Protein 6TGF (pdb70)

Radius of gyration: 47.26 Å; Cα contacts (8 Å, |Δi|>4): 6541; chains: 3; bounding box: 142×72×143 Å

B-factor: mean 48.67, std 21.09, range [16.21, 797.42]

Nearest PDB structures (foldseek):
  6tgf-assembly1_E  TM=1.001E+00  e=0.000E+00  Pantoea stewartii subsp. stewartii DC283
  6tgf-assembly1_D  TM=9.986E-01  e=0.000E+00  Pantoea stewartii subsp. stewartii DC283
  8iq9-assembly1_B  TM=3.324E-01  e=8.797E-12  Klebsiella phage VLC6
  8iqe-assembly1_D  TM=3.446E-01  e=2.644E-11  Klebsiella phage VLC6
  8eb7-assembly1_Z  TM=7.762E-01  e=2.821E-04  Salmonella phage P22

Sequence (2042 aa):
VDATAIPKGDVPILTPENVYAMPPQFWQNFQGKLWIGRAGSDARQPGNQIPVFLRDANGNLAQITQPITLNKGNFDQFVKDNAALIANPSHAMALEDSNGQTVFNIPDVSQPIGEIPSVDDLRKTRPLFEGAKIKLKSWHPGLEVGGGEFVGSFQPAQDDQGVIFSGDGFHWRRRVVDDYNRLSLFDFGAIADGKTDSAPAIKAMYQWSQQSDQPICVQFPAGTFFVTGCDFGEEQRRFFRISGAMVNFGYFPATTIVSDGQSPFVFEVSARWVEISNLIFNNGNTDTKPNRQGLLRNTCPGGQFFRGACLRFNNVGGTALSLLDTLDCKIDQWYASACTGDVIQAGWSGQKKGNWDHSTAIELSNFNAQHCKGGKVLNLPRCSQSLIHNGWIEHCDNPGDISNGQWIIDALSLEDCKNPLIAWHSRLNTRQTNLQSGSWIDNSEQGDRWLSAWEMGSTRVESYGVAIDGSLKYNYLTSRWLLENNTSQPVWYELANLYSPTVGDSWEIEVFGQSQFNNGTDSEPLMNLIDGRNTGGRAVIHVQRKKDHAEASWSAEGSSPVLDVRYVAKTDTDTQVFIRLAGWTPSAAIMIKSTAKDRFVTGRCARVDAKMAKATPDSGSHAAPQRFSLHNGKAGVGANEQGDLLLASRALSADNVDTRKPEGFVSVVINGKTVALPYFAIKAALKSVDATAIPKGDVPILTPENVYAMPPQFWQNFQGKLWIGRAGSDARQPGNQIPVFLRDANGNLAQITQPITLNKGNFDQFVKDNAALIANPSHAMALEDSNGQTVFNIPDVSQPLIGEIPSVDDLRKTRPLFEGAKIKLKSWHPGLEVGGGEFVGSFQPAQDDQGVIFSGDGFHWRRVVDDYNRLSLFDFGAIADGKTDSAPAIKAMYQWSQQSDQPICVQFPAGTFFVTGCDFGEEQRRFFRISGAMVNFGYFPATTIVSDGQSPFVFEVSARWVEISNLIFNGNTDTKPNRQGLLRNTCPGGQFFRGACLRFNNVGGTALSLLDTLDCKIDQWYASACTGDVIQAGWSGQKKGNWDHSTAIELSNFNAQHCKGGKVLNLPRCSQSLIHNGWIEHCDNPGDISNGQWIIDALSLEDCKNPLIAWHSRLNTRQTNLQSGSWIDNSEQGDRWLSAWEMGSTRVESYGVAIDGSLKYNYLTSRWLLENNTSQPVWYELANLYSPTVGDSWEIEVFGQSQFNNGTDSEPLMNLIDGRNTGGRAVIHVQRKKDHAEASWSAEGSSPVLDVRYVAKTDTDTQVFIRLAGWTPSAAIMIKSTAKDRFVTGRCARVDAKMAKATPDSGSHAAPQRFSLHNGKAGVGANEQGDLLLASRALSADNVDTRKPEGFVSVVINGKTVALPYFAIKAGDVPILTPENVYAMPPQFWQNFQGKLWIGRAGSDARQPGNQIPVFLRDANGNLAQITQPITLNKGNFDQFVKDNAALIANPSHAMALEDSNGQTVFNIPDVSQPIGEIPSVDDLRKTRPLFEGAKIKLKSWHPGLEVGGGEFVGSFQPAQDDQGVIFSGDGFHWRRVVDDYNRLSLFDFGAIADGKTDSAPAIKAMYQQWSQQSDQPICVQFPAGTFFVTGCDFGEEQRRFFRISGAMVNFGYFPATTIVSDGQSPFVFEVSARWVEISNLIFNGNTDTKPNRQGLLRNTCPGGQFFRGACLRFNNVGGTALSLLDTLDCKIDQWYASACTGDVIQAGWSGQKKGNWDHSTAIELSNFNAQHCKGGKVLNLPRCSQSLIHNGWIEHCDNPGDISNGQWIIDALSLEDCKNPLIAWHSRLNTRQTNLQSGSWIDNSEQGDRWLSAWEMGSTRVESYGVAIDGSLKYNYLTSRWLLENNTSQPVWYELANLYSPTVGDSWEIEVFGQSQFNNGTDSEPLMNLIDGRNTGGRAVIHVQRKKDHAEASWSAEGSSPVLDVRYVAKTDTDTQVFIRLAGWTPSAAIMIKSTAKDRFVTGRCARVDAKMAKATPDSGSHAAPQRFSLHNGKAGVGANEQGDLLLASRALSADNVDTRKPEGFVSVVINGKTVALPYFAIK

Foldseek 3Di:
DDDVVADPQWDFLDWLLQLQQADPCCLAPFWWWKFWFAAPDWRVDPPGGFWKFKAFPVGHTHTDDGRDIHHNVVSVVRNVRRITIIDHLFTWMWMDTPVGHTPDTGRGLQDDEGEDQELVSQQVGAANGQQYKYWHCFHDGPPSFLIAIWGKHQDDDDCLQAQWRHHDRIIIGGDPPDPLPGALRSNPFDQPQPPASLSSLVSQQVVCQVVVPQSHHEHEFHEGEHEAHAPDDDEAAEDEHEYHPDPDLAAARYEYEYDQPDLESEEEAHQEYEYERYEYADCCVPVNHAYAHYAHPHADHHAEHAGHYEYHQHAHANYEAELYAAYAHERYEYYQYQEEDAAYAYPCPPPVRRHFHEHAEAENYEYYLHHHYEPHNHDRYEPYEYYQYEYENHQHVDEHALYAYEYENYEYYNHNDEHEHAQYAYEYENYHYYNPYDHHPHNPDDHPDDPVSGWYWYDYPQDIDTRDDDDDPDDFAPFKDAAQFQFWFKWWFFKKFFPDAFKKKKKKFWAAADPDDCLVVDDFLAQECGSHPTKIKIKMKTLHPFFIAIAIEMGGRYQFPWKWWDRPGSGIITIMTRGHHRGGITTIDMDIPWAGVVGDPSTIDTGGDRGGDDDDPVIGTHWYKDWDDDVQWTWMATSVGDIDTGHDDDDCVQWPVVDFPAWDFDSPRRRTDTHTHTDGHD/DFAWDDPVRADPQWDQLAWLLQLQQAAPCCLAPFWWWKFWFAAQDQRPDPPGGFWKWKQFLVGTTGTDDPRDIDHNVVSCRRNVRRITIIDHLFTWMWIDTPVRHTPDGGNTLQDDCEGEDQALVSVQVGAANGQQHKYWHQFHDGPQSFLTAIWGKHLPDDDDLQAQWRHYDRIITGGDPPDPLPGALRSSPFDQPQPDASQSSLVSQQVCCQVVVPQSRHEHEFHEGEAEAHAPDDDAEAEDEHEYHPDPDLAAFRYEYEYDQPDLESEEAAHQEYEYERYEYADVCVPPNHAYAHYAHPHADHHEYAAYQYEAHQHRHANYEEELYAAYHHESYEYEQYQEEDAAYAYDDPDLDDTHFHEHHEYEDYEYYQHHNYAPHRHERYEPYEYYAYEHENHQHVYEHALYEYEYENYEYELHNDEHEHAQHAYEYEDYHYYNPYYHDHHNPDDNSDDPVSGWYWYDYPQDIDTRDDDDDPDDFAPAKAAAQFQFWFKWFFFKKFFPDAFKKKKKKFWAAADDDDCLVPDDFQAQECHSHPTKIKIKMWGQHVWFIAIAIEMGGRYQFDWKWWDGPGSGIITIMTRGHHRGGIITIDMDIPWAGVVGDVSTIDGGGPRGGDDDDPPTGTHWYKDWDDDVQWGWMATSVGDIDTGHDDDDVVQWPPPDFPAWDFDSDNRRTDTHTHTDGHD/DKDFLDWLLQLQFDDPCCLAAFWKWKAKFAAQDFRVDPPGGDWKFKAFQVDDRHTDDGRDIDDNVCSVVRNVRRMTIIGHQFIWMWMGGVVGDTPDGHRTLQDDATEDFELVSQQVGAANGQQYKGWHCFHHGPQSFLIAIWGKHLPDDDDLQAQWRHHVSIITGGDDPDPLPGALRSSPFDQPQPPASQSSLLSQQVVCQVVVPQSRHEHEFHEGEHEARANDQDADAEDEHEYHPDPDLAAQRYEYEYPQPDLESEEEEHQEYEYERYEYADCCVPVNHAYAHYEYPHADHHEYHAGSYEYHQHAHANYEEELYAAYEHESYEYEQYAEEYAAYAYDPPDDDGTHFHEHAEYEHYEYYLHHNYAPHNHDRYEPYEYYQYEYENYQHVYEHALYEYEYENYEYENHNDEHEHAQYAYEYENYHYYDPYYHHPHNPDDNPDDPVSGWYWYDYPQDIDTRDDDDDPDDFAPFKAAAQAQFWFKWFFFKKFFPDAFKKKKKKFWAAADDDDCLVVDDFLAQECHSHDTKIKIKMWGQHPAWIAIAIEMGGHYQFDWKWWDTPHSGIITIMTRGHHRGGIITIDMDIPWAGVVGDVSTIDTGGPRGGDDPDVNIGTHWHKDWDDPVQWTWMATSVGDIDTGDDDDDPVQWPNPDFPAWDFDSDRRRTDTHTHTDGD

Structure (mmCIF, N/CA/C/O backbone):
data_6TGF
#
_entry.id   6TGF
#
_cell.length_a   100.179
_cell.length_b   97.196
_cell.length_c   128.949
_cell.angle_alpha   90.000
_cell.angle_beta   106.400
_cell.angle_gamma   90.000
#
_symmetry.space_group_name_H-M   'P 1 21 1'
#
loop_
_entity.id
_entity.type
_entity.pdbx_description
1 polymer 'Exopolysaccharide biosynthesis protein'
2 non-polymer 'TETRAETHYLENE GLYCOL'
3 non-polymer 1,2-ETHANEDIOL
4 water water
#
loop_
_atom_site.group_PDB
_atom_site.id
_atom_site.type_symbol
_atom_site.label_atom_id
_atom_site.label_alt_id
_atom_site.label_comp_id
_atom_site.label_asym_id
_atom_site.label_entity_id
_atom_site.label_seq_id
_atom_site.pdbx_PDB_ins_code
_atom_site.Cartn_x
_atom_site.Cartn_y
_atom_site.Cartn_z
_atom_site.occupancy
_atom_site.B_iso_or_equiv
_atom_site.auth_seq_id
_atom_site.auth_comp_id
_atom_site.auth_asym_id
_atom_site.auth_atom_id
_atom_site.pdbx_PDB_model_num
ATOM 1 N N . VAL A 1 38 ? -46.969 38.849 51.453 1.00 82.72 38 VAL F N 1
ATOM 2 C CA . VAL A 1 38 ? -45.537 38.466 51.690 1.00 83.49 38 VAL F CA 1
ATOM 3 C C . VAL A 1 38 ? -44.643 39.395 50.853 1.00 83.86 38 VAL F C 1
ATOM 4 O O . VAL A 1 38 ? -45.117 39.886 49.808 1.00 83.53 38 VAL F O 1
ATOM 8 N N . ASP A 1 39 ? -43.407 39.635 51.308 1.00 84.76 39 ASP F N 1
ATOM 9 C CA . ASP A 1 39 ? -42.526 40.739 50.834 1.00 85.73 39 ASP F CA 1
ATOM 10 C C . ASP A 1 39 ? -41.466 40.205 49.859 1.00 85.85 39 ASP F C 1
ATOM 11 O O . ASP A 1 39 ? -41.477 38.992 49.570 1.00 86.03 39 ASP F O 1
ATOM 16 N N . ALA A 1 40 ? -40.586 41.097 49.384 1.00 86.33 40 ALA F N 1
ATOM 17 C CA . ALA A 1 40 ? -39.580 40.867 48.317 1.00 86.40 40 ALA F CA 1
ATOM 18 C C . ALA A 1 40 ? -38.516 39.866 48.780 1.00 86.15 40 ALA F C 1
ATOM 19 O O . ALA A 1 40 ? -38.368 38.819 48.121 1.00 86.19 40 ALA F O 1
ATOM 21 N N . THR A 1 41 ? -37.804 40.186 49.866 1.00 85.96 41 THR F N 1
ATOM 22 C CA . THR A 1 41 ? -36.671 39.386 50.415 1.00 85.29 41 THR F CA 1
ATOM 23 C C . THR A 1 41 ? -37.197 38.394 51.464 1.00 83.80 41 THR F C 1
ATOM 24 O O . THR A 1 41 ? -36.420 38.026 52.368 1.00 84.01 41 THR F O 1
ATOM 28 N N . ALA A 1 42 ? -38.463 37.977 51.337 1.00 81.88 42 ALA F N 1
ATOM 29 C CA . ALA A 1 42 ? -39.072 36.826 52.047 1.00 80.37 42 ALA F CA 1
ATOM 30 C C . ALA A 1 42 ? -39.031 35.586 51.141 1.00 78.69 42 ALA F C 1
ATOM 31 O O . ALA A 1 42 ? -39.586 34.541 51.541 1.00 78.45 42 ALA F O 1
ATOM 33 N N . ILE A 1 43 ? -38.401 35.708 49.964 1.00 76.42 43 ILE F N 1
ATOM 34 C CA . ILE A 1 43 ? -38.201 34.616 48.964 1.00 74.59 43 ILE F CA 1
ATOM 35 C C . ILE A 1 43 ? -36.834 33.982 49.213 1.00 73.30 43 ILE F C 1
ATOM 36 O O . ILE A 1 43 ? -35.826 34.685 49.231 1.00 73.54 43 ILE F O 1
ATOM 41 N N . PRO A 1 44 ? -36.753 32.647 49.427 1.00 71.49 44 PRO F N 1
ATOM 42 C CA . PRO A 1 44 ? -35.465 31.957 49.544 1.00 70.64 44 PRO F CA 1
ATOM 43 C C . PRO A 1 44 ? -34.484 32.237 48.393 1.00 69.42 44 PRO F C 1
ATOM 44 O O . PRO A 1 44 ? -34.923 32.393 47.267 1.00 69.12 44 PRO F O 1
ATOM 48 N N . LYS A 1 45 ? -33.187 32.296 48.720 1.00 68.41 45 LYS F N 1
ATOM 49 C CA . LYS A 1 45 ? -32.049 32.438 47.769 1.00 67.12 45 LYS F CA 1
ATOM 50 C C . LYS A 1 45 ? -32.144 31.348 46.692 1.00 65.16 45 LYS F C 1
ATOM 51 O O . LYS A 1 45 ? -32.180 30.156 47.060 1.00 65.36 45 LYS F O 1
ATOM 57 N N . GLY A 1 46 ? -32.192 31.752 45.418 1.00 62.49 46 GLY F N 1
ATOM 58 C CA . GLY A 1 46 ? -32.102 30.852 44.251 1.00 60.23 46 GLY F CA 1
ATOM 59 C C . GLY A 1 46 ? -33.459 30.363 43.770 1.00 58.09 46 GLY F C 1
ATOM 60 O O . GLY A 1 46 ? -33.475 29.495 42.875 1.00 57.58 46 GLY F O 1
ATOM 61 N N . ASP A 1 47 ? -34.556 30.889 44.327 1.00 55.96 47 ASP F N 1
ATOM 62 C CA . ASP A 1 47 ? -35.943 30.594 43.870 1.00 54.28 47 ASP F CA 1
ATOM 63 C C . ASP A 1 47 ? -36.182 31.316 42.540 1.00 52.77 47 ASP F C 1
ATOM 64 O O . ASP A 1 47 ? -35.762 32.485 42.421 1.00 53.24 47 ASP F O 1
ATOM 69 N N . VAL A 1 48 ? -36.833 30.639 41.588 1.00 50.85 48 VAL F N 1
ATOM 70 C CA . VAL A 1 48 ? -37.066 31.134 40.197 1.00 49.37 48 VAL F CA 1
ATOM 71 C C . VAL A 1 48 ? -38.512 30.842 39.803 1.00 47.89 48 VAL F C 1
ATOM 72 O O . VAL A 1 48 ? -39.143 29.963 40.387 1.00 47.69 48 VAL F O 1
ATOM 76 N N . PRO A 1 49 ? -39.083 31.566 38.812 1.00 46.44 49 PRO F N 1
ATOM 77 C CA . PRO A 1 49 ? -40.375 31.193 38.235 1.00 45.41 49 PRO F CA 1
ATOM 78 C C . PRO A 1 49 ? -40.316 29.782 37.631 1.00 44.38 49 PRO F C 1
ATOM 79 O O . PRO A 1 49 ? -39.549 29.579 36.710 1.00 44.31 49 PRO F O 1
ATOM 83 N N . ILE A 1 50 ? -41.098 28.845 38.176 1.00 43.41 50 ILE F N 1
ATOM 84 C CA . ILE A 1 50 ? -41.126 27.417 37.735 1.00 42.92 50 ILE F CA 1
ATOM 85 C C . ILE A 1 50 ? -42.289 27.204 36.756 1.00 42.31 50 ILE F C 1
ATOM 86 O O . ILE A 1 50 ? -42.207 26.252 35.957 1.00 42.18 50 ILE F O 1
ATOM 91 N N . LEU A 1 51 ? -43.330 28.043 36.820 1.00 41.82 51 LEU F N 1
ATOM 92 C CA . LEU A 1 51 ? -44.520 27.958 35.929 1.00 41.61 51 LEU F CA 1
ATOM 93 C C . LEU A 1 51 ? -45.027 29.367 35.594 1.00 41.50 51 LEU F C 1
ATOM 94 O O . LEU A 1 51 ? -45.156 30.185 36.523 1.00 41.42 51 LEU F O 1
ATOM 99 N N . THR A 1 52 ? -45.303 29.614 34.308 1.00 41.61 52 THR F N 1
ATOM 100 C CA . THR A 1 52 ? -45.776 30.903 33.731 1.00 41.73 52 THR F CA 1
ATOM 101 C C . THR A 1 52 ? -46.965 30.619 32.813 1.00 42.11 52 THR F C 1
ATOM 102 O O . THR A 1 52 ? -47.292 29.457 32.580 1.00 42.24 52 THR F O 1
ATOM 106 N N . PRO A 1 53 ? -47.661 31.649 32.273 1.00 42.41 53 PRO F N 1
ATOM 107 C CA . PRO A 1 53 ? -48.774 31.425 31.346 1.00 42.65 53 PRO F CA 1
ATOM 108 C C . PRO A 1 53 ? -48.426 30.522 30.152 1.00 43.18 53 PRO F C 1
ATOM 109 O O . PRO A 1 53 ? -49.310 29.842 29.669 1.00 43.51 53 PRO F O 1
ATOM 113 N N . GLU A 1 54 ? -47.162 30.537 29.715 1.00 43.89 54 GLU F N 1
ATOM 114 C CA . GLU A 1 54 ? -46.639 29.705 28.597 1.00 44.47 54 GLU F CA 1
ATOM 115 C C . GLU A 1 54 ? -46.896 28.222 28.891 1.00 44.64 54 GLU F C 1
ATOM 116 O O . GLU A 1 54 ? -47.155 27.475 27.931 1.00 44.75 54 GLU F O 1
ATOM 122 N N . ASN A 1 55 ? -46.828 27.819 30.164 1.00 45.08 55 ASN F N 1
ATOM 123 C CA . ASN A 1 55 ? -47.074 26.424 30.622 1.00 45.83 55 ASN F CA 1
ATOM 124 C C . ASN A 1 55 ? -48.558 26.073 30.450 1.00 46.59 55 ASN F C 1
ATOM 125 O O . ASN A 1 55 ? -48.853 24.884 30.220 1.00 46.90 55 ASN F O 1
ATOM 130 N N . VAL A 1 56 ? -49.452 27.063 30.560 1.00 47.52 56 VAL F N 1
ATOM 131 C CA . VAL A 1 56 ? -50.923 26.901 30.352 1.00 48.39 56 VAL F CA 1
ATOM 132 C C . VAL A 1 56 ? -51.190 26.768 28.848 1.00 49.53 56 VAL F C 1
ATOM 133 O O . VAL A 1 56 ? -52.038 25.938 28.472 1.00 49.85 56 VAL F O 1
ATOM 137 N N . TYR A 1 57 ? -50.506 27.573 28.029 1.00 50.86 57 TYR F N 1
ATOM 138 C CA . TYR A 1 57 ? -50.637 27.592 26.547 1.00 52.17 57 TYR F CA 1
ATOM 139 C C . TYR A 1 57 ? -50.088 26.287 25.953 1.00 53.37 57 TYR F C 1
ATOM 140 O O . TYR A 1 57 ? -50.665 25.795 24.966 1.00 53.57 57 TYR F O 1
ATOM 149 N N . ALA A 1 58 ? -49.028 25.734 26.554 1.00 54.95 58 ALA F N 1
ATOM 150 C CA . ALA A 1 58 ? -48.209 24.628 26.000 1.00 56.53 58 ALA F CA 1
ATOM 151 C C . ALA A 1 58 ? -48.801 23.253 26.340 1.00 58.45 58 ALA F C 1
ATOM 152 O O . ALA A 1 58 ? -48.124 22.248 26.048 1.00 59.51 58 ALA F O 1
ATOM 154 N N . MET A 1 59 ? -50.003 23.200 26.926 1.00 60.17 59 MET F N 1
ATOM 155 C CA . MET A 1 59 ? -50.749 21.939 27.200 1.00 61.75 59 MET F CA 1
ATOM 156 C C . MET A 1 59 ? -52.039 21.950 26.380 1.00 62.57 59 MET F C 1
ATOM 157 O O . MET A 1 59 ? -52.544 23.018 26.042 1.00 62.88 59 MET F O 1
ATOM 162 N N . PRO A 1 60 ? -52.603 20.772 26.021 1.00 63.34 60 PRO F N 1
ATOM 163 C CA . PRO A 1 60 ? -53.705 20.707 25.058 1.00 63.98 60 PRO F CA 1
ATOM 164 C C . PRO A 1 60 ? -54.939 21.493 25.501 1.00 64.50 60 PRO F C 1
ATOM 165 O O . PRO A 1 60 ? -55.220 21.579 26.695 1.00 64.71 60 PRO F O 1
ATOM 169 N N . PRO A 1 61 ? -55.705 22.093 24.557 1.00 64.79 61 PRO F N 1
ATOM 170 C CA . PRO A 1 61 ? -56.908 22.858 24.897 1.00 64.94 61 PRO F CA 1
ATOM 171 C C . PRO A 1 61 ? -57.902 22.102 25.794 1.00 65.45 61 PRO F C 1
ATOM 172 O O . PRO A 1 61 ? -58.511 22.729 26.643 1.00 65.55 61 PRO F O 1
ATOM 176 N N . GLN A 1 62 ? -58.042 20.788 25.580 1.00 65.72 62 GLN F N 1
ATOM 177 C CA . GLN A 1 62 ? -58.911 19.879 26.378 1.00 65.82 62 GLN F CA 1
ATOM 178 C C . GLN A 1 62 ? -58.552 19.994 27.866 1.00 64.74 62 GLN F C 1
ATOM 179 O O . GLN A 1 62 ? -59.485 20.036 28.689 1.00 64.77 62 GLN F O 1
ATOM 185 N N . PHE A 1 63 ? -57.255 20.047 28.190 1.00 63.69 63 PHE F N 1
ATOM 186 C CA . PHE A 1 63 ? -56.727 20.110 29.579 1.00 63.11 63 PHE F CA 1
ATOM 187 C C . PHE A 1 63 ? -57.113 21.450 30.220 1.00 62.47 63 PHE F C 1
ATOM 188 O O . PHE A 1 63 ? -57.754 21.429 31.287 1.00 62.47 63 PHE F O 1
ATOM 196 N N . TRP A 1 64 ? -56.734 22.571 29.592 1.00 61.76 64 TRP F N 1
ATOM 197 C CA . TRP A 1 64 ? -57.063 23.952 30.046 1.00 61.29 64 TRP F CA 1
ATOM 198 C C . TRP A 1 64 ? -58.535 24.003 30.472 1.00 61.49 64 TRP F C 1
ATOM 199 O O . TRP A 1 64 ? -58.807 24.363 31.634 1.00 61.71 64 TRP F O 1
ATOM 210 N N . GLN A 1 65 ? -59.438 23.610 29.571 1.00 61.63 65 GLN F N 1
ATOM 211 C CA . GLN A 1 65 ? -60.898 23.875 29.669 1.00 62.00 65 GLN F CA 1
ATOM 212 C C . GLN A 1 65 ? -61.576 22.912 30.652 1.00 61.38 65 GLN F C 1
ATOM 213 O O . GLN A 1 65 ? -62.458 23.374 31.401 1.00 61.14 65 GLN F O 1
ATOM 219 N N . ASN A 1 66 ? -61.193 21.631 30.649 1.00 60.86 66 ASN F N 1
ATOM 220 C CA . ASN A 1 66 ? -61.964 20.538 31.303 1.00 60.83 66 ASN F CA 1
ATOM 221 C C . ASN A 1 66 ? -61.316 20.110 32.627 1.00 60.36 66 ASN F C 1
ATOM 222 O O . ASN A 1 66 ? -62.080 19.804 33.564 1.00 60.73 66 ASN F O 1
ATOM 227 N N . PHE A 1 67 ? -59.980 20.070 32.707 1.00 59.62 67 PHE F N 1
ATOM 228 C CA . PHE A 1 67 ? -59.233 19.516 33.870 1.00 59.46 67 PHE F CA 1
ATOM 229 C C . PHE A 1 67 ? -59.611 20.266 35.153 1.00 59.35 67 PHE F C 1
ATOM 230 O O . PHE A 1 67 ? -59.685 21.509 35.136 1.00 58.96 67 PHE F O 1
ATOM 238 N N . GLN A 1 68 ? -59.848 19.502 36.225 1.00 59.65 68 GLN F N 1
ATOM 239 C CA . GLN A 1 68 ? -60.001 19.980 37.626 1.00 59.42 68 GLN F CA 1
ATOM 240 C C . GLN A 1 68 ? -59.184 19.053 38.532 1.00 59.11 68 GLN F C 1
ATOM 241 O O . GLN A 1 68 ? -59.424 17.830 38.476 1.00 59.81 68 GLN F O 1
ATOM 247 N N . GLY A 1 69 ? -58.252 19.601 39.317 1.00 58.26 69 GLY F N 1
ATOM 248 C CA . GLY A 1 69 ? -57.328 18.794 40.138 1.00 58.08 69 GLY F CA 1
ATOM 249 C C . GLY A 1 69 ? -56.566 19.609 41.169 1.00 57.57 69 GLY F C 1
ATOM 250 O O . GLY A 1 69 ? -56.973 20.753 41.454 1.00 57.05 69 GLY F O 1
ATOM 251 N N . LYS A 1 70 ? -55.494 19.014 41.703 1.00 57.52 70 LYS F N 1
ATOM 252 C CA . LYS A 1 70 ? -54.681 19.519 42.842 1.00 57.20 70 LYS F CA 1
ATOM 253 C C . LYS A 1 70 ? -53.196 19.429 42.468 1.00 56.31 70 LYS F C 1
ATOM 254 O O . LYS A 1 70 ? -52.741 18.304 42.188 1.00 57.04 70 LYS F O 1
ATOM 260 N N . LEU A 1 71 ? -52.471 20.555 42.467 1.00 54.90 71 LEU F N 1
ATOM 261 C CA . LEU A 1 71 ? -51.019 20.612 42.133 1.00 54.15 71 LEU F CA 1
ATOM 262 C C . LEU A 1 71 ? -50.196 20.775 43.418 1.00 53.65 71 LEU F C 1
ATOM 263 O O . LEU A 1 71 ? -50.520 21.675 44.219 1.00 53.05 71 LEU F O 1
ATOM 268 N N . TRP A 1 72 ? -49.167 19.935 43.583 1.00 53.36 72 TRP F N 1
ATOM 269 C CA . TRP A 1 72 ? -48.206 19.945 44.719 1.00 53.15 72 TRP F CA 1
ATOM 270 C C . TRP A 1 72 ? -46.804 20.288 44.206 1.00 52.63 72 TRP F C 1
ATOM 271 O O . TRP A 1 72 ? -46.283 19.521 43.378 1.00 52.45 72 TRP F O 1
ATOM 282 N N . ILE A 1 73 ? -46.224 21.390 44.689 1.00 52.30 73 ILE F N 1
ATOM 283 C CA . ILE A 1 73 ? -44.780 21.735 44.526 1.00 52.07 73 ILE F CA 1
ATOM 284 C C . ILE A 1 73 ? -44.079 21.367 45.836 1.00 52.33 73 ILE F C 1
ATOM 285 O O . ILE A 1 73 ? -44.342 22.038 46.854 1.00 52.17 73 ILE F O 1
ATOM 290 N N . GLY A 1 74 ? -43.236 20.332 45.809 1.00 52.81 74 GLY F N 1
ATOM 291 C CA . GLY A 1 74 ? -42.671 19.704 47.017 1.00 53.40 74 GLY F CA 1
ATOM 292 C C . GLY A 1 74 ? -41.154 19.705 47.033 1.00 53.81 74 GLY F C 1
ATOM 293 O O . GLY A 1 74 ? -40.535 20.063 46.014 1.00 53.41 74 GLY F O 1
ATOM 294 N N . ARG A 1 75 ? -40.594 19.325 48.181 1.00 54.88 75 ARG F N 1
ATOM 295 C CA . ARG A 1 75 ? -39.144 19.124 48.435 1.00 55.84 75 ARG F CA 1
ATOM 296 C C . ARG A 1 75 ? -38.609 18.045 47.485 1.00 56.15 75 ARG F C 1
ATOM 297 O O . ARG A 1 75 ? -39.302 17.028 47.300 1.00 56.19 75 ARG F O 1
ATOM 305 N N . ALA A 1 76 ? -37.419 18.263 46.916 1.00 56.46 76 ALA F N 1
ATOM 306 C CA . ALA A 1 76 ? -36.766 17.361 45.937 1.00 56.83 76 ALA F CA 1
ATOM 307 C C . ALA A 1 76 ? -36.336 16.060 46.627 1.00 57.56 76 ALA F C 1
ATOM 308 O O . ALA A 1 76 ? -35.828 16.132 47.765 1.00 57.80 76 ALA F O 1
ATOM 310 N N . GLY A 1 77 ? -36.542 14.921 45.955 1.00 58.01 77 GLY F N 1
ATOM 311 C CA . GLY A 1 77 ? -36.110 13.580 46.399 1.00 58.69 77 GLY F CA 1
ATOM 312 C C . GLY A 1 77 ? -37.170 12.865 47.224 1.00 59.21 77 GLY F C 1
ATOM 313 O O . GLY A 1 77 ? -36.783 12.066 48.100 1.00 59.91 77 GLY F O 1
ATOM 314 N N . SER A 1 78 ? -38.454 13.125 46.953 1.00 59.12 78 SER F N 1
ATOM 315 C CA . SER A 1 78 ? -39.614 12.559 47.695 1.00 59.32 78 SER F CA 1
ATOM 316 C C . SER A 1 78 ? -40.932 12.935 47.003 1.00 58.73 78 SER F C 1
ATOM 317 O O . SER A 1 78 ? -40.926 13.882 46.196 1.00 58.28 78 SER F O 1
ATOM 320 N N . ASP A 1 79 ? -42.015 12.220 47.328 1.00 58.89 79 ASP F N 1
ATOM 321 C CA . ASP A 1 79 ? -43.395 12.490 46.838 1.00 58.77 79 ASP F CA 1
ATOM 322 C C . ASP A 1 79 ? -43.887 13.799 47.469 1.00 58.60 79 ASP F C 1
ATOM 323 O O . ASP A 1 79 ? -43.879 13.893 48.710 1.00 58.67 79 ASP F O 1
ATOM 328 N N . ALA A 1 80 ? -44.311 14.759 46.640 1.00 58.42 80 ALA F N 1
ATOM 329 C CA . ALA A 1 80 ? -44.675 16.141 47.040 1.00 58.45 80 ALA F CA 1
ATOM 330 C C . ALA A 1 80 ? -46.036 16.168 47.752 1.00 58.73 80 ALA F C 1
ATOM 331 O O . ALA A 1 80 ? -46.314 17.173 48.437 1.00 58.40 80 ALA F O 1
ATOM 333 N N . ARG A 1 81 ? -46.852 15.120 47.587 1.00 59.53 81 ARG F N 1
ATOM 334 C CA . ARG A 1 81 ? -48.195 14.990 48.216 1.00 60.12 81 ARG F CA 1
ATOM 335 C C . ARG A 1 81 ? -48.052 14.572 49.684 1.00 60.49 81 ARG F C 1
ATOM 336 O O . ARG A 1 81 ? -48.996 14.820 50.460 1.00 60.11 81 ARG F O 1
ATOM 344 N N . GLN A 1 82 ? -46.918 13.961 50.042 1.00 61.38 82 GLN F N 1
ATOM 345 C CA . GLN A 1 82 ? -46.680 13.340 51.373 1.00 62.25 82 GLN F CA 1
ATOM 346 C C . GLN A 1 82 ? -46.512 14.445 52.414 1.00 62.02 82 GLN F C 1
ATOM 347 O O . GLN A 1 82 ? -46.208 15.585 52.068 1.00 61.91 82 GLN F O 1
ATOM 353 N N . PRO A 1 83 ? -46.718 14.144 53.717 1.00 62.02 83 PRO F N 1
ATOM 354 C CA . PRO A 1 83 ? -46.661 15.162 54.767 1.00 61.60 83 PRO F CA 1
ATOM 355 C C . PRO A 1 83 ? -45.273 15.790 54.968 1.00 61.10 83 PRO F C 1
ATOM 356 O O . PRO A 1 83 ? -44.293 15.066 54.982 1.00 61.22 83 PRO F O 1
ATOM 360 N N . GLY A 1 84 ? -45.243 17.116 55.139 1.00 60.44 84 GLY F N 1
ATOM 361 C CA . GLY A 1 84 ? -44.028 17.921 55.373 1.00 60.11 84 GLY F CA 1
ATOM 362 C C . GLY A 1 84 ? -43.073 17.886 54.194 1.00 59.53 84 GLY F C 1
ATOM 363 O O . GLY A 1 84 ? -41.849 17.960 54.427 1.00 59.73 84 GLY F O 1
ATOM 364 N N . ASN A 1 85 ? -43.610 17.778 52.976 1.00 58.52 85 ASN F N 1
ATOM 365 C CA . ASN A 1 85 ? -42.830 17.742 51.710 1.00 57.88 85 ASN F CA 1
ATOM 366 C C . ASN A 1 85 ? -43.093 19.018 50.898 1.00 56.79 85 ASN F C 1
ATOM 367 O O . ASN A 1 85 ? -42.215 19.373 50.093 1.00 56.49 85 ASN F O 1
ATOM 372 N N . GLN A 1 86 ? -44.236 19.685 51.104 1.00 55.91 86 GLN F N 1
ATOM 373 C CA . GLN A 1 86 ? -44.577 20.975 50.442 1.00 55.03 86 GLN F CA 1
ATOM 374 C C . GLN A 1 86 ? -43.521 22.024 50.809 1.00 54.44 86 GLN F C 1
ATOM 375 O O . GLN A 1 86 ? -43.359 22.302 52.015 1.00 54.56 86 GLN F O 1
ATOM 381 N N . ILE A 1 87 ? -42.832 22.569 49.801 1.00 53.58 87 ILE F N 1
ATOM 382 C CA . ILE A 1 87 ? -41.884 23.716 49.938 1.00 52.99 87 ILE F CA 1
ATOM 383 C C . ILE A 1 87 ? -42.661 25.005 49.682 1.00 52.39 87 ILE F C 1
ATOM 384 O O . ILE A 1 87 ? -43.749 24.965 49.110 1.00 51.72 87 ILE F O 1
ATOM 389 N N . PRO A 1 88 ? -42.144 26.183 50.106 1.00 52.27 88 PRO F N 1
ATOM 390 C CA . PRO A 1 88 ? -42.817 27.455 49.840 1.00 52.06 88 PRO F CA 1
ATOM 391 C C . PRO A 1 88 ? -43.029 27.716 48.340 1.00 51.83 88 PRO F C 1
ATOM 392 O O . PRO A 1 88 ? -42.101 27.518 47.574 1.00 51.39 88 PRO F O 1
ATOM 396 N N . VAL A 1 89 ? -44.243 28.138 47.969 1.00 51.91 89 VAL F N 1
ATOM 397 C CA . VAL A 1 89 ? -44.627 28.568 46.590 1.00 52.06 89 VAL F CA 1
ATOM 398 C C . VAL A 1 89 ? -45.255 29.961 46.691 1.00 52.49 89 VAL F C 1
ATOM 399 O O . VAL A 1 89 ? -46.064 30.176 47.614 1.00 52.34 89 VAL F O 1
ATOM 403 N N . PHE A 1 90 ? -44.902 30.860 45.768 1.00 53.34 90 PHE F N 1
ATOM 404 C CA . PHE A 1 90 ? -45.336 32.281 45.755 1.00 54.30 90 PHE F CA 1
ATOM 405 C C . PHE A 1 90 ? -45.977 32.611 44.404 1.00 55.45 90 PHE F C 1
ATOM 406 O O . PHE A 1 90 ? -45.330 32.377 43.364 1.00 55.67 90 PHE F O 1
ATOM 414 N N . LEU A 1 91 ? -47.207 33.132 44.430 1.00 56.81 91 LEU F N 1
ATOM 415 C CA . LEU A 1 91 ? -47.903 33.694 43.243 1.00 58.11 91 LEU F CA 1
ATOM 416 C C . LEU A 1 91 ? -47.388 35.117 43.017 1.00 59.88 91 LEU F C 1
ATOM 417 O O . LEU A 1 91 ? -47.371 35.892 43.992 1.00 60.28 91 LEU F O 1
ATOM 422 N N . ARG A 1 92 ? -46.975 35.437 41.786 1.00 62.29 92 ARG F N 1
ATOM 423 C CA . ARG A 1 92 ? -46.482 36.785 41.398 1.00 64.27 92 ARG F CA 1
ATOM 424 C C . ARG A 1 92 ? -47.297 37.310 40.213 1.00 65.95 92 ARG F C 1
ATOM 425 O O . ARG A 1 92 ? -47.205 36.713 39.128 1.00 66.28 92 ARG F O 1
ATOM 433 N N . ASP A 1 93 ? -48.041 38.399 40.430 1.00 67.85 93 ASP F N 1
ATOM 434 C CA . ASP A 1 93 ? -48.803 39.146 39.392 1.00 69.10 93 ASP F CA 1
ATOM 435 C C . ASP A 1 93 ? -47.808 39.934 38.530 1.00 70.41 93 ASP F C 1
ATOM 436 O O . ASP A 1 93 ? -46.661 40.126 38.979 1.00 70.87 93 ASP F O 1
ATOM 441 N N . ALA A 1 94 ? -48.235 40.367 37.338 1.00 71.85 94 ALA F N 1
ATOM 442 C CA . ALA A 1 94 ? -47.467 41.239 36.416 1.00 72.87 94 ALA F CA 1
ATOM 443 C C . ALA A 1 94 ? -47.137 42.566 37.112 1.00 73.83 94 ALA F C 1
ATOM 444 O O . ALA A 1 94 ? -46.072 43.137 36.813 1.00 73.76 94 ALA F O 1
ATOM 446 N N . ASN A 1 95 ? -48.033 43.034 37.989 1.00 75.09 95 ASN F N 1
ATOM 447 C CA . ASN A 1 95 ? -47.862 44.252 38.829 1.00 76.29 95 ASN F CA 1
ATOM 448 C C . ASN A 1 95 ? -46.606 44.113 39.698 1.00 76.64 95 ASN F C 1
ATOM 449 O O . ASN A 1 95 ? -45.807 45.069 39.728 1.00 77.26 95 ASN F O 1
ATOM 454 N N . GLY A 1 96 ? -46.450 42.969 40.372 1.00 76.46 96 GLY F N 1
ATOM 455 C CA . GLY A 1 96 ? -45.324 42.688 41.286 1.00 76.27 96 GLY F CA 1
ATOM 456 C C . GLY A 1 96 ? -45.770 42.141 42.633 1.00 76.18 96 GLY F C 1
ATOM 457 O O . GLY A 1 96 ? -44.938 42.137 43.560 1.00 75.83 96 GLY F O 1
ATOM 458 N N . ASN A 1 97 ? -47.031 41.708 42.748 1.00 76.29 97 ASN F N 1
ATOM 459 C CA . ASN A 1 97 ? -47.560 40.925 43.898 1.00 76.38 97 ASN F CA 1
ATOM 460 C C . ASN A 1 97 ? -46.609 39.753 44.175 1.00 75.34 97 ASN F C 1
ATOM 461 O O . ASN A 1 97 ? -46.109 39.167 43.200 1.00 75.54 97 ASN F O 1
ATOM 466 N N . LEU A 1 98 ? -46.359 39.446 45.452 1.00 73.81 98 LEU F N 1
ATOM 467 C CA . LEU A 1 98 ? -45.501 38.317 45.906 1.00 72.24 98 LEU F CA 1
ATOM 468 C C . LEU A 1 98 ? -46.142 37.658 47.132 1.00 71.06 98 LEU F C 1
ATOM 469 O O . LEU A 1 98 ? -45.478 37.588 48.180 1.00 71.30 98 LEU F O 1
ATOM 474 N N . ALA A 1 99 ? -47.390 37.201 46.996 1.00 69.44 99 ALA F N 1
ATOM 475 C CA . ALA A 1 99 ? -48.165 36.515 48.057 1.00 68.31 99 ALA F CA 1
ATOM 476 C C . ALA A 1 99 ? -47.824 35.020 48.054 1.00 66.88 99 ALA F C 1
ATOM 477 O O . ALA A 1 99 ? -47.726 34.441 46.954 1.00 66.57 99 ALA F O 1
ATOM 479 N N . GLN A 1 100 ? -47.648 34.427 49.240 1.00 65.44 100 GLN F N 1
ATOM 480 C CA . GLN A 1 100 ? -47.453 32.962 49.415 1.00 64.17 100 GLN F CA 1
ATOM 481 C C . GLN A 1 100 ? -48.814 32.278 49.251 1.00 62.79 100 GLN F C 1
ATOM 482 O O . GLN A 1 100 ? -49.822 32.842 49.725 1.00 62.56 100 GLN F O 1
ATOM 488 N N . ILE A 1 101 ? -48.829 31.113 48.599 1.00 61.34 101 ILE F N 1
ATOM 489 C CA . ILE A 1 101 ? -50.064 30.366 48.215 1.00 60.29 101 ILE F CA 1
ATOM 490 C C . ILE A 1 101 ? -50.036 29.003 48.916 1.00 59.43 101 ILE F C 1
ATOM 491 O O . ILE A 1 101 ? -48.993 28.324 48.854 1.00 59.17 101 ILE F O 1
ATOM 496 N N . THR A 1 102 ? -51.141 28.637 49.572 1.00 58.52 102 THR F N 1
ATOM 497 C CA . THR A 1 102 ? -51.294 27.386 50.362 1.00 58.15 102 THR F CA 1
ATOM 498 C C . THR A 1 102 ? -51.543 26.214 49.407 1.00 57.17 102 THR F C 1
ATOM 499 O O . THR A 1 102 ? -52.295 26.401 48.428 1.00 57.29 102 THR F O 1
ATOM 503 N N . GLN A 1 103 ? -50.935 25.058 49.690 1.00 55.99 103 GLN F N 1
ATOM 504 C CA . GLN A 1 103 ? -50.998 23.839 48.840 1.00 55.11 103 GLN F CA 1
ATOM 505 C C . GLN A 1 103 ? -51.949 22.829 49.481 1.00 54.89 103 GLN F C 1
ATOM 506 O O . GLN A 1 103 ? -52.095 22.805 50.701 1.00 55.03 103 GLN F O 1
ATOM 512 N N . PRO A 1 104 ? -52.623 21.958 48.693 1.00 54.39 104 PRO F N 1
ATOM 513 C CA . PRO A 1 104 ? -52.456 21.906 47.239 1.00 53.87 104 PRO F CA 1
ATOM 514 C C . PRO A 1 104 ? -53.070 23.090 46.477 1.00 52.97 104 PRO F C 1
ATOM 515 O O . PRO A 1 104 ? -54.098 23.595 46.894 1.00 52.75 104 PRO F O 1
ATOM 519 N N . ILE A 1 105 ? -52.423 23.481 45.374 1.00 52.16 105 ILE F N 1
ATOM 520 C CA . ILE A 1 105 ? -52.893 24.543 44.436 1.00 51.47 105 ILE F CA 1
ATOM 521 C C . ILE A 1 105 ? -53.999 23.939 43.562 1.00 51.26 105 ILE F C 1
ATOM 522 O O . ILE A 1 105 ? -53.690 23.026 42.772 1.00 51.32 105 ILE F O 1
ATOM 527 N N . THR A 1 106 ? -55.237 24.422 43.712 1.00 50.96 106 THR F N 1
ATOM 528 C CA . THR A 1 106 ? -56.434 23.933 42.974 1.00 51.12 106 THR F CA 1
ATOM 529 C C . THR A 1 106 ? -56.375 24.445 41.530 1.00 50.94 106 THR F C 1
ATOM 530 O O . THR A 1 106 ? -56.282 25.675 41.348 1.00 50.61 106 THR F O 1
ATOM 534 N N . LEU A 1 107 ? -56.427 23.533 40.554 1.00 50.91 107 LEU F N 1
ATOM 535 C CA . LEU A 1 107 ? -56.389 23.852 39.101 1.00 50.87 107 LEU F CA 1
ATOM 536 C C . LEU A 1 107 ? -57.782 23.647 38.498 1.00 51.14 107 LEU F C 1
ATOM 537 O O . LEU A 1 107 ? -58.451 22.665 38.867 1.00 51.42 107 LEU F O 1
ATOM 542 N N . ASN A 1 108 ? -58.184 24.558 37.607 1.00 51.16 108 ASN F N 1
ATOM 543 C CA . ASN A 1 108 ? -59.468 24.532 36.855 1.00 51.25 108 ASN F CA 1
ATOM 544 C C . ASN A 1 108 ? -59.459 25.688 35.847 1.00 51.29 108 ASN F C 1
ATOM 545 O O . ASN A 1 108 ? -58.619 26.599 36.006 1.00 50.90 108 ASN F O 1
ATOM 550 N N . LYS A 1 109 ? -60.355 25.648 34.855 1.00 51.49 109 LYS F N 1
ATOM 551 C CA . LYS A 1 109 ? -60.447 26.658 33.763 1.00 51.19 109 LYS F CA 1
ATOM 552 C C . LYS A 1 109 ? -60.429 28.070 34.364 1.00 50.33 109 LYS F C 1
ATOM 553 O O . LYS A 1 109 ? -59.704 28.927 33.824 1.00 50.04 109 LYS F O 1
ATOM 559 N N . GLY A 1 110 ? -61.192 28.290 35.440 1.00 49.68 110 GLY F N 1
ATOM 560 C CA . GLY A 1 110 ? -61.308 29.587 36.134 1.00 49.08 110 GLY F CA 1
ATOM 561 C C . GLY A 1 110 ? -59.966 30.093 36.636 1.00 48.37 110 GLY F C 1
ATOM 562 O O . GLY A 1 110 ? -59.654 31.275 36.392 1.00 47.92 110 GLY F O 1
ATOM 563 N N . ASN A 1 111 ? -59.197 29.232 37.312 1.00 48.04 111 ASN F N 1
ATOM 564 C CA . ASN A 1 111 ? -57.880 29.574 37.919 1.00 47.54 111 ASN F CA 1
ATOM 565 C C . ASN A 1 111 ? -56.827 29.741 36.816 1.00 47.22 111 ASN F C 1
ATOM 566 O O . ASN A 1 111 ? -55.965 30.632 36.965 1.00 47.16 111 ASN F O 1
ATOM 571 N N . PHE A 1 112 ? -56.888 28.914 35.765 1.00 46.75 112 PHE F N 1
ATOM 572 C CA . PHE A 1 112 ? -56.025 29.012 34.557 1.00 46.31 112 PHE F CA 1
ATOM 573 C C . PHE A 1 112 ? -56.254 30.366 33.876 1.00 46.14 112 PHE F C 1
ATOM 574 O O . PHE A 1 112 ? -55.271 31.102 33.659 1.00 45.51 112 PHE F O 1
ATOM 582 N N . ASP A 1 113 ? -57.515 30.671 33.548 1.00 46.48 113 ASP F N 1
ATOM 583 C CA . ASP A 1 113 ? -57.943 31.946 32.911 1.00 46.60 113 ASP F CA 1
ATOM 584 C C . ASP A 1 113 ? -57.387 33.125 33.722 1.00 46.66 113 ASP F C 1
ATOM 585 O O . ASP A 1 113 ? -56.833 34.055 33.103 1.00 46.50 113 ASP F O 1
ATOM 590 N N . GLN A 1 114 ? -57.506 33.069 35.052 1.00 46.92 114 GLN F N 1
ATOM 591 C CA . GLN A 1 114 ? -57.062 34.146 35.980 1.00 47.20 114 GLN F CA 1
ATOM 592 C C . GLN A 1 114 ? -55.532 34.262 35.943 1.00 46.92 114 GLN F C 1
ATOM 593 O O . GLN A 1 114 ? -55.030 35.404 35.911 1.00 46.89 114 GLN F O 1
ATOM 599 N N . PHE A 1 115 ? -54.828 33.125 35.947 1.00 46.52 115 PHE F N 1
ATOM 600 C CA . PHE A 1 115 ? -53.343 33.035 35.928 1.00 46.05 115 PHE F CA 1
ATOM 601 C C . PHE A 1 115 ? -52.804 33.667 34.639 1.00 46.35 115 PHE F C 1
ATOM 602 O O . PHE A 1 115 ? -51.792 34.393 34.705 1.00 46.59 115 PHE F O 1
ATOM 610 N N . VAL A 1 116 ? -53.465 33.400 33.508 1.00 46.52 116 VAL F N 1
ATOM 611 C CA . VAL A 1 116 ? -53.088 33.919 32.158 1.00 46.71 116 VAL F CA 1
ATOM 612 C C . VAL A 1 116 ? -53.364 35.428 32.109 1.00 47.02 116 VAL F C 1
ATOM 613 O O . VAL A 1 116 ? -52.422 36.181 31.790 1.00 46.98 116 VAL F O 1
ATOM 617 N N . LYS A 1 117 ? -54.601 35.844 32.409 1.00 47.49 117 LYS F N 1
ATOM 618 C CA . LYS A 1 117 ? -55.046 37.268 32.383 1.00 47.96 117 LYS F CA 1
ATOM 619 C C . LYS A 1 117 ? -54.066 38.138 33.179 1.00 48.03 117 LYS F C 1
ATOM 620 O O . LYS A 1 117 ? -53.681 39.208 32.671 1.00 48.19 117 LYS F O 1
ATOM 626 N N . ASP A 1 118 ? -53.676 37.682 34.372 1.00 48.11 118 ASP F N 1
ATOM 627 C CA . ASP A 1 118 ? -52.831 38.445 35.330 1.00 48.17 118 ASP F CA 1
ATOM 628 C C . ASP A 1 118 ? -51.359 38.408 34.894 1.00 48.05 118 ASP F C 1
ATOM 629 O O . ASP A 1 118 ? -50.555 39.120 35.527 1.00 48.19 118 ASP F O 1
ATOM 634 N N . ASN A 1 119 ? -51.021 37.628 33.858 1.00 47.91 119 ASN F N 1
ATOM 635 C CA . ASN A 1 119 ? -49.623 37.354 33.422 1.00 47.78 119 ASN F CA 1
ATOM 636 C C . ASN A 1 119 ? -48.801 36.997 34.668 1.00 47.38 119 ASN F C 1
ATOM 637 O O . ASN A 1 119 ? -47.698 37.554 34.845 1.00 47.48 119 ASN F O 1
ATOM 642 N N . ALA A 1 120 ? -49.344 36.106 35.503 1.00 46.80 120 ALA F N 1
ATOM 643 C CA . ALA A 1 120 ? -48.791 35.727 36.823 1.00 46.42 120 ALA F CA 1
ATOM 644 C C . ALA A 1 120 ? -47.716 34.649 36.640 1.00 46.09 120 ALA F C 1
ATOM 645 O O . ALA A 1 120 ? -47.515 34.199 35.498 1.00 45.81 120 ALA F O 1
ATOM 647 N N . ALA A 1 121 ? -47.048 34.264 37.730 1.00 45.80 121 ALA F N 1
ATOM 648 C CA . ALA A 1 121 ? -45.985 33.234 37.754 1.00 45.79 121 ALA F CA 1
ATOM 649 C C . ALA A 1 121 ? -45.947 32.558 39.129 1.00 45.90 121 ALA F C 1
ATOM 650 O O . ALA A 1 121 ? -46.257 33.236 40.131 1.00 45.91 121 ALA F O 1
ATOM 652 N N . LEU A 1 122 ? -45.594 31.268 39.162 1.00 45.95 122 LEU F N 1
ATOM 653 C CA . LEU A 1 122 ? -45.356 30.488 40.406 1.00 45.94 122 LEU F CA 1
ATOM 654 C C . LEU A 1 122 ? -43.847 30.407 40.652 1.00 46.06 122 LEU F C 1
ATOM 655 O O . LEU A 1 122 ? -43.161 29.699 39.889 1.00 46.32 122 LEU F O 1
ATOM 660 N N . ILE A 1 123 ? -43.361 31.128 41.668 1.00 45.97 123 ILE F N 1
ATOM 661 C CA . ILE A 1 123 ? -41.929 31.150 42.088 1.00 45.75 123 ILE F CA 1
ATOM 662 C C . ILE A 1 123 ? -41.743 30.098 43.185 1.00 45.65 123 ILE F C 1
ATOM 663 O O . ILE A 1 123 ? -42.585 30.044 44.102 1.00 45.71 123 ILE F O 1
ATOM 668 N N . ALA A 1 124 ? -40.680 29.299 43.076 1.00 45.63 124 ALA F N 1
ATOM 669 C CA . ALA A 1 124 ? -40.300 28.237 44.035 1.00 45.87 124 ALA F CA 1
ATOM 670 C C . ALA A 1 124 ? -38.885 27.742 43.710 1.00 46.10 124 ALA F C 1
ATOM 671 O O . ALA A 1 124 ? -38.281 28.260 42.749 1.00 45.79 124 ALA F O 1
ATOM 673 N N . ASN A 1 125 ? -38.384 26.781 44.489 1.00 46.63 125 ASN F N 1
ATOM 674 C CA . ASN A 1 125 ? -37.042 26.164 44.318 1.00 47.08 125 ASN F CA 1
ATOM 675 C C . ASN A 1 125 ? -36.998 25.463 42.961 1.00 47.33 125 ASN F C 1
ATOM 676 O O . ASN A 1 125 ? -37.859 24.636 42.678 1.00 47.40 125 ASN F O 1
ATOM 681 N N . PRO A 1 126 ? -36.029 25.782 42.067 1.00 47.86 126 PRO F N 1
ATOM 682 C CA . PRO A 1 126 ? -35.869 25.045 40.810 1.00 47.98 126 PRO F CA 1
ATOM 683 C C . PRO A 1 126 ? -35.632 23.546 41.051 1.00 48.57 126 PRO F C 1
ATOM 684 O O . PRO A 1 126 ? -36.115 22.750 40.269 1.00 48.49 126 PRO F O 1
ATOM 688 N N . SER A 1 127 ? -34.888 23.215 42.111 1.00 49.58 127 SER F N 1
ATOM 689 C CA . SER A 1 127 ? -34.771 21.849 42.688 1.00 50.42 127 SER F CA 1
ATOM 690 C C . SER A 1 127 ? -36.015 21.564 43.537 1.00 50.65 127 SER F C 1
ATOM 691 O O . SER A 1 127 ? -36.034 21.980 44.712 1.00 50.85 127 SER F O 1
ATOM 694 N N . HIS A 1 128 ? -37.021 20.904 42.955 1.00 51.03 128 HIS F N 1
ATOM 695 C CA . HIS A 1 128 ? -38.317 20.592 43.619 1.00 51.63 128 HIS F CA 1
ATOM 696 C C . HIS A 1 128 ? -38.910 19.291 43.070 1.00 52.20 128 HIS F C 1
ATOM 697 O O . HIS A 1 128 ? -38.561 18.904 41.940 1.00 52.12 128 HIS F O 1
ATOM 704 N N . ALA A 1 129 ? -39.764 18.647 43.868 1.00 53.27 129 ALA F N 1
ATOM 705 C CA . ALA A 1 129 ? -40.701 17.580 43.450 1.00 54.21 129 ALA F CA 1
ATOM 706 C C . ALA A 1 129 ? -42.002 18.239 42.985 1.00 54.84 129 ALA F C 1
ATOM 707 O O . ALA A 1 129 ? -42.367 19.282 43.563 1.00 54.94 129 ALA F O 1
ATOM 709 N N . MET A 1 130 ? -42.667 17.664 41.981 1.00 55.93 130 MET F N 1
ATOM 710 C CA . MET A 1 130 ? -44.003 18.120 41.515 1.00 57.05 130 MET F CA 1
ATOM 711 C C . MET A 1 130 ? -44.925 16.907 41.364 1.00 57.67 130 MET F C 1
ATOM 712 O O . MET A 1 130 ? -44.489 15.901 40.770 1.00 57.91 130 MET F O 1
ATOM 717 N N . ALA A 1 131 ? -46.148 17.015 41.891 1.00 58.24 131 ALA F N 1
ATOM 718 C CA . ALA A 1 131 ? -47.209 15.985 41.819 1.00 59.09 131 ALA F CA 1
ATOM 719 C C . ALA A 1 131 ? -48.546 16.652 41.479 1.00 59.51 131 ALA F C 1
ATOM 720 O O . ALA A 1 131 ? -48.849 17.709 42.066 1.00 59.00 131 ALA F O 1
ATOM 722 N N . LEU A 1 132 ? -49.303 16.049 40.558 1.00 60.69 132 LEU F N 1
ATOM 723 C CA . LEU A 1 132 ? -50.649 16.505 40.123 1.00 61.40 132 LEU F CA 1
ATOM 724 C C . LEU A 1 132 ? -51.600 15.304 40.113 1.00 62.75 132 LEU F C 1
ATOM 725 O O . LEU A 1 132 ? -51.247 14.285 39.487 1.00 63.52 132 LEU F O 1
ATOM 730 N N . GLU A 1 133 ? -52.747 15.420 40.788 1.00 63.94 133 GLU F N 1
ATOM 731 C CA . GLU A 1 133 ? -53.878 14.458 40.684 1.00 65.40 133 GLU F CA 1
ATOM 732 C C . GLU A 1 133 ? -55.155 15.238 40.351 1.00 66.30 133 GLU F C 1
ATOM 733 O O . GLU A 1 133 ? -55.212 16.447 40.657 1.00 65.67 133 GLU F O 1
ATOM 739 N N . ASP A 1 134 ? -56.126 14.561 39.730 1.00 68.03 134 ASP F N 1
ATOM 740 C CA . ASP A 1 134 ? -57.387 15.162 39.216 1.00 69.01 134 ASP F CA 1
ATOM 741 C C . ASP A 1 134 ? -58.381 15.312 40.374 1.00 69.35 134 ASP F C 1
ATOM 742 O O . ASP A 1 134 ? -58.001 15.022 41.527 1.00 69.44 134 ASP F O 1
ATOM 747 N N . SER A 1 135 ? -59.609 15.744 40.069 1.00 69.86 135 SER F N 1
ATOM 748 C CA . SER A 1 135 ? -60.705 16.007 41.042 1.00 70.34 135 SER F CA 1
ATOM 749 C C . SER A 1 135 ? -61.017 14.754 41.875 1.00 71.10 135 SER F C 1
ATOM 750 O O . SER A 1 135 ? -61.518 14.916 43.005 1.00 70.86 135 SER F O 1
ATOM 753 N N . ASN A 1 136 ? -60.728 13.560 41.344 1.00 71.74 136 ASN F N 1
ATOM 754 C CA . ASN A 1 136 ? -61.031 12.248 41.979 1.00 72.47 136 ASN F CA 1
ATOM 755 C C . ASN A 1 136 ? -59.928 11.870 42.974 1.00 72.50 136 ASN F C 1
ATOM 756 O O . ASN A 1 136 ? -60.259 11.609 44.147 1.00 73.02 136 ASN F O 1
ATOM 761 N N . GLY A 1 137 ? -58.672 11.842 42.516 1.00 72.32 137 GLY F N 1
ATOM 762 C CA . GLY A 1 137 ? -57.516 11.335 43.282 1.00 72.38 137 GLY F CA 1
ATOM 763 C C . GLY A 1 137 ? -56.502 10.620 42.401 1.00 72.51 137 GLY F C 1
ATOM 764 O O . GLY A 1 137 ? -55.369 10.407 42.876 1.00 72.41 137 GLY F O 1
ATOM 765 N N . GLN A 1 138 ? -56.894 10.244 41.177 1.00 72.91 138 GLN F N 1
ATOM 766 C CA . GLN A 1 138 ? -56.003 9.640 40.148 1.00 73.26 138 GLN F CA 1
ATOM 767 C C . GLN A 1 138 ? -54.786 10.544 39.927 1.00 72.25 138 GLN F C 1
ATOM 768 O O . GLN A 1 138 ? -54.981 11.713 39.545 1.00 71.78 138 GLN F O 1
ATOM 774 N N . THR A 1 139 ? -53.583 10.004 40.146 1.00 71.78 139 THR F N 1
ATOM 775 C CA . THR A 1 139 ? -52.278 10.687 39.946 1.00 71.09 139 THR F CA 1
ATOM 776 C C . THR A 1 139 ? -52.037 10.901 38.447 1.00 70.44 139 THR F C 1
ATOM 777 O O . THR A 1 139 ? -51.839 9.896 37.736 1.00 70.79 139 THR F O 1
ATOM 781 N N . VAL A 1 140 ? -52.041 12.158 37.992 1.00 69.43 140 VAL F N 1
ATOM 782 C CA . VAL A 1 140 ? -51.716 12.540 36.585 1.00 68.99 140 VAL F CA 1
ATOM 783 C C . VAL A 1 140 ? -50.220 12.281 36.383 1.00 68.96 140 VAL F C 1
ATOM 784 O O . VAL A 1 140 ? -49.866 11.559 35.430 1.00 69.14 140 VAL F O 1
ATOM 788 N N . PHE A 1 141 ? -49.387 12.848 37.261 1.00 68.86 141 PHE F N 1
ATOM 789 C CA . PHE A 1 141 ? -47.927 12.584 37.345 1.00 69.08 141 PHE F CA 1
ATOM 790 C C . PHE A 1 141 ? -47.453 12.757 38.794 1.00 68.39 141 PHE F C 1
ATOM 791 O O . PHE A 1 141 ? -48.105 13.488 39.566 1.00 67.90 141 PHE F O 1
ATOM 799 N N . ASN A 1 142 ? -46.352 12.082 39.140 1.00 67.95 142 ASN F N 1
ATOM 800 C CA . ASN A 1 142 ? -45.720 12.084 40.487 1.00 67.65 142 ASN F CA 1
ATOM 801 C C . ASN A 1 142 ? -44.197 12.067 40.306 1.00 67.15 142 ASN F C 1
ATOM 802 O O . ASN A 1 142 ? -43.623 10.965 40.213 1.00 67.32 142 ASN F O 1
ATOM 807 N N . ILE A 1 143 ? -43.580 13.250 40.252 1.00 66.36 143 ILE F N 1
ATOM 808 C CA . ILE A 1 143 ? -42.121 13.435 39.993 1.00 66.20 143 ILE F CA 1
ATOM 809 C C . ILE A 1 143 ? -41.454 13.865 41.297 1.00 66.29 143 ILE F C 1
ATOM 810 O O . ILE A 1 143 ? -41.751 14.937 41.820 1.00 66.29 143 ILE F O 1
ATOM 815 N N . PRO A 1 144 ? -40.546 13.039 41.867 1.00 66.80 144 PRO F N 1
ATOM 816 C CA . PRO A 1 144 ? -39.876 13.377 43.123 1.00 67.03 144 PRO F CA 1
ATOM 817 C C . PRO A 1 144 ? -38.716 14.373 42.964 1.00 66.72 144 PRO F C 1
ATOM 818 O O . PRO A 1 144 ? -38.338 14.975 43.950 1.00 66.52 144 PRO F O 1
ATOM 822 N N . ASP A 1 145 ? -38.171 14.504 41.752 1.00 66.96 145 ASP F N 1
ATOM 823 C CA . ASP A 1 145 ? -37.120 15.499 41.410 1.00 67.52 145 ASP F CA 1
ATOM 824 C C . ASP A 1 145 ? -37.222 15.823 39.915 1.00 67.56 145 ASP F C 1
ATOM 825 O O . ASP A 1 145 ? -36.827 14.969 39.099 1.00 67.58 145 ASP F O 1
ATOM 830 N N . VAL A 1 146 ? -37.733 17.014 39.584 1.00 67.69 146 VAL F N 1
ATOM 831 C CA . VAL A 1 146 ? -37.981 17.477 38.184 1.00 67.97 146 VAL F CA 1
ATOM 832 C C . VAL A 1 146 ? -36.639 17.648 37.457 1.00 68.88 146 VAL F C 1
ATOM 833 O O . VAL A 1 146 ? -36.638 17.580 36.214 1.00 68.69 146 VAL F O 1
ATOM 837 N N . SER A 1 147 ? -35.546 17.857 38.199 1.00 70.38 147 SER F N 1
ATOM 838 C CA . SER A 1 147 ? -34.171 18.051 37.664 1.00 71.35 147 SER F CA 1
ATOM 839 C C . SER A 1 147 ? -33.579 16.721 37.174 1.00 72.85 147 SER F C 1
ATOM 840 O O . SER A 1 147 ? -32.624 16.775 36.375 1.00 72.79 147 SER F O 1
ATOM 843 N N . GLN A 1 148 ? -34.113 15.581 37.633 1.00 74.84 148 GLN F N 1
ATOM 844 C CA . GLN A 1 148 ? -33.609 14.218 37.304 1.00 76.66 148 GLN F CA 1
ATOM 845 C C . GLN A 1 148 ? -34.699 13.411 36.600 1.00 77.43 148 GLN F C 1
ATOM 846 O O . GLN A 1 148 ? -35.838 13.378 37.059 1.00 77.55 148 GLN F O 1
ATOM 852 N N . PRO A 1 149 ? -34.390 12.733 35.468 1.00 78.11 149 PRO F N 1
ATOM 853 C CA . PRO A 1 149 ? -35.328 11.789 34.858 1.00 78.19 149 PRO F CA 1
ATOM 854 C C . PRO A 1 149 ? -35.499 10.517 35.703 1.00 78.75 149 PRO F C 1
ATOM 855 O O . PRO A 1 149 ? -36.634 10.106 35.861 1.00 78.88 149 PRO F O 1
ATOM 859 N N . ILE A 1 167 ? -47.565 15.915 27.107 1.00 53.78 167 ILE F N 1
ATOM 860 C CA . ILE A 1 167 ? -46.853 16.401 25.883 1.00 53.38 167 ILE F CA 1
ATOM 861 C C . ILE A 1 167 ? -47.262 17.865 25.647 1.00 52.97 167 ILE F C 1
ATOM 862 O O . ILE A 1 167 ? -46.712 18.734 26.349 1.00 52.78 167 ILE F O 1
ATOM 867 N N . GLY A 1 168 ? -48.205 18.131 24.732 1.00 52.55 168 GLY F N 1
ATOM 868 C CA . GLY A 1 168 ? -48.699 19.486 24.412 1.00 52.08 168 GLY F CA 1
ATOM 869 C C . GLY A 1 168 ? -47.918 20.129 23.276 1.00 51.39 168 GLY F C 1
ATOM 870 O O . GLY A 1 168 ? -46.757 19.724 23.055 1.00 51.45 168 GLY F O 1
ATOM 871 N N . GLU A 1 169 ? -48.527 21.106 22.591 1.00 50.40 169 GLU F N 1
ATOM 872 C CA . GLU A 1 169 ? -47.999 21.730 21.345 1.00 49.57 169 GLU F CA 1
ATOM 873 C C . GLU A 1 169 ? -47.679 23.212 21.580 1.00 48.04 169 GLU F C 1
ATOM 874 O O . GLU A 1 169 ? -48.436 23.879 22.311 1.00 48.03 169 GLU F O 1
ATOM 880 N N . ILE A 1 170 ? -46.602 23.693 20.952 1.00 46.28 170 ILE F N 1
ATOM 881 C CA . ILE A 1 170 ? -46.120 25.106 21.002 1.00 44.94 170 ILE F CA 1
ATOM 882 C C . ILE A 1 170 ? -46.063 25.633 19.569 1.00 43.96 170 ILE F C 1
ATOM 883 O O . ILE A 1 170 ? -45.526 24.967 18.686 1.00 43.79 170 ILE F O 1
ATOM 888 N N . PRO A 1 171 ? -46.621 26.832 19.285 1.00 43.00 171 PRO F N 1
ATOM 889 C CA . PRO A 1 171 ? -46.786 27.292 17.905 1.00 42.64 171 PRO F CA 1
ATOM 890 C C . PRO A 1 171 ? -45.510 27.797 17.210 1.00 41.87 171 PRO F C 1
ATOM 891 O O . PRO A 1 171 ? -45.461 27.707 15.995 1.00 42.03 171 PRO F O 1
ATOM 895 N N . SER A 1 172 ? -44.528 28.310 17.963 1.00 40.86 172 SER F N 1
ATOM 896 C CA . SER A 1 172 ? -43.314 28.972 17.411 1.00 40.21 172 SER F CA 1
ATOM 897 C C . SER A 1 172 ? -42.099 28.801 18.334 1.00 39.54 172 SER F C 1
ATOM 898 O O . SER A 1 172 ? -42.270 28.362 19.489 1.00 39.31 172 SER F O 1
ATOM 901 N N . VAL A 1 173 ? -40.914 29.132 17.810 1.00 38.97 173 VAL F N 1
ATOM 902 C CA . VAL A 1 173 ? -39.613 29.163 18.543 1.00 38.45 173 VAL F CA 1
ATOM 903 C C . VAL A 1 173 ? -39.664 30.288 19.582 1.00 38.24 173 VAL F C 1
ATOM 904 O O . VAL A 1 173 ? -39.212 30.057 20.720 1.00 38.11 173 VAL F O 1
ATOM 908 N N . ASP A 1 174 ? -40.181 31.458 19.191 1.00 38.22 174 ASP F N 1
ATOM 909 C CA . ASP A 1 174 ? -40.411 32.624 20.086 1.00 38.19 174 ASP F CA 1
ATOM 910 C C . ASP A 1 174 ? -41.050 32.131 21.388 1.00 37.92 174 ASP F C 1
ATOM 911 O O . ASP A 1 174 ? -40.501 32.431 22.464 1.00 37.91 174 ASP F O 1
ATOM 916 N N . ASP A 1 175 ? -42.150 31.379 21.278 1.00 37.60 175 ASP F N 1
ATOM 917 C CA . ASP A 1 175 ? -42.945 30.859 22.423 1.00 37.48 175 ASP F CA 1
ATOM 918 C C . ASP A 1 175 ? -42.176 29.735 23.132 1.00 37.12 175 ASP F C 1
ATOM 919 O O . ASP A 1 175 ? -42.265 29.661 24.373 1.00 37.12 175 ASP F O 1
ATOM 924 N N . LEU A 1 176 ? -41.452 28.898 22.379 1.00 36.70 176 LEU F N 1
ATOM 925 C CA . LEU A 1 176 ? -40.650 27.759 22.911 1.00 36.41 176 LEU F CA 1
ATOM 926 C C . LEU A 1 176 ? -39.556 28.284 23.853 1.00 36.19 176 LEU F C 1
ATOM 927 O O . LEU A 1 176 ? -39.334 27.653 24.905 1.00 36.26 176 LEU F O 1
ATOM 932 N N . ARG A 1 177 ? -38.905 29.393 23.488 1.00 35.95 177 ARG F N 1
ATOM 933 C CA . ARG A 1 177 ? -37.803 30.025 24.267 1.00 35.92 177 ARG F CA 1
ATOM 934 C C . ARG A 1 177 ? -38.341 30.631 25.572 1.00 36.18 177 ARG F C 1
ATOM 935 O O . ARG A 1 177 ? -37.514 30.937 26.453 1.00 36.30 177 ARG F O 1
ATOM 943 N N . LYS A 1 178 ? -39.662 30.812 25.687 1.00 36.36 178 LYS F N 1
ATOM 944 C CA . LYS A 1 178 ? -40.333 31.434 26.861 1.00 36.60 178 LYS F CA 1
ATOM 945 C C . LYS A 1 178 ? -41.087 30.375 27.680 1.00 36.72 178 LYS F C 1
ATOM 946 O O . LYS A 1 178 ? -41.618 30.743 28.746 1.00 36.85 178 LYS F O 1
ATOM 952 N N . THR A 1 179 ? -41.132 29.119 27.213 1.00 36.83 179 THR F N 1
ATOM 953 C CA . THR A 1 179 ? -41.859 27.990 27.861 1.00 37.08 179 THR F CA 1
ATOM 954 C C . THR A 1 179 ? -40.866 27.112 28.634 1.00 37.38 179 THR F C 1
ATOM 955 O O . THR A 1 179 ? -40.095 26.395 27.982 1.00 37.60 179 THR F O 1
ATOM 959 N N . ARG A 1 180 ? -40.895 27.156 29.969 1.00 37.75 180 ARG F N 1
ATOM 960 C CA . ARG A 1 180 ? -40.025 26.326 30.849 1.00 38.23 180 ARG F CA 1
ATOM 961 C C . ARG A 1 180 ? -40.571 24.899 30.880 1.00 38.38 180 ARG F C 1
ATOM 962 O O . ARG A 1 180 ? -41.775 24.706 31.036 1.00 38.46 180 ARG F O 1
ATOM 970 N N . PRO A 1 181 ? -39.723 23.853 30.725 1.00 38.59 181 PRO F N 1
ATOM 971 C CA . PRO A 1 181 ? -40.177 22.470 30.879 1.00 38.83 181 PRO F CA 1
ATOM 972 C C . PRO A 1 181 ? -40.744 22.200 32.281 1.00 39.11 181 PRO F C 1
ATOM 973 O O . PRO A 1 181 ? -40.291 22.831 33.225 1.00 39.20 181 PRO F O 1
ATOM 977 N N . LEU A 1 182 ? -41.715 21.285 32.378 1.00 39.30 182 LEU F N 1
ATOM 978 C CA . LEU A 1 182 ? -42.311 20.826 33.663 1.00 39.54 182 LEU F CA 1
ATOM 979 C C . LEU A 1 182 ? -41.265 20.014 34.434 1.00 39.99 182 LEU F C 1
ATOM 980 O O . LEU A 1 182 ? -41.264 20.086 35.679 1.00 40.32 182 LEU F O 1
ATOM 985 N N . PHE A 1 183 ? -40.412 19.275 33.717 1.00 40.33 183 PHE F N 1
ATOM 986 C CA . PHE A 1 183 ? -39.362 18.394 34.293 1.00 40.82 183 PHE F CA 1
ATOM 987 C C . PHE A 1 183 ? -38.303 18.060 33.234 1.00 41.12 183 PHE F C 1
ATOM 988 O O . PHE A 1 183 ? -38.588 18.173 32.024 1.00 40.61 183 PHE F O 1
ATOM 996 N N . GLU A 1 184 ? -37.115 17.655 33.695 1.00 41.90 184 GLU F N 1
ATOM 997 C CA . GLU A 1 184 ? -35.980 17.188 32.852 1.00 42.39 184 GLU F CA 1
ATOM 998 C C . GLU A 1 184 ? -36.436 15.964 32.052 1.00 42.83 184 GLU F C 1
ATOM 999 O O . GLU A 1 184 ? -36.613 14.891 32.664 1.00 43.37 184 GLU F O 1
ATOM 1005 N N . GLY A 1 185 ? -36.630 16.132 30.741 1.00 42.99 185 GLY F N 1
ATOM 1006 C CA . GLY A 1 185 ? -37.059 15.065 29.817 1.00 43.37 185 GLY F CA 1
ATOM 1007 C C . GLY A 1 185 ? -38.461 15.295 29.277 1.00 43.46 185 GLY F C 1
ATOM 1008 O O . GLY A 1 185 ? -38.885 14.507 28.410 1.00 43.79 185 GLY F O 1
ATOM 1009 N N . ALA A 1 186 ? -39.163 16.322 29.773 1.00 43.52 186 ALA F N 1
ATOM 1010 C CA . ALA A 1 186 ? -40.511 16.729 29.309 1.00 43.63 186 ALA F CA 1
ATOM 1011 C C . ALA A 1 186 ? -40.487 16.896 27.786 1.00 43.78 186 ALA F C 1
ATOM 1012 O O . ALA A 1 186 ? -39.639 17.664 27.291 1.00 43.45 186 ALA F O 1
ATOM 1014 N N . LYS A 1 187 ? -41.372 16.187 27.079 1.00 44.50 187 LYS F N 1
ATOM 1015 C CA . LYS A 1 187 ? -41.464 16.202 25.594 1.00 44.98 187 LYS F CA 1
ATOM 1016 C C . LYS A 1 187 ? -42.514 17.230 25.163 1.00 45.04 187 LYS F C 1
ATOM 1017 O O . LYS A 1 187 ? -43.562 17.327 25.831 1.00 45.16 187 LYS F O 1
ATOM 1023 N N . ILE A 1 188 ? -42.222 17.971 24.091 1.00 45.11 188 ILE F N 1
ATOM 1024 C CA . ILE A 1 188 ? -43.123 18.992 23.480 1.00 45.19 188 ILE F CA 1
ATOM 1025 C C . ILE A 1 188 ? -43.044 18.849 21.956 1.00 45.25 188 ILE F C 1
ATOM 1026 O O . ILE A 1 188 ? -42.009 18.357 21.462 1.00 45.25 188 ILE F O 1
ATOM 1031 N N . LYS A 1 189 ? -44.104 19.252 21.250 1.00 45.37 189 LYS F N 1
ATOM 1032 C CA . LYS A 1 189 ? -44.162 19.293 19.765 1.00 45.32 189 LYS F CA 1
ATOM 1033 C C . LYS A 1 189 ? -44.177 20.757 19.316 1.00 44.46 189 LYS F C 1
ATOM 1034 O O . LYS A 1 189 ? -45.115 21.480 19.700 1.00 44.27 189 LYS F O 1
ATOM 1040 N N . LEU A 1 190 ? -43.161 21.171 18.553 1.00 43.65 190 LEU F N 1
ATOM 1041 C CA . LEU A 1 190 ? -43.098 22.504 17.899 1.00 42.82 190 LEU F CA 1
ATOM 1042 C C . LEU A 1 190 ? -43.776 22.394 16.530 1.00 42.61 190 LEU F C 1
ATOM 1043 O O . LEU A 1 190 ? -43.233 21.689 15.659 1.00 42.44 190 LEU F O 1
ATOM 1048 N N . LYS A 1 191 ? -44.930 23.048 16.366 1.00 42.56 191 LYS F N 1
ATOM 1049 C CA . LYS A 1 191 ? -45.768 22.992 15.137 1.00 42.75 191 LYS F CA 1
ATOM 1050 C C . LYS A 1 191 ? -44.967 23.522 13.940 1.00 41.98 191 LYS F C 1
ATOM 1051 O O . LYS A 1 191 ? -45.103 22.950 12.842 1.00 42.12 191 LYS F O 1
ATOM 1057 N N . SER A 1 192 ? -44.160 24.566 14.151 1.00 41.06 192 SER F N 1
ATOM 1058 C CA . SER A 1 192 ? -43.352 25.243 13.102 1.00 40.54 192 SER F CA 1
ATOM 1059 C C . SER A 1 192 ? -42.321 26.175 13.749 1.00 39.84 192 SER F C 1
ATOM 1060 O O . SER A 1 192 ? -42.558 26.613 14.893 1.00 39.87 192 SER F O 1
ATOM 1063 N N . TRP A 1 193 ? -41.226 26.463 13.039 1.00 39.07 193 TRP F N 1
ATOM 1064 C CA . TRP A 1 193 ? -40.178 27.425 13.477 1.00 38.58 193 TRP F CA 1
ATOM 1065 C C . TRP A 1 193 ? -40.819 28.807 13.637 1.00 38.73 193 TRP F C 1
ATOM 1066 O O . TRP A 1 193 ? -40.747 29.372 14.747 1.00 38.67 193 TRP F O 1
ATOM 1077 N N . HIS A 1 194 ? -41.432 29.310 12.560 1.00 39.08 194 HIS F N 1
ATOM 1078 C CA . HIS A 1 194 ? -42.158 30.608 12.508 1.00 39.29 194 HIS F CA 1
ATOM 1079 C C . HIS A 1 194 ? -43.647 30.370 12.751 1.00 39.92 194 HIS F C 1
ATOM 1080 O O . HIS A 1 194 ? -44.181 29.340 12.342 1.00 40.20 194 HIS F O 1
ATOM 1087 N N . PRO A 1 195 ? -44.355 31.305 13.430 1.00 40.44 195 PRO F N 1
ATOM 1088 C CA . PRO A 1 195 ? -45.789 31.160 13.694 1.00 40.93 195 PRO F CA 1
ATOM 1089 C C . PRO A 1 195 ? -46.630 30.756 12.470 1.00 41.72 195 PRO F C 1
ATOM 1090 O O . PRO A 1 195 ? -46.762 31.548 11.554 1.00 41.66 195 PRO F O 1
ATOM 1094 N N . GLY A 1 196 ? -47.154 29.525 12.484 1.00 42.66 196 GLY F N 1
ATOM 1095 C CA . GLY A 1 196 ? -48.117 28.997 11.497 1.00 43.53 196 GLY F CA 1
ATOM 1096 C C . GLY A 1 196 ? -47.573 28.988 10.079 1.00 44.25 196 GLY F C 1
ATOM 1097 O O . GLY A 1 196 ? -48.279 29.499 9.184 1.00 44.70 196 GLY F O 1
ATOM 1098 N N . LEU A 1 197 ? -46.377 28.420 9.876 1.00 44.48 197 LEU F N 1
ATOM 1099 C CA . LEU A 1 197 ? -45.772 28.180 8.535 1.00 44.61 197 LEU F CA 1
ATOM 1100 C C . LEU A 1 197 ? -45.684 26.675 8.243 1.00 45.01 197 LEU F C 1
ATOM 1101 O O . LEU A 1 197 ? -45.327 26.330 7.099 1.00 45.31 197 LEU F O 1
ATOM 1106 N N . GLU A 1 198 ? -45.987 25.818 9.225 1.00 45.40 198 GLU F N 1
ATOM 1107 C CA . GLU A 1 198 ? -45.997 24.335 9.084 1.00 45.97 198 GLU F CA 1
ATOM 1108 C C . GLU A 1 198 ? -44.643 23.827 8.564 1.00 45.46 198 GLU F C 1
ATOM 1109 O O . GLU A 1 198 ? -44.641 22.813 7.836 1.00 45.90 198 GLU F O 1
ATOM 1115 N N . VAL A 1 199 ? -43.535 24.482 8.926 1.00 44.57 199 VAL F N 1
ATOM 1116 C CA . VAL A 1 199 ? -42.170 24.101 8.450 1.00 43.95 199 VAL F CA 1
ATOM 1117 C C . VAL A 1 199 ? -41.141 24.396 9.551 1.00 43.34 199 VAL F C 1
ATOM 1118 O O . VAL A 1 199 ? -41.271 25.437 10.231 1.00 42.77 199 VAL F O 1
ATOM 1122 N N . GLY A 1 200 ? -40.165 23.497 9.713 1.00 43.00 200 GLY F N 1
ATOM 1123 C CA . GLY A 1 200 ? -39.101 23.581 10.733 1.00 42.65 200 GLY F CA 1
ATOM 1124 C C . GLY A 1 200 ? -39.593 23.168 12.111 1.00 42.47 200 GLY F C 1
ATOM 1125 O O . GLY A 1 200 ? -39.035 23.670 13.107 1.00 42.45 200 GLY F O 1
ATOM 1126 N N . GLY A 1 201 ? -40.592 22.281 12.173 1.00 42.54 201 GLY F N 1
ATOM 1127 C CA . GLY A 1 201 ? -41.160 21.749 13.427 1.00 42.54 201 GLY F CA 1
ATOM 1128 C C . GLY A 1 201 ? -40.513 20.431 13.815 1.00 42.67 201 GLY F C 1
ATOM 1129 O O . GLY A 1 201 ? -39.584 19.998 13.104 1.00 42.92 201 GLY F O 1
ATOM 1130 N N . GLY A 1 202 ? -40.981 19.816 14.906 1.00 42.78 202 GLY F N 1
ATOM 1131 C CA . GLY A 1 202 ? -40.508 18.498 15.374 1.00 42.95 202 GLY F CA 1
ATOM 1132 C C . GLY A 1 202 ? -40.742 18.295 16.859 1.00 43.16 202 GLY F C 1
ATOM 1133 O O . GLY A 1 202 ? -41.283 19.211 17.509 1.00 43.09 202 GLY F O 1
ATOM 1134 N N . GLU A 1 203 ? -40.355 17.122 17.368 1.00 43.64 203 GLU F N 1
ATOM 1135 C CA . GLU A 1 203 ? -40.404 16.752 18.807 1.00 43.95 203 GLU F CA 1
ATOM 1136 C C . GLU A 1 203 ? -39.194 17.388 19.501 1.00 43.42 203 GLU F C 1
ATOM 1137 O O . GLU A 1 203 ? -38.106 17.392 18.892 1.00 43.68 203 GLU F O 1
ATOM 1143 N N . PHE A 1 204 ? -39.386 17.919 20.712 1.00 42.95 204 PHE F N 1
ATOM 1144 C CA . PHE A 1 204 ? -38.340 18.596 21.523 1.00 42.61 204 PHE F CA 1
ATOM 1145 C C . PHE A 1 204 ? -38.391 18.081 22.964 1.00 42.91 204 PHE F C 1
ATOM 1146 O O . PHE A 1 204 ? -39.490 18.036 23.546 1.00 43.05 204 PHE F O 1
ATOM 1154 N N . VAL A 1 205 ? -37.226 17.718 23.511 1.00 43.11 205 VAL F N 1
ATOM 1155 C CA . VAL A 1 205 ? -37.045 17.241 24.914 1.00 43.33 205 VAL F CA 1
ATOM 1156 C C . VAL A 1 205 ? -36.501 18.409 25.745 1.00 43.10 205 VAL F C 1
ATOM 1157 O O . VAL A 1 205 ? -35.485 18.998 25.333 1.00 42.76 205 VAL F O 1
ATOM 1161 N N . GLY A 1 206 ? -37.160 18.720 26.867 1.00 43.34 206 GLY F N 1
ATOM 1162 C CA . GLY A 1 206 ? -36.809 19.838 27.765 1.00 43.60 206 GLY F CA 1
ATOM 1163 C C . GLY A 1 206 ? -35.700 19.465 28.735 1.00 44.05 206 GLY F C 1
ATOM 1164 O O . GLY A 1 206 ? -35.620 18.280 29.115 1.00 44.12 206 GLY F O 1
ATOM 1165 N N . SER A 1 207 ? -34.877 20.445 29.124 1.00 44.55 207 SER F N 1
ATOM 1166 C CA . SER A 1 207 ? -33.728 20.284 30.054 1.00 45.24 207 SER F CA 1
ATOM 1167 C C . SER A 1 207 ? -33.486 21.586 30.825 1.00 45.56 207 SER F C 1
ATOM 1168 O O . SER A 1 207 ? -33.773 22.665 30.270 1.00 45.38 207 SER F O 1
ATOM 1171 N N . PHE A 1 208 ? -32.979 21.473 32.058 1.00 46.41 208 PHE F N 1
ATOM 1172 C CA . PHE A 1 208 ? -32.590 22.604 32.941 1.00 46.94 208 PHE F CA 1
ATOM 1173 C C . PHE A 1 208 ? -31.072 22.817 32.898 1.00 47.41 208 PHE F C 1
ATOM 1174 O O . PHE A 1 208 ? -30.609 23.853 33.411 1.00 47.46 208 PHE F O 1
ATOM 1182 N N . GLN A 1 209 ? -30.330 21.874 32.306 1.00 48.08 209 GLN F N 1
ATOM 1183 C CA . GLN A 1 209 ? -28.850 21.941 32.157 1.00 48.79 209 GLN F CA 1
ATOM 1184 C C . GLN A 1 209 ? -28.511 23.088 31.207 1.00 48.72 209 GLN F C 1
ATOM 1185 O O . GLN A 1 209 ? -29.270 23.356 30.278 1.00 48.60 209 GLN F O 1
ATOM 1191 N N . PRO A 1 210 ? -27.378 23.808 31.402 1.00 48.72 210 PRO F N 1
ATOM 1192 C CA . PRO A 1 210 ? -27.040 24.952 30.556 1.00 48.10 210 PRO F CA 1
ATOM 1193 C C . PRO A 1 210 ? -26.552 24.522 29.163 1.00 47.28 210 PRO F C 1
ATOM 1194 O O . PRO A 1 210 ? -25.591 23.779 29.083 1.00 47.64 210 PRO F O 1
ATOM 1198 N N . ALA A 1 211 ? -27.240 24.988 28.117 1.00 46.29 211 ALA F N 1
ATOM 1199 C CA . ALA A 1 211 ? -26.868 24.829 26.691 1.00 45.56 211 ALA F CA 1
ATOM 1200 C C . ALA A 1 211 ? -27.227 26.120 25.948 1.00 44.82 211 ALA F C 1
ATOM 1201 O O . ALA A 1 211 ? -28.297 26.688 26.242 1.00 44.67 211 ALA F O 1
ATOM 1203 N N . GLN A 1 212 ? -26.355 26.570 25.041 1.00 44.31 212 GLN F N 1
ATOM 1204 C CA . GLN A 1 212 ? -26.511 27.851 24.300 1.00 43.89 212 GLN F CA 1
ATOM 1205 C C . GLN A 1 212 ? -27.412 27.624 23.082 1.00 42.71 212 GLN F C 1
ATOM 1206 O O . GLN A 1 212 ? -27.274 26.569 22.429 1.00 42.39 212 GLN F O 1
ATOM 1212 N N . ASP A 1 213 ? -28.295 28.588 22.800 1.00 41.55 213 ASP F N 1
ATOM 1213 C CA . ASP A 1 213 ? -29.222 28.588 21.637 1.00 40.58 213 ASP F CA 1
ATOM 1214 C C . ASP A 1 213 ? -28.392 28.619 20.348 1.00 39.85 213 ASP F C 1
ATOM 1215 O O . ASP A 1 213 ? -27.584 29.554 20.199 1.00 39.86 213 ASP F O 1
ATOM 1220 N N . ASP A 1 214 ? -28.578 27.628 19.467 1.00 39.00 214 ASP F N 1
ATOM 1221 C CA . ASP A 1 214 ? -27.916 27.549 18.134 1.00 38.38 214 ASP F CA 1
ATOM 1222 C C . ASP A 1 214 ? -28.945 27.821 17.025 1.00 37.94 214 ASP F C 1
ATOM 1223 O O . ASP A 1 214 ? -28.552 27.771 15.843 1.00 37.99 214 ASP F O 1
ATOM 1228 N N . GLN A 1 215 ? -30.204 28.091 17.399 1.00 37.60 215 GLN F N 1
ATOM 1229 C CA . GLN A 1 215 ? -31.314 28.542 16.511 1.00 37.33 215 GLN F CA 1
ATOM 1230 C C . GLN A 1 215 ? -31.861 27.386 15.661 1.00 36.79 215 GLN F C 1
ATOM 1231 O O . GLN A 1 215 ? -32.658 27.674 14.750 1.00 36.74 215 GLN F O 1
ATOM 1237 N N . GLY A 1 216 ? -31.483 26.136 15.951 1.00 36.26 216 GLY F N 1
ATOM 1238 C CA . GLY A 1 216 ? -31.837 24.972 15.115 1.00 35.93 216 GLY F CA 1
ATOM 1239 C C . GLY A 1 216 ? -32.150 23.734 15.934 1.00 35.72 216 GLY F C 1
ATOM 1240 O O . GLY A 1 216 ? -33.269 23.210 15.803 1.00 35.60 216 GLY F O 1
ATOM 1241 N N . VAL A 1 217 ? -31.183 23.269 16.729 1.00 35.52 217 VAL F N 1
ATOM 1242 C CA . VAL A 1 217 ? -31.275 22.027 17.552 1.00 35.46 217 VAL F CA 1
ATOM 1243 C C . VAL A 1 217 ? -31.565 22.417 19.007 1.00 35.38 217 VAL F C 1
ATOM 1244 O O . VAL A 1 217 ? -32.438 21.777 19.621 1.00 35.61 217 VAL F O 1
ATOM 1248 N N . ILE A 1 218 ? -30.855 23.426 19.524 1.00 35.17 218 ILE F N 1
ATOM 1249 C CA . ILE A 1 218 ? -30.970 23.934 20.924 1.00 35.08 218 ILE F CA 1
ATOM 1250 C C . ILE A 1 218 ? -31.667 25.299 20.894 1.00 35.09 218 ILE F C 1
ATOM 1251 O O . ILE A 1 218 ? -31.144 26.214 20.223 1.00 34.95 218 ILE F O 1
ATOM 1256 N N . PHE A 1 219 ? -32.799 25.420 21.596 1.00 35.14 219 PHE F N 1
ATOM 1257 C CA . PHE A 1 219 ? -33.524 26.692 21.847 1.00 35.08 219 PHE F CA 1
ATOM 1258 C C . PHE A 1 219 ? -33.548 26.941 23.357 1.00 35.44 219 PHE F C 1
ATOM 1259 O O . PHE A 1 219 ? -34.214 26.172 24.074 1.00 35.42 219 PHE F O 1
ATOM 1267 N N . SER A 1 220 ? -32.831 27.975 23.807 1.00 35.91 220 SER F N 1
ATOM 1268 C CA . SER A 1 220 ? -32.563 28.283 25.237 1.00 36.37 220 SER F CA 1
ATOM 1269 C C . SER A 1 220 ? -33.463 29.424 25.718 1.00 36.60 220 SER F C 1
ATOM 1270 O O . SER A 1 220 ? -33.668 30.386 24.951 1.00 36.55 220 SER F O 1
ATOM 1273 N N . GLY A 1 221 ? -33.967 29.305 26.948 1.00 37.04 221 GLY F N 1
ATOM 1274 C CA . GLY A 1 221 ? -34.670 30.376 27.679 1.00 37.43 221 GLY F CA 1
ATOM 1275 C C . GLY A 1 221 ? -33.907 30.764 28.931 1.00 37.91 221 GLY F C 1
ATOM 1276 O O . GLY A 1 221 ? -32.674 30.579 28.951 1.00 38.05 221 GLY F O 1
ATOM 1277 N N . ASP A 1 222 ? -34.617 31.269 29.941 1.00 38.51 222 ASP F N 1
ATOM 1278 C CA . ASP A 1 222 ? -34.043 31.697 31.244 1.00 39.00 222 ASP F CA 1
ATOM 1279 C C . ASP A 1 222 ? -33.900 30.463 32.145 1.00 39.22 222 ASP F C 1
ATOM 1280 O O . ASP A 1 222 ? -34.864 30.143 32.868 1.00 39.27 222 ASP F O 1
ATOM 1285 N N . GLY A 1 223 ? -32.745 29.791 32.080 1.00 39.51 223 GLY F N 1
ATOM 1286 C CA . GLY A 1 223 ? -32.380 28.656 32.951 1.00 39.64 223 GLY F CA 1
ATOM 1287 C C . GLY A 1 223 ? -32.937 27.329 32.459 1.00 39.63 223 GLY F C 1
ATOM 1288 O O . GLY A 1 223 ? -33.114 26.424 33.298 1.00 39.93 223 GLY F O 1
ATOM 1289 N N . PHE A 1 224 ? -33.198 27.207 31.153 1.00 39.60 224 PHE F N 1
ATOM 1290 C CA . PHE A 1 224 ? -33.679 25.962 30.495 1.00 39.64 224 PHE F CA 1
ATOM 1291 C C . PHE A 1 224 ? -33.359 26.010 28.997 1.00 39.54 224 PHE F C 1
ATOM 1292 O O . PHE A 1 224 ? -32.935 27.073 28.503 1.00 39.63 224 PHE F O 1
ATOM 1300 N N . HIS A 1 225 ? -33.571 24.888 28.302 1.00 39.59 225 HIS F N 1
ATOM 1301 C CA . HIS A 1 225 ? -33.461 24.773 26.822 1.00 39.65 225 HIS F CA 1
ATOM 1302 C C . HIS A 1 225 ? -34.276 23.572 26.326 1.00 39.83 225 HIS F C 1
ATOM 1303 O O . HIS A 1 225 ? -34.633 22.714 27.157 1.00 40.14 225 HIS F O 1
ATOM 1310 N N . TRP A 1 226 ? -34.553 23.533 25.019 1.00 39.92 226 TRP F N 1
ATOM 1311 C CA . TRP A 1 226 ? -35.256 22.426 24.315 1.00 40.18 226 TRP F CA 1
ATOM 1312 C C . TRP A 1 226 ? -34.342 21.859 23.226 1.00 40.65 226 TRP F C 1
ATOM 1313 O O . TRP A 1 226 ? -33.901 22.647 22.365 1.00 40.45 226 TRP F O 1
ATOM 1324 N N . ARG A 1 227 ? -34.078 20.548 23.270 1.00 41.27 227 ARG F N 1
ATOM 1325 C CA A ARG A 1 227 ? -33.216 19.835 22.289 0.50 41.56 227 ARG F CA 1
ATOM 1326 C CA B ARG A 1 227 ? -33.216 19.841 22.286 0.50 41.63 227 ARG F CA 1
ATOM 1327 C C . ARG A 1 227 ? -34.105 19.111 21.273 1.00 42.00 227 ARG F C 1
ATOM 1328 O O . ARG A 1 227 ? -34.854 18.204 21.693 1.00 42.19 227 ARG F O 1
ATOM 1343 N N . ARG A 1 228 ? -34.017 19.509 19.999 1.00 42.67 228 ARG F N 1
ATOM 1344 C CA . ARG A 1 228 ? -34.727 18.861 18.865 1.00 43.50 228 ARG F CA 1
ATOM 1345 C C . ARG A 1 228 ? -34.383 17.366 18.868 1.00 44.87 228 ARG F C 1
ATOM 1346 O O . ARG A 1 228 ? -33.183 17.040 18.969 1.00 44.83 228 ARG F O 1
ATOM 1354 N N . VAL A 1 229 ? -35.396 16.498 18.790 1.00 46.49 229 VAL F N 1
ATOM 1355 C CA . VAL A 1 229 ? -35.219 15.022 18.637 1.00 48.03 229 VAL F CA 1
ATOM 1356 C C . VAL A 1 229 ? -34.848 14.757 17.174 1.00 49.42 229 VAL F C 1
ATOM 1357 O O . VAL A 1 229 ? -35.739 14.873 16.310 1.00 49.56 229 VAL F O 1
ATOM 1361 N N . VAL A 1 230 ? -33.574 14.441 16.916 1.00 51.26 230 VAL F N 1
ATOM 1362 C CA . VAL A 1 230 ? -33.007 14.237 15.549 1.00 52.77 230 VAL F CA 1
ATOM 1363 C C . VAL A 1 230 ? -32.709 12.744 15.366 1.00 54.23 230 VAL F C 1
ATOM 1364 O O . VAL A 1 230 ? -31.727 12.261 15.966 1.00 54.83 230 VAL F O 1
ATOM 1368 N N . ASP A 1 231 ? -33.535 12.044 14.580 1.00 55.84 231 ASP F N 1
ATOM 1369 C CA . ASP A 1 231 ? -33.328 10.617 14.207 1.00 57.28 231 ASP F CA 1
ATOM 1370 C C . ASP A 1 231 ? -32.058 10.509 13.356 1.00 57.47 231 ASP F C 1
ATOM 1371 O O . ASP A 1 231 ? -31.144 9.758 13.754 1.00 57.76 231 ASP F O 1
ATOM 1376 N N . ASP A 1 232 ? -32.014 11.242 12.239 1.00 57.46 232 ASP F N 1
ATOM 1377 C CA . ASP A 1 232 ? -30.856 11.311 11.307 1.00 57.37 232 ASP F CA 1
ATOM 1378 C C . ASP A 1 232 ? -30.411 12.774 11.188 1.00 56.90 232 ASP F C 1
ATOM 1379 O O . ASP A 1 232 ? -31.177 13.582 10.624 1.00 57.24 232 ASP F O 1
ATOM 1384 N N . TYR A 1 233 ? -29.217 13.089 11.704 1.00 56.34 233 TYR F N 1
ATOM 1385 C CA . TYR A 1 233 ? -28.585 14.437 11.667 1.00 55.82 233 TYR F CA 1
ATOM 1386 C C . TYR A 1 233 ? -28.368 14.885 10.216 1.00 54.97 233 TYR F C 1
ATOM 1387 O O . TYR A 1 233 ? -28.324 16.107 9.973 1.00 55.01 233 TYR F O 1
ATOM 1396 N N . ASN A 1 234 ? -28.247 13.929 9.287 1.00 54.26 234 ASN F N 1
ATOM 1397 C CA . ASN A 1 234 ? -28.007 14.178 7.840 1.00 53.27 234 ASN F CA 1
ATOM 1398 C C . ASN A 1 234 ? -29.334 14.431 7.109 1.00 51.94 234 ASN F C 1
ATOM 1399 O O . ASN A 1 234 ? -29.317 14.431 5.861 1.00 52.01 234 ASN F O 1
ATOM 1404 N N . ARG A 1 235 ? -30.433 14.650 7.841 1.00 50.63 235 ARG F N 1
ATOM 1405 C CA . ARG A 1 235 ? -31.770 14.963 7.266 1.00 49.76 235 ARG F CA 1
ATOM 1406 C C . ARG A 1 235 ? -32.311 16.276 7.852 1.00 47.28 235 ARG F C 1
ATOM 1407 O O . ARG A 1 235 ? -33.497 16.574 7.615 1.00 46.60 235 ARG F O 1
ATOM 1415 N N . LEU A 1 236 ? -31.475 17.040 8.567 1.00 45.25 236 LEU F N 1
ATOM 1416 C CA . LEU A 1 236 ? -31.770 18.440 8.975 1.00 43.63 236 LEU F CA 1
ATOM 1417 C C . LEU A 1 236 ? -31.625 19.344 7.745 1.00 42.13 236 LEU F C 1
ATOM 1418 O O . LEU A 1 236 ? -30.814 19.005 6.859 1.00 41.97 236 LEU F O 1
ATOM 1423 N N . SER A 1 237 ? -32.388 20.439 7.694 1.00 40.48 237 SER F N 1
ATOM 1424 C CA . SER A 1 237 ? -32.356 21.457 6.610 1.00 39.32 237 SER F CA 1
ATOM 1425 C C . SER A 1 237 ? -32.406 22.863 7.222 1.00 38.39 237 SER F C 1
ATOM 1426 O O . SER A 1 237 ? -32.524 22.963 8.459 1.00 38.52 237 SER F O 1
ATOM 1429 N N . LEU A 1 238 ? -32.327 23.900 6.382 1.00 37.15 238 LEU F N 1
ATOM 1430 C CA . LEU A 1 238 ? -32.341 25.328 6.804 1.00 36.27 238 LEU F CA 1
ATOM 1431 C C . LEU A 1 238 ? -33.699 25.692 7.421 1.00 35.56 238 LEU F C 1
ATOM 1432 O O . LEU A 1 238 ? -33.744 26.685 8.173 1.00 35.22 238 LEU F O 1
ATOM 1437 N N . PHE A 1 239 ? -34.758 24.928 7.121 1.00 34.94 239 PHE F N 1
ATOM 1438 C CA . PHE A 1 239 ? -36.101 25.061 7.748 1.00 34.49 239 PHE F CA 1
ATOM 1439 C C . PHE A 1 239 ? -35.966 24.949 9.270 1.00 34.32 239 PHE F C 1
ATOM 1440 O O . PHE A 1 239 ? -36.584 25.760 9.992 1.00 34.33 239 PHE F O 1
ATOM 1448 N N . ASP A 1 240 ? -35.168 23.982 9.734 1.00 34.09 240 ASP F N 1
ATOM 1449 C CA . ASP A 1 240 ? -34.935 23.695 11.176 1.00 34.00 240 ASP F CA 1
ATOM 1450 C C . ASP A 1 240 ? -34.222 24.884 11.834 1.00 33.75 240 ASP F C 1
ATOM 1451 O O . ASP A 1 240 ? -34.360 25.036 13.063 1.00 33.84 240 ASP F O 1
ATOM 1456 N N . PHE A 1 241 ? -33.498 25.692 11.050 1.00 33.40 241 PHE F N 1
ATOM 1457 C CA . PHE A 1 241 ? -32.715 26.866 11.521 1.00 33.25 241 PHE F CA 1
ATOM 1458 C C . PHE A 1 241 ? -33.432 28.176 11.162 1.00 33.39 241 PHE F C 1
ATOM 1459 O O . PHE A 1 241 ? -32.805 29.247 11.294 1.00 33.39 241 PHE F O 1
ATOM 1467 N N . GLY A 1 242 ? -34.695 28.094 10.726 1.00 33.57 242 GLY F N 1
ATOM 1468 C CA . GLY A 1 242 ? -35.620 29.240 10.608 1.00 33.70 242 GLY F CA 1
ATOM 1469 C C . GLY A 1 242 ? -35.588 29.915 9.245 1.00 33.95 242 GLY F C 1
ATOM 1470 O O . GLY A 1 242 ? -35.913 31.116 9.192 1.00 34.26 242 GLY F O 1
ATOM 1471 N N . ALA A 1 243 ? -35.239 29.184 8.180 1.00 34.11 243 ALA F N 1
ATOM 1472 C CA . ALA A 1 243 ? -35.305 29.658 6.775 1.00 34.21 243 ALA F CA 1
ATOM 1473 C C . ALA A 1 243 ? -36.726 29.453 6.236 1.00 34.47 243 ALA F C 1
ATOM 1474 O O . ALA A 1 243 ? -37.449 28.594 6.784 1.00 34.41 243 ALA F O 1
ATOM 1476 N N . ILE A 1 244 ? -37.104 30.221 5.208 1.00 34.74 244 ILE F N 1
ATOM 1477 C CA . ILE A 1 244 ? -38.441 30.165 4.542 1.00 35.05 244 ILE F CA 1
ATOM 1478 C C . ILE A 1 244 ? -38.236 30.159 3.022 1.00 35.32 244 ILE F C 1
ATOM 1479 O O . ILE A 1 244 ? -37.519 31.047 2.518 1.00 35.37 244 ILE F O 1
ATOM 1484 N N . ALA A 1 245 ? -38.869 29.209 2.325 1.00 35.65 245 ALA F N 1
ATOM 1485 C CA . ALA A 1 245 ? -38.783 29.025 0.857 1.00 36.05 245 ALA F CA 1
ATOM 1486 C C . ALA A 1 245 ? -39.817 29.918 0.158 1.00 36.60 245 ALA F C 1
ATOM 1487 O O . ALA A 1 245 ? -40.616 29.384 -0.637 1.00 36.87 245 ALA F O 1
ATOM 1489 N N . ASP A 1 246 ? -39.790 31.226 0.443 1.00 37.03 246 ASP F N 1
ATOM 1490 C CA . ASP A 1 246 ? -40.713 32.247 -0.129 1.00 37.51 246 ASP F CA 1
ATOM 1491 C C . ASP A 1 246 ? -39.961 33.139 -1.129 1.00 37.84 246 ASP F C 1
ATOM 1492 O O . ASP A 1 246 ? -40.613 34.002 -1.750 1.00 38.01 246 ASP F O 1
ATOM 1497 N N . GLY A 1 247 ? -38.644 32.948 -1.267 1.00 38.04 247 GLY F N 1
ATOM 1498 C CA . GLY A 1 247 ? -37.771 33.718 -2.175 1.00 38.35 247 GLY F CA 1
ATOM 1499 C C . GLY A 1 247 ? -37.739 35.202 -1.836 1.00 38.75 247 GLY F C 1
ATOM 1500 O O . GLY A 1 247 ? -37.461 35.999 -2.752 1.00 39.05 247 GLY F O 1
ATOM 1501 N N . LYS A 1 248 ? -37.998 35.561 -0.572 1.00 38.98 248 LYS F N 1
ATOM 1502 C CA . LYS A 1 248 ? -38.049 36.968 -0.084 1.00 39.27 248 LYS F CA 1
ATOM 1503 C C . LYS A 1 248 ? -37.341 37.092 1.268 1.00 38.68 248 LYS F C 1
ATOM 1504 O O . LYS A 1 248 ? -36.400 37.903 1.364 1.00 38.85 248 LYS F O 1
ATOM 1510 N N . THR A 1 249 ? -37.808 36.351 2.279 1.00 38.02 249 THR F N 1
ATOM 1511 C CA . THR A 1 249 ? -37.280 36.391 3.670 1.00 37.52 249 THR F CA 1
ATOM 1512 C C . THR A 1 249 ? -35.814 35.943 3.662 1.00 36.98 249 THR F C 1
ATOM 1513 O O . THR A 1 249 ? -35.548 34.793 3.245 1.00 37.19 249 THR F O 1
ATOM 1517 N N . ASP A 1 250 ? -34.912 36.825 4.104 1.00 36.28 250 ASP F N 1
ATOM 1518 C CA . ASP A 1 250 ? -33.442 36.596 4.148 1.00 35.63 250 ASP F CA 1
ATOM 1519 C C . ASP A 1 250 ? -33.156 35.357 5.004 1.00 35.03 250 ASP F C 1
ATOM 1520 O O . ASP A 1 250 ? -33.443 35.396 6.217 1.00 34.96 250 ASP F O 1
ATOM 1525 N N . SER A 1 251 ? -32.614 34.303 4.384 1.00 34.53 251 SER F N 1
ATOM 1526 C CA . SER A 1 251 ? -32.275 33.009 5.032 1.00 34.16 251 SER F CA 1
ATOM 1527 C C . SER A 1 251 ? -30.788 32.974 5.414 1.00 33.80 251 SER F C 1
ATOM 1528 O O . SER A 1 251 ? -30.305 31.885 5.772 1.00 33.71 251 SER F O 1
ATOM 1531 N N . ALA A 1 252 ? -30.100 34.121 5.362 1.00 33.62 252 ALA F N 1
ATOM 1532 C CA . ALA A 1 252 ? -28.673 34.280 5.737 1.00 33.41 252 ALA F CA 1
ATOM 1533 C C . ALA A 1 252 ? -28.473 33.942 7.214 1.00 33.17 252 ALA F C 1
ATOM 1534 O O . ALA A 1 252 ? -27.529 33.230 7.554 1.00 33.14 252 ALA F O 1
ATOM 1536 N N . PRO A 1 253 ? -29.330 34.430 8.143 1.00 33.09 253 PRO F N 1
ATOM 1537 C CA . PRO A 1 253 ? -29.201 34.074 9.557 1.00 33.04 253 PRO F CA 1
ATOM 1538 C C . PRO A 1 253 ? -29.276 32.555 9.773 1.00 32.97 253 PRO F C 1
ATOM 1539 O O . PRO A 1 253 ? -28.494 32.046 10.557 1.00 33.10 253 PRO F O 1
ATOM 1543 N N . ALA A 1 254 ? -30.195 31.882 9.070 1.00 32.90 254 ALA F N 1
ATOM 1544 C CA . ALA A 1 254 ? -30.417 30.416 9.123 1.00 32.89 254 ALA F CA 1
ATOM 1545 C C . ALA A 1 254 ? -29.177 29.676 8.605 1.00 32.86 254 ALA F C 1
ATOM 1546 O O . ALA A 1 254 ? -28.801 28.658 9.217 1.00 32.88 254 ALA F O 1
ATOM 1548 N N . ILE A 1 255 ? -28.575 30.173 7.520 1.00 32.98 255 ILE F N 1
ATOM 1549 C CA . ILE A 1 255 ? -27.364 29.581 6.872 1.00 33.12 255 ILE F CA 1
ATOM 1550 C C . ILE A 1 255 ? -26.161 29.761 7.807 1.00 33.57 255 ILE F C 1
ATOM 1551 O O . ILE A 1 255 ? -25.394 28.791 7.966 1.00 33.73 255 ILE F O 1
ATOM 1556 N N . LYS A 1 256 ? -26.006 30.954 8.391 1.00 34.12 256 LYS F N 1
ATOM 1557 C CA . LYS A 1 256 ? -24.927 31.279 9.364 1.00 34.55 256 LYS F CA 1
ATOM 1558 C C . LYS A 1 256 ? -25.088 30.409 10.617 1.00 34.85 256 LYS F C 1
ATOM 1559 O O . LYS A 1 256 ? -24.065 29.904 11.118 1.00 35.00 256 LYS F O 1
ATOM 1565 N N . ALA A 1 257 ? -26.327 30.247 11.092 1.00 35.27 257 ALA F N 1
ATOM 1566 C CA . ALA A 1 257 ? -26.687 29.450 12.288 1.00 35.76 257 ALA F CA 1
ATOM 1567 C C . ALA A 1 257 ? -26.361 27.971 12.047 1.00 36.22 257 ALA F C 1
ATOM 1568 O O . ALA A 1 257 ? -25.765 27.348 12.947 1.00 36.24 257 ALA F O 1
ATOM 1570 N N . MET A 1 258 ? -26.735 27.439 10.878 1.00 36.89 258 MET F N 1
ATOM 1571 C CA . MET A 1 258 ? -26.580 25.999 10.534 1.00 37.58 258 MET F CA 1
ATOM 1572 C C . MET A 1 258 ? -25.098 25.670 10.323 1.00 38.67 258 MET F C 1
ATOM 1573 O O . MET A 1 258 ? -24.693 24.554 10.704 1.00 38.75 258 MET F O 1
ATOM 1578 N N . TYR A 1 259 ? -24.325 26.590 9.737 1.00 39.99 259 TYR F N 1
ATOM 1579 C CA . TYR A 1 259 ? -22.865 26.416 9.518 1.00 41.14 259 TYR F CA 1
ATOM 1580 C C . TYR A 1 259 ? -22.156 26.355 10.875 1.00 41.84 259 TYR F C 1
ATOM 1581 O O . TYR A 1 259 ? -21.366 25.420 11.093 1.00 42.01 259 TYR F O 1
ATOM 1590 N N . GLN A 1 260 ? -22.437 27.321 11.755 1.00 42.78 260 GLN F N 1
ATOM 1591 C CA . GLN A 1 260 ? -21.812 27.420 13.101 1.00 43.74 260 GLN F CA 1
ATOM 1592 C C . GLN A 1 260 ? -22.141 26.154 13.902 1.00 44.09 260 GLN F C 1
ATOM 1593 O O . GLN A 1 260 ? -21.234 25.646 14.594 1.00 44.53 260 GLN F O 1
ATOM 1599 N N . TRP A 1 261 ? -23.385 25.673 13.806 1.00 44.28 261 TRP F N 1
ATOM 1600 C CA . TRP A 1 261 ? -23.860 24.417 14.447 1.00 44.52 261 TRP F CA 1
ATOM 1601 C C . TRP A 1 261 ? -22.984 23.241 13.997 1.00 45.37 261 TRP F C 1
ATOM 1602 O O . TRP A 1 261 ? -22.468 22.521 14.872 1.00 45.62 261 TRP F O 1
ATOM 1613 N N . SER A 1 262 ? -22.836 23.063 12.681 1.00 46.46 262 SER F N 1
ATOM 1614 C CA . SER A 1 262 ? -22.089 21.950 12.037 1.00 47.50 262 SER F CA 1
ATOM 1615 C C . SER A 1 262 ? -20.613 21.984 12.455 1.00 48.76 262 SER F C 1
ATOM 1616 O O . SER A 1 262 ? -20.039 20.898 12.678 1.00 48.75 262 SER F O 1
ATOM 1619 N N . GLN A 1 263 ? -20.028 23.183 12.552 1.00 50.24 263 GLN F N 1
ATOM 1620 C CA . GLN A 1 263 ? -18.605 23.393 12.937 1.00 51.74 263 GLN F CA 1
ATOM 1621 C C . GLN A 1 263 ? -18.403 22.970 14.399 1.00 52.84 263 GLN F C 1
ATOM 1622 O O . GLN A 1 263 ? -17.443 22.221 14.664 1.00 53.07 263 GLN F O 1
ATOM 1628 N N . GLN A 1 264 ? -19.282 23.422 15.301 1.00 54.03 264 GLN F N 1
ATOM 1629 C CA . GLN A 1 264 ? -19.180 23.190 16.769 1.00 55.16 264 GLN F CA 1
ATOM 1630 C C . GLN A 1 264 ? -19.472 21.721 17.098 1.00 55.88 264 GLN F C 1
ATOM 1631 O O . GLN A 1 264 ? -18.686 21.126 17.860 1.00 56.95 264 GLN F O 1
ATOM 1637 N N . SER A 1 265 ? -20.556 21.160 16.553 1.00 56.20 265 SER F N 1
ATOM 1638 C CA . SER A 1 265 ? -21.021 19.774 16.827 1.00 56.99 265 SER F CA 1
ATOM 1639 C C . SER A 1 265 ? -20.287 18.766 15.930 1.00 57.89 265 SER F C 1
ATOM 1640 O O . SER A 1 265 ? -20.529 17.553 16.099 1.00 58.48 265 SER F O 1
ATOM 1643 N N . ASP A 1 266 ? -19.435 19.246 15.015 1.00 58.55 266 ASP F N 1
ATOM 1644 C CA . ASP A 1 266 ? -18.573 18.417 14.128 1.00 59.02 266 ASP F CA 1
ATOM 1645 C C . ASP A 1 266 ? -19.459 17.519 13.252 1.00 58.62 266 ASP F C 1
ATOM 1646 O O . ASP A 1 266 ? -19.098 16.340 13.059 1.00 59.09 266 ASP F O 1
ATOM 1651 N N . GLN A 1 267 ? -20.571 18.061 12.740 1.00 57.84 267 GLN F N 1
ATOM 1652 C CA . GLN A 1 267 ? -21.521 17.348 11.842 1.00 57.27 267 GLN F CA 1
ATOM 1653 C C . GLN A 1 267 ? -21.216 17.739 10.398 1.00 56.59 267 GLN F C 1
ATOM 1654 O O . GLN A 1 267 ? -21.167 18.923 10.072 1.00 56.51 267 GLN F O 1
ATOM 1660 N N . PRO A 1 268 ? -21.017 16.761 9.485 1.00 56.04 268 PRO F N 1
ATOM 1661 C CA . PRO A 1 268 ? -20.459 17.043 8.163 1.00 55.23 268 PRO F CA 1
ATOM 1662 C C . PRO A 1 268 ? -21.460 17.579 7.126 1.00 54.12 268 PRO F C 1
ATOM 1663 O O . PRO A 1 268 ? -21.003 18.161 6.153 1.00 54.08 268 PRO F O 1
ATOM 1667 N N . ILE A 1 269 ? -22.769 17.382 7.340 1.00 52.54 269 ILE F N 1
ATOM 1668 C CA . ILE A 1 269 ? -23.839 17.798 6.380 1.00 50.99 269 ILE F CA 1
ATOM 1669 C C . ILE A 1 269 ? -23.729 19.308 6.139 1.00 49.63 269 ILE F C 1
ATOM 1670 O O . ILE A 1 269 ? -24.043 19.745 5.017 1.00 49.60 269 ILE F O 1
ATOM 1675 N N . CYS A 1 270 ? -23.316 20.071 7.156 1.00 48.25 270 CYS F N 1
ATOM 1676 C CA . CYS A 1 270 ? -22.978 21.513 7.034 1.00 46.92 270 CYS F CA 1
ATOM 1677 C C . CYS A 1 270 ? -24.255 22.298 6.683 1.00 45.19 270 CYS F C 1
ATOM 1678 O O . CYS A 1 270 ? -25.262 22.102 7.394 1.00 45.28 270 CYS F O 1
ATOM 1681 N N . VAL A 1 271 ? -24.229 23.141 5.642 1.00 43.03 271 VAL F N 1
ATOM 1682 C CA . VAL A 1 271 ? -25.403 23.935 5.163 1.00 41.49 271 VAL F CA 1
ATOM 1683 C C . VAL A 1 271 ? -26.200 23.073 4.176 1.00 40.22 271 VAL F C 1
ATOM 1684 O O . VAL A 1 271 ? -25.647 22.741 3.111 1.00 40.40 271 VAL F O 1
ATOM 1688 N N . GLN A 1 272 ? -27.449 22.735 4.515 1.00 38.74 272 GLN F N 1
ATOM 1689 C CA . GLN A 1 272 ? -28.352 21.897 3.678 1.00 37.63 272 GLN F CA 1
ATOM 1690 C C . GLN A 1 272 ? -29.632 22.681 3.365 1.00 36.57 272 GLN F C 1
ATOM 1691 O O . GLN A 1 272 ? -30.428 22.909 4.295 1.00 36.60 272 GLN F O 1
ATOM 1697 N N . PHE A 1 273 ? -29.818 23.066 2.100 1.00 35.46 273 PHE F N 1
ATOM 1698 C CA . PHE A 1 273 ? -31.066 23.681 1.576 1.00 34.80 273 PHE F CA 1
ATOM 1699 C C . PHE A 1 273 ? -32.093 22.587 1.301 1.00 34.50 273 PHE F C 1
ATOM 1700 O O . PHE A 1 273 ? -31.750 21.539 0.758 1.00 34.63 273 PHE F O 1
ATOM 1708 N N . PRO A 1 274 ? -33.380 22.794 1.661 1.00 34.06 274 PRO F N 1
ATOM 1709 C CA . PRO A 1 274 ? -34.460 21.955 1.150 1.00 34.05 274 PRO F CA 1
ATOM 1710 C C . PRO A 1 274 ? -34.852 22.453 -0.249 1.00 34.00 274 PRO F C 1
ATOM 1711 O O . PRO A 1 274 ? -34.227 23.387 -0.727 1.00 34.11 274 PRO F O 1
ATOM 1715 N N . ALA A 1 275 ? -35.850 21.822 -0.871 1.00 33.84 275 ALA F N 1
ATOM 1716 C CA . ALA A 1 275 ? -36.386 22.205 -2.199 1.00 33.60 275 ALA F CA 1
ATOM 1717 C C . ALA A 1 275 ? -37.032 23.592 -2.102 1.00 33.32 275 ALA F C 1
ATOM 1718 O O . ALA A 1 275 ? -37.603 23.900 -1.036 1.00 33.39 275 ALA F O 1
ATOM 1720 N N . GLY A 1 276 ? -36.921 24.398 -3.164 1.00 33.04 276 GLY F N 1
ATOM 1721 C CA . GLY A 1 276 ? -37.589 25.709 -3.293 1.00 32.83 276 GLY F CA 1
ATOM 1722 C C . GLY A 1 276 ? -36.612 26.844 -3.559 1.00 32.40 276 GLY F C 1
ATOM 1723 O O . GLY A 1 276 ? -35.415 26.569 -3.766 1.00 32.20 276 GLY F O 1
ATOM 1724 N N . THR A 1 277 ? -37.116 28.082 -3.550 1.00 32.20 277 THR F N 1
ATOM 1725 C CA . THR A 1 277 ? -36.358 29.329 -3.840 1.00 31.90 277 THR F CA 1
ATOM 1726 C C . THR A 1 277 ? -36.045 30.054 -2.526 1.00 31.55 277 THR F C 1
ATOM 1727 O O . THR A 1 277 ? -36.971 30.212 -1.710 1.00 31.61 277 THR F O 1
ATOM 1731 N N . PHE A 1 278 ? -34.797 30.496 -2.351 1.00 31.16 278 PHE F N 1
ATOM 1732 C CA . PHE A 1 278 ? -34.294 31.143 -1.112 1.00 30.93 278 PHE F CA 1
ATOM 1733 C C . PHE A 1 278 ? -33.581 32.452 -1.453 1.00 31.04 278 PHE F C 1
ATOM 1734 O O . PHE A 1 278 ? -32.654 32.436 -2.285 1.00 30.86 278 PHE F O 1
ATOM 1742 N N . PHE A 1 279 ? -34.021 33.547 -0.826 1.00 31.38 279 PHE F N 1
ATOM 1743 C CA . PHE A 1 279 ? -33.327 34.859 -0.820 1.00 31.59 279 PHE F CA 1
ATOM 1744 C C . PHE A 1 279 ? -32.215 34.800 0.231 1.00 31.60 279 PHE F C 1
ATOM 1745 O O . PHE A 1 279 ? -32.513 34.462 1.394 1.00 31.56 279 PHE F O 1
ATOM 1753 N N . VAL A 1 280 ? -30.977 35.086 -0.181 1.00 31.88 280 VAL F N 1
ATOM 1754 C CA . VAL A 1 280 ? -29.764 35.059 0.690 1.00 32.10 280 VAL F CA 1
ATOM 1755 C C . VAL A 1 280 ? -28.967 36.342 0.436 1.00 32.81 280 VAL F C 1
ATOM 1756 O O . VAL A 1 280 ? -28.564 36.562 -0.721 1.00 32.82 280 VAL F O 1
ATOM 1760 N N . THR A 1 281 ? -28.770 37.154 1.478 1.00 33.65 281 THR F N 1
ATOM 1761 C CA . THR A 1 281 ? -27.824 38.301 1.496 1.00 34.44 281 THR F CA 1
ATOM 1762 C C . THR A 1 281 ? -26.416 37.756 1.763 1.00 35.32 281 THR F C 1
ATOM 1763 O O . THR A 1 281 ? -26.313 36.683 2.393 1.00 35.14 281 THR F O 1
ATOM 1767 N N . GLY A 1 282 ? -25.384 38.469 1.303 1.00 36.78 282 GLY F N 1
ATOM 1768 C CA . GLY A 1 282 ? -23.968 38.066 1.405 1.00 37.80 282 GLY F CA 1
ATOM 1769 C C . GLY A 1 282 ? -23.646 37.431 2.748 1.00 38.82 282 GLY F C 1
ATOM 1770 O O . GLY A 1 282 ? -23.880 38.089 3.781 1.00 38.95 282 GLY F O 1
ATOM 1771 N N . CYS A 1 283 ? -23.145 36.190 2.731 1.00 40.10 283 CYS F N 1
ATOM 1772 C CA . CYS A 1 283 ? -22.693 35.421 3.921 1.00 41.24 283 CYS F CA 1
ATOM 1773 C C . CYS A 1 283 ? -21.163 35.396 3.965 1.00 42.87 283 CYS F C 1
ATOM 1774 O O . CYS A 1 283 ? -20.562 34.690 3.133 1.00 42.90 283 CYS F O 1
ATOM 1777 N N . ASP A 1 284 ? -20.568 36.140 4.902 1.00 45.27 284 ASP F N 1
ATOM 1778 C CA . ASP A 1 284 ? -19.101 36.193 5.134 1.00 47.14 284 ASP F CA 1
ATOM 1779 C C . ASP A 1 284 ? -18.773 35.383 6.393 1.00 48.63 284 ASP F C 1
ATOM 1780 O O . ASP A 1 284 ? -19.022 35.888 7.504 1.00 48.67 284 ASP F O 1
ATOM 1785 N N . PHE A 1 285 ? -18.245 34.168 6.208 1.00 50.62 285 PHE F N 1
ATOM 1786 C CA . PHE A 1 285 ? -17.689 33.294 7.276 1.00 52.28 285 PHE F CA 1
ATOM 1787 C C . PHE A 1 285 ? -16.165 33.472 7.307 1.00 54.53 285 PHE F C 1
ATOM 1788 O O . PHE A 1 285 ? -15.446 32.519 7.681 1.00 54.93 285 PHE F O 1
ATOM 1796 N N . GLY A 1 286 ? -15.692 34.670 6.944 1.00 56.66 286 GLY F N 1
ATOM 1797 C CA . GLY A 1 286 ? -14.323 34.915 6.449 1.00 58.29 286 GLY F CA 1
ATOM 1798 C C . GLY A 1 286 ? -13.272 34.881 7.544 1.00 59.85 286 GLY F C 1
ATOM 1799 O O . GLY A 1 286 ? -13.626 34.603 8.708 1.00 59.99 286 GLY F O 1
ATOM 1800 N N . GLU A 1 287 ? -12.018 35.147 7.158 1.00 61.63 287 GLU F N 1
ATOM 1801 C CA . GLU A 1 287 ? -10.826 35.253 8.044 1.00 63.30 287 GLU F CA 1
ATOM 1802 C C . GLU A 1 287 ? -10.413 33.851 8.510 1.00 63.12 287 GLU F C 1
ATOM 1803 O O . GLU A 1 287 ? -9.386 33.346 8.015 1.00 62.95 287 GLU F O 1
ATOM 1809 N N . GLU A 1 288 ? -11.199 33.250 9.410 1.00 63.00 288 GLU F N 1
ATOM 1810 C CA . GLU A 1 288 ? -10.881 31.977 10.110 1.00 63.05 288 GLU F CA 1
ATOM 1811 C C . GLU A 1 288 ? -10.842 30.827 9.096 1.00 62.18 288 GLU F C 1
ATOM 1812 O O . GLU A 1 288 ? -11.858 30.613 8.406 1.00 61.70 288 GLU F O 1
ATOM 1818 N N . GLN A 1 289 ? -9.704 30.127 9.013 1.00 61.69 289 GLN F N 1
ATOM 1819 C CA . GLN A 1 289 ? -9.523 28.895 8.198 1.00 61.13 289 GLN F CA 1
ATOM 1820 C C . GLN A 1 289 ? -10.242 27.728 8.884 1.00 60.54 289 GLN F C 1
ATOM 1821 O O . GLN A 1 289 ? -9.808 27.339 9.987 1.00 60.84 289 GLN F O 1
ATOM 1827 N N . ARG A 1 290 ? -11.296 27.201 8.254 1.00 59.69 290 ARG F N 1
ATOM 1828 C CA . ARG A 1 290 ? -11.986 25.952 8.676 1.00 59.33 290 ARG F CA 1
ATOM 1829 C C . ARG A 1 290 ? -11.438 24.785 7.851 1.00 58.50 290 ARG F C 1
ATOM 1830 O O . ARG A 1 290 ? -10.677 25.037 6.898 1.00 57.97 290 ARG F O 1
ATOM 1838 N N . ARG A 1 291 ? -11.808 23.557 8.220 1.00 58.09 291 ARG F N 1
ATOM 1839 C CA . ARG A 1 291 ? -11.421 22.318 7.496 1.00 57.92 291 ARG F CA 1
ATOM 1840 C C . ARG A 1 291 ? -12.456 22.035 6.400 1.00 56.58 291 ARG F C 1
ATOM 1841 O O . ARG A 1 291 ? -12.036 21.686 5.281 1.00 56.37 291 ARG F O 1
ATOM 1849 N N . PHE A 1 292 ? -13.748 22.207 6.700 1.00 55.26 292 PHE F N 1
ATOM 1850 C CA . PHE A 1 292 ? -14.876 21.909 5.777 1.00 54.01 292 PHE F CA 1
ATOM 1851 C C . PHE A 1 292 ? -15.789 23.128 5.611 1.00 52.27 292 PHE F C 1
ATOM 1852 O O . PHE A 1 292 ? -16.098 23.809 6.611 1.00 52.29 292 PHE F O 1
ATOM 1860 N N . PHE A 1 293 ? -16.200 23.383 4.366 1.00 50.35 293 PHE F N 1
ATOM 1861 C CA . PHE A 1 293 ? -17.426 24.143 4.011 1.00 49.09 293 PHE F CA 1
ATOM 1862 C C . PHE A 1 293 ? -18.180 23.374 2.922 1.00 48.30 293 PHE F C 1
ATOM 1863 O O . PHE A 1 293 ? -17.763 23.424 1.750 1.00 48.56 293 PHE F O 1
ATOM 1871 N N . ARG A 1 294 ? -19.247 22.670 3.309 1.00 47.27 294 ARG F N 1
ATOM 1872 C CA . ARG A 1 294 ? -20.187 21.999 2.374 1.00 46.42 294 ARG F CA 1
ATOM 1873 C C . ARG A 1 294 ? -21.479 22.819 2.312 1.00 45.74 294 ARG F C 1
ATOM 1874 O O . ARG A 1 294 ? -21.934 23.289 3.371 1.00 45.29 294 ARG F O 1
ATOM 1882 N N . ILE A 1 295 ? -22.029 22.994 1.109 1.00 45.27 295 ILE F N 1
ATOM 1883 C CA . ILE A 1 295 ? -23.359 23.630 0.877 1.00 44.94 295 ILE F CA 1
ATOM 1884 C C . ILE A 1 295 ? -24.038 22.891 -0.282 1.00 44.94 295 ILE F C 1
ATOM 1885 O O . ILE A 1 295 ? -23.462 22.859 -1.382 1.00 44.74 295 ILE F O 1
ATOM 1890 N N . SER A 1 296 ? -25.190 22.270 -0.022 1.00 45.22 296 SER F N 1
ATOM 1891 C CA . SER A 1 296 ? -25.916 21.408 -0.990 1.00 45.72 296 SER F CA 1
ATOM 1892 C C . SER A 1 296 ? -27.399 21.787 -1.028 1.00 46.21 296 SER F C 1
ATOM 1893 O O . SER A 1 296 ? -27.974 22.042 0.046 1.00 45.97 296 SER F O 1
ATOM 1896 N N . GLY A 1 297 ? -27.982 21.816 -2.229 1.00 47.35 297 GLY F N 1
ATOM 1897 C CA . GLY A 1 297 ? -29.438 21.912 -2.434 1.00 48.52 297 GLY F CA 1
ATOM 1898 C C . GLY A 1 297 ? -30.100 20.559 -2.247 1.00 49.64 297 GLY F C 1
ATOM 1899 O O . GLY A 1 297 ? -29.394 19.606 -1.856 1.00 49.30 297 GLY F O 1
ATOM 1900 N N . ALA A 1 298 ? -31.406 20.477 -2.518 1.00 51.50 298 ALA F N 1
ATOM 1901 C CA . ALA A 1 298 ? -32.236 19.260 -2.356 1.00 53.27 298 ALA F CA 1
ATOM 1902 C C . ALA A 1 298 ? -31.541 18.069 -3.028 1.00 55.06 298 ALA F C 1
ATOM 1903 O O . ALA A 1 298 ? -31.381 18.098 -4.265 1.00 55.10 298 ALA F O 1
ATOM 1905 N N . MET A 1 299 ? -31.138 17.073 -2.230 1.00 57.13 299 MET F N 1
ATOM 1906 C CA . MET A 1 299 ? -30.386 15.871 -2.684 1.00 58.85 299 MET F CA 1
ATOM 1907 C C . MET A 1 299 ? -31.342 14.915 -3.410 1.00 59.84 299 MET F C 1
ATOM 1908 O O . MET A 1 299 ? -31.808 13.943 -2.781 1.00 59.62 299 MET F O 1
ATOM 1913 N N . VAL A 1 300 ? -31.629 15.208 -4.682 1.00 60.99 300 VAL F N 1
ATOM 1914 C CA . VAL A 1 300 ? -32.415 14.347 -5.618 1.00 61.87 300 VAL F CA 1
ATOM 1915 C C . VAL A 1 300 ? -31.593 14.192 -6.903 1.00 62.77 300 VAL F C 1
ATOM 1916 O O . VAL A 1 300 ? -30.789 15.101 -7.198 1.00 63.18 300 VAL F O 1
ATOM 1920 N N . ASN A 1 301 ? -31.794 13.095 -7.641 1.00 63.40 301 ASN F N 1
ATOM 1921 C CA . ASN A 1 301 ? -30.984 12.724 -8.835 1.00 63.45 301 ASN F CA 1
ATOM 1922 C C . ASN A 1 301 ? -31.481 13.492 -10.069 1.00 63.84 301 ASN F C 1
ATOM 1923 O O . ASN A 1 301 ? -31.786 12.839 -11.088 1.00 64.93 301 ASN F O 1
ATOM 1928 N N . PHE A 1 302 ? -31.539 14.826 -9.988 1.00 63.59 302 PHE F N 1
ATOM 1929 C CA . PHE A 1 302 ? -31.862 15.734 -11.122 1.00 63.52 302 PHE F CA 1
ATOM 1930 C C . PHE A 1 302 ? -30.550 16.212 -11.755 1.00 62.40 302 PHE F C 1
ATOM 1931 O O . PHE A 1 302 ? -29.860 17.057 -11.147 1.00 62.27 302 PHE F O 1
ATOM 1939 N N . GLY A 1 303 ? -30.214 15.675 -12.931 1.00 61.03 303 GLY F N 1
ATOM 1940 C CA . GLY A 1 303 ? -28.987 16.012 -13.679 1.00 59.46 303 GLY F CA 1
ATOM 1941 C C . GLY A 1 303 ? -29.021 17.432 -14.220 1.00 58.26 303 GLY F C 1
ATOM 1942 O O . GLY A 1 303 ? -27.986 18.127 -14.123 1.00 58.03 303 GLY F O 1
ATOM 1943 N N . TYR A 1 304 ? -30.170 17.852 -14.761 1.00 56.65 304 TYR F N 1
ATOM 1944 C CA . TYR A 1 304 ? -30.357 19.147 -15.469 1.00 55.02 304 TYR F CA 1
ATOM 1945 C C . TYR A 1 304 ? -30.640 20.267 -14.461 1.00 53.01 304 TYR F C 1
ATOM 1946 O O . TYR A 1 304 ? -29.764 21.138 -14.277 1.00 52.81 304 TYR F O 1
ATOM 1955 N N . PHE A 1 305 ? -31.823 20.241 -13.836 1.00 50.60 305 PHE F N 1
ATOM 1956 C CA . PHE A 1 305 ? -32.385 21.354 -13.026 1.00 48.88 305 PHE F CA 1
ATOM 1957 C C . PHE A 1 305 ? -32.479 20.936 -11.561 1.00 46.62 305 PHE F C 1
ATOM 1958 O O . PHE A 1 305 ? -33.346 20.146 -11.195 1.00 46.53 305 PHE F O 1
ATOM 1966 N N . PRO A 1 306 ? -31.575 21.439 -10.688 1.00 44.03 306 PRO F N 1
ATOM 1967 C CA . PRO A 1 306 ? -31.718 21.270 -9.242 1.00 42.90 306 PRO F CA 1
ATOM 1968 C C . PRO A 1 306 ? -33.049 21.819 -8.703 1.00 41.82 306 PRO F C 1
ATOM 1969 O O . PRO A 1 306 ? -33.568 22.768 -9.267 1.00 41.87 306 PRO F O 1
ATOM 1973 N N . ALA A 1 307 ? -33.552 21.220 -7.619 1.00 40.38 307 ALA F N 1
ATOM 1974 C CA . ALA A 1 307 ? -34.852 21.551 -6.988 1.00 39.55 307 ALA F CA 1
ATOM 1975 C C . ALA A 1 307 ? -34.722 22.794 -6.097 1.00 38.41 307 ALA F C 1
ATOM 1976 O O . ALA A 1 307 ? -35.766 23.278 -5.618 1.00 38.58 307 ALA F O 1
ATOM 1978 N N . THR A 1 308 ? -33.497 23.284 -5.874 1.00 36.92 308 THR F N 1
ATOM 1979 C CA . THR A 1 308 ? -33.200 24.470 -5.029 1.00 35.88 308 THR F CA 1
ATOM 1980 C C . THR A 1 308 ? -32.664 25.606 -5.906 1.00 34.99 308 THR F C 1
ATOM 1981 O O . THR A 1 308 ? -31.789 25.336 -6.751 1.00 34.90 308 THR F O 1
ATOM 1985 N N . THR A 1 309 ? -33.175 26.824 -5.702 1.00 34.14 309 THR F N 1
ATOM 1986 C CA . THR A 1 309 ? -32.705 28.074 -6.359 1.00 33.50 309 THR F CA 1
ATOM 1987 C C . THR A 1 309 ? -32.311 29.087 -5.279 1.00 32.83 309 THR F C 1
ATOM 1988 O O . THR A 1 309 ? -33.051 29.202 -4.283 1.00 32.72 309 THR F O 1
ATOM 1992 N N . ILE A 1 310 ? -31.181 29.775 -5.472 1.00 32.24 310 ILE F N 1
ATOM 1993 C CA . ILE A 1 310 ? -30.721 30.911 -4.619 1.00 31.89 310 ILE F CA 1
ATOM 1994 C C . ILE A 1 310 ? -30.890 32.208 -5.417 1.00 32.02 310 ILE F C 1
ATOM 1995 O O . ILE A 1 310 ? -30.540 32.220 -6.617 1.00 31.98 310 ILE F O 1
ATOM 2000 N N . VAL A 1 311 ? -31.426 33.245 -4.764 1.00 32.00 311 VAL F N 1
ATOM 2001 C CA . VAL A 1 311 ? -31.518 34.644 -5.283 1.00 32.08 311 VAL F CA 1
ATOM 2002 C C . VAL A 1 311 ? -30.984 35.583 -4.194 1.00 32.06 311 VAL F C 1
ATOM 2003 O O . VAL A 1 311 ? -31.074 35.220 -3.007 1.00 31.88 311 VAL F O 1
ATOM 2007 N N . SER A 1 312 ? -30.432 36.733 -4.584 1.00 32.34 312 SER F N 1
ATOM 2008 C CA . SER A 1 312 ? -29.800 37.713 -3.662 1.00 32.71 312 SER F CA 1
ATOM 2009 C C . SER A 1 312 ? -30.136 39.147 -4.099 1.00 33.28 312 SER F C 1
ATOM 2010 O O . SER A 1 312 ? -31.046 39.311 -4.938 1.00 33.56 312 SER F O 1
ATOM 2013 N N . ASP A 1 313 ? -29.448 40.141 -3.525 1.00 33.69 313 ASP F N 1
ATOM 2014 C CA . ASP A 1 313 ? -29.711 41.592 -3.737 1.00 34.11 313 ASP F CA 1
ATOM 2015 C C . ASP A 1 313 ? -28.572 42.232 -4.546 1.00 34.48 313 ASP F C 1
ATOM 2016 O O . ASP A 1 313 ? -28.670 43.442 -4.833 1.00 34.90 313 ASP F O 1
ATOM 2021 N N . GLY A 1 314 ? -27.535 41.461 -4.893 1.00 34.46 314 GLY F N 1
ATOM 2022 C CA . GLY A 1 314 ? -26.422 41.897 -5.761 1.00 34.71 314 GLY F CA 1
ATOM 2023 C C . GLY A 1 314 ? -25.492 42.888 -5.078 1.00 34.96 314 GLY F C 1
ATOM 2024 O O . GLY A 1 314 ? -24.729 43.560 -5.800 1.00 35.20 314 GLY F O 1
ATOM 2025 N N . GLN A 1 315 ? -25.520 42.962 -3.742 1.00 34.97 315 GLN F N 1
ATOM 2026 C CA . GLN A 1 315 ? -24.810 44.005 -2.952 1.00 35.31 315 GLN F CA 1
ATOM 2027 C C . GLN A 1 315 ? -23.429 43.496 -2.517 1.00 35.00 315 GLN F C 1
ATOM 2028 O O . GLN A 1 315 ? -22.485 44.310 -2.515 1.00 35.42 315 GLN F O 1
ATOM 2034 N N . SER A 1 316 ? -23.306 42.211 -2.170 1.00 34.41 316 SER F N 1
ATOM 2035 C CA . SER A 1 316 ? -22.018 41.558 -1.812 1.00 34.03 316 SER F CA 1
ATOM 2036 C C . SER A 1 316 ? -21.317 41.070 -3.080 1.00 33.76 316 SER F C 1
ATOM 2037 O O . SER A 1 316 ? -21.979 40.691 -4.044 1.00 33.60 316 SER F O 1
ATOM 2040 N N . PRO A 1 317 ? -19.963 41.095 -3.138 1.00 33.61 317 PRO F N 1
ATOM 2041 C CA . PRO A 1 317 ? -19.230 40.493 -4.253 1.00 33.32 317 PRO F CA 1
ATOM 2042 C C . PRO A 1 317 ? -19.516 38.992 -4.449 1.00 32.67 317 PRO F C 1
ATOM 2043 O O . PRO A 1 317 ? -19.430 38.540 -5.576 1.00 32.59 317 PRO F O 1
ATOM 2047 N N . PHE A 1 318 ? -19.834 38.261 -3.373 1.00 32.11 318 PHE F N 1
ATOM 2048 C CA . PHE A 1 318 ? -20.211 36.820 -3.410 1.00 31.72 318 PHE F CA 1
ATOM 2049 C C . PHE A 1 318 ? -21.280 36.518 -2.352 1.00 31.61 318 PHE F C 1
ATOM 2050 O O . PHE A 1 318 ? -21.208 37.079 -1.242 1.00 31.70 318 PHE F O 1
ATOM 2058 N N . VAL A 1 319 ? -22.227 35.636 -2.688 1.00 31.54 319 VAL F N 1
ATOM 2059 C CA . VAL A 1 319 ? -23.309 35.160 -1.772 1.00 31.70 319 VAL F CA 1
ATOM 2060 C C . VAL A 1 319 ? -22.660 34.427 -0.590 1.00 31.88 319 VAL F C 1
ATOM 2061 O O . VAL A 1 319 ? -23.178 34.565 0.536 1.00 32.08 319 VAL F O 1
ATOM 2065 N N . PHE A 1 320 ? -21.573 33.686 -0.839 1.00 32.10 320 PHE F N 1
ATOM 2066 C CA . PHE A 1 320 ? -20.809 32.915 0.178 1.00 32.22 320 PHE F CA 1
ATOM 2067 C C . PHE A 1 320 ? -19.319 33.273 0.096 1.00 32.66 320 PHE F C 1
ATOM 2068 O O . PHE A 1 320 ? -18.697 33.033 -0.957 1.00 32.60 320 PHE F O 1
ATOM 2076 N N . GLU A 1 321 ? -18.779 33.838 1.182 1.00 33.24 321 GLU F N 1
ATOM 2077 C CA . GLU A 1 321 ? -17.334 34.137 1.377 1.00 33.68 321 GLU F CA 1
ATOM 2078 C C . GLU A 1 321 ? -16.780 33.179 2.436 1.00 33.73 321 GLU F C 1
ATOM 2079 O O . GLU A 1 321 ? -17.060 33.400 3.632 1.00 33.66 321 GLU F O 1
ATOM 2085 N N . VAL A 1 322 ? -16.031 32.157 2.010 1.00 33.89 322 VAL F N 1
ATOM 2086 C CA . VAL A 1 322 ? -15.532 31.058 2.889 1.00 34.09 322 VAL F CA 1
ATOM 2087 C C . VAL A 1 322 ? -14.001 31.045 2.863 1.00 34.40 322 VAL F C 1
ATOM 2088 O O . VAL A 1 322 ? -13.413 31.543 1.886 1.00 34.44 322 VAL F O 1
ATOM 2092 N N . SER A 1 323 ? -13.398 30.494 3.917 1.00 34.93 323 SER F N 1
ATOM 2093 C CA . SER A 1 323 ? -11.963 30.123 4.003 1.00 35.30 323 SER F CA 1
ATOM 2094 C C . SER A 1 323 ? -11.872 28.699 4.560 1.00 35.49 323 SER F C 1
ATOM 2095 O O . SER A 1 323 ? -11.805 28.549 5.792 1.00 35.74 323 SER F O 1
ATOM 2098 N N . ALA A 1 324 ? -11.914 27.702 3.672 1.00 35.78 324 ALA F N 1
ATOM 2099 C CA . ALA A 1 324 ? -11.934 26.258 4.001 1.00 35.94 324 ALA F CA 1
ATOM 2100 C C . ALA A 1 324 ? -10.985 25.498 3.068 1.00 36.26 324 ALA F C 1
ATOM 2101 O O . ALA A 1 324 ? -10.904 25.862 1.877 1.00 36.13 324 ALA F O 1
ATOM 2103 N N . ARG A 1 325 ? -10.301 24.479 3.597 1.00 36.86 325 ARG F N 1
ATOM 2104 C CA . ARG A 1 325 ? -9.343 23.626 2.843 1.00 37.29 325 ARG F CA 1
ATOM 2105 C C . ARG A 1 325 ? -10.125 22.720 1.882 1.00 36.99 325 ARG F C 1
ATOM 2106 O O . ARG A 1 325 ? -9.697 22.593 0.719 1.00 36.93 325 ARG F O 1
ATOM 2114 N N . TRP A 1 326 ? -11.222 22.118 2.355 1.00 36.91 326 TRP F N 1
ATOM 2115 C CA . TRP A 1 326 ? -12.140 21.252 1.563 1.00 36.78 326 TRP F CA 1
ATOM 2116 C C . TRP A 1 326 ? -13.490 21.958 1.393 1.00 36.21 326 TRP F C 1
ATOM 2117 O O . TRP A 1 326 ? -14.093 22.322 2.419 1.00 36.11 326 TRP F O 1
ATOM 2128 N N . VAL A 1 327 ? -13.946 22.136 0.148 1.00 35.85 327 VAL F N 1
ATOM 2129 C CA . VAL A 1 327 ? -15.265 22.755 -0.185 1.00 35.61 327 VAL F CA 1
ATOM 2130 C C . VAL A 1 327 ? -16.042 21.805 -1.104 1.00 35.58 327 VAL F C 1
ATOM 2131 O O . VAL A 1 327 ? -15.434 21.255 -2.045 1.00 35.71 327 VAL F O 1
ATOM 2135 N N . GLU A 1 328 ? -17.337 21.627 -0.824 1.00 35.49 328 GLU F N 1
ATOM 2136 C CA . GLU A 1 328 ? -18.293 20.846 -1.653 1.00 35.37 328 GLU F CA 1
ATOM 2137 C C . GLU A 1 328 ? -19.571 21.672 -1.836 1.00 34.72 328 GLU F C 1
ATOM 2138 O O . GLU A 1 328 ? -20.263 21.919 -0.830 1.00 34.76 328 GLU F O 1
ATOM 2144 N N . ILE A 1 329 ? -19.865 22.086 -3.070 1.00 34.06 329 ILE F N 1
ATOM 2145 C CA . ILE A 1 329 ? -21.097 22.852 -3.432 1.00 33.63 329 ILE F CA 1
ATOM 2146 C C . ILE A 1 329 ? -21.799 22.112 -4.579 1.00 33.16 329 ILE F C 1
ATOM 2147 O O . ILE A 1 329 ? -21.129 21.821 -5.587 1.00 33.03 329 ILE F O 1
ATOM 2152 N N . SER A 1 330 ? -23.087 21.786 -4.419 1.00 32.70 330 SER F N 1
ATOM 2153 C CA . SER A 1 330 ? -23.839 20.911 -5.358 1.00 32.46 330 SER F CA 1
ATOM 2154 C C . SER A 1 330 ? -25.353 21.155 -5.290 1.00 32.13 330 SER F C 1
ATOM 2155 O O . SER A 1 330 ? -25.839 21.633 -4.250 1.00 32.03 330 SER F O 1
ATOM 2158 N N . ASN A 1 331 ? -26.053 20.820 -6.380 1.00 31.89 331 ASN F N 1
ATOM 2159 C CA . ASN A 1 331 ? -27.538 20.759 -6.475 1.00 31.85 331 ASN F CA 1
ATOM 2160 C C . ASN A 1 331 ? -28.135 22.151 -6.230 1.00 31.65 331 ASN F C 1
ATOM 2161 O O . ASN A 1 331 ? -29.147 22.240 -5.514 1.00 31.88 331 ASN F O 1
ATOM 2166 N N . LEU A 1 332 ? -27.551 23.193 -6.826 1.00 31.33 332 LEU F N 1
ATOM 2167 C CA . LEU A 1 332 ? -27.988 24.603 -6.639 1.00 31.17 332 LEU F CA 1
ATOM 2168 C C . LEU A 1 332 ? -28.161 25.288 -7.997 1.00 31.10 332 LEU F C 1
ATOM 2169 O O . LEU A 1 332 ? -27.357 25.020 -8.910 1.00 31.11 332 LEU F O 1
ATOM 2174 N N . ILE A 1 333 ? -29.190 26.129 -8.112 1.00 31.06 333 ILE F N 1
ATOM 2175 C CA . ILE A 1 333 ? -29.329 27.163 -9.179 1.00 31.11 333 ILE F CA 1
ATOM 2176 C C . ILE A 1 333 ? -29.111 28.525 -8.515 1.00 31.06 333 ILE F C 1
ATOM 2177 O O . ILE A 1 333 ? -29.802 28.798 -7.518 1.00 30.91 333 ILE F O 1
ATOM 2182 N N . PHE A 1 334 ? -28.177 29.331 -9.026 1.00 31.09 334 PHE F N 1
ATOM 2183 C CA . PHE A 1 334 ? -27.994 30.747 -8.617 1.00 31.33 334 PHE F CA 1
ATOM 2184 C C . PHE A 1 334 ? -28.467 31.662 -9.750 1.00 31.71 334 PHE F C 1
ATOM 2185 O O . PHE A 1 334 ? -27.829 31.670 -10.823 1.00 31.74 334 PHE F O 1
ATOM 2193 N N . ASN A 1 335 ? -29.569 32.381 -9.509 1.00 32.09 335 ASN F N 1
ATOM 2194 C CA A ASN A 1 335 ? -30.099 33.435 -10.416 0.50 32.47 335 ASN F CA 1
ATOM 2195 C CA B ASN A 1 335 ? -30.103 33.435 -10.413 0.50 32.51 335 ASN F CA 1
ATOM 2196 C C . ASN A 1 335 ? -29.599 34.794 -9.912 1.00 32.73 335 ASN F C 1
ATOM 2197 O O . ASN A 1 335 ? -30.171 35.301 -8.926 1.00 32.85 335 ASN F O 1
ATOM 2206 N N . GLY A 1 336 ? -28.563 35.338 -10.561 1.00 33.13 336 GLY F N 1
ATOM 2207 C CA . GLY A 1 336 ? -27.897 36.599 -10.174 1.00 33.65 336 GLY F CA 1
ATOM 2208 C C . GLY A 1 336 ? -28.742 37.832 -10.456 1.00 34.23 336 GLY F C 1
ATOM 2209 O O . GLY A 1 336 ? -28.468 38.874 -9.832 1.00 34.25 336 GLY F O 1
ATOM 2210 N N . ASN A 1 337 ? -29.711 37.728 -11.376 1.00 34.89 337 ASN F N 1
ATOM 2211 C CA . ASN A 1 337 ? -30.685 38.797 -11.740 1.00 35.68 337 ASN F CA 1
ATOM 2212 C C . ASN A 1 337 ? -29.958 40.016 -12.329 1.00 36.34 337 ASN F C 1
ATOM 2213 O O . ASN A 1 337 ? -30.503 41.129 -12.213 1.00 36.65 337 ASN F O 1
ATOM 2218 N N . THR A 1 338 ? -28.795 39.820 -12.961 1.00 36.85 338 THR F N 1
ATOM 2219 C CA . THR A 1 338 ? -27.949 40.912 -13.521 1.00 37.59 338 THR F CA 1
ATOM 2220 C C . THR A 1 338 ? -28.564 41.423 -14.833 1.00 38.66 338 THR F C 1
ATOM 2221 O O . THR A 1 338 ? -28.129 42.498 -15.308 1.00 39.00 338 THR F O 1
ATOM 2225 N N . ASP A 1 339 ? -29.520 40.679 -15.402 1.00 39.32 339 ASP F N 1
ATOM 2226 C CA . ASP A 1 339 ? -30.277 41.063 -16.625 1.00 39.96 339 ASP F CA 1
ATOM 2227 C C . ASP A 1 339 ? -31.234 42.219 -16.302 1.00 40.71 339 ASP F C 1
ATOM 2228 O O . ASP A 1 339 ? -31.377 43.112 -17.162 1.00 41.10 339 ASP F O 1
ATOM 2233 N N . THR A 1 340 ? -31.853 42.210 -15.114 1.00 41.03 340 THR F N 1
ATOM 2234 C CA . THR A 1 340 ? -32.876 43.200 -14.675 1.00 41.76 340 THR F CA 1
ATOM 2235 C C . THR A 1 340 ? -32.261 44.206 -13.693 1.00 42.03 340 THR F C 1
ATOM 2236 O O . THR A 1 340 ? -32.507 45.412 -13.876 1.00 42.76 340 THR F O 1
ATOM 2240 N N . LYS A 1 341 ? -31.516 43.730 -12.688 1.00 41.90 341 LYS F N 1
ATOM 2241 C CA . LYS A 1 341 ? -30.769 44.575 -11.714 1.00 42.08 341 LYS F CA 1
ATOM 2242 C C . LYS A 1 341 ? -29.280 44.259 -11.825 1.00 41.22 341 LYS F C 1
ATOM 2243 O O . LYS A 1 341 ? -28.759 43.455 -11.055 1.00 40.76 341 LYS F O 1
ATOM 2249 N N . PRO A 1 342 ? -28.551 44.876 -12.784 1.00 40.90 342 PRO F N 1
ATOM 2250 C CA . PRO A 1 342 ? -27.126 44.599 -12.976 1.00 40.43 342 PRO F CA 1
ATOM 2251 C C . PRO A 1 342 ? -26.305 44.723 -11.682 1.00 39.78 342 PRO F C 1
ATOM 2252 O O . PRO A 1 342 ? -26.525 45.661 -10.934 1.00 39.77 342 PRO F O 1
ATOM 2256 N N . ASN A 1 343 ? -25.391 43.772 -11.459 1.00 38.85 343 ASN F N 1
ATOM 2257 C CA . ASN A 1 343 ? -24.584 43.642 -10.215 1.00 38.24 343 ASN F CA 1
ATOM 2258 C C . ASN A 1 343 ? -23.268 42.919 -10.533 1.00 37.66 343 ASN F C 1
ATOM 2259 O O . ASN A 1 343 ? -23.069 42.538 -11.702 1.00 37.51 343 ASN F O 1
ATOM 2264 N N . ARG A 1 344 ? -22.402 42.759 -9.526 1.00 37.22 344 ARG F N 1
ATOM 2265 C CA . ARG A 1 344 ? -21.099 42.049 -9.623 1.00 36.79 344 ARG F CA 1
ATOM 2266 C C . ARG A 1 344 ? -21.050 40.932 -8.574 1.00 35.68 344 ARG F C 1
ATOM 2267 O O . ARG A 1 344 ? -19.949 40.669 -8.047 1.00 35.69 344 ARG F O 1
ATOM 2275 N N . GLN A 1 345 ? -22.190 40.293 -8.293 1.00 34.59 345 GLN F N 1
ATOM 2276 C CA . GLN A 1 345 ? -22.322 39.267 -7.223 1.00 33.72 345 GLN F CA 1
ATOM 2277 C C . GLN A 1 345 ? -22.148 37.868 -7.819 1.00 33.00 345 GLN F C 1
ATOM 2278 O O . GLN A 1 345 ? -22.933 37.505 -8.716 1.00 32.94 345 GLN F O 1
ATOM 2284 N N . GLY A 1 346 ? -21.153 37.125 -7.325 1.00 32.37 346 GLY F N 1
ATOM 2285 C CA . GLY A 1 346 ? -20.938 35.696 -7.623 1.00 31.67 346 GLY F CA 1
ATOM 2286 C C . GLY A 1 346 ? -21.649 34.818 -6.610 1.00 31.04 346 GLY F C 1
ATOM 2287 O O . GLY A 1 346 ? -22.369 35.373 -5.759 1.00 30.89 346 GLY F O 1
ATOM 2288 N N . LEU A 1 347 ? -21.447 33.498 -6.685 1.00 30.49 347 LEU F N 1
ATOM 2289 C CA . LEU A 1 347 ? -22.063 32.511 -5.757 1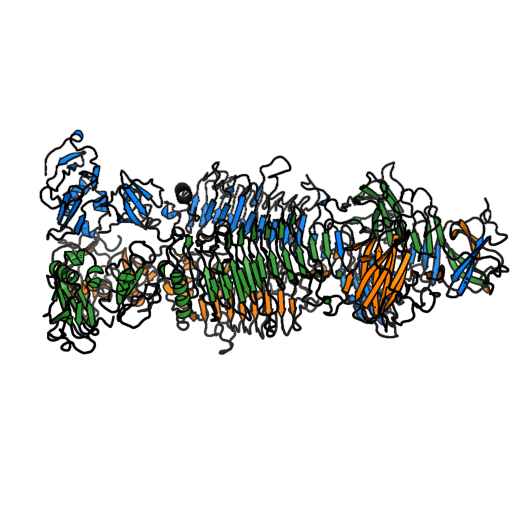.00 29.97 347 LEU F CA 1
ATOM 2290 C C . LEU A 1 347 ? -21.120 32.262 -4.576 1.00 29.76 347 LEU F C 1
ATOM 2291 O O . LEU A 1 347 ? -21.568 32.437 -3.429 1.00 29.63 347 LEU F O 1
ATOM 2296 N N . LEU A 1 348 ? -19.871 31.868 -4.846 1.00 29.81 348 LEU F N 1
ATOM 2297 C CA . LEU A 1 348 ? -18.900 31.439 -3.802 1.00 29.90 348 LEU F CA 1
ATOM 2298 C C . LEU A 1 348 ? -17.483 31.908 -4.152 1.00 30.19 348 LEU F C 1
ATOM 2299 O O . LEU A 1 348 ? -17.088 31.780 -5.325 1.00 30.16 348 LEU F O 1
ATOM 2304 N N . ARG A 1 349 ? -16.755 32.426 -3.157 1.00 30.66 349 ARG F N 1
ATOM 2305 C CA . ARG A 1 349 ? -15.287 32.663 -3.207 1.00 31.14 349 ARG F CA 1
ATOM 2306 C C . ARG A 1 349 ? -14.638 31.918 -2.036 1.00 31.37 349 ARG F C 1
ATOM 2307 O O . ARG A 1 349 ? -15.158 32.030 -0.909 1.00 31.30 349 ARG F O 1
ATOM 2315 N N . ASN A 1 350 ? -13.557 31.180 -2.301 1.00 31.84 350 ASN F N 1
ATOM 2316 C CA . ASN A 1 350 ? -12.733 30.506 -1.263 1.00 32.24 350 ASN F CA 1
ATOM 2317 C C . ASN A 1 350 ? -11.421 31.285 -1.124 1.00 32.85 350 ASN F C 1
ATOM 2318 O O . ASN A 1 350 ? -10.690 31.401 -2.127 1.00 33.04 350 ASN F O 1
ATOM 2323 N N . THR A 1 351 ? -11.156 31.800 0.080 1.00 33.44 351 THR F N 1
ATOM 2324 C CA . THR A 1 351 ? -10.047 32.735 0.413 1.00 34.08 351 THR F CA 1
ATOM 2325 C C . THR A 1 351 ? -8.855 31.953 0.983 1.00 34.49 351 THR F C 1
ATOM 2326 O O . THR A 1 351 ? -7.739 32.515 0.991 1.00 34.87 351 THR F O 1
ATOM 2330 N N . CYS A 1 352 ? -9.078 30.711 1.431 1.00 34.60 352 CYS F N 1
ATOM 2331 C CA . CYS A 1 352 ? -8.080 29.864 2.142 1.00 34.88 352 CYS F CA 1
ATOM 2332 C C . CYS A 1 352 ? -6.826 29.697 1.288 1.00 35.04 352 CYS F C 1
ATOM 2333 O O . CYS A 1 352 ? -6.889 29.130 0.199 1.00 34.85 352 CYS F O 1
ATOM 2336 N N . PRO A 1 353 ? -5.653 30.192 1.751 1.00 35.45 353 PRO F N 1
ATOM 2337 C CA . PRO A 1 353 ? -4.391 29.990 1.041 1.00 35.62 353 PRO F CA 1
ATOM 2338 C C . PRO A 1 353 ? -3.687 28.681 1.431 1.00 35.65 353 PRO F C 1
ATOM 2339 O O . PRO A 1 353 ? -4.006 28.124 2.467 1.00 35.77 353 PRO F O 1
ATOM 2343 N N . GLY A 1 354 ? -2.750 28.233 0.591 1.00 35.63 354 GLY F N 1
ATOM 2344 C CA . GLY A 1 354 ? -1.827 27.120 0.886 1.00 35.72 354 GLY F CA 1
ATOM 2345 C C . GLY A 1 354 ? -2.453 25.755 0.654 1.00 35.29 354 GLY F C 1
ATOM 2346 O O . GLY A 1 354 ? -2.054 24.809 1.360 1.00 35.65 354 GLY F O 1
ATOM 2347 N N . GLY A 1 355 ? -3.388 25.648 -0.298 1.00 34.63 355 GLY F N 1
ATOM 2348 C CA . GLY A 1 355 ? -4.000 24.371 -0.719 1.00 34.10 355 GLY F CA 1
ATOM 2349 C C . GLY A 1 355 ? -5.504 24.358 -0.510 1.00 33.47 355 GLY F C 1
ATOM 2350 O O . GLY A 1 355 ? -5.936 24.405 0.658 1.00 33.57 355 GLY F O 1
ATOM 2351 N N . GLN A 1 356 ? -6.272 24.298 -1.603 1.00 32.91 356 GLN F N 1
ATOM 2352 C CA . GLN A 1 356 ? -7.752 24.151 -1.592 1.00 32.48 356 GLN F CA 1
ATOM 2353 C C . GLN A 1 356 ? -8.142 22.898 -2.378 1.00 32.15 356 GLN F C 1
ATOM 2354 O O . GLN A 1 356 ? -7.538 22.645 -3.439 1.00 31.97 356 GLN F O 1
ATOM 2360 N N . PHE A 1 357 ? -9.112 22.148 -1.852 1.00 32.05 357 PHE F N 1
ATOM 2361 C CA . PHE A 1 357 ? -9.813 21.033 -2.536 1.00 31.86 357 PHE F CA 1
ATOM 2362 C C . PHE A 1 357 ? -11.251 21.486 -2.812 1.00 31.48 357 PHE F C 1
ATOM 2363 O O . PHE A 1 357 ? -11.925 21.914 -1.855 1.00 31.53 357 PHE F O 1
ATOM 2371 N N . PHE A 1 358 ? -11.692 21.427 -4.073 1.00 31.26 358 PHE F N 1
ATOM 2372 C CA . PHE A 1 358 ? -13.054 21.842 -4.505 1.00 31.14 358 PHE F CA 1
ATOM 2373 C C . PHE A 1 358 ? -13.788 20.662 -5.153 1.00 31.23 358 PHE F C 1
ATOM 2374 O O . PHE A 1 358 ? -13.147 19.835 -5.833 1.00 31.37 358 PHE F O 1
ATOM 2382 N N . ARG A 1 359 ? -15.105 20.603 -4.940 1.00 31.40 359 ARG F N 1
ATOM 2383 C CA . ARG A 1 359 ? -16.030 19.603 -5.537 1.00 31.55 359 ARG F CA 1
ATOM 2384 C C . ARG A 1 359 ? -17.344 20.299 -5.912 1.00 31.08 359 ARG F C 1
ATOM 2385 O O . ARG A 1 359 ? -18.134 20.602 -4.995 1.00 31.11 359 ARG F O 1
ATOM 2393 N N . GLY A 1 360 ? -17.552 20.554 -7.207 1.00 30.53 360 GLY F N 1
ATOM 2394 C CA . GLY A 1 360 ? -18.813 21.075 -7.771 1.00 30.20 360 GLY F CA 1
ATOM 2395 C C . GLY A 1 360 ? -19.550 19.999 -8.549 1.00 29.95 360 GLY F C 1
ATOM 2396 O O . GLY A 1 360 ? -18.874 19.187 -9.211 1.00 30.07 360 GLY F O 1
ATOM 2397 N N . ALA A 1 361 ? -20.884 19.976 -8.470 1.00 29.61 361 ALA F N 1
ATOM 2398 C CA . ALA A 1 361 ? -21.753 19.020 -9.199 1.00 29.42 361 ALA F CA 1
ATOM 2399 C C . ALA A 1 361 ? -23.191 19.551 -9.264 1.00 29.23 361 ALA F C 1
ATOM 2400 O O . ALA A 1 361 ? -23.702 20.000 -8.224 1.00 29.10 361 ALA F O 1
ATOM 2402 N N . CYS A 1 362 ? -23.813 19.495 -10.446 1.00 29.07 362 CYS F N 1
ATOM 2403 C CA . CYS A 1 362 ? -25.222 19.909 -10.691 1.00 29.05 362 CYS F CA 1
ATOM 2404 C C . CYS A 1 362 ? -25.415 21.368 -10.257 1.00 28.72 362 CYS F C 1
ATOM 2405 O O . CYS A 1 362 ? -26.167 21.608 -9.288 1.00 28.64 362 CYS F O 1
ATOM 2408 N N . LEU A 1 363 ? -24.748 22.296 -10.949 1.00 28.40 363 LEU F N 1
ATOM 2409 C CA . LEU A 1 363 ? -24.773 23.754 -10.660 1.00 28.24 363 LEU F CA 1
ATOM 2410 C C . LEU A 1 363 ? -25.270 24.508 -11.898 1.00 28.50 363 LEU F C 1
ATOM 2411 O O . LEU A 1 363 ? -24.744 24.243 -12.993 1.00 28.52 363 LEU F O 1
ATOM 2416 N N . ARG A 1 364 ? -26.250 25.401 -11.727 1.00 28.68 364 ARG F N 1
ATOM 2417 C CA . ARG A 1 364 ? -26.764 26.292 -12.802 1.00 29.02 364 ARG F CA 1
ATOM 2418 C C . ARG A 1 364 ? -26.522 27.749 -12.403 1.00 28.80 364 ARG F C 1
ATOM 2419 O O . ARG A 1 364 ? -27.064 28.178 -11.367 1.00 28.97 364 ARG F O 1
ATOM 2427 N N . PHE A 1 365 ? -25.735 28.471 -13.202 1.00 28.51 365 PHE F N 1
ATOM 2428 C CA . PHE A 1 365 ? -25.486 29.927 -13.069 1.00 28.37 365 PHE F CA 1
ATOM 2429 C C . PHE A 1 365 ? -26.300 30.660 -14.141 1.00 28.60 365 PHE F C 1
ATOM 2430 O O . PHE A 1 365 ? -25.921 30.610 -15.327 1.00 28.75 365 PHE F O 1
ATOM 2438 N N . ASN A 1 366 ? -27.402 31.297 -13.733 1.00 28.63 366 ASN F N 1
ATOM 2439 C CA . ASN A 1 366 ? -28.263 32.135 -14.610 1.00 28.86 366 ASN F CA 1
ATOM 2440 C C . ASN A 1 366 ? -28.043 33.609 -14.253 1.00 29.00 366 ASN F C 1
ATOM 2441 O O . ASN A 1 366 ? -28.104 33.937 -13.055 1.00 29.08 366 ASN F O 1
ATOM 2446 N N . ASN A 1 367 ? -27.774 34.451 -15.255 1.00 29.15 367 ASN F N 1
ATOM 2447 C CA . ASN A 1 367 ? -27.759 35.934 -15.130 1.00 29.35 367 ASN F CA 1
ATOM 2448 C C . ASN A 1 367 ? -26.841 36.357 -13.975 1.00 29.10 367 ASN F C 1
ATOM 2449 O O . ASN A 1 367 ? -27.245 37.243 -13.197 1.00 29.15 367 ASN F O 1
ATOM 2454 N N . VAL A 1 368 ? -25.657 35.747 -13.867 1.00 28.79 368 VAL F N 1
ATOM 2455 C CA . VAL A 1 368 ? -24.629 36.105 -12.844 1.00 28.65 368 VAL F CA 1
ATOM 2456 C C . VAL A 1 368 ? -23.773 37.246 -13.409 1.00 28.81 368 VAL F C 1
ATOM 2457 O O . VAL A 1 368 ? -23.194 37.070 -14.500 1.00 28.79 368 VAL F O 1
ATOM 2461 N N . GLY A 1 369 ? -23.716 38.372 -12.691 1.00 28.92 369 GLY F N 1
ATOM 2462 C CA . GLY A 1 369 ? -22.930 39.563 -13.062 1.00 29.13 369 GLY F CA 1
ATOM 2463 C C . GLY A 1 369 ? -21.524 39.519 -12.488 1.00 29.01 369 GLY F C 1
ATOM 2464 O O . GLY A 1 369 ? -20.617 40.109 -13.110 1.00 29.24 369 GLY F O 1
ATOM 2465 N N . GLY A 1 370 ? -21.350 38.857 -11.338 1.00 28.70 370 GLY F N 1
ATOM 2466 C CA . GLY A 1 370 ? -20.051 38.693 -10.655 1.00 28.53 370 GLY F CA 1
ATOM 2467 C C . GLY A 1 370 ? -19.303 37.468 -11.147 1.00 28.21 370 GLY F C 1
ATOM 2468 O O . GLY A 1 370 ? -19.665 36.937 -12.213 1.00 28.18 370 GLY F O 1
ATOM 2469 N N . THR A 1 371 ? -18.285 37.044 -10.394 1.00 27.97 371 THR F N 1
ATOM 2470 C CA . THR A 1 371 ? -17.511 35.796 -10.625 1.00 27.62 371 THR F CA 1
ATOM 2471 C C . THR A 1 371 ? -18.250 34.648 -9.929 1.00 27.31 371 THR F C 1
ATOM 2472 O O . THR A 1 371 ? -18.249 34.629 -8.688 1.00 27.35 371 THR F O 1
ATOM 2476 N N . ALA A 1 372 ? -18.872 33.746 -10.696 1.00 27.01 372 ALA F N 1
ATOM 2477 C CA . ALA A 1 372 ? -19.723 32.647 -10.181 1.00 26.79 372 ALA F CA 1
ATOM 2478 C C . ALA A 1 372 ? -18.951 31.842 -9.126 1.00 26.56 372 ALA F C 1
ATOM 2479 O O . ALA A 1 372 ? -19.448 31.738 -7.987 1.00 26.50 372 ALA F O 1
ATOM 2481 N N . LEU A 1 373 ? -17.779 31.311 -9.492 1.00 26.45 373 LEU F N 1
ATOM 2482 C CA . LEU A 1 373 ? -16.850 30.590 -8.577 1.00 26.31 373 LEU F CA 1
ATOM 2483 C C . LEU A 1 373 ? -15.456 31.224 -8.662 1.00 26.48 373 LEU F C 1
ATOM 2484 O O . LEU A 1 373 ? -14.940 31.374 -9.787 1.00 26.33 373 LEU F O 1
ATOM 2489 N N . SER A 1 374 ? -14.880 31.578 -7.509 1.00 26.76 374 SER F N 1
ATOM 2490 C CA . SER A 1 374 ? -13.487 32.074 -7.351 1.00 27.17 374 SER F CA 1
ATOM 2491 C C . SER A 1 374 ? -12.739 31.176 -6.359 1.00 27.39 374 SER F C 1
ATOM 2492 O O . SER A 1 374 ? -13.055 31.237 -5.156 1.00 27.51 374 SER F O 1
ATOM 2495 N N . LEU A 1 375 ? -11.790 30.373 -6.851 1.00 27.70 375 LEU F N 1
ATOM 2496 C CA . LEU A 1 375 ? -10.976 29.427 -6.040 1.00 27.97 375 LEU F CA 1
ATOM 2497 C C . LEU A 1 375 ? -9.527 29.927 -5.988 1.00 28.57 375 LEU F C 1
ATOM 2498 O O . LEU A 1 375 ? -9.144 30.721 -6.868 1.00 28.81 375 LEU F O 1
ATOM 2503 N N . LEU A 1 376 ? -8.760 29.482 -4.987 1.00 29.15 376 LEU F N 1
ATOM 2504 C CA . LEU A 1 376 ? -7.386 29.975 -4.693 1.00 29.74 376 LEU F CA 1
ATOM 2505 C C . LEU A 1 376 ? -6.489 28.804 -4.269 1.00 30.24 376 LEU F C 1
ATOM 2506 O O . LEU A 1 376 ? -6.933 27.995 -3.436 1.00 30.36 376 LEU F O 1
ATOM 2511 N N . ASP A 1 377 ? -5.267 28.737 -4.808 1.00 30.77 377 ASP F N 1
ATOM 2512 C CA . ASP A 1 377 ? -4.254 27.694 -4.485 1.00 31.17 377 ASP F CA 1
ATOM 2513 C C . ASP A 1 377 ? -4.914 26.313 -4.562 1.00 31.21 377 ASP F C 1
ATOM 2514 O O . ASP A 1 377 ? -4.795 25.538 -3.593 1.00 31.23 377 ASP F O 1
ATOM 2519 N N . THR A 1 378 ? -5.596 26.029 -5.672 1.00 31.31 378 THR F N 1
ATOM 2520 C CA . THR A 1 378 ? -6.334 24.762 -5.913 1.00 31.37 378 THR F CA 1
ATOM 2521 C C . THR A 1 378 ? -5.338 23.599 -5.991 1.00 31.67 378 THR F C 1
ATOM 2522 O O . THR A 1 378 ? -4.363 23.715 -6.757 1.00 31.86 378 THR F O 1
ATOM 2526 N N . LEU A 1 379 ? -5.577 22.533 -5.221 1.00 31.96 379 LEU F N 1
ATOM 2527 C CA . LEU A 1 379 ? -4.798 21.265 -5.271 1.00 32.46 379 LEU F CA 1
ATOM 2528 C C . LEU A 1 379 ? -5.573 20.211 -6.072 1.00 32.50 379 LEU F C 1
ATOM 2529 O O . LEU A 1 379 ? -4.917 19.377 -6.720 1.00 32.65 379 LEU F O 1
ATOM 2534 N N . ASP A 1 380 ? -6.909 20.244 -6.017 1.00 32.59 380 ASP F N 1
ATOM 2535 C CA . ASP A 1 380 ? -7.806 19.306 -6.746 1.00 32.54 380 ASP F CA 1
ATOM 2536 C C . ASP A 1 380 ? -9.210 19.916 -6.827 1.00 32.14 380 ASP F C 1
ATOM 2537 O O . ASP A 1 380 ? -9.868 20.018 -5.774 1.00 32.07 380 ASP F O 1
ATOM 2542 N N . CYS A 1 381 ? -9.644 20.295 -8.035 1.00 31.81 381 CYS F N 1
ATOM 2543 C CA . CYS A 1 381 ? -10.959 20.935 -8.318 1.00 31.56 381 CYS F CA 1
ATOM 2544 C C . CYS A 1 381 ? -11.723 20.117 -9.365 1.00 31.23 381 CYS F C 1
ATOM 2545 O O . CYS A 1 381 ? -11.271 20.064 -10.524 1.00 31.31 381 CYS F O 1
ATOM 2548 N N . LYS A 1 382 ? -12.834 19.498 -8.957 1.00 30.98 382 LYS F N 1
ATOM 2549 C CA . LYS A 1 382 ? -13.739 18.706 -9.831 1.00 30.73 382 LYS F CA 1
ATOM 2550 C C . LYS A 1 382 ? -15.089 19.425 -9.922 1.00 30.36 382 LYS F C 1
ATOM 2551 O O . LYS A 1 382 ? -15.804 19.464 -8.906 1.00 30.33 382 LYS F O 1
ATOM 2557 N N . ILE A 1 383 ? -15.405 19.991 -11.090 1.00 30.08 383 ILE F N 1
ATOM 2558 C CA . ILE A 1 383 ? -16.714 20.647 -11.384 1.00 29.88 383 ILE F CA 1
ATOM 2559 C C . ILE A 1 383 ? -17.376 19.891 -12.543 1.00 29.79 383 ILE F C 1
ATOM 2560 O O . ILE A 1 383 ? -16.925 20.057 -13.694 1.00 29.67 383 ILE F O 1
ATOM 2565 N N . ASP A 1 384 ? -18.396 19.082 -12.236 1.00 29.78 384 ASP F N 1
ATOM 2566 C CA . ASP A 1 384 ? -19.108 18.193 -13.194 1.00 29.86 384 ASP F CA 1
ATOM 2567 C C . ASP A 1 384 ? -20.573 18.638 -13.304 1.00 29.87 384 ASP F C 1
ATOM 2568 O O . ASP A 1 384 ? -21.128 19.088 -12.285 1.00 29.92 384 ASP F O 1
ATOM 2573 N N . GLN A 1 385 ? -21.170 18.516 -14.495 1.00 29.89 385 GLN F N 1
ATOM 2574 C CA . GLN A 1 385 ? -22.604 18.821 -14.766 1.00 30.14 385 GLN F CA 1
ATOM 2575 C C . GLN A 1 385 ? -22.939 20.241 -14.295 1.00 29.90 385 GLN F C 1
ATOM 2576 O O . GLN A 1 385 ? -23.756 20.375 -13.366 1.00 29.89 385 GLN F O 1
ATOM 2582 N N . TRP A 1 386 ? -22.334 21.261 -14.908 1.00 29.79 386 TRP F N 1
ATOM 2583 C CA . TRP A 1 386 ? -22.623 22.688 -14.604 1.00 29.80 386 TRP F CA 1
ATOM 2584 C C . TRP A 1 386 ? -23.002 23.434 -15.888 1.00 30.14 386 TRP F C 1
ATOM 2585 O O . TRP A 1 386 ? -22.390 23.170 -16.936 1.00 30.03 386 TRP F O 1
ATOM 2596 N N . TYR A 1 387 ? -23.988 24.327 -15.789 1.00 30.69 387 TYR F N 1
ATOM 2597 C CA . TYR A 1 387 ? -24.552 25.112 -16.916 1.00 31.30 387 TYR F CA 1
ATOM 2598 C C . TYR A 1 387 ? -24.515 26.598 -16.551 1.00 31.29 387 TYR F C 1
ATOM 2599 O O . TYR A 1 387 ? -24.873 26.939 -15.409 1.00 31.35 387 TYR F O 1
ATOM 2608 N N . ALA A 1 388 ? -24.066 27.444 -17.483 1.00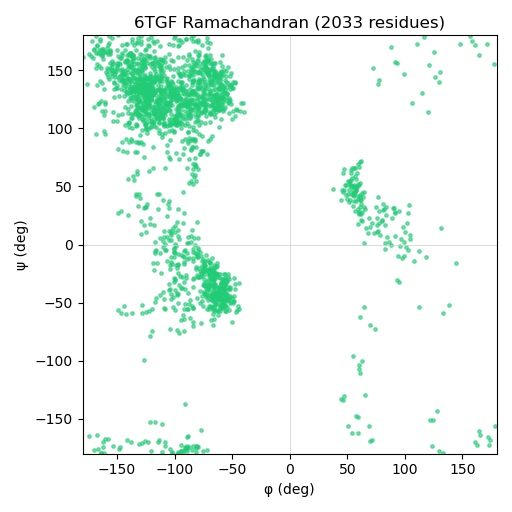 31.32 388 ALA F N 1
ATOM 2609 C CA . ALA A 1 388 ? -24.023 28.918 -17.344 1.00 31.42 388 ALA F CA 1
ATOM 2610 C C . ALA A 1 388 ? -24.821 29.551 -18.489 1.00 31.71 388 ALA F C 1
ATOM 2611 O O . ALA A 1 388 ? -24.525 29.233 -19.655 1.00 31.65 388 ALA F O 1
ATOM 2613 N N . SER A 1 389 ? -25.805 30.394 -18.158 1.00 32.03 389 SER F N 1
ATOM 2614 C CA . SER A 1 389 ? -26.705 31.084 -19.121 1.00 32.46 389 SER F CA 1
ATOM 2615 C C . SER A 1 389 ? -26.682 32.596 -18.869 1.00 32.66 389 SER F C 1
ATOM 2616 O O . SER A 1 389 ? -27.035 33.012 -17.748 1.00 32.75 389 SER F O 1
ATOM 2619 N N . ALA A 1 390 ? -26.277 33.374 -19.878 1.00 32.81 390 ALA F N 1
ATOM 2620 C CA . ALA A 1 390 ? -26.340 34.854 -19.908 1.00 33.02 390 ALA F CA 1
ATOM 2621 C C . ALA A 1 390 ? -25.617 35.448 -18.692 1.00 32.86 390 ALA F C 1
ATOM 2622 O O . ALA A 1 390 ? -26.157 36.389 -18.080 1.00 33.02 390 ALA F O 1
ATOM 2624 N N . CYS A 1 391 ? -24.436 34.919 -18.362 1.00 32.55 391 CYS F N 1
ATOM 2625 C CA . CYS A 1 391 ? -23.542 35.435 -17.290 1.00 32.44 391 CYS F CA 1
ATOM 2626 C C . CYS A 1 391 ? -22.603 36.488 -17.890 1.00 32.58 391 CYS F C 1
ATOM 2627 O O . CYS A 1 391 ? -21.969 36.189 -18.922 1.00 32.72 391 CYS F O 1
ATOM 2630 N N . THR A 1 392 ? -22.532 37.674 -17.276 1.00 32.60 392 THR F N 1
ATOM 2631 C CA . THR A 1 392 ? -21.773 38.849 -17.788 1.00 32.71 392 THR F CA 1
ATOM 2632 C C . THR A 1 392 ? -20.423 38.973 -17.071 1.00 32.49 392 THR F C 1
ATOM 2633 O O . THR A 1 392 ? -19.625 39.836 -17.483 1.00 32.82 392 THR F O 1
ATOM 2637 N N . GLY A 1 393 ? -20.183 38.157 -16.040 1.00 32.11 393 GLY F N 1
ATOM 2638 C CA . GLY A 1 393 ? -18.890 38.079 -15.331 1.00 31.91 393 GLY F CA 1
ATOM 2639 C C . GLY A 1 393 ? -18.168 36.781 -15.641 1.00 31.51 393 GLY F C 1
ATOM 2640 O O . GLY A 1 393 ? -18.640 36.035 -16.524 1.00 31.71 393 GLY F O 1
ATOM 2641 N N . ASP A 1 394 ? -17.053 36.524 -14.953 1.00 31.07 394 ASP F N 1
ATOM 2642 C CA . ASP A 1 394 ? -16.321 35.232 -15.016 1.00 30.47 394 ASP F CA 1
ATOM 2643 C C . ASP A 1 394 ? -17.219 34.145 -14.416 1.00 29.89 394 ASP F C 1
ATOM 2644 O O . ASP A 1 394 ? -17.960 34.456 -13.468 1.00 29.98 394 ASP F O 1
ATOM 2649 N N . VAL A 1 395 ? -17.174 32.928 -14.963 1.00 29.31 395 VAL F N 1
ATOM 2650 C CA . VAL A 1 395 ? -17.953 31.760 -14.452 1.00 28.84 395 VAL F CA 1
ATOM 2651 C C . VAL A 1 395 ? -17.022 30.923 -13.565 1.00 28.49 395 VAL F C 1
ATOM 2652 O O . VAL A 1 395 ? -17.173 30.997 -12.330 1.00 28.52 395 VAL F O 1
ATOM 2656 N N . ILE A 1 396 ? -16.080 30.184 -14.160 1.00 28.20 396 ILE F N 1
ATOM 2657 C CA . ILE A 1 396 ? -15.073 29.365 -13.420 1.00 27.99 396 ILE F CA 1
ATOM 2658 C C . ILE A 1 396 ? -13.753 30.144 -13.400 1.00 28.19 396 ILE F C 1
ATOM 2659 O O . ILE A 1 396 ? -13.102 30.234 -14.461 1.00 28.17 396 ILE F O 1
ATOM 2664 N N . GLN A 1 397 ? -13.394 30.692 -12.235 1.00 28.46 397 GLN F N 1
ATOM 2665 C CA . GLN A 1 397 ? -12.146 31.469 -12.011 1.00 28.78 397 GLN F CA 1
ATOM 2666 C C . GLN A 1 397 ? -11.340 30.805 -10.891 1.00 28.97 397 GLN F C 1
ATOM 2667 O O . GLN A 1 397 ? -11.936 30.468 -9.850 1.00 28.91 397 GLN F O 1
ATOM 2673 N N . ALA A 1 398 ? -10.036 30.620 -11.112 1.00 29.45 398 ALA F N 1
ATOM 2674 C CA . ALA A 1 398 ? -9.066 30.095 -10.123 1.00 29.88 398 ALA F CA 1
ATOM 2675 C C . ALA A 1 398 ? -7.774 30.916 -10.202 1.00 30.45 398 ALA F C 1
ATOM 2676 O O . ALA A 1 398 ? -7.290 31.149 -11.326 1.00 30.40 398 ALA F O 1
ATOM 2678 N N . GLY A 1 399 ? -7.254 31.341 -9.046 1.00 31.18 399 GLY F N 1
ATOM 2679 C CA . GLY A 1 399 ? -5.995 32.099 -8.922 1.00 32.06 399 GLY F CA 1
ATOM 2680 C C . GLY A 1 399 ? -5.057 31.459 -7.916 1.00 32.68 399 GLY F C 1
ATOM 2681 O O . GLY A 1 399 ? -5.356 30.340 -7.463 1.00 32.61 399 GLY F O 1
ATOM 2682 N N . TRP A 1 400 ? -3.966 32.151 -7.575 1.00 33.66 400 TRP F N 1
ATOM 2683 C CA . TRP A 1 400 ? -2.915 31.678 -6.634 1.00 34.30 400 TRP F CA 1
ATOM 2684 C C . TRP A 1 400 ? -2.521 32.818 -5.689 1.00 35.25 400 TRP F C 1
ATOM 2685 O O . TRP A 1 400 ? -2.619 33.989 -6.099 1.00 35.40 400 TRP F O 1
ATOM 2696 N N . SER A 1 401 ? -2.108 32.476 -4.466 1.00 36.30 401 SER F N 1
ATOM 2697 C CA . SER A 1 401 ? -1.723 33.432 -3.395 1.00 37.44 401 SER F CA 1
ATOM 2698 C C . SER A 1 401 ? -0.351 34.038 -3.712 1.00 38.91 401 SER F C 1
ATOM 2699 O O . SER A 1 401 ? -0.100 35.187 -3.293 1.00 39.16 401 SER F O 1
ATOM 2702 N N . GLY A 1 402 ? 0.499 33.286 -4.417 1.00 40.34 402 GLY F N 1
ATOM 2703 C CA . GLY A 1 402 ? 1.867 33.696 -4.787 1.00 41.91 402 GLY F CA 1
ATOM 2704 C C . GLY A 1 402 ? 2.849 33.445 -3.661 1.00 43.39 402 GLY F C 1
ATOM 2705 O O . GLY A 1 402 ? 4.040 33.768 -3.839 1.00 43.99 402 GLY F O 1
ATOM 2706 N N . GLN A 1 403 ? 2.366 32.893 -2.544 1.00 44.66 403 GLN F N 1
ATOM 2707 C CA . GLN A 1 403 ? 3.192 32.470 -1.386 1.00 46.32 403 GLN F CA 1
ATOM 2708 C C . GLN A 1 403 ? 4.332 31.585 -1.894 1.00 47.44 403 GLN F C 1
ATOM 2709 O O . GLN A 1 403 ? 4.035 30.546 -2.510 1.00 47.32 403 GLN F O 1
ATOM 2715 N N . LYS A 1 404 ? 5.578 31.994 -1.644 1.00 49.21 404 LYS F N 1
ATOM 2716 C CA . LYS A 1 404 ? 6.802 31.365 -2.207 1.00 50.54 404 LYS F CA 1
ATOM 2717 C C . LYS A 1 404 ? 6.845 29.886 -1.828 1.00 51.23 404 LYS F C 1
ATOM 2718 O O . LYS A 1 404 ? 7.301 29.068 -2.650 1.00 51.79 404 LYS F O 1
ATOM 2724 N N . LYS A 1 405 ? 6.412 29.585 -0.607 1.00 51.65 405 LYS F N 1
ATOM 2725 C CA . LYS A 1 405 ? 6.489 28.236 -0.002 1.00 52.08 405 LYS F CA 1
ATOM 2726 C C . LYS A 1 405 ? 5.365 27.350 -0.536 1.00 51.46 405 LYS F C 1
ATOM 2727 O O . LYS A 1 405 ? 4.255 27.866 -0.720 1.00 52.10 405 LYS F O 1
ATOM 2733 N N . GLY A 1 406 ? 5.659 26.067 -0.764 1.00 50.56 406 GLY F N 1
ATOM 2734 C CA . GLY A 1 406 ? 4.776 25.148 -1.501 1.00 49.28 406 GLY F CA 1
ATOM 2735 C C . GLY A 1 406 ? 4.652 25.620 -2.932 1.00 48.45 406 GLY F C 1
ATOM 2736 O O . GLY A 1 406 ? 3.929 24.974 -3.715 1.00 48.40 406 GLY F O 1
ATOM 2737 N N . ASN A 1 407 ? 5.353 26.716 -3.245 1.00 47.79 407 ASN F N 1
ATOM 2738 C CA . ASN A 1 407 ? 5.397 27.358 -4.579 1.00 46.96 407 ASN F CA 1
ATOM 2739 C C . ASN A 1 407 ? 3.965 27.467 -5.103 1.00 45.31 407 ASN F C 1
ATOM 2740 O O . ASN A 1 407 ? 3.659 26.852 -6.144 1.00 44.79 407 ASN F O 1
ATOM 2745 N N . TRP A 1 408 ? 3.126 28.207 -4.371 1.00 43.92 408 TRP F N 1
ATOM 2746 C CA . TRP A 1 408 ? 1.698 28.463 -4.697 1.00 42.63 408 TRP F CA 1
ATOM 2747 C C . TRP A 1 408 ? 1.622 29.593 -5.726 1.00 41.57 408 TRP F C 1
ATOM 2748 O O . TRP A 1 408 ? 1.140 30.688 -5.378 1.00 41.23 408 TRP F O 1
ATOM 2759 N N . ASP A 1 409 ? 2.103 29.316 -6.943 1.00 40.61 409 ASP F N 1
ATOM 2760 C CA . ASP A 1 409 ? 2.190 30.275 -8.077 1.00 39.92 409 ASP F CA 1
ATOM 2761 C C . ASP A 1 409 ? 1.397 29.714 -9.266 1.00 38.90 409 ASP F C 1
ATOM 2762 O O . ASP A 1 409 ? 1.676 30.126 -10.410 1.00 38.93 409 ASP F O 1
ATOM 2767 N N . HIS A 1 410 ? 0.437 28.820 -9.000 1.00 37.74 410 HIS F N 1
ATOM 2768 C CA . HIS A 1 410 ? -0.377 28.110 -10.023 1.00 36.86 410 HIS F CA 1
ATOM 2769 C C . HIS A 1 410 ? -1.509 27.324 -9.354 1.00 35.94 410 HIS F C 1
ATOM 2770 O O . HIS A 1 410 ? -1.550 27.282 -8.110 1.00 36.12 410 HIS F O 1
ATOM 2777 N N . SER A 1 411 ? -2.383 26.724 -10.168 1.00 34.94 411 SER F N 1
ATOM 2778 C CA . SER A 1 411 ? -3.476 25.805 -9.756 1.00 34.22 411 SER F CA 1
ATOM 2779 C C . SER A 1 411 ? -3.156 24.395 -10.263 1.00 33.58 411 SER F C 1
ATOM 2780 O O . SER A 1 411 ? -2.434 24.284 -11.276 1.00 33.70 411 SER F O 1
ATOM 2783 N N . THR A 1 412 ? -3.673 23.365 -9.586 1.00 32.81 412 THR F N 1
ATOM 2784 C CA . THR A 1 412 ? -3.358 21.933 -9.848 1.00 32.31 412 THR F CA 1
ATOM 2785 C C . THR A 1 412 ? -4.650 21.108 -9.906 1.00 31.63 412 THR F C 1
ATOM 2786 O O . THR A 1 412 ? -5.552 21.358 -9.080 1.00 31.80 412 THR F O 1
ATOM 2790 N N . ALA A 1 413 ? -4.715 20.165 -10.852 1.00 30.80 413 ALA F N 1
ATOM 2791 C CA . ALA A 1 413 ? -5.754 19.115 -10.979 1.00 30.12 413 ALA F CA 1
ATOM 2792 C C . ALA A 1 413 ? -7.153 19.739 -11.070 1.00 29.45 413 ALA F C 1
ATOM 2793 O O . ALA A 1 413 ? -8.005 19.411 -10.220 1.00 29.46 413 ALA F O 1
ATOM 2795 N N . ILE A 1 414 ? -7.377 20.591 -12.076 1.00 28.82 414 ILE F N 1
ATOM 2796 C CA . ILE A 1 414 ? -8.725 21.108 -12.462 1.00 28.33 414 ILE F CA 1
ATOM 2797 C C . ILE A 1 414 ? -9.353 20.109 -13.441 1.00 27.88 414 ILE F C 1
ATOM 2798 O O . ILE A 1 414 ? -8.806 19.956 -14.549 1.00 27.86 414 ILE F O 1
ATOM 2803 N N . GLU A 1 415 ? -10.455 19.461 -13.053 1.00 27.36 415 GLU F N 1
ATOM 2804 C CA . GLU A 1 415 ? -11.245 18.575 -13.950 1.00 27.00 415 GLU F CA 1
ATOM 2805 C C . GLU A 1 415 ? -12.625 19.203 -14.183 1.00 26.55 415 GLU F C 1
ATOM 2806 O O . GLU A 1 415 ? -13.440 19.214 -13.237 1.00 26.45 415 GLU F O 1
ATOM 2812 N N . LEU A 1 416 ? -12.855 19.719 -15.395 1.00 26.03 416 LEU F N 1
ATOM 2813 C CA . LEU A 1 416 ? -14.159 20.264 -15.858 1.00 25.73 416 LEU F CA 1
ATOM 2814 C C . LEU A 1 416 ? -14.778 19.267 -16.842 1.00 25.63 416 LEU F C 1
ATOM 2815 O O . LEU A 1 416 ? -14.127 18.975 -17.861 1.00 25.75 416 LEU F O 1
ATOM 2820 N N . SER A 1 417 ? -15.982 18.763 -16.553 1.00 25.52 417 SER F N 1
ATOM 2821 C CA . SER A 1 417 ? -16.661 17.722 -17.370 1.00 25.58 417 SER F CA 1
ATOM 2822 C C . SER A 1 417 ? -18.166 18.000 -17.475 1.00 25.61 417 SER F C 1
ATOM 2823 O O . SER A 1 417 ? -18.754 18.473 -16.484 1.00 25.55 417 SER F O 1
ATOM 2826 N N . ASN A 1 418 ? -18.749 17.714 -18.644 1.00 25.72 418 ASN F N 1
ATOM 2827 C CA . ASN A 1 418 ? -20.218 17.696 -18.881 1.00 25.98 418 ASN F CA 1
ATOM 2828 C C . ASN A 1 418 ? -20.804 19.071 -18.539 1.00 25.97 418 ASN F C 1
ATOM 2829 O O . ASN A 1 418 ? -21.651 19.144 -17.634 1.00 25.92 418 ASN F O 1
ATOM 2834 N N . PHE A 1 419 ? -20.370 20.123 -19.236 1.00 26.00 419 PHE F N 1
ATOM 2835 C CA . PHE A 1 419 ? -20.808 21.520 -18.977 1.00 26.12 419 PHE F CA 1
ATOM 2836 C C . PHE A 1 419 ? -21.292 22.171 -20.273 1.00 26.61 419 PHE F C 1
ATOM 2837 O O . PHE A 1 419 ? -20.873 21.748 -21.368 1.00 26.64 419 PHE F O 1
ATOM 2845 N N . ASN A 1 420 ? -22.164 23.172 -20.128 1.00 27.27 420 ASN F N 1
ATOM 2846 C CA . ASN A 1 420 ? -22.724 23.979 -21.242 1.00 27.89 420 ASN F CA 1
ATOM 2847 C C . ASN A 1 420 ? -22.804 25.444 -20.798 1.00 28.27 420 ASN F C 1
ATOM 2848 O O . ASN A 1 420 ? -23.584 25.739 -19.873 1.00 28.21 420 ASN F O 1
ATOM 2853 N N . ALA A 1 421 ? -22.007 26.312 -21.429 1.00 28.87 421 ALA F N 1
ATOM 2854 C CA . ALA A 1 421 ? -22.040 27.784 -21.265 1.00 29.44 421 ALA F CA 1
ATOM 2855 C C . ALA A 1 421 ? -22.730 28.401 -22.487 1.00 30.23 421 ALA F C 1
ATOM 2856 O O . ALA A 1 421 ? -22.249 28.168 -23.611 1.00 30.19 421 ALA F O 1
ATOM 2858 N N . GLN A 1 422 ? -23.825 29.138 -22.269 1.00 31.32 422 GLN F N 1
ATOM 2859 C CA . GLN A 1 422 ? -24.668 29.755 -23.331 1.00 32.25 422 GLN F CA 1
ATOM 2860 C C . GLN A 1 422 ? -24.707 31.275 -23.143 1.00 32.79 422 GLN F C 1
ATOM 2861 O O . GLN A 1 422 ? -24.933 31.721 -22.003 1.00 32.71 422 GLN F O 1
ATOM 2867 N N . HIS A 1 423 ? -24.488 32.025 -24.228 1.00 33.58 423 HIS F N 1
ATOM 2868 C CA . HIS A 1 423 ? -24.759 33.485 -24.357 1.00 34.22 423 HIS F CA 1
ATOM 2869 C C . HIS A 1 423 ? -24.115 34.275 -23.211 1.00 34.35 423 HIS F C 1
ATOM 2870 O O . HIS A 1 423 ? -24.735 35.254 -22.759 1.00 34.65 423 HIS F O 1
ATOM 2877 N N . CYS A 1 424 ? -22.914 33.883 -22.778 1.00 34.43 424 CYS F N 1
ATOM 2878 C CA . CYS A 1 424 ? -22.147 34.562 -21.699 1.00 34.72 424 CYS F CA 1
ATOM 2879 C C . CYS A 1 424 ? -21.289 35.671 -22.316 1.00 35.46 424 CYS F C 1
ATOM 2880 O O . CYS A 1 424 ? -20.311 35.343 -23.015 1.00 35.64 424 CYS F O 1
ATOM 2883 N N . LYS A 1 425 ? -21.659 36.930 -22.060 1.00 36.33 425 LYS F N 1
ATOM 2884 C CA . LYS A 1 425 ? -21.095 38.137 -22.723 1.00 37.09 425 LYS F CA 1
ATOM 2885 C C . LYS A 1 425 ? -20.644 39.138 -21.657 1.00 36.99 425 LYS F C 1
ATOM 2886 O O . LYS A 1 425 ? -21.505 39.600 -20.885 1.00 37.04 425 LYS F O 1
ATOM 2892 N N . GLY A 1 426 ? -19.345 39.456 -21.630 1.00 36.89 426 GLY F N 1
ATOM 2893 C CA . GLY A 1 426 ? -18.735 40.422 -20.696 1.00 36.81 426 GLY F CA 1
ATOM 2894 C C . GLY A 1 426 ? -17.466 39.871 -20.070 1.00 36.40 426 GLY F C 1
ATOM 2895 O O . GLY A 1 426 ? -16.405 40.500 -20.247 1.00 36.98 426 GLY F O 1
ATOM 2896 N N . GLY A 1 427 ? -17.573 38.736 -19.369 1.00 35.56 427 GLY F N 1
ATOM 2897 C CA . GLY A 1 427 ? -16.458 38.077 -18.660 1.00 34.91 427 GLY F CA 1
ATOM 2898 C C . GLY A 1 427 ? -16.019 36.800 -19.354 1.00 34.30 427 GLY F C 1
ATOM 2899 O O . GLY A 1 427 ? -16.479 36.554 -20.487 1.00 34.49 427 GLY F O 1
ATOM 2900 N N . LYS A 1 428 ? -15.163 36.015 -18.690 1.00 33.46 428 LYS F N 1
ATOM 2901 C CA . LYS A 1 428 ? -14.563 34.758 -19.216 1.00 32.70 428 LYS F CA 1
ATOM 2902 C C . LYS A 1 428 ? -15.299 33.552 -18.623 1.00 31.83 428 LYS F C 1
ATOM 2903 O O . LYS A 1 428 ? -15.475 33.523 -17.393 1.00 31.83 428 LYS F O 1
ATOM 2909 N N . VAL A 1 429 ? -15.689 32.583 -19.458 1.00 30.93 429 VAL F N 1
ATOM 2910 C CA . VAL A 1 429 ? -16.323 31.309 -19.001 1.00 30.12 429 VAL F CA 1
ATOM 2911 C C . VAL A 1 429 ? -15.292 30.545 -18.160 1.00 29.36 429 VAL F C 1
ATOM 2912 O O . VAL A 1 429 ? -15.649 30.098 -17.056 1.00 29.23 429 VAL F O 1
ATOM 2916 N N . LEU A 1 430 ? -14.061 30.416 -18.665 1.00 28.75 430 LEU F N 1
ATOM 2917 C CA . LEU A 1 430 ? -12.910 29.821 -17.933 1.00 28.29 430 LEU F CA 1
ATOM 2918 C C . LEU A 1 430 ? -11.847 30.903 -17.701 1.00 28.13 430 LEU F C 1
ATOM 2919 O O . LEU A 1 430 ? -11.212 31.326 -18.683 1.00 28.38 430 LEU F O 1
ATOM 2924 N N . ASN A 1 431 ? -11.675 31.340 -16.451 1.00 27.70 431 ASN F N 1
ATOM 2925 C CA . ASN A 1 431 ? -10.546 32.206 -16.015 1.00 27.56 431 ASN F CA 1
ATOM 2926 C C . ASN A 1 431 ? -9.559 31.319 -15.249 1.00 27.20 431 ASN F C 1
ATOM 2927 O O . ASN A 1 431 ? -9.505 31.419 -14.009 1.00 27.12 431 ASN F O 1
ATOM 2932 N N . LEU A 1 432 ? -8.815 30.480 -15.977 1.00 26.92 432 LEU F N 1
ATOM 2933 C CA . LEU A 1 432 ? -7.997 29.375 -15.410 1.00 26.73 432 LEU F CA 1
ATOM 2934 C C . LEU A 1 432 ? -6.596 29.382 -16.016 1.00 26.87 432 LEU F C 1
ATOM 2935 O O . LEU A 1 432 ? -6.205 28.424 -16.680 1.00 26.82 432 LEU F O 1
ATOM 2940 N N . PRO A 1 433 ? -5.792 30.450 -15.798 1.00 27.07 433 PRO F N 1
ATOM 2941 C CA . PRO A 1 433 ? -4.377 30.433 -16.165 1.00 27.16 433 PRO F CA 1
ATOM 2942 C C . PRO A 1 433 ? -3.571 29.552 -15.198 1.00 27.20 433 PRO F C 1
ATOM 2943 O O . PRO A 1 433 ? -4.010 29.376 -14.075 1.00 27.33 433 PRO F O 1
ATOM 2947 N N . ARG A 1 434 ? -2.434 29.020 -15.660 1.00 27.20 434 ARG F N 1
ATOM 2948 C CA . ARG A 1 434 ? -1.480 28.205 -14.858 1.00 27.24 434 ARG F CA 1
ATOM 2949 C C . ARG A 1 434 ? -2.215 27.052 -14.163 1.00 26.92 434 ARG F C 1
ATOM 2950 O O . ARG A 1 434 ? -2.030 26.876 -12.942 1.00 27.02 434 ARG F O 1
ATOM 2958 N N . CYS A 1 435 ? -3.013 26.291 -14.914 1.00 26.51 435 CYS F N 1
ATOM 2959 C CA . CYS A 1 435 ? -3.696 25.059 -14.437 1.00 26.19 435 CYS F CA 1
ATOM 2960 C C . CYS A 1 435 ? -2.933 23.833 -14.951 1.00 25.88 435 CYS F C 1
ATOM 2961 O O . CYS A 1 435 ? -3.119 23.466 -16.129 1.00 25.70 435 CYS F O 1
ATOM 2964 N N . SER A 1 436 ? -2.085 23.253 -14.095 1.00 25.63 436 SER F N 1
ATOM 2965 C CA . SER A 1 436 ? -1.255 22.052 -14.378 1.00 25.37 436 SER F CA 1
ATOM 2966 C C . SER A 1 436 ? -2.053 20.781 -14.063 1.00 24.91 436 SER F C 1
ATOM 2967 O O . SER A 1 436 ? -2.977 20.854 -13.225 1.00 24.80 436 SER F O 1
ATOM 2970 N N . GLN A 1 437 ? -1.700 19.668 -14.716 1.00 24.49 437 GLN F N 1
ATOM 2971 C CA . GLN A 1 437 ? -2.298 18.319 -14.518 1.00 24.13 437 GLN F CA 1
ATOM 2972 C C . GLN A 1 437 ? -3.830 18.406 -14.574 1.00 23.69 437 GLN F C 1
ATOM 2973 O O . GLN A 1 437 ? -4.490 17.687 -13.803 1.00 23.76 437 GLN F O 1
ATOM 2979 N N . SER A 1 438 ? -4.372 19.233 -15.470 1.00 23.28 438 SER F N 1
ATOM 2980 C CA . SER A 1 438 ? -5.822 19.553 -15.557 1.00 22.97 438 SER F CA 1
ATOM 2981 C C . SER A 1 438 ? -6.461 18.830 -16.750 1.00 22.66 438 SER F C 1
ATOM 2982 O O . SER A 1 438 ? -5.709 18.329 -17.611 1.00 22.68 438 SER F O 1
ATOM 2985 N N . LEU A 1 439 ? -7.797 18.755 -16.769 1.00 22.36 439 LEU F N 1
ATOM 2986 C CA . LEU A 1 439 ? -8.592 17.969 -17.754 1.00 22.19 439 LEU F CA 1
ATOM 2987 C C . LEU A 1 439 ? -9.900 18.696 -18.095 1.00 22.18 439 LEU F C 1
ATOM 2988 O O . LEU A 1 439 ? -10.516 19.281 -17.181 1.00 22.20 439 LEU F O 1
ATOM 2993 N N . ILE A 1 440 ? -10.306 18.636 -19.367 1.00 22.26 440 ILE F N 1
ATOM 2994 C CA . ILE A 1 440 ? -11.657 19.037 -19.864 1.00 22.35 440 ILE F CA 1
ATOM 2995 C C . ILE A 1 440 ? -12.262 17.834 -20.599 1.00 22.68 440 ILE F C 1
ATOM 2996 O O . ILE A 1 440 ? -11.566 17.267 -21.464 1.00 22.67 440 ILE F O 1
ATOM 3001 N N . HIS A 1 441 ? -13.499 17.457 -20.258 1.00 23.10 441 HIS F N 1
ATOM 3002 C CA . HIS A 1 441 ? -14.221 16.294 -20.843 1.00 23.56 441 HIS F CA 1
ATOM 3003 C C . HIS A 1 441 ? -15.648 16.697 -21.231 1.00 23.94 441 HIS F C 1
ATOM 3004 O O . HIS A 1 441 ? -16.446 16.984 -20.323 1.00 23.97 441 HIS F O 1
ATOM 3011 N N . ASN A 1 442 ? -15.950 16.703 -22.533 1.00 24.49 442 ASN F N 1
ATOM 3012 C CA . ASN A 1 442 ? -17.327 16.834 -23.082 1.00 25.00 442 ASN F CA 1
ATOM 3013 C C . ASN A 1 442 ? -17.937 18.160 -22.611 1.00 25.30 442 ASN F C 1
ATOM 3014 O O . ASN A 1 442 ? -18.871 18.127 -21.788 1.00 25.46 442 ASN F O 1
ATOM 3019 N N . GLY A 1 443 ? -17.415 19.281 -23.116 1.00 25.71 443 GLY F N 1
ATOM 3020 C CA . GLY A 1 443 ? -17.865 20.641 -22.765 1.00 26.04 443 GLY F CA 1
ATOM 3021 C C . GLY A 1 443 ? -18.327 21.410 -23.989 1.00 26.53 443 GLY F C 1
ATOM 3022 O O . GLY A 1 443 ? -17.701 21.249 -25.053 1.00 26.57 443 GLY F O 1
ATOM 3023 N N . TRP A 1 444 ? -19.387 22.210 -23.843 1.00 27.16 444 TRP F N 1
ATOM 3024 C CA . TRP A 1 444 ? -19.931 23.102 -24.903 1.00 27.83 444 TRP F CA 1
ATOM 3025 C C . TRP A 1 444 ? -19.889 24.554 -24.418 1.00 28.10 444 TRP F C 1
ATOM 3026 O O . TRP A 1 444 ? -20.390 24.823 -23.309 1.00 28.03 444 TRP F O 1
ATOM 3037 N N . ILE A 1 445 ? -19.290 25.444 -25.214 1.00 28.49 445 ILE F N 1
ATOM 3038 C CA . ILE A 1 445 ? -19.313 26.922 -25.005 1.00 28.86 445 ILE F CA 1
ATOM 3039 C C . ILE A 1 445 ? -19.837 27.555 -26.297 1.00 29.51 445 ILE F C 1
ATOM 3040 O O . ILE A 1 445 ? -19.075 27.602 -27.280 1.00 29.60 445 ILE F O 1
ATOM 3045 N N . GLU A 1 446 ? -21.101 27.993 -26.286 1.00 30.31 446 GLU F N 1
ATOM 3046 C CA . GLU A 1 446 ? -21.842 28.481 -27.480 1.00 31.10 446 GLU F CA 1
ATOM 3047 C C . GLU A 1 446 ? -22.269 29.936 -27.260 1.00 31.54 446 GLU F C 1
ATOM 3048 O O . GLU A 1 446 ? -22.751 30.251 -26.156 1.00 31.46 446 GLU F O 1
ATOM 3054 N N . HIS A 1 447 ? -22.090 30.782 -28.280 1.00 32.19 447 HIS F N 1
ATOM 3055 C CA . HIS A 1 447 ? -22.590 32.183 -28.335 1.00 32.69 447 HIS F CA 1
ATOM 3056 C C . HIS A 1 447 ? -22.002 33.009 -27.185 1.00 32.60 447 HIS F C 1
ATOM 3057 O O . HIS A 1 447 ? -22.642 33.999 -26.790 1.00 32.76 447 HIS F O 1
ATOM 3064 N N . CYS A 1 448 ? -20.826 32.620 -26.681 1.00 32.37 448 CYS F N 1
ATOM 3065 C CA . CYS A 1 448 ? -20.103 33.298 -25.574 1.00 32.32 448 CYS F CA 1
ATOM 3066 C C . CYS A 1 448 ? -18.963 34.133 -26.164 1.00 32.47 448 CYS F C 1
ATOM 3067 O O . CYS A 1 448 ? -18.186 33.583 -26.966 1.00 32.33 448 CYS F O 1
ATOM 3070 N N . ASP A 1 449 ? -18.879 35.412 -25.786 1.00 32.72 449 ASP F N 1
ATOM 3071 C CA . ASP A 1 449 ? -17.874 36.374 -26.312 1.00 32.94 449 ASP F CA 1
ATOM 3072 C C . ASP A 1 449 ? -16.465 35.873 -25.977 1.00 32.45 449 ASP F C 1
ATOM 3073 O O . ASP A 1 449 ? -15.614 35.875 -26.887 1.00 32.53 449 ASP F O 1
ATOM 3078 N N . ASN A 1 450 ? -16.240 35.457 -24.726 1.00 31.93 450 ASN F N 1
ATOM 3079 C CA . ASN A 1 450 ? -14.899 35.103 -24.185 1.00 31.60 450 ASN F CA 1
ATOM 3080 C C . ASN A 1 450 ? -14.959 33.731 -23.520 1.00 31.09 450 ASN F C 1
ATOM 3081 O O . ASN A 1 450 ? -15.209 33.633 -22.320 1.00 31.03 450 ASN F O 1
ATOM 3086 N N . PRO A 1 451 ? -14.744 32.634 -24.283 1.00 30.64 451 PRO F N 1
ATOM 3087 C CA . PRO A 1 451 ? -14.573 31.302 -23.701 1.00 30.14 451 PRO F CA 1
ATOM 3088 C C . PRO A 1 451 ? -13.579 31.333 -22.531 1.00 29.76 451 PRO F C 1
ATOM 3089 O O . PRO A 1 451 ? -13.803 30.641 -21.556 1.00 29.88 451 PRO F O 1
ATOM 3093 N N . GLY A 1 452 ? -12.515 32.132 -22.661 1.00 29.44 452 GLY F N 1
ATOM 3094 C CA . GLY A 1 452 ? -11.701 32.603 -21.525 1.00 29.10 452 GLY F CA 1
ATOM 3095 C C . GLY A 1 452 ? -10.216 32.351 -21.707 1.00 28.74 452 GLY F C 1
ATOM 3096 O O . GLY A 1 452 ? -9.721 32.475 -22.846 1.00 28.79 452 GLY F O 1
ATOM 3097 N N . ASP A 1 453 ? -9.537 32.013 -20.608 1.00 28.33 453 ASP F N 1
ATOM 3098 C CA . ASP A 1 453 ? -8.057 31.965 -20.493 1.00 28.14 453 ASP F CA 1
ATOM 3099 C C . ASP A 1 453 ? -7.643 30.646 -19.832 1.00 27.66 453 ASP F C 1
ATOM 3100 O O . ASP A 1 453 ? -8.021 30.430 -18.664 1.00 27.61 453 ASP F O 1
ATOM 3105 N N . ILE A 1 454 ? -6.893 29.807 -20.556 1.00 27.26 454 ILE F N 1
ATOM 3106 C CA . ILE A 1 454 ? -6.217 28.588 -20.017 1.00 26.89 454 ILE F CA 1
ATOM 3107 C C . ILE A 1 454 ? -4.721 28.661 -20.360 1.00 26.88 454 ILE F C 1
ATOM 3108 O O . ILE A 1 454 ? -4.095 27.596 -20.530 1.00 26.89 454 ILE F O 1
ATOM 3113 N N . SER A 1 455 ? -4.165 29.878 -20.415 1.00 26.89 455 SER F N 1
ATOM 3114 C CA . SER A 1 455 ? -2.736 30.165 -20.715 1.00 26.85 455 SER F CA 1
ATOM 3115 C C . SER A 1 455 ? -1.829 29.472 -19.693 1.00 26.51 455 SER F C 1
ATOM 3116 O O . SER A 1 455 ? -2.223 29.384 -18.513 1.00 26.31 455 SER F O 1
ATOM 3119 N N . ASN A 1 456 ? -0.658 29.008 -20.143 1.00 26.27 456 ASN F N 1
ATOM 3120 C CA . ASN A 1 456 ? 0.431 28.456 -19.292 1.00 26.11 456 ASN F CA 1
ATOM 3121 C C . ASN A 1 456 ? -0.072 27.233 -18.516 1.00 25.68 456 ASN F C 1
ATOM 3122 O O . ASN A 1 456 ? 0.482 26.952 -17.434 1.00 25.78 456 ASN F O 1
ATOM 3127 N N . GLY A 1 457 ? -1.061 26.521 -19.065 1.00 25.16 457 GLY F N 1
ATOM 3128 C CA . GLY A 1 457 ? -1.682 25.343 -18.432 1.00 24.68 457 GLY F CA 1
ATOM 3129 C C . GLY A 1 457 ? -1.107 24.045 -18.967 1.00 24.33 457 GLY F C 1
ATOM 3130 O O . GLY A 1 457 ? -0.200 24.097 -19.826 1.00 24.38 457 GLY F O 1
ATOM 3131 N N . GLN A 1 458 ? -1.613 22.922 -18.452 1.00 23.83 458 GLN F N 1
ATOM 3132 C CA . GLN A 1 458 ? -1.333 21.543 -18.932 1.00 23.40 458 GLN F CA 1
ATOM 3133 C C . GLN A 1 458 ? -2.667 20.790 -18.953 1.00 23.03 458 GLN F C 1
ATOM 3134 O O . GLN A 1 458 ? -3.121 20.362 -17.875 1.00 23.08 458 GLN F O 1
ATOM 3140 N N . TRP A 1 459 ? -3.281 20.669 -20.133 1.00 22.68 459 TRP F N 1
ATOM 3141 C CA . TRP A 1 459 ? -4.705 20.275 -20.300 1.00 22.38 459 TRP F CA 1
ATOM 3142 C C . TRP A 1 459 ? -4.833 19.073 -21.238 1.00 22.23 459 TRP F C 1
ATOM 3143 O O . TRP A 1 459 ? -4.355 19.167 -22.386 1.00 22.15 459 TRP F O 1
ATOM 3154 N N . ILE A 1 460 ? -5.466 18.000 -20.756 1.00 22.12 460 ILE F N 1
ATOM 3155 C CA . ILE A 1 460 ? -6.170 16.996 -21.606 1.00 22.01 460 ILE F CA 1
ATOM 3156 C C . ILE A 1 460 ? -7.541 17.594 -21.931 1.00 21.97 460 ILE F C 1
ATOM 3157 O O . ILE A 1 460 ? -8.283 17.894 -20.977 1.00 22.05 460 ILE F O 1
ATOM 3162 N N . ILE A 1 461 ? -7.856 17.781 -23.216 1.00 21.94 461 ILE F N 1
ATOM 3163 C CA . ILE A 1 461 ? -9.150 18.371 -23.672 1.00 21.92 461 ILE F CA 1
ATOM 3164 C C . ILE A 1 461 ? -9.825 17.396 -24.645 1.00 22.10 461 ILE F C 1
ATOM 3165 O O . ILE A 1 461 ? -9.486 17.422 -25.844 1.00 22.17 461 ILE F O 1
ATOM 3170 N N . ASP A 1 462 ? -10.744 16.572 -24.129 1.00 22.29 462 ASP F N 1
ATOM 3171 C CA . ASP A 1 462 ? -11.571 15.612 -24.909 1.00 22.50 462 ASP F CA 1
ATOM 3172 C C . ASP A 1 462 ? -12.949 16.229 -25.172 1.00 22.71 462 ASP F C 1
ATOM 3173 O O . ASP A 1 462 ? -13.627 16.606 -24.197 1.00 22.73 462 ASP F O 1
ATOM 3178 N N . ALA A 1 463 ? -13.335 16.332 -26.446 1.00 23.04 463 ALA F N 1
ATOM 3179 C CA . ALA A 1 463 ? -14.692 16.706 -26.910 1.00 23.43 463 ALA F CA 1
ATOM 3180 C C . ALA A 1 463 ? -15.100 18.081 -26.360 1.00 23.72 463 ALA F C 1
ATOM 3181 O O . ALA A 1 463 ? -16.242 18.210 -25.869 1.00 23.73 463 ALA F O 1
ATOM 3183 N N . LEU A 1 464 ? -14.208 19.075 -26.445 1.00 24.05 464 LEU F N 1
ATOM 3184 C CA . LEU A 1 464 ? -14.556 20.499 -26.194 1.00 24.40 464 LEU F CA 1
ATOM 3185 C C . LEU A 1 464 ? -15.155 21.073 -27.481 1.00 24.97 464 LEU F C 1
ATOM 3186 O O . LEU A 1 464 ? -14.530 20.905 -28.545 1.00 25.12 464 LEU F O 1
ATOM 3191 N N . SER A 1 465 ? -16.329 21.701 -27.378 1.00 25.62 465 SER F N 1
ATOM 3192 C CA . SER A 1 465 ? -17.058 22.347 -28.500 1.00 26.24 465 SER F CA 1
ATOM 3193 C C . SER A 1 465 ? -17.124 23.859 -28.263 1.00 26.76 465 SER F C 1
ATOM 3194 O O . SER A 1 465 ? -17.651 24.264 -27.211 1.00 26.79 465 SER F O 1
ATOM 3197 N N . LEU A 1 466 ? -16.581 24.647 -29.196 1.00 27.51 466 LEU F N 1
ATOM 3198 C CA . LEU A 1 466 ? -16.754 26.123 -29.264 1.00 28.25 466 LEU F CA 1
ATOM 3199 C C . LEU A 1 466 ? -17.577 26.449 -30.514 1.00 29.16 466 LEU F C 1
ATOM 3200 O O . LEU A 1 466 ? -17.143 26.057 -31.617 1.00 29.28 466 LEU F O 1
ATOM 3205 N N . GLU A 1 467 ? -18.723 27.119 -30.348 1.00 30.08 467 GLU F N 1
ATOM 3206 C CA . GLU A 1 467 ? -19.642 27.483 -31.461 1.00 30.96 467 GLU F CA 1
ATOM 3207 C C . GLU A 1 467 ? -20.082 28.945 -31.326 1.00 31.35 467 GLU F C 1
ATOM 3208 O O . GLU A 1 467 ? -20.587 29.314 -30.250 1.00 31.22 467 GLU F O 1
ATOM 3214 N N . ASP A 1 468 ? -19.890 29.729 -32.391 1.00 31.88 468 ASP F N 1
ATOM 3215 C CA . ASP A 1 468 ? -20.359 31.135 -32.531 1.00 32.39 4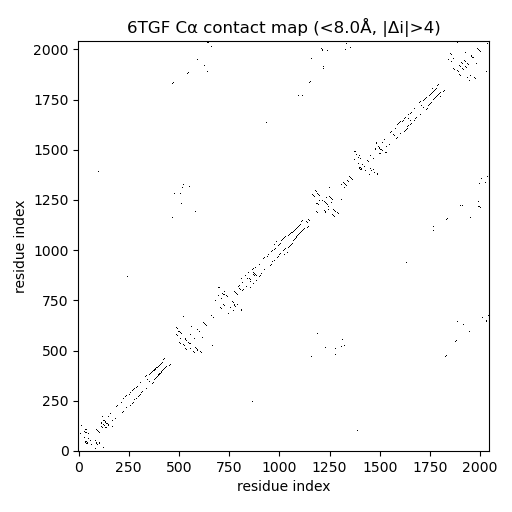68 ASP F CA 1
ATOM 3216 C C . ASP A 1 468 ? -19.822 31.971 -31.363 1.00 32.26 468 ASP F C 1
ATOM 3217 O O . ASP A 1 468 ? -20.581 32.800 -30.824 1.00 32.31 468 ASP F O 1
ATOM 3222 N N . CYS A 1 469 ? -18.556 31.757 -30.997 1.00 32.18 469 CYS F N 1
ATOM 3223 C CA . CYS A 1 469 ? -17.825 32.521 -29.953 1.00 32.31 469 CYS F CA 1
ATOM 3224 C C . CYS A 1 469 ? -17.034 33.649 -30.626 1.00 32.79 469 CYS F C 1
ATOM 3225 O O . CYS A 1 469 ? -16.250 33.355 -31.550 1.00 32.77 469 CYS F O 1
ATOM 3228 N N . LYS A 1 470 ? -17.248 34.890 -30.178 1.00 33.44 470 LYS F N 1
ATOM 3229 C CA . LYS A 1 470 ? -16.701 36.129 -30.796 1.00 34.03 470 LYS F CA 1
ATOM 3230 C C . LYS A 1 470 ? -15.170 36.086 -30.783 1.00 33.62 470 LYS F C 1
ATOM 3231 O O . LYS A 1 470 ? -14.566 36.288 -31.855 1.00 33.87 470 LYS F O 1
ATOM 3237 N N . ASN A 1 471 ? -14.579 35.844 -29.610 1.00 33.07 471 ASN F N 1
ATOM 3238 C CA . ASN A 1 471 ? -13.110 35.836 -29.380 1.00 32.79 471 ASN F CA 1
ATOM 3239 C C . ASN A 1 471 ? -12.664 34.409 -29.081 1.00 32.19 471 ASN F C 1
ATOM 3240 O O . ASN A 1 471 ? -13.437 33.622 -28.540 1.00 32.07 471 ASN F O 1
ATOM 3245 N N . PRO A 1 472 ? -11.408 34.031 -29.415 1.00 31.79 472 PRO F N 1
ATOM 3246 C CA . PRO A 1 472 ? -10.930 32.666 -29.190 1.00 31.25 472 PRO F CA 1
ATOM 3247 C C . PRO A 1 472 ? -10.697 32.347 -27.707 1.00 30.77 472 PRO F C 1
ATOM 3248 O O . PRO A 1 472 ? -10.523 33.270 -26.930 1.00 30.99 472 PRO F O 1
ATOM 3252 N N . LEU A 1 473 ? -10.702 31.058 -27.359 1.00 30.13 473 LEU F N 1
ATOM 3253 C CA . LEU A 1 473 ? -10.188 30.558 -26.056 1.00 29.65 473 LEU F CA 1
ATOM 3254 C C . LEU A 1 473 ? -8.683 30.831 -26.028 1.00 29.51 473 LEU F C 1
ATOM 3255 O O . LEU A 1 473 ? -7.975 30.294 -26.900 1.00 29.53 473 LEU F O 1
ATOM 3260 N N . ILE A 1 474 ? -8.224 31.662 -25.091 1.00 29.46 474 ILE F N 1
ATOM 3261 C CA . ILE A 1 474 ? -6.785 32.037 -24.957 1.00 29.55 474 ILE F CA 1
ATOM 3262 C C . ILE A 1 474 ? -6.061 30.881 -24.260 1.00 29.38 474 ILE F C 1
ATOM 3263 O O . ILE A 1 474 ? -6.422 30.562 -23.114 1.00 29.30 474 ILE F O 1
ATOM 3268 N N . ALA A 1 475 ? -5.098 30.266 -24.954 1.00 29.56 475 ALA F N 1
ATOM 3269 C CA . ALA A 1 475 ? -4.268 29.141 -24.464 1.00 29.61 475 ALA F CA 1
ATOM 3270 C C . ALA A 1 475 ? -2.795 29.409 -24.794 1.00 29.88 475 ALA F C 1
ATOM 3271 O O . ALA A 1 475 ? -2.096 28.460 -25.193 1.00 29.68 475 ALA F O 1
ATOM 3273 N N . TRP A 1 476 ? -2.344 30.657 -24.614 1.00 30.34 476 TRP F N 1
ATOM 3274 C CA . TRP A 1 476 ? -0.941 31.087 -24.856 1.00 30.72 476 TRP F CA 1
ATOM 3275 C C . TRP A 1 476 ? 0.001 30.282 -23.953 1.00 30.46 476 TRP F C 1
ATOM 3276 O O . TRP A 1 476 ? -0.207 30.300 -22.724 1.00 30.48 476 TRP F O 1
ATOM 3287 N N . HIS A 1 477 ? 0.978 29.591 -24.549 1.00 30.12 477 HIS F N 1
ATOM 3288 C CA . HIS A 1 477 ? 2.025 28.791 -23.854 1.00 29.83 477 HIS F CA 1
ATOM 3289 C C . HIS A 1 477 ? 1.390 27.648 -23.052 1.00 29.15 477 HIS F C 1
ATOM 3290 O O . HIS A 1 477 ? 2.059 27.141 -22.130 1.00 29.33 477 HIS F O 1
ATOM 3297 N N . SER A 1 478 ? 0.162 27.246 -23.395 1.00 28.36 478 SER F N 1
ATOM 3298 C CA . SER A 1 478 ? -0.592 26.169 -22.703 1.00 27.70 478 SER F CA 1
ATOM 3299 C C . SER A 1 478 ? -0.257 24.819 -23.343 1.00 26.98 478 SER F C 1
ATOM 3300 O O . SER A 1 478 ? -0.341 24.719 -24.583 1.00 26.97 478 SER F O 1
ATOM 3303 N N . ARG A 1 479 ? 0.107 23.834 -22.516 1.00 26.25 479 ARG F N 1
ATOM 3304 C CA . ARG A 1 479 ? 0.518 22.467 -22.935 1.00 25.65 479 ARG F CA 1
ATOM 3305 C C . ARG A 1 479 ? -0.738 21.608 -23.137 1.00 24.95 479 ARG F C 1
ATOM 3306 O O . ARG A 1 479 ? -1.113 20.875 -22.203 1.00 24.81 479 ARG F O 1
ATOM 3314 N N . LEU A 1 480 ? -1.361 21.700 -24.316 1.00 24.35 480 LEU F N 1
ATOM 3315 C CA . LEU A 1 480 ? -2.639 21.012 -24.648 1.00 23.91 480 LEU F CA 1
ATOM 3316 C C . LEU A 1 480 ? -2.365 19.599 -25.182 1.00 23.69 480 LEU F C 1
ATOM 3317 O O . LEU A 1 480 ? -1.341 19.399 -25.865 1.00 23.61 480 LEU F O 1
ATOM 3322 N N . ASN A 1 481 ? -3.262 18.663 -24.860 1.00 23.51 481 ASN F N 1
ATOM 3323 C CA . ASN A 1 481 ? -3.253 17.249 -25.325 1.00 23.40 481 ASN F CA 1
ATOM 3324 C C . ASN A 1 481 ? -4.704 16.864 -25.639 1.00 23.26 481 ASN F C 1
ATOM 3325 O O . ASN A 1 481 ? -5.385 16.349 -24.734 1.00 23.33 481 ASN F O 1
ATOM 3330 N N . THR A 1 482 ? -5.155 17.120 -26.872 1.00 23.17 482 THR F N 1
ATOM 3331 C CA . THR A 1 482 ? -6.593 17.237 -27.238 1.00 23.15 482 THR F CA 1
ATOM 3332 C C . THR A 1 482 ? -7.038 16.093 -28.156 1.00 23.23 482 THR F C 1
ATOM 3333 O O . THR A 1 482 ? -6.192 15.560 -28.903 1.00 23.28 482 THR F O 1
ATOM 3337 N N . ARG A 1 483 ? -8.333 15.758 -28.099 1.00 23.37 483 ARG F N 1
ATOM 3338 C CA . ARG A 1 483 ? -9.041 14.879 -29.070 1.00 23.59 483 ARG F CA 1
ATOM 3339 C C . ARG A 1 483 ? -10.427 15.463 -29.370 1.00 23.89 483 ARG F C 1
ATOM 3340 O O . ARG A 1 483 ? -11.120 15.867 -28.414 1.00 23.76 483 ARG F O 1
ATOM 3348 N N . GLN A 1 484 ? -10.802 15.498 -30.654 1.00 24.35 484 GLN F N 1
ATOM 3349 C CA . GLN A 1 484 ? -12.179 15.780 -31.141 1.00 24.83 484 GLN F CA 1
ATOM 3350 C C . GLN A 1 484 ? -12.629 17.169 -30.669 1.00 25.27 484 GLN F C 1
ATOM 3351 O O . GLN A 1 484 ? -13.725 17.273 -30.083 1.00 25.27 484 GLN F O 1
ATOM 3357 N N . THR A 1 485 ? -11.818 18.199 -30.924 1.00 25.88 485 THR F N 1
ATOM 3358 C CA . THR A 1 485 ? -12.180 19.625 -30.701 1.00 26.47 485 THR F CA 1
ATOM 3359 C C . THR A 1 485 ? -13.134 20.061 -31.821 1.00 27.18 485 THR F C 1
ATOM 3360 O O . THR A 1 485 ? -12.727 19.986 -32.996 1.00 27.44 485 THR F O 1
ATOM 3364 N N . ASN A 1 486 ? -14.352 20.484 -31.466 1.00 27.93 486 ASN F N 1
ATOM 3365 C CA . ASN A 1 486 ? -15.423 20.896 -32.415 1.00 28.65 486 ASN F CA 1
ATOM 3366 C C . ASN A 1 486 ? -15.511 22.427 -32.441 1.00 29.20 486 ASN F C 1
ATOM 3367 O O . ASN A 1 486 ? -15.997 23.006 -31.453 1.00 29.17 486 ASN F O 1
ATOM 3372 N N . LEU A 1 487 ? -15.068 23.045 -33.541 1.00 30.00 487 LEU F N 1
ATOM 3373 C CA . LEU A 1 487 ? -15.023 24.521 -33.730 1.00 30.64 487 LEU F CA 1
ATOM 3374 C C . LEU A 1 487 ? -15.927 24.905 -34.907 1.00 31.43 487 LEU F C 1
ATOM 3375 O O . LEU A 1 487 ? -15.611 24.507 -36.047 1.00 31.58 487 LEU F O 1
ATOM 3380 N N . GLN A 1 488 ? -17.008 25.642 -34.630 1.00 32.24 488 GLN F N 1
ATOM 3381 C CA . GLN A 1 488 ? -18.007 26.103 -35.632 1.00 33.04 488 GLN F CA 1
ATOM 3382 C C . GLN A 1 488 ? -18.149 27.628 -35.554 1.00 33.35 488 GLN F C 1
ATOM 3383 O O . GLN A 1 488 ? -17.798 28.208 -34.505 1.00 33.20 488 GLN F O 1
ATOM 3389 N N . SER A 1 489 ? -18.649 28.236 -36.634 1.00 33.79 489 SER F N 1
ATOM 3390 C CA . SER A 1 489 ? -19.103 29.650 -36.709 1.00 34.14 489 SER F CA 1
ATOM 3391 C C . SER A 1 489 ? -17.990 30.603 -36.249 1.00 34.00 489 SER F C 1
ATOM 3392 O O . SER A 1 489 ? -18.273 31.505 -35.436 1.00 33.99 489 SER F O 1
ATOM 3395 N N . GLY A 1 490 ? -16.765 30.398 -36.744 1.00 33.91 490 GLY F N 1
ATOM 3396 C CA . GLY A 1 490 ? -15.629 31.323 -36.562 1.00 33.94 490 GLY F CA 1
ATOM 3397 C C . GLY A 1 490 ? -14.909 31.140 -35.235 1.00 33.75 490 GLY F C 1
ATOM 3398 O O . GLY A 1 490 ? -13.896 31.835 -35.030 1.00 33.86 490 GLY F O 1
ATOM 3399 N N . SER A 1 491 ? -15.394 30.251 -34.360 1.00 33.56 491 SER F N 1
ATOM 3400 C CA . SER A 1 491 ? -14.757 29.920 -33.057 1.00 33.24 491 SER F CA 1
ATOM 3401 C C . SER A 1 491 ? -13.413 29.230 -33.311 1.00 33.19 491 SER F C 1
ATOM 3402 O O . SER A 1 491 ? -13.292 28.540 -34.342 1.00 33.13 491 SER F O 1
ATOM 3405 N N . TRP A 1 492 ? -12.441 29.415 -32.410 1.00 33.31 492 TRP F N 1
ATOM 3406 C CA . TRP A 1 492 ? -11.110 28.752 -32.479 1.00 33.26 492 TRP F CA 1
ATOM 3407 C C . TRP A 1 492 ? -10.378 28.846 -31.133 1.00 33.23 492 TRP F C 1
ATOM 3408 O O . TRP A 1 492 ? -10.831 29.608 -30.256 1.00 33.10 492 TRP F O 1
ATOM 3419 N N . ILE A 1 493 ? -9.300 28.067 -30.989 1.00 33.37 493 ILE F N 1
ATOM 3420 C CA . ILE A 1 493 ? -8.387 28.050 -29.807 1.00 33.38 493 ILE F CA 1
ATOM 3421 C C . ILE A 1 493 ? -7.070 28.716 -30.216 1.00 33.89 493 ILE F C 1
ATOM 3422 O O . ILE A 1 493 ? -6.426 28.210 -31.156 1.00 34.07 493 ILE F O 1
ATOM 3427 N N . ASP A 1 494 ? -6.691 29.797 -29.528 1.00 34.32 494 ASP F N 1
ATOM 3428 C CA . ASP A 1 494 ? -5.402 30.513 -29.719 1.00 34.66 494 ASP F CA 1
ATOM 3429 C C . ASP A 1 494 ? -4.348 29.867 -28.810 1.00 34.82 494 ASP F C 1
ATOM 3430 O O . ASP A 1 494 ? -4.303 30.220 -27.614 1.00 34.85 494 ASP F O 1
ATOM 3435 N N . ASN A 1 495 ? -3.539 28.956 -29.364 1.00 35.07 495 ASN F N 1
ATOM 3436 C CA . ASN A 1 495 ? -2.483 28.201 -28.634 1.00 35.26 495 ASN F CA 1
ATOM 3437 C C . ASN A 1 495 ? -1.100 28.736 -29.038 1.00 35.81 495 ASN F C 1
ATOM 3438 O O . ASN A 1 495 ? -0.113 27.991 -28.889 1.00 35.74 495 ASN F O 1
ATOM 3443 N N . SER A 1 496 ? -1.031 29.992 -29.497 1.00 36.61 496 SER F N 1
ATOM 3444 C CA . SER A 1 496 ? 0.209 30.679 -29.954 1.00 37.25 496 SER F CA 1
ATOM 3445 C C . SER A 1 496 ? 1.106 31.000 -28.749 1.00 37.84 496 SER F C 1
ATOM 3446 O O . SER A 1 496 ? 0.744 30.610 -27.624 1.00 37.58 496 SER F O 1
ATOM 3449 N N . GLU A 1 497 ? 2.234 31.683 -28.978 1.00 38.85 497 GLU F N 1
ATOM 3450 C CA . GLU A 1 497 ? 3.257 31.989 -27.940 1.00 39.65 497 GLU F CA 1
ATOM 3451 C C . GLU A 1 497 ? 3.262 33.490 -27.623 1.00 39.94 497 GLU F C 1
ATOM 3452 O O . GLU A 1 497 ? 4.354 34.036 -27.386 1.00 40.52 497 GLU F O 1
ATOM 3458 N N . GLN A 1 498 ? 2.085 34.121 -27.590 1.00 40.10 498 GLN F N 1
ATOM 3459 C CA . GLN A 1 498 ? 1.914 35.550 -27.217 1.00 40.67 498 GLN F CA 1
ATOM 3460 C C . GLN A 1 498 ? 1.940 35.670 -25.690 1.00 40.64 498 GLN F C 1
ATOM 3461 O O . GLN A 1 498 ? 1.690 34.654 -25.013 1.00 40.19 498 GLN F O 1
ATOM 3467 N N . GLY A 1 499 ? 2.225 36.869 -25.177 1.00 40.92 499 GLY F N 1
ATOM 3468 C CA . GLY A 1 499 ? 2.241 37.165 -23.733 1.00 41.04 499 GLY F CA 1
ATOM 3469 C C . GLY A 1 499 ? 3.396 36.477 -23.028 1.00 41.06 499 GLY F C 1
ATOM 3470 O O . GLY A 1 499 ? 4.388 36.140 -23.703 1.00 41.14 499 GLY F O 1
ATOM 3471 N N . ASP A 1 500 ? 3.256 36.250 -21.719 1.00 41.08 500 ASP F N 1
ATOM 3472 C CA . ASP A 1 500 ? 4.356 35.836 -20.807 1.00 41.29 500 ASP F CA 1
ATOM 3473 C C . ASP A 1 500 ? 4.302 34.322 -20.578 1.00 40.50 500 ASP F C 1
ATOM 3474 O O . ASP A 1 500 ? 3.230 33.817 -20.187 1.00 39.84 500 ASP F O 1
ATOM 3479 N N . ARG A 1 501 ? 5.427 33.639 -20.817 1.00 40.11 501 ARG F N 1
ATOM 3480 C CA . ARG A 1 501 ? 5.608 32.185 -20.564 1.00 39.40 501 ARG F CA 1
ATOM 3481 C C . ARG A 1 501 ? 5.989 31.996 -19.092 1.00 39.07 501 ARG F C 1
ATOM 3482 O O . ARG A 1 501 ? 6.978 32.617 -18.658 1.00 39.41 501 ARG F O 1
ATOM 3490 N N . TRP A 1 502 ? 5.227 31.176 -18.361 1.00 38.26 502 TRP F N 1
ATOM 3491 C CA . TRP A 1 502 ? 5.428 30.899 -16.914 1.00 37.96 502 TRP F CA 1
ATOM 3492 C C . TRP A 1 502 ? 6.535 29.853 -16.738 1.00 37.90 502 TRP F C 1
ATOM 3493 O O . TRP A 1 502 ? 7.405 30.063 -15.873 1.00 38.52 502 TRP F O 1
ATOM 3504 N N . LEU A 1 503 ? 6.495 28.774 -17.524 1.00 37.39 503 LEU F N 1
ATOM 3505 C CA . LEU A 1 503 ? 7.491 27.669 -17.486 1.00 37.25 503 LEU F CA 1
ATOM 3506 C C . LEU A 1 503 ? 8.588 27.936 -18.522 1.00 37.35 503 LEU F C 1
ATOM 3507 O O . LEU A 1 503 ? 8.460 28.913 -19.280 1.00 37.22 503 LEU F O 1
ATOM 3512 N N . SER A 1 504 ? 9.629 27.097 -18.537 1.00 37.47 504 SER F N 1
ATOM 3513 C CA . SER A 1 504 ? 10.790 27.193 -19.460 1.00 37.64 504 SER F CA 1
ATOM 3514 C C . SER A 1 504 ? 10.348 26.846 -20.887 1.00 37.39 504 SER F C 1
ATOM 3515 O O . SER A 1 504 ? 9.340 26.125 -21.040 1.00 37.13 504 SER F O 1
ATOM 3518 N N . ALA A 1 505 ? 11.089 27.337 -21.885 1.00 37.45 505 ALA F N 1
ATOM 3519 C CA . ALA A 1 505 ? 10.880 27.063 -23.328 1.00 37.19 505 ALA F CA 1
ATOM 3520 C C . ALA A 1 505 ? 10.872 25.550 -23.579 1.00 36.80 505 ALA F C 1
ATOM 3521 O O . ALA A 1 505 ? 10.164 25.107 -24.503 1.00 36.56 505 ALA F O 1
ATOM 3523 N N . TRP A 1 506 ? 11.634 24.797 -22.780 1.00 36.73 506 TRP F N 1
ATOM 3524 C CA . TRP A 1 506 ? 11.829 23.327 -22.906 1.00 36.40 506 TRP F CA 1
ATOM 3525 C C . TRP A 1 506 ? 10.526 22.565 -22.627 1.00 35.40 506 TRP F C 1
ATOM 3526 O O . TRP A 1 506 ? 10.404 21.429 -23.124 1.00 35.16 506 TRP F O 1
ATOM 3537 N N . GLU A 1 507 ? 9.600 23.156 -21.864 1.00 34.44 507 GLU F N 1
ATOM 3538 C CA . GLU A 1 507 ? 8.318 22.518 -21.455 1.00 33.47 507 GLU F CA 1
ATOM 3539 C C . GLU A 1 507 ? 7.223 22.798 -22.492 1.00 32.43 507 GLU F C 1
ATOM 3540 O O . GLU A 1 507 ? 6.171 22.133 -22.418 1.00 32.20 507 GLU F O 1
ATOM 3546 N N . MET A 1 508 ? 7.454 23.734 -23.419 1.00 31.59 508 MET F N 1
ATOM 3547 C CA . MET A 1 508 ? 6.424 24.237 -24.369 1.00 30.76 508 MET F CA 1
ATOM 3548 C C . MET A 1 508 ? 6.088 23.164 -25.409 1.00 30.00 508 MET F C 1
ATOM 3549 O O . MET A 1 508 ? 6.904 22.238 -25.601 1.00 30.20 508 MET F O 1
ATOM 3554 N N . GLY A 1 509 ? 4.922 23.306 -26.046 1.00 29.10 509 GLY F N 1
ATOM 3555 C CA . GLY A 1 509 ? 4.408 22.398 -27.088 1.00 28.36 509 GLY F CA 1
ATOM 3556 C C . GLY A 1 509 ? 3.069 21.802 -26.694 1.00 27.64 509 GLY F C 1
ATOM 3557 O O . GLY A 1 509 ? 2.797 21.702 -25.483 1.00 27.49 509 GLY F O 1
ATOM 3558 N N . SER A 1 510 ? 2.265 21.421 -27.689 1.00 26.98 510 SER F N 1
ATOM 3559 C CA . SER A 1 510 ? 0.942 20.765 -27.536 1.00 26.49 510 SER F CA 1
ATOM 3560 C C . SER A 1 510 ? 0.726 19.777 -28.688 1.00 26.01 510 SER F C 1
ATOM 3561 O O . SER A 1 510 ? 1.284 20.010 -29.775 1.00 26.00 510 SER F O 1
ATOM 3564 N N . THR A 1 511 ? -0.045 18.714 -28.448 1.00 25.61 511 THR F N 1
ATOM 3565 C CA . THR A 1 511 ? -0.380 17.658 -29.440 1.00 25.31 511 THR F CA 1
ATOM 3566 C C . THR A 1 511 ? -1.897 17.633 -29.647 1.00 25.11 511 THR F C 1
ATOM 3567 O O . THR A 1 511 ? -2.628 17.592 -28.639 1.00 25.12 511 THR F O 1
ATOM 3571 N N . ARG A 1 512 ? -2.338 17.657 -30.907 1.00 24.98 512 ARG F N 1
ATOM 3572 C CA . ARG A 1 512 ? -3.768 17.576 -31.302 1.00 24.91 512 ARG F CA 1
ATOM 3573 C C . ARG A 1 512 ? -3.985 16.270 -32.074 1.00 24.73 512 ARG F C 1
ATOM 3574 O O . ARG A 1 512 ? -3.387 16.116 -33.155 1.00 24.65 512 ARG F O 1
ATOM 3582 N N . VAL A 1 513 ? -4.791 15.364 -31.514 1.00 24.60 513 VAL F N 1
ATOM 3583 C CA . VAL A 1 513 ? -5.143 14.047 -32.123 1.00 24.56 513 VAL F CA 1
ATOM 3584 C C . VAL A 1 513 ? -6.589 14.128 -32.619 1.00 24.62 513 VAL F C 1
ATOM 3585 O O . VAL A 1 513 ? -7.503 14.046 -31.781 1.00 24.78 513 VAL F O 1
ATOM 3589 N N . GLU A 1 514 ? -6.777 14.301 -33.930 1.00 24.70 514 GLU F N 1
ATOM 3590 C CA . GLU A 1 514 ? -8.108 14.384 -34.587 1.00 24.85 514 GLU F CA 1
ATOM 3591 C C . GLU A 1 514 ? -8.294 13.177 -35.513 1.00 24.95 514 GLU F C 1
ATOM 3592 O O . GLU A 1 514 ? -7.283 12.584 -35.941 1.00 24.74 514 GLU F O 1
ATOM 3598 N N . SER A 1 515 ? -9.553 12.837 -35.800 1.00 25.18 515 SER F N 1
ATOM 3599 C CA . SER A 1 515 ? -9.968 11.785 -36.765 1.00 25.45 515 SER F CA 1
ATOM 3600 C C . SER A 1 515 ? -9.303 12.032 -38.126 1.00 25.63 515 SER F C 1
ATOM 3601 O O . SER A 1 515 ? -8.890 11.047 -38.770 1.00 25.73 515 SER F O 1
ATOM 3604 N N . TYR A 1 516 ? -9.182 13.304 -38.525 1.00 25.69 516 TYR F N 1
ATOM 3605 C CA . TYR A 1 516 ? -8.717 13.739 -39.869 1.00 25.77 516 TYR F CA 1
ATOM 3606 C C . TYR A 1 516 ? -7.195 13.943 -39.898 1.00 25.62 516 TYR F C 1
ATOM 3607 O O . TYR A 1 516 ? -6.671 14.224 -40.994 1.00 25.76 516 TYR F O 1
ATOM 3616 N N . GLY A 1 517 ? -6.504 13.810 -38.761 1.00 25.47 517 GLY F N 1
ATOM 3617 C CA . GLY A 1 517 ? -5.028 13.857 -38.718 1.00 25.48 517 GLY F CA 1
ATOM 3618 C C . GLY A 1 517 ? -4.475 14.207 -37.347 1.00 25.48 517 GLY F C 1
ATOM 3619 O O . GLY A 1 517 ? -5.270 14.525 -36.442 1.00 25.56 517 GLY F O 1
ATOM 3620 N N . VAL A 1 518 ? -3.147 14.160 -37.210 1.00 25.53 518 VAL F N 1
ATOM 3621 C CA . VAL A 1 518 ? -2.402 14.489 -35.958 1.00 25.63 518 VAL F CA 1
ATOM 3622 C C . VAL A 1 518 ? -1.477 15.681 -36.232 1.00 25.83 518 VAL F C 1
ATOM 3623 O O . VAL A 1 518 ? -0.861 15.721 -37.316 1.00 26.01 518 VAL F O 1
ATOM 3627 N N . ALA A 1 519 ? -1.399 16.614 -35.280 1.00 26.02 519 ALA F N 1
ATOM 3628 C CA . ALA A 1 519 ? -0.466 17.764 -35.275 1.00 26.22 519 ALA F CA 1
ATOM 3629 C C . ALA A 1 519 ? 0.338 17.739 -33.972 1.00 26.47 519 ALA F C 1
ATOM 3630 O O . ALA A 1 519 ? -0.267 17.928 -32.902 1.00 26.67 519 ALA F O 1
ATOM 3632 N N . ILE A 1 520 ? 1.647 17.494 -34.070 1.00 26.76 520 ILE F N 1
ATOM 3633 C CA . ILE A 1 520 ? 2.584 17.390 -32.914 1.00 27.07 520 ILE F CA 1
ATOM 3634 C C . ILE A 1 520 ? 3.504 18.616 -32.938 1.00 27.53 520 ILE F C 1
ATOM 3635 O O . ILE A 1 520 ? 4.361 18.692 -33.834 1.00 27.57 520 ILE F O 1
ATOM 3640 N N . ASP A 1 521 ? 3.320 19.545 -31.995 1.00 28.10 521 ASP F N 1
ATOM 3641 C CA . ASP A 1 521 ? 4.228 20.704 -31.777 1.00 28.61 521 ASP F CA 1
ATOM 3642 C C . ASP A 1 521 ? 5.387 20.231 -30.893 1.00 29.02 521 ASP F C 1
ATOM 3643 O O . ASP A 1 521 ? 5.652 20.871 -29.855 1.00 29.35 521 ASP F O 1
ATOM 3648 N N . GLY A 1 522 ? 6.042 19.140 -31.295 1.00 29.27 522 GLY F N 1
ATOM 3649 C CA . GLY A 1 522 ? 7.071 18.443 -30.502 1.00 29.64 522 GLY F CA 1
ATOM 3650 C C . GLY A 1 522 ? 7.714 17.319 -31.292 1.00 29.89 522 GLY F C 1
ATOM 3651 O O . GLY A 1 522 ? 7.543 17.291 -32.528 1.00 29.67 522 GLY F O 1
ATOM 3652 N N . SER A 1 523 ? 8.422 16.421 -30.602 1.00 30.33 523 SER F N 1
ATOM 3653 C CA . SER A 1 523 ? 9.180 15.294 -31.203 1.00 30.66 523 SER F CA 1
ATOM 3654 C C . SER A 1 523 ? 8.225 14.159 -31.587 1.00 30.85 523 SER F C 1
ATOM 3655 O O . SER A 1 523 ? 7.176 14.008 -30.928 1.00 30.65 523 SER F O 1
ATOM 3658 N N . LEU A 1 524 ? 8.581 13.404 -32.629 1.00 31.29 524 LEU F N 1
ATOM 3659 C CA . LEU A 1 524 ? 7.989 12.081 -32.958 1.00 31.55 524 LEU F CA 1
ATOM 3660 C C . LEU A 1 524 ? 9.115 11.043 -32.979 1.00 32.11 524 LEU F C 1
ATOM 3661 O O . LEU A 1 524 ? 10.236 11.395 -33.402 1.00 32.28 524 LEU F O 1
ATOM 3666 N N . LYS A 1 525 ? 8.830 9.825 -32.511 1.00 32.53 525 LYS F N 1
ATOM 3667 C CA . LYS A 1 525 ? 9.727 8.645 -32.629 1.00 32.96 525 LYS F CA 1
ATOM 3668 C C . LYS A 1 525 ? 8.862 7.383 -32.712 1.00 33.26 525 LYS F C 1
ATOM 3669 O O . LYS A 1 525 ? 7.805 7.347 -32.053 1.00 33.33 525 LYS F O 1
ATOM 3675 N N . TYR A 1 526 ? 9.290 6.398 -33.504 1.00 33.70 526 TYR F N 1
ATOM 3676 C CA . TYR A 1 526 ? 8.592 5.098 -33.675 1.00 34.00 526 TYR F CA 1
ATOM 3677 C C . TYR A 1 526 ? 9.620 3.989 -33.921 1.00 34.50 526 TYR F C 1
ATOM 3678 O O . TYR A 1 526 ? 10.771 4.301 -34.299 1.00 34.64 526 TYR F O 1
ATOM 3687 N N . ASN A 1 527 ? 9.208 2.735 -33.700 1.00 34.87 527 ASN F N 1
ATOM 3688 C CA . ASN A 1 527 ? 9.997 1.519 -34.030 1.00 35.29 527 ASN F CA 1
ATOM 3689 C C . ASN A 1 527 ? 10.280 1.523 -35.535 1.00 35.33 527 ASN F C 1
ATOM 3690 O O . ASN A 1 527 ? 11.466 1.454 -35.907 1.00 35.54 527 ASN F O 1
ATOM 3695 N N . TYR A 1 528 ? 9.227 1.620 -36.356 1.00 35.18 528 TYR F N 1
ATOM 3696 C CA . TYR A 1 528 ? 9.311 1.652 -37.840 1.00 35.15 528 TYR F CA 1
ATOM 3697 C C . TYR A 1 528 ? 8.102 2.378 -38.441 1.00 35.07 528 TYR F C 1
ATOM 3698 O O . TYR A 1 528 ? 7.019 2.385 -37.824 1.00 35.01 528 TYR F O 1
ATOM 3707 N N . LEU A 1 529 ? 8.308 2.968 -39.623 1.00 35.24 529 LEU F N 1
ATOM 3708 C CA . LEU A 1 529 ? 7.273 3.627 -40.463 1.00 35.28 529 LEU F CA 1
ATOM 3709 C C . LEU A 1 529 ? 6.812 2.632 -41.534 1.00 35.60 529 LEU F C 1
ATOM 3710 O O . LEU A 1 529 ? 7.661 2.201 -42.335 1.00 35.82 529 LEU F O 1
ATOM 3715 N N . THR A 1 530 ? 5.525 2.276 -41.535 1.00 35.97 530 THR F N 1
ATOM 3716 C CA . THR A 1 530 ? 4.890 1.370 -42.532 1.00 36.32 530 THR F CA 1
ATOM 3717 C C . THR A 1 530 ? 3.872 2.177 -43.347 1.00 36.40 530 THR F C 1
ATOM 3718 O O . THR A 1 530 ? 3.869 3.419 -43.226 1.00 36.16 530 THR F O 1
ATOM 3722 N N . SER A 1 531 ? 3.054 1.495 -44.153 1.00 36.85 531 SER F N 1
ATOM 3723 C CA . SER A 1 531 ? 1.943 2.094 -44.937 1.00 37.09 531 SER F CA 1
ATOM 3724 C C . SER A 1 531 ? 0.633 1.363 -44.630 1.00 37.71 531 SER F C 1
ATOM 3725 O O . SER A 1 531 ? 0.682 0.161 -44.297 1.00 37.91 531 SER F O 1
ATOM 3728 N N . ARG A 1 532 ? -0.487 2.081 -44.753 1.00 38.33 532 ARG F N 1
ATOM 3729 C CA . ARG A 1 532 ? -1.869 1.532 -44.718 1.00 39.00 532 ARG F CA 1
ATOM 3730 C C . ARG A 1 532 ? -2.112 0.699 -45.982 1.00 39.47 532 ARG F C 1
ATOM 3731 O O . ARG A 1 532 ? -3.031 -0.143 -45.966 1.00 39.78 532 ARG F O 1
ATOM 3739 N N . TRP A 1 533 ? -1.316 0.934 -47.030 1.00 39.92 533 TRP F N 1
ATOM 3740 C CA . TRP A 1 533 ? -1.470 0.318 -48.373 1.00 40.58 533 TRP F CA 1
ATOM 3741 C C . TRP A 1 533 ? -0.208 -0.474 -48.737 1.00 40.96 533 TRP F C 1
ATOM 3742 O O . TRP A 1 533 ? 0.820 0.158 -49.047 1.00 40.54 533 TRP F O 1
ATOM 3753 N N . LEU A 1 534 ? -0.294 -1.808 -48.684 1.00 41.88 534 LEU F N 1
ATOM 3754 C CA . LEU A 1 534 ? 0.763 -2.752 -49.137 1.00 42.54 534 LEU F CA 1
ATOM 3755 C C . LEU A 1 534 ? 0.304 -3.408 -50.443 1.00 43.39 534 LEU F C 1
ATOM 3756 O O . LEU A 1 534 ? -0.707 -4.134 -50.410 1.00 43.77 534 LEU F O 1
ATOM 3761 N N . LEU A 1 535 ? 1.009 -3.147 -51.547 1.00 44.29 535 LEU F N 1
ATOM 3762 C CA . LEU A 1 535 ? 0.716 -3.740 -52.878 1.00 45.59 535 LEU F CA 1
ATOM 3763 C C . LEU A 1 535 ? 1.599 -4.974 -53.082 1.00 46.98 535 LEU F C 1
ATOM 3764 O O . LEU A 1 535 ? 2.741 -4.982 -52.581 1.00 47.03 535 LEU F O 1
ATOM 3769 N N . GLU A 1 536 ? 1.070 -5.971 -53.795 1.00 48.43 536 GLU F N 1
ATOM 3770 C CA . GLU A 1 536 ? 1.708 -7.294 -54.014 1.00 49.57 536 GLU F CA 1
ATOM 3771 C C . GLU A 1 536 ? 1.562 -7.669 -55.493 1.00 50.27 536 GLU F C 1
ATOM 3772 O O . GLU A 1 536 ? 0.460 -7.476 -56.044 1.00 50.29 536 GLU F O 1
ATOM 3778 N N . ASN A 1 537 ? 2.645 -8.156 -56.106 1.00 51.21 537 ASN F N 1
ATOM 3779 C CA . ASN A 1 537 ? 2.660 -8.730 -57.478 1.00 52.20 537 ASN F CA 1
ATOM 3780 C C . ASN A 1 537 ? 3.457 -10.040 -57.444 1.00 53.16 537 ASN F C 1
ATOM 3781 O O . ASN A 1 537 ? 4.647 -10.024 -57.820 1.00 53.18 537 ASN F O 1
ATOM 3786 N N . ASN A 1 538 ? 2.821 -11.124 -56.983 1.00 54.31 538 ASN F N 1
ATOM 3787 C CA . ASN A 1 538 ? 3.378 -12.505 -57.004 1.00 55.19 538 ASN F CA 1
ATOM 3788 C C . ASN A 1 538 ? 3.126 -13.092 -58.397 1.00 55.28 538 ASN F C 1
ATOM 3789 O O . ASN A 1 538 ? 2.329 -14.042 -58.520 1.00 55.93 538 ASN F O 1
ATOM 3794 N N . THR A 1 539 ? 3.797 -12.522 -59.400 1.00 54.82 539 THR F N 1
ATOM 3795 C CA . THR A 1 539 ? 3.593 -12.770 -60.851 1.00 54.90 539 THR F CA 1
ATOM 3796 C C . THR A 1 539 ? 4.813 -12.212 -61.594 1.00 54.79 539 THR F C 1
ATOM 3797 O O . THR A 1 539 ? 5.304 -11.141 -61.185 1.00 54.62 539 THR F O 1
ATOM 3801 N N . SER A 1 540 ? 5.292 -12.918 -62.621 1.00 54.84 540 SER F N 1
ATOM 3802 C CA . SER A 1 540 ? 6.475 -12.534 -63.437 1.00 54.47 540 SER F CA 1
ATOM 3803 C C . SER A 1 540 ? 6.155 -11.289 -64.275 1.00 53.85 540 SER F C 1
ATOM 3804 O O . SER A 1 540 ? 7.092 -10.520 -64.565 1.00 53.53 540 SER F O 1
ATOM 3807 N N . GLN A 1 541 ? 4.883 -11.114 -64.650 1.00 53.56 541 GLN F N 1
ATOM 3808 C CA . GLN A 1 541 ? 4.379 -9.997 -65.497 1.00 53.11 541 GLN F CA 1
ATOM 3809 C C . GLN A 1 541 ? 4.094 -8.761 -64.646 1.00 52.22 541 GLN F C 1
ATOM 3810 O O . GLN A 1 541 ? 3.603 -8.877 -63.524 1.00 52.07 541 GLN F O 1
ATOM 3816 N N . PRO A 1 542 ? 4.389 -7.540 -65.157 1.00 51.40 542 PRO F N 1
ATOM 3817 C CA . PRO A 1 542 ? 3.975 -6.298 -64.501 1.00 50.63 542 PRO F CA 1
ATOM 3818 C C . PRO A 1 542 ? 2.451 -6.105 -64.515 1.00 50.15 542 PRO F C 1
ATOM 3819 O O . PRO A 1 542 ? 1.803 -6.653 -65.390 1.00 50.47 542 PRO F O 1
ATOM 3823 N N . VAL A 1 543 ? 1.925 -5.331 -63.559 1.00 49.19 543 VAL F N 1
ATOM 3824 C CA . VAL A 1 543 ? 0.463 -5.070 -63.382 1.00 48.91 543 VAL F CA 1
ATOM 3825 C C . VAL A 1 543 ? 0.253 -3.572 -63.132 1.00 47.98 543 VAL F C 1
ATOM 3826 O O . VAL A 1 543 ? 0.972 -3.011 -62.284 1.00 47.31 543 VAL F O 1
ATOM 3830 N N . TRP A 1 544 ? -0.708 -2.964 -63.835 1.00 47.73 544 TRP F N 1
ATOM 3831 C CA . TRP A 1 544 ? -1.105 -1.539 -63.675 1.00 47.40 544 TRP F CA 1
ATOM 3832 C C . TRP A 1 544 ? -2.085 -1.406 -62.504 1.00 47.07 544 TRP F C 1
ATOM 3833 O O . TRP A 1 544 ? -3.150 -2.054 -62.547 1.00 47.35 544 TRP F O 1
ATOM 3844 N N . TYR A 1 545 ? -1.719 -0.600 -61.502 1.00 46.39 545 TYR F N 1
ATOM 3845 C CA . TYR A 1 545 ? -2.573 -0.194 -60.355 1.00 46.03 545 TYR F CA 1
ATOM 3846 C C . TYR A 1 545 ? -2.863 1.306 -60.450 1.00 45.37 545 TYR F C 1
ATOM 3847 O O . TYR A 1 545 ? -1.977 2.053 -60.907 1.00 45.27 545 TYR F O 1
ATOM 3856 N N . GLU A 1 546 ? -4.062 1.722 -60.035 1.00 44.87 546 GLU F N 1
ATOM 3857 C CA . GLU A 1 546 ? -4.374 3.132 -59.679 1.00 44.40 546 GLU F CA 1
ATOM 3858 C C . GLU A 1 546 ? -4.084 3.303 -58.184 1.00 43.59 546 GLU F C 1
ATOM 3859 O O . GLU A 1 546 ? -4.806 2.688 -57.374 1.00 43.55 546 GLU F O 1
ATOM 3865 N N . LEU A 1 547 ? -3.052 4.079 -57.836 1.00 42.65 547 LEU F N 1
ATOM 3866 C CA . LEU A 1 547 ? -2.667 4.345 -56.424 1.00 41.91 547 LEU F CA 1
ATOM 3867 C C . LEU A 1 547 ? -3.784 5.143 -55.745 1.00 41.35 547 LEU F C 1
ATOM 3868 O O . LEU A 1 547 ? -4.412 4.600 -54.818 1.00 41.32 547 LEU F O 1
ATOM 3873 N N . ALA A 1 548 ? -4.039 6.372 -56.199 1.00 40.84 548 ALA F N 1
ATOM 3874 C CA . ALA A 1 548 ? -5.018 7.290 -55.572 1.00 40.70 548 ALA F CA 1
ATOM 3875 C C . ALA A 1 548 ? -5.331 8.478 -56.486 1.00 40.54 548 ALA F C 1
ATOM 3876 O O . ALA A 1 548 ? -4.584 8.708 -57.459 1.00 40.67 548 ALA F O 1
ATOM 3878 N N . ASN A 1 549 ? -6.414 9.191 -56.167 1.00 40.20 549 ASN F N 1
ATOM 3879 C CA . ASN A 1 549 ? -6.728 10.548 -56.684 1.00 40.09 549 ASN F CA 1
ATOM 3880 C C . ASN A 1 549 ? -6.265 11.569 -55.639 1.00 39.77 549 ASN F C 1
ATOM 3881 O O . ASN A 1 549 ? -6.827 11.561 -54.527 1.00 40.05 549 ASN F O 1
ATOM 3886 N N . LEU A 1 550 ? -5.272 12.396 -55.981 1.00 39.32 550 LEU F N 1
ATOM 3887 C CA . LEU A 1 550 ? -4.744 13.477 -55.105 1.00 38.83 550 LEU F CA 1
ATOM 3888 C C . LEU A 1 550 ? -5.580 14.741 -55.323 1.00 38.74 550 LEU F C 1
ATOM 3889 O O . LEU A 1 550 ? -5.688 15.176 -56.485 1.00 38.95 550 LEU F O 1
ATOM 3894 N N . TYR A 1 551 ? -6.151 15.300 -54.251 1.00 38.50 551 TYR F N 1
ATOM 3895 C CA . TYR A 1 551 ? -6.826 16.624 -54.254 1.00 38.60 551 TYR F CA 1
ATOM 3896 C C . TYR A 1 551 ? -5.840 17.681 -53.748 1.00 38.36 551 TYR F C 1
ATOM 3897 O O . TYR A 1 551 ? -5.415 17.588 -52.581 1.00 37.87 551 TYR F O 1
ATOM 3906 N N . SER A 1 552 ? -5.497 18.645 -54.610 1.00 38.64 552 SER F N 1
ATOM 3907 C CA . SER A 1 552 ? -4.537 19.751 -54.351 1.00 38.55 552 SER F CA 1
ATOM 3908 C C . SER A 1 552 ? -5.301 21.068 -54.223 1.00 38.87 552 SER F C 1
ATOM 3909 O O . SER A 1 552 ? -5.617 21.696 -55.231 1.00 39.15 552 SER F O 1
ATOM 3912 N N . PRO A 1 553 ? -5.639 21.524 -52.993 1.00 39.00 553 PRO F N 1
ATOM 3913 C CA . PRO A 1 553 ? -6.472 22.716 -52.815 1.00 39.40 553 PRO F CA 1
ATOM 3914 C C . PRO A 1 553 ? -5.920 24.016 -53.424 1.00 39.58 553 PRO F C 1
ATOM 3915 O O . PRO A 1 553 ? -6.720 24.831 -53.845 1.00 39.81 553 PRO F O 1
ATOM 3919 N N . THR A 1 554 ? -4.593 24.178 -53.464 1.00 39.62 554 THR F N 1
ATOM 3920 C CA . THR A 1 554 ? -3.900 25.422 -53.900 1.00 39.93 554 THR F CA 1
ATOM 3921 C C . THR A 1 554 ? -3.004 25.122 -55.108 1.00 40.04 554 THR F C 1
ATOM 3922 O O . THR A 1 554 ? -2.368 24.052 -55.117 1.00 39.88 554 THR F O 1
ATOM 3926 N N . VAL A 1 555 ? -2.962 26.047 -56.075 1.00 40.37 555 VAL F N 1
ATOM 3927 C CA . VAL A 1 555 ? -2.057 26.009 -57.264 1.00 40.46 555 VAL F CA 1
ATOM 3928 C C . VAL A 1 555 ? -0.608 25.983 -56.765 1.00 40.05 555 VAL F C 1
ATOM 3929 O O . VAL A 1 555 ? -0.246 26.872 -55.970 1.00 39.82 555 VAL F O 1
ATOM 3933 N N . GLY A 1 556 ? 0.179 25.001 -57.219 1.00 39.89 556 GLY F N 1
ATOM 3934 C CA . GLY A 1 556 ? 1.614 24.870 -56.899 1.00 39.69 556 GLY F CA 1
ATOM 3935 C C . GLY A 1 556 ? 1.881 23.828 -55.825 1.00 39.28 556 GLY F C 1
ATOM 3936 O O . GLY A 1 556 ? 3.068 23.609 -55.508 1.00 39.16 556 GLY F O 1
ATOM 3937 N N . ASP A 1 557 ? 0.826 23.210 -55.279 1.00 38.98 557 ASP F N 1
ATOM 3938 C CA . ASP A 1 557 ? 0.924 22.140 -54.249 1.00 38.43 557 ASP F CA 1
ATOM 3939 C C . ASP A 1 557 ? 1.717 20.965 -54.833 1.00 38.04 557 ASP F C 1
ATOM 3940 O O . ASP A 1 557 ? 1.480 20.618 -56.004 1.00 38.14 557 ASP F O 1
ATOM 3945 N N . SER A 1 558 ? 2.610 20.385 -54.025 1.00 37.53 558 SER F N 1
ATOM 3946 C CA . SER A 1 558 ? 3.601 19.341 -54.391 1.00 37.29 558 SER F CA 1
ATOM 3947 C C . SER A 1 558 ? 3.338 18.074 -53.571 1.00 36.93 558 SER F C 1
ATOM 3948 O O . SER A 1 558 ? 3.218 18.187 -52.336 1.00 36.85 558 SER F O 1
ATOM 3951 N N . TRP A 1 559 ? 3.252 16.923 -54.244 1.00 36.68 559 TRP F N 1
ATOM 3952 C CA . TRP A 1 559 ? 3.151 15.568 -53.637 1.00 36.36 559 TRP F CA 1
ATOM 3953 C C . TRP A 1 559 ? 4.401 14.761 -54.002 1.00 36.26 559 TRP F C 1
ATOM 3954 O O . TRP A 1 559 ? 4.886 14.912 -55.141 1.00 36.35 559 TRP F O 1
ATOM 3965 N N . GLU A 1 560 ? 4.897 13.938 -53.074 1.00 36.12 560 GLU F N 1
ATOM 3966 C CA . GLU A 1 560 ? 5.943 12.915 -53.342 1.00 36.30 560 GLU F CA 1
ATOM 3967 C C . GLU A 1 560 ? 5.456 11.563 -52.811 1.00 36.40 560 GLU F C 1
ATOM 3968 O O . GLU A 1 560 ? 5.409 11.398 -51.576 1.00 36.44 560 GLU F O 1
ATOM 3974 N N . ILE A 1 561 ? 5.100 10.646 -53.716 1.00 36.31 561 ILE F N 1
ATOM 3975 C CA . ILE A 1 561 ? 4.680 9.252 -53.387 1.00 36.31 561 ILE F CA 1
ATOM 3976 C C . ILE A 1 561 ? 5.922 8.357 -53.439 1.00 36.41 561 ILE F C 1
ATOM 3977 O O . ILE A 1 561 ? 6.438 8.118 -54.549 1.00 36.35 561 ILE F O 1
ATOM 3982 N N . GLU A 1 562 ? 6.384 7.906 -52.271 1.00 36.57 562 GLU F N 1
ATOM 3983 C CA . GLU A 1 562 ? 7.451 6.883 -52.120 1.00 36.72 562 GLU F CA 1
ATOM 3984 C C . GLU A 1 562 ? 6.796 5.500 -52.168 1.00 37.11 562 GLU F C 1
ATOM 3985 O O . GLU A 1 562 ? 6.026 5.185 -51.237 1.00 37.08 562 GLU F O 1
ATOM 3991 N N . VAL A 1 563 ? 7.059 4.730 -53.230 1.00 37.48 563 VAL F N 1
ATOM 3992 C CA . VAL A 1 563 ? 6.727 3.277 -53.319 1.00 37.93 563 VAL F CA 1
ATOM 3993 C C . VAL A 1 563 ? 7.916 2.506 -52.734 1.00 38.18 563 VAL F C 1
ATOM 3994 O O . VAL A 1 563 ? 8.827 2.147 -53.504 1.00 38.40 563 VAL F O 1
ATOM 3998 N N . PHE A 1 564 ? 7.915 2.299 -51.414 1.00 38.44 564 PHE F N 1
ATOM 3999 C CA . PHE A 1 564 ? 9.030 1.673 -50.656 1.00 38.89 564 PHE F CA 1
ATOM 4000 C C . PHE A 1 564 ? 8.919 0.146 -50.743 1.00 39.60 564 PHE F C 1
ATOM 4001 O O . PHE A 1 564 ? 7.828 -0.399 -50.490 1.00 39.61 564 PHE F O 1
ATOM 4009 N N . GLY A 1 565 ? 10.037 -0.512 -51.059 1.00 40.38 565 GLY F N 1
ATOM 4010 C CA . GLY A 1 565 ? 10.117 -1.953 -51.367 1.00 41.24 565 GLY F CA 1
ATOM 4011 C C . GLY A 1 565 ? 10.769 -2.173 -52.720 1.00 41.84 565 GLY F C 1
ATOM 4012 O O . GLY A 1 565 ? 10.878 -1.193 -53.483 1.00 41.80 565 GLY F O 1
ATOM 4013 N N . GLN A 1 566 ? 11.184 -3.408 -53.012 1.00 42.68 566 GLN F N 1
ATOM 4014 C CA . GLN A 1 566 ? 11.910 -3.769 -54.259 1.00 43.25 566 GLN F CA 1
ATOM 4015 C C . GLN A 1 566 ? 11.131 -4.843 -55.024 1.00 44.10 566 GLN F C 1
ATOM 4016 O O . GLN A 1 566 ? 10.254 -5.491 -54.416 1.00 44.35 566 GLN F O 1
ATOM 4022 N N . SER A 1 567 ? 11.448 -5.009 -56.311 1.00 44.95 567 SER F N 1
ATOM 4023 C CA . SER A 1 567 ? 11.099 -6.199 -57.130 1.00 45.92 567 SER F CA 1
ATOM 4024 C C . SER A 1 567 ? 12.191 -7.257 -56.929 1.00 46.62 567 SER F C 1
ATOM 4025 O O . SER A 1 567 ? 13.337 -6.866 -56.634 1.00 46.27 567 SER F O 1
ATOM 4028 N N . GLN A 1 568 ? 11.840 -8.539 -57.074 1.00 47.91 568 GLN F N 1
ATOM 4029 C CA . GLN A 1 568 ? 12.711 -9.717 -56.795 1.00 48.99 568 GLN F CA 1
ATOM 4030 C C . GLN A 1 568 ? 12.798 -9.947 -55.282 1.00 49.47 568 GLN F C 1
ATOM 4031 O O . GLN A 1 568 ? 12.928 -8.958 -54.533 1.00 49.47 568 GLN F O 1
ATOM 4037 N N . PHE A 1 569 ? 12.727 -11.213 -54.863 1.00 50.24 569 PHE F N 1
ATOM 4038 C CA . PHE A 1 569 ? 12.932 -11.668 -53.462 1.00 50.75 569 PHE F CA 1
ATOM 4039 C C . PHE A 1 569 ? 13.720 -12.985 -53.457 1.00 51.29 569 PHE F C 1
ATOM 4040 O O . PHE A 1 569 ? 13.603 -13.751 -52.481 1.00 51.62 569 PHE F O 1
ATOM 4048 N N . ASN A 1 570 ? 14.510 -13.229 -54.508 1.00 51.37 570 ASN F N 1
ATOM 4049 C CA . ASN A 1 570 ? 15.315 -14.468 -54.687 1.00 51.81 570 ASN F CA 1
ATOM 4050 C C . ASN A 1 570 ? 16.703 -14.248 -54.075 1.00 51.73 570 ASN F C 1
ATOM 4051 O O . ASN A 1 570 ? 17.204 -13.107 -54.138 1.00 51.41 570 ASN F O 1
ATOM 4056 N N . ASN A 1 571 ? 17.289 -15.307 -53.507 1.00 51.93 571 ASN F N 1
ATOM 4057 C CA . ASN A 1 571 ? 18.607 -15.290 -52.814 1.00 51.95 571 ASN F CA 1
ATOM 4058 C C . ASN A 1 571 ? 19.736 -15.102 -53.835 1.00 51.94 571 ASN F C 1
ATOM 4059 O O . ASN A 1 571 ? 19.468 -15.199 -55.048 1.00 51.74 571 ASN F O 1
ATOM 4064 N N . GLY A 1 572 ? 20.952 -14.849 -53.340 1.00 52.33 572 GLY F N 1
ATOM 4065 C CA . GLY A 1 572 ? 22.187 -14.738 -54.141 1.00 52.65 572 GLY F CA 1
ATOM 4066 C C . GLY A 1 572 ? 22.484 -13.313 -54.580 1.00 52.49 572 GLY F C 1
ATOM 4067 O O . GLY A 1 572 ? 23.137 -13.159 -55.628 1.00 52.42 572 GLY F O 1
ATOM 4068 N N . THR A 1 573 ? 22.048 -12.306 -53.814 1.00 52.62 573 THR F N 1
ATOM 4069 C CA . THR A 1 573 ? 22.336 -10.867 -54.076 1.00 52.63 573 THR F CA 1
ATOM 4070 C C . THR A 1 573 ? 23.783 -10.545 -53.681 1.00 53.00 573 THR F C 1
ATOM 4071 O O . THR A 1 573 ? 24.308 -9.532 -54.179 1.00 52.72 573 THR F O 1
ATOM 4075 N N . ASP A 1 574 ? 24.394 -11.367 -52.820 1.00 53.99 574 ASP F N 1
ATOM 4076 C CA . ASP A 1 574 ? 25.812 -11.231 -52.385 1.00 54.63 574 ASP F CA 1
ATOM 4077 C C . ASP A 1 574 ? 26.656 -12.356 -53.003 1.00 55.22 574 ASP F C 1
ATOM 4078 O O . ASP A 1 574 ? 27.816 -12.520 -52.576 1.00 55.62 574 ASP F O 1
ATOM 4083 N N . SER A 1 575 ? 26.104 -13.092 -53.975 1.00 55.35 575 SER F N 1
ATOM 4084 C CA . SER A 1 575 ? 26.808 -14.161 -54.733 1.00 55.79 575 SER F CA 1
ATOM 4085 C C . SER A 1 575 ? 27.782 -13.522 -55.729 1.00 55.70 575 SER F C 1
ATOM 4086 O O . SER A 1 575 ? 28.907 -14.038 -55.866 1.00 56.27 575 SER F O 1
ATOM 4089 N N . GLU A 1 576 ? 27.356 -12.438 -56.386 1.00 55.28 576 GLU F N 1
ATOM 4090 C CA . GLU A 1 576 ? 28.153 -11.676 -57.385 1.00 55.10 576 GLU F CA 1
ATOM 4091 C C . GLU A 1 576 ? 28.199 -10.206 -56.977 1.00 54.47 576 GLU F C 1
ATOM 4092 O O . GLU A 1 576 ? 27.289 -9.717 -56.310 1.00 54.04 576 GLU F O 1
ATOM 4098 N N . PRO A 1 577 ? 29.256 -9.457 -57.365 1.00 54.25 577 PRO F N 1
ATOM 4099 C CA . PRO A 1 577 ? 29.282 -8.008 -57.171 1.00 53.85 577 PRO F CA 1
ATOM 4100 C C . PRO A 1 577 ? 28.366 -7.298 -58.180 1.00 53.15 577 PRO F C 1
ATOM 4101 O O . PRO A 1 577 ? 28.297 -7.739 -59.314 1.00 52.74 577 PRO F O 1
ATOM 4105 N N . LEU A 1 578 ? 27.684 -6.235 -57.742 1.00 52.86 578 LEU F N 1
ATOM 4106 C CA . LEU A 1 578 ? 26.744 -5.439 -58.578 1.00 52.49 578 LEU F CA 1
ATOM 4107 C C . LEU A 1 578 ? 27.534 -4.721 -59.678 1.00 52.19 578 LEU F C 1
ATOM 4108 O O . LEU A 1 578 ? 28.463 -3.963 -59.340 1.00 51.68 578 LEU F O 1
ATOM 4113 N N . MET A 1 579 ? 27.173 -4.969 -60.941 1.00 52.21 579 MET F N 1
ATOM 4114 C CA . MET A 1 579 ? 27.775 -4.338 -62.147 1.00 52.20 579 MET F CA 1
ATOM 4115 C C . MET A 1 579 ? 26.703 -3.512 -62.867 1.00 52.23 579 MET F C 1
ATOM 4116 O O . MET A 1 579 ? 27.003 -2.364 -63.256 1.00 52.10 579 MET F O 1
ATOM 4121 N N . ASN A 1 580 ? 25.509 -4.090 -63.045 1.00 52.60 580 ASN F N 1
ATOM 4122 C CA . ASN A 1 580 ? 24.292 -3.399 -63.549 1.00 52.73 580 ASN F CA 1
ATOM 4123 C C . ASN A 1 580 ? 23.554 -2.784 -62.357 1.00 52.49 580 ASN F C 1
ATOM 4124 O O . ASN A 1 580 ? 22.879 -3.535 -61.632 1.00 52.48 580 ASN F O 1
ATOM 4129 N N . LEU A 1 581 ? 23.689 -1.469 -62.161 1.00 52.15 581 LEU F N 1
ATOM 4130 C CA . LEU A 1 581 ? 23.105 -0.736 -61.004 1.00 51.71 581 LEU F CA 1
ATOM 4131 C C . LEU A 1 581 ? 21.573 -0.746 -61.095 1.00 51.57 581 LEU F C 1
ATOM 4132 O O . LEU A 1 581 ? 20.928 -0.734 -60.027 1.00 51.66 581 LEU F O 1
ATOM 4137 N N . ILE A 1 582 ? 21.016 -0.781 -62.312 1.00 51.46 582 ILE F N 1
ATOM 4138 C CA . ILE A 1 582 ? 19.543 -0.772 -62.568 1.00 51.43 582 ILE F CA 1
ATOM 4139 C C . ILE A 1 582 ? 19.002 -2.203 -62.453 1.00 51.89 582 ILE F C 1
ATOM 4140 O O . ILE A 1 582 ? 18.227 -2.461 -61.511 1.00 51.86 582 ILE F O 1
ATOM 4145 N N . ASP A 1 583 ? 19.401 -3.089 -63.373 1.00 52.65 583 ASP F N 1
ATOM 4146 C CA . ASP A 1 583 ? 18.801 -4.439 -63.574 1.00 53.20 583 ASP F CA 1
ATOM 4147 C C . ASP A 1 583 ? 19.634 -5.520 -62.871 1.00 53.18 583 ASP F C 1
ATOM 4148 O O . ASP A 1 583 ? 19.462 -6.705 -63.219 1.00 53.87 583 ASP F O 1
ATOM 4153 N N . GLY A 1 584 ? 20.479 -5.144 -61.905 1.00 52.82 584 GLY F N 1
ATOM 4154 C CA . GLY A 1 584 ? 21.403 -6.068 -61.219 1.00 52.87 584 GLY F CA 1
ATOM 4155 C C . GLY A 1 584 ? 20.704 -6.926 -60.179 1.00 52.96 584 GLY F C 1
ATOM 4156 O O . GLY A 1 584 ? 19.470 -7.090 -60.269 1.00 52.81 584 GLY F O 1
ATOM 4157 N N . ARG A 1 585 ? 21.480 -7.462 -59.233 1.00 53.13 585 ARG F N 1
ATOM 4158 C CA . ARG A 1 585 ? 21.010 -8.322 -58.114 1.00 53.32 585 ARG F CA 1
ATOM 4159 C C . ARG A 1 585 ? 21.349 -7.636 -56.785 1.00 52.61 585 ARG F C 1
ATOM 4160 O O . ARG A 1 585 ? 22.184 -8.178 -56.034 1.00 52.91 585 ARG F O 1
ATOM 4168 N N . ASN A 1 586 ? 20.728 -6.487 -56.508 1.00 51.56 586 ASN F N 1
ATOM 4169 C CA . ASN A 1 586 ? 20.934 -5.727 -55.244 1.00 51.02 586 ASN F CA 1
ATOM 4170 C C . ASN A 1 586 ? 19.699 -5.891 -54.353 1.00 50.24 586 ASN F C 1
ATOM 4171 O O . ASN A 1 586 ? 18.577 -5.973 -54.893 1.00 50.16 586 ASN F O 1
ATOM 4176 N N . THR A 1 587 ? 19.925 -5.974 -53.040 1.00 49.34 587 THR F N 1
ATOM 4177 C CA . THR A 1 587 ? 18.885 -5.867 -51.986 1.00 48.48 587 THR F CA 1
ATOM 4178 C C . THR A 1 587 ? 18.669 -4.379 -51.690 1.00 47.24 587 THR F C 1
ATOM 4179 O O . THR A 1 587 ? 19.671 -3.631 -51.657 1.00 46.58 587 THR F O 1
ATOM 4183 N N . GLY A 1 588 ? 17.410 -3.980 -51.490 1.00 46.24 588 GLY F N 1
ATOM 4184 C CA . GLY A 1 588 ? 16.990 -2.574 -51.340 1.00 45.11 588 GLY F CA 1
ATOM 4185 C C . GLY A 1 588 ? 16.428 -2.031 -52.640 1.00 44.04 588 GLY F C 1
ATOM 4186 O O . GLY A 1 588 ? 16.907 -2.450 -53.710 1.00 44.23 588 GLY F O 1
ATOM 4187 N N . GLY A 1 589 ? 15.443 -1.135 -52.548 1.00 43.00 589 GLY F N 1
ATOM 4188 C CA . GLY A 1 589 ? 14.790 -0.498 -53.706 1.00 42.15 589 GLY F CA 1
ATOM 4189 C C . GLY A 1 589 ? 13.659 0.420 -53.278 1.00 41.37 589 GLY F C 1
ATOM 4190 O O . GLY A 1 589 ? 13.113 0.217 -52.175 1.00 41.55 589 GLY F O 1
ATOM 4191 N N . ARG A 1 590 ? 13.337 1.406 -54.119 1.00 40.39 590 ARG F N 1
ATOM 4192 C CA . ARG A 1 590 ? 12.149 2.289 -53.975 1.00 39.64 590 ARG F CA 1
ATOM 4193 C C . ARG A 1 590 ? 11.878 2.983 -55.314 1.00 39.23 590 ARG F C 1
ATOM 4194 O O . ARG A 1 590 ? 12.783 2.988 -56.175 1.00 39.37 590 ARG F O 1
ATOM 4202 N N . ALA A 1 591 ? 10.669 3.526 -55.474 1.00 38.60 591 ALA F N 1
ATOM 4203 C CA . ALA A 1 591 ? 10.280 4.453 -56.562 1.00 38.08 591 ALA F CA 1
ATOM 4204 C C . ALA A 1 591 ? 9.719 5.730 -55.929 1.00 37.58 591 ALA F C 1
ATOM 4205 O O . ALA A 1 591 ? 8.914 5.615 -54.983 1.00 37.56 591 ALA F O 1
ATOM 4207 N N . VAL A 1 592 ? 10.150 6.895 -56.423 1.00 36.96 592 VAL F N 1
ATOM 4208 C CA . VAL A 1 592 ? 9.770 8.238 -55.892 1.00 36.45 592 VAL F CA 1
ATOM 4209 C C . VAL A 1 592 ? 9.023 8.995 -56.995 1.00 36.30 592 VAL F C 1
ATOM 4210 O O . VAL A 1 592 ? 9.689 9.507 -57.916 1.00 36.35 592 VAL F O 1
ATOM 4214 N N . ILE A 1 593 ? 7.691 9.045 -56.900 1.00 36.05 593 ILE F N 1
ATOM 4215 C CA . ILE A 1 593 ? 6.793 9.763 -57.853 1.00 35.88 593 ILE F CA 1
ATOM 4216 C C . ILE A 1 593 ? 6.557 11.176 -57.314 1.00 35.83 593 ILE F C 1
ATOM 4217 O O . ILE A 1 593 ? 6.014 11.297 -56.198 1.00 35.59 593 ILE F O 1
ATOM 4222 N N . HIS A 1 594 ? 6.949 12.192 -58.087 1.00 35.89 594 HIS F N 1
ATOM 4223 C CA . HIS A 1 594 ? 6.688 13.629 -57.810 1.00 35.97 594 HIS F CA 1
ATOM 4224 C C . HIS A 1 594 ? 5.460 14.076 -58.609 1.00 36.38 594 HIS F C 1
ATOM 4225 O O . HIS A 1 594 ? 5.405 13.776 -59.816 1.00 36.49 594 HIS F O 1
ATOM 4232 N N . VAL A 1 595 ? 4.511 14.746 -57.949 1.00 36.80 595 VAL F N 1
ATOM 4233 C CA . VAL A 1 595 ? 3.305 15.365 -58.575 1.00 37.41 595 VAL F CA 1
ATOM 4234 C C . VAL A 1 595 ? 3.178 16.792 -58.034 1.00 37.97 595 VAL F C 1
ATOM 4235 O O . VAL A 1 595 ? 3.338 16.973 -56.813 1.00 37.96 595 VAL F O 1
ATOM 4239 N N . GLN A 1 596 ? 2.917 17.765 -58.910 1.00 38.79 596 GLN F N 1
ATOM 4240 C CA . GLN A 1 596 ? 2.647 19.175 -58.525 1.00 39.43 596 GLN F CA 1
ATOM 4241 C C . GLN A 1 596 ? 1.455 19.693 -59.332 1.00 40.24 596 GLN F C 1
ATOM 4242 O O . GLN A 1 596 ? 1.469 19.542 -60.569 1.00 40.47 596 GLN F O 1
ATOM 4248 N N . ARG A 1 597 ? 0.463 20.274 -58.653 1.00 41.10 597 ARG F N 1
ATOM 4249 C CA . ARG A 1 597 ? -0.608 21.073 -59.301 1.00 42.17 597 ARG F CA 1
ATOM 4250 C C . ARG A 1 597 ? 0.046 22.311 -59.923 1.00 43.44 597 ARG F C 1
ATOM 4251 O O . ARG A 1 597 ? 0.608 23.120 -59.161 1.00 43.56 597 ARG F O 1
ATOM 4259 N N . LYS A 1 598 ? -0.016 22.435 -61.251 1.00 44.81 598 LYS F N 1
ATOM 4260 C CA . LYS A 1 598 ? 0.551 23.577 -62.015 1.00 45.90 598 LYS F CA 1
ATOM 4261 C C . LYS A 1 598 ? -0.510 24.683 -62.084 1.00 47.28 598 LYS F C 1
ATOM 4262 O O . LYS A 1 598 ? -1.559 24.533 -61.421 1.00 46.97 598 LYS F O 1
ATOM 4268 N N . LYS A 1 599 ? -0.236 25.754 -62.837 1.00 48.94 599 LYS F N 1
ATOM 4269 C CA . LYS A 1 599 ? -1.178 26.883 -63.070 1.00 50.44 599 LYS F CA 1
ATOM 4270 C C . LYS A 1 599 ? -2.527 26.317 -63.530 1.00 51.04 599 LYS F C 1
ATOM 4271 O O . LYS A 1 599 ? -3.561 26.711 -62.954 1.00 51.18 599 LYS F O 1
ATOM 4277 N N . ASP A 1 600 ? -2.499 25.428 -64.528 1.00 51.57 600 ASP F N 1
ATOM 4278 C CA . ASP A 1 600 ? -3.663 24.634 -65.006 1.00 52.00 600 ASP F CA 1
ATOM 4279 C C . ASP A 1 600 ? -3.356 23.150 -64.791 1.00 51.23 600 ASP F C 1
ATOM 4280 O O . ASP A 1 600 ? -2.248 22.722 -65.165 1.00 51.22 600 ASP F O 1
ATOM 4285 N N . HIS A 1 601 ? -4.294 22.406 -64.198 1.00 50.56 601 HIS F N 1
ATOM 4286 C CA . HIS A 1 601 ? -4.203 20.936 -63.985 1.00 49.93 601 HIS F CA 1
ATOM 4287 C C . HIS A 1 601 ? -2.939 20.620 -63.171 1.00 49.15 601 HIS F C 1
ATOM 4288 O O . HIS A 1 601 ? -2.568 21.454 -62.323 1.00 49.26 601 HIS F O 1
ATOM 4295 N N . ALA A 1 602 ? -2.315 19.460 -63.404 1.00 48.51 602 ALA F N 1
ATOM 4296 C CA . ALA A 1 602 ? -1.093 18.997 -62.705 1.00 47.68 602 ALA F CA 1
ATOM 4297 C C . ALA A 1 602 ? -0.219 18.188 -63.668 1.00 46.95 602 ALA F C 1
ATOM 4298 O O . ALA A 1 602 ? -0.734 17.753 -64.717 1.00 46.93 602 ALA F O 1
ATOM 4300 N N . GLU A 1 603 ? 1.055 18.009 -63.311 1.00 46.17 603 GLU F N 1
ATOM 4301 C CA . GLU A 1 603 ? 2.052 17.201 -64.066 1.00 45.78 603 GLU F CA 1
ATOM 4302 C C . GLU A 1 603 ? 2.861 16.367 -63.068 1.00 44.89 603 GLU F C 1
ATOM 4303 O O . GLU A 1 603 ? 2.830 16.696 -61.863 1.00 44.58 603 GLU F O 1
ATOM 4309 N N . ALA A 1 604 ? 3.545 15.326 -63.554 1.00 44.05 604 ALA F N 1
ATOM 4310 C CA . ALA A 1 604 ? 4.254 14.323 -62.724 1.00 43.23 604 ALA F CA 1
ATOM 4311 C C . ALA A 1 604 ? 5.620 13.985 -63.330 1.00 42.58 604 ALA F C 1
ATOM 4312 O O . ALA A 1 604 ? 5.842 14.277 -64.518 1.00 42.86 604 ALA F O 1
ATOM 4314 N N . SER A 1 605 ? 6.492 13.395 -62.508 1.00 41.91 605 SER F N 1
ATOM 4315 C CA . SER A 1 605 ? 7.855 12.908 -62.851 1.00 41.56 605 SER F CA 1
ATOM 4316 C C . SER A 1 605 ? 8.315 11.950 -61.747 1.00 40.98 605 SER F C 1
ATOM 4317 O O . SER A 1 605 ? 8.044 12.253 -60.568 1.00 41.06 605 SER F O 1
ATOM 4320 N N . TRP A 1 606 ? 8.969 10.839 -62.101 1.00 40.49 606 TRP F N 1
ATOM 4321 C CA . TRP A 1 606 ? 9.314 9.763 -61.132 1.00 40.10 606 TRP F CA 1
ATOM 4322 C C . TRP A 1 606 ? 10.767 9.303 -61.299 1.00 39.65 606 TRP F C 1
ATOM 4323 O O . TRP A 1 606 ? 11.258 9.264 -62.442 1.00 39.54 606 TRP F O 1
ATOM 4334 N N . SER A 1 607 ? 11.413 8.983 -60.174 1.00 39.34 607 SER F N 1
ATOM 4335 C CA . SER A 1 607 ? 12.774 8.396 -60.074 1.00 39.33 607 SER F CA 1
ATOM 4336 C C . SER A 1 607 ? 12.676 7.050 -59.350 1.00 39.41 607 SER F C 1
ATOM 4337 O O . SER A 1 607 ? 11.544 6.650 -59.009 1.00 39.63 607 SER F O 1
ATOM 4340 N N . ALA A 1 608 ? 13.810 6.383 -59.118 1.00 39.40 608 ALA F N 1
ATOM 4341 C CA . ALA A 1 608 ? 13.877 5.080 -58.415 1.00 39.46 608 ALA F CA 1
ATOM 4342 C C . ALA A 1 608 ? 15.267 4.860 -57.810 1.00 39.48 608 ALA F C 1
ATOM 4343 O O . ALA A 1 608 ? 16.164 5.692 -58.046 1.00 39.42 608 ALA F O 1
ATOM 4345 N N . GLU A 1 609 ? 15.410 3.779 -57.039 1.00 39.69 609 GLU F N 1
ATOM 4346 C CA . GLU A 1 609 ? 16.691 3.308 -56.448 1.00 39.88 609 GLU F CA 1
ATOM 4347 C C . GLU A 1 609 ? 16.738 1.777 -56.511 1.00 39.98 609 GLU F C 1
ATOM 4348 O O . GLU A 1 609 ? 15.659 1.161 -56.623 1.00 40.24 609 GLU F O 1
ATOM 4354 N N . GLY A 1 610 ? 17.944 1.201 -56.443 1.00 40.05 610 GLY F N 1
ATOM 4355 C CA . GLY A 1 610 ? 18.189 -0.254 -56.355 1.00 40.28 610 GLY F CA 1
ATOM 4356 C C . GLY A 1 610 ? 17.368 -1.043 -57.362 1.00 40.37 610 GLY F C 1
ATOM 4357 O O . GLY A 1 610 ? 17.387 -0.678 -58.553 1.00 40.58 610 GLY F O 1
ATOM 4358 N N . SER A 1 611 ? 16.675 -2.091 -56.902 1.00 40.45 611 SER F N 1
ATOM 4359 C CA . SER A 1 611 ? 15.796 -2.968 -57.720 1.00 40.61 611 SER F CA 1
ATOM 4360 C C . SER A 1 611 ? 14.363 -2.422 -57.682 1.00 40.59 611 SER F C 1
ATOM 4361 O O . SER A 1 611 ? 13.561 -2.924 -56.873 1.00 40.89 611 SER F O 1
ATOM 4364 N N . SER A 1 612 ? 14.065 -1.440 -58.540 1.00 40.43 612 SER F N 1
ATOM 4365 C CA . SER A 1 612 ? 12.825 -0.616 -58.524 1.00 40.42 612 SER F CA 1
ATOM 4366 C C . SER A 1 612 ? 11.580 -1.499 -58.474 1.00 40.73 612 SER F C 1
ATOM 4367 O O . SER A 1 612 ? 11.493 -2.490 -59.196 1.00 40.91 612 SER F O 1
ATOM 4370 N N . PRO A 1 613 ? 10.576 -1.158 -57.630 1.00 40.94 613 PRO F N 1
ATOM 4371 C CA . PRO A 1 613 ? 9.285 -1.847 -57.642 1.00 41.26 613 PRO F CA 1
ATOM 4372 C C . PRO A 1 613 ? 8.336 -1.360 -58.750 1.00 41.45 613 PRO F C 1
ATOM 4373 O O . PRO A 1 613 ? 7.310 -1.985 -58.943 1.00 41.56 613 PRO F O 1
ATOM 4377 N N . VAL A 1 614 ? 8.693 -0.268 -59.436 1.00 41.68 614 VAL F N 1
ATOM 4378 C CA . VAL A 1 614 ? 7.848 0.415 -60.462 1.00 42.08 614 VAL F CA 1
ATOM 4379 C C . VAL A 1 614 ? 8.629 0.483 -61.780 1.00 42.51 614 VAL F C 1
ATOM 4380 O O . VAL A 1 614 ? 9.789 0.937 -61.752 1.00 42.46 614 VAL F O 1
ATOM 4384 N N . LEU A 1 615 ? 8.005 0.050 -62.882 1.00 43.30 615 LEU F N 1
ATOM 4385 C CA . LEU A 1 615 ? 8.572 0.096 -64.258 1.00 43.59 615 LEU F CA 1
ATOM 4386 C C . LEU A 1 615 ? 8.172 1.407 -64.940 1.00 43.81 615 LEU F C 1
ATOM 4387 O O . LEU A 1 615 ? 9.002 1.956 -65.688 1.00 43.84 615 LEU F O 1
ATOM 4392 N N . ASP A 1 616 ? 6.939 1.865 -64.705 1.00 44.32 616 ASP F N 1
ATOM 4393 C CA . ASP A 1 616 ? 6.321 3.028 -65.394 1.00 44.82 616 ASP F CA 1
ATOM 4394 C C . ASP A 1 616 ? 5.250 3.625 -64.476 1.00 44.94 616 ASP F C 1
ATOM 4395 O O . ASP A 1 616 ? 4.730 2.882 -63.622 1.00 45.17 616 ASP F O 1
ATOM 4400 N N . VAL A 1 617 ? 4.945 4.914 -64.645 1.00 45.06 617 VAL F N 1
ATOM 4401 C CA . VAL A 1 617 ? 3.810 5.612 -63.970 1.00 45.36 617 VAL F CA 1
ATOM 4402 C C . VAL A 1 617 ? 3.190 6.590 -64.972 1.00 45.70 617 VAL F C 1
ATOM 4403 O O . VAL A 1 617 ? 3.948 7.331 -65.625 1.00 45.71 617 VAL F O 1
ATOM 4407 N N . ARG A 1 618 ? 1.861 6.551 -65.099 1.00 46.18 618 ARG F N 1
ATOM 4408 C CA . ARG A 1 618 ? 1.049 7.518 -65.881 1.00 46.56 618 ARG F CA 1
ATOM 4409 C C . ARG A 1 618 ? 0.096 8.224 -64.912 1.00 46.33 618 ARG F C 1
ATOM 4410 O O . ARG A 1 618 ? -0.182 7.652 -63.838 1.00 45.90 618 ARG F O 1
ATOM 4418 N N . TYR A 1 619 ? -0.371 9.421 -65.277 1.00 46.38 619 TYR F N 1
ATOM 4419 C CA . TYR A 1 619 ? -1.297 10.249 -64.463 1.00 46.38 619 TYR F CA 1
ATOM 4420 C C . TYR A 1 619 ? -2.438 10.765 -65.345 1.00 46.91 619 TYR F C 1
ATOM 4421 O O . TYR A 1 619 ? -2.276 10.847 -66.578 1.00 47.21 619 TYR F O 1
ATOM 4430 N N . VAL A 1 620 ? -3.564 11.090 -64.707 1.00 47.46 620 VAL F N 1
ATOM 4431 C CA . VAL A 1 620 ? -4.778 11.690 -65.335 1.00 48.14 620 VAL F CA 1
ATOM 4432 C C . VAL A 1 620 ? -5.176 12.905 -64.491 1.00 48.34 620 VAL F C 1
ATOM 443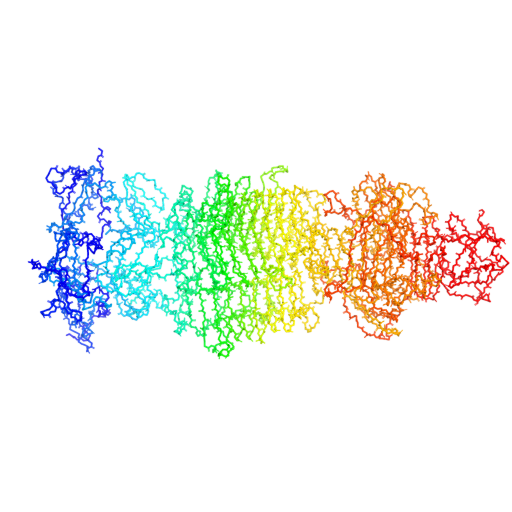3 O O . VAL A 1 620 ? -5.585 12.703 -63.333 1.00 48.48 620 VAL F O 1
ATOM 4437 N N . ALA A 1 621 ? -5.035 14.110 -65.049 1.00 48.86 621 ALA F N 1
ATOM 4438 C CA . ALA A 1 621 ? -5.338 15.399 -64.384 1.00 49.18 621 ALA F CA 1
ATOM 4439 C C . ALA A 1 621 ? -6.752 15.850 -64.764 1.00 49.76 621 ALA F C 1
ATOM 4440 O O . ALA A 1 621 ? -6.877 16.802 -65.551 1.00 49.88 621 ALA F O 1
ATOM 4442 N N . LYS A 1 622 ? -7.773 15.193 -64.203 1.00 50.37 622 LYS F N 1
ATOM 4443 C CA . LYS A 1 622 ? -9.204 15.365 -64.581 1.00 51.16 622 LYS F CA 1
ATOM 4444 C C . LYS A 1 622 ? -9.655 16.812 -64.358 1.00 50.78 622 LYS F C 1
ATOM 4445 O O . LYS A 1 622 ? -10.387 17.336 -65.221 1.00 51.02 622 LYS F O 1
ATOM 4451 N N . THR A 1 623 ? -9.252 17.419 -63.239 1.00 50.04 623 THR F N 1
ATOM 4452 C CA . THR A 1 623 ? -9.587 18.820 -62.867 1.00 49.97 623 THR F CA 1
ATOM 4453 C C . THR A 1 623 ? -8.302 19.565 -62.489 1.00 49.52 623 THR F C 1
ATOM 4454 O O . THR A 1 623 ? -7.222 18.941 -62.526 1.00 49.09 623 THR F O 1
ATOM 4458 N N . ASP A 1 624 ? -8.428 20.849 -62.144 1.00 49.46 624 ASP F N 1
ATOM 4459 C CA . ASP A 1 624 ? -7.313 21.707 -61.658 1.00 49.15 624 ASP F CA 1
ATOM 4460 C C . ASP A 1 624 ? -6.813 21.179 -60.307 1.00 48.34 624 ASP F C 1
ATOM 4461 O O . ASP A 1 624 ? -5.607 21.334 -60.032 1.00 47.99 624 ASP F O 1
ATOM 4466 N N . THR A 1 625 ? -7.701 20.574 -59.508 1.00 47.73 625 THR F N 1
ATOM 4467 C CA . THR A 1 625 ? -7.435 20.117 -58.115 1.00 46.96 625 THR F CA 1
ATOM 4468 C C . THR A 1 625 ? -7.157 18.606 -58.069 1.00 46.22 625 THR F C 1
ATOM 4469 O O . THR A 1 625 ? -6.381 18.191 -57.186 1.00 45.68 625 THR F O 1
ATOM 4473 N N . ASP A 1 626 ? -7.749 17.819 -58.976 1.00 45.83 626 ASP F N 1
ATOM 4474 C CA . ASP A 1 626 ? -7.772 16.330 -58.916 1.00 45.23 626 ASP F CA 1
ATOM 4475 C C . ASP A 1 626 ? -6.728 15.741 -59.875 1.00 44.68 626 ASP F C 1
ATOM 4476 O O . ASP A 1 626 ? -6.722 16.139 -61.056 1.00 44.68 626 ASP F O 1
ATOM 4481 N N . THR A 1 627 ? -5.895 14.815 -59.380 1.00 44.12 627 THR F N 1
ATOM 4482 C CA . THR A 1 627 ? -4.848 14.085 -60.150 1.00 43.92 627 THR F CA 1
ATOM 4483 C C . THR A 1 627 ? -4.856 12.598 -59.772 1.00 43.73 627 THR F C 1
ATOM 4484 O O . THR A 1 627 ? -4.425 12.275 -58.646 1.00 43.03 627 THR F O 1
ATOM 4488 N N . GLN A 1 628 ? -5.314 11.735 -60.686 1.00 44.04 628 GLN F N 1
ATOM 4489 C CA . GLN A 1 628 ? -5.240 10.252 -60.564 1.00 44.08 628 GLN F CA 1
ATOM 4490 C C . GLN A 1 628 ? -3.824 9.801 -60.934 1.00 43.65 628 GLN F C 1
ATOM 4491 O O . GLN A 1 628 ? -3.310 10.281 -61.958 1.00 43.64 628 GLN F O 1
ATOM 4497 N N . VAL A 1 629 ? -3.228 8.913 -60.131 1.00 43.46 629 VAL F N 1
ATOM 4498 C CA . VAL A 1 629 ? -1.830 8.413 -60.305 1.00 43.30 629 VAL F CA 1
ATOM 4499 C C . VAL A 1 629 ? -1.865 6.887 -60.456 1.00 43.28 629 VAL F C 1
ATOM 4500 O O . VAL A 1 629 ? -2.349 6.212 -59.526 1.00 42.97 629 VAL F O 1
ATOM 4504 N N . PHE A 1 630 ? -1.372 6.378 -61.590 1.00 43.56 630 PHE F N 1
ATOM 4505 C CA . PHE A 1 630 ? -1.247 4.931 -61.915 1.00 43.93 630 PHE F CA 1
ATOM 4506 C C . PHE A 1 630 ? 0.231 4.533 -61.895 1.00 43.83 630 PHE F C 1
ATOM 4507 O O . PHE A 1 630 ? 1.060 5.368 -62.283 1.00 43.64 630 PHE F O 1
ATOM 4515 N N . ILE A 1 631 ? 0.545 3.303 -61.477 1.00 44.17 631 ILE F N 1
ATOM 4516 C CA . ILE A 1 631 ? 1.930 2.739 -61.525 1.00 44.56 631 ILE F CA 1
ATOM 4517 C C . ILE A 1 631 ? 1.886 1.345 -62.165 1.00 45.29 631 ILE F C 1
ATOM 4518 O O . ILE A 1 631 ? 0.953 0.576 -61.858 1.00 45.61 631 ILE F O 1
ATOM 4523 N N . ARG A 1 632 ? 2.850 1.057 -63.046 1.00 45.86 632 ARG F N 1
ATOM 4524 C CA . ARG A 1 632 ? 3.113 -0.292 -63.613 1.00 46.45 632 ARG F CA 1
ATOM 4525 C C . ARG A 1 632 ? 3.951 -1.068 -62.593 1.00 46.19 632 ARG F C 1
ATOM 4526 O O . ARG A 1 632 ? 5.193 -0.954 -62.633 1.00 45.72 632 ARG F O 1
ATOM 4534 N N . LEU A 1 633 ? 3.285 -1.793 -61.691 1.00 46.51 633 LEU F N 1
ATOM 4535 C CA . LEU A 1 633 ? 3.932 -2.545 -60.583 1.00 46.72 633 LEU F CA 1
ATOM 4536 C C . LEU A 1 633 ? 4.760 -3.688 -61.180 1.00 46.91 633 LEU F C 1
ATOM 4537 O O . LEU A 1 633 ? 4.165 -4.589 -61.801 1.00 46.98 633 LEU F O 1
ATOM 4542 N N . ALA A 1 634 ? 6.084 -3.626 -61.002 1.00 46.98 634 ALA F N 1
ATOM 4543 C CA . ALA A 1 634 ? 7.081 -4.563 -61.572 1.00 47.27 634 ALA F CA 1
ATOM 4544 C C . ALA A 1 634 ? 6.718 -6.008 -61.215 1.00 47.68 634 ALA F C 1
ATOM 4545 O O . ALA A 1 634 ? 6.069 -6.222 -60.173 1.00 47.66 634 ALA F O 1
ATOM 4547 N N . GLY A 1 635 ? 7.131 -6.958 -62.060 1.00 48.12 635 GLY F N 1
ATOM 4548 C CA . GLY A 1 635 ? 7.004 -8.405 -61.806 1.00 48.43 635 GLY F CA 1
ATOM 4549 C C . GLY A 1 635 ? 7.773 -8.815 -60.562 1.00 48.32 635 GLY F C 1
ATOM 4550 O O . GLY A 1 635 ? 8.848 -8.234 -60.315 1.00 47.64 635 GLY F O 1
ATOM 4551 N N . TRP A 1 636 ? 7.233 -9.772 -59.802 1.00 48.89 636 TRP F N 1
ATOM 4552 C CA . TRP A 1 636 ? 7.832 -10.330 -58.558 1.00 49.13 636 TRP F CA 1
ATOM 4553 C C . TRP A 1 636 ? 8.104 -9.207 -57.548 1.00 48.33 636 TRP F C 1
ATOM 4554 O O . TRP A 1 636 ? 9.229 -9.149 -57.011 1.00 48.16 636 TRP F O 1
ATOM 4565 N N . THR A 1 637 ? 7.103 -8.355 -57.306 1.00 47.66 637 THR F N 1
ATOM 4566 C CA . THR A 1 637 ? 7.102 -7.312 -56.247 1.00 46.96 637 THR F CA 1
ATOM 4567 C C . THR A 1 637 ? 6.277 -7.840 -55.076 1.00 46.78 637 THR F C 1
ATOM 4568 O O . THR A 1 637 ? 5.053 -7.748 -55.090 1.00 47.22 637 THR F O 1
ATOM 4572 N N . PRO A 1 638 ? 6.919 -8.414 -54.033 1.00 46.26 638 PRO F N 1
ATOM 4573 C CA . PRO A 1 638 ? 6.199 -9.161 -53.002 1.00 46.10 638 PRO F CA 1
ATOM 4574 C C . PRO A 1 638 ? 5.427 -8.265 -52.021 1.00 45.32 638 PRO F C 1
ATOM 4575 O O . PRO A 1 638 ? 4.368 -8.669 -51.578 1.00 45.73 638 PRO F O 1
ATOM 4579 N N . SER A 1 639 ? 5.975 -7.088 -51.708 1.00 44.14 639 SER F N 1
ATOM 4580 C CA . SER A 1 639 ? 5.383 -6.092 -50.779 1.00 43.29 639 SER F CA 1
ATOM 4581 C C . SER A 1 639 ? 6.004 -4.717 -51.042 1.00 42.38 639 SER F C 1
ATOM 4582 O O . SER A 1 639 ? 7.225 -4.575 -50.838 1.00 42.27 639 SER F O 1
ATOM 4585 N N . ALA A 1 640 ? 5.190 -3.760 -51.502 1.00 41.52 640 ALA F N 1
ATOM 4586 C CA . ALA A 1 640 ? 5.571 -2.350 -51.750 1.00 40.45 640 ALA F CA 1
ATOM 4587 C C . ALA A 1 640 ? 4.650 -1.433 -50.938 1.00 39.70 640 ALA F C 1
ATOM 4588 O O . ALA A 1 640 ? 3.424 -1.486 -51.158 1.00 39.56 640 ALA F O 1
ATOM 4590 N N . ALA A 1 641 ? 5.229 -0.633 -50.035 1.00 38.82 641 ALA F N 1
ATOM 4591 C CA . ALA A 1 641 ? 4.517 0.269 -49.099 1.00 38.16 641 ALA F CA 1
ATOM 4592 C C . ALA A 1 641 ? 4.415 1.671 -49.710 1.00 37.53 641 ALA F C 1
ATOM 4593 O O . ALA A 1 641 ? 5.442 2.172 -50.206 1.00 37.35 641 ALA F O 1
ATOM 4595 N N . ILE A 1 642 ? 3.219 2.270 -49.667 1.00 37.06 642 ILE F N 1
ATOM 4596 C CA . ILE A 1 642 ? 2.918 3.630 -50.208 1.00 36.71 642 ILE F CA 1
ATOM 4597 C C . ILE A 1 642 ? 3.003 4.652 -49.068 1.00 36.44 642 ILE F C 1
ATOM 4598 O O . ILE A 1 642 ? 2.120 4.639 -48.188 1.00 36.50 642 ILE F O 1
ATOM 4603 N N . MET A 1 643 ? 4.016 5.518 -49.114 1.00 36.10 643 MET F N 1
ATOM 4604 C CA . MET A 1 643 ? 4.289 6.571 -48.102 1.00 35.81 643 MET F CA 1
ATOM 4605 C C . MET A 1 643 ? 4.416 7.915 -48.827 1.00 35.43 643 MET F C 1
ATOM 4606 O O . MET A 1 643 ? 5.153 7.972 -49.827 1.00 35.34 643 MET F O 1
ATOM 4611 N N . ILE A 1 644 ? 3.701 8.939 -48.352 1.00 35.16 644 ILE F N 1
ATOM 4612 C CA . ILE A 1 644 ? 3.481 10.221 -49.086 1.00 35.07 644 ILE F CA 1
ATOM 4613 C C . ILE A 1 644 ? 3.997 11.400 -48.252 1.00 35.09 644 ILE F C 1
ATOM 4614 O O . ILE A 1 644 ? 3.777 11.406 -47.024 1.00 34.88 644 ILE F O 1
ATOM 4619 N N . LYS A 1 645 ? 4.663 12.351 -48.917 1.00 35.36 645 LYS F N 1
ATOM 4620 C CA . LYS A 1 645 ? 4.941 13.722 -48.411 1.00 35.64 645 LYS F CA 1
ATOM 4621 C C . LYS A 1 645 ? 4.155 14.718 -49.270 1.00 35.84 645 LYS F C 1
ATOM 4622 O O . LYS A 1 645 ? 4.044 14.482 -50.490 1.00 35.99 645 LYS F O 1
ATOM 4628 N N . SER A 1 646 ? 3.627 15.780 -48.655 1.00 36.08 646 SER F N 1
ATOM 4629 C CA . SER A 1 646 ? 2.799 16.821 -49.321 1.00 36.43 646 SER F CA 1
ATOM 4630 C C . SER A 1 646 ? 3.101 18.197 -48.721 1.00 36.77 646 SER F C 1
ATOM 4631 O O . SER A 1 646 ? 3.398 18.266 -47.513 1.00 36.98 646 SER F O 1
ATOM 4634 N N . THR A 1 647 ? 3.022 19.247 -49.540 1.00 37.24 647 THR F N 1
ATOM 4635 C CA . THR A 1 647 ? 3.142 20.666 -49.113 1.00 37.68 647 THR F CA 1
ATOM 4636 C C . THR A 1 647 ? 1.746 21.293 -49.015 1.00 37.76 647 THR F C 1
ATOM 4637 O O . THR A 1 647 ? 1.663 22.475 -48.626 1.00 37.93 647 THR F O 1
ATOM 4641 N N . ALA A 1 648 ? 0.700 20.536 -49.363 1.00 37.71 648 ALA F N 1
ATOM 4642 C CA . ALA A 1 648 ? -0.706 21.000 -49.412 1.00 37.97 648 ALA F CA 1
ATOM 4643 C C . ALA A 1 648 ? -1.213 21.264 -47.989 1.00 37.97 648 ALA F C 1
ATOM 4644 O O . ALA A 1 648 ? -0.712 20.612 -47.048 1.00 37.77 648 ALA F O 1
ATOM 4646 N N . LYS A 1 649 ? -2.163 22.195 -47.850 1.00 38.14 649 LYS F N 1
ATOM 4647 C CA . LYS A 1 649 ? -2.823 22.548 -46.564 1.00 38.10 649 LYS F CA 1
ATOM 4648 C C . LYS A 1 649 ? -3.711 21.376 -46.125 1.00 37.64 649 LYS F C 1
ATOM 4649 O O . LYS A 1 649 ? -4.474 20.867 -46.972 1.00 37.73 649 LYS F O 1
ATOM 4655 N N . ASP A 1 650 ? -3.605 20.967 -44.855 1.00 36.97 650 ASP F N 1
ATOM 4656 C CA . ASP A 1 650 ? -4.388 19.850 -44.259 1.00 36.53 650 ASP F CA 1
ATOM 4657 C C . ASP A 1 650 ? -5.630 20.429 -43.567 1.00 36.33 650 ASP F C 1
ATOM 4658 O O . ASP A 1 650 ? -5.824 21.660 -43.636 1.00 36.52 650 ASP F O 1
ATOM 4663 N N . ARG A 1 651 ? -6.436 19.571 -42.930 1.00 35.98 651 ARG F N 1
ATOM 4664 C CA . ARG A 1 651 ? -7.788 19.909 -42.406 1.00 35.83 651 ARG F CA 1
ATOM 4665 C C . ARG A 1 651 ? -7.676 20.851 -41.197 1.00 35.53 651 ARG F C 1
ATOM 4666 O O . ARG A 1 651 ? -8.631 21.617 -40.964 1.00 35.43 651 ARG F O 1
ATOM 4674 N N . PHE A 1 652 ? -6.561 20.800 -40.460 1.00 35.31 652 PHE F N 1
ATOM 4675 C CA . PHE A 1 652 ? -6.258 21.705 -39.319 1.00 35.35 652 PHE F CA 1
ATOM 4676 C C . PHE A 1 652 ? -6.204 23.163 -39.802 1.00 35.76 652 PHE F C 1
ATOM 4677 O O . PHE A 1 652 ? -6.500 24.064 -38.992 1.00 35.67 652 PHE F O 1
ATOM 4685 N N . VAL A 1 653 ? -5.838 23.381 -41.072 1.00 36.21 653 VAL F N 1
ATOM 4686 C CA . VAL A 1 653 ? -5.577 24.724 -41.675 1.00 36.64 653 VAL F CA 1
ATOM 4687 C C . VAL A 1 653 ? -6.827 25.216 -42.418 1.00 37.15 653 VAL F C 1
ATOM 4688 O O . VAL A 1 653 ? -7.225 26.373 -42.177 1.00 37.47 653 VAL F O 1
ATOM 4692 N N . THR A 1 654 ? -7.410 24.391 -43.296 1.00 37.37 654 THR F N 1
ATOM 4693 C CA . THR A 1 654 ? -8.565 24.766 -44.162 1.00 37.79 654 THR F CA 1
ATOM 4694 C C . THR A 1 654 ? -9.612 23.645 -44.179 1.00 38.10 654 THR F C 1
ATOM 4695 O O . THR A 1 654 ? -9.260 22.498 -43.846 1.00 37.75 654 THR F O 1
ATOM 4699 N N . GLY A 1 655 ? -10.848 23.984 -44.560 1.00 38.71 655 GLY F N 1
ATOM 4700 C CA . GLY A 1 655 ? -11.970 23.039 -44.719 1.00 39.18 655 GLY F CA 1
ATOM 4701 C C . GLY A 1 655 ? -11.867 22.272 -46.025 1.00 39.63 655 GLY F C 1
ATOM 4702 O O . GLY A 1 655 ? -11.975 21.032 -45.988 1.00 39.69 655 GLY F O 1
ATOM 4703 N N . ARG A 1 656 ? -11.667 22.988 -47.136 1.00 40.36 656 ARG F N 1
ATOM 4704 C CA . ARG A 1 656 ? -11.438 22.418 -48.493 1.00 40.80 656 ARG F CA 1
ATOM 4705 C C . ARG A 1 656 ? -9.955 22.037 -48.607 1.00 40.23 656 ARG F C 1
ATOM 4706 O O . ARG A 1 656 ? -9.226 22.708 -49.364 1.00 40.50 656 ARG F O 1
ATOM 4714 N N . CYS A 1 657 ? -9.539 20.998 -47.873 1.00 39.41 657 CYS F N 1
ATOM 4715 C CA . CYS A 1 657 ? -8.119 20.641 -47.593 1.00 38.73 657 CYS F CA 1
ATOM 4716 C C . CYS A 1 657 ? -7.614 19.565 -48.562 1.00 38.33 657 CYS F C 1
ATOM 4717 O O . CYS A 1 657 ? -8.375 19.163 -49.460 1.00 38.37 657 CYS F O 1
ATOM 4720 N N . ALA A 1 658 ? -6.360 19.137 -48.381 1.00 37.85 658 ALA F N 1
ATOM 4721 C CA . ALA A 1 658 ? -5.689 18.072 -49.162 1.00 37.63 658 ALA F CA 1
ATOM 4722 C C . ALA A 1 658 ? -6.316 16.714 -48.832 1.00 37.56 658 ALA F C 1
ATOM 4723 O O . ALA A 1 658 ? -6.610 16.465 -47.647 1.00 37.29 658 ALA F O 1
ATOM 4725 N N . ARG A 1 659 ? -6.503 15.876 -49.854 1.00 37.67 659 ARG F N 1
ATOM 4726 C CA . ARG A 1 659 ? -6.986 14.477 -49.721 1.00 37.79 659 ARG F CA 1
ATOM 4727 C C . ARG A 1 659 ? -6.036 13.540 -50.472 1.00 37.70 659 ARG F C 1
ATOM 4728 O O . ARG A 1 659 ? -5.436 13.972 -51.474 1.00 37.49 659 ARG F O 1
ATOM 4736 N N . VAL A 1 660 ? -5.902 12.310 -49.978 1.00 37.82 660 VAL F N 1
ATOM 4737 C CA . VAL A 1 660 ? -5.425 11.131 -50.756 1.00 38.07 660 VAL F CA 1
ATOM 4738 C C . VAL A 1 660 ? -6.611 10.167 -50.851 1.00 38.53 660 VAL F C 1
ATOM 4739 O O . VAL A 1 660 ? -6.853 9.433 -49.873 1.00 38.46 660 VAL F O 1
ATOM 4743 N N . ASP A 1 661 ? -7.352 10.224 -51.961 1.00 39.15 661 ASP F N 1
ATOM 4744 C CA . ASP A 1 661 ? -8.482 9.305 -52.256 1.00 39.93 661 ASP F CA 1
ATOM 4745 C C . ASP A 1 661 ? -7.882 7.969 -52.701 1.00 40.69 661 ASP F C 1
ATOM 4746 O O . ASP A 1 661 ? -7.788 7.731 -53.923 1.00 41.08 661 ASP F O 1
ATOM 4751 N N . ALA A 1 662 ? -7.460 7.152 -51.732 1.00 41.37 662 ALA F N 1
ATOM 4752 C CA . ALA A 1 662 ? -6.789 5.849 -51.946 1.00 42.09 662 ALA F CA 1
ATOM 4753 C C . ALA A 1 662 ? -7.727 4.914 -52.715 1.00 42.97 662 ALA F C 1
ATOM 4754 O O . ALA A 1 662 ? -8.875 4.725 -52.266 1.00 43.07 662 ALA F O 1
ATOM 4756 N N . LYS A 1 663 ? -7.253 4.382 -53.844 1.00 43.83 663 LYS F N 1
ATOM 4757 C CA . LYS A 1 663 ? -7.951 3.352 -54.657 1.00 44.96 663 LYS F CA 1
ATOM 4758 C C . LYS A 1 663 ? -7.192 2.028 -54.512 1.00 45.44 663 LYS F C 1
ATOM 4759 O O . LYS A 1 663 ? -7.827 1.026 -54.130 1.00 45.86 663 LYS F O 1
ATOM 4765 N N . MET A 1 664 ? -5.885 2.039 -54.801 1.00 45.75 664 MET F N 1
ATOM 4766 C CA . MET A 1 664 ? -4.952 0.890 -54.631 1.00 46.23 664 MET F CA 1
ATOM 4767 C C . MET A 1 664 ? -5.534 -0.358 -55.313 1.00 47.39 664 MET F C 1
ATOM 4768 O O . MET A 1 664 ? -5.340 -1.472 -54.784 1.00 47.49 664 MET F O 1
ATOM 4773 N N . ALA A 1 665 ? -6.208 -0.170 -56.452 1.00 48.63 665 ALA F N 1
ATOM 4774 C CA . ALA A 1 665 ? -6.959 -1.213 -57.190 1.00 49.82 665 ALA F CA 1
ATOM 4775 C C . ALA A 1 665 ? -6.316 -1.437 -58.562 1.00 50.62 665 ALA F C 1
ATOM 4776 O O . ALA A 1 665 ? -5.832 -0.452 -59.154 1.00 50.26 665 ALA F O 1
ATOM 4778 N N . LYS A 1 666 ? -6.313 -2.687 -59.037 1.00 52.14 666 LYS F N 1
ATOM 4779 C CA . LYS A 1 666 ? -5.833 -3.070 -60.393 1.00 53.21 666 LYS F CA 1
ATOM 4780 C C . LYS A 1 666 ? -6.653 -2.301 -61.433 1.00 53.86 666 LYS F C 1
ATOM 4781 O O . LYS A 1 666 ? -7.883 -2.503 -61.476 1.00 54.43 666 LYS F O 1
ATOM 4787 N N . ALA A 1 667 ? -5.994 -1.446 -62.220 1.00 54.08 667 ALA F N 1
ATOM 4788 C CA . ALA A 1 667 ? -6.628 -0.525 -63.192 1.00 54.73 667 ALA F CA 1
ATOM 4789 C C . ALA A 1 667 ? -5.596 -0.077 -64.232 1.00 55.12 667 ALA F C 1
ATOM 4790 O O . ALA A 1 667 ? -4.571 0.508 -63.833 1.00 54.32 667 ALA F O 1
ATOM 4792 N N . THR A 1 668 ? -5.862 -0.348 -65.513 1.00 56.32 668 THR F N 1
ATOM 4793 C CA . THR A 1 668 ? -5.019 0.082 -66.659 1.00 57.20 668 THR F CA 1
ATOM 4794 C C . THR A 1 668 ? -5.302 1.556 -66.935 1.00 58.17 668 THR F C 1
ATOM 4795 O O . THR A 1 668 ? -6.461 1.942 -67.077 1.00 58.15 668 THR F O 1
ATOM 4799 N N . PRO A 1 669 ? -4.268 2.427 -67.002 1.00 59.44 669 PRO F N 1
ATOM 4800 C CA . PRO A 1 669 ? -4.480 3.845 -67.285 1.00 60.47 669 PRO F CA 1
ATOM 4801 C C . PRO A 1 669 ? -5.116 4.044 -68.670 1.00 62.41 669 PRO F C 1
ATOM 4802 O O . PRO A 1 669 ? -4.591 3.530 -69.644 1.00 62.25 669 PRO F O 1
ATOM 4806 N N . ASP A 1 670 ? -6.232 4.777 -68.703 1.00 64.49 670 ASP F N 1
ATOM 4807 C CA . ASP A 1 670 ? -7.101 4.992 -69.891 1.00 66.08 670 ASP F CA 1
ATOM 4808 C C . ASP A 1 670 ? -6.328 5.773 -70.962 1.00 66.27 670 ASP F C 1
ATOM 4809 O O . ASP A 1 670 ? -5.366 6.475 -70.603 1.00 66.29 670 ASP F O 1
ATOM 4814 N N . SER A 1 671 ? -6.732 5.641 -72.229 1.00 66.98 671 SER F N 1
ATOM 4815 C CA . SER A 1 671 ? -6.291 6.505 -73.357 1.00 67.23 671 SER F CA 1
ATOM 4816 C C . SER A 1 671 ? -6.496 7.971 -72.962 1.00 66.93 671 SER F C 1
ATOM 4817 O O . SER A 1 671 ? -7.572 8.282 -72.421 1.00 67.64 671 SER F O 1
ATOM 4820 N N . GLY A 1 672 ? -5.497 8.824 -73.201 1.00 65.92 672 GLY F N 1
ATOM 4821 C CA . GLY A 1 672 ? -5.497 10.239 -72.778 1.00 65.30 672 GLY F CA 1
ATOM 4822 C C . GLY A 1 672 ? -4.733 10.448 -71.480 1.00 64.22 672 GLY F C 1
ATOM 4823 O O . GLY A 1 672 ? -4.480 11.620 -71.134 1.00 63.98 672 GLY F O 1
ATOM 4824 N N . SER A 1 673 ? -4.387 9.362 -70.775 1.00 62.93 673 SER F N 1
ATOM 4825 C CA . SER A 1 673 ? -3.423 9.362 -69.643 1.00 61.71 673 SER F CA 1
ATOM 4826 C C . SER A 1 673 ? -2.050 9.792 -70.168 1.00 60.66 673 SER F C 1
ATOM 4827 O O . SER A 1 673 ? -1.729 9.447 -71.322 1.00 60.80 673 SER F O 1
ATOM 4830 N N . HIS A 1 674 ? -1.279 10.518 -69.355 1.00 59.44 674 HIS F N 1
ATOM 4831 C CA . HIS A 1 674 ? 0.040 11.093 -69.729 1.00 58.56 674 HIS F CA 1
ATOM 4832 C C . HIS A 1 674 ? 1.151 10.339 -68.995 1.00 57.09 674 HIS F C 1
ATOM 4833 O O . HIS A 1 674 ? 1.032 10.168 -67.769 1.00 56.63 674 HIS F O 1
ATOM 4840 N N . ALA A 1 675 ? 2.178 9.903 -69.729 1.00 56.13 675 ALA F N 1
ATOM 4841 C CA . ALA A 1 675 ? 3.388 9.241 -69.189 1.00 55.17 675 ALA F CA 1
ATOM 4842 C C . ALA A 1 675 ? 4.157 10.238 -68.318 1.00 54.17 675 ALA F C 1
ATOM 4843 O O . ALA A 1 675 ? 4.569 11.287 -68.849 1.00 54.41 675 ALA F O 1
ATOM 4845 N N . ALA A 1 676 ? 4.320 9.929 -67.028 1.00 52.93 676 ALA F N 1
ATOM 4846 C CA . ALA A 1 676 ? 5.205 10.662 -66.094 1.00 51.91 676 ALA F CA 1
ATOM 4847 C C . ALA A 1 676 ? 6.652 10.385 -66.495 1.00 51.13 676 ALA F C 1
ATOM 4848 O O . ALA A 1 676 ? 7.099 9.243 -66.413 1.00 50.97 676 ALA F O 1
ATOM 4850 N N . PRO A 1 677 ? 7.415 11.397 -66.973 1.00 50.45 677 PRO F N 1
ATOM 4851 C CA . PRO A 1 677 ? 8.786 11.174 -67.435 1.00 49.90 677 PRO F CA 1
ATOM 4852 C C . PRO A 1 677 ? 9.701 10.645 -66.320 1.00 49.28 677 PRO F C 1
ATOM 4853 O O . PRO A 1 677 ? 9.663 11.184 -65.225 1.00 49.44 677 PRO F O 1
ATOM 4857 N N . GLN A 1 678 ? 10.496 9.617 -66.630 1.00 48.25 678 GLN F N 1
ATOM 4858 C CA . GLN A 1 678 ? 11.432 8.970 -65.671 1.00 47.38 678 GLN F CA 1
ATOM 4859 C C . GLN A 1 678 ? 12.733 9.783 -65.640 1.00 46.43 678 GLN F C 1
ATOM 4860 O O . GLN A 1 678 ? 13.543 9.647 -66.577 1.00 46.09 678 GLN F O 1
ATOM 4866 N N . ARG A 1 679 ? 12.893 10.616 -64.605 1.00 45.50 679 ARG F N 1
ATOM 4867 C CA . ARG A 1 679 ? 14.066 11.505 -64.386 1.00 44.92 679 ARG F CA 1
ATOM 4868 C C . ARG A 1 679 ? 14.447 11.489 -62.902 1.00 44.53 679 ARG F C 1
ATOM 4869 O O . ARG A 1 679 ? 13.552 11.254 -62.066 1.00 44.61 679 ARG F O 1
ATOM 4877 N N . PHE A 1 680 ? 15.722 11.746 -62.597 1.00 43.91 680 PHE F N 1
ATOM 4878 C CA . PHE A 1 680 ? 16.215 12.117 -61.245 1.00 43.58 680 PHE F CA 1
ATOM 4879 C C . PHE A 1 680 ? 17.216 13.267 -61.396 1.00 43.60 680 PHE F C 1
ATOM 4880 O O . PHE A 1 680 ? 17.700 13.505 -62.520 1.00 43.72 680 PHE F O 1
ATOM 4888 N N . SER A 1 681 ? 17.506 13.959 -60.292 1.00 43.47 681 SER F N 1
ATOM 4889 C CA . SER A 1 681 ? 18.285 15.224 -60.262 1.00 43.45 681 SER F CA 1
ATOM 4890 C C . SER A 1 681 ? 18.808 15.480 -58.845 1.00 43.27 681 SER F C 1
ATOM 4891 O O . SER A 1 681 ? 18.032 15.991 -58.019 1.00 43.19 681 SER F O 1
ATOM 4894 N N . LEU A 1 682 ? 20.070 15.120 -58.583 1.00 43.24 682 LEU F N 1
ATOM 4895 C CA . LEU A 1 682 ? 20.762 15.323 -57.280 1.00 43.55 682 LEU F CA 1
ATOM 4896 C C . LEU A 1 682 ? 21.944 16.276 -57.490 1.00 43.91 682 LEU F C 1
ATOM 4897 O O . LEU A 1 682 ? 22.911 15.876 -58.168 1.00 44.08 682 LEU F O 1
ATOM 4902 N N . HIS A 1 683 ? 21.865 17.485 -56.924 1.00 44.17 683 HIS F N 1
ATOM 4903 C CA . HIS A 1 683 ? 22.829 18.596 -57.151 1.00 44.57 683 HIS F CA 1
ATOM 4904 C C . HIS A 1 683 ? 22.964 19.462 -55.892 1.00 45.19 683 HIS F C 1
ATOM 4905 O O . HIS A 1 683 ? 22.371 19.104 -54.857 1.00 45.25 683 HIS F O 1
ATOM 4912 N N . ASN A 1 684 ? 23.741 20.546 -55.990 1.00 46.04 684 ASN F N 1
ATOM 4913 C CA . ASN A 1 684 ? 23.928 21.569 -54.927 1.00 46.65 684 ASN F CA 1
ATOM 4914 C C . ASN A 1 684 ? 23.634 22.968 -55.494 1.00 47.20 684 ASN F C 1
ATOM 4915 O O . ASN A 1 684 ? 24.043 23.955 -54.859 1.00 47.52 684 ASN F O 1
ATOM 4920 N N . GLY A 1 685 ? 22.964 23.046 -56.650 1.00 47.51 685 GLY F N 1
ATOM 4921 C CA . GLY A 1 685 ? 22.580 24.308 -57.313 1.00 48.20 685 GLY F CA 1
ATOM 4922 C C . GLY A 1 685 ? 23.672 24.833 -58.232 1.00 49.03 685 GLY F C 1
ATOM 4923 O O . GLY A 1 685 ? 23.453 25.891 -58.855 1.00 49.17 685 GLY F O 1
ATOM 4924 N N . LYS A 1 686 ? 24.803 24.121 -58.321 1.00 49.60 686 LYS F N 1
ATOM 4925 C CA . LYS A 1 686 ? 25.972 24.477 -59.169 1.00 50.07 686 LYS F CA 1
ATOM 4926 C C . LYS A 1 686 ? 26.359 23.272 -60.036 1.00 50.01 686 LYS F C 1
ATOM 4927 O O . LYS A 1 686 ? 26.359 23.416 -61.275 1.00 50.24 686 LYS F O 1
ATOM 4933 N N . ALA A 1 687 ? 26.678 22.138 -59.402 1.00 49.85 687 ALA F N 1
ATOM 4934 C CA . ALA A 1 687 ? 27.079 20.868 -60.055 1.00 49.77 687 ALA F CA 1
ATOM 4935 C C . ALA A 1 687 ? 26.236 19.710 -59.504 1.00 49.65 687 ALA F C 1
ATOM 4936 O O . ALA A 1 687 ? 25.725 19.838 -58.374 1.00 49.78 687 ALA F O 1
ATOM 4938 N N . GLY A 1 688 ? 26.097 18.623 -60.272 1.00 49.48 688 GLY F N 1
ATOM 4939 C CA . GLY A 1 688 ? 25.379 17.408 -59.836 1.00 49.28 688 GLY F CA 1
ATOM 4940 C C . GLY A 1 688 ? 25.219 16.375 -60.939 1.00 49.05 688 GLY F C 1
ATOM 4941 O O . GLY A 1 688 ? 25.799 16.563 -62.027 1.00 49.24 688 GLY F O 1
ATOM 4942 N N . VAL A 1 689 ? 24.448 15.319 -60.653 1.00 48.80 689 VAL F N 1
ATOM 4943 C CA . VAL A 1 689 ? 24.202 14.148 -61.549 1.00 48.56 689 VAL F CA 1
ATOM 4944 C C . VAL A 1 689 ? 22.691 13.902 -61.630 1.00 48.16 689 VAL F C 1
ATOM 4945 O O . VAL A 1 689 ? 22.003 14.097 -60.609 1.00 48.11 689 VAL F O 1
ATOM 4949 N N . GLY A 1 690 ? 22.207 13.485 -62.804 1.00 47.96 690 GLY F N 1
ATOM 4950 C CA . GLY A 1 690 ? 20.791 13.156 -63.058 1.00 47.80 690 GLY F CA 1
ATOM 4951 C C . GLY A 1 690 ? 20.639 12.143 -64.180 1.00 47.62 690 GLY F C 1
ATOM 4952 O O . GLY A 1 690 ? 21.667 11.616 -64.647 1.00 47.30 690 GLY F O 1
ATOM 4953 N N . ALA A 1 691 ? 19.396 11.875 -64.589 1.00 47.63 691 ALA F N 1
ATOM 4954 C CA . ALA A 1 691 ? 19.028 11.043 -65.758 1.00 47.89 691 ALA F CA 1
ATOM 4955 C C . ALA A 1 691 ? 17.739 11.602 -66.369 1.00 48.16 691 ALA F C 1
ATOM 4956 O O . ALA A 1 691 ? 16.981 12.260 -65.630 1.00 48.07 691 ALA F O 1
ATOM 4958 N N . ASN A 1 692 ? 17.510 11.360 -67.663 1.00 48.66 692 ASN F N 1
ATOM 4959 C CA . ASN A 1 692 ? 16.333 11.882 -68.409 1.00 49.22 692 ASN F CA 1
ATOM 4960 C C . ASN A 1 692 ? 15.550 10.718 -69.028 1.00 49.36 692 ASN F C 1
ATOM 4961 O O . ASN A 1 692 ? 16.046 9.573 -68.995 1.00 48.58 692 ASN F O 1
ATOM 4966 N N . GLU A 1 693 ? 14.371 11.025 -69.578 1.00 50.02 693 GLU F N 1
ATOM 4967 C CA . GLU A 1 693 ? 13.380 10.045 -70.104 1.00 50.38 693 GLU F CA 1
ATOM 4968 C C . GLU A 1 693 ? 13.909 9.374 -71.380 1.00 50.84 693 GLU F C 1
ATOM 4969 O O . GLU A 1 693 ? 13.471 8.244 -71.666 1.00 51.23 693 GLU F O 1
ATOM 4975 N N . GLN A 1 694 ? 14.805 10.040 -72.117 1.00 51.18 694 GLN F N 1
ATOM 4976 C CA . GLN A 1 694 ? 15.447 9.496 -73.346 1.00 51.50 694 GLN F CA 1
ATOM 4977 C C . GLN A 1 694 ? 16.417 8.368 -72.969 1.00 51.25 694 GLN F C 1
ATOM 4978 O O . GLN A 1 694 ? 16.682 7.514 -73.836 1.00 51.48 694 GLN F O 1
ATOM 4984 N N . GLY A 1 695 ? 16.923 8.374 -71.731 1.00 51.05 695 GLY F N 1
ATOM 4985 C CA . GLY A 1 695 ? 17.798 7.324 -71.172 1.00 50.90 695 GLY F CA 1
ATOM 4986 C C . GLY A 1 695 ? 19.258 7.744 -71.142 1.00 50.92 695 GLY F C 1
ATOM 4987 O O . GLY A 1 695 ? 20.123 6.847 -71.181 1.00 51.00 695 GLY F O 1
ATOM 4988 N N . ASP A 1 696 ? 19.527 9.052 -71.062 1.00 51.10 696 ASP F N 1
ATOM 4989 C CA . ASP A 1 696 ? 20.897 9.631 -71.008 1.00 51.38 696 ASP F CA 1
ATOM 4990 C C . ASP A 1 696 ? 21.198 10.089 -69.577 1.00 51.19 696 ASP F C 1
ATOM 4991 O O . ASP A 1 696 ? 20.376 10.837 -69.010 1.00 50.90 696 ASP F O 1
ATOM 4996 N N . LEU A 1 697 ? 22.334 9.650 -69.025 1.00 51.20 697 LEU F N 1
ATOM 4997 C CA . LEU A 1 697 ? 22.916 10.193 -67.770 1.00 51.22 697 LEU F CA 1
ATOM 4998 C C . LEU A 1 697 ? 23.162 11.692 -67.971 1.00 51.58 697 LEU F C 1
ATOM 4999 O O . LEU A 1 697 ? 23.808 12.049 -68.975 1.00 51.79 697 LEU F O 1
ATOM 5004 N N . LEU A 1 698 ? 22.638 12.524 -67.067 1.00 51.70 698 LEU F N 1
ATOM 5005 C CA . LEU A 1 698 ? 22.859 13.995 -67.043 1.00 51.82 698 LEU F CA 1
ATOM 5006 C C . LEU A 1 698 ? 24.013 14.298 -66.082 1.00 51.96 698 LEU F C 1
ATOM 5007 O O . LEU A 1 698 ? 24.023 13.720 -64.979 1.00 51.67 698 LEU F O 1
ATOM 5012 N N . LEU A 1 699 ? 24.947 15.159 -66.496 1.00 52.45 699 LEU F N 1
ATOM 5013 C CA . LEU A 1 699 ? 26.062 15.663 -65.650 1.00 52.65 699 LEU F CA 1
ATOM 5014 C C . LEU A 1 699 ? 26.115 17.189 -65.742 1.00 52.83 699 LEU F C 1
ATOM 5015 O O . LEU A 1 699 ? 25.779 17.730 -66.813 1.00 52.92 699 LEU F O 1
ATOM 5020 N N . ALA A 1 700 ? 26.514 17.841 -64.647 1.00 53.32 700 ALA F N 1
ATOM 5021 C CA . ALA A 1 700 ? 26.666 19.310 -64.531 1.00 54.20 700 ALA F CA 1
ATOM 5022 C C . ALA A 1 700 ? 27.908 19.626 -63.692 1.00 54.82 700 ALA F C 1
ATOM 5023 O O . ALA A 1 700 ? 28.048 19.049 -62.596 1.00 54.24 700 ALA F O 1
ATOM 5025 N N . SER A 1 701 ? 28.774 20.503 -64.207 1.00 55.98 701 SER F N 1
ATOM 5026 C CA . SER A 1 701 ? 30.032 20.959 -63.562 1.00 57.03 701 SER F CA 1
ATOM 5027 C C . SER A 1 701 ? 30.585 22.165 -64.330 1.00 58.26 701 SER F C 1
ATOM 5028 O O . SER A 1 701 ? 30.130 22.392 -65.470 1.00 58.28 701 SER F O 1
ATOM 5031 N N . ARG A 1 702 ? 31.522 22.903 -63.726 1.00 59.95 702 ARG F N 1
ATOM 5032 C CA . ARG A 1 702 ? 32.201 24.075 -64.344 1.00 61.47 702 ARG F CA 1
ATOM 5033 C C . ARG A 1 702 ? 32.780 23.665 -65.702 1.00 62.54 702 ARG F C 1
ATOM 5034 O O . ARG A 1 702 ? 33.708 22.831 -65.716 1.00 62.72 702 ARG F O 1
ATOM 5042 N N . ALA A 1 703 ? 32.242 24.223 -66.792 1.00 63.77 703 ALA F N 1
ATOM 5043 C CA . ALA A 1 703 ? 32.760 24.058 -68.170 1.00 64.89 703 ALA F CA 1
ATOM 5044 C C . ALA A 1 703 ? 34.179 24.629 -68.230 1.00 66.51 703 ALA F C 1
ATOM 5045 O O . ALA A 1 703 ? 34.448 25.619 -67.520 1.00 66.49 703 ALA F O 1
ATOM 5047 N N . LEU A 1 704 ? 35.049 24.021 -69.041 1.00 68.36 704 LEU F N 1
ATOM 5048 C CA . LEU A 1 704 ? 36.502 24.329 -69.083 1.00 69.76 704 LEU F CA 1
ATOM 5049 C C . LEU A 1 704 ? 36.888 24.838 -70.475 1.00 71.11 704 LEU F C 1
ATOM 5050 O O . LEU A 1 704 ? 36.327 24.337 -71.468 1.00 70.69 704 LEU F O 1
ATOM 5055 N N . SER A 1 705 ? 37.806 25.808 -70.525 1.00 73.19 705 SER F N 1
ATOM 5056 C CA . SER A 1 705 ? 38.483 26.284 -71.758 1.00 74.64 705 SER F CA 1
ATOM 5057 C C . SER A 1 705 ? 39.614 25.311 -72.104 1.00 75.50 705 SER F C 1
ATOM 5058 O O . SER A 1 705 ? 40.462 25.062 -71.223 1.00 75.79 705 SER F O 1
ATOM 5061 N N . ALA A 1 706 ? 39.619 24.784 -73.333 1.00 76.27 706 ALA F N 1
ATOM 5062 C CA . ALA A 1 706 ? 40.630 23.832 -73.856 1.00 76.91 706 ALA F CA 1
ATOM 5063 C C . ALA A 1 706 ? 42.042 24.405 -73.667 1.00 78.13 706 ALA F C 1
ATOM 5064 O O . ALA A 1 706 ? 42.987 23.605 -73.526 1.00 77.95 706 ALA F O 1
ATOM 5066 N N . ASP A 1 707 ? 42.166 25.739 -73.651 1.00 79.83 707 ASP F N 1
ATOM 5067 C CA . ASP A 1 707 ? 43.442 26.490 -73.493 1.00 81.22 707 ASP F CA 1
ATOM 5068 C C . ASP A 1 707 ? 44.092 26.196 -72.134 1.00 82.24 707 ASP F C 1
ATOM 5069 O O . ASP A 1 707 ? 45.320 26.368 -72.038 1.00 82.64 707 ASP F O 1
ATOM 5074 N N . ASN A 1 708 ? 43.304 25.804 -71.125 1.00 83.29 708 ASN F N 1
ATOM 5075 C CA . ASN A 1 708 ? 43.779 25.518 -69.742 1.00 84.21 708 ASN F CA 1
ATOM 5076 C C . ASN A 1 708 ? 43.941 24.006 -69.534 1.00 84.41 708 ASN F C 1
ATOM 5077 O O . ASN A 1 708 ? 44.066 23.589 -68.364 1.00 84.37 708 ASN F O 1
ATOM 5082 N N . VAL A 1 709 ? 43.965 23.218 -70.614 1.00 84.90 709 VAL F N 1
ATOM 5083 C CA . VAL A 1 709 ? 44.059 21.728 -70.559 1.00 85.35 709 VAL F CA 1
ATOM 5084 C C . VAL A 1 709 ? 45.263 21.272 -71.391 1.00 85.50 709 VAL F C 1
ATOM 5085 O O . VAL A 1 709 ? 45.369 21.689 -72.562 1.00 85.54 709 VAL F O 1
ATOM 5089 N N . ASP A 1 710 ? 46.130 20.449 -70.794 1.00 85.28 710 ASP F N 1
ATOM 5090 C CA . ASP A 1 710 ? 47.191 19.681 -71.499 1.00 85.03 710 ASP F CA 1
ATOM 5091 C C . ASP A 1 710 ? 46.496 18.577 -72.307 1.00 84.57 710 ASP F C 1
ATOM 5092 O O . ASP A 1 710 ? 46.318 17.467 -71.768 1.00 84.69 710 ASP F O 1
ATOM 5097 N N . THR A 1 711 ? 46.115 18.884 -73.552 1.00 84.49 711 THR F N 1
ATOM 5098 C CA . THR A 1 711 ? 45.250 18.044 -74.427 1.00 84.46 711 THR F CA 1
ATO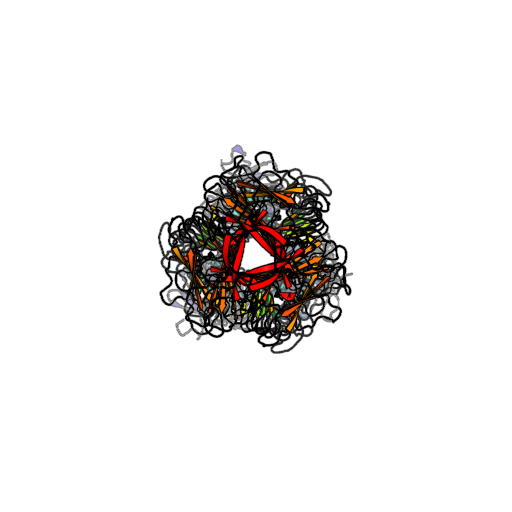M 5099 C C . THR A 1 711 ? 46.062 16.914 -75.080 1.00 84.76 711 THR F C 1
ATOM 5100 O O . THR A 1 711 ? 45.447 16.089 -75.786 1.00 84.03 711 THR F O 1
ATOM 5104 N N . ARG A 1 712 ? 47.379 16.866 -74.845 1.00 85.87 712 ARG F N 1
ATOM 5105 C CA . ARG A 1 712 ? 48.332 15.957 -75.541 1.00 86.65 712 ARG F CA 1
ATOM 5106 C C . ARG A 1 712 ? 47.905 14.493 -75.344 1.00 85.96 712 ARG F C 1
ATOM 5107 O O . ARG A 1 712 ? 47.814 13.776 -76.360 1.00 85.45 712 ARG F O 1
ATOM 5115 N N . LYS A 1 713 ? 47.645 14.067 -74.102 1.00 85.91 713 LYS F N 1
ATOM 5116 C CA . LYS A 1 713 ? 47.137 12.700 -73.786 1.00 85.57 713 LYS F CA 1
ATOM 5117 C C . LYS A 1 713 ? 46.611 12.636 -72.353 1.00 84.66 713 LYS F C 1
ATOM 5118 O O . LYS A 1 713 ? 47.046 13.407 -71.499 1.00 84.62 713 LYS F O 1
ATOM 5124 N N . PRO A 1 714 ? 45.660 11.717 -72.048 1.00 83.27 714 PRO F N 1
ATOM 5125 C CA . PRO A 1 714 ? 45.098 11.593 -70.701 1.00 82.58 714 PRO F CA 1
ATOM 5126 C C . PRO A 1 714 ? 46.174 11.476 -69.611 1.00 82.12 714 PRO F C 1
ATOM 5127 O O . PRO A 1 714 ? 47.135 10.755 -69.815 1.00 82.17 714 PRO F O 1
ATOM 5131 N N . GLU A 1 715 ? 45.982 12.185 -68.493 1.00 81.50 715 GLU F N 1
ATOM 5132 C CA . GLU A 1 715 ? 46.928 12.237 -67.345 1.00 81.28 715 GLU F CA 1
ATOM 5133 C C . GLU A 1 715 ? 46.881 10.903 -66.590 1.00 80.09 715 GLU F C 1
ATOM 5134 O O . GLU A 1 715 ? 47.960 10.386 -66.242 1.00 80.24 715 GLU F O 1
ATOM 5140 N N . GLY A 1 716 ? 45.676 10.382 -66.339 1.00 78.73 716 GLY F N 1
ATOM 5141 C CA . GLY A 1 716 ? 45.457 9.099 -65.643 1.00 78.08 716 GLY F CA 1
ATOM 5142 C C . GLY A 1 716 ? 44.096 8.501 -65.958 1.00 77.00 716 GLY F C 1
ATOM 5143 O O . GLY A 1 716 ? 43.445 8.975 -66.911 1.00 76.16 716 GLY F O 1
ATOM 5144 N N . PHE A 1 717 ? 43.691 7.484 -65.189 1.00 76.54 717 PHE F N 1
ATOM 5145 C CA . PHE A 1 717 ? 42.415 6.737 -65.350 1.00 75.76 717 PHE F CA 1
ATOM 5146 C C . PHE A 1 717 ? 41.886 6.300 -63.979 1.00 75.29 717 PHE F C 1
ATOM 5147 O O . PHE A 1 717 ? 42.673 6.255 -63.012 1.00 75.31 717 PHE F O 1
ATOM 5155 N N . VAL A 1 718 ? 40.586 5.989 -63.912 1.00 74.43 718 VAL F N 1
ATOM 5156 C CA . VAL A 1 718 ? 39.911 5.378 -62.726 1.00 73.95 718 VAL F CA 1
ATOM 5157 C C . VAL A 1 718 ? 38.948 4.290 -63.220 1.00 73.18 718 VAL F C 1
ATOM 5158 O O . VAL A 1 718 ? 38.305 4.500 -64.269 1.00 72.59 718 VAL F O 1
ATOM 5162 N N . SER A 1 719 ? 38.870 3.169 -62.495 1.00 72.94 719 SER F N 1
ATOM 5163 C CA . SER A 1 719 ? 38.006 2.001 -62.816 1.00 72.63 719 SER F CA 1
ATOM 5164 C C . SER A 1 719 ? 36.535 2.386 -62.632 1.00 71.76 719 SER F C 1
ATOM 5165 O O . SER A 1 719 ? 36.129 2.624 -61.481 1.00 71.81 719 SER F O 1
ATOM 5168 N N . VAL A 1 720 ? 35.779 2.451 -63.731 1.00 70.90 720 VAL F N 1
ATOM 5169 C CA . VAL A 1 720 ? 34.308 2.708 -63.738 1.00 70.14 720 VAL F CA 1
ATOM 5170 C C . VAL A 1 720 ? 33.631 1.559 -64.493 1.00 69.62 720 VAL F C 1
ATOM 5171 O O . VAL A 1 720 ? 34.129 1.191 -65.572 1.00 69.54 720 VAL F O 1
ATOM 5175 N N . VAL A 1 721 ? 32.545 1.016 -63.933 1.00 69.17 721 VAL F N 1
ATOM 5176 C CA . VAL A 1 721 ? 31.733 -0.077 -64.546 1.00 68.83 721 VAL F CA 1
ATOM 5177 C C . VAL A 1 721 ? 30.602 0.573 -65.351 1.00 68.19 721 VAL F C 1
ATOM 5178 O O . VAL A 1 721 ? 29.458 0.608 -64.853 1.00 68.45 721 VAL F O 1
ATOM 5182 N N . ILE A 1 722 ? 30.920 1.082 -66.545 1.00 67.67 722 ILE F N 1
ATOM 5183 C CA . ILE A 1 722 ? 29.941 1.750 -67.455 1.00 67.20 722 ILE F CA 1
ATOM 5184 C C . ILE A 1 722 ? 29.047 0.663 -68.061 1.00 66.89 722 ILE F C 1
ATOM 5185 O O . ILE A 1 722 ? 29.587 -0.243 -68.723 1.00 66.80 722 ILE F O 1
ATOM 5190 N N . ASN A 1 723 ? 27.736 0.755 -67.818 1.00 67.14 723 ASN F N 1
ATOM 5191 C CA . ASN A 1 723 ? 26.718 -0.264 -68.191 1.00 67.50 723 ASN F CA 1
ATOM 5192 C C . ASN A 1 723 ? 27.073 -1.584 -67.491 1.00 68.76 723 ASN F C 1
ATOM 5193 O O . ASN A 1 723 ? 26.904 -1.646 -66.256 1.00 69.55 723 ASN F O 1
ATOM 5198 N N . GLY A 1 724 ? 27.565 -2.583 -68.232 1.00 69.54 724 GLY F N 1
ATOM 5199 C CA . GLY A 1 724 ? 27.855 -3.934 -67.708 1.00 70.71 724 GLY F CA 1
ATOM 5200 C C . GLY A 1 724 ? 29.340 -4.185 -67.496 1.00 71.59 724 GLY F C 1
ATOM 5201 O O . GLY A 1 724 ? 29.669 -5.131 -66.751 1.00 71.99 724 GLY F O 1
ATOM 5202 N N . LYS A 1 725 ? 30.208 -3.370 -68.107 1.00 72.12 725 LYS F N 1
ATOM 5203 C CA . LYS A 1 725 ? 31.657 -3.663 -68.292 1.00 72.45 725 LYS F CA 1
ATOM 5204 C C . LYS A 1 725 ? 32.515 -2.715 -67.446 1.00 71.87 725 LYS F C 1
ATOM 5205 O O . LYS A 1 725 ? 32.231 -1.502 -67.446 1.00 70.92 725 LYS F O 1
ATOM 5211 N N . THR A 1 726 ? 33.542 -3.259 -66.780 1.00 72.00 726 THR F N 1
ATOM 5212 C CA . THR A 1 726 ? 34.622 -2.497 -66.096 1.00 72.17 726 THR F CA 1
ATOM 5213 C C . THR A 1 726 ? 35.543 -1.893 -67.162 1.00 72.48 726 THR F C 1
ATOM 5214 O O . THR A 1 726 ? 36.256 -2.668 -67.832 1.00 72.55 726 THR F O 1
ATOM 5218 N N . VAL A 1 727 ? 35.513 -0.566 -67.312 1.00 72.63 727 VAL F N 1
ATOM 5219 C CA . VAL A 1 727 ? 36.340 0.206 -68.287 1.00 72.68 727 VAL F CA 1
ATOM 5220 C C . VAL A 1 727 ? 37.208 1.195 -67.500 1.00 72.99 727 VAL F C 1
ATOM 5221 O O . VAL A 1 727 ? 37.090 1.223 -66.258 1.00 72.99 727 VAL F O 1
ATOM 5225 N N . ALA A 1 728 ? 38.049 1.965 -68.198 1.00 73.55 728 ALA F N 1
ATOM 5226 C CA . ALA A 1 728 ? 38.947 2.992 -67.619 1.00 74.08 728 ALA F CA 1
ATOM 5227 C C . ALA A 1 728 ? 38.488 4.383 -68.069 1.00 73.90 728 ALA F C 1
ATOM 5228 O O . ALA A 1 728 ? 38.614 4.686 -69.272 1.00 73.43 728 ALA F O 1
ATOM 5230 N N . LEU A 1 729 ? 37.967 5.189 -67.137 1.00 74.25 729 LEU F N 1
ATOM 5231 C CA . LEU A 1 729 ? 37.492 6.574 -67.405 1.00 74.52 729 LEU F CA 1
ATOM 5232 C C . LEU A 1 729 ? 38.700 7.505 -67.471 1.00 74.62 729 LEU F C 1
ATOM 5233 O O . LEU A 1 729 ? 39.436 7.632 -66.495 1.00 74.17 729 LEU F O 1
ATOM 5238 N N . PRO A 1 730 ? 38.938 8.187 -68.615 1.00 74.75 730 PRO F N 1
ATOM 5239 C CA . PRO A 1 730 ? 40.101 9.058 -68.769 1.00 75.05 730 PRO F CA 1
ATOM 5240 C C . PRO A 1 730 ? 39.875 10.455 -68.175 1.00 75.12 730 PRO F C 1
ATOM 5241 O O . PRO A 1 730 ? 38.738 10.882 -68.092 1.00 74.40 730 PRO F O 1
ATOM 5245 N N . TYR A 1 731 ? 40.963 11.118 -67.779 1.00 75.96 731 TYR F N 1
ATOM 5246 C CA . TYR A 1 731 ? 40.994 12.546 -67.369 1.00 76.68 731 TYR F CA 1
ATOM 5247 C C . TYR A 1 731 ? 42.325 13.154 -67.819 1.00 78.33 731 TYR F C 1
ATOM 5248 O O . TYR A 1 731 ? 43.330 12.418 -67.878 1.00 78.55 731 TYR F O 1
ATOM 5257 N N . PHE A 1 732 ? 42.324 14.452 -68.132 1.00 80.28 732 PHE F N 1
ATOM 5258 C CA . PHE A 1 732 ? 43.501 15.208 -68.635 1.00 81.92 732 PHE F CA 1
ATOM 5259 C C . PHE A 1 732 ? 44.007 16.156 -67.545 1.00 83.20 732 PHE F C 1
ATOM 5260 O O . PHE A 1 732 ? 43.224 16.517 -66.644 1.00 83.51 732 PHE F O 1
ATOM 5268 N N . ALA A 1 733 ? 45.283 16.545 -67.634 1.00 84.73 733 ALA F N 1
ATOM 5269 C CA . ALA A 1 733 ? 45.944 17.480 -66.695 1.00 85.94 733 ALA F CA 1
ATOM 5270 C C . ALA A 1 733 ? 45.425 18.898 -66.948 1.00 86.65 733 ALA F C 1
ATOM 5271 O O . ALA A 1 733 ? 45.089 19.216 -68.106 1.00 85.75 733 ALA F O 1
ATOM 5273 N N . ILE A 1 734 ? 45.361 19.705 -65.888 1.00 88.32 734 ILE F N 1
ATOM 5274 C CA . ILE A 1 734 ? 44.941 21.135 -65.928 1.00 89.66 734 ILE F CA 1
ATOM 5275 C C . ILE A 1 734 ? 46.208 21.991 -66.010 1.00 91.15 734 ILE F C 1
ATOM 5276 O O . ILE A 1 734 ? 47.042 21.889 -65.087 1.00 91.38 734 ILE F O 1
ATOM 5281 N N . LYS A 1 735 ? 46.356 22.784 -67.076 1.00 92.46 735 LYS F N 1
ATOM 5282 C CA . LYS A 1 735 ? 47.468 23.761 -67.222 1.00 93.59 735 LYS F CA 1
ATOM 5283 C C . LYS A 1 735 ? 47.422 24.716 -66.027 1.00 93.88 735 LYS F C 1
ATOM 5284 O O . LYS A 1 735 ? 46.322 25.224 -65.729 1.00 93.57 735 LYS F O 1
ATOM 5290 N N . ALA A 1 736 ? 48.561 24.936 -65.365 1.00 94.31 736 ALA F N 1
ATOM 5291 C CA . ALA A 1 736 ? 48.694 25.878 -64.229 1.00 94.59 736 ALA F CA 1
ATOM 5292 C C . ALA A 1 736 ? 48.297 27.283 -64.694 1.00 94.65 736 ALA F C 1
ATOM 5293 O O . ALA A 1 736 ? 47.449 27.938 -64.089 1.00 94.53 736 ALA F O 1
ATOM 5296 N N . ALA B 1 34 ? -88.187 13.986 17.809 1.00 74.18 34 ALA D N 1
ATOM 5297 C CA . ALA B 1 34 ? -87.459 12.696 17.592 1.00 73.92 34 ALA D CA 1
ATOM 5298 C C . ALA B 1 34 ? -88.073 11.925 16.414 1.00 73.77 34 ALA D C 1
ATOM 5299 O O . ALA B 1 34 ? -87.296 11.416 15.579 1.00 73.52 34 ALA D O 1
ATOM 5301 N N . LEU B 1 35 ? -89.410 11.846 16.353 1.00 73.77 35 LEU D N 1
ATOM 5302 C CA . LEU B 1 35 ? -90.176 11.053 15.351 1.00 73.45 35 LEU D CA 1
ATOM 5303 C C . LEU B 1 35 ? -91.131 11.972 14.574 1.00 72.31 35 LEU D C 1
ATOM 5304 O O . LEU B 1 35 ? -92.359 11.758 14.669 1.00 72.98 35 LEU D O 1
ATOM 5309 N N . LYS B 1 36 ? -90.599 12.946 13.827 1.00 70.19 36 LYS D N 1
ATOM 5310 C CA . LYS B 1 36 ? -91.397 13.854 12.954 1.00 68.67 36 LYS D CA 1
ATOM 5311 C C . LYS B 1 36 ? -91.088 13.539 11.487 1.00 65.96 36 LYS D C 1
ATOM 5312 O O . LYS B 1 36 ? -90.122 14.115 10.954 1.00 65.52 36 LYS D O 1
ATOM 5318 N N . SER B 1 37 ? -91.889 12.660 10.871 1.00 62.88 37 SER D N 1
ATOM 5319 C CA . SER B 1 37 ? -91.773 12.227 9.453 1.00 60.81 37 SER D CA 1
ATOM 5320 C C . SER B 1 37 ? -91.792 13.451 8.529 1.00 58.69 37 SER D C 1
ATOM 5321 O O . SER B 1 37 ? -92.754 14.240 8.614 1.00 58.58 37 SER D O 1
ATOM 5324 N N . VAL B 1 38 ? -90.763 13.590 7.688 1.00 56.29 38 VAL D N 1
ATOM 5325 C CA . VAL B 1 38 ? -90.568 14.723 6.733 1.00 54.90 38 VAL D CA 1
ATOM 5326 C C . VAL B 1 38 ? -90.359 14.136 5.332 1.00 53.51 38 VAL D C 1
ATOM 5327 O O . VAL B 1 38 ? -89.664 13.111 5.219 1.00 52.88 38 VAL D O 1
ATOM 5331 N N . ASP B 1 39 ? -90.951 14.759 4.309 1.00 52.51 39 ASP D N 1
ATOM 5332 C CA . ASP B 1 39 ? -90.781 14.368 2.883 1.00 51.78 39 ASP D CA 1
ATOM 5333 C C . ASP B 1 39 ? -89.430 14.891 2.384 1.00 50.80 39 ASP D C 1
ATOM 5334 O O . ASP B 1 39 ? -88.997 15.960 2.857 1.00 50.53 39 ASP D O 1
ATOM 5339 N N . ALA B 1 40 ? -88.797 14.162 1.461 1.00 49.91 40 ALA D N 1
ATOM 5340 C CA . ALA B 1 40 ? -87.504 14.521 0.829 1.00 49.22 40 ALA D CA 1
ATOM 5341 C C . ALA B 1 40 ? -87.613 15.906 0.180 1.00 49.04 40 ALA D C 1
ATOM 5342 O O . ALA B 1 40 ? -86.644 16.682 0.275 1.00 48.81 40 ALA D O 1
ATOM 5344 N N . THR B 1 41 ? -88.763 16.204 -0.429 1.00 49.14 41 THR D N 1
ATOM 5345 C CA . THR B 1 41 ? -89.051 17.465 -1.165 1.00 49.34 41 THR D CA 1
ATOM 5346 C C . THR B 1 41 ? -89.289 18.631 -0.192 1.00 49.05 41 THR D C 1
ATOM 5347 O O . THR B 1 41 ? -89.314 19.782 -0.669 1.00 49.33 41 THR D O 1
ATOM 5351 N N . ALA B 1 42 ? -89.464 18.352 1.106 1.00 48.61 42 ALA D N 1
ATOM 5352 C CA . ALA B 1 42 ? -89.726 19.352 2.171 1.00 48.43 42 ALA D CA 1
ATOM 5353 C C . ALA B 1 42 ? -88.438 19.682 2.941 1.00 48.19 42 ALA D C 1
ATOM 5354 O O . ALA B 1 42 ? -88.517 20.500 3.881 1.00 48.39 42 ALA D O 1
ATOM 5356 N N . ILE B 1 43 ? -87.302 19.079 2.569 1.00 47.73 43 ILE D N 1
ATOM 5357 C CA . ILE B 1 43 ? -85.973 19.333 3.205 1.00 47.33 43 ILE D CA 1
ATOM 5358 C C . ILE B 1 43 ? -85.373 20.590 2.579 1.00 47.49 43 ILE D C 1
ATOM 5359 O O . ILE B 1 43 ? -85.327 20.704 1.356 1.00 47.80 43 ILE D O 1
ATOM 5364 N N . PRO B 1 44 ? -84.892 21.564 3.392 1.00 47.31 44 PRO D N 1
ATOM 5365 C CA . PRO B 1 44 ? -84.342 22.814 2.865 1.00 47.33 44 PRO D CA 1
ATOM 5366 C C . PRO B 1 44 ? -83.317 22.598 1.742 1.00 47.23 44 PRO D C 1
ATOM 5367 O O . PRO B 1 44 ? -82.469 21.740 1.879 1.00 47.00 44 PRO D O 1
ATOM 5371 N N . LYS B 1 45 ? -83.437 23.377 0.665 1.00 47.71 45 LYS D N 1
ATOM 5372 C CA . LYS B 1 45 ? -82.536 23.339 -0.518 1.00 47.68 45 LYS D CA 1
ATOM 5373 C C . LYS B 1 45 ? -81.093 23.552 -0.047 1.00 46.61 45 LYS D C 1
ATOM 5374 O O . LYS B 1 45 ? -80.870 24.468 0.768 1.00 46.50 45 LYS D O 1
ATOM 5380 N N . GLY B 1 46 ? -80.162 22.720 -0.525 1.00 45.54 46 GLY D N 1
ATOM 5381 C CA . GLY B 1 46 ? -78.721 22.826 -0.228 1.00 44.75 46 GLY D CA 1
ATOM 5382 C C . GLY B 1 46 ? -78.295 21.968 0.954 1.00 43.79 46 GLY D C 1
ATOM 5383 O O . GLY B 1 46 ? -77.073 21.855 1.173 1.00 43.75 46 GLY D O 1
ATOM 5384 N N . ASP B 1 47 ? -79.246 21.391 1.697 1.00 42.90 47 ASP D N 1
ATOM 5385 C CA . ASP B 1 47 ? -78.965 20.458 2.823 1.00 42.00 47 ASP D CA 1
ATOM 5386 C C . ASP B 1 47 ? -78.389 19.158 2.248 1.00 41.26 47 ASP D C 1
ATOM 5387 O O . ASP B 1 47 ? -78.851 18.736 1.172 1.00 41.45 47 ASP D O 1
ATOM 5392 N N . VAL B 1 48 ? -77.405 18.570 2.937 1.00 40.45 48 VAL D N 1
ATOM 5393 C CA . VAL B 1 48 ? -76.639 17.368 2.484 1.00 39.79 48 VAL D CA 1
ATOM 5394 C C . VAL B 1 48 ? -76.453 16.422 3.667 1.00 39.12 48 VAL D C 1
ATOM 5395 O O . VAL B 1 48 ? -76.661 16.815 4.812 1.00 38.90 48 VAL D O 1
ATOM 5399 N N . PRO B 1 49 ? -76.060 15.148 3.428 1.00 38.71 49 PRO D N 1
ATOM 5400 C CA . PRO B 1 49 ? -75.584 14.275 4.500 1.00 38.29 49 PRO D CA 1
ATOM 5401 C C . PRO B 1 49 ? -74.272 14.816 5.090 1.00 37.97 49 PRO D C 1
ATOM 5402 O O . PRO B 1 49 ? -73.270 14.780 4.396 1.00 37.94 49 PRO D O 1
ATOM 5406 N N . ILE B 1 50 ? -74.317 15.328 6.326 1.00 37.71 50 ILE D N 1
ATOM 5407 C CA . ILE B 1 50 ? -73.146 15.929 7.036 1.00 37.60 50 ILE D CA 1
ATOM 5408 C C . ILE B 1 50 ? -72.421 14.840 7.837 1.00 37.33 50 ILE D C 1
ATOM 5409 O O . ILE B 1 50 ? -71.212 15.010 8.084 1.00 37.41 50 ILE D O 1
ATOM 5414 N N . LEU B 1 51 ? -73.133 13.781 8.240 1.00 37.16 51 LEU D N 1
ATOM 5415 C CA . LEU B 1 51 ? -72.578 12.626 8.998 1.00 36.92 51 LEU D CA 1
ATOM 5416 C C . LEU B 1 51 ? -73.226 11.327 8.502 1.00 36.75 51 LEU D C 1
ATOM 5417 O O . LEU B 1 51 ? -74.466 11.288 8.397 1.00 36.70 51 LEU D O 1
ATOM 5422 N N . THR B 1 52 ? -72.402 10.313 8.216 1.00 36.72 52 THR D N 1
ATOM 5423 C CA . THR B 1 52 ? -72.798 8.989 7.660 1.00 36.81 52 THR D CA 1
ATOM 5424 C C . THR B 1 52 ? -72.174 7.897 8.528 1.00 36.92 52 THR D C 1
ATOM 5425 O O . THR B 1 52 ? -71.424 8.208 9.451 1.00 36.90 52 THR D O 1
ATOM 5429 N N . PRO B 1 53 ? -72.463 6.594 8.287 1.00 37.10 53 PRO D N 1
ATOM 5430 C CA . PRO B 1 53 ? -71.838 5.513 9.053 1.00 37.31 53 PRO D CA 1
ATOM 5431 C C . PRO B 1 53 ? -70.302 5.577 9.017 1.00 37.55 53 PRO D C 1
ATOM 5432 O O . PRO B 1 53 ? -69.683 5.230 10.005 1.00 37.29 53 PRO D O 1
ATOM 5436 N N . GLU B 1 54 ? -69.741 6.038 7.893 1.00 38.18 54 GLU D N 1
ATOM 5437 C CA . GLU B 1 54 ? -68.279 6.214 7.667 1.00 38.77 54 GLU D CA 1
ATOM 5438 C C . GLU B 1 54 ? -67.673 7.107 8.759 1.00 39.11 54 GLU D C 1
ATOM 5439 O O . GLU B 1 54 ? -66.493 6.898 9.085 1.00 39.34 54 GLU D O 1
ATOM 5445 N N . ASN B 1 55 ? -68.441 8.066 9.288 1.00 39.72 55 ASN D N 1
ATOM 5446 C CA . ASN B 1 55 ? -68.005 9.001 10.362 1.00 40.21 55 ASN D CA 1
ATOM 5447 C C . ASN B 1 55 ? -67.884 8.249 11.695 1.00 40.99 55 ASN D C 1
ATOM 5448 O O . ASN B 1 55 ? -67.043 8.661 12.514 1.00 41.25 55 ASN D O 1
ATOM 5453 N N . VAL B 1 56 ? -68.692 7.202 11.901 1.00 41.75 56 VAL D N 1
ATOM 5454 C CA . VAL B 1 56 ? -68.665 6.334 13.118 1.00 42.42 56 VAL D CA 1
ATOM 5455 C C . VAL B 1 56 ? -67.456 5.394 13.015 1.00 43.16 56 VAL D C 1
ATOM 5456 O O . VAL B 1 56 ? -66.703 5.290 14.002 1.00 43.25 56 VAL D O 1
ATOM 5460 N N . TYR B 1 57 ? -67.292 4.736 11.862 1.00 44.02 57 TYR D N 1
ATOM 5461 C CA . TYR B 1 57 ? -66.146 3.847 11.534 1.00 44.71 57 TYR D CA 1
ATOM 5462 C C . TYR B 1 57 ? -64.833 4.639 11.606 1.00 45.46 57 TYR D C 1
ATOM 5463 O O . TYR B 1 57 ? -63.802 4.046 11.977 1.00 45.73 57 TYR D O 1
ATOM 5472 N N . ALA B 1 58 ? -64.873 5.932 11.262 1.00 46.38 58 ALA D N 1
ATOM 5473 C CA . ALA B 1 58 ? -63.693 6.826 11.175 1.00 47.31 58 ALA D CA 1
ATOM 5474 C C . ALA B 1 58 ? -63.216 7.250 12.570 1.00 48.74 58 ALA D C 1
ATOM 5475 O O . ALA B 1 58 ? -62.066 7.698 12.660 1.00 49.02 58 ALA D O 1
ATOM 5477 N N . MET B 1 59 ? -64.051 7.125 13.609 1.00 50.41 59 MET D N 1
ATOM 5478 C CA . MET B 1 59 ? -63.670 7.461 15.011 1.00 51.78 59 MET D CA 1
ATOM 5479 C C . MET B 1 59 ? -62.733 6.373 15.530 1.00 52.65 59 MET D C 1
ATOM 5480 O O . MET B 1 59 ? -62.737 5.260 15.008 1.00 52.57 59 MET D O 1
ATOM 5485 N N . PRO B 1 60 ? -61.906 6.648 16.567 1.00 53.85 60 PRO D N 1
ATOM 5486 C CA . PRO B 1 60 ? -61.137 5.593 17.230 1.00 54.61 60 PRO D CA 1
ATOM 5487 C C . PRO B 1 60 ? -62.065 4.542 17.840 1.00 55.39 60 PRO D C 1
ATOM 5488 O O . PRO B 1 60 ? -63.121 4.890 18.365 1.00 55.43 60 PRO D O 1
ATOM 5492 N N . PRO B 1 61 ? -61.716 3.233 17.793 1.00 56.22 61 PRO D N 1
ATOM 5493 C CA . PRO B 1 61 ? -62.597 2.180 18.310 1.00 56.82 61 PRO D CA 1
ATOM 5494 C C . PRO B 1 61 ? -63.026 2.369 19.776 1.00 57.39 61 PRO D C 1
ATOM 5495 O O . PRO B 1 61 ? -64.123 1.956 20.119 1.00 57.54 61 PRO D O 1
ATOM 5499 N N . GLN B 1 62 ? -62.160 2.980 20.593 1.00 57.78 62 GLN D N 1
ATOM 5500 C CA . GLN B 1 62 ? -62.387 3.238 22.042 1.00 58.13 62 GLN D CA 1
ATOM 5501 C C . GLN B 1 62 ? -63.549 4.225 22.207 1.00 57.16 62 GLN D C 1
ATOM 5502 O O . GLN B 1 62 ? -64.328 4.065 23.167 1.00 57.44 62 GLN D O 1
ATOM 5508 N N . PHE B 1 63 ? -63.651 5.201 21.299 1.00 55.65 63 PHE D N 1
ATOM 5509 C CA . PHE B 1 63 ? -64.693 6.262 21.285 1.00 54.41 63 PHE D CA 1
ATOM 5510 C C . PHE B 1 63 ? -66.066 5.624 21.038 1.00 53.27 63 PHE D C 1
ATOM 5511 O O . PHE B 1 63 ? -66.984 5.857 21.845 1.00 53.27 63 PHE D O 1
ATOM 5519 N N . TRP B 1 64 ? -66.188 4.845 19.956 1.00 52.06 64 TRP D N 1
ATOM 5520 C CA . TRP B 1 64 ? -67.400 4.061 19.586 1.00 51.14 64 TRP D CA 1
ATOM 5521 C C . TRP B 1 64 ? -67.928 3.331 20.828 1.00 51.55 64 TRP D C 1
ATOM 5522 O O . TRP B 1 64 ? -69.100 3.548 21.195 1.00 50.82 64 TRP D O 1
ATOM 5533 N N . GLN B 1 65 ? -67.067 2.525 21.456 1.00 52.65 65 GLN D N 1
ATOM 5534 C CA . GLN B 1 65 ? -67.417 1.573 22.546 1.00 53.74 65 GLN D CA 1
ATOM 5535 C C . GLN B 1 65 ? -67.806 2.316 23.832 1.00 53.48 65 GLN D C 1
ATOM 5536 O O . GLN B 1 65 ? -68.740 1.845 24.511 1.00 53.52 65 GLN D O 1
ATOM 5542 N N . ASN B 1 66 ? -67.119 3.416 24.162 1.00 53.18 66 ASN D N 1
ATOM 5543 C CA . ASN B 1 66 ? -67.128 4.013 25.526 1.00 53.16 66 ASN D CA 1
ATOM 5544 C C . ASN B 1 66 ? -67.889 5.345 25.555 1.00 52.30 66 ASN D C 1
ATOM 5545 O O . ASN B 1 66 ? -68.699 5.517 26.488 1.00 52.52 66 ASN D O 1
ATOM 5550 N N . PHE B 1 67 ? -67.640 6.249 24.601 1.00 51.40 67 PHE D N 1
ATOM 5551 C CA . PHE B 1 67 ? -68.129 7.655 24.638 1.00 50.89 67 PHE D CA 1
ATOM 5552 C C . PHE B 1 67 ? -69.650 7.690 24.827 1.00 50.56 67 PHE D C 1
ATOM 5553 O O . PHE B 1 67 ? -70.376 6.993 24.089 1.00 50.29 67 PHE D O 1
ATOM 5561 N N . GLN B 1 68 ? -70.103 8.490 25.798 1.00 50.47 68 GLN D N 1
ATOM 5562 C CA . GLN B 1 68 ? -71.520 8.896 25.994 1.00 50.31 68 GLN D CA 1
ATOM 5563 C C . GLN B 1 68 ? -71.567 10.422 26.114 1.00 50.04 68 GLN D C 1
ATOM 5564 O O . GLN B 1 68 ? -70.715 10.979 26.833 1.00 50.43 68 GLN D O 1
ATOM 5570 N N . GLY B 1 69 ? -72.513 11.072 25.431 1.00 49.37 69 GLY D N 1
ATOM 5571 C CA . GLY B 1 69 ? -72.621 12.542 25.426 1.00 48.86 69 GLY D CA 1
ATOM 5572 C C . GLY B 1 69 ? -73.748 13.055 24.550 1.00 47.92 69 GLY D C 1
ATOM 5573 O O . GLY B 1 69 ? -74.708 12.297 24.308 1.00 47.04 69 GLY D O 1
ATOM 5574 N N . LYS B 1 70 ? -73.627 14.309 24.104 1.00 47.68 70 LYS D N 1
ATOM 5575 C CA . LYS B 1 70 ? -74.689 15.071 23.394 1.00 47.43 70 LYS D CA 1
ATOM 5576 C C . LYS B 1 70 ? -74.075 15.839 22.219 1.00 46.58 70 LYS D C 1
ATOM 5577 O O . LYS B 1 70 ? -73.065 16.534 22.436 1.00 46.58 70 LYS D O 1
ATOM 5583 N N . LEU B 1 71 ? -74.681 15.724 21.031 1.00 45.68 71 LEU D N 1
ATOM 5584 C CA . LEU B 1 71 ? -74.244 16.395 19.776 1.00 44.95 71 LEU D CA 1
ATOM 5585 C C . LEU B 1 71 ? -75.231 17.518 19.430 1.00 44.47 71 LEU D C 1
ATOM 5586 O O . LEU B 1 71 ? -76.453 17.267 19.463 1.00 44.18 71 LEU D O 1
ATOM 5591 N N . TRP B 1 72 ? -74.705 18.707 19.118 1.00 44.18 72 TRP D N 1
ATOM 5592 C CA . TRP B 1 72 ? -75.468 19.905 18.671 1.00 43.96 72 TRP D CA 1
ATOM 5593 C C . TRP B 1 72 ? -75.043 20.273 17.246 1.00 43.44 72 TRP D C 1
ATOM 5594 O O . TRP B 1 72 ? -73.827 20.307 16.988 1.00 43.17 72 TRP D O 1
ATOM 5605 N N . ILE B 1 73 ? -76.014 20.538 16.368 1.00 43.25 73 ILE D N 1
ATOM 5606 C CA . ILE B 1 73 ? -75.807 21.116 15.006 1.00 43.19 73 ILE D CA 1
ATOM 5607 C C . ILE B 1 73 ? -76.519 22.473 14.978 1.00 43.58 73 ILE D C 1
ATOM 5608 O O . ILE B 1 73 ? -77.764 22.483 14.977 1.00 43.64 73 ILE D O 1
ATOM 5613 N N . GLY B 1 74 ? -75.754 23.569 14.979 1.00 44.23 74 GLY D N 1
ATOM 5614 C CA . GLY B 1 74 ? -76.279 24.945 15.086 1.00 44.74 74 GLY D CA 1
ATOM 5615 C C . GLY B 1 74 ? -75.936 25.790 13.873 1.00 45.01 74 GLY D C 1
ATOM 5616 O O . GLY B 1 74 ? -75.194 25.302 12.998 1.00 44.77 74 GLY D O 1
ATOM 5617 N N . ARG B 1 75 ? -76.459 27.020 13.829 1.00 45.62 75 ARG D N 1
ATOM 5618 C CA . ARG B 1 75 ? -76.223 27.998 12.735 1.00 46.23 75 ARG D CA 1
ATOM 5619 C C . ARG B 1 75 ? -74.733 28.349 12.685 1.00 46.17 75 ARG D C 1
ATOM 5620 O O . ARG B 1 75 ? -74.128 28.508 13.764 1.00 46.03 75 ARG D O 1
ATOM 5628 N N . ALA B 1 76 ? -74.179 28.477 11.476 1.00 46.19 76 ALA D N 1
ATOM 5629 C CA . ALA B 1 76 ? -72.778 28.888 11.228 1.00 46.67 76 ALA D CA 1
ATOM 5630 C C . ALA B 1 76 ? -72.537 30.266 11.858 1.00 47.60 76 ALA D C 1
ATOM 5631 O O . ALA B 1 76 ? -73.290 31.205 11.528 1.00 48.07 76 ALA D O 1
ATOM 5633 N N . GLY B 1 77 ? -71.546 30.360 12.754 1.00 48.07 77 GLY D N 1
ATOM 5634 C CA . GLY B 1 77 ? -71.112 31.606 13.416 1.00 48.89 77 GLY D CA 1
ATOM 5635 C C . GLY B 1 77 ? -71.578 31.707 14.861 1.00 49.41 77 GLY D C 1
ATOM 5636 O O . GLY B 1 77 ? -71.391 32.790 15.451 1.00 50.09 77 GLY D O 1
ATOM 5637 N N . SER B 1 78 ? -72.149 30.634 15.422 1.00 49.45 78 SER D N 1
ATOM 5638 C CA . SER B 1 78 ? -72.743 30.598 16.787 1.00 49.89 78 SER D CA 1
ATOM 5639 C C . SER B 1 78 ? -72.240 29.377 17.565 1.00 49.96 78 SER D C 1
ATOM 5640 O O . SER B 1 78 ? -71.755 28.427 16.927 1.00 49.46 78 SER D O 1
ATOM 5643 N N . ASP B 1 79 ? -72.357 29.412 18.896 1.00 50.64 79 ASP D N 1
ATOM 5644 C CA . ASP B 1 79 ? -72.264 28.215 19.774 1.00 50.83 79 ASP D CA 1
ATOM 5645 C C . ASP B 1 79 ? -73.577 27.438 19.624 1.00 50.88 79 ASP D C 1
ATOM 5646 O O . ASP B 1 79 ? -74.625 27.972 20.038 1.00 51.24 79 ASP D O 1
ATOM 5651 N N . ALA B 1 80 ? -73.514 26.230 19.054 1.00 50.61 80 ALA D N 1
ATOM 5652 C CA . ALA B 1 80 ? -74.679 25.402 18.659 1.00 50.60 80 ALA D CA 1
ATOM 5653 C C . ALA B 1 80 ? -75.477 24.944 19.889 1.00 50.80 80 ALA D C 1
ATOM 5654 O O . ALA B 1 80 ? -76.636 24.531 19.706 1.00 50.54 80 ALA D O 1
ATOM 5656 N N . ARG B 1 81 ? -74.883 25.007 21.085 1.00 51.61 81 ARG D N 1
ATOM 5657 C CA . ARG B 1 81 ? -75.491 24.522 22.355 1.00 52.27 81 ARG D CA 1
ATOM 5658 C C . ARG B 1 81 ? -76.487 25.552 22.902 1.00 52.53 81 ARG D C 1
ATOM 5659 O O . ARG B 1 81 ? -77.433 25.138 23.601 1.00 52.40 81 ARG D O 1
ATOM 5667 N N . GLN B 1 82 ? -76.278 26.837 22.602 1.00 53.12 82 GLN D N 1
ATOM 5668 C CA . GLN B 1 82 ? -77.002 27.974 23.234 1.00 53.75 82 GLN D CA 1
ATOM 5669 C C . GLN B 1 82 ? -78.422 28.067 22.680 1.00 53.63 82 GLN D C 1
ATOM 5670 O O . GLN B 1 82 ? -78.673 27.672 21.544 1.00 53.12 82 GLN D O 1
ATOM 5676 N N . PRO B 1 83 ? -79.390 28.584 23.476 1.00 54.08 83 PRO D N 1
ATOM 5677 C CA . PRO B 1 83 ? -80.780 28.730 23.037 1.00 53.95 83 PRO D CA 1
ATOM 5678 C C . PRO B 1 83 ? -80.956 29.556 21.752 1.00 53.82 83 PRO D C 1
ATOM 5679 O O . PRO B 1 83 ? -80.407 30.639 21.672 1.00 54.15 83 PRO D O 1
ATOM 5683 N N . GLY B 1 84 ? -81.721 29.021 20.793 1.00 53.34 84 GLY D N 1
ATOM 5684 C CA . GLY B 1 84 ? -82.082 29.689 19.526 1.00 53.10 84 GLY D CA 1
ATOM 5685 C C . GLY B 1 84 ? -80.973 29.619 18.488 1.00 52.67 84 GLY D C 1
ATOM 5686 O O . GLY B 1 84 ? -80.990 30.455 17.564 1.00 52.95 84 GLY D O 1
ATOM 5687 N N . ASN B 1 85 ? -80.047 28.661 18.622 1.00 52.11 85 ASN D N 1
ATOM 5688 C CA . ASN B 1 85 ? -78.884 28.477 17.710 1.00 51.43 85 ASN D CA 1
ATOM 5689 C C . ASN B 1 85 ? -78.975 27.136 16.967 1.00 50.27 85 ASN D C 1
ATOM 5690 O O . ASN B 1 85 ? -78.260 26.996 15.960 1.00 50.00 85 ASN D O 1
ATOM 5695 N N . GLN B 1 86 ? -79.818 26.202 17.424 1.00 49.44 86 GLN D N 1
ATOM 5696 C CA . GLN B 1 86 ? -79.992 24.858 16.804 1.00 48.76 86 GLN D CA 1
ATOM 5697 C C . GLN B 1 86 ? -80.725 25.009 15.466 1.00 48.01 86 GLN D C 1
ATOM 5698 O O . GLN B 1 86 ? -81.784 25.668 15.451 1.00 48.34 86 GLN D O 1
ATOM 5704 N N . ILE B 1 87 ? -80.180 24.421 14.393 1.00 46.86 87 ILE D N 1
ATOM 5705 C CA . ILE B 1 87 ? -80.806 24.369 13.035 1.00 46.09 87 ILE D CA 1
ATOM 5706 C C . ILE B 1 87 ? -81.428 22.987 12.843 1.00 45.20 87 ILE D C 1
ATOM 5707 O O . ILE B 1 87 ? -81.042 22.037 13.521 1.00 44.82 87 ILE D O 1
ATOM 5712 N N . PRO B 1 88 ? -82.414 22.828 11.928 1.00 44.47 88 PRO D N 1
ATOM 5713 C CA . PRO B 1 88 ? -83.058 21.531 11.719 1.00 43.80 88 PRO D CA 1
ATOM 5714 C C . PRO B 1 88 ? -82.076 20.465 11.208 1.00 43.06 88 PRO D C 1
ATOM 5715 O O . PRO B 1 88 ? -81.335 20.741 10.278 1.00 42.88 88 PRO D O 1
ATOM 5719 N N . VAL B 1 89 ? -82.085 19.294 11.854 1.00 42.45 89 VAL D N 1
ATOM 5720 C CA . VAL B 1 89 ? -81.311 18.077 11.465 1.00 41.79 89 VAL D CA 1
ATOM 5721 C C . VAL B 1 89 ? -82.315 16.951 11.205 1.00 41.36 89 VAL D C 1
ATOM 5722 O O . VAL B 1 89 ? -83.218 16.767 12.043 1.00 41.16 89 VAL D O 1
ATOM 5726 N N . PHE B 1 90 ? -82.157 16.235 10.089 1.00 41.18 90 PHE D N 1
ATOM 5727 C CA . PHE B 1 90 ? -83.049 15.128 9.656 1.00 41.06 90 PHE D CA 1
ATOM 5728 C C . PHE B 1 90 ? -82.263 13.812 9.660 1.00 40.93 90 PHE D C 1
ATOM 5729 O O . PHE B 1 90 ? -81.191 13.749 9.028 1.00 40.64 90 PHE D O 1
ATOM 5737 N N . LEU B 1 91 ? -82.781 12.806 10.371 1.00 41.23 91 LEU D N 1
ATOM 5738 C CA . LEU B 1 91 ? -82.242 11.421 10.381 1.00 41.46 91 LEU D CA 1
ATOM 5739 C C . LEU B 1 91 ? -82.866 10.649 9.216 1.00 42.06 91 LEU D C 1
ATOM 5740 O O . LEU B 1 91 ? -84.101 10.490 9.211 1.00 41.88 91 LEU D O 1
ATOM 5745 N N . ARG B 1 92 ? -82.036 10.206 8.267 1.00 43.13 92 ARG D N 1
ATOM 5746 C CA . ARG B 1 92 ? -82.428 9.293 7.160 1.00 44.34 92 ARG D CA 1
ATOM 5747 C C . ARG B 1 92 ? -82.229 7.847 7.627 1.00 45.00 92 ARG D C 1
ATOM 5748 O O . ARG B 1 92 ? -81.149 7.557 8.173 1.00 44.71 92 ARG D O 1
ATOM 5756 N N . ASP B 1 93 ? -83.227 6.982 7.417 1.00 46.08 93 ASP D N 1
ATOM 5757 C CA . ASP B 1 93 ? -83.206 5.559 7.859 1.00 46.95 93 ASP D CA 1
ATOM 5758 C C . ASP B 1 93 ? -82.830 4.661 6.672 1.00 47.83 93 ASP D C 1
ATOM 5759 O O . ASP B 1 93 ? -82.608 5.197 5.565 1.00 47.76 93 ASP D O 1
ATOM 5764 N N . ALA B 1 94 ? -82.757 3.347 6.912 1.00 48.99 94 ALA D N 1
ATOM 5765 C CA . ALA B 1 94 ? -82.360 2.301 5.937 1.00 49.89 94 ALA D CA 1
ATOM 5766 C C . ALA B 1 94 ? -83.217 2.389 4.670 1.00 50.74 94 ALA D C 1
ATOM 5767 O O . ALA B 1 94 ? -82.641 2.370 3.563 1.00 50.74 94 ALA D O 1
ATOM 5769 N N . ASN B 1 95 ? -84.539 2.495 4.831 1.00 51.54 95 ASN D N 1
ATOM 5770 C CA . ASN B 1 95 ? -85.527 2.444 3.720 1.00 52.08 95 ASN D CA 1
ATOM 5771 C C . ASN B 1 95 ? -85.582 3.802 3.008 1.00 51.63 95 ASN D C 1
ATOM 5772 O O . ASN B 1 95 ? -86.302 3.899 1.997 1.00 52.39 95 ASN D O 1
ATOM 5777 N N . GLY B 1 96 ? -84.861 4.809 3.516 1.00 50.62 96 GLY D N 1
ATOM 5778 C CA . GLY B 1 96 ? -84.662 6.112 2.852 1.00 49.84 96 GLY D CA 1
ATOM 5779 C C . GLY B 1 96 ? -85.582 7.196 3.391 1.00 49.10 96 GLY D C 1
ATOM 5780 O O . GLY B 1 96 ? -85.514 8.325 2.870 1.00 49.22 96 GLY D O 1
ATOM 5781 N N . ASN B 1 97 ? -86.405 6.882 4.397 1.00 48.22 97 ASN D N 1
ATOM 5782 C CA . ASN B 1 97 ? -87.386 7.827 4.996 1.00 47.72 97 ASN D CA 1
ATOM 5783 C C . ASN B 1 97 ? -86.644 8.865 5.843 1.00 46.62 97 ASN D C 1
ATOM 5784 O O . ASN B 1 97 ? -85.554 8.545 6.354 1.00 46.14 97 ASN D O 1
ATOM 5789 N N . LEU B 1 98 ? -87.233 10.055 5.990 1.00 45.64 98 LEU D N 1
ATOM 5790 C CA . LEU B 1 98 ? -86.655 11.204 6.734 1.00 44.83 98 LEU D CA 1
ATOM 5791 C C . LEU B 1 98 ? -87.580 11.581 7.893 1.00 44.25 98 LEU D C 1
ATOM 5792 O O . LEU B 1 98 ? -88.798 11.683 7.670 1.00 44.54 98 LEU D O 1
ATOM 5797 N N . ALA B 1 99 ? -87.008 11.771 9.082 1.00 43.62 99 ALA D N 1
ATOM 5798 C CA . ALA B 1 99 ? -87.674 12.351 10.268 1.00 43.43 99 ALA D CA 1
ATOM 5799 C C . ALA B 1 99 ? -86.750 13.413 10.870 1.00 43.17 99 ALA D C 1
ATOM 5800 O O . ALA B 1 99 ? -85.534 13.158 10.943 1.00 43.08 99 ALA D O 1
ATOM 5802 N N . GLN B 1 100 ? -87.298 14.567 11.258 1.00 43.09 100 GLN D N 1
ATOM 5803 C CA . GLN B 1 100 ? -86.532 15.634 11.952 1.00 43.01 100 GLN D CA 1
ATOM 5804 C C . GLN B 1 100 ? -86.352 15.214 13.413 1.00 42.82 100 GLN D C 1
ATOM 5805 O O . GLN B 1 100 ? -87.374 14.996 14.093 1.00 43.02 100 GLN D O 1
ATOM 5811 N N . ILE B 1 101 ? -85.099 15.102 13.862 1.00 42.59 101 ILE D N 1
ATOM 5812 C CA . ILE B 1 101 ? -84.736 14.634 15.234 1.00 42.59 101 ILE D CA 1
ATOM 5813 C C . ILE B 1 101 ? -84.615 15.857 16.149 1.00 42.56 101 ILE D C 1
ATOM 5814 O O . ILE B 1 101 ? -84.279 16.947 15.646 1.00 42.58 101 ILE D O 1
ATOM 5819 N N . THR B 1 102 ? -84.924 15.680 17.437 1.00 42.52 102 THR D N 1
ATOM 5820 C CA . THR B 1 102 ? -84.831 16.723 18.495 1.00 42.52 102 THR D CA 1
ATOM 5821 C C . THR B 1 102 ? -83.391 16.785 19.015 1.00 42.14 102 THR D C 1
ATOM 5822 O O . THR B 1 102 ? -82.825 15.714 19.310 1.00 42.38 102 THR D O 1
ATOM 5826 N N . GLN B 1 103 ? -82.832 17.993 19.124 1.00 41.58 103 GLN D N 1
ATOM 5827 C CA . GLN B 1 103 ? -81.470 18.243 19.663 1.00 41.15 103 GLN D CA 1
ATOM 5828 C C . GLN B 1 103 ? -81.579 18.559 21.154 1.00 41.06 103 GLN D C 1
ATOM 5829 O O . GLN B 1 103 ? -82.609 19.052 21.607 1.00 41.23 103 GLN D O 1
ATOM 5835 N N . PRO B 1 104 ? -80.534 18.286 21.970 1.00 40.86 104 PRO D N 1
ATOM 5836 C CA . PRO B 1 104 ? -79.284 17.698 21.487 1.00 40.70 104 PRO D CA 1
ATOM 5837 C C . PRO B 1 104 ? -79.418 16.215 21.114 1.00 40.27 104 PRO D C 1
ATOM 5838 O O . PRO B 1 104 ? -80.259 15.545 21.683 1.00 40.28 104 PRO D O 1
ATOM 5842 N N . ILE B 1 105 ? -78.587 15.753 20.176 1.00 40.01 105 ILE D N 1
ATOM 5843 C CA . ILE B 1 105 ? -78.557 14.339 19.695 1.00 39.91 105 ILE D CA 1
ATOM 5844 C C . ILE B 1 105 ? -77.719 13.518 20.681 1.00 39.90 105 ILE D C 1
ATOM 5845 O O . ILE B 1 105 ? -76.522 13.825 20.835 1.00 39.77 105 ILE D O 1
ATOM 5850 N N . THR B 1 106 ? -78.337 12.521 21.320 1.00 39.95 106 THR D N 1
ATOM 5851 C CA . THR B 1 106 ? -77.696 11.606 22.301 1.00 40.18 106 THR D CA 1
ATOM 5852 C C . THR B 1 106 ? -76.777 10.634 21.554 1.00 40.16 106 THR D C 1
ATOM 5853 O O . THR B 1 106 ? -77.267 9.961 20.628 1.00 39.96 106 THR D O 1
ATOM 5857 N N . LEU B 1 107 ? -75.500 10.571 21.946 1.00 40.57 107 LEU D N 1
ATOM 5858 C CA . LEU B 1 107 ? -74.488 9.638 21.381 1.00 40.83 107 LEU D CA 1
ATOM 5859 C C . LEU B 1 107 ? -74.088 8.612 22.447 1.00 41.31 107 LEU D C 1
ATOM 5860 O O . LEU B 1 107 ? -73.736 9.027 23.566 1.00 41.48 107 LEU D O 1
ATOM 5865 N N . ASN B 1 108 ? -74.153 7.326 22.092 1.00 41.68 108 ASN D N 1
ATOM 5866 C CA . ASN B 1 108 ? -73.734 6.169 22.929 1.00 42.19 108 ASN D CA 1
ATOM 5867 C C . ASN B 1 108 ? -73.618 4.945 22.013 1.00 42.50 108 ASN D C 1
ATOM 5868 O O . ASN B 1 108 ? -74.150 5.013 20.887 1.00 42.65 108 ASN D O 1
ATOM 5873 N N . LYS B 1 109 ? -72.956 3.876 22.469 1.00 43.01 109 LYS D N 1
ATOM 5874 C CA . LYS B 1 109 ? -72.672 2.669 21.643 1.00 43.13 109 LYS D CA 1
ATOM 5875 C C . LYS B 1 109 ? -73.962 2.199 20.958 1.00 42.66 109 LYS D C 1
ATOM 5876 O O . LYS B 1 109 ? -73.926 1.979 19.731 1.00 42.63 109 LYS D O 1
ATOM 5882 N N . GLY B 1 110 ? -75.048 2.050 21.724 1.00 42.19 110 GLY D N 1
ATOM 5883 C CA . GLY B 1 110 ? -76.368 1.617 21.225 1.00 41.84 110 GLY D CA 1
ATOM 5884 C C . GLY B 1 110 ? -76.819 2.448 20.036 1.00 41.18 110 GLY D C 1
ATOM 5885 O O . GLY B 1 110 ? -77.208 1.850 19.011 1.00 41.14 110 GLY D O 1
ATOM 5886 N N . ASN B 1 111 ? -76.758 3.777 20.165 1.00 40.65 111 ASN D N 1
ATOM 5887 C CA . ASN B 1 111 ? -77.156 4.749 19.109 1.00 40.22 111 ASN D CA 1
ATOM 5888 C C . ASN B 1 111 ? -76.188 4.647 17.924 1.00 39.85 111 ASN D C 1
ATOM 5889 O O . ASN B 1 111 ? -76.670 4.671 16.773 1.00 39.70 111 ASN D O 1
ATOM 5894 N N . PHE B 1 112 ? -74.882 4.538 18.190 1.00 39.64 112 PHE D N 1
ATOM 5895 C CA . PHE B 1 112 ? -73.824 4.375 17.156 1.00 39.47 112 PHE D CA 1
ATOM 5896 C C . PHE B 1 112 ? -74.097 3.106 16.342 1.00 39.56 112 PHE D C 1
ATOM 5897 O O . PHE B 1 112 ? -73.985 3.156 15.102 1.00 39.31 112 PHE D O 1
ATOM 5905 N N . ASP B 1 113 ? -74.446 2.011 17.025 1.00 40.02 113 ASP D N 1
ATOM 5906 C CA . ASP B 1 113 ? -74.731 0.689 16.404 1.00 40.17 113 ASP D CA 1
ATOM 5907 C C . ASP B 1 113 ? -75.962 0.819 15.499 1.00 40.14 113 ASP D C 1
ATOM 5908 O O . ASP B 1 113 ? -75.861 0.432 14.321 1.00 40.16 113 ASP D O 1
ATOM 5913 N N . GLN B 1 114 ? -77.061 1.369 16.026 1.00 40.26 114 GLN D N 1
ATOM 5914 C CA . GLN B 1 114 ? -78.349 1.559 15.302 1.00 40.40 114 GLN D CA 1
ATOM 5915 C C . GLN B 1 114 ? -78.107 2.386 14.031 1.00 39.94 114 GLN D C 1
ATOM 5916 O O . GLN B 1 114 ? -78.623 1.990 12.964 1.00 40.03 114 GLN D O 1
ATOM 5922 N N . PHE B 1 115 ? -77.352 3.484 14.153 1.00 39.42 115 PHE D N 1
ATOM 5923 C CA . PHE B 1 115 ? -77.014 4.435 13.059 1.00 38.94 115 PHE D CA 1
ATOM 5924 C C . PHE B 1 115 ? -76.309 3.682 11.924 1.00 38.97 115 PHE D C 1
ATOM 5925 O O . PHE B 1 115 ? -76.723 3.821 10.756 1.00 38.76 115 PHE D O 1
ATOM 5933 N N . VAL B 1 116 ? -75.283 2.900 12.271 1.00 39.27 116 VAL D N 1
ATOM 5934 C CA . VAL B 1 116 ? -74.478 2.072 11.323 1.00 39.50 116 VAL D CA 1
ATOM 5935 C C . VAL B 1 116 ? -75.361 0.947 10.766 1.00 39.92 116 VAL D C 1
ATOM 5936 O O . VAL B 1 116 ? -75.361 0.762 9.534 1.00 40.03 116 VAL D O 1
ATOM 5940 N N . LYS B 1 117 ? -76.084 0.240 11.643 1.00 40.40 117 LYS D N 1
ATOM 5941 C CA . LYS B 1 117 ? -76.957 -0.919 11.300 1.00 40.86 117 LYS D CA 1
ATOM 5942 C C . LYS B 1 117 ? -78.004 -0.497 10.261 1.00 40.64 117 LYS D C 1
ATOM 5943 O O . LYS B 1 117 ? -78.267 -1.290 9.333 1.00 40.64 117 LYS D O 1
ATOM 5949 N N . ASP B 1 118 ? -78.570 0.706 10.419 1.00 40.31 118 ASP D N 1
ATOM 5950 C CA . ASP B 1 118 ? -79.649 1.263 9.559 1.00 40.05 118 ASP D CA 1
ATOM 5951 C C . ASP B 1 118 ? -79.057 1.961 8.327 1.00 39.55 118 ASP D C 1
ATOM 5952 O O . ASP B 1 118 ? -79.850 2.505 7.539 1.00 39.43 118 ASP D O 1
ATOM 5957 N N . ASN B 1 119 ? -77.729 1.954 8.161 1.00 39.11 119 ASN D N 1
ATOM 5958 C CA . ASN B 1 119 ? -77.027 2.717 7.094 1.00 38.82 119 ASN D CA 1
ATOM 5959 C C . ASN B 1 119 ? -77.620 4.133 7.057 1.00 38.24 119 ASN D C 1
ATOM 5960 O O . ASN B 1 119 ? -77.948 4.620 5.956 1.00 38.19 119 ASN D O 1
ATOM 5965 N N . ALA B 1 120 ? -77.769 4.750 8.233 1.00 37.62 120 ALA D N 1
ATOM 5966 C CA . ALA B 1 120 ? -78.480 6.031 8.446 1.00 37.21 120 ALA D CA 1
ATOM 5967 C C . ALA B 1 120 ? -77.557 7.205 8.105 1.00 36.85 120 ALA D C 1
ATOM 5968 O O . ALA B 1 120 ? -76.343 6.984 7.969 1.00 36.74 120 ALA D O 1
ATOM 5970 N N . ALA B 1 121 ? -78.126 8.404 7.970 1.00 36.66 121 ALA D N 1
ATOM 5971 C CA . ALA B 1 121 ? -77.396 9.673 7.743 1.00 36.43 121 ALA D CA 1
ATOM 5972 C C . ALA B 1 121 ? -78.108 10.816 8.473 1.00 36.30 121 ALA D C 1
ATOM 5973 O O . ALA B 1 121 ? -79.349 10.765 8.591 1.00 36.25 121 ALA D O 1
ATOM 5975 N N . LEU B 1 122 ? -77.338 11.797 8.949 1.00 36.15 122 LEU D N 1
ATOM 5976 C CA . LEU B 1 122 ? -77.850 13.086 9.483 1.00 36.25 122 LEU D CA 1
ATOM 5977 C C . LEU B 1 122 ? -77.721 14.144 8.383 1.00 36.39 122 LEU D C 1
ATOM 5978 O O . LEU B 1 122 ? -76.575 14.511 8.057 1.00 36.38 122 LEU D O 1
ATOM 5983 N N . ILE B 1 123 ? -78.850 14.581 7.814 1.00 36.57 123 ILE D N 1
ATOM 5984 C CA . ILE B 1 123 ? -78.911 15.660 6.783 1.00 36.78 123 ILE D CA 1
ATOM 5985 C C . ILE B 1 123 ? -79.142 17.000 7.491 1.00 36.89 123 ILE D C 1
ATOM 5986 O O . ILE B 1 123 ? -80.017 17.062 8.380 1.00 36.78 123 ILE D O 1
ATOM 5991 N N . ALA B 1 124 ? -78.378 18.025 7.101 1.00 37.04 124 ALA D N 1
ATOM 5992 C CA . ALA B 1 124 ? -78.492 19.422 7.583 1.00 37.30 124 ALA D CA 1
ATOM 5993 C C . ALA B 1 124 ? -77.734 20.350 6.627 1.00 37.62 124 ALA D C 1
ATOM 5994 O O . ALA B 1 124 ? -77.174 19.848 5.631 1.00 37.40 124 ALA D O 1
ATOM 5996 N N . ASN B 1 125 ? -77.730 21.653 6.919 1.00 38.16 125 ASN D N 1
ATOM 5997 C CA . ASN B 1 125 ? -76.985 22.686 6.150 1.00 38.53 125 ASN D CA 1
ATOM 5998 C C . ASN B 1 125 ? -75.497 22.353 6.215 1.00 38.46 125 ASN D C 1
ATOM 5999 O O . ASN B 1 125 ? -74.959 22.194 7.308 1.00 38.35 125 ASN D O 1
ATOM 6004 N N . PRO B 1 126 ? -74.786 22.216 5.069 1.00 38.62 126 PRO D N 1
ATOM 6005 C CA . PRO B 1 126 ? -73.338 21.998 5.087 1.00 38.73 126 PRO D CA 1
ATOM 6006 C C . PRO B 1 126 ? -72.611 23.111 5.858 1.00 39.20 126 PRO D C 1
ATOM 6007 O O . PRO B 1 126 ? -71.610 22.826 6.490 1.00 39.26 126 PRO D O 1
ATOM 6011 N N . SER B 1 127 ? -73.133 24.339 5.785 1.00 39.76 127 SER D N 1
ATOM 6012 C CA . SER B 1 127 ? -72.723 25.489 6.632 1.00 40.27 127 SER D CA 1
ATOM 6013 C C . SER B 1 127 ? -73.449 25.390 7.978 1.00 40.39 127 SER D C 1
ATOM 6014 O O . SER B 1 127 ? -74.665 25.658 8.013 1.00 40.45 127 SER D O 1
ATOM 6017 N N . HIS B 1 128 ? -72.735 24.994 9.036 1.00 40.61 128 HIS D N 1
ATOM 6018 C CA . HIS B 1 128 ? -73.294 24.802 10.401 1.00 41.07 128 HIS D CA 1
ATOM 6019 C C . HIS B 1 128 ? -72.189 24.889 11.458 1.00 41.50 128 HIS D C 1
ATOM 6020 O O . HIS B 1 128 ? -71.031 24.551 11.144 1.00 41.16 128 HIS D O 1
ATOM 6027 N N . ALA B 1 129 ? -72.554 25.341 12.660 1.00 42.51 129 ALA D N 1
ATOM 6028 C CA . ALA B 1 129 ? -71.778 25.176 13.909 1.00 43.39 129 ALA D CA 1
ATOM 6029 C C . ALA B 1 129 ? -72.021 23.760 14.437 1.00 43.84 129 ALA D C 1
ATOM 6030 O O . ALA B 1 129 ? -73.131 23.236 14.220 1.00 43.55 129 ALA D O 1
ATOM 6032 N N . MET B 1 130 ? -71.023 23.168 15.097 1.00 44.79 130 MET D N 1
ATOM 6033 C CA . MET B 1 130 ? -71.123 21.813 15.699 1.00 45.44 130 MET D CA 1
ATOM 6034 C C . MET B 1 130 ? -70.457 21.823 17.079 1.00 45.72 130 MET D C 1
ATOM 6035 O O . MET B 1 130 ? -69.321 22.327 17.188 1.00 45.64 130 MET D O 1
ATOM 6040 N N . ALA B 1 131 ? -71.154 21.286 18.085 1.00 46.05 131 ALA D N 1
ATOM 6041 C CA . ALA B 1 131 ? -70.698 21.193 19.490 1.00 46.67 131 ALA D CA 1
ATOM 6042 C C . ALA B 1 131 ? -70.932 19.770 20.007 1.00 46.94 131 ALA D C 1
ATOM 6043 O O . ALA B 1 131 ? -72.038 19.236 19.797 1.00 46.70 131 ALA D O 1
ATOM 6045 N N . LEU B 1 132 ? -69.915 19.184 20.646 1.00 47.75 132 LEU D N 1
ATOM 6046 C CA . LEU B 1 132 ? -69.985 17.851 21.298 1.00 48.37 132 LEU D CA 1
ATOM 6047 C C . LEU B 1 132 ? -69.599 17.997 22.773 1.00 49.41 132 LEU D C 1
ATOM 6048 O O . LEU B 1 132 ? -68.499 18.517 23.048 1.00 49.22 132 LEU D O 1
ATOM 6053 N N . GLU B 1 133 ? -70.492 17.573 23.674 1.00 50.67 133 GLU D N 1
ATOM 6054 C CA . GLU B 1 133 ? -70.225 17.397 25.126 1.00 51.86 133 GLU D CA 1
ATOM 6055 C C . GLU B 1 133 ? -70.271 15.902 25.453 1.00 52.46 133 GLU D C 1
ATOM 6056 O O . GLU B 1 133 ? -70.994 15.170 24.748 1.00 52.07 133 GLU D O 1
ATOM 6062 N N . ASP B 1 134 ? -69.533 15.476 26.482 1.00 53.61 134 ASP D N 1
ATOM 6063 C CA . ASP B 1 134 ? -69.662 14.124 27.089 1.00 54.40 134 ASP D CA 1
ATOM 6064 C C . ASP B 1 134 ? -70.852 14.162 28.057 1.00 55.13 134 ASP D C 1
ATOM 6065 O O . ASP B 1 134 ? -71.414 15.259 28.253 1.00 55.13 134 ASP D O 1
ATOM 6070 N N . SER B 1 135 ? -71.217 13.016 28.637 1.00 56.00 135 SER D N 1
ATOM 6071 C CA . SER B 1 135 ? -72.378 12.862 29.556 1.00 56.69 135 SER D CA 1
ATOM 6072 C C . SER B 1 135 ? -72.179 13.706 30.825 1.00 57.24 135 SER D C 1
ATOM 6073 O O . SER B 1 135 ? -73.186 13.972 31.507 1.00 57.54 135 SER D O 1
ATOM 6076 N N . ASN B 1 136 ? -70.937 14.110 31.123 1.00 57.89 136 ASN D N 1
ATOM 6077 C CA . ASN B 1 136 ? -70.568 14.955 32.294 1.00 58.61 136 ASN D CA 1
ATOM 6078 C C . ASN B 1 136 ? -70.878 16.435 32.026 1.00 58.69 136 ASN D C 1
ATOM 6079 O O . ASN B 1 136 ? -71.105 17.164 33.010 1.00 59.17 136 ASN D O 1
ATOM 6084 N N . GLY B 1 137 ? -70.864 16.865 30.759 1.00 58.49 137 GLY D N 1
ATOM 6085 C CA . GLY B 1 137 ? -71.088 18.267 30.352 1.00 58.29 137 GLY D CA 1
ATOM 6086 C C . GLY B 1 137 ? -69.798 18.962 29.946 1.00 58.31 137 GLY D C 1
ATOM 6087 O O . GLY B 1 137 ? -69.848 20.176 29.677 1.00 58.42 137 GLY D O 1
ATOM 6088 N N . GLN B 1 138 ? -68.682 18.224 29.906 1.00 58.39 138 GLN D N 1
ATOM 6089 C CA . GLN B 1 138 ? -67.362 18.704 29.415 1.00 58.48 138 GLN D CA 1
ATOM 6090 C C . GLN B 1 138 ? -67.392 18.749 27.883 1.00 57.62 138 GLN D C 1
ATOM 6091 O O . GLN B 1 138 ? -67.732 17.714 27.278 1.00 57.93 138 GLN D O 1
ATOM 6097 N N . THR B 1 139 ? -67.046 19.892 27.284 1.00 56.86 139 THR D N 1
ATOM 6098 C CA . THR B 1 139 ? -67.038 20.102 25.811 1.00 55.93 139 THR D CA 1
ATOM 6099 C C . THR B 1 139 ? -65.818 19.402 25.200 1.00 55.30 139 THR D C 1
ATOM 6100 O O . THR B 1 139 ? -64.700 19.623 25.704 1.00 55.06 139 THR D O 1
ATOM 6104 N N . VAL B 1 140 ? -66.042 18.592 24.160 1.00 54.61 140 VAL D N 1
ATOM 6105 C CA . VAL B 1 140 ? -64.981 17.938 23.337 1.00 54.30 140 VAL D CA 1
ATOM 6106 C C . VAL B 1 140 ? -64.625 18.903 22.200 1.00 54.23 140 VAL D C 1
ATOM 6107 O O . VAL B 1 140 ? -63.434 19.250 22.072 1.00 54.38 140 VAL D O 1
ATOM 6111 N N . PHE B 1 141 ? -65.628 19.313 21.413 1.00 54.22 141 PHE D N 1
ATOM 6112 C CA . PHE B 1 141 ? -65.547 20.411 20.412 1.00 54.13 141 PHE D CA 1
ATOM 6113 C C . PHE B 1 141 ? -66.484 21.552 20.815 1.00 53.66 141 PHE D C 1
ATOM 6114 O O . PHE B 1 141 ? -67.459 21.312 21.553 1.00 53.08 141 PHE D O 1
ATOM 6122 N N . ASN B 1 142 ? -66.192 22.752 20.309 1.00 53.56 142 ASN D N 1
ATOM 6123 C CA . ASN B 1 142 ? -67.137 23.897 20.219 1.00 53.32 142 ASN D CA 1
ATOM 6124 C C . ASN B 1 142 ? -66.746 24.726 18.991 1.00 53.05 142 ASN D C 1
ATOM 6125 O O . ASN B 1 142 ? -66.019 25.725 19.153 1.00 53.38 142 ASN D O 1
ATOM 6130 N N . ILE B 1 143 ? -67.196 24.298 17.809 1.00 52.67 143 ILE D N 1
ATOM 6131 C CA . ILE B 1 143 ? -66.808 24.879 16.489 1.00 52.67 143 ILE D CA 1
ATOM 6132 C C . ILE B 1 143 ? -67.961 25.743 15.985 1.00 52.90 143 ILE D C 1
ATOM 6133 O O . ILE B 1 143 ? -69.045 25.230 15.712 1.00 52.19 143 ILE D O 1
ATOM 6138 N N . PRO B 1 144 ? -67.761 27.074 15.840 1.00 53.70 144 PRO D N 1
ATOM 6139 C CA . PRO B 1 144 ? -68.832 27.974 15.412 1.00 54.02 144 PRO D CA 1
ATOM 6140 C C . PRO B 1 144 ? -69.148 27.866 13.912 1.00 53.96 144 PRO D C 1
ATOM 6141 O O . PRO B 1 144 ? -70.245 28.213 13.528 1.00 54.06 144 PRO D O 1
ATOM 6145 N N . ASP B 1 145 ? -68.184 27.407 13.108 1.00 54.14 145 ASP D N 1
ATOM 6146 C CA . ASP B 1 145 ? -68.354 27.166 11.651 1.00 54.40 145 ASP D CA 1
ATOM 6147 C C . ASP B 1 145 ? -67.355 26.088 11.219 1.00 53.95 145 ASP D C 1
ATOM 6148 O O . ASP B 1 145 ? -66.140 26.357 11.276 1.00 53.81 145 ASP D O 1
ATOM 6153 N N . VAL B 1 146 ? -67.860 24.924 10.798 1.00 53.88 146 VAL D N 1
ATOM 6154 C CA . VAL B 1 146 ? -67.043 23.735 10.401 1.00 53.95 146 VAL D CA 1
ATOM 6155 C C . VAL B 1 146 ? -66.368 24.005 9.049 1.00 54.65 146 VAL D C 1
ATOM 6156 O O . VAL B 1 146 ? -65.515 23.191 8.658 1.00 54.04 146 VAL D O 1
ATOM 6160 N N . SER B 1 147 ? -66.734 25.097 8.367 1.00 56.31 147 SER D N 1
ATOM 6161 C CA . SER B 1 147 ? -66.166 25.525 7.060 1.00 57.54 147 SER D CA 1
ATOM 6162 C C . SER B 1 147 ? -64.916 26.395 7.257 1.00 58.88 147 SER D C 1
ATOM 6163 O O . SER B 1 147 ? -64.221 26.641 6.253 1.00 58.69 147 SER D O 1
ATOM 6166 N N . GLN B 1 148 ? -64.638 26.841 8.490 1.00 60.90 148 GLN D N 1
ATOM 6167 C CA . GLN B 1 148 ? -63.457 27.685 8.831 1.00 62.81 148 GLN D CA 1
ATOM 6168 C C . GLN B 1 148 ? -62.550 26.947 9.813 1.00 63.53 148 GLN D C 1
ATOM 6169 O O . GLN B 1 148 ? -63.033 26.302 10.742 1.00 63.42 148 GLN D O 1
ATOM 6175 N N . PRO B 1 149 ? -61.209 27.031 9.645 1.00 64.45 149 PRO D N 1
ATOM 6176 C CA . PRO B 1 149 ? -60.271 26.426 10.592 1.00 64.62 149 PRO D CA 1
ATOM 6177 C C . PRO B 1 149 ? -60.112 27.267 11.869 1.00 65.21 149 PRO D C 1
ATOM 6178 O O . PRO B 1 149 ? -60.254 26.690 12.931 1.00 65.58 149 PRO D O 1
ATOM 6182 N N . LEU B 1 166 ? -61.476 12.482 18.445 1.00 66.99 166 LEU D N 1
ATOM 6183 C CA . LEU B 1 166 ? -60.101 12.962 18.131 1.00 66.87 166 LEU D CA 1
ATOM 6184 C C . LEU B 1 166 ? -59.727 12.513 16.708 1.00 65.56 166 LEU D C 1
ATOM 6185 O O . LEU B 1 166 ? -60.597 12.623 15.819 1.00 65.50 166 LEU D O 1
ATOM 6190 N N . ILE B 1 167 ? -58.498 12.023 16.500 1.00 63.98 167 ILE D N 1
ATOM 6191 C CA . ILE B 1 167 ? -57.954 11.625 15.166 1.00 62.19 167 ILE D CA 1
ATOM 6192 C C . ILE B 1 167 ? -58.295 10.151 14.930 1.00 60.17 167 ILE D C 1
ATOM 6193 O O . ILE B 1 167 ? -57.871 9.309 15.744 1.00 60.39 167 ILE D O 1
ATOM 6198 N N . GLY B 1 168 ? -59.026 9.861 13.850 1.00 57.50 168 GLY D N 1
ATOM 6199 C CA . GLY B 1 168 ? -59.490 8.508 13.494 1.00 55.39 168 GLY D CA 1
ATOM 6200 C C . GLY B 1 168 ? -58.583 7.834 12.479 1.00 53.33 168 GLY D C 1
ATOM 6201 O O . GLY B 1 168 ? -57.633 8.488 12.004 1.00 53.23 168 GLY D O 1
ATOM 6202 N N . GLU B 1 169 ? -58.872 6.568 12.160 1.00 51.26 169 GLU D N 1
ATOM 6203 C CA . GLU B 1 169 ? -58.130 5.753 11.161 1.00 49.76 169 GLU D CA 1
ATOM 6204 C C . GLU B 1 169 ? -59.111 5.234 10.103 1.00 47.62 169 GLU D C 1
ATOM 6205 O O . GLU B 1 169 ? -60.256 4.907 10.468 1.00 47.31 169 GLU D O 1
ATOM 6211 N N . ILE B 1 170 ? -58.664 5.169 8.845 1.00 45.42 170 ILE D N 1
ATOM 6212 C CA . ILE B 1 170 ? -59.470 4.730 7.666 1.00 43.81 170 ILE D CA 1
ATOM 6213 C C . ILE B 1 170 ? -58.653 3.698 6.889 1.00 42.45 170 ILE D C 1
ATOM 6214 O O . ILE B 1 170 ? -57.477 3.920 6.615 1.00 42.01 170 ILE D O 1
ATOM 6219 N N . PRO B 1 171 ? -59.236 2.529 6.533 1.00 41.18 171 PRO D N 1
ATOM 6220 C CA . PRO B 1 171 ? -58.463 1.430 5.949 1.00 40.53 171 PRO D CA 1
ATOM 6221 C C . PRO B 1 171 ? -58.022 1.605 4.484 1.00 39.43 171 PRO D C 1
ATOM 6222 O O . PRO B 1 171 ? -56.961 1.103 4.158 1.00 39.27 171 PRO D O 1
ATOM 6226 N N . SER B 1 172 ? -58.816 2.287 3.647 1.00 38.37 172 SER D N 1
ATOM 6227 C CA . SER B 1 172 ? -58.583 2.428 2.182 1.00 37.63 172 SER D CA 1
ATOM 6228 C C . SER B 1 172 ? -59.044 3.803 1.683 1.00 36.92 172 SER D C 1
ATOM 6229 O O . SER B 1 172 ? -59.797 4.471 2.418 1.00 36.81 172 SER D O 1
ATOM 6232 N N . VAL B 1 173 ? -58.618 4.205 0.477 1.00 36.37 173 VAL D N 1
ATOM 6233 C CA . VAL B 1 173 ? -59.038 5.494 -0.158 1.00 36.10 173 VAL D CA 1
ATOM 6234 C C . VAL B 1 173 ? -60.512 5.371 -0.561 1.00 35.88 173 VAL D C 1
ATOM 6235 O O . VAL B 1 173 ? -61.220 6.396 -0.509 1.00 35.62 173 VAL D O 1
ATOM 6239 N N . ASP B 1 174 ? -60.942 4.166 -0.957 1.00 35.89 174 ASP D N 1
ATOM 6240 C CA . ASP B 1 174 ? -62.365 3.824 -1.230 1.00 35.99 174 ASP D CA 1
ATOM 6241 C C . ASP B 1 174 ? -63.224 4.326 -0.062 1.00 35.74 174 ASP D C 1
ATOM 6242 O O . ASP B 1 174 ? -64.238 5.006 -0.322 1.00 35.69 174 ASP D O 1
ATOM 6247 N N . ASP B 1 175 ? -62.811 4.017 1.172 1.00 35.44 175 ASP D N 1
ATOM 6248 C CA . ASP B 1 175 ? -63.510 4.416 2.423 1.00 35.22 175 ASP D CA 1
ATOM 6249 C C . ASP B 1 175 ? -63.261 5.905 2.704 1.00 34.76 175 ASP D C 1
ATOM 6250 O O . ASP B 1 175 ? -64.186 6.562 3.227 1.00 34.80 175 ASP D O 1
ATOM 6255 N N . LEU B 1 176 ? -62.070 6.417 2.369 1.00 34.26 176 LEU D N 1
ATOM 6256 C CA . LEU B 1 176 ? -61.682 7.843 2.568 1.00 33.77 176 LEU D CA 1
ATOM 6257 C C . LEU B 1 176 ? -62.569 8.752 1.707 1.00 33.51 176 LEU D C 1
ATOM 6258 O O . LEU B 1 176 ? -62.989 9.810 2.216 1.00 33.60 176 LEU D O 1
ATOM 6263 N N . ARG B 1 177 ? -62.841 8.353 0.460 1.00 33.23 177 ARG D N 1
ATOM 6264 C CA . ARG B 1 177 ? -63.662 9.127 -0.512 1.00 33.15 177 ARG D CA 1
ATOM 6265 C C . ARG B 1 177 ? -65.135 9.138 -0.081 1.00 33.48 177 ARG D C 1
ATOM 6266 O O . ARG B 1 177 ? -65.893 9.959 -0.631 1.00 33.57 177 ARG D O 1
ATOM 6274 N N . LYS B 1 178 ? -65.523 8.257 0.848 1.00 33.88 178 LYS D N 1
ATOM 6275 C CA . LYS B 1 178 ? -66.917 8.112 1.352 1.00 34.25 178 LYS D CA 1
ATOM 6276 C C . LYS B 1 178 ? -67.067 8.768 2.733 1.00 34.30 178 LYS D C 1
ATOM 6277 O O . LYS B 1 178 ? -68.220 8.911 3.184 1.00 34.55 178 LYS D O 1
ATOM 6283 N N . THR B 1 179 ? -65.959 9.149 3.377 1.00 34.29 179 THR D N 1
ATOM 6284 C CA . THR B 1 179 ? -65.935 9.742 4.741 1.00 34.46 179 THR D CA 1
ATOM 6285 C C . THR B 1 179 ? -65.883 11.270 4.638 1.00 34.62 179 THR D C 1
ATOM 6286 O O . THR B 1 179 ? -64.808 11.793 4.304 1.00 34.53 179 THR D O 1
ATOM 6290 N N . ARG B 1 180 ? -66.994 11.954 4.925 1.00 34.87 180 ARG D N 1
ATOM 6291 C CA . ARG B 1 180 ? -67.048 13.439 5.011 1.00 35.14 180 ARG D CA 1
ATOM 6292 C C . ARG B 1 180 ? -66.267 13.877 6.248 1.00 35.26 180 ARG D C 1
ATOM 6293 O O . ARG B 1 180 ? -66.469 13.324 7.327 1.00 35.29 180 ARG D O 1
ATOM 6301 N N . PRO B 1 181 ? -65.341 14.860 6.135 1.00 35.37 181 PRO D N 1
ATOM 6302 C CA . PRO B 1 181 ? -64.674 15.424 7.309 1.00 35.57 181 PRO D CA 1
ATOM 6303 C C . PRO B 1 181 ? -65.680 16.019 8.305 1.00 35.98 181 PRO D C 1
ATOM 6304 O O . PRO B 1 181 ? -66.699 16.527 7.871 1.00 35.80 181 PRO D O 1
ATOM 6308 N N . LEU B 1 182 ? -65.374 15.939 9.604 1.00 36.60 182 LEU D N 1
ATOM 6309 C CA . LEU B 1 182 ? -66.196 16.538 10.692 1.00 37.14 182 LEU D CA 1
ATOM 6310 C C . LEU B 1 182 ? -66.210 18.062 10.532 1.00 37.61 182 LEU D C 1
ATOM 6311 O O . LEU B 1 182 ? -67.289 18.663 10.708 1.00 37.80 182 LEU D O 1
ATOM 6316 N N . PHE B 1 183 ? -65.052 18.646 10.210 1.00 38.07 183 PHE D N 1
ATOM 6317 C CA . PHE B 1 183 ? -64.846 20.110 10.052 1.00 38.60 183 PHE D CA 1
ATOM 6318 C C . PHE B 1 183 ? -63.644 20.375 9.137 1.00 38.95 183 PHE D C 1
ATOM 6319 O O . PHE B 1 183 ? -62.877 19.433 8.850 1.00 39.10 183 PHE D O 1
ATOM 6327 N N . GLU B 1 184 ? -63.497 21.628 8.696 1.00 39.49 184 GLU D N 1
ATOM 6328 C CA . GLU B 1 184 ? -62.363 22.112 7.862 1.00 39.81 184 GLU D CA 1
ATOM 6329 C C . GLU B 1 184 ? -61.066 21.989 8.673 1.00 39.86 184 GLU D C 1
ATOM 6330 O O . GLU B 1 184 ? -60.961 22.652 9.728 1.00 39.96 184 GLU D O 1
ATOM 6336 N N . GLY B 1 185 ? -60.128 21.162 8.200 1.00 39.56 185 GLY D N 1
ATOM 6337 C CA . GLY B 1 185 ? -58.810 20.948 8.828 1.00 39.67 185 GLY D CA 1
ATOM 6338 C C . GLY B 1 185 ? -58.784 19.723 9.726 1.00 39.66 185 GLY D C 1
ATOM 6339 O O . GLY B 1 185 ? -57.744 19.502 10.377 1.00 39.77 185 GLY D O 1
ATOM 6340 N N . ALA B 1 186 ? -59.881 18.958 9.772 1.00 39.80 186 ALA D N 1
ATOM 6341 C CA . ALA B 1 186 ? -60.002 17.691 10.534 1.00 40.03 186 ALA D CA 1
ATOM 6342 C C . ALA B 1 186 ? -58.944 16.701 10.034 1.00 40.15 186 ALA D C 1
ATOM 6343 O O . ALA B 1 186 ? -58.864 16.497 8.807 1.00 39.80 186 ALA D O 1
ATOM 6345 N N . LYS B 1 187 ? -58.160 16.125 10.950 1.00 40.62 187 LYS D N 1
ATOM 6346 C CA . LYS B 1 187 ? -57.040 15.201 10.624 1.00 40.80 187 LYS D CA 1
ATOM 6347 C C . LYS B 1 187 ? -57.536 13.755 10.695 1.00 40.56 187 LYS D C 1
ATOM 6348 O O . LYS B 1 187 ? -58.317 13.433 11.617 1.00 40.79 187 LYS D O 1
ATOM 6354 N N . ILE B 1 188 ? -57.097 12.930 9.743 1.00 40.11 188 ILE D N 1
ATOM 6355 C CA . ILE B 1 188 ? -57.416 11.475 9.666 1.00 39.89 188 ILE D CA 1
ATOM 6356 C C . ILE B 1 188 ? -56.136 10.728 9.281 1.00 39.68 188 ILE D C 1
ATOM 6357 O O . ILE B 1 188 ? -55.222 11.366 8.725 1.00 39.49 188 ILE D O 1
ATOM 6362 N N . LYS B 1 189 ? -56.077 9.432 9.589 1.00 39.68 189 LYS D N 1
ATOM 6363 C CA . LYS B 1 189 ? -54.897 8.563 9.349 1.00 39.70 189 LYS D CA 1
ATOM 6364 C C . LYS B 1 189 ? -55.315 7.413 8.426 1.00 39.02 189 LYS D C 1
ATOM 6365 O O . LYS B 1 189 ? -56.077 6.546 8.881 1.00 38.98 189 LYS D O 1
ATOM 6371 N N . LEU B 1 190 ? -54.859 7.428 7.170 1.00 38.46 190 LEU D N 1
ATOM 6372 C CA . LEU B 1 190 ? -55.123 6.351 6.178 1.00 38.15 190 LEU D CA 1
ATOM 6373 C C . LEU B 1 190 ? -54.088 5.237 6.376 1.00 38.25 190 LEU D C 1
ATOM 6374 O O . LEU B 1 190 ? -52.889 5.508 6.173 1.00 38.31 190 LEU D O 1
ATOM 6379 N N . LYS B 1 191 ? -54.540 4.040 6.769 1.00 38.37 191 LYS D N 1
ATOM 6380 C CA . LYS B 1 191 ? -53.679 2.854 7.032 1.00 38.49 191 LYS D CA 1
ATOM 6381 C C . LYS B 1 191 ? -52.910 2.498 5.754 1.00 37.87 191 LYS D C 1
ATOM 6382 O O . LYS B 1 191 ? -51.691 2.248 5.847 1.00 38.05 191 LYS D O 1
ATOM 6388 N N . SER B 1 192 ? -53.601 2.470 4.611 1.00 37.01 192 SER D N 1
ATOM 6389 C CA . SER B 1 192 ? -53.010 2.177 3.279 1.00 36.47 192 SER D CA 1
ATOM 6390 C C . SER B 1 192 ? -53.956 2.637 2.165 1.00 35.78 192 SER D C 1
ATOM 6391 O O . SER B 1 192 ? -55.139 2.891 2.455 1.00 35.45 192 SER D O 1
ATOM 6394 N N . TRP B 1 193 ? -53.437 2.727 0.938 1.00 35.36 193 TRP D N 1
ATOM 6395 C CA . TRP B 1 193 ? -54.209 3.075 -0.285 1.00 35.14 193 TRP D CA 1
ATOM 6396 C C . TRP B 1 193 ? -55.274 1.999 -0.519 1.00 35.41 193 TRP D C 1
ATOM 6397 O O . TRP B 1 193 ? -56.472 2.339 -0.502 1.00 35.49 193 TRP D O 1
ATOM 6408 N N . HIS B 1 194 ? -54.837 0.748 -0.709 1.00 35.92 194 HIS D N 1
ATOM 6409 C CA . HIS B 1 194 ? -55.693 -0.449 -0.930 1.00 36.29 194 HIS D CA 1
ATOM 6410 C C . HIS B 1 194 ? -55.934 -1.166 0.396 1.00 36.78 194 HIS D C 1
ATOM 6411 O O . HIS B 1 194 ? -55.053 -1.189 1.252 1.00 36.93 194 HIS D O 1
ATOM 6418 N N . PRO B 1 195 ? -57.117 -1.791 0.609 1.00 37.28 195 PRO D N 1
ATOM 6419 C CA . PRO B 1 195 ? -57.404 -2.487 1.865 1.00 37.62 195 PRO D CA 1
ATOM 6420 C C . PRO B 1 195 ? -56.374 -3.577 2.205 1.00 38.26 195 PRO D C 1
ATOM 6421 O O . PRO B 1 195 ? -56.211 -4.497 1.422 1.00 38.75 195 PRO D O 1
ATOM 6425 N N . GLY B 1 196 ? -55.684 -3.421 3.340 1.00 38.64 196 GLY D N 1
ATOM 6426 C CA . GLY B 1 196 ? -54.885 -4.476 3.997 1.00 39.30 196 GLY D CA 1
ATOM 6427 C C . GLY B 1 196 ? -53.509 -4.693 3.381 1.00 39.68 196 GLY D C 1
ATOM 6428 O O . GLY B 1 196 ? -52.945 -5.777 3.622 1.00 40.25 196 GLY D O 1
ATOM 6429 N N . LEU B 1 197 ? -52.970 -3.720 2.635 1.00 39.63 197 LEU D N 1
ATOM 6430 C CA . LEU B 1 197 ? -51.625 -3.804 1.993 1.00 39.66 197 LEU D CA 1
ATOM 6431 C C . LEU B 1 197 ? -50.592 -2.980 2.776 1.00 39.75 197 LEU D C 1
ATOM 6432 O O . LEU B 1 197 ? -49.386 -3.175 2.527 1.00 39.84 197 LEU D O 1
ATOM 6437 N N . GLU B 1 198 ? -51.046 -2.093 3.670 1.00 39.86 198 GLU D N 1
ATOM 6438 C CA . GLU B 1 198 ? -50.221 -1.133 4.461 1.00 40.02 198 GLU D CA 1
ATOM 6439 C C . GLU B 1 198 ? -49.064 -0.580 3.613 1.00 39.42 198 GLU D C 1
ATOM 6440 O O . GLU B 1 198 ? -47.922 -0.549 4.114 1.00 39.52 198 GLU D O 1
ATOM 6446 N N . VAL B 1 199 ? -49.363 -0.145 2.381 1.00 38.83 199 VAL D N 1
ATOM 6447 C CA . VAL B 1 199 ? -48.516 0.776 1.560 1.00 38.26 199 VAL D CA 1
ATOM 6448 C C . VAL B 1 199 ? -49.414 1.893 1.015 1.00 37.71 199 VAL D C 1
ATOM 6449 O O . VAL B 1 199 ? -50.613 1.634 0.787 1.00 37.48 199 VAL D O 1
ATOM 6453 N N . GLY B 1 200 ? -48.844 3.085 0.813 1.00 37.49 200 GLY D N 1
ATOM 6454 C CA . GLY B 1 200 ? -49.542 4.259 0.254 1.00 37.18 200 GLY D CA 1
ATOM 6455 C C . GLY B 1 200 ? -50.457 4.924 1.269 1.00 37.03 200 GLY D C 1
ATOM 6456 O O . GLY B 1 200 ? -51.331 5.706 0.843 1.00 36.79 200 GLY D O 1
ATOM 6457 N N . GLY B 1 201 ? -50.269 4.633 2.561 1.00 37.08 201 GLY D N 1
ATOM 6458 C CA . GLY B 1 201 ? -51.002 5.271 3.671 1.00 36.99 201 GLY D CA 1
ATOM 6459 C C . GLY B 1 201 ? -50.355 6.585 4.072 1.00 36.90 201 GLY D C 1
ATOM 6460 O O . GLY B 1 201 ? -49.328 6.949 3.466 1.00 36.95 201 GLY D O 1
ATOM 6461 N N . GLY B 1 202 ? -50.931 7.279 5.056 1.00 36.91 202 GLY D N 1
ATOM 6462 C CA . GLY B 1 202 ? -50.391 8.548 5.579 1.00 37.04 202 GLY D CA 1
ATOM 6463 C C . GLY B 1 202 ? -51.428 9.350 6.344 1.00 37.10 202 GLY D C 1
ATOM 6464 O O . GLY B 1 202 ? -52.519 8.812 6.620 1.00 37.05 202 GLY D O 1
ATOM 6465 N N . GLU B 1 203 ? -51.081 10.596 6.677 1.00 37.23 203 GLU D N 1
ATOM 6466 C CA . GLU B 1 203 ? -51.931 11.553 7.431 1.00 37.43 203 GLU D CA 1
ATOM 6467 C C . GLU B 1 203 ? -52.602 12.502 6.434 1.00 36.90 203 GLU D C 1
ATOM 6468 O O . GLU B 1 203 ? -51.898 13.015 5.543 1.00 37.03 203 GLU D O 1
ATOM 6474 N N . PHE B 1 204 ? -53.909 12.722 6.589 1.00 36.40 204 PHE D N 1
ATOM 6475 C CA . PHE B 1 204 ? -54.745 13.538 5.671 1.00 36.06 204 PHE D CA 1
ATOM 6476 C C . PHE B 1 204 ? -55.515 14.592 6.472 1.00 36.10 204 PHE D C 1
ATOM 6477 O O . PHE B 1 204 ? -55.962 14.299 7.597 1.00 35.90 204 PHE D O 1
ATOM 6485 N N . VAL B 1 205 ? -55.658 15.784 5.885 1.00 36.34 205 VAL D N 1
ATOM 6486 C CA . VAL B 1 205 ? -56.361 16.961 6.476 1.00 36.65 205 VAL D CA 1
ATOM 6487 C C . VAL B 1 205 ? -57.567 17.277 5.582 1.00 36.72 205 VAL D C 1
ATOM 6488 O O . VAL B 1 205 ? -57.373 17.453 4.365 1.00 36.67 205 VAL D O 1
ATOM 6492 N N . GLY B 1 206 ? -58.769 17.297 6.165 1.00 37.16 206 GLY D N 1
ATOM 6493 C CA . GLY B 1 206 ? -60.049 17.393 5.436 1.00 37.42 206 GLY D CA 1
ATOM 6494 C C . GLY B 1 206 ? -60.388 18.823 5.050 1.00 37.84 206 GLY D C 1
ATOM 6495 O O . GLY B 1 206 ? -59.909 19.753 5.730 1.00 37.93 206 GLY D O 1
ATOM 6496 N N . SER B 1 207 ? -61.193 18.988 3.996 1.00 38.20 207 SER D N 1
ATOM 6497 C CA . SER B 1 207 ? -61.679 20.299 3.493 1.00 38.82 207 SER D CA 1
ATOM 6498 C C . SER B 1 207 ? -63.005 20.123 2.745 1.00 39.19 207 SER D C 1
ATOM 6499 O O . SER B 1 207 ? -63.217 19.042 2.159 1.00 39.18 207 SER D O 1
ATOM 6502 N N . PHE B 1 208 ? -63.857 21.152 2.781 1.00 39.97 208 PHE D N 1
ATOM 6503 C CA . PHE B 1 208 ? -65.116 21.259 1.997 1.00 40.59 208 PHE D CA 1
ATOM 6504 C C . PHE B 1 208 ? -64.887 22.157 0.775 1.00 41.42 208 PHE D C 1
ATOM 6505 O O . PHE B 1 208 ? -65.804 22.268 -0.059 1.00 41.52 208 PHE D O 1
ATOM 6513 N N . GLN B 1 209 ? -63.702 22.774 0.678 1.00 42.49 209 GLN D N 1
ATOM 6514 C CA . GLN B 1 209 ? -63.255 23.557 -0.506 1.00 43.32 209 GLN D CA 1
ATOM 6515 C C . GLN B 1 209 ? -63.130 22.607 -1.694 1.00 43.41 209 GLN D C 1
ATOM 6516 O O . GLN B 1 209 ? -62.675 21.476 -1.531 1.00 43.44 209 GLN D O 1
ATOM 6522 N N . PRO B 1 210 ? -63.516 23.022 -2.923 1.00 43.65 210 PRO D N 1
ATOM 6523 C CA . PRO B 1 210 ? -63.506 22.119 -4.073 1.00 43.38 210 PRO D CA 1
ATOM 6524 C C . PRO B 1 210 ? -62.077 21.839 -4.564 1.00 42.94 210 PRO D C 1
ATOM 6525 O O . PRO B 1 210 ? -61.313 22.778 -4.698 1.00 43.13 210 PRO D O 1
ATOM 6529 N N . ALA B 1 211 ? -61.759 20.563 -4.803 1.00 42.32 211 ALA D N 1
ATOM 6530 C CA . ALA B 1 211 ? -60.465 20.085 -5.345 1.00 41.76 211 ALA D CA 1
ATOM 6531 C C . ALA B 1 211 ? -60.682 18.764 -6.091 1.00 41.37 211 ALA D C 1
ATOM 6532 O O . ALA B 1 211 ? -61.373 17.882 -5.543 1.00 41.30 211 ALA D O 1
ATOM 6534 N N . GLN B 1 212 ? -60.113 18.645 -7.295 1.00 41.14 212 GLN D N 1
ATOM 6535 C CA . GLN B 1 212 ? -60.216 17.439 -8.162 1.00 40.82 212 GLN D CA 1
ATOM 6536 C C . GLN B 1 212 ? -59.343 16.320 -7.584 1.00 39.84 212 GLN D C 1
ATOM 6537 O O . GLN B 1 212 ? -58.198 16.608 -7.180 1.00 39.38 212 GLN D O 1
ATOM 6543 N N . ASP B 1 213 ? -59.880 15.095 -7.551 1.00 39.07 213 ASP D N 1
ATOM 6544 C CA . ASP B 1 213 ? -59.163 13.858 -7.140 1.00 38.34 213 ASP D CA 1
ATOM 6545 C C . ASP B 1 213 ? -57.999 13.626 -8.110 1.00 37.91 213 ASP D C 1
ATOM 6546 O O . ASP B 1 213 ? -58.266 13.534 -9.325 1.00 38.05 213 ASP D O 1
ATOM 6551 N N . ASP B 1 214 ? -56.766 13.551 -7.595 1.00 37.35 214 ASP D N 1
ATOM 6552 C CA . ASP B 1 214 ? -55.537 13.261 -8.387 1.00 37.01 214 ASP D CA 1
ATOM 6553 C C . ASP B 1 214 ? -55.012 11.856 -8.048 1.00 36.72 214 ASP D C 1
ATOM 6554 O O . ASP B 1 214 ? -53.916 11.512 -8.535 1.00 36.60 214 ASP D O 1
ATOM 6559 N N . GLN B 1 215 ? -55.759 11.090 -7.241 1.00 36.52 215 GLN D N 1
ATOM 6560 C CA . GLN B 1 215 ? -55.553 9.638 -6.970 1.00 36.44 215 GLN D CA 1
ATOM 6561 C C . GLN B 1 215 ? -54.279 9.390 -6.147 1.00 36.12 215 GLN D C 1
ATOM 6562 O O . GLN B 1 215 ? -53.865 8.217 -6.077 1.00 36.07 215 GLN D O 1
ATOM 6568 N N . GLY B 1 216 ? -53.701 10.423 -5.521 1.00 35.81 216 GLY D N 1
ATOM 6569 C CA . GLY B 1 216 ? -52.417 10.316 -4.797 1.00 35.43 216 GLY D CA 1
ATOM 6570 C C . GLY B 1 216 ? -52.313 11.278 -3.626 1.00 35.21 216 GLY D C 1
ATOM 6571 O O . GLY B 1 216 ? -52.047 10.813 -2.504 1.00 35.13 216 GLY D O 1
ATOM 6572 N N . VAL B 1 217 ? -52.486 12.576 -3.883 1.00 35.06 217 VAL D N 1
ATOM 6573 C CA . VAL B 1 217 ? -52.345 13.667 -2.873 1.00 35.10 217 VAL D CA 1
ATOM 6574 C C . VAL B 1 217 ? -53.740 14.168 -2.466 1.00 35.04 217 VAL D C 1
ATOM 6575 O O . VAL B 1 217 ? -53.928 14.452 -1.266 1.00 35.07 217 VAL D O 1
ATOM 6579 N N . ILE B 1 218 ? -54.673 14.266 -3.420 1.00 34.89 218 ILE D N 1
ATOM 6580 C CA . ILE B 1 218 ? -56.087 14.705 -3.203 1.00 34.79 218 ILE D CA 1
ATOM 6581 C C . ILE B 1 218 ? -57.022 13.521 -3.484 1.00 34.58 218 ILE D C 1
ATOM 6582 O O . ILE B 1 218 ? -57.016 13.027 -4.629 1.00 34.35 218 ILE D O 1
ATOM 6587 N N . PHE B 1 219 ? -57.791 13.097 -2.474 1.00 34.49 219 PHE D N 1
ATOM 6588 C CA . PHE B 1 219 ? -58.901 12.113 -2.585 1.00 34.56 219 PHE D CA 1
ATOM 6589 C C . PHE B 1 219 ? -60.209 12.815 -2.208 1.00 35.01 219 PHE D C 1
ATOM 6590 O O . PHE B 1 219 ? -60.363 13.194 -1.029 1.00 35.14 219 PHE D O 1
ATOM 6598 N N . SER B 1 220 ? -61.109 12.991 -3.180 1.00 35.50 220 SER D N 1
ATOM 6599 C CA . SER B 1 220 ? -62.342 13.812 -3.058 1.00 36.02 220 SER D CA 1
ATOM 6600 C C . SER B 1 220 ? -63.595 12.930 -3.092 1.00 36.39 220 SER D C 1
ATOM 6601 O O . SER B 1 220 ? -63.568 11.870 -3.752 1.00 36.44 220 SER D O 1
ATOM 6604 N N . GLY B 1 221 ? -64.642 13.370 -2.388 1.00 36.69 221 GLY D N 1
ATOM 6605 C CA . GLY B 1 221 ? -65.994 12.784 -2.410 1.00 37.03 221 GLY D CA 1
ATOM 6606 C C . GLY B 1 221 ? -67.016 13.814 -2.851 1.00 37.45 221 GLY D C 1
ATOM 6607 O O . GLY B 1 221 ? -66.628 14.752 -3.573 1.00 37.62 221 GLY D O 1
ATOM 6608 N N . ASP B 1 222 ? -68.270 13.658 -2.419 1.00 37.96 222 ASP D N 1
ATOM 6609 C CA . ASP B 1 222 ? -69.401 14.545 -2.799 1.00 38.35 222 ASP D CA 1
ATOM 6610 C C . ASP B 1 222 ? -69.391 15.772 -1.879 1.00 38.02 222 ASP D C 1
ATOM 6611 O O . ASP B 1 222 ? -70.004 15.708 -0.798 1.00 38.27 222 ASP D O 1
ATOM 6616 N N . GLY B 1 223 ? -68.699 16.838 -2.295 1.00 37.73 223 GLY D N 1
ATOM 6617 C CA . GLY B 1 223 ? -68.683 18.147 -1.612 1.00 37.51 223 GLY D CA 1
ATOM 6618 C C . GLY B 1 223 ? -67.596 18.241 -0.555 1.00 36.99 223 GLY D C 1
ATOM 6619 O O . GLY B 1 223 ? -67.734 19.080 0.356 1.00 37.16 223 GLY D O 1
ATOM 6620 N N . PHE B 1 224 ? -66.546 17.424 -0.672 1.00 36.42 224 PHE D N 1
ATOM 6621 C CA . PHE B 1 224 ? -65.377 17.417 0.246 1.00 36.01 224 PHE D CA 1
ATOM 6622 C C . PHE B 1 224 ? -64.200 16.691 -0.412 1.00 35.75 224 PHE D C 1
ATOM 6623 O O . PHE B 1 224 ? -64.391 16.025 -1.451 1.00 35.77 224 PHE D O 1
ATOM 6631 N N . HIS B 1 225 ? -63.019 16.815 0.199 1.00 35.43 225 HIS D N 1
ATOM 6632 C CA . HIS B 1 225 ? -61.782 16.090 -0.190 1.00 35.06 225 HIS D CA 1
ATOM 6633 C C . HIS B 1 225 ? -60.840 15.993 1.012 1.00 34.94 225 HIS D C 1
ATOM 6634 O O . HIS B 1 225 ? -61.074 16.699 2.015 1.00 34.77 225 HIS D O 1
ATOM 6641 N N . TRP B 1 226 ? -59.830 15.128 0.900 1.00 34.87 226 TRP D N 1
ATOM 6642 C CA . TRP B 1 226 ? -58.720 14.966 1.872 1.00 35.09 226 TRP D CA 1
ATOM 6643 C C . TRP B 1 226 ? -57.397 15.242 1.154 1.00 35.59 226 TRP D C 1
ATOM 6644 O O . TRP B 1 226 ? -57.176 14.646 0.084 1.00 35.35 226 TRP D O 1
ATOM 6655 N N . ARG B 1 227 ? -56.566 16.121 1.719 1.00 36.52 227 ARG D N 1
ATOM 6656 C CA . ARG B 1 227 ? -55.230 16.485 1.176 1.00 37.16 227 ARG D CA 1
ATOM 6657 C C . ARG B 1 227 ? -54.159 15.777 2.012 1.00 37.35 227 ARG D C 1
ATOM 6658 O O . ARG B 1 227 ? -54.172 15.938 3.248 1.00 37.58 227 ARG D O 1
ATOM 6666 N N . ARG B 1 228 ? -53.289 15.005 1.355 1.00 37.45 228 ARG D N 1
ATOM 6667 C CA . ARG B 1 228 ? -52.155 14.284 1.990 1.00 37.64 228 ARG D CA 1
ATOM 6668 C C . ARG B 1 228 ? -51.204 15.312 2.612 1.00 38.38 228 ARG D C 1
ATOM 6669 O O . ARG B 1 228 ? -50.908 16.323 1.942 1.00 38.48 228 ARG D O 1
ATOM 6677 N N . VAL B 1 229 ? -50.759 15.066 3.848 1.00 39.14 229 VAL D N 1
ATOM 6678 C CA . VAL B 1 229 ? -49.702 15.869 4.531 1.00 39.88 229 VAL D CA 1
ATOM 6679 C C . VAL B 1 229 ? -48.348 15.375 4.012 1.00 40.44 229 VAL D C 1
ATOM 6680 O O . VAL B 1 229 ? -47.942 14.256 4.388 1.00 40.54 229 VAL D O 1
ATOM 6684 N N . VAL B 1 230 ? -47.698 16.174 3.161 1.00 41.23 230 VAL D N 1
ATOM 6685 C CA . VAL B 1 230 ? -46.410 15.841 2.484 1.00 41.77 230 VAL D CA 1
ATOM 6686 C C . VAL B 1 230 ? -45.355 16.857 2.935 1.00 42.71 230 VAL D C 1
ATOM 6687 O O . VAL B 1 230 ? -45.422 18.019 2.486 1.00 42.92 230 VAL D O 1
ATOM 6691 N N . ASP B 1 231 ? -44.432 16.436 3.805 1.00 43.80 231 ASP D N 1
ATOM 6692 C CA . ASP B 1 231 ? -43.295 17.267 4.285 1.00 44.75 231 ASP D CA 1
ATOM 6693 C C . ASP B 1 231 ? -42.320 17.481 3.123 1.00 44.83 231 ASP D C 1
ATOM 6694 O O . ASP B 1 231 ? -41.905 18.636 2.908 1.00 45.17 231 ASP D O 1
ATOM 6699 N N . ASP B 1 232 ? -41.989 16.405 2.402 1.00 44.75 232 ASP D N 1
ATOM 6700 C CA . ASP B 1 232 ? -41.032 16.397 1.264 1.00 44.65 232 ASP D CA 1
ATOM 6701 C C . ASP B 1 232 ? -41.683 15.675 0.078 1.00 44.46 232 ASP D C 1
ATOM 6702 O O . ASP B 1 232 ? -41.823 14.436 0.146 1.00 44.79 232 ASP D O 1
ATOM 6707 N N . TYR B 1 233 ? -42.053 16.424 -0.968 1.00 44.08 233 TYR D N 1
ATOM 6708 C CA . TYR B 1 233 ? -42.715 15.913 -2.200 1.00 43.50 233 TYR D CA 1
ATOM 6709 C C . TYR B 1 233 ? -41.788 14.940 -2.941 1.00 43.15 233 TYR D C 1
ATOM 6710 O O . TYR B 1 233 ? -42.290 14.198 -3.810 1.00 43.10 233 TYR D O 1
ATOM 6719 N N . ASN B 1 234 ? -40.491 14.937 -2.611 1.00 42.95 234 ASN D N 1
ATOM 6720 C CA . ASN B 1 234 ? -39.466 14.067 -3.250 1.00 42.70 234 ASN D CA 1
ATOM 6721 C C . ASN B 1 234 ? -39.470 12.666 -2.619 1.00 42.30 234 ASN D C 1
ATOM 6722 O O . ASN B 1 234 ? -38.760 11.792 -3.158 1.00 42.20 234 ASN D O 1
ATOM 6727 N N . ARG B 1 235 ? -40.233 12.450 -1.539 1.00 42.04 235 ARG D N 1
ATOM 6728 C CA . ARG B 1 235 ? -40.334 11.142 -0.829 1.00 41.80 235 ARG D CA 1
ATOM 6729 C C . ARG B 1 235 ? -41.623 10.408 -1.228 1.00 40.32 235 ARG D C 1
ATOM 6730 O O . ARG B 1 235 ? -41.801 9.262 -0.771 1.00 40.21 235 ARG D O 1
ATOM 6738 N N . LEU B 1 236 ? -42.484 11.028 -2.045 1.00 38.75 236 LEU D N 1
ATOM 6739 C CA . LEU B 1 236 ? -43.686 10.371 -2.629 1.00 37.57 236 LEU D CA 1
ATOM 6740 C C . LEU B 1 236 ? -43.233 9.255 -3.579 1.00 36.59 236 LEU D C 1
ATOM 6741 O O . LEU B 1 236 ? -42.157 9.401 -4.197 1.00 36.64 236 LEU D O 1
ATOM 6746 N N . SER B 1 237 ? -44.022 8.182 -3.675 1.00 35.47 237 SER D N 1
ATOM 6747 C CA . SER B 1 237 ? -43.813 7.040 -4.605 1.00 34.78 237 SER D CA 1
ATOM 6748 C C . SER B 1 237 ? -45.153 6.642 -5.231 1.00 33.97 237 SER D C 1
ATOM 6749 O O . SER B 1 237 ? -46.185 7.199 -4.816 1.00 33.95 237 SER D O 1
ATOM 6752 N N . LEU B 1 238 ? -45.132 5.702 -6.180 1.00 33.15 238 LEU D N 1
ATOM 6753 C CA . LEU B 1 238 ? -46.340 5.222 -6.905 1.00 32.48 238 LEU D CA 1
ATOM 6754 C C . LEU B 1 238 ? -47.280 4.481 -5.945 1.00 32.14 238 LEU D C 1
ATOM 6755 O O . LEU B 1 238 ? -48.474 4.369 -6.284 1.00 32.17 238 LEU D O 1
ATOM 6760 N N . PHE B 1 239 ? -46.774 3.996 -4.802 1.00 31.82 239 PHE D N 1
ATOM 6761 C CA . PHE B 1 239 ? -47.588 3.402 -3.707 1.00 31.70 239 PHE D CA 1
ATOM 6762 C C . PHE B 1 239 ? -48.651 4.414 -3.258 1.00 31.67 239 PHE D C 1
ATOM 6763 O O . PHE B 1 239 ? -49.794 3.998 -2.993 1.00 31.87 239 PHE D O 1
ATOM 6771 N N . ASP B 1 240 ? -48.284 5.699 -3.197 1.00 31.52 240 ASP D N 1
ATOM 6772 C CA . ASP B 1 240 ? -49.175 6.814 -2.775 1.00 31.39 240 ASP D CA 1
ATOM 6773 C C . ASP B 1 240 ? -50.258 7.055 -3.833 1.00 31.20 240 ASP D C 1
ATOM 6774 O O . ASP B 1 240 ? -51.298 7.638 -3.470 1.00 31.14 240 ASP D O 1
ATOM 6779 N N . PHE B 1 241 ? -50.021 6.635 -5.082 1.00 31.08 241 PHE D N 1
ATOM 6780 C CA . PHE B 1 241 ? -50.959 6.783 -6.227 1.00 31.11 241 PHE D CA 1
ATOM 6781 C C . PHE B 1 241 ? -51.650 5.445 -6.535 1.00 31.25 241 PHE D C 1
ATOM 6782 O O . PHE B 1 241 ? -52.358 5.366 -7.557 1.00 31.33 241 PHE D O 1
ATOM 6790 N N . GLY B 1 242 ? -51.462 4.436 -5.674 1.00 31.46 242 GLY D N 1
ATOM 6791 C CA . GLY B 1 242 ? -52.258 3.191 -5.650 1.00 31.69 242 GLY D CA 1
ATOM 6792 C C . GLY B 1 242 ? -51.585 2.024 -6.358 1.00 31.94 242 GLY D C 1
ATOM 6793 O O . GLY B 1 242 ? -52.286 1.027 -6.627 1.00 31.97 242 GLY D O 1
ATOM 6794 N N . ALA B 1 243 ? -50.284 2.119 -6.650 1.00 32.06 243 ALA D N 1
ATOM 6795 C CA . ALA B 1 243 ? -49.492 1.028 -7.267 1.00 32.40 243 ALA D CA 1
ATOM 6796 C C . ALA B 1 243 ? -49.284 -0.088 -6.236 1.00 32.86 243 ALA D C 1
ATOM 6797 O O . ALA B 1 243 ? -49.206 0.226 -5.032 1.00 33.05 243 ALA D O 1
ATOM 6799 N N . ILE B 1 244 ? -49.219 -1.340 -6.698 1.00 33.31 244 ILE D N 1
ATOM 6800 C CA . ILE B 1 244 ? -48.967 -2.548 -5.855 1.00 33.67 244 ILE D CA 1
ATOM 6801 C C . ILE B 1 244 ? -47.751 -3.283 -6.428 1.00 33.97 244 ILE D C 1
ATOM 6802 O O . ILE B 1 244 ? -47.775 -3.616 -7.629 1.00 34.02 244 ILE D O 1
ATOM 6807 N N . ALA B 1 245 ? -46.735 -3.528 -5.594 1.00 34.26 245 ALA D N 1
ATOM 6808 C CA . ALA B 1 245 ? -45.465 -4.196 -5.964 1.00 34.63 245 ALA D CA 1
ATOM 6809 C C . ALA B 1 245 ? -45.652 -5.718 -5.933 1.00 35.27 245 ALA D C 1
ATOM 6810 O O . ALA B 1 245 ? -44.915 -6.388 -5.181 1.00 35.38 245 ALA D O 1
ATOM 6812 N N . ASP B 1 246 ? -46.598 -6.238 -6.725 1.00 35.84 246 ASP D N 1
ATOM 6813 C CA . ASP B 1 246 ? -46.926 -7.689 -6.811 1.00 36.67 246 ASP D CA 1
ATOM 6814 C C . ASP B 1 246 ? -46.621 -8.231 -8.217 1.00 37.02 246 ASP D C 1
ATOM 6815 O O . ASP B 1 246 ? -46.775 -9.450 -8.410 1.00 37.50 246 ASP D O 1
ATOM 6820 N N . GLY B 1 247 ? -46.225 -7.370 -9.162 1.00 37.09 247 GLY D N 1
ATOM 6821 C CA . GLY B 1 247 ? -45.822 -7.755 -10.530 1.00 37.53 247 GLY D CA 1
ATOM 6822 C C . GLY B 1 247 ? -46.976 -8.292 -11.366 1.00 38.14 247 GLY D C 1
ATOM 6823 O O . GLY B 1 247 ? -46.703 -8.800 -12.471 1.00 38.25 247 GLY D O 1
ATOM 6824 N N . LYS B 1 248 ? -48.217 -8.173 -10.876 1.00 38.80 248 LYS D N 1
ATOM 6825 C CA . LYS B 1 248 ? -49.451 -8.691 -11.533 1.00 39.52 248 LYS D CA 1
ATOM 6826 C C . LYS B 1 248 ? -50.410 -7.533 -11.827 1.00 39.04 248 LYS D C 1
ATOM 6827 O O . LYS B 1 248 ? -50.826 -7.395 -12.994 1.00 39.10 248 LYS D O 1
ATOM 6833 N N . THR B 1 249 ? -50.768 -6.763 -10.795 1.00 38.45 249 THR D N 1
ATOM 6834 C CA . THR B 1 249 ? -51.734 -5.635 -10.863 1.00 38.02 249 THR D CA 1
ATOM 6835 C C . THR B 1 249 ? -51.147 -4.518 -11.732 1.00 37.62 249 THR D C 1
ATOM 6836 O O . THR B 1 249 ? -50.017 -4.076 -11.443 1.00 37.35 249 THR D O 1
ATOM 6840 N N . ASP B 1 250 ? -51.894 -4.085 -12.751 1.00 37.44 250 ASP D N 1
ATOM 6841 C CA . ASP B 1 250 ? -51.496 -2.990 -13.675 1.00 37.08 250 ASP D CA 1
ATOM 6842 C C . ASP B 1 250 ? -51.337 -1.702 -12.860 1.00 36.54 250 ASP D C 1
ATOM 6843 O O . ASP B 1 250 ? -52.332 -1.263 -12.249 1.00 36.58 250 ASP D O 1
ATOM 6848 N N . SER B 1 251 ? -50.125 -1.140 -12.846 1.00 36.05 251 SER D N 1
ATOM 6849 C CA . SER B 1 251 ? -49.773 0.120 -12.139 1.00 35.60 251 SER D CA 1
ATOM 6850 C C . SER B 1 251 ? -49.701 1.285 -13.135 1.00 35.23 251 SER D C 1
ATOM 6851 O O . SER B 1 251 ? -49.168 2.344 -12.757 1.00 35.20 251 SER D O 1
ATOM 6854 N N . ALA B 1 252 ? -50.226 1.103 -14.353 1.00 35.10 252 ALA D N 1
ATOM 6855 C CA . ALA B 1 252 ? -50.318 2.152 -15.396 1.00 34.90 252 ALA D CA 1
ATOM 6856 C C . ALA B 1 252 ? -51.188 3.303 -14.894 1.00 34.68 252 ALA D C 1
ATOM 6857 O O . ALA B 1 252 ? -50.800 4.459 -15.032 1.00 34.76 252 ALA D O 1
ATOM 6859 N N . PRO B 1 253 ? -52.376 3.044 -14.293 1.00 34.63 253 PRO D N 1
ATOM 6860 C CA . PRO B 1 253 ? -53.210 4.119 -13.750 1.00 34.40 253 PRO D CA 1
ATOM 6861 C C . PRO B 1 253 ? -52.463 5.003 -12.739 1.00 34.09 253 PRO D C 1
ATOM 6862 O O . PRO B 1 253 ? -52.601 6.211 -12.812 1.00 34.19 253 PRO D O 1
ATOM 6866 N N . ALA B 1 254 ? -51.701 4.380 -11.833 1.00 33.90 254 ALA D N 1
ATOM 6867 C CA . ALA B 1 254 ? -50.886 5.052 -10.792 1.00 33.60 254 ALA D CA 1
ATOM 6868 C C . ALA B 1 254 ? -49.814 5.919 -11.462 1.00 33.48 254 ALA D C 1
ATOM 6869 O O . ALA B 1 254 ? -49.669 7.092 -11.069 1.00 33.40 254 ALA D O 1
ATOM 6871 N N . ILE B 1 255 ? -49.102 5.352 -12.442 1.00 33.46 255 ILE D N 1
ATOM 6872 C CA . ILE B 1 255 ? -48.015 6.030 -13.212 1.00 33.24 255 ILE D CA 1
ATOM 6873 C C . ILE B 1 255 ? -48.602 7.249 -13.935 1.00 33.31 255 ILE D C 1
ATOM 6874 O O . ILE B 1 255 ? -47.966 8.319 -13.887 1.00 33.35 255 ILE D O 1
ATOM 6879 N N . LYS B 1 256 ? -49.766 7.087 -14.574 1.00 33.47 256 LYS D N 1
ATOM 6880 C CA . LYS B 1 256 ? -50.495 8.173 -15.285 1.00 33.66 256 LYS D CA 1
ATOM 6881 C C . LYS B 1 256 ? -50.945 9.242 -14.280 1.00 33.73 256 LYS D C 1
ATOM 6882 O O . LYS B 1 256 ? -50.820 10.439 -14.602 1.00 33.53 256 LYS D O 1
ATOM 6888 N N . ALA B 1 257 ? -51.448 8.824 -13.113 1.00 34.03 257 ALA D N 1
ATOM 6889 C CA . ALA B 1 257 ? -51.949 9.708 -12.034 1.00 34.29 257 ALA D CA 1
ATOM 6890 C C . ALA B 1 257 ? -50.797 10.548 -11.469 1.00 34.74 257 ALA D C 1
ATOM 6891 O O . ALA B 1 257 ? -50.946 11.788 -11.399 1.00 34.68 257 ALA D O 1
ATOM 6893 N N . MET B 1 258 ? -49.695 9.894 -11.080 1.00 35.15 258 MET D N 1
ATOM 6894 C CA . MET B 1 258 ? -48.503 10.549 -10.476 1.00 35.51 258 MET D CA 1
ATOM 6895 C C . MET B 1 258 ? -47.868 11.490 -11.504 1.00 36.26 258 MET D C 1
ATOM 6896 O O . MET B 1 258 ? -47.397 12.571 -11.095 1.00 36.29 258 MET D O 1
ATOM 6901 N N . TYR B 1 259 ? -47.855 11.096 -12.781 1.00 37.20 259 TYR D N 1
ATOM 6902 C CA . TYR B 1 259 ? -47.312 11.918 -13.892 1.00 38.05 259 TYR D CA 1
ATOM 6903 C C . TYR B 1 259 ? -48.123 13.211 -14.012 1.00 38.71 259 TYR D C 1
ATOM 6904 O O . TYR B 1 259 ? -47.530 14.301 -13.930 1.00 38.87 259 TYR D O 1
ATOM 6913 N N . GLN B 1 260 ? -49.438 13.080 -14.200 1.00 39.48 260 GLN D N 1
ATOM 6914 C CA . GLN B 1 260 ? -50.360 14.224 -14.431 1.00 40.26 260 GLN D CA 1
ATOM 6915 C C . GLN B 1 260 ? -50.326 15.154 -13.212 1.00 40.30 260 GLN D C 1
ATOM 6916 O O . GLN B 1 260 ? -50.387 16.380 -13.416 1.00 40.48 260 GLN D O 1
ATOM 6922 N N . TRP B 1 261 ? -50.222 14.592 -12.001 1.00 40.39 261 TRP D N 1
ATOM 6923 C CA . TRP B 1 261 ? -50.055 15.357 -10.734 1.00 40.61 261 TRP D CA 1
ATOM 6924 C C . TRP B 1 261 ? -48.792 16.223 -10.819 1.00 41.18 261 TRP D C 1
ATOM 6925 O O . TRP B 1 261 ? -48.901 17.443 -10.596 1.00 41.72 261 TRP D O 1
ATOM 6936 N N . SER B 1 262 ? -47.646 15.605 -11.124 1.00 41.60 262 SER D N 1
ATOM 6937 C CA . SER B 1 262 ? -46.307 16.251 -11.179 1.00 42.23 262 SER D CA 1
ATOM 6938 C C . SER B 1 262 ? -46.289 17.353 -12.245 1.00 43.13 262 SER D C 1
ATOM 6939 O O . SER B 1 262 ? -45.617 18.375 -12.018 1.00 43.21 262 SER D O 1
ATOM 6942 N N . GLN B 1 263 ? -46.989 17.142 -13.365 1.00 44.39 263 GLN D N 1
ATOM 6943 C CA . GLN B 1 263 ? -47.119 18.122 -14.478 1.00 45.62 263 GLN D CA 1
ATOM 6944 C C . GLN B 1 263 ? -47.954 19.320 -14.007 1.00 46.75 263 GLN D C 1
ATOM 6945 O O . GLN B 1 263 ? -47.473 20.462 -14.145 1.00 47.04 263 GLN D O 1
ATOM 6951 N N . GLN B 1 264 ? -49.150 19.062 -13.467 1.00 47.82 264 GLN D N 1
ATOM 6952 C CA . GLN B 1 264 ? -50.104 20.101 -12.985 1.00 48.97 264 GLN D CA 1
ATOM 6953 C C . GLN B 1 264 ? -49.501 20.862 -11.796 1.00 49.52 264 GLN D C 1
ATOM 6954 O O . GLN B 1 264 ? -49.776 22.072 -11.676 1.00 50.06 264 GLN D O 1
ATOM 6960 N N . SER B 1 265 ? -48.718 20.178 -10.955 1.00 49.92 265 SER D N 1
ATOM 6961 C CA . SER B 1 265 ? -48.113 20.720 -9.708 1.00 50.53 265 SER D CA 1
ATOM 6962 C C . SER B 1 265 ? -46.701 21.265 -9.974 1.00 51.11 265 SER D C 1
ATOM 6963 O O . SER B 1 265 ? -46.149 21.920 -9.066 1.00 51.44 265 SER D O 1
ATOM 6966 N N . ASP B 1 266 ? -46.145 21.014 -11.165 1.00 51.64 266 ASP D N 1
ATOM 6967 C CA . ASP B 1 266 ? -44.762 21.404 -11.559 1.00 52.16 266 ASP D CA 1
ATOM 6968 C C . ASP B 1 266 ? -43.778 20.903 -10.493 1.00 51.91 266 ASP D C 1
ATOM 6969 O O . ASP B 1 266 ? -42.976 21.716 -9.988 1.00 52.42 266 ASP D O 1
ATOM 6974 N N . GLN B 1 267 ? -43.853 19.611 -10.159 1.00 51.44 267 GLN D N 1
ATOM 6975 C CA . GLN B 1 267 ? -42.917 18.919 -9.232 1.00 51.18 267 GLN D CA 1
ATOM 6976 C C . GLN B 1 267 ? -41.978 18.041 -10.057 1.00 50.65 267 GLN D C 1
ATOM 6977 O O . GLN B 1 267 ? -42.425 17.102 -10.710 1.00 50.44 267 GLN D O 1
ATOM 6983 N N . PRO B 1 268 ? -40.654 18.323 -10.061 1.00 50.22 268 PRO D N 1
ATOM 6984 C CA . PRO B 1 268 ? -39.717 17.619 -10.940 1.00 49.58 268 PRO D CA 1
ATOM 6985 C C . PRO B 1 268 ? -39.547 16.108 -10.691 1.00 48.52 268 PRO D C 1
ATOM 6986 O O . PRO B 1 268 ? -39.076 15.446 -11.604 1.00 48.35 268 PRO D O 1
ATOM 6990 N N . ILE B 1 269 ? -39.913 15.596 -9.506 1.00 47.38 269 ILE D N 1
ATOM 6991 C CA . ILE B 1 269 ? -39.756 14.149 -9.152 1.00 46.37 269 ILE D CA 1
ATOM 6992 C C . ILE B 1 269 ? -40.499 13.300 -10.191 1.00 45.48 269 ILE D C 1
ATOM 6993 O O . ILE B 1 269 ? -40.029 12.183 -10.487 1.00 45.30 269 ILE D O 1
ATOM 6998 N N . CYS B 1 270 ? -41.622 13.804 -10.707 1.00 44.51 270 CYS D N 1
ATOM 6999 C CA . CYS B 1 270 ? -42.384 13.183 -11.821 1.00 43.71 270 CYS D CA 1
ATOM 7000 C C . CYS B 1 270 ? -42.855 11.787 -11.377 1.00 42.59 270 CYS D C 1
ATOM 7001 O O . CYS B 1 270 ? -43.714 11.739 -10.475 1.00 42.87 270 CYS D O 1
ATOM 7004 N N . VAL B 1 271 ? -42.304 10.703 -11.939 1.00 41.02 271 VAL D N 1
ATOM 7005 C CA . VAL B 1 271 ? -42.728 9.297 -11.653 1.00 39.87 271 VAL D CA 1
ATOM 7006 C C . VAL B 1 271 ? -41.620 8.592 -10.860 1.00 38.79 271 VAL D C 1
ATOM 7007 O O . VAL B 1 271 ? -40.536 8.364 -11.430 1.00 38.52 271 VAL D O 1
ATOM 7011 N N . GLN B 1 272 ? -41.899 8.251 -9.597 1.00 37.62 272 GLN D N 1
ATOM 7012 C CA . GLN B 1 272 ? -40.958 7.558 -8.677 1.00 36.74 272 GLN D CA 1
ATOM 7013 C C . GLN B 1 272 ? -41.552 6.203 -8.278 1.00 36.02 272 GLN D C 1
ATOM 7014 O O . GLN B 1 272 ? -42.572 6.194 -7.562 1.00 35.86 272 GLN D O 1
ATOM 7020 N N . PHE B 1 273 ? -40.932 5.108 -8.732 1.00 35.21 273 PHE D N 1
ATOM 7021 C CA . PHE B 1 273 ? -41.228 3.719 -8.293 1.00 34.62 273 PHE D CA 1
ATOM 7022 C C . PHE B 1 273 ? -40.570 3.463 -6.941 1.00 34.28 273 PHE D C 1
ATOM 7023 O O . PHE B 1 273 ? -39.443 3.894 -6.710 1.00 34.30 273 PHE D O 1
ATOM 7031 N N . PRO B 1 274 ? -41.240 2.748 -6.011 1.00 34.03 274 PRO D N 1
ATOM 7032 C CA . PRO B 1 274 ? -40.550 2.148 -4.873 1.00 34.06 274 PRO D CA 1
ATOM 7033 C C . PRO B 1 274 ? -39.882 0.848 -5.345 1.00 34.01 274 PRO D C 1
ATOM 7034 O O . PRO B 1 274 ? -40.084 0.475 -6.489 1.00 33.88 274 PRO D O 1
ATOM 7038 N N . ALA B 1 275 ? -39.095 0.205 -4.479 1.00 34.09 275 ALA D N 1
ATOM 7039 C CA . ALA B 1 275 ? -38.423 -1.085 -4.767 1.00 34.15 275 ALA D CA 1
ATOM 7040 C C . ALA B 1 275 ? -39.492 -2.163 -4.992 1.00 34.16 275 ALA D C 1
ATOM 7041 O O . ALA B 1 275 ? -40.541 -2.101 -4.317 1.00 34.13 275 ALA D O 1
ATOM 7043 N N . GLY B 1 276 ? -39.244 -3.090 -5.924 1.00 34.17 276 GLY D N 1
ATOM 7044 C CA . GLY B 1 276 ? -40.121 -4.245 -6.208 1.00 34.32 276 GLY D CA 1
ATOM 7045 C C . GLY B 1 276 ? -40.372 -4.437 -7.695 1.00 34.20 276 GLY D C 1
ATOM 7046 O O . GLY B 1 276 ? -39.833 -3.650 -8.499 1.00 34.18 276 GLY D O 1
ATOM 7047 N N . THR B 1 277 ? -41.162 -5.458 -8.045 1.00 34.14 277 THR D N 1
ATOM 7048 C CA . THR B 1 277 ? -41.576 -5.792 -9.434 1.00 33.97 277 THR D CA 1
ATOM 7049 C C . THR B 1 277 ? -42.964 -5.196 -9.694 1.00 33.73 277 THR D C 1
ATOM 7050 O O . THR B 1 277 ? -43.869 -5.452 -8.875 1.00 33.91 277 THR D O 1
ATOM 7054 N N . PHE B 1 278 ? -43.119 -4.443 -10.789 1.00 33.32 278 PHE D N 1
ATOM 7055 C CA . PHE B 1 278 ? -44.367 -3.724 -11.160 1.00 33.06 278 PHE D CA 1
ATOM 7056 C C . PHE B 1 278 ? -44.803 -4.116 -12.575 1.00 33.34 278 PHE D C 1
ATOM 7057 O O . PHE B 1 278 ? -43.949 -4.150 -13.483 1.00 33.36 278 PHE D O 1
ATOM 7065 N N . PHE B 1 279 ? -46.099 -4.394 -12.744 1.00 33.67 279 PHE D N 1
ATOM 7066 C CA . PHE B 1 279 ? -46.753 -4.648 -14.054 1.00 34.13 279 PHE D CA 1
ATOM 7067 C C . PHE B 1 279 ? -47.281 -3.321 -14.612 1.00 34.12 279 PHE D C 1
ATOM 7068 O O . PHE B 1 279 ? -48.068 -2.646 -13.918 1.00 34.06 279 PHE D O 1
ATOM 7076 N N . VAL B 1 280 ? -46.855 -2.965 -15.827 1.00 34.28 280 VAL D N 1
ATOM 7077 C CA . VAL B 1 280 ? -47.179 -1.670 -16.494 1.00 34.52 280 VAL D CA 1
ATOM 7078 C C . VAL B 1 280 ? -47.609 -1.957 -17.937 1.00 35.34 280 VAL D C 1
ATOM 7079 O O . VAL B 1 280 ? -46.771 -2.456 -18.710 1.00 35.42 280 VAL D O 1
ATOM 7083 N N . THR B 1 281 ? -48.866 -1.657 -18.276 1.00 36.27 281 THR D N 1
ATOM 7084 C CA . THR B 1 281 ? -49.379 -1.628 -19.672 1.00 37.24 281 THR D CA 1
ATOM 7085 C C . THR B 1 281 ? -48.921 -0.321 -20.330 1.00 37.91 281 THR D C 1
ATOM 7086 O O . THR B 1 281 ? -48.644 0.644 -19.588 1.00 37.62 281 THR D O 1
ATOM 7090 N N . GLY B 1 282 ? -48.846 -0.303 -21.664 1.00 39.24 282 GLY D N 1
ATOM 7091 C CA . GLY B 1 282 ? -48.407 0.851 -22.474 1.00 40.13 282 GLY D CA 1
ATOM 7092 C C . GLY B 1 282 ? -49.002 2.162 -21.983 1.00 40.92 282 GLY D C 1
ATOM 7093 O O . GLY B 1 282 ? -50.235 2.316 -22.060 1.00 41.01 282 GLY D O 1
ATOM 7094 N N . CYS B 1 283 ? -48.152 3.069 -21.492 1.00 42.02 283 CYS D N 1
ATOM 7095 C CA . CYS B 1 283 ? -48.516 4.437 -21.034 1.00 43.15 283 CYS D CA 1
ATOM 7096 C C . CYS B 1 283 ? -48.200 5.443 -22.146 1.00 44.27 283 CYS D C 1
ATOM 7097 O O . CYS B 1 283 ? -47.009 5.584 -22.489 1.00 44.30 283 CYS D O 1
ATOM 7100 N N . ASP B 1 284 ? -49.229 6.108 -22.681 1.00 45.83 284 ASP D N 1
ATOM 7101 C CA . ASP B 1 284 ? -49.113 7.103 -23.781 1.00 47.08 284 ASP D CA 1
ATOM 7102 C C . ASP B 1 284 ? -49.257 8.516 -23.200 1.00 47.80 284 ASP D C 1
ATOM 7103 O O . ASP B 1 284 ? -50.394 8.914 -22.887 1.00 47.82 284 ASP D O 1
ATOM 7108 N N . PHE B 1 285 ? -48.136 9.231 -23.059 1.00 49.10 285 PHE D N 1
ATOM 7109 C CA . PHE B 1 285 ? -48.065 10.679 -22.726 1.00 50.36 285 PHE D CA 1
ATOM 7110 C C . PHE B 1 285 ? -47.694 11.460 -23.994 1.00 52.40 285 PHE D C 1
ATOM 7111 O O . PHE B 1 285 ? -46.934 12.449 -23.904 1.00 52.38 285 PHE D O 1
ATOM 7119 N N . GLY B 1 286 ? -48.230 11.031 -25.142 1.00 54.87 286 GLY D N 1
ATOM 7120 C CA . GLY B 1 286 ? -47.758 11.429 -26.483 1.00 56.84 286 GLY D CA 1
ATOM 7121 C C . GLY B 1 286 ? -48.456 12.669 -27.014 1.00 58.97 286 GLY D C 1
ATOM 7122 O O . GLY B 1 286 ? -49.365 13.185 -26.329 1.00 59.09 286 GLY D O 1
ATOM 7123 N N . GLU B 1 287 ? -48.029 13.117 -28.200 1.00 61.36 287 GLU D N 1
ATOM 7124 C CA . GLU B 1 287 ? -48.583 14.261 -28.978 1.00 63.36 287 GLU D CA 1
ATOM 7125 C C . GLU B 1 287 ? -48.258 15.583 -28.270 1.00 63.67 287 GLU D C 1
ATOM 7126 O O . GLU B 1 287 ? -47.443 16.347 -28.825 1.00 64.43 287 GLU D O 1
ATOM 7132 N N . GLU B 1 288 ? -48.865 15.847 -27.106 1.00 63.55 288 GLU D N 1
ATOM 7133 C CA . GLU B 1 288 ? -48.630 17.092 -26.322 1.00 63.57 288 GLU D CA 1
ATOM 7134 C C . GLU B 1 288 ? -47.140 17.196 -25.972 1.00 62.80 288 GLU D C 1
ATOM 7135 O O . GLU B 1 288 ? -46.621 16.280 -25.307 1.00 62.86 288 GLU D O 1
ATOM 7141 N N . GLN B 1 289 ? -46.496 18.279 -26.417 1.00 62.53 289 GLN D N 1
ATOM 7142 C CA . GLN B 1 289 ? -45.054 18.575 -26.200 1.00 61.72 289 GLN D CA 1
ATOM 7143 C C . GLN B 1 289 ? -44.885 19.193 -24.808 1.00 60.58 289 GLN D C 1
ATOM 7144 O O . GLN B 1 289 ? -45.506 20.242 -24.555 1.00 60.89 289 GLN D O 1
ATOM 7150 N N . ARG B 1 290 ? -44.081 18.565 -23.945 1.00 59.48 290 ARG D N 1
ATOM 7151 C CA . ARG B 1 290 ? -43.843 19.007 -22.544 1.00 58.76 290 ARG D CA 1
ATOM 7152 C C . ARG B 1 290 ? -42.361 19.352 -22.356 1.00 57.90 290 ARG D C 1
ATOM 7153 O O . ARG B 1 290 ? -41.574 19.122 -23.293 1.00 57.45 290 ARG D O 1
ATOM 7161 N N . ARG B 1 291 ? -42.012 19.902 -21.190 1.00 57.42 291 ARG D N 1
ATOM 7162 C CA . ARG B 1 291 ? -40.621 20.274 -20.814 1.00 57.09 291 ARG D CA 1
ATOM 7163 C C . ARG B 1 291 ? -39.903 19.037 -20.260 1.00 55.66 291 ARG D C 1
ATOM 7164 O O . ARG B 1 291 ? -38.832 18.688 -20.793 1.00 55.45 291 ARG D O 1
ATOM 7172 N N . PHE B 1 292 ? -40.490 18.399 -19.243 1.00 54.20 292 PHE D N 1
ATOM 7173 C CA . PHE B 1 292 ? -39.848 17.356 -18.400 1.00 53.23 292 PHE D CA 1
ATOM 7174 C C . PHE B 1 292 ? -40.619 16.034 -18.470 1.00 51.78 292 PHE D C 1
ATOM 7175 O O . PHE B 1 292 ? -41.868 16.043 -18.460 1.00 51.84 292 PHE D O 1
ATOM 7183 N N . PHE B 1 293 ? -39.871 14.928 -18.530 1.00 49.95 293 PHE D N 1
ATOM 7184 C CA . PHE B 1 293 ? -40.322 13.562 -18.154 1.00 48.50 293 PHE D CA 1
ATOM 7185 C C . PHE B 1 293 ? -39.186 12.859 -17.406 1.00 47.27 293 PHE D C 1
ATOM 7186 O O . PHE B 1 293 ? -38.195 12.466 -18.047 1.00 46.90 293 PHE D O 1
ATOM 7194 N N . ARG B 1 294 ? -39.325 12.723 -16.086 1.00 46.17 294 ARG D N 1
ATOM 7195 C CA . ARG B 1 294 ? -38.412 11.922 -15.231 1.00 45.38 294 ARG D CA 1
ATOM 7196 C C . ARG B 1 294 ? -39.138 10.636 -14.822 1.00 44.67 294 ARG D C 1
ATOM 7197 O O . ARG B 1 294 ? -40.352 10.694 -14.560 1.00 44.35 294 ARG D O 1
ATOM 7205 N N . ILE B 1 295 ? -38.412 9.518 -14.794 1.00 44.18 295 ILE D N 1
ATOM 7206 C CA . ILE B 1 295 ? -38.911 8.207 -14.289 1.00 44.06 295 ILE D CA 1
ATOM 7207 C C . ILE B 1 295 ? -37.721 7.458 -13.679 1.00 44.03 295 ILE D C 1
ATOM 7208 O O . ILE B 1 295 ? -36.674 7.368 -14.348 1.00 44.18 295 ILE D O 1
ATOM 7213 N N . SER B 1 296 ? -37.858 6.997 -12.433 1.00 43.94 296 SER D N 1
ATOM 7214 C CA . SER B 1 296 ? -36.751 6.411 -11.633 1.00 43.93 296 SER D CA 1
ATOM 7215 C C . SER B 1 296 ? -37.274 5.287 -10.734 1.00 44.45 296 SER D C 1
ATOM 7216 O O . SER B 1 296 ? -38.394 5.423 -10.202 1.00 44.15 296 SER D O 1
ATOM 7219 N N . GLY B 1 297 ? -36.481 4.222 -10.583 1.00 45.33 297 GLY D N 1
ATOM 7220 C CA . GLY B 1 297 ? -36.694 3.156 -9.585 1.00 46.45 297 GLY D CA 1
ATOM 7221 C C . GLY B 1 297 ? -36.070 3.522 -8.251 1.00 47.69 297 GLY D C 1
ATOM 7222 O O . GLY B 1 297 ? -35.437 4.594 -8.171 1.00 47.89 297 GLY D O 1
ATOM 7223 N N . ALA B 1 298 ? -36.235 2.658 -7.243 1.00 49.52 298 ALA D N 1
ATOM 7224 C CA . ALA B 1 298 ? -35.792 2.865 -5.842 1.00 51.08 298 ALA D CA 1
ATOM 7225 C C . ALA B 1 298 ? -34.420 3.549 -5.814 1.00 52.74 298 ALA D C 1
ATOM 7226 O O . ALA B 1 298 ? -33.438 2.921 -6.259 1.00 52.99 298 ALA D O 1
ATOM 7228 N N . MET B 1 299 ? -34.364 4.788 -5.312 1.00 54.86 299 MET D N 1
ATOM 7229 C CA . MET B 1 299 ? -33.126 5.609 -5.216 1.00 56.59 299 MET D CA 1
ATOM 7230 C C . MET B 1 299 ? -32.290 5.129 -4.024 1.00 58.06 299 MET D C 1
ATOM 7231 O O . MET B 1 299 ? -32.332 5.781 -2.960 1.00 58.37 299 MET D O 1
ATOM 7236 N N . VAL B 1 300 ? -31.576 4.013 -4.203 1.00 59.77 300 VAL D N 1
ATOM 7237 C CA . VAL B 1 300 ? -30.557 3.476 -3.251 1.00 61.54 300 VAL D CA 1
ATOM 7238 C C . VAL B 1 300 ? -29.367 2.989 -4.085 1.00 62.75 300 VAL D C 1
ATOM 7239 O O . VAL B 1 300 ? -29.608 2.343 -5.125 1.00 62.84 300 VAL D O 1
ATOM 7243 N N . ASN B 1 301 ? -28.138 3.288 -3.648 1.00 64.44 301 ASN D N 1
ATOM 7244 C CA . ASN B 1 301 ? -26.895 3.087 -4.445 1.00 65.37 301 ASN D CA 1
ATOM 7245 C C . ASN B 1 301 ? -26.578 1.588 -4.558 1.00 66.20 301 ASN D C 1
ATOM 7246 O O . ASN B 1 301 ? -25.681 1.106 -3.837 1.00 67.07 301 ASN D O 1
ATOM 7251 N N . PHE B 1 302 ? -27.290 0.884 -5.445 1.00 66.27 302 PHE D N 1
ATOM 7252 C CA . PHE B 1 302 ? -26.938 -0.474 -5.935 1.00 66.28 302 PHE D CA 1
ATOM 7253 C C . PHE B 1 302 ? -26.258 -0.311 -7.299 1.00 65.14 302 PHE D C 1
ATOM 7254 O O . PHE B 1 302 ? -26.934 0.109 -8.259 1.00 64.98 302 PHE D O 1
ATOM 7262 N N . GLY B 1 303 ? -24.954 -0.595 -7.364 1.00 63.78 303 GLY D N 1
ATOM 7263 C CA . GLY B 1 303 ? -24.124 -0.437 -8.574 1.00 62.14 303 GLY D CA 1
ATOM 7264 C C . GLY B 1 303 ? -24.623 -1.279 -9.737 1.00 60.68 303 GLY D C 1
ATOM 7265 O O . GLY B 1 303 ? -24.723 -0.734 -10.857 1.00 60.82 303 GLY D O 1
ATOM 7266 N N . TYR B 1 304 ? -24.936 -2.556 -9.487 1.00 58.74 304 TYR D N 1
ATOM 7267 C CA . TYR B 1 304 ? -25.178 -3.590 -10.529 1.00 56.81 304 TYR D CA 1
ATOM 7268 C C . TYR B 1 304 ? -26.673 -3.705 -10.838 1.00 54.76 304 TYR D C 1
ATOM 7269 O O . TYR B 1 304 ? -27.067 -3.395 -11.982 1.00 54.81 304 TYR D O 1
ATOM 7278 N N . PHE B 1 305 ? -27.470 -4.140 -9.857 1.00 52.26 305 PHE D N 1
ATOM 7279 C CA . PHE B 1 305 ? -28.890 -4.539 -10.040 1.00 50.21 305 PHE D CA 1
ATOM 7280 C C . PHE B 1 305 ? -29.807 -3.536 -9.347 1.00 47.90 305 PHE D C 1
ATOM 7281 O O . PHE B 1 305 ? -29.826 -3.454 -8.121 1.00 47.85 305 PHE D O 1
ATOM 7289 N N . PRO B 1 306 ? -30.572 -2.729 -10.120 1.00 45.36 306 PRO D N 1
ATOM 7290 C CA . PRO B 1 306 ? -31.635 -1.894 -9.559 1.00 44.30 306 PRO D CA 1
ATOM 7291 C C . PRO B 1 306 ? -32.661 -2.701 -8.750 1.00 43.34 306 PRO D C 1
ATOM 7292 O O . PRO B 1 306 ? -32.891 -3.852 -9.078 1.00 43.81 306 PRO D O 1
ATOM 7296 N N . ALA B 1 307 ? -33.259 -2.072 -7.733 1.00 41.91 307 ALA D N 1
ATOM 7297 C CA . ALA B 1 307 ? -34.231 -2.691 -6.800 1.00 41.10 307 ALA D CA 1
ATOM 7298 C C . ALA B 1 307 ? -35.660 -2.578 -7.350 1.00 40.00 307 ALA D C 1
ATOM 7299 O O . ALA B 1 307 ? -36.587 -3.034 -6.654 1.00 40.29 307 ALA D O 1
ATOM 7301 N N . THR B 1 308 ? -35.836 -1.999 -8.544 1.00 38.60 308 THR D N 1
ATOM 7302 C CA . THR B 1 308 ? -37.146 -1.865 -9.237 1.00 37.72 308 THR D CA 1
ATOM 7303 C C . THR B 1 308 ? -37.080 -2.568 -10.597 1.00 37.02 308 THR D C 1
ATOM 7304 O O . THR B 1 308 ? -36.191 -2.215 -11.400 1.00 36.49 308 THR D O 1
ATOM 7308 N N . THR B 1 309 ? -37.993 -3.515 -10.837 1.00 36.57 309 THR D N 1
ATOM 7309 C CA . THR B 1 309 ? -38.171 -4.223 -12.133 1.00 36.35 309 THR D CA 1
ATOM 7310 C C . THR B 1 309 ? -39.530 -3.843 -12.732 1.00 36.10 309 THR D C 1
ATOM 7311 O O . THR B 1 309 ? -40.547 -3.992 -12.027 1.00 36.07 309 THR D O 1
ATOM 7315 N N . ILE B 1 310 ? -39.536 -3.359 -13.977 1.00 35.92 310 ILE D N 1
ATOM 7316 C CA . ILE B 1 310 ? -40.770 -3.161 -14.794 1.00 36.11 310 ILE D CA 1
ATOM 7317 C C . ILE B 1 310 ? -40.974 -4.421 -15.638 1.00 36.48 310 ILE D C 1
ATOM 7318 O O . ILE B 1 310 ? -39.974 -4.973 -16.137 1.00 36.61 310 ILE D O 1
ATOM 7323 N N . VAL B 1 311 ? -42.228 -4.853 -15.767 1.00 36.69 311 VAL D N 1
ATOM 7324 C CA . VAL B 1 311 ? -42.645 -6.032 -16.579 1.00 37.19 311 VAL D CA 1
ATOM 7325 C C . VAL B 1 311 ? -44.016 -5.698 -17.181 1.00 37.39 311 VAL D C 1
ATOM 7326 O O . VAL B 1 311 ? -44.808 -5.032 -16.492 1.00 37.25 311 VAL D O 1
ATOM 7330 N N . SER B 1 312 ? -44.260 -6.086 -18.435 1.00 37.81 312 SER D N 1
ATOM 7331 C CA . SER B 1 312 ? -45.441 -5.650 -19.228 1.00 38.10 312 SER D CA 1
ATOM 7332 C C . SER B 1 312 ? -46.035 -6.832 -20.005 1.00 38.79 312 SER D C 1
ATOM 7333 O O . SER B 1 312 ? -45.634 -7.983 -19.734 1.00 39.02 312 SER D O 1
ATOM 7336 N N . ASP B 1 313 ? -46.969 -6.546 -20.919 1.00 39.25 313 ASP D N 1
ATOM 7337 C CA . ASP B 1 313 ? -47.796 -7.548 -21.645 1.00 39.97 313 ASP D CA 1
ATOM 7338 C C . ASP B 1 313 ? -47.342 -7.673 -23.106 1.00 40.46 313 ASP D C 1
ATOM 7339 O O . ASP B 1 313 ? -47.769 -8.642 -23.762 1.00 41.12 313 ASP D O 1
ATOM 7344 N N . GLY B 1 314 ? -46.528 -6.732 -23.600 1.00 40.55 314 GLY D N 1
ATOM 7345 C CA . GLY B 1 314 ? -45.954 -6.760 -24.961 1.00 41.02 314 GLY D CA 1
ATOM 7346 C C . GLY B 1 314 ? -46.896 -6.192 -26.013 1.00 41.43 314 GLY D C 1
ATOM 7347 O O . GLY B 1 314 ? -46.543 -6.267 -27.206 1.00 41.59 314 GLY D O 1
ATOM 7348 N N . GLN B 1 315 ? -48.033 -5.623 -25.599 1.00 41.69 315 GLN D N 1
ATOM 7349 C CA . GLN B 1 315 ? -49.145 -5.220 -26.505 1.00 42.31 315 GLN D CA 1
ATOM 7350 C C . GLN B 1 315 ? -48.871 -3.837 -27.110 1.00 42.15 315 GLN D C 1
ATOM 7351 O O . GLN B 1 315 ? -49.349 -3.595 -28.233 1.00 42.68 315 GLN D O 1
ATOM 7357 N N . SER B 1 316 ? -48.140 -2.970 -26.401 1.00 41.71 316 SER D N 1
ATOM 7358 C CA . SER B 1 316 ? -47.728 -1.621 -26.872 1.00 41.39 316 SER D CA 1
ATOM 7359 C C . SER B 1 316 ? -46.312 -1.688 -27.442 1.00 41.05 316 SER D C 1
ATOM 7360 O O . SER B 1 316 ? -45.495 -2.473 -26.967 1.00 41.14 316 SER D O 1
ATOM 7363 N N . PRO B 1 317 ? -45.975 -0.886 -28.481 1.00 40.70 317 PRO D N 1
ATOM 7364 C CA . PRO B 1 317 ? -44.609 -0.848 -29.007 1.00 40.31 317 PRO D CA 1
ATOM 7365 C C . PRO B 1 317 ? -43.576 -0.318 -27.998 1.00 39.36 317 PRO D C 1
ATOM 7366 O O . PRO B 1 317 ? -42.418 -0.669 -28.128 1.00 39.30 317 PRO D O 1
ATOM 7370 N N . PHE B 1 318 ? -44.006 0.505 -27.034 1.00 38.55 318 PHE D N 1
ATOM 7371 C CA . PHE B 1 318 ? -43.166 1.022 -25.919 1.00 37.85 318 PHE D CA 1
ATOM 7372 C C . PHE B 1 318 ? -44.005 1.102 -24.638 1.00 37.73 318 PHE D C 1
ATOM 7373 O O . PHE B 1 318 ? -45.190 1.479 -24.721 1.00 38.06 318 PHE D O 1
ATOM 7381 N N . VAL B 1 319 ? -43.403 0.766 -23.492 1.00 37.47 319 VAL D N 1
ATOM 7382 C CA . VAL B 1 319 ? -44.058 0.831 -22.149 1.00 37.47 319 VAL D CA 1
ATOM 7383 C C . VAL B 1 319 ? -44.368 2.302 -21.836 1.00 37.40 319 VAL D C 1
ATOM 7384 O O . VAL B 1 319 ? -45.413 2.559 -21.209 1.00 37.61 319 VAL D O 1
ATOM 7388 N N . PHE B 1 320 ? -43.503 3.226 -22.275 1.00 37.37 320 PHE D N 1
ATOM 7389 C CA . PHE B 1 320 ? -43.647 4.695 -22.087 1.00 37.12 320 PHE D CA 1
ATOM 7390 C C . PHE B 1 320 ? -43.506 5.413 -23.436 1.00 37.28 320 PHE D C 1
ATOM 7391 O O . PHE B 1 320 ? -42.422 5.342 -24.044 1.00 36.99 320 PHE D O 1
ATOM 7399 N N . GLU B 1 321 ? -44.579 6.076 -23.884 1.00 37.78 321 GLU D N 1
ATOM 7400 C CA . GLU B 1 321 ? -44.607 6.950 -25.090 1.00 38.25 321 GLU D CA 1
ATOM 7401 C C . GLU B 1 321 ? -44.594 8.413 -24.637 1.00 38.21 321 GLU D C 1
ATOM 7402 O O . GLU B 1 321 ? -45.684 8.979 -24.432 1.00 38.39 321 GLU D O 1
ATOM 7408 N N . VAL B 1 322 ? -43.402 8.997 -24.488 1.00 38.12 322 VAL D N 1
ATOM 7409 C CA . VAL B 1 322 ? -43.204 10.372 -23.941 1.00 38.04 322 VAL D CA 1
ATOM 7410 C C . VAL B 1 322 ? -42.907 11.334 -25.096 1.00 38.18 322 VAL D C 1
ATOM 7411 O O . VAL B 1 322 ? -42.494 10.868 -26.174 1.00 38.27 322 VAL D O 1
ATOM 7415 N N . SER B 1 323 ? -43.128 12.628 -24.858 1.00 38.34 323 SER D N 1
ATOM 7416 C CA . SER B 1 323 ? -42.792 13.752 -25.771 1.00 38.60 323 SER D CA 1
ATOM 7417 C C . SER B 1 323 ? -42.358 14.958 -24.929 1.00 38.38 323 SER D C 1
ATOM 7418 O O . SER B 1 323 ? -43.194 15.856 -24.700 1.00 38.45 323 SER D O 1
ATOM 7421 N N . ALA B 1 324 ? -41.098 14.956 -24.479 1.00 38.05 324 ALA D N 1
ATOM 7422 C CA . ALA B 1 324 ? -40.499 15.980 -23.590 1.00 37.92 324 ALA D CA 1
ATOM 7423 C C . ALA B 1 324 ? -39.120 16.397 -24.115 1.00 37.75 324 ALA D C 1
ATOM 7424 O O . ALA B 1 324 ? -38.449 15.561 -24.752 1.00 37.47 324 ALA D O 1
ATOM 7426 N N . ARG B 1 325 ? -38.718 17.646 -23.848 1.00 37.84 325 ARG D N 1
ATOM 7427 C CA . ARG B 1 325 ? -37.389 18.203 -24.224 1.00 37.78 325 ARG D CA 1
ATOM 7428 C C . ARG B 1 325 ? -36.309 17.561 -23.344 1.00 37.44 325 ARG D C 1
ATOM 7429 O O . ARG B 1 325 ? -35.248 17.201 -23.886 1.00 37.19 325 ARG D O 1
ATOM 7437 N N . TRP B 1 326 ? -36.574 17.432 -22.039 1.00 37.50 326 TRP D N 1
ATOM 7438 C CA . TRP B 1 326 ? -35.662 16.809 -21.041 1.00 37.44 326 TRP D CA 1
ATOM 7439 C C . TRP B 1 326 ? -36.270 15.498 -20.533 1.00 36.99 326 TRP D C 1
ATOM 7440 O O . TRP B 1 326 ? -37.450 15.511 -20.129 1.00 36.90 326 TRP D O 1
ATOM 7451 N N . VAL B 1 327 ? -35.485 14.415 -20.560 1.00 36.66 327 VAL D N 1
ATOM 7452 C CA . VAL B 1 327 ? -35.899 13.046 -20.128 1.00 36.25 327 VAL D CA 1
ATOM 7453 C C . VAL B 1 327 ? -34.785 12.447 -19.260 1.00 36.02 327 VAL D C 1
ATOM 7454 O O . VAL B 1 327 ? -33.610 12.525 -19.668 1.00 35.63 327 VAL D O 1
ATOM 7458 N N . GLU B 1 328 ? -35.157 11.878 -18.108 1.00 36.16 328 GLU D N 1
ATOM 7459 C CA . GLU B 1 328 ? -34.249 11.155 -17.176 1.00 36.13 328 GLU D CA 1
ATOM 7460 C C . GLU B 1 328 ? -34.873 9.792 -16.842 1.00 35.70 328 GLU D C 1
ATOM 7461 O O . GLU B 1 328 ? -35.983 9.776 -16.272 1.00 35.67 328 GLU D O 1
ATOM 7467 N N . ILE B 1 329 ? -34.198 8.700 -17.220 1.00 35.09 329 ILE D N 1
ATOM 7468 C CA . ILE B 1 329 ? -34.541 7.298 -16.829 1.00 34.63 329 ILE D CA 1
ATOM 7469 C C . ILE B 1 329 ? -33.379 6.745 -15.999 1.00 34.16 329 ILE D C 1
ATOM 7470 O O . ILE B 1 329 ? -32.232 6.832 -16.478 1.00 34.22 329 ILE D O 1
ATOM 7475 N N . SER B 1 330 ? -33.652 6.191 -14.814 1.00 33.47 330 SER D N 1
ATOM 7476 C CA . SER B 1 330 ? -32.602 5.657 -13.907 1.00 33.06 330 SER D CA 1
ATOM 7477 C C . SER B 1 330 ? -33.157 4.576 -12.973 1.00 32.61 330 SER D C 1
ATOM 7478 O O . SER B 1 330 ? -34.340 4.655 -12.600 1.00 32.49 330 SER D O 1
ATOM 7481 N N . ASN B 1 331 ? -32.309 3.600 -12.629 1.00 32.23 331 ASN D N 1
ATOM 7482 C CA . ASN B 1 331 ? -32.538 2.583 -11.568 1.00 32.02 331 ASN D CA 1
ATOM 7483 C C . ASN B 1 331 ? -33.726 1.686 -11.936 1.00 31.76 331 ASN D C 1
ATOM 7484 O O . ASN B 1 331 ? -34.550 1.416 -11.045 1.00 31.78 331 ASN D O 1
ATOM 7489 N N . LEU B 1 332 ? -33.796 1.215 -13.183 1.00 31.51 332 LEU D N 1
ATOM 7490 C CA . LEU B 1 332 ? -34.900 0.341 -13.666 1.00 31.47 332 LEU D CA 1
ATOM 7491 C C . LEU B 1 332 ? -34.332 -0.893 -14.374 1.00 31.78 332 LEU D C 1
ATOM 7492 O O . LEU B 1 332 ? -33.444 -0.732 -15.233 1.00 31.76 332 LEU D O 1
ATOM 7497 N N . ILE B 1 333 ? -34.832 -2.075 -14.004 1.00 32.14 333 ILE D N 1
ATOM 7498 C CA . ILE B 1 333 ? -34.745 -3.325 -14.815 1.00 32.48 333 ILE D CA 1
ATOM 7499 C C . ILE B 1 333 ? -36.048 -3.428 -15.613 1.00 32.81 333 ILE D C 1
ATOM 7500 O O . ILE B 1 333 ? -37.119 -3.328 -14.989 1.00 32.95 333 ILE D O 1
ATOM 7505 N N . PHE B 1 334 ? -35.965 -3.574 -16.939 1.00 33.18 334 PHE D N 1
ATOM 7506 C CA . PHE B 1 334 ? -37.124 -3.877 -17.820 1.00 33.65 334 PHE D CA 1
ATOM 7507 C C . PHE B 1 334 ? -36.948 -5.279 -18.412 1.00 34.40 334 PHE D C 1
ATOM 7508 O O . PHE B 1 334 ? -36.064 -5.462 -19.276 1.00 34.44 334 PHE D O 1
ATOM 7516 N N . ASN B 1 335 ? -37.764 -6.229 -17.945 1.00 35.19 335 ASN D N 1
ATOM 7517 C CA . ASN B 1 335 ? -37.836 -7.620 -18.465 1.00 36.04 335 ASN D CA 1
ATOM 7518 C C . ASN B 1 335 ? -38.956 -7.686 -19.511 1.00 36.54 335 ASN D C 1
ATOM 7519 O O . ASN B 1 335 ? -40.134 -7.773 -19.109 1.00 36.73 335 ASN D O 1
ATOM 7524 N N . GLY B 1 336 ? -38.591 -7.642 -20.797 1.00 36.98 336 GLY D N 1
ATOM 7525 C CA . GLY B 1 336 ? -39.524 -7.637 -21.942 1.00 37.54 336 GLY D CA 1
ATOM 7526 C C . GLY B 1 336 ? -40.246 -8.966 -22.120 1.00 38.41 336 GLY D C 1
ATOM 7527 O O . GLY B 1 336 ? -41.306 -8.967 -22.773 1.00 38.50 336 GLY D O 1
ATOM 7528 N N . ASN B 1 337 ? -39.685 -10.057 -21.583 1.00 39.21 337 ASN D N 1
ATOM 7529 C CA . ASN B 1 337 ? -40.273 -11.427 -21.589 1.00 40.29 337 ASN D CA 1
ATOM 7530 C C . ASN B 1 337 ? -40.474 -11.918 -23.032 1.00 41.14 337 ASN D C 1
ATOM 7531 O O . ASN B 1 337 ? -41.420 -12.698 -23.260 1.00 41.53 337 ASN D O 1
ATOM 7536 N N . THR B 1 338 ? -39.610 -11.507 -23.966 1.00 41.57 338 THR D N 1
ATOM 7537 C CA . THR B 1 338 ? -39.686 -11.888 -25.403 1.00 42.35 338 THR D CA 1
ATOM 7538 C C . THR B 1 338 ? -39.243 -13.347 -25.575 1.00 43.44 338 THR D C 1
ATOM 7539 O O . THR B 1 338 ? -39.607 -13.955 -26.603 1.00 43.71 338 THR D O 1
ATOM 7543 N N . ASP B 1 339 ? -38.473 -13.877 -24.618 1.00 44.08 339 ASP D N 1
ATOM 7544 C CA . ASP B 1 339 ? -37.941 -15.267 -24.636 1.00 44.98 339 ASP D CA 1
ATOM 7545 C C . ASP B 1 339 ? -39.097 -16.271 -24.523 1.00 46.05 339 ASP D C 1
ATOM 7546 O O . ASP B 1 339 ? -39.026 -17.311 -25.204 1.00 46.90 339 ASP D O 1
ATOM 7551 N N . THR B 1 340 ? -40.114 -15.973 -23.704 1.00 46.56 340 THR D N 1
ATOM 7552 C CA . THR B 1 340 ? -41.256 -16.880 -23.392 1.00 47.52 340 THR D CA 1
ATOM 7553 C C . THR B 1 340 ? -42.527 -16.424 -24.123 1.00 48.09 340 THR D C 1
ATOM 7554 O O . THR B 1 340 ? -43.331 -17.305 -24.486 1.00 48.77 340 THR D O 1
ATOM 7558 N N . LYS B 1 341 ? -42.713 -15.112 -24.310 1.00 48.17 341 LYS D N 1
ATOM 7559 C CA . LYS B 1 341 ? -43.873 -14.513 -25.026 1.00 48.64 341 LYS D CA 1
ATOM 7560 C C . LYS B 1 341 ? -43.365 -13.464 -26.014 1.00 48.06 341 LYS D C 1
ATOM 7561 O O . LYS B 1 341 ? -43.412 -12.268 -25.730 1.00 47.32 341 LYS D O 1
ATOM 7567 N N . PRO B 1 342 ? -42.863 -13.882 -27.201 1.00 48.09 342 PRO D N 1
ATOM 7568 C CA . PRO B 1 342 ? -42.292 -12.954 -28.180 1.00 47.50 342 PRO D CA 1
ATOM 7569 C C . PRO B 1 342 ? -43.164 -11.720 -28.460 1.00 46.72 342 PRO D C 1
ATOM 7570 O O . PRO B 1 342 ? -44.370 -11.861 -28.558 1.00 46.69 342 PRO D O 1
ATOM 7574 N N . ASN B 1 343 ? -42.524 -10.552 -28.589 1.00 45.77 343 ASN D N 1
ATOM 7575 C CA . ASN B 1 343 ? -43.189 -9.233 -28.773 1.00 44.99 343 ASN D CA 1
ATOM 7576 C C . ASN B 1 343 ? -42.175 -8.227 -29.333 1.00 44.43 343 ASN D C 1
ATOM 7577 O O . ASN B 1 343 ? -41.016 -8.625 -29.563 1.00 44.39 343 ASN D O 1
ATOM 7582 N N . ARG B 1 344 ? -42.604 -6.979 -29.548 1.00 43.95 344 ARG D N 1
ATOM 7583 C CA . ARG B 1 344 ? -41.751 -5.854 -30.023 1.00 43.35 344 ARG D CA 1
ATOM 7584 C C . ARG B 1 344 ? -41.957 -4.630 -29.120 1.00 42.17 344 ARG D C 1
ATOM 7585 O O . ARG B 1 344 ? -41.997 -3.501 -29.654 1.00 41.65 344 ARG D O 1
ATOM 7593 N N . GLN B 1 345 ? -42.063 -4.843 -27.805 1.00 41.20 345 GLN D N 1
ATOM 7594 C CA . GLN B 1 345 ? -42.277 -3.767 -26.802 1.00 40.26 345 GLN D CA 1
ATOM 7595 C C . GLN B 1 345 ? -40.920 -3.282 -26.284 1.00 39.42 345 GLN D C 1
ATOM 7596 O O . GLN B 1 345 ? -40.168 -4.113 -25.737 1.00 39.51 345 GLN D O 1
ATOM 7602 N N . GLY B 1 346 ? -40.626 -1.990 -26.465 1.00 38.58 346 GLY D N 1
ATOM 7603 C CA . GLY B 1 346 ? -39.469 -1.299 -25.862 1.00 37.81 346 GLY D CA 1
ATOM 7604 C C . GLY B 1 346 ? -39.827 -0.731 -24.500 1.00 37.23 346 GLY D C 1
ATOM 7605 O O . GLY B 1 346 ? -40.979 -0.937 -24.069 1.00 37.42 346 GLY D O 1
ATOM 7606 N N . LEU B 1 347 ? -38.892 -0.034 -23.845 1.00 36.42 347 LEU D N 1
ATOM 7607 C CA . LEU B 1 347 ? -39.118 0.600 -22.516 1.00 35.97 347 LEU D CA 1
ATOM 7608 C C . LEU B 1 347 ? -39.670 2.017 -22.709 1.00 35.74 347 LEU D C 1
ATOM 7609 O O . LEU B 1 347 ? -40.739 2.312 -22.139 1.00 35.71 347 LEU D O 1
ATOM 7614 N N . LEU B 1 348 ? -38.964 2.865 -23.464 1.00 35.59 348 LEU D N 1
ATOM 7615 C CA . LEU B 1 348 ? -39.348 4.286 -23.680 1.00 35.56 348 LEU D CA 1
ATOM 7616 C C . LEU B 1 348 ? -39.030 4.718 -25.115 1.00 35.88 348 LEU D C 1
ATOM 7617 O O . LEU B 1 348 ? -37.957 4.346 -25.629 1.00 35.79 348 LEU D O 1
ATOM 7622 N N . ARG B 1 349 ? -39.946 5.481 -25.720 1.00 36.36 349 ARG D N 1
ATOM 7623 C CA . ARG B 1 349 ? -39.709 6.283 -26.949 1.00 36.87 349 ARG D CA 1
ATOM 7624 C C . ARG B 1 349 ? -40.062 7.744 -26.657 1.00 36.97 349 ARG D C 1
ATOM 7625 O O . ARG B 1 349 ? -41.165 7.988 -26.131 1.00 37.15 349 ARG D O 1
ATOM 7633 N N . ASN B 1 350 ? -39.159 8.668 -26.997 1.00 37.12 350 ASN D N 1
ATOM 7634 C CA . ASN B 1 350 ? -39.388 10.135 -26.943 1.00 37.44 350 ASN D CA 1
ATOM 7635 C C . ASN B 1 350 ? -39.581 10.634 -28.380 1.00 38.07 350 ASN D C 1
ATOM 7636 O O . ASN B 1 350 ? -38.671 10.412 -29.201 1.00 38.16 350 ASN D O 1
ATOM 7641 N N . THR B 1 351 ? -40.727 11.261 -28.670 1.00 38.74 351 THR D N 1
ATOM 7642 C CA . THR B 1 351 ? -41.127 11.719 -30.030 1.00 39.59 351 THR D CA 1
ATOM 7643 C C . THR B 1 351 ? -41.173 13.252 -30.103 1.00 40.17 351 THR D C 1
ATOM 7644 O O . THR B 1 351 ? -41.592 13.769 -31.159 1.00 40.72 351 THR D O 1
ATOM 7648 N N . CYS B 1 352 ? -40.751 13.952 -29.044 1.00 40.32 352 CYS D N 1
ATOM 7649 C CA . CYS B 1 352 ? -40.666 15.437 -29.001 1.00 40.80 352 CYS D CA 1
ATOM 7650 C C . CYS B 1 352 ? -39.693 15.919 -30.073 1.00 41.07 352 CYS D C 1
ATOM 7651 O O . CYS B 1 352 ? -38.506 15.606 -30.012 1.00 40.84 352 CYS D O 1
ATOM 7654 N N . PRO B 1 353 ? -40.158 16.681 -31.090 1.00 41.84 353 PRO D N 1
ATOM 7655 C CA . PRO B 1 353 ? -39.275 17.203 -32.132 1.00 41.99 353 PRO D CA 1
ATOM 7656 C C . PRO B 1 353 ? -38.649 18.550 -31.744 1.00 41.79 353 PRO D C 1
ATOM 7657 O O . PRO B 1 353 ? -39.143 19.185 -30.827 1.00 41.90 353 PRO D O 1
ATOM 7661 N N . GLY B 1 354 ? -37.589 18.948 -32.453 1.00 41.47 354 GLY D N 1
ATOM 7662 C CA . GLY B 1 354 ? -36.894 20.234 -32.254 1.00 41.17 354 GLY D CA 1
ATOM 7663 C C . GLY B 1 354 ? -36.004 20.216 -31.024 1.00 40.30 354 GLY D C 1
ATOM 7664 O O . GLY B 1 354 ? -35.996 21.224 -30.292 1.00 40.49 354 GLY D O 1
ATOM 7665 N N . GLY B 1 355 ? -35.290 19.108 -30.797 1.00 39.26 355 GLY D N 1
ATOM 7666 C CA . GLY B 1 355 ? -34.260 18.983 -29.748 1.00 38.40 355 GLY D CA 1
ATOM 7667 C C . GLY B 1 355 ? -34.726 18.133 -28.580 1.00 37.55 355 GLY D C 1
ATOM 7668 O O . GLY B 1 355 ? -35.746 18.490 -27.961 1.00 37.72 355 GLY D O 1
ATOM 7669 N N . GLN B 1 356 ? -33.994 17.052 -28.288 1.00 36.82 356 GLN D N 1
ATOM 7670 C CA . GLN B 1 356 ? -34.213 16.167 -27.113 1.00 36.08 356 GLN D CA 1
ATOM 7671 C C . GLN B 1 356 ? -32.923 16.081 -26.292 1.00 35.45 356 GLN D C 1
ATOM 7672 O O . GLN B 1 356 ? -31.844 15.909 -26.895 1.00 35.39 356 GLN D O 1
ATOM 7678 N N . PHE B 1 357 ? -33.046 16.216 -24.969 1.00 34.86 357 PHE D N 1
ATOM 7679 C CA . PHE B 1 357 ? -31.991 15.932 -23.963 1.00 34.22 357 PHE D CA 1
ATOM 7680 C C . PHE B 1 357 ? -32.355 14.622 -23.259 1.00 33.45 357 PHE D C 1
ATOM 7681 O O . PHE B 1 357 ? -33.547 14.435 -22.941 1.00 33.46 357 PHE D O 1
ATOM 7689 N N . PHE B 1 358 ? -31.375 13.740 -23.041 1.00 32.66 358 PHE D N 1
ATOM 7690 C CA . PHE B 1 358 ? -31.578 12.411 -22.407 1.00 32.11 358 PHE D CA 1
ATOM 7691 C C . PHE B 1 358 ? -30.432 12.101 -21.439 1.00 31.79 358 PHE D C 1
ATOM 7692 O O . PHE B 1 358 ? -29.256 12.231 -21.826 1.00 31.48 358 PHE D O 1
ATOM 7700 N N . ARG B 1 359 ? -30.786 11.701 -20.213 1.00 31.69 359 ARG D N 1
ATOM 7701 C CA . ARG B 1 359 ? -29.859 11.146 -19.193 1.00 31.57 359 ARG D CA 1
ATOM 7702 C C . ARG B 1 359 ? -30.382 9.773 -18.757 1.00 30.87 359 ARG D C 1
ATOM 7703 O O . ARG B 1 359 ? -31.529 9.702 -18.280 1.00 30.48 359 ARG D O 1
ATOM 7711 N N . GLY B 1 360 ? -29.568 8.731 -18.950 1.00 30.40 360 GLY D N 1
ATOM 7712 C CA . GLY B 1 360 ? -29.827 7.349 -18.502 1.00 30.04 360 GLY D CA 1
ATOM 7713 C C . GLY B 1 360 ? -28.722 6.855 -17.584 1.00 29.75 360 GLY D C 1
ATOM 7714 O O . GLY B 1 360 ? -27.541 7.108 -17.895 1.00 29.66 360 GLY D O 1
ATOM 7715 N N . ALA B 1 361 ? -29.082 6.182 -16.488 1.00 29.56 361 ALA D N 1
ATOM 7716 C CA . ALA B 1 361 ? -28.134 5.645 -15.483 1.00 29.54 361 ALA D CA 1
ATOM 7717 C C . ALA B 1 361 ? -28.723 4.396 -14.818 1.00 29.59 361 ALA D C 1
ATOM 7718 O O . ALA B 1 361 ? -29.907 4.425 -14.448 1.00 29.47 361 ALA D O 1
ATOM 7720 N N . CYS B 1 362 ? -27.913 3.343 -14.672 1.00 29.74 362 CYS D N 1
ATOM 7721 C CA . CYS B 1 362 ? -28.269 2.080 -13.971 1.00 29.93 362 CYS D CA 1
ATOM 7722 C C . CYS B 1 362 ? -29.540 1.483 -14.588 1.00 29.98 362 CYS D C 1
ATOM 7723 O O . CYS B 1 362 ? -30.572 1.431 -13.892 1.00 30.12 362 CYS D O 1
ATOM 7726 N N . LEU B 1 363 ? -29.455 1.060 -15.854 1.00 30.06 363 LEU D N 1
ATOM 7727 C CA . LEU B 1 363 ? -30.570 0.453 -16.631 1.00 30.29 363 LEU D CA 1
ATOM 7728 C C . LEU B 1 363 ? -30.167 -0.957 -17.077 1.00 30.96 363 LEU D C 1
ATOM 7729 O O . LEU B 1 363 ? -29.090 -1.093 -17.686 1.00 30.87 363 LEU D O 1
ATOM 7734 N N . ARG B 1 364 ? -31.001 -1.960 -16.785 1.00 31.79 364 ARG D N 1
ATOM 7735 C CA . ARG B 1 364 ? -30.839 -3.355 -17.278 1.00 32.51 364 ARG D CA 1
ATOM 7736 C C . ARG B 1 364 ? -31.979 -3.671 -18.252 1.00 32.51 364 ARG D C 1
ATOM 7737 O O . ARG B 1 364 ? -33.149 -3.490 -17.867 1.00 32.60 364 ARG D O 1
ATOM 7745 N N . PHE B 1 365 ? -31.641 -4.110 -19.468 1.00 32.56 365 PHE D N 1
ATOM 7746 C CA . PHE B 1 365 ? -32.597 -4.560 -20.514 1.00 32.72 365 PHE D CA 1
ATOM 7747 C C . PHE B 1 365 ? -32.478 -6.080 -20.679 1.00 33.01 365 PHE D C 1
ATOM 7748 O O . PHE B 1 365 ? -31.519 -6.543 -21.323 1.00 33.01 365 PHE D O 1
ATOM 7756 N N . ASN B 1 366 ? -33.421 -6.826 -20.097 1.00 33.28 366 ASN D N 1
ATOM 7757 C CA . ASN B 1 366 ? -33.476 -8.312 -20.149 1.00 33.76 366 ASN D CA 1
ATOM 7758 C C . ASN B 1 366 ? -34.614 -8.739 -21.081 1.00 34.07 366 ASN D C 1
ATOM 7759 O O . ASN B 1 366 ? -35.765 -8.355 -20.810 1.00 34.01 366 ASN D O 1
ATOM 7764 N N . ASN B 1 367 ? -34.295 -9.493 -22.138 1.00 34.47 367 ASN D N 1
ATOM 7765 C CA . ASN B 1 367 ? -35.279 -10.160 -23.035 1.00 34.85 367 ASN D CA 1
ATOM 7766 C C . ASN B 1 367 ? -36.236 -9.117 -23.624 1.00 34.64 367 ASN D C 1
ATOM 7767 O O . ASN B 1 367 ? -37.456 -9.373 -23.629 1.00 34.87 367 ASN D O 1
ATOM 7772 N N . VAL B 1 368 ? -35.704 -7.987 -24.098 1.00 34.37 368 VAL D N 1
ATOM 7773 C CA . VAL B 1 368 ? -36.495 -6.899 -24.747 1.00 34.20 368 VAL D CA 1
ATOM 7774 C C . VAL B 1 368 ? -36.647 -7.244 -26.233 1.00 34.41 368 VAL D C 1
ATOM 7775 O O . VAL B 1 368 ? -35.614 -7.401 -26.915 1.00 34.25 368 VAL D O 1
ATOM 7779 N N . GLY B 1 369 ? -37.895 -7.366 -26.696 1.00 34.67 369 GLY D N 1
ATOM 7780 C CA . GLY B 1 369 ? -38.246 -7.721 -28.084 1.00 34.97 369 GLY D CA 1
ATOM 7781 C C . GLY B 1 369 ? -38.250 -6.508 -29.000 1.00 34.79 369 GLY D C 1
ATOM 7782 O O . GLY B 1 369 ? -37.856 -6.661 -30.170 1.00 35.11 369 GLY D O 1
ATOM 7783 N N . GLY B 1 370 ? -38.686 -5.349 -28.492 1.00 34.34 370 GLY D N 1
ATOM 7784 C CA . GLY B 1 370 ? -38.754 -4.079 -29.243 1.00 34.12 370 GLY D CA 1
ATOM 7785 C C . GLY B 1 370 ? -37.465 -3.283 -29.142 1.00 33.59 370 GLY D C 1
ATOM 7786 O O . GLY B 1 370 ? -36.444 -3.858 -28.723 1.00 33.66 370 GLY D O 1
ATOM 7787 N N . THR B 1 371 ? -37.508 -2.002 -29.521 1.00 33.19 371 THR D N 1
ATOM 7788 C CA . THR B 1 371 ? -36.392 -1.030 -29.364 1.00 32.63 371 THR D CA 1
ATOM 7789 C C . THR B 1 371 ? -36.385 -0.539 -27.911 1.00 32.11 371 THR D C 1
ATOM 7790 O O . THR B 1 371 ? -37.332 0.170 -27.539 1.00 32.16 371 THR D O 1
ATOM 7794 N N . ALA B 1 372 ? -35.365 -0.904 -27.127 1.00 31.64 372 ALA D N 1
ATOM 7795 C CA . ALA B 1 372 ? -35.265 -0.601 -25.678 1.00 31.18 372 ALA D CA 1
ATOM 7796 C C . ALA B 1 372 ? -35.408 0.909 -25.445 1.00 30.77 372 ALA D C 1
ATOM 7797 O O . ALA B 1 372 ? -36.272 1.301 -24.641 1.00 30.67 372 ALA D O 1
ATOM 7799 N N . LEU B 1 373 ? -34.593 1.719 -26.128 1.00 30.59 373 LEU D N 1
ATOM 7800 C CA . LEU B 1 373 ? -34.632 3.206 -26.070 1.00 30.32 373 LEU D CA 1
ATOM 7801 C C . LEU B 1 373 ? -34.655 3.767 -27.495 1.00 30.41 373 LEU D C 1
ATOM 7802 O O . LEU B 1 373 ? -33.791 3.367 -28.299 1.00 30.41 373 LEU D O 1
ATOM 7807 N N . SER B 1 374 ? -35.608 4.660 -27.781 1.00 30.52 374 SER D N 1
ATOM 7808 C CA . SER B 1 374 ? -35.786 5.347 -29.088 1.00 30.77 374 SER D CA 1
ATOM 7809 C C . SER B 1 374 ? -35.811 6.865 -28.868 1.00 30.68 374 SER D C 1
ATOM 7810 O O . SER B 1 374 ? -36.756 7.345 -28.213 1.00 30.83 374 SER D O 1
ATOM 7813 N N . LEU B 1 375 ? -34.807 7.579 -29.391 1.00 30.53 375 LEU D N 1
ATOM 7814 C CA . LEU B 1 375 ? -34.637 9.050 -29.234 1.00 30.46 375 LEU D CA 1
ATOM 7815 C C . LEU B 1 375 ? -34.708 9.727 -30.609 1.00 30.82 375 LEU D C 1
ATOM 7816 O O . LEU B 1 375 ? -34.402 9.062 -31.616 1.00 30.98 375 LEU D O 1
ATOM 7821 N N . LEU B 1 376 ? -35.094 11.006 -30.638 1.00 31.08 376 LEU D N 1
ATOM 7822 C CA . LEU B 1 376 ? -35.291 11.799 -31.882 1.00 31.48 376 LEU D CA 1
ATOM 7823 C C . LEU B 1 376 ? -34.642 13.180 -31.728 1.00 31.51 376 LEU D C 1
ATOM 7824 O O . LEU B 1 376 ? -34.840 13.811 -30.675 1.00 31.48 376 LEU D O 1
ATOM 7829 N N . ASP B 1 377 ? -33.899 13.623 -32.748 1.00 31.70 377 ASP D N 1
ATOM 7830 C CA . ASP B 1 377 ? -33.253 14.962 -32.816 1.00 31.83 377 ASP D CA 1
ATOM 7831 C C . ASP B 1 377 ? -32.510 15.232 -31.502 1.00 31.54 377 ASP D C 1
ATOM 7832 O O . ASP B 1 377 ? -32.729 16.302 -30.896 1.00 31.60 377 ASP D O 1
ATOM 7837 N N . THR B 1 378 ? -31.666 14.288 -31.082 1.00 31.18 378 THR D N 1
ATOM 7838 C CA . THR B 1 378 ? -30.898 14.340 -29.810 1.00 30.84 378 THR D CA 1
ATOM 7839 C C . THR B 1 378 ? -29.913 15.514 -29.856 1.00 30.94 378 THR D C 1
ATOM 7840 O O . THR B 1 378 ? -29.168 15.621 -30.850 1.00 31.11 378 THR D O 1
ATOM 7844 N N . LEU B 1 379 ? -29.922 16.355 -28.817 1.00 30.92 379 LEU D N 1
ATOM 7845 C CA . LEU B 1 379 ? -28.964 17.476 -28.625 1.00 31.02 379 LEU D CA 1
ATOM 7846 C C . LEU B 1 379 ? -27.873 17.065 -27.631 1.00 30.91 379 LEU D C 1
ATOM 7847 O O . LEU B 1 379 ? -26.758 17.608 -27.732 1.00 31.08 379 LEU D O 1
ATOM 7852 N N . ASP B 1 380 ? -28.194 16.160 -26.701 1.00 30.91 380 ASP D N 1
ATOM 7853 C CA . ASP B 1 380 ? -27.268 15.646 -25.656 1.00 30.81 380 ASP D CA 1
ATOM 7854 C C . ASP B 1 380 ? -27.870 14.370 -25.058 1.00 30.48 380 ASP D C 1
ATOM 7855 O O . ASP B 1 380 ? -29.021 14.430 -24.581 1.00 30.48 380 ASP D O 1
ATOM 7860 N N . CYS B 1 381 ? -27.127 13.259 -25.100 1.00 30.10 381 CYS D N 1
ATOM 7861 C CA . CYS B 1 381 ? -27.560 11.928 -24.595 1.00 29.79 381 CYS D CA 1
ATOM 7862 C C . CYS B 1 381 ? -26.432 11.294 -23.776 1.00 29.49 381 CYS D C 1
ATOM 7863 O O . CYS B 1 381 ? -25.388 10.963 -24.370 1.00 29.76 381 CYS D O 1
ATOM 7866 N N . LYS B 1 382 ? -26.641 11.150 -22.465 1.00 29.05 382 LYS D N 1
ATOM 7867 C CA . LYS B 1 382 ? -25.717 10.454 -21.531 1.00 28.78 382 LYS D CA 1
ATOM 7868 C C . LYS B 1 382 ? -26.406 9.183 -21.031 1.00 28.47 382 LYS D C 1
ATOM 7869 O O . LYS B 1 382 ? -27.423 9.303 -20.326 1.00 28.35 382 LYS D O 1
ATOM 7875 N N . ILE B 1 383 ? -25.879 8.017 -21.414 1.00 28.22 383 ILE D N 1
ATOM 7876 C CA . ILE B 1 383 ? -26.342 6.684 -20.930 1.00 28.04 383 ILE D CA 1
ATOM 7877 C C . ILE B 1 383 ? -25.144 5.984 -20.279 1.00 28.06 383 ILE D C 1
ATOM 7878 O O . ILE B 1 383 ? -24.280 5.482 -21.017 1.00 27.94 383 ILE D O 1
ATOM 7883 N N . ASP B 1 384 ? -25.094 5.997 -18.943 1.00 28.31 384 ASP D N 1
ATOM 7884 C CA . ASP B 1 384 ? -24.002 5.417 -18.117 1.00 28.66 384 ASP D CA 1
ATOM 7885 C C . ASP B 1 384 ? -24.532 4.176 -17.389 1.00 29.14 384 ASP D C 1
ATOM 7886 O O . ASP B 1 384 ? -25.739 4.147 -17.079 1.00 29.17 384 ASP D O 1
ATOM 7891 N N . GLN B 1 385 ? -23.657 3.197 -17.133 1.00 29.64 385 GLN D N 1
ATOM 7892 C CA . GLN B 1 385 ? -23.970 1.955 -16.374 1.00 30.18 385 GLN D CA 1
ATOM 7893 C C . GLN B 1 385 ? -25.282 1.349 -16.885 1.00 30.20 385 GLN D C 1
ATOM 7894 O O . GLN B 1 385 ? -26.256 1.323 -16.114 1.00 30.17 385 GLN D O 1
ATOM 7900 N N . TRP B 1 386 ? -25.308 0.892 -18.139 1.00 30.37 386 TRP D N 1
ATOM 7901 C CA . TRP B 1 386 ? -26.477 0.188 -18.732 1.00 30.55 386 TRP D CA 1
ATOM 7902 C C . TRP B 1 386 ? -26.045 -1.192 -19.234 1.00 31.32 386 TRP D C 1
ATOM 7903 O O . TRP B 1 386 ? -24.915 -1.319 -19.739 1.00 31.20 386 TRP D O 1
ATOM 7914 N N . TYR B 1 387 ? -26.926 -2.181 -19.076 1.00 32.23 387 TYR D N 1
ATOM 7915 C CA . TYR B 1 387 ? -26.674 -3.610 -19.385 1.00 33.17 387 TYR D CA 1
ATOM 7916 C C . TYR B 1 387 ? -27.847 -4.137 -20.221 1.00 33.31 387 TYR D C 1
ATOM 7917 O O . TYR B 1 387 ? -29.004 -3.830 -19.883 1.00 33.29 387 TYR D O 1
ATOM 7926 N N . ALA B 1 388 ? -27.550 -4.865 -21.302 1.00 33.60 388 ALA D N 1
ATOM 7927 C CA . ALA B 1 388 ? -28.541 -5.512 -22.195 1.00 33.89 388 ALA D CA 1
ATOM 7928 C C . ALA B 1 388 ? -28.226 -7.009 -22.297 1.00 34.38 388 ALA D C 1
ATOM 7929 O O . ALA B 1 388 ? -27.087 -7.345 -22.670 1.00 34.30 388 ALA D O 1
ATOM 7931 N N . SER B 1 389 ? -29.196 -7.866 -21.961 1.00 34.95 389 SER D N 1
ATOM 7932 C CA . SER B 1 389 ? -29.076 -9.348 -21.985 1.00 35.66 389 SER D CA 1
ATOM 7933 C C . SER B 1 389 ? -30.186 -9.953 -22.849 1.00 36.04 389 SER D C 1
ATOM 7934 O O . SER B 1 389 ? -31.370 -9.760 -22.509 1.00 36.03 389 SER D O 1
ATOM 7937 N N . ALA B 1 390 ? -29.804 -10.668 -23.912 1.00 36.41 390 ALA D N 1
ATOM 7938 C CA . ALA B 1 390 ? -30.690 -11.515 -24.744 1.00 36.78 390 ALA D CA 1
ATOM 7939 C C . ALA B 1 390 ? -31.858 -10.687 -25.294 1.00 36.61 390 ALA D C 1
ATOM 7940 O O . ALA B 1 390 ? -33.005 -11.167 -25.238 1.00 36.96 390 ALA D O 1
ATOM 7942 N N . CYS B 1 391 ? -31.570 -9.490 -25.812 1.00 36.10 391 CYS D N 1
ATOM 7943 C CA . CYS B 1 391 ? -32.553 -8.592 -26.475 1.00 35.92 391 CYS D CA 1
ATOM 7944 C C . CYS B 1 391 ? -32.499 -8.824 -27.989 1.00 36.11 391 CYS D C 1
ATOM 7945 O O . CYS B 1 391 ? -31.380 -8.867 -28.539 1.00 36.04 391 CYS D O 1
ATOM 7948 N N . THR B 1 392 ? -33.662 -8.981 -28.629 1.00 36.41 392 THR D N 1
ATOM 7949 C CA . THR B 1 392 ? -33.796 -9.359 -30.062 1.00 36.79 392 THR D CA 1
ATOM 7950 C C . THR B 1 392 ? -34.031 -8.114 -30.927 1.00 36.66 392 THR D C 1
ATOM 7951 O O . THR B 1 392 ? -33.794 -8.207 -32.147 1.00 36.99 392 THR D O 1
ATOM 7955 N N . GLY B 1 393 ? -34.480 -7.005 -30.328 1.00 36.27 393 GLY D N 1
ATOM 7956 C CA . GLY B 1 393 ? -34.658 -5.710 -31.013 1.00 35.95 393 GLY D CA 1
ATOM 7957 C C . GLY B 1 393 ? -33.434 -4.827 -30.854 1.00 35.45 393 GLY D C 1
ATOM 7958 O O . GLY B 1 393 ? -32.414 -5.320 -30.327 1.00 35.30 393 GLY D O 1
ATOM 7959 N N . ASP B 1 394 ? -33.526 -3.570 -31.300 1.00 35.08 394 ASP D N 1
ATOM 7960 C CA . ASP B 1 394 ? -32.493 -2.525 -31.071 1.00 34.49 394 ASP D CA 1
ATOM 7961 C C . ASP B 1 394 ? -32.493 -2.166 -29.582 1.00 33.98 394 ASP D C 1
ATOM 7962 O O . ASP B 1 394 ? -33.577 -2.198 -28.971 1.00 33.89 394 ASP D O 1
ATOM 7967 N N . VAL B 1 395 ? -31.323 -1.852 -29.019 1.00 33.52 395 VAL D N 1
ATOM 7968 C CA . VAL B 1 395 ? -31.171 -1.439 -27.592 1.00 33.17 395 VAL D CA 1
ATOM 7969 C C . VAL B 1 395 ? -31.146 0.097 -27.538 1.00 32.99 395 VAL D C 1
ATOM 7970 O O . VAL B 1 395 ? -32.185 0.683 -27.181 1.00 32.78 395 VAL D O 1
ATOM 7974 N N . ILE B 1 396 ? -30.024 0.725 -27.906 1.00 33.00 396 ILE D N 1
ATOM 7975 C CA . ILE B 1 396 ? -29.874 2.211 -27.951 1.00 32.97 396 ILE D CA 1
ATOM 7976 C C . ILE B 1 396 ? -30.085 2.671 -29.399 1.00 33.42 396 ILE D C 1
ATOM 7977 O O . ILE B 1 396 ? -29.182 2.449 -30.231 1.00 33.42 396 ILE D O 1
ATOM 7982 N N . GLN B 1 397 ? -31.242 3.279 -29.680 1.00 33.89 397 GLN D N 1
ATOM 7983 C CA . GLN B 1 397 ? -31.629 3.779 -31.026 1.00 34.45 397 GLN D CA 1
ATOM 7984 C C . GLN B 1 397 ? -31.870 5.289 -30.943 1.00 34.91 397 GLN D C 1
ATOM 7985 O O . GLN B 1 397 ? -32.521 5.731 -29.977 1.00 34.81 397 GLN D O 1
ATOM 7991 N N . ALA B 1 398 ? -31.353 6.042 -31.917 1.00 35.76 398 ALA D N 1
ATOM 7992 C CA . ALA B 1 398 ? -31.563 7.501 -32.068 1.00 36.57 398 ALA D CA 1
ATOM 7993 C C . ALA B 1 398 ? -31.649 7.851 -33.558 1.00 37.65 398 ALA D C 1
ATOM 7994 O O . ALA B 1 398 ? -30.741 7.447 -34.314 1.00 37.76 398 ALA D O 1
ATOM 7996 N N . GLY B 1 399 ? -32.710 8.562 -33.952 1.00 38.85 399 GLY D N 1
ATOM 7997 C CA . GLY B 1 399 ? -32.951 9.025 -35.332 1.00 40.15 399 GLY D CA 1
ATOM 7998 C C . GLY B 1 399 ? -33.187 10.524 -35.381 1.00 41.24 399 GLY D C 1
ATOM 7999 O O . GLY B 1 399 ? -32.949 11.195 -34.357 1.00 41.20 399 GLY D O 1
ATOM 8000 N N . TRP B 1 400 ? -33.644 11.031 -36.530 1.00 42.77 400 TRP D N 1
ATOM 8001 C CA . TRP B 1 400 ? -33.863 12.479 -36.795 1.00 44.00 400 TRP D CA 1
ATOM 8002 C C . TRP B 1 400 ? -35.141 12.668 -37.620 1.00 45.70 400 TRP D C 1
ATOM 8003 O O . TRP B 1 400 ? -35.609 11.679 -38.216 1.00 45.96 400 TRP D O 1
ATOM 8014 N N . SER B 1 401 ? -35.669 13.896 -37.657 1.00 47.66 401 SER D N 1
ATOM 8015 C CA . SER B 1 401 ? -36.983 14.246 -38.263 1.00 49.53 401 SER D CA 1
ATOM 8016 C C . SER B 1 401 ? -36.815 14.792 -39.687 1.00 51.71 401 SER D C 1
ATOM 8017 O O . SER B 1 401 ? -37.626 14.410 -40.552 1.00 52.08 401 SER D O 1
ATOM 8020 N N . GLY B 1 402 ? -35.819 15.654 -39.918 1.00 54.24 402 GLY D N 1
ATOM 8021 C CA . GLY B 1 402 ? -35.626 16.383 -41.188 1.00 56.90 402 GLY D CA 1
ATOM 8022 C C . GLY B 1 402 ? -35.249 15.457 -42.331 1.00 59.33 402 GLY D C 1
ATOM 8023 O O . GLY B 1 402 ? -34.238 14.741 -42.204 1.00 59.11 402 GLY D O 1
ATOM 8024 N N . GLN B 1 403 ? -36.034 15.479 -43.412 1.00 62.90 403 GLN D N 1
ATOM 8025 C CA . GLN B 1 403 ? -35.795 14.676 -44.641 1.00 65.50 403 GLN D CA 1
ATOM 8026 C C . GLN B 1 403 ? -34.623 15.283 -45.419 1.00 67.09 403 GLN D C 1
ATOM 8027 O O . GLN B 1 403 ? -33.773 14.509 -45.899 1.00 67.40 403 GLN D O 1
ATOM 8033 N N . LYS B 1 404 ? -34.577 16.615 -45.524 1.00 68.91 404 LYS D N 1
ATOM 8034 C CA . LYS B 1 404 ? -33.535 17.345 -46.293 1.00 70.26 404 LYS D CA 1
ATOM 8035 C C . LYS B 1 404 ? -32.259 17.432 -45.448 1.00 69.69 404 LYS D C 1
ATOM 8036 O O . LYS B 1 404 ? -32.344 17.254 -44.216 1.00 69.21 404 LYS D O 1
ATOM 8042 N N . LYS B 1 405 ? -31.131 17.728 -46.097 1.00 69.71 405 LYS D N 1
ATOM 8043 C CA . LYS B 1 405 ? -29.781 17.749 -45.479 1.00 68.98 405 LYS D CA 1
ATOM 8044 C C . LYS B 1 405 ? -29.545 19.106 -44.810 1.00 67.91 405 LYS D C 1
ATOM 8045 O O . LYS B 1 405 ? -28.649 19.852 -45.252 1.00 68.15 405 LYS D O 1
ATOM 8051 N N . GLY B 1 406 ? -30.325 19.403 -43.776 1.00 66.32 406 GLY D N 1
ATOM 8052 C CA . GLY B 1 406 ? -30.221 20.642 -42.990 1.00 65.03 406 GLY D CA 1
ATOM 8053 C C . GLY B 1 406 ? -31.076 20.545 -41.747 1.00 63.59 406 GLY D C 1
ATOM 8054 O O . GLY B 1 406 ? -31.885 19.600 -41.653 1.00 63.55 406 GLY D O 1
ATOM 8055 N N . ASN B 1 407 ? -30.897 21.484 -40.821 1.00 61.93 407 ASN D N 1
ATOM 8056 C CA . ASN B 1 407 ? -31.695 21.586 -39.574 1.00 60.36 407 ASN D CA 1
ATOM 8057 C C . ASN B 1 407 ? -31.516 20.290 -38.762 1.00 57.84 407 ASN D C 1
ATOM 8058 O O . ASN B 1 407 ? -30.435 20.135 -38.152 1.00 57.45 407 ASN D O 1
ATOM 8063 N N . TRP B 1 408 ? -32.512 19.395 -38.762 1.00 55.03 408 TRP D N 1
ATOM 8064 C CA . TRP B 1 408 ? -32.548 18.165 -37.925 1.00 52.58 408 TRP D CA 1
ATOM 8065 C C . TRP B 1 408 ? -32.298 16.931 -38.797 1.00 50.40 408 TRP D C 1
ATOM 8066 O O . TRP B 1 408 ? -33.273 16.243 -39.146 1.00 50.32 408 TRP D O 1
ATOM 8077 N N . ASP B 1 409 ? -31.029 16.664 -39.120 1.00 47.91 409 ASP D N 1
ATOM 8078 C CA . ASP B 1 409 ? -30.604 15.540 -39.998 1.00 46.17 409 ASP D CA 1
ATOM 8079 C C . ASP B 1 409 ? -29.487 14.726 -39.328 1.00 44.10 409 ASP D C 1
ATOM 8080 O O . ASP B 1 409 ? -28.778 14.005 -40.061 1.00 43.92 409 ASP D O 1
ATOM 8085 N N . HIS B 1 410 ? -29.334 14.817 -38.000 1.00 41.71 410 HIS D N 1
ATOM 8086 C CA . HIS B 1 410 ? -28.290 14.084 -37.233 1.00 39.83 410 HIS D CA 1
ATOM 8087 C C . HIS B 1 410 ? -28.594 14.099 -35.730 1.00 38.06 410 HIS D C 1
ATOM 8088 O O . HIS B 1 410 ? -29.582 14.742 -35.324 1.00 38.02 410 HIS D O 1
ATOM 8095 N N . SER B 1 411 ? -27.771 13.385 -34.955 1.00 36.07 411 SER D N 1
ATOM 8096 C CA . SER B 1 411 ? -27.774 13.343 -33.469 1.00 34.76 411 SER D CA 1
ATOM 8097 C C . SER B 1 411 ? -26.490 14.001 -32.951 1.00 33.51 411 SER D C 1
ATOM 8098 O O . SER B 1 411 ? -25.485 13.980 -33.686 1.00 33.63 411 SER D O 1
ATOM 8101 N N . THR B 1 412 ? -26.521 14.565 -31.740 1.00 32.19 412 THR D N 1
ATOM 8102 C CA . THR B 1 412 ? -25.409 15.367 -31.159 1.00 31.40 412 THR D CA 1
ATOM 8103 C C . THR B 1 412 ? -25.126 14.924 -29.719 1.00 30.48 412 THR D C 1
ATOM 8104 O O . THR B 1 412 ? -26.088 14.614 -28.992 1.00 30.45 412 THR D O 1
ATOM 8108 N N . ALA B 1 413 ? -23.843 14.907 -29.341 1.00 29.71 413 ALA D N 1
ATOM 8109 C CA . ALA B 1 413 ? -23.339 14.732 -27.958 1.00 29.07 413 ALA D CA 1
ATOM 8110 C C . ALA B 1 413 ? -23.947 13.477 -27.319 1.00 28.42 413 ALA D C 1
ATOM 8111 O O . ALA B 1 413 ? -24.536 13.588 -26.224 1.00 28.46 413 ALA D O 1
ATOM 8113 N N . ILE B 1 414 ? -23.802 12.327 -27.985 1.00 27.69 414 ILE D N 1
ATOM 8114 C CA . ILE B 1 414 ? -24.157 10.985 -27.435 1.00 27.15 414 ILE D CA 1
ATOM 8115 C C . ILE B 1 414 ? -22.939 10.480 -26.654 1.00 26.64 414 ILE D C 1
ATOM 8116 O O . ILE B 1 414 ? -21.860 10.369 -27.265 1.00 26.58 414 ILE D O 1
ATOM 8121 N N . GLU B 1 415 ? -23.098 10.202 -25.357 1.00 26.13 415 GLU D N 1
ATOM 8122 C CA . GLU B 1 415 ? -22.013 9.674 -24.487 1.00 25.82 415 GLU D CA 1
ATOM 8123 C C . GLU B 1 415 ? -22.486 8.374 -23.824 1.00 25.36 415 GLU D C 1
ATOM 8124 O O . GLU B 1 415 ? -23.223 8.454 -22.822 1.00 25.29 415 GLU D O 1
ATOM 8130 N N . LEU B 1 416 ? -22.080 7.229 -24.381 1.00 24.91 416 LEU D N 1
ATOM 8131 C CA . LEU B 1 416 ? -22.343 5.874 -23.825 1.00 24.69 416 LEU D CA 1
ATOM 8132 C C . LEU B 1 416 ? -21.103 5.426 -23.048 1.00 24.63 416 LEU D C 1
ATOM 8133 O O . LEU B 1 416 ? -20.012 5.421 -23.647 1.00 24.61 416 LEU D O 1
ATOM 8138 N N . SER B 1 417 ? -21.259 5.067 -21.771 1.00 24.66 417 SER D N 1
ATOM 8139 C CA . SER B 1 417 ? -20.132 4.711 -20.868 1.00 24.86 417 SER D CA 1
ATOM 8140 C C . SER B 1 417 ? -20.508 3.548 -19.940 1.00 25.13 417 SER D C 1
ATOM 8141 O O . SER B 1 417 ? -21.686 3.459 -19.542 1.00 25.03 417 SER D O 1
ATOM 8144 N N . ASN B 1 418 ? -19.525 2.696 -19.623 1.00 25.54 418 ASN D N 1
ATOM 8145 C CA . ASN B 1 418 ? -19.611 1.624 -18.594 1.00 26.02 418 ASN D CA 1
ATOM 8146 C C . ASN B 1 418 ? -20.822 0.732 -18.887 1.00 26.35 418 ASN D C 1
ATOM 8147 O O . ASN B 1 418 ? -21.684 0.599 -18.000 1.00 26.40 418 ASN D O 1
ATOM 8152 N N . PHE B 1 419 ? -20.881 0.143 -20.085 1.00 26.80 419 PHE D N 1
ATOM 8153 C CA . PHE B 1 419 ? -22.011 -0.706 -20.543 1.00 27.29 419 PHE D CA 1
ATOM 8154 C C . PHE B 1 419 ? -21.510 -2.106 -20.912 1.00 28.12 419 PHE D C 1
ATOM 8155 O O . PHE B 1 419 ? -20.302 -2.287 -21.153 1.00 28.16 419 PHE D O 1
ATOM 8163 N N . ASN B 1 420 ? -22.436 -3.069 -20.939 1.00 29.06 420 ASN D N 1
ATOM 8164 C CA . ASN B 1 420 ? -22.164 -4.494 -21.260 1.00 30.03 420 ASN D CA 1
ATOM 8165 C C . ASN B 1 420 ? -23.406 -5.097 -21.930 1.00 30.68 420 ASN D C 1
ATOM 8166 O O . ASN B 1 420 ? -24.437 -5.230 -21.245 1.00 30.66 420 ASN D O 1
ATOM 8171 N N . ALA B 1 421 ? -23.305 -5.430 -23.222 1.00 31.52 421 ALA D N 1
ATOM 8172 C CA . ALA B 1 421 ? -24.358 -6.097 -24.024 1.00 32.40 421 ALA D CA 1
ATOM 8173 C C . ALA B 1 421 ? -23.965 -7.561 -24.254 1.00 33.61 421 ALA D C 1
ATOM 8174 O O . ALA B 1 421 ? -22.878 -7.793 -24.820 1.00 33.73 421 ALA D O 1
ATOM 8176 N N . GLN B 1 422 ? -24.815 -8.502 -23.825 1.00 34.85 422 GLN D N 1
ATOM 8177 C CA . GLN B 1 422 ? -24.568 -9.969 -23.899 1.00 35.98 422 GLN D CA 1
ATOM 8178 C C . GLN B 1 422 ? -25.686 -10.652 -24.696 1.00 36.75 422 GLN D C 1
ATOM 8179 O O . GLN B 1 422 ? -26.868 -10.376 -24.411 1.00 36.62 422 GLN D O 1
ATOM 8185 N N . HIS B 1 423 ? -25.310 -11.510 -25.651 1.00 37.72 423 HIS D N 1
ATOM 8186 C CA . HIS B 1 423 ? -26.185 -12.503 -26.334 1.00 38.63 423 HIS D CA 1
ATOM 8187 C C . HIS B 1 423 ? -27.408 -11.828 -26.970 1.00 39.19 423 HIS D C 1
ATOM 8188 O O . HIS B 1 423 ? -28.489 -12.449 -26.960 1.00 39.57 423 HIS D O 1
ATOM 8195 N N . CYS B 1 424 ? -27.240 -10.623 -27.525 1.00 39.69 424 CYS D N 1
ATOM 8196 C CA . CYS B 1 424 ? -28.302 -9.863 -28.241 1.00 40.34 424 CYS D CA 1
ATOM 8197 C C . CYS B 1 424 ? -28.305 -10.268 -29.719 1.00 41.36 424 CYS D C 1
ATOM 8198 O O . CYS B 1 424 ? -27.254 -10.122 -30.370 1.00 41.50 424 CYS D O 1
ATOM 8201 N N . LYS B 1 425 ? -29.444 -10.756 -30.223 1.00 42.59 425 LYS D N 1
ATOM 8202 C CA . LYS B 1 425 ? -29.559 -11.401 -31.559 1.00 43.67 425 LYS D CA 1
ATOM 8203 C C . LYS B 1 425 ? -30.836 -10.941 -32.271 1.00 43.60 425 LYS D C 1
ATOM 8204 O O . LYS B 1 425 ? -31.931 -11.225 -31.750 1.00 43.81 425 LYS D O 1
ATOM 8210 N N . GLY B 1 426 ? -30.686 -10.298 -33.436 1.00 43.20 426 GLY D N 1
ATOM 8211 C CA . GLY B 1 426 ? -31.793 -9.935 -34.343 1.00 43.06 426 GLY D CA 1
ATOM 8212 C C . GLY B 1 426 ? -31.925 -8.434 -34.537 1.00 42.36 426 GLY D C 1
ATOM 8213 O O . GLY B 1 426 ? -32.694 -8.029 -35.429 1.00 42.97 426 GLY D O 1
ATOM 8214 N N . GLY B 1 427 ? -31.218 -7.635 -33.732 1.00 41.28 427 GLY D N 1
ATOM 8215 C CA . GLY B 1 427 ? -31.266 -6.161 -33.776 1.00 40.34 427 GLY D CA 1
ATOM 8216 C C . GLY B 1 427 ? -29.918 -5.543 -33.457 1.00 39.52 427 GLY D C 1
ATOM 8217 O O . GLY B 1 427 ? -29.007 -6.288 -33.038 1.00 39.71 427 GLY D O 1
ATOM 8218 N N . LYS B 1 428 ? -29.801 -4.225 -33.640 1.00 38.43 428 LYS D N 1
ATOM 8219 C CA . LYS B 1 428 ? -28.549 -3.450 -33.445 1.00 37.46 428 LYS D CA 1
ATOM 8220 C C . LYS B 1 428 ? -28.464 -3.002 -31.984 1.00 36.44 428 LYS D C 1
ATOM 8221 O O . LYS B 1 428 ? -29.401 -2.330 -31.524 1.00 36.55 428 LYS D O 1
ATOM 8227 N N . VAL B 1 429 ? -27.385 -3.367 -31.284 1.00 35.45 429 VAL D N 1
ATOM 8228 C CA . VAL B 1 429 ? -27.123 -2.944 -29.875 1.00 34.54 429 VAL D CA 1
ATOM 8229 C C . VAL B 1 429 ? -27.060 -1.413 -29.854 1.00 33.72 429 VAL D C 1
ATOM 8230 O O . VAL B 1 429 ? -27.713 -0.808 -28.984 1.00 33.46 429 VAL D O 1
ATOM 8234 N N . LEU B 1 430 ? -26.314 -0.822 -30.793 1.00 33.20 430 LEU D N 1
ATOM 8235 C CA . LEU B 1 430 ? -26.265 0.644 -31.045 1.00 32.56 430 LEU D CA 1
ATOM 8236 C C . LEU B 1 430 ? -26.812 0.922 -32.449 1.00 32.31 430 LEU D C 1
ATOM 8237 O O . LEU B 1 430 ? -26.140 0.551 -33.424 1.00 32.43 430 LEU D O 1
ATOM 8242 N N . ASN B 1 431 ? -27.997 1.529 -32.539 1.00 32.04 431 ASN D N 1
ATOM 8243 C CA . ASN B 1 431 ? -28.591 2.036 -33.806 1.00 32.02 431 ASN D CA 1
ATOM 8244 C C . ASN B 1 431 ? -28.461 3.563 -33.797 1.00 31.52 431 ASN D C 1
ATOM 8245 O O . ASN B 1 431 ? -29.477 4.247 -33.564 1.00 31.51 431 ASN D O 1
ATOM 8250 N N . LEU B 1 432 ? -27.246 4.067 -34.033 1.00 31.05 432 LEU D N 1
ATOM 8251 C CA . LEU B 1 432 ? -26.872 5.490 -33.812 1.00 30.82 432 LEU D CA 1
ATOM 8252 C C . LEU B 1 432 ? -26.120 6.044 -35.021 1.00 30.94 432 LEU D C 1
ATOM 8253 O O . LEU B 1 432 ? -24.974 6.471 -34.898 1.00 30.58 432 LEU D O 1
ATOM 8258 N N . PRO B 1 433 ? -26.744 6.076 -36.222 1.00 31.40 433 PRO D N 1
ATOM 8259 C CA . PRO B 1 433 ? -26.153 6.753 -37.377 1.00 31.65 433 PRO D CA 1
ATOM 8260 C C . PRO B 1 433 ? -26.110 8.279 -37.195 1.00 31.76 433 PRO D C 1
ATOM 8261 O O . PRO B 1 433 ? -26.952 8.809 -36.489 1.00 31.86 433 PRO D O 1
ATOM 8265 N N . ARG B 1 434 ? -25.128 8.934 -37.824 1.00 31.80 434 ARG D N 1
ATOM 8266 C CA . ARG B 1 434 ? -24.971 10.414 -37.859 1.00 31.86 434 ARG D CA 1
ATOM 8267 C C . ARG B 1 434 ? -24.961 10.982 -36.434 1.00 31.41 434 ARG D C 1
ATOM 8268 O O . ARG B 1 434 ? -25.717 11.938 -36.173 1.00 31.58 434 ARG D O 1
ATOM 8276 N N . CYS B 1 435 ? -24.140 10.413 -35.548 1.00 30.84 435 CYS D N 1
ATOM 8277 C CA . CYS B 1 435 ? -23.895 10.924 -34.174 1.00 30.40 435 CYS D CA 1
ATOM 8278 C C . CYS B 1 435 ? -22.605 11.752 -34.173 1.00 30.18 435 CYS D C 1
ATOM 8279 O O . CYS B 1 435 ? -21.524 11.160 -34.368 1.00 30.29 435 CYS D O 1
ATOM 8282 N N . SER B 1 436 ? -22.726 13.069 -33.979 1.00 29.91 436 SER D N 1
ATOM 8283 C CA . SER B 1 436 ? -21.605 14.046 -33.991 1.00 29.72 436 SER D CA 1
ATOM 8284 C C . SER B 1 436 ? -21.212 14.401 -32.551 1.00 29.31 436 SER D C 1
ATOM 8285 O O . SER B 1 436 ? -22.088 14.328 -31.668 1.00 29.22 436 SER D O 1
ATOM 8288 N N . GLN B 1 437 ? -19.939 14.756 -32.336 1.00 29.01 437 GLN D N 1
ATOM 8289 C CA . GLN B 1 437 ? -19.360 15.159 -31.022 1.00 28.65 437 GLN D CA 1
ATOM 8290 C C . GLN B 1 437 ? -19.708 14.115 -29.949 1.00 28.13 437 GLN D C 1
ATOM 8291 O O . GLN B 1 437 ? -20.051 14.520 -28.820 1.00 28.17 437 GLN D O 1
ATOM 8297 N N . SER B 1 438 ? -19.600 12.822 -30.278 1.00 27.46 438 SER D N 1
ATOM 8298 C CA . SER B 1 438 ? -20.073 11.687 -29.440 1.00 26.95 438 SER D CA 1
ATOM 8299 C C . SER B 1 438 ? -18.889 10.891 -28.872 1.00 26.45 438 SER D C 1
ATOM 8300 O O . SER B 1 438 ? -17.783 10.991 -29.441 1.00 26.42 438 SER D O 1
ATOM 8303 N N . LEU B 1 439 ? -19.120 10.139 -27.786 1.00 25.88 439 LEU D N 1
ATOM 8304 C CA . LEU B 1 439 ? -18.072 9.396 -27.031 1.00 25.55 439 LEU D CA 1
ATOM 8305 C C . LEU B 1 439 ? -18.578 8.011 -26.603 1.00 25.44 439 LEU D C 1
ATOM 8306 O O . LEU B 1 439 ? -19.759 7.894 -26.217 1.00 25.42 439 LEU D O 1
ATOM 8311 N N . ILE B 1 440 ? -17.690 7.012 -26.654 1.00 25.37 440 ILE D N 1
ATOM 8312 C CA . ILE B 1 440 ? -17.850 5.669 -26.017 1.00 25.37 440 ILE D CA 1
ATOM 8313 C C . ILE B 1 440 ? -16.686 5.476 -25.037 1.00 25.60 440 ILE D C 1
ATOM 8314 O O . ILE B 1 440 ? -15.526 5.632 -25.467 1.00 25.64 440 ILE D O 1
ATOM 8319 N N . HIS B 1 441 ? -16.983 5.155 -23.775 1.00 25.87 441 HIS D N 1
ATOM 8320 C CA . HIS B 1 441 ? -15.979 4.939 -22.699 1.00 26.19 441 HIS D CA 1
ATOM 8321 C C . HIS B 1 441 ? -16.249 3.611 -21.983 1.00 26.57 441 HIS D C 1
ATOM 8322 O O . HIS B 1 441 ? -17.269 3.518 -21.275 1.00 26.53 441 HIS D O 1
ATOM 8329 N N . ASN B 1 442 ? -15.355 2.633 -22.157 1.00 27.06 442 ASN D N 1
ATOM 8330 C CA . ASN B 1 442 ? -15.293 1.388 -21.347 1.00 27.59 442 ASN D CA 1
ATOM 8331 C C . ASN B 1 442 ? -16.595 0.598 -21.530 1.00 27.88 442 ASN D C 1
ATOM 8332 O O . ASN B 1 442 ? -17.402 0.561 -20.582 1.00 28.03 442 ASN D O 1
ATOM 8337 N N . GLY B 1 443 ? -16.778 -0.008 -22.707 1.00 28.20 443 GLY D N 1
ATOM 8338 C CA . GLY B 1 443 ? -17.980 -0.785 -23.067 1.00 28.54 443 GLY D CA 1
ATOM 8339 C C . GLY B 1 443 ? -17.626 -2.152 -23.625 1.00 29.02 443 GLY D C 1
ATOM 8340 O O . GLY B 1 443 ? -16.624 -2.250 -24.358 1.00 29.03 443 GLY D O 1
ATOM 8341 N N . TRP B 1 444 ? -18.423 -3.170 -23.287 1.00 29.66 444 TRP D N 1
ATOM 8342 C CA . TRP B 1 444 ? -18.276 -4.572 -23.765 1.00 30.30 444 TRP D CA 1
ATOM 8343 C C . TRP B 1 444 ? -19.539 -4.989 -24.528 1.00 30.63 444 TRP D C 1
ATOM 8344 O O . TRP B 1 444 ? -20.646 -4.803 -23.990 1.00 30.37 444 TRP D O 1
ATOM 8355 N N . ILE B 1 445 ? -19.371 -5.513 -25.744 1.00 31.31 445 ILE D N 1
ATOM 8356 C CA . ILE B 1 445 ? -20.451 -6.163 -26.545 1.00 32.01 445 ILE D CA 1
ATOM 8357 C C . ILE B 1 445 ? -19.973 -7.575 -26.900 1.00 32.92 445 ILE D C 1
ATOM 8358 O O . ILE B 1 445 ? -19.085 -7.698 -27.765 1.00 32.90 445 ILE D O 1
ATOM 8363 N N . GLU B 1 446 ? -20.532 -8.590 -26.236 1.00 34.00 446 GLU D N 1
ATOM 8364 C CA . GLU B 1 446 ? -20.086 -10.005 -26.336 1.00 35.09 446 GLU D CA 1
ATOM 8365 C C . GLU B 1 446 ? -21.240 -10.869 -26.853 1.00 35.65 446 GLU D C 1
ATOM 8366 O O . GLU B 1 446 ? -22.365 -10.719 -26.343 1.00 35.68 446 GLU D O 1
ATOM 8372 N N . HIS B 1 447 ? -20.957 -11.734 -27.832 1.00 36.37 447 HIS D N 1
ATOM 8373 C CA . HIS B 1 447 ? -21.881 -12.774 -28.364 1.00 37.03 447 HIS D CA 1
ATOM 8374 C C . HIS B 1 447 ? -23.150 -12.126 -28.939 1.00 37.01 447 HIS D C 1
ATOM 8375 O O . HIS B 1 447 ? -24.195 -12.802 -28.953 1.00 37.25 447 HIS D O 1
ATOM 8382 N N . CYS B 1 448 ? -23.054 -10.876 -29.409 1.00 36.83 448 CYS D N 1
ATOM 8383 C CA . CYS B 1 448 ? -24.165 -10.106 -30.032 1.00 36.85 448 CYS D CA 1
ATOM 8384 C C . CYS B 1 448 ? -23.994 -10.122 -31.555 1.00 37.17 448 CYS D C 1
ATOM 8385 O O . CYS B 1 448 ? -22.885 -9.807 -32.023 1.00 37.19 448 CYS D O 1
ATOM 8388 N N . ASP B 1 449 ? -25.051 -10.475 -32.292 1.00 37.71 449 ASP D N 1
ATOM 8389 C CA . ASP B 1 449 ? -25.018 -10.657 -33.769 1.00 38.06 449 ASP D CA 1
ATOM 8390 C C . ASP B 1 449 ? -24.643 -9.338 -34.452 1.00 37.34 449 ASP D C 1
ATOM 8391 O O . ASP B 1 449 ? -23.818 -9.377 -35.383 1.00 37.39 449 ASP D O 1
ATOM 8396 N N . ASN B 1 450 ? -25.226 -8.223 -34.002 1.00 36.64 450 ASN D N 1
ATOM 8397 C CA . ASN B 1 450 ? -25.084 -6.885 -34.637 1.00 36.06 450 ASN D CA 1
ATOM 8398 C C . ASN B 1 450 ? -24.718 -5.853 -33.573 1.00 35.13 450 ASN D C 1
ATOM 8399 O O . ASN B 1 450 ? -25.600 -5.226 -32.990 1.00 34.93 450 ASN D O 1
ATOM 8404 N N . PRO B 1 451 ? -23.410 -5.665 -33.275 1.00 34.35 451 PRO D N 1
ATOM 8405 C CA . PRO B 1 451 ? -22.951 -4.538 -32.460 1.00 33.71 451 PRO D CA 1
ATOM 8406 C C . PRO B 1 451 ? -23.625 -3.216 -32.857 1.00 33.12 451 PRO D C 1
ATOM 8407 O O . PRO B 1 451 ? -23.841 -2.390 -31.989 1.00 32.79 451 PRO D O 1
ATOM 8411 N N . GLY B 1 452 ? -23.924 -3.056 -34.151 1.00 32.85 452 GLY D N 1
ATOM 8412 C CA . GLY B 1 452 ? -24.887 -2.064 -34.663 1.00 32.63 452 GLY D CA 1
ATOM 8413 C C . GLY B 1 452 ? -24.267 -1.096 -35.656 1.00 32.35 452 GLY D C 1
ATOM 8414 O O . GLY B 1 452 ? -23.308 -1.487 -36.357 1.00 32.43 452 GLY D O 1
ATOM 8415 N N . ASP B 1 453 ? -24.807 0.126 -35.709 1.00 31.86 453 ASP D N 1
ATOM 8416 C CA . ASP B 1 453 ? -24.501 1.151 -36.741 1.00 31.61 453 ASP D CA 1
ATOM 8417 C C . ASP B 1 453 ? -24.116 2.467 -36.056 1.00 30.86 453 ASP D C 1
ATOM 8418 O O . ASP B 1 453 ? -24.978 3.047 -35.369 1.00 30.78 453 ASP D O 1
ATOM 8423 N N . ILE B 1 454 ? -22.867 2.907 -36.240 1.00 30.19 454 ILE D N 1
ATOM 8424 C CA . ILE B 1 454 ? -22.372 4.260 -35.844 1.00 29.64 454 ILE D CA 1
ATOM 8425 C C . ILE B 1 454 ? -21.760 4.934 -37.080 1.00 29.47 454 ILE D C 1
ATOM 8426 O O . ILE B 1 454 ? -20.814 5.728 -36.920 1.00 29.44 454 ILE D O 1
ATOM 8431 N N . SER B 1 455 ? -22.304 4.638 -38.266 1.00 29.38 455 SER D N 1
ATOM 8432 C CA . SER B 1 455 ? -21.840 5.161 -39.579 1.00 29.31 455 SER D CA 1
ATOM 8433 C C . SER B 1 455 ? -22.084 6.673 -39.656 1.00 28.98 455 SER D C 1
ATOM 8434 O O . SER B 1 455 ? -22.991 7.165 -38.953 1.00 28.89 455 SER D O 1
ATOM 8437 N N . ASN B 1 456 ? -21.288 7.375 -40.470 1.00 28.67 456 ASN D N 1
ATOM 8438 C CA . ASN B 1 456 ? -21.412 8.833 -40.749 1.00 28.52 456 ASN D CA 1
ATOM 8439 C C . ASN B 1 456 ? -21.340 9.627 -39.437 1.00 28.13 456 ASN D C 1
ATOM 8440 O O . ASN B 1 456 ? -21.914 10.734 -39.384 1.00 28.25 456 ASN D O 1
ATOM 8445 N N . GLY B 1 457 ? -20.637 9.095 -38.431 1.00 27.55 457 GLY D N 1
ATOM 8446 C CA . GLY B 1 457 ? -20.578 9.662 -37.070 1.00 27.01 457 GLY D CA 1
ATOM 8447 C C . GLY B 1 457 ? -19.269 10.381 -36.801 1.00 26.57 457 GLY D C 1
ATOM 8448 O O . GLY B 1 457 ? -18.452 10.514 -37.737 1.00 26.54 457 GLY D O 1
ATOM 8449 N N . GLN B 1 458 ? -19.098 10.844 -35.560 1.00 26.04 458 GLN D N 1
ATOM 8450 C CA . GLN B 1 458 ? -17.845 11.432 -35.014 1.00 25.57 458 GLN D CA 1
ATOM 8451 C C . GLN B 1 458 ? -17.717 10.979 -33.556 1.00 25.11 458 GLN D C 1
ATOM 8452 O O . GLN B 1 458 ? -18.431 11.540 -32.698 1.00 25.08 458 GLN D O 1
ATOM 8458 N N . TRP B 1 459 ? -16.854 9.990 -33.300 1.00 24.62 459 TRP D N 1
ATOM 8459 C CA . TRP B 1 459 ? -16.784 9.249 -32.013 1.00 24.17 459 TRP D CA 1
ATOM 8460 C C . TRP B 1 459 ? -15.357 9.264 -31.458 1.00 23.88 459 TRP D C 1
ATOM 8461 O O . TRP B 1 459 ? -14.421 8.966 -32.224 1.00 23.85 459 TRP D O 1
ATOM 8472 N N . ILE B 1 460 ? -15.214 9.609 -30.174 1.00 23.64 460 ILE D N 1
ATOM 8473 C CA . ILE B 1 460 ? -14.091 9.149 -29.305 1.00 23.41 460 ILE D CA 1
ATOM 8474 C C . ILE B 1 460 ? -14.510 7.787 -28.741 1.00 23.30 460 ILE D C 1
ATOM 8475 O O . ILE B 1 460 ? -15.610 7.708 -28.163 1.00 23.16 460 ILE D O 1
ATOM 8480 N N . ILE B 1 461 ? -13.681 6.757 -28.925 1.00 23.32 461 ILE D N 1
ATOM 8481 C CA . ILE B 1 461 ? -13.957 5.367 -28.450 1.00 23.30 461 ILE D CA 1
ATOM 8482 C C . ILE B 1 461 ? -12.748 4.873 -27.647 1.00 23.43 461 ILE D C 1
ATOM 8483 O O . ILE B 1 461 ? -11.758 4.447 -28.268 1.00 23.46 461 ILE D O 1
ATOM 8488 N N . ASP B 1 462 ? -12.835 4.948 -26.315 1.00 23.63 462 ASP D N 1
ATOM 8489 C CA . ASP B 1 462 ? -11.835 4.391 -25.364 1.00 23.88 462 ASP D CA 1
ATOM 8490 C C . ASP B 1 462 ? -12.379 3.089 -24.769 1.00 24.17 462 ASP D C 1
ATOM 8491 O O . ASP B 1 462 ? -13.524 3.102 -24.274 1.00 24.09 462 ASP D O 1
ATOM 8496 N N . ALA B 1 463 ? -11.577 2.021 -24.814 1.00 24.58 463 ALA D N 1
ATOM 8497 C CA . ALA B 1 463 ? -11.814 0.731 -24.126 1.00 25.03 463 ALA D CA 1
ATOM 8498 C C . ALA B 1 463 ? -13.154 0.126 -24.565 1.00 25.39 463 ALA D C 1
ATOM 8499 O O . ALA B 1 463 ? -13.931 -0.302 -23.687 1.00 25.40 463 ALA D O 1
ATOM 8501 N N . LEU B 1 464 ? -13.417 0.093 -25.875 1.00 25.87 464 LEU D N 1
ATOM 8502 C CA . LEU B 1 464 ? -14.527 -0.704 -26.462 1.00 26.38 464 LEU D CA 1
ATOM 8503 C C . LEU B 1 464 ? -14.011 -2.127 -26.696 1.00 27.14 464 LEU D C 1
ATOM 8504 O O . LEU B 1 464 ? -12.909 -2.271 -27.258 1.00 27.15 464 LEU D O 1
ATOM 8509 N N . SER B 1 465 ? -14.769 -3.129 -26.245 1.00 28.08 465 SER D N 1
ATOM 8510 C CA . SER B 1 465 ? -14.479 -4.572 -26.441 1.00 28.97 465 SER D CA 1
ATOM 8511 C C . SER B 1 465 ? -15.625 -5.219 -27.221 1.00 29.64 465 SER D C 1
ATOM 8512 O O . SER B 1 465 ? -16.765 -5.183 -26.727 1.00 29.67 465 SER D O 1
ATOM 8515 N N . LEU B 1 466 ? -15.327 -5.752 -28.408 1.00 30.59 466 LEU D N 1
ATOM 8516 C CA . LEU B 1 466 ? -16.229 -6.639 -29.189 1.00 31.53 466 LEU D CA 1
ATOM 8517 C C . LEU B 1 466 ? -15.628 -8.049 -29.174 1.00 32.55 466 LEU D C 1
ATOM 8518 O O . LEU B 1 466 ? -14.489 -8.202 -29.651 1.00 32.36 466 LEU D O 1
ATOM 8523 N N . GLU B 1 467 ? -16.348 -9.024 -28.611 1.00 33.90 467 GLU D N 1
ATOM 8524 C CA . GLU B 1 467 ? -15.893 -10.435 -28.479 1.00 35.15 467 GLU D CA 1
ATOM 8525 C C . GLU B 1 467 ? -16.973 -11.375 -29.024 1.00 35.72 467 GLU D C 1
ATOM 8526 O O . GLU B 1 467 ? -18.116 -11.302 -28.542 1.00 35.72 467 GLU D O 1
ATOM 8532 N N . ASP B 1 468 ? -16.612 -12.210 -30.003 1.00 36.41 468 ASP D N 1
ATOM 8533 C CA . ASP B 1 468 ? -17.463 -13.293 -30.566 1.00 37.18 468 ASP D CA 1
ATOM 8534 C C . ASP B 1 468 ? -18.759 -12.698 -31.132 1.00 37.28 468 ASP D C 1
ATOM 8535 O O . ASP B 1 468 ? -19.820 -13.331 -30.974 1.00 37.67 468 ASP D O 1
ATOM 8540 N N . CYS B 1 469 ? -18.671 -11.535 -31.782 1.00 37.18 469 CYS D N 1
ATOM 8541 C CA . CYS B 1 469 ? -19.811 -10.849 -32.448 1.00 37.25 469 CYS D CA 1
ATOM 8542 C C . CYS B 1 469 ? -19.860 -11.276 -33.918 1.00 37.80 469 CYS D C 1
ATOM 8543 O O . CYS B 1 469 ? -18.850 -11.082 -34.623 1.00 37.88 469 CYS D O 1
ATOM 8546 N N . LYS B 1 470 ? -20.992 -11.844 -34.345 1.00 38.44 470 LYS D N 1
ATOM 8547 C CA . LYS B 1 470 ? -21.180 -12.468 -35.684 1.00 39.04 470 LYS D CA 1
ATOM 8548 C C . LYS B 1 470 ? -20.782 -11.474 -36.780 1.00 38.55 470 LYS D C 1
ATOM 8549 O O . LYS B 1 470 ? -20.027 -11.871 -37.690 1.00 38.82 470 LYS D O 1
ATOM 8555 N N . ASN B 1 471 ? -21.272 -10.235 -36.687 1.00 37.77 471 ASN D N 1
ATOM 8556 C CA . ASN B 1 471 ? -21.096 -9.180 -37.720 1.00 37.27 471 ASN D CA 1
ATOM 8557 C C . ASN B 1 471 ? -20.234 -8.055 -37.157 1.00 36.50 471 ASN D C 1
ATOM 8558 O O . ASN B 1 471 ? -20.092 -7.923 -35.942 1.00 36.31 471 ASN D O 1
ATOM 8563 N N . PRO B 1 472 ? -19.615 -7.219 -38.021 1.00 35.88 472 PRO D N 1
ATOM 8564 C CA . PRO B 1 472 ? -18.867 -6.056 -37.550 1.00 35.21 472 PRO D CA 1
ATOM 8565 C C . PRO B 1 472 ? -19.785 -4.929 -37.058 1.00 34.63 472 PRO D C 1
ATOM 8566 O O . PRO B 1 472 ? -20.923 -4.865 -37.492 1.00 34.66 472 PRO D O 1
ATOM 8570 N N . LEU B 1 473 ? -19.272 -4.087 -36.158 1.00 33.93 473 LEU D N 1
ATOM 8571 C CA . LEU B 1 473 ? -19.851 -2.751 -35.862 1.00 33.43 473 LEU D CA 1
ATOM 8572 C C . LEU B 1 473 ? -19.724 -1.914 -37.140 1.00 33.25 473 LEU D C 1
ATOM 8573 O O . LEU B 1 473 ? -18.579 -1.694 -37.584 1.00 33.01 473 LEU D O 1
ATOM 8578 N N . ILE B 1 474 ? -20.852 -1.511 -37.730 1.00 33.28 474 ILE D N 1
ATOM 8579 C CA . ILE B 1 474 ? -20.888 -0.719 -38.996 1.00 33.36 474 ILE D CA 1
ATOM 8580 C C . ILE B 1 474 ? -20.537 0.735 -38.659 1.00 32.92 474 ILE D C 1
ATOM 8581 O O . ILE B 1 474 ? -21.319 1.378 -37.935 1.00 32.71 474 ILE D O 1
ATOM 8586 N N . ALA B 1 475 ? -19.395 1.218 -39.157 1.00 32.81 475 ALA D N 1
ATOM 8587 C CA . ALA B 1 475 ? -18.871 2.586 -38.929 1.00 32.61 475 ALA D CA 1
ATOM 8588 C C . ALA B 1 475 ? -18.465 3.216 -40.268 1.00 32.75 475 ALA D C 1
ATOM 8589 O O . ALA B 1 475 ? -17.394 3.852 -40.322 1.00 32.69 475 ALA D O 1
ATOM 8591 N N . TRP B 1 476 ? -19.304 3.058 -41.300 1.00 33.08 476 TRP D N 1
ATOM 8592 C CA . TRP B 1 476 ? -19.053 3.564 -42.678 1.00 33.22 476 TRP D CA 1
ATOM 8593 C C . TRP B 1 476 ? -18.974 5.095 -42.655 1.00 32.87 476 TRP D C 1
ATOM 8594 O O . TRP B 1 476 ? -19.894 5.720 -42.094 1.00 32.89 476 TRP D O 1
ATOM 8605 N N . HIS B 1 477 ? -17.905 5.664 -43.226 1.00 32.50 477 HIS D N 1
ATOM 8606 C CA . HIS B 1 477 ? -17.649 7.129 -43.324 1.00 32.16 477 HIS D CA 1
ATOM 8607 C C . HIS B 1 477 ? -17.592 7.766 -41.929 1.00 31.41 477 HIS D C 1
ATOM 8608 O O . HIS B 1 477 ? -17.723 9.002 -41.849 1.00 31.64 477 HIS D O 1
ATOM 8615 N N . SER B 1 478 ? -17.401 6.968 -40.872 1.00 30.55 478 SER D N 1
ATOM 8616 C CA . SER B 1 478 ? -17.460 7.430 -39.461 1.00 29.92 478 SER D CA 1
ATOM 8617 C C . SER B 1 478 ? -16.086 7.958 -39.033 1.00 29.24 478 SER D C 1
ATOM 8618 O O . SER B 1 478 ? -15.085 7.252 -39.253 1.00 29.28 478 SER D O 1
ATOM 8621 N N . ARG B 1 479 ? -16.054 9.156 -38.445 1.00 28.63 479 ARG D N 1
ATOM 8622 C CA . ARG B 1 479 ? -14.814 9.856 -38.013 1.00 28.18 479 ARG D CA 1
ATOM 8623 C C . ARG B 1 479 ? -14.440 9.371 -36.607 1.00 27.57 479 ARG D C 1
ATOM 8624 O O . ARG B 1 479 ? -14.903 9.986 -35.623 1.00 27.51 479 ARG D O 1
ATOM 8632 N N . LEU B 1 480 ? -13.639 8.304 -36.520 1.00 26.97 480 LEU D N 1
ATOM 8633 C CA . LEU B 1 480 ? -13.302 7.614 -35.245 1.00 26.46 480 LEU D CA 1
ATOM 8634 C C . LEU B 1 480 ? -11.986 8.164 -34.682 1.00 26.14 480 LEU D C 1
ATOM 8635 O O . LEU B 1 480 ? -11.092 8.503 -35.479 1.00 26.15 480 LEU D O 1
ATOM 8640 N N . ASN B 1 481 ? -11.898 8.243 -33.351 1.00 25.79 481 ASN D N 1
ATOM 8641 C CA . ASN B 1 481 ? -10.700 8.672 -32.580 1.00 25.56 481 ASN D CA 1
ATOM 8642 C C . ASN B 1 481 ? -10.568 7.725 -31.378 1.00 25.39 481 ASN D C 1
ATOM 8643 O O . ASN B 1 481 ? -11.183 8.008 -30.330 1.00 25.47 481 ASN D O 1
ATOM 8648 N N . THR B 1 482 ? -9.822 6.625 -31.533 1.00 25.12 482 THR D N 1
ATOM 8649 C CA . THR B 1 482 ? -9.958 5.408 -30.685 1.00 25.01 482 THR D CA 1
ATOM 8650 C C . THR B 1 482 ? -8.666 5.112 -29.916 1.00 24.89 482 THR D C 1
ATOM 8651 O O . THR B 1 482 ? -7.577 5.449 -30.420 1.00 24.85 482 THR D O 1
ATOM 8655 N N . ARG B 1 483 ? -8.806 4.491 -28.739 1.00 24.87 483 ARG D N 1
ATOM 8656 C CA . ARG B 1 483 ? -7.693 3.913 -27.938 1.00 25.01 483 ARG D CA 1
ATOM 8657 C C . ARG B 1 483 ? -8.130 2.570 -27.342 1.00 25.15 483 ARG D C 1
ATOM 8658 O O . ARG B 1 483 ? -9.281 2.477 -26.873 1.00 25.05 483 ARG D O 1
ATOM 8666 N N . GLN B 1 484 ? -7.232 1.580 -27.365 1.00 25.40 484 GLN D N 1
ATOM 8667 C CA . GLN B 1 484 ? -7.366 0.278 -26.657 1.00 25.76 484 GLN D CA 1
ATOM 8668 C C . GLN B 1 484 ? -8.675 -0.411 -27.069 1.00 25.89 484 GLN D C 1
ATOM 8669 O O . GLN B 1 484 ? -9.439 -0.825 -26.174 1.00 25.79 484 GLN D O 1
ATOM 8675 N N . THR B 1 485 ? -8.918 -0.534 -28.378 1.00 26.16 485 THR D N 1
ATOM 8676 C CA . THR B 1 485 ? -10.033 -1.334 -28.952 1.00 26.52 485 THR D CA 1
ATOM 8677 C C . THR B 1 485 ? -9.650 -2.815 -28.863 1.00 27.13 485 THR D C 1
ATOM 8678 O O . THR B 1 485 ? -8.591 -3.183 -29.408 1.00 27.25 485 THR D O 1
ATOM 8682 N N . ASN B 1 486 ? -10.477 -3.615 -28.186 1.00 27.71 486 ASN D N 1
ATOM 8683 C CA . ASN B 1 486 ? -10.238 -5.059 -27.926 1.00 28.43 486 ASN D CA 1
ATOM 8684 C C . ASN B 1 486 ? -11.202 -5.886 -28.783 1.00 29.03 486 ASN D C 1
ATOM 8685 O O . ASN B 1 486 ? -12.388 -5.969 -28.418 1.00 29.04 486 ASN D O 1
ATOM 8690 N N . LEU B 1 487 ? -10.700 -6.469 -29.876 1.00 29.80 487 LEU D N 1
ATOM 8691 C CA . LEU B 1 487 ? -11.470 -7.343 -30.801 1.00 30.52 487 LEU D CA 1
ATOM 8692 C C . LEU B 1 487 ? -10.991 -8.792 -30.638 1.00 31.37 487 LEU D C 1
ATOM 8693 O O . LEU B 1 487 ? -9.801 -9.053 -30.900 1.00 31.39 487 LEU D O 1
ATOM 8698 N N . GLN B 1 488 ? -11.886 -9.687 -30.205 1.00 32.37 488 GLN D N 1
ATOM 8699 C CA . GLN B 1 488 ? -11.620 -11.141 -30.028 1.00 33.42 488 GLN D CA 1
ATOM 8700 C C . GLN B 1 488 ? -12.636 -11.943 -30.848 1.00 33.92 488 GLN D C 1
ATOM 8701 O O . GLN B 1 488 ? -13.720 -11.401 -31.148 1.00 33.63 488 GLN D O 1
ATOM 8707 N N . SER B 1 489 ? -12.278 -13.183 -31.198 1.00 34.68 489 SER D N 1
ATOM 8708 C CA . SER B 1 489 ? -13.168 -14.217 -31.790 1.00 35.27 489 SER D CA 1
ATOM 8709 C C . SER B 1 489 ? -13.839 -13.698 -33.071 1.00 35.42 489 SER D C 1
ATOM 8710 O O . SER B 1 489 ? -15.054 -13.927 -33.237 1.00 35.77 489 SER D O 1
ATOM 8713 N N . GLY B 1 490 ? -13.077 -13.021 -33.937 1.00 35.41 490 GLY D N 1
ATOM 8714 C CA . GLY B 1 490 ? -13.516 -12.615 -35.287 1.00 35.55 490 GLY D CA 1
ATOM 8715 C C . GLY B 1 490 ? -14.425 -11.394 -35.284 1.00 35.45 490 GLY D C 1
ATOM 8716 O O . GLY B 1 490 ? -14.973 -11.078 -36.358 1.00 35.50 490 GLY D O 1
ATOM 8717 N N . SER B 1 491 ? -14.591 -10.727 -34.136 1.00 35.29 491 SER D N 1
ATOM 8718 C CA . SER B 1 491 ? -15.283 -9.416 -34.019 1.00 35.05 491 SER D CA 1
ATOM 8719 C C . SER B 1 491 ? -14.404 -8.344 -34.670 1.00 34.96 491 SER D C 1
ATOM 8720 O O . SER B 1 491 ? -13.169 -8.468 -34.572 1.00 34.97 491 SER D O 1
ATOM 8723 N N . TRP B 1 492 ? -15.004 -7.341 -35.317 1.00 35.01 492 TRP D N 1
ATOM 8724 C CA . TRP B 1 492 ? -14.253 -6.200 -35.909 1.00 34.96 492 TRP D CA 1
ATOM 8725 C C . TRP B 1 492 ? -15.161 -4.983 -36.118 1.00 34.92 492 TRP D C 1
ATOM 8726 O O . TRP B 1 492 ? -16.389 -5.108 -35.955 1.00 34.82 492 TRP D O 1
ATOM 8737 N N . ILE B 1 493 ? -14.543 -3.840 -36.432 1.00 34.94 493 ILE D N 1
ATOM 8738 C CA . ILE B 1 493 ? -15.219 -2.550 -36.756 1.00 34.95 493 ILE D CA 1
ATOM 8739 C C . ILE B 1 493 ? -14.975 -2.256 -38.238 1.00 35.30 493 ILE D C 1
ATOM 8740 O O . ILE B 1 493 ? -13.800 -2.088 -38.618 1.00 35.31 493 ILE D O 1
ATOM 8745 N N . ASP B 1 494 ? -16.045 -2.218 -39.037 1.00 35.91 494 ASP D N 1
ATOM 8746 C CA . ASP B 1 494 ? -16.003 -1.866 -40.480 1.00 36.40 494 ASP D CA 1
ATOM 8747 C C . ASP B 1 494 ? -16.044 -0.338 -40.598 1.00 36.64 494 ASP D C 1
ATOM 8748 O O . ASP B 1 494 ? -17.149 0.230 -40.514 1.00 36.73 494 ASP D O 1
ATOM 8753 N N . ASN B 1 495 ? -14.878 0.293 -40.774 1.00 37.13 495 ASN D N 1
ATOM 8754 C CA . ASN B 1 495 ? -14.722 1.767 -40.907 1.00 37.51 495 ASN D CA 1
ATOM 8755 C C . ASN B 1 495 ? -14.432 2.111 -42.374 1.00 38.30 495 ASN D C 1
ATOM 8756 O O . ASN B 1 495 ? -13.677 3.071 -42.620 1.00 38.07 495 ASN D O 1
ATOM 8761 N N . SER B 1 496 ? -15.029 1.363 -43.309 1.00 39.66 496 SER D N 1
ATOM 8762 C CA . SER B 1 496 ? -14.835 1.503 -44.778 1.00 40.83 496 SER D CA 1
ATOM 8763 C C . SER B 1 496 ? -15.715 2.641 -45.309 1.00 41.83 496 SER D C 1
ATOM 8764 O O . SER B 1 496 ? -16.335 3.340 -44.485 1.00 41.99 496 SER D O 1
ATOM 8767 N N . GLU B 1 497 ? -15.760 2.817 -46.634 1.00 43.13 497 GLU D N 1
ATOM 8768 C CA . GLU B 1 497 ? -16.509 3.906 -47.316 1.00 44.15 497 GLU D CA 1
ATOM 8769 C C . GLU B 1 497 ? -17.666 3.311 -48.129 1.00 44.74 497 GLU D C 1
ATOM 8770 O O . GLU B 1 497 ? -17.869 3.748 -49.277 1.00 45.31 497 GLU D O 1
ATOM 8776 N N . GLN B 1 498 ? -18.398 2.355 -47.547 1.00 44.94 498 GLN D N 1
ATOM 8777 C CA . GLN B 1 498 ? -19.635 1.774 -48.137 1.00 45.43 498 GLN D CA 1
ATOM 8778 C C . GLN B 1 498 ? -20.820 2.697 -47.832 1.00 45.14 498 GLN D C 1
ATOM 8779 O O . GLN B 1 498 ? -20.742 3.458 -46.847 1.00 44.52 498 GLN D O 1
ATOM 8785 N N . GLY B 1 499 ? -21.871 2.625 -48.655 1.00 45.26 499 GLY D N 1
ATOM 8786 C CA . GLY B 1 499 ? -23.138 3.359 -48.463 1.00 45.13 499 GLY D CA 1
ATOM 8787 C C . GLY B 1 499 ? -22.977 4.855 -48.674 1.00 44.70 499 GLY D C 1
ATOM 8788 O O . GLY B 1 499 ? -21.908 5.277 -49.157 1.00 44.17 499 GLY D O 1
ATOM 8789 N N . ASP B 1 500 ? -24.005 5.629 -48.312 1.00 44.64 500 ASP D N 1
ATOM 8790 C CA . ASP B 1 500 ? -24.075 7.101 -48.516 1.00 44.71 500 ASP D CA 1
ATOM 8791 C C . ASP B 1 500 ? -23.194 7.811 -47.484 1.00 43.79 500 ASP D C 1
ATOM 8792 O O . ASP B 1 500 ? -23.375 7.556 -46.276 1.00 43.36 500 ASP D O 1
ATOM 8797 N N . ARG B 1 501 ? -22.284 8.670 -47.953 1.00 43.23 501 ARG D N 1
ATOM 8798 C CA . ARG B 1 501 ? -21.467 9.581 -47.109 1.00 42.51 501 ARG D CA 1
ATOM 8799 C C . ARG B 1 501 ? -22.308 10.822 -46.792 1.00 42.08 501 ARG D C 1
ATOM 8800 O O . ARG B 1 501 ? -22.710 11.517 -47.744 1.00 42.60 501 ARG D O 1
ATOM 8808 N N . TRP B 1 502 ? -22.561 11.083 -45.507 1.00 41.20 502 TRP D N 1
ATOM 8809 C CA . TRP B 1 502 ? -23.417 12.202 -45.032 1.00 40.91 502 TRP D CA 1
ATOM 8810 C C . TRP B 1 502 ? -22.690 13.536 -45.238 1.00 40.80 502 TRP D C 1
ATOM 8811 O O . TRP B 1 502 ? -23.266 14.420 -45.902 1.00 41.30 502 TRP D O 1
ATOM 8822 N N . LEU B 1 503 ? -21.477 13.666 -44.689 1.00 40.12 503 LEU D N 1
ATOM 8823 C CA . LEU B 1 503 ? -20.643 14.899 -44.750 1.00 40.00 503 LEU D CA 1
ATOM 8824 C C . LEU B 1 503 ? -19.745 14.858 -45.993 1.00 40.04 503 LEU D C 1
ATOM 8825 O O . LEU B 1 503 ? -19.778 13.842 -46.716 1.00 40.22 503 LEU D O 1
ATOM 8830 N N . SER B 1 504 ? -18.980 15.930 -46.228 1.00 39.79 504 SER D N 1
ATOM 8831 C CA . SER B 1 504 ? -18.077 16.094 -47.399 1.00 39.79 504 SER D CA 1
ATOM 8832 C C . SER B 1 504 ? -16.877 15.150 -47.266 1.00 39.28 504 SER D C 1
ATOM 8833 O O . SER B 1 504 ? -16.570 14.731 -46.131 1.00 38.89 504 SER D O 1
ATOM 8836 N N . ALA B 1 505 ? -16.226 14.843 -48.392 1.00 39.23 505 ALA D N 1
ATOM 8837 C CA . ALA B 1 505 ? -15.017 13.990 -48.481 1.00 38.87 505 ALA D CA 1
ATOM 8838 C C . ALA B 1 505 ? -13.903 14.559 -47.592 1.00 38.43 505 ALA D C 1
ATOM 8839 O O . ALA B 1 505 ? -13.101 13.763 -47.068 1.00 38.06 505 ALA D O 1
ATOM 8841 N N . TRP B 1 506 ? -13.864 15.886 -47.430 1.00 38.39 506 TRP D N 1
ATOM 8842 C CA . TRP B 1 506 ? -12.809 16.626 -46.686 1.00 37.96 506 TRP D CA 1
ATOM 8843 C C . TRP B 1 506 ? -12.902 16.352 -45.180 1.00 36.88 506 TRP D C 1
ATOM 8844 O O . TRP B 1 506 ? -11.869 16.495 -44.500 1.00 36.59 506 TRP D O 1
ATOM 8855 N N . GLU B 1 507 ? -14.085 15.980 -44.680 1.00 36.07 507 GLU D N 1
ATOM 8856 C CA . GLU B 1 507 ? -14.327 15.718 -43.236 1.00 35.24 507 GLU D CA 1
ATOM 8857 C C . GLU B 1 507 ? -13.919 14.284 -42.874 1.00 34.18 507 GLU D C 1
ATOM 8858 O O . GLU B 1 507 ? -13.836 13.993 -41.667 1.00 33.88 507 GLU D O 1
ATOM 8864 N N . MET B 1 508 ? -13.661 13.430 -43.868 1.00 33.41 508 MET D N 1
ATOM 8865 C CA . MET B 1 508 ? -13.465 11.967 -43.678 1.00 32.70 508 MET D CA 1
ATOM 8866 C C . MET B 1 508 ? -12.094 11.681 -43.058 1.00 31.79 508 MET D C 1
ATOM 8867 O O . MET B 1 508 ? -11.195 12.536 -43.171 1.00 31.94 508 MET D O 1
ATOM 8872 N N . GLY B 1 509 ? -11.969 10.510 -42.426 1.00 30.81 509 GLY D N 1
ATOM 8873 C CA . GLY B 1 509 ? -10.735 10.007 -41.794 1.00 30.00 509 GLY D CA 1
ATOM 8874 C C . GLY B 1 509 ? -10.989 9.527 -40.375 1.00 29.27 509 GLY D C 1
ATOM 8875 O O . GLY B 1 509 ? -11.891 10.076 -39.717 1.00 29.19 509 GLY D O 1
ATOM 8876 N N . SER B 1 510 ? -10.227 8.525 -39.931 1.00 28.55 510 SER D N 1
ATOM 8877 C CA . SER B 1 510 ? -10.172 8.027 -38.533 1.00 28.02 510 SER D CA 1
ATOM 8878 C C . SER B 1 510 ? -8.711 7.957 -38.077 1.00 27.64 510 SER D C 1
ATOM 8879 O O . SER B 1 510 ? -7.832 7.749 -38.936 1.00 27.67 510 SER D O 1
ATOM 8882 N N . THR B 1 511 ? -8.473 8.133 -36.774 1.00 27.26 511 THR D N 1
ATOM 8883 C CA . THR B 1 511 ? -7.158 7.926 -36.113 1.00 27.03 511 THR D CA 1
ATOM 8884 C C . THR B 1 511 ? -7.326 6.856 -35.029 1.00 26.98 511 THR D C 1
ATOM 8885 O O . THR B 1 511 ? -8.225 7.004 -34.180 1.00 26.93 511 THR D O 1
ATOM 8889 N N . ARG B 1 512 ? -6.500 5.811 -35.085 1.00 27.03 512 ARG D N 1
ATOM 8890 C CA . ARG B 1 512 ? -6.487 4.696 -34.106 1.00 27.15 512 ARG D CA 1
ATOM 8891 C C . ARG B 1 512 ? -5.140 4.721 -33.379 1.00 26.96 512 ARG D C 1
ATOM 8892 O O . ARG B 1 512 ? -4.115 4.414 -34.019 1.00 27.00 512 ARG D O 1
ATOM 8900 N N . VAL B 1 513 ? -5.151 5.114 -32.103 1.00 26.67 513 VAL D N 1
ATOM 8901 C CA . VAL B 1 513 ? -3.956 5.123 -31.211 1.00 26.55 513 VAL D CA 1
ATOM 8902 C C . VAL B 1 513 ? -4.007 3.854 -30.357 1.00 26.54 513 VAL D C 1
ATOM 8903 O O . VAL B 1 513 ? -4.890 3.768 -29.484 1.00 26.51 513 VAL D O 1
ATOM 8907 N N . GLU B 1 514 ? -3.106 2.905 -30.625 1.00 26.55 514 GLU D N 1
ATOM 8908 C CA . GLU B 1 514 ? -2.966 1.634 -29.865 1.00 26.71 514 GLU D CA 1
ATOM 8909 C C . GLU B 1 514 ? -1.579 1.589 -29.218 1.00 26.77 514 GLU D C 1
ATOM 8910 O O . GLU B 1 514 ? -0.686 2.334 -29.663 1.00 26.69 514 GLU D O 1
ATOM 8916 N N . SER B 1 515 ? -1.426 0.742 -28.199 1.00 26.93 515 SER D N 1
ATOM 8917 C CA . SER B 1 515 ? -0.152 0.464 -27.487 1.00 27.15 515 SER D CA 1
ATOM 8918 C C . SER B 1 515 ? 0.902 -0.044 -28.480 1.00 27.17 515 SER D C 1
ATOM 8919 O O . SER B 1 515 ? 2.083 0.325 -28.328 1.00 27.20 515 SER D O 1
ATOM 8922 N N . TYR B 1 516 ? 0.477 -0.840 -29.468 1.00 27.09 516 TYR D N 1
ATOM 8923 C CA . TYR B 1 516 ? 1.352 -1.573 -30.422 1.00 27.12 516 TYR D CA 1
ATOM 8924 C C . TYR B 1 516 ? 1.607 -0.750 -31.693 1.00 26.94 516 TYR D C 1
ATOM 8925 O O . TYR B 1 516 ? 2.476 -1.158 -32.487 1.00 27.05 516 TYR D O 1
ATOM 8934 N N . GLY B 1 517 ? 0.879 0.351 -31.900 1.00 26.79 517 GLY D N 1
ATOM 8935 C CA . GLY B 1 517 ? 1.101 1.245 -33.053 1.00 26.69 517 GLY D CA 1
ATOM 8936 C C . GLY B 1 517 ? 0.029 2.311 -33.204 1.00 26.59 517 GLY D C 1
ATOM 8937 O O . GLY B 1 517 ? -0.982 2.258 -32.476 1.00 26.56 517 GLY D O 1
ATOM 8938 N N . VAL B 1 518 ? 0.251 3.244 -34.134 1.00 26.59 518 VAL D N 1
ATOM 8939 C CA . VAL B 1 518 ? -0.675 4.367 -34.472 1.00 26.60 518 VAL D CA 1
ATOM 8940 C C . VAL B 1 518 ? -1.027 4.259 -35.959 1.00 26.69 518 VAL D C 1
ATOM 8941 O O . VAL B 1 518 ? -0.111 4.011 -36.765 1.00 26.87 518 VAL D O 1
ATOM 8945 N N . ALA B 1 519 ? -2.308 4.428 -36.297 1.00 26.85 519 ALA D N 1
ATOM 8946 C CA . ALA B 1 519 ? -2.835 4.423 -37.682 1.00 26.94 519 ALA D CA 1
ATOM 8947 C C . ALA B 1 519 ? -3.633 5.709 -37.921 1.00 27.03 519 ALA D C 1
ATOM 8948 O O . ALA B 1 519 ? -4.694 5.868 -37.287 1.00 26.93 519 ALA D O 1
ATOM 8950 N N . ILE B 1 520 ? -3.125 6.586 -38.793 1.00 27.30 520 ILE D N 1
ATOM 8951 C CA . ILE B 1 520 ? -3.745 7.898 -39.144 1.00 27.54 520 ILE D CA 1
ATOM 8952 C C . ILE B 1 520 ? -4.267 7.821 -40.584 1.00 27.91 520 ILE D C 1
ATOM 8953 O O . ILE B 1 520 ? -3.438 7.794 -41.507 1.00 28.03 520 ILE D O 1
ATOM 8958 N N . ASP B 1 521 ? -5.591 7.789 -40.760 1.00 28.35 521 ASP D N 1
ATOM 8959 C CA . ASP B 1 521 ? -6.257 7.922 -42.084 1.00 28.86 521 ASP D CA 1
ATOM 8960 C C . ASP B 1 521 ? -6.416 9.419 -42.375 1.00 29.08 521 ASP D C 1
ATOM 8961 O O . ASP B 1 521 ? -7.563 9.885 -42.510 1.00 29.28 521 ASP D O 1
ATOM 8966 N N . GLY B 1 522 ? -5.295 10.140 -42.451 1.00 29.24 522 GLY D N 1
ATOM 8967 C CA . GLY B 1 522 ? -5.264 11.608 -42.586 1.00 29.53 522 GLY D CA 1
ATOM 8968 C C . GLY B 1 522 ? -3.854 12.157 -42.462 1.00 29.70 522 GLY D C 1
ATOM 8969 O O . GLY B 1 522 ? -2.897 11.359 -42.531 1.00 29.59 522 GLY D O 1
ATOM 8970 N N . SER B 1 523 ? -3.734 13.474 -42.275 1.00 30.12 523 SER D N 1
ATOM 8971 C CA . SER B 1 523 ? -2.453 14.227 -42.271 1.00 30.35 523 SER D CA 1
ATOM 8972 C C . SER B 1 523 ? -1.656 13.915 -41.001 1.00 30.43 523 SER D C 1
ATOM 8973 O O . SER B 1 523 ? -2.281 13.637 -39.960 1.00 30.32 523 SER D O 1
ATOM 8976 N N . LEU B 1 524 ? -0.325 13.957 -41.098 1.00 30.76 524 LEU D N 1
ATOM 8977 C CA . LEU B 1 524 ? 0.601 14.018 -39.936 1.00 30.95 524 LEU D CA 1
ATOM 8978 C C . LEU B 1 524 ? 1.548 15.204 -40.134 1.00 31.30 524 LEU D C 1
ATOM 8979 O O . LEU B 1 524 ? 1.954 15.451 -41.286 1.00 31.32 524 LEU D O 1
ATOM 8984 N N . LYS B 1 525 ? 1.861 15.915 -39.049 1.00 31.73 525 LYS D N 1
ATOM 8985 C CA . LYS B 1 525 ? 2.913 16.965 -39.000 1.00 32.30 525 LYS D CA 1
ATOM 8986 C C . LYS B 1 525 ? 3.550 16.946 -37.609 1.00 32.56 525 LYS D C 1
ATOM 8987 O O . LYS B 1 525 ? 2.828 16.651 -36.637 1.00 32.41 525 LYS D O 1
ATOM 8993 N N . TYR B 1 526 ? 4.849 17.239 -37.527 1.00 33.18 526 TYR D N 1
ATOM 8994 C CA . TYR B 1 526 ? 5.623 17.307 -36.261 1.00 33.75 526 TYR D CA 1
ATOM 8995 C C . TYR B 1 526 ? 6.748 18.339 -36.403 1.00 34.55 526 TYR D C 1
ATOM 8996 O O . TYR B 1 526 ? 7.088 18.699 -37.549 1.00 34.60 526 TYR D O 1
ATOM 9005 N N . ASN B 1 527 ? 7.298 18.796 -35.273 1.00 35.43 527 ASN D N 1
ATOM 9006 C CA . ASN B 1 527 ? 8.437 19.752 -35.225 1.00 36.35 527 ASN D CA 1
ATOM 9007 C C . ASN B 1 527 ? 9.678 19.083 -35.823 1.00 36.75 527 ASN D C 1
ATOM 9008 O O . ASN B 1 527 ? 10.315 19.698 -36.699 1.00 37.13 527 ASN D O 1
ATOM 9013 N N . TYR B 1 528 ? 10.006 17.873 -35.362 1.00 37.05 528 TYR D N 1
ATOM 9014 C CA . TYR B 1 528 ? 11.159 17.077 -35.858 1.00 37.41 528 TYR D CA 1
ATOM 9015 C C . TYR B 1 528 ? 10.972 15.595 -35.525 1.00 37.52 528 TYR D C 1
ATOM 9016 O O . TYR B 1 528 ? 10.358 15.274 -34.488 1.00 37.54 528 TYR D O 1
ATOM 9025 N N . LEU B 1 529 ? 11.493 14.728 -36.398 1.00 37.84 529 LEU D N 1
ATOM 9026 C CA . LEU B 1 529 ? 11.591 13.261 -36.182 1.00 38.05 529 LEU D CA 1
ATOM 9027 C C . LEU B 1 529 ? 12.893 12.967 -35.431 1.00 38.68 529 LEU D C 1
ATOM 9028 O O . LEU B 1 529 ? 13.939 13.526 -35.815 1.00 39.06 529 LEU D O 1
ATOM 9033 N N . THR B 1 530 ? 12.820 12.134 -34.392 1.00 39.09 530 THR D N 1
ATOM 9034 C CA . THR B 1 530 ? 13.989 11.615 -33.634 1.00 39.50 530 THR D CA 1
ATOM 9035 C C . THR B 1 530 ? 13.844 10.093 -33.516 1.00 39.71 530 THR D C 1
ATOM 9036 O O . THR B 1 530 ? 12.950 9.531 -34.181 1.00 39.38 530 THR D O 1
ATOM 9040 N N . SER B 1 531 ? 14.700 9.455 -32.716 1.00 40.40 531 SER D N 1
ATOM 9041 C CA . SER B 1 531 ? 14.740 7.982 -32.537 1.00 40.78 531 SER D CA 1
ATOM 9042 C C . SER B 1 531 ? 14.614 7.626 -31.055 1.00 41.62 531 SER D C 1
ATOM 9043 O O . SER B 1 531 ? 15.163 8.360 -30.209 1.00 42.04 531 SER D O 1
ATOM 9046 N N . ARG B 1 532 ? 13.915 6.523 -30.782 1.00 42.25 532 ARG D N 1
ATOM 9047 C CA . ARG B 1 532 ? 13.888 5.808 -29.480 1.00 42.99 532 ARG D CA 1
ATOM 9048 C C . ARG B 1 532 ? 15.322 5.429 -29.089 1.00 43.50 532 ARG D C 1
ATOM 9049 O O . ARG B 1 532 ? 15.588 5.286 -27.879 1.00 43.97 532 ARG D O 1
ATOM 9057 N N . TRP B 1 533 ? 16.207 5.293 -30.085 1.00 43.68 533 TRP D N 1
ATOM 9058 C CA . TRP B 1 533 ? 17.586 4.754 -29.953 1.00 44.15 533 TRP D CA 1
ATOM 9059 C C . TRP B 1 533 ? 18.607 5.741 -30.532 1.00 44.97 533 TRP D C 1
ATOM 9060 O O . TRP B 1 533 ? 18.644 5.896 -31.768 1.00 44.73 533 TRP D O 1
ATOM 9071 N N . LEU B 1 534 ? 19.400 6.376 -29.662 1.00 46.34 534 LEU D N 1
ATOM 9072 C CA . LEU B 1 534 ? 20.537 7.261 -30.034 1.00 47.38 534 LEU D CA 1
ATOM 9073 C C . LEU B 1 534 ? 21.842 6.593 -29.586 1.00 48.68 534 LEU D C 1
ATOM 9074 O O . LEU B 1 534 ? 22.046 6.468 -28.361 1.00 49.29 534 LEU D O 1
ATOM 9079 N N . LEU B 1 535 ? 22.676 6.170 -30.544 1.00 49.59 535 LEU D N 1
ATOM 9080 C CA . LEU B 1 535 ? 23.965 5.464 -30.300 1.00 50.62 535 LEU D CA 1
ATOM 9081 C C . LEU B 1 535 ? 25.110 6.481 -30.256 1.00 51.78 535 LEU D C 1
ATOM 9082 O O . LEU B 1 535 ? 25.142 7.375 -31.124 1.00 51.70 535 LEU D O 1
ATOM 9087 N N . GLU B 1 536 ? 26.018 6.326 -29.287 1.00 53.46 536 GLU D N 1
ATOM 9088 C CA . GLU B 1 536 ? 27.170 7.235 -29.045 1.00 54.87 536 GLU D CA 1
ATOM 9089 C C . GLU B 1 536 ? 28.477 6.438 -29.125 1.00 55.78 536 GLU D C 1
ATOM 9090 O O . GLU B 1 536 ? 28.510 5.294 -28.626 1.00 55.69 536 GLU D O 1
ATOM 9096 N N . ASN B 1 537 ? 29.507 7.035 -29.734 1.00 56.50 537 ASN D N 1
ATOM 9097 C CA . ASN B 1 537 ? 30.900 6.515 -29.752 1.00 57.36 537 ASN D CA 1
ATOM 9098 C C . ASN B 1 537 ? 31.867 7.699 -29.617 1.00 58.51 537 ASN D C 1
ATOM 9099 O O . ASN B 1 537 ? 32.403 8.149 -30.651 1.00 58.45 537 ASN D O 1
ATOM 9104 N N . ASN B 1 538 ? 32.053 8.194 -28.388 1.00 59.87 538 ASN D N 1
ATOM 9105 C CA . ASN B 1 538 ? 33.071 9.224 -28.043 1.00 61.17 538 ASN D CA 1
ATOM 9106 C C . ASN B 1 538 ? 34.409 8.505 -27.846 1.00 61.84 538 ASN D C 1
ATOM 9107 O O . ASN B 1 538 ? 34.844 8.344 -26.690 1.00 62.25 538 ASN D O 1
ATOM 9112 N N . THR B 1 539 ? 35.019 8.087 -28.959 1.00 62.07 539 THR D N 1
ATOM 9113 C CA . THR B 1 539 ? 36.192 7.176 -29.031 1.00 62.52 539 THR D CA 1
ATOM 9114 C C . THR B 1 539 ? 36.740 7.224 -30.462 1.00 62.23 539 THR D C 1
ATOM 9115 O O . THR B 1 539 ? 35.919 7.225 -31.400 1.00 61.76 539 THR D O 1
ATOM 9119 N N . SER B 1 540 ? 38.066 7.279 -30.620 1.00 62.65 540 SER D N 1
ATOM 9120 C CA . SER B 1 540 ? 38.762 7.367 -31.933 1.00 62.42 540 SER D CA 1
ATOM 9121 C C . SER B 1 540 ? 38.600 6.054 -32.708 1.00 62.07 540 SER D C 1
ATOM 9122 O O . SER B 1 540 ? 38.652 6.097 -33.954 1.00 61.52 540 SER D O 1
ATOM 9125 N N . GLN B 1 541 ? 38.427 4.937 -31.991 1.00 62.38 541 GLN D N 1
ATOM 9126 C CA . GLN B 1 541 ? 38.274 3.567 -32.553 1.00 62.36 541 GLN D CA 1
ATOM 9127 C C . GLN B 1 541 ? 36.820 3.306 -32.941 1.00 61.18 541 GLN D C 1
ATOM 9128 O O . GLN B 1 541 ? 35.905 3.702 -32.222 1.00 61.04 541 GLN D O 1
ATOM 9134 N N . PRO B 1 542 ? 36.565 2.621 -34.083 1.00 59.79 542 PRO D N 1
ATOM 9135 C CA . PRO B 1 542 ? 35.228 2.119 -34.403 1.00 58.72 542 PRO D CA 1
ATOM 9136 C C . PRO B 1 542 ? 34.775 1.043 -33.404 1.00 57.93 542 PRO D C 1
ATOM 9137 O O . PRO B 1 542 ? 35.619 0.318 -32.905 1.00 58.16 542 PRO D O 1
ATOM 9141 N N . VAL B 1 543 ? 33.466 0.964 -33.143 1.00 56.55 543 VAL D N 1
ATOM 9142 C CA . VAL B 1 543 ? 32.857 0.030 -32.147 1.00 56.17 543 VAL D CA 1
ATOM 9143 C C . VAL B 1 543 ? 31.696 -0.716 -32.813 1.00 55.02 543 VAL D C 1
ATOM 9144 O O . VAL B 1 543 ? 30.889 -0.065 -33.504 1.00 54.32 543 VAL D O 1
ATOM 9148 N N . TRP B 1 544 ? 31.624 -2.033 -32.597 1.00 54.48 544 TRP D N 1
ATOM 9149 C CA . TRP B 1 544 ? 30.539 -2.921 -33.094 1.00 53.56 544 TRP D CA 1
ATOM 9150 C C . TRP B 1 544 ? 29.330 -2.833 -32.155 1.00 52.95 544 TRP D C 1
ATOM 9151 O O . TRP B 1 544 ? 29.522 -2.971 -30.932 1.00 53.10 544 TRP D O 1
ATOM 9162 N N . TYR B 1 545 ? 28.140 -2.608 -32.721 1.00 52.10 545 TYR D N 1
ATOM 9163 C CA . TYR B 1 545 ? 26.826 -2.660 -32.027 1.00 51.53 545 TYR D CA 1
ATOM 9164 C C . TYR B 1 545 ? 25.926 -3.681 -32.731 1.00 50.49 545 TYR D C 1
ATOM 9165 O O . TYR B 1 545 ? 25.996 -3.775 -33.972 1.00 49.91 545 TYR D O 1
ATOM 9174 N N . GLU B 1 546 ? 25.121 -4.421 -31.962 1.00 49.73 546 GLU D N 1
ATOM 9175 C CA . GLU B 1 546 ? 23.919 -5.133 -32.471 1.00 48.94 546 GLU D CA 1
ATOM 9176 C C . GLU B 1 546 ? 22.741 -4.159 -32.379 1.00 48.19 546 GLU D C 1
ATOM 9177 O O . GLU B 1 546 ? 22.384 -3.774 -31.249 1.00 48.08 546 GLU D O 1
ATOM 9183 N N . LEU B 1 547 ? 22.187 -3.750 -33.524 1.00 47.51 547 LEU D N 1
ATOM 9184 C CA . LEU B 1 547 ? 21.034 -2.813 -33.589 1.00 46.82 547 LEU D CA 1
ATOM 9185 C C . LEU B 1 547 ? 19.792 -3.523 -33.045 1.00 46.59 547 LEU D C 1
ATOM 9186 O O . LEU B 1 547 ? 19.294 -3.106 -31.982 1.00 46.54 547 LEU D O 1
ATOM 9191 N N . ALA B 1 548 ? 19.332 -4.573 -33.730 1.00 46.07 548 ALA D N 1
ATOM 9192 C CA . ALA B 1 548 ? 18.088 -5.301 -33.392 1.00 45.80 548 ALA D CA 1
ATOM 9193 C C . ALA B 1 548 ? 18.028 -6.644 -34.124 1.00 45.66 548 ALA D C 1
ATOM 9194 O O . ALA B 1 548 ? 18.846 -6.867 -35.037 1.00 45.66 548 ALA D O 1
ATOM 9196 N N . ASN B 1 549 ? 17.090 -7.501 -33.709 1.00 45.49 549 ASN D N 1
ATOM 9197 C CA . ASN B 1 549 ? 16.600 -8.663 -34.494 1.00 45.18 549 ASN D CA 1
ATOM 9198 C C . ASN B 1 549 ? 15.312 -8.239 -35.206 1.00 44.29 549 ASN D C 1
ATOM 9199 O O . ASN B 1 549 ? 14.347 -7.876 -34.507 1.00 44.10 549 ASN D O 1
ATOM 9204 N N . LEU B 1 550 ? 15.313 -8.264 -36.541 1.00 43.63 550 LEU D N 1
ATOM 9205 C CA . LEU B 1 550 ? 14.130 -7.956 -37.388 1.00 43.12 550 LEU D CA 1
ATOM 9206 C C . LEU B 1 550 ? 13.340 -9.247 -37.627 1.00 43.13 550 LEU D C 1
ATOM 9207 O O . LEU B 1 550 ? 13.918 -10.188 -38.207 1.00 43.54 550 LEU D O 1
ATOM 9212 N N . TYR B 1 551 ? 12.075 -9.288 -37.194 1.00 42.73 551 TYR D N 1
ATOM 9213 C CA . TYR B 1 551 ? 11.121 -10.388 -37.491 1.00 42.73 551 TYR D CA 1
ATOM 9214 C C . TYR B 1 551 ? 10.283 -10.010 -38.717 1.00 42.30 551 TYR D C 1
ATOM 9215 O O . TYR B 1 551 ? 9.427 -9.109 -38.609 1.00 41.53 551 TYR D O 1
ATOM 9224 N N . SER B 1 552 ? 10.527 -10.693 -39.840 1.00 42.39 552 SER D N 1
ATOM 9225 C CA . SER B 1 552 ? 9.809 -10.522 -41.130 1.00 42.28 552 SER D CA 1
ATOM 9226 C C . SER B 1 552 ? 8.783 -11.644 -41.281 1.00 42.59 552 SER D C 1
ATOM 9227 O O . SER B 1 552 ? 9.156 -12.784 -41.547 1.00 43.03 552 SER D O 1
ATOM 9230 N N . PRO B 1 553 ? 7.469 -11.375 -41.090 1.00 42.60 553 PRO D N 1
ATOM 9231 C CA . PRO B 1 553 ? 6.457 -12.433 -41.126 1.00 42.96 553 PRO D CA 1
ATOM 9232 C C . PRO B 1 553 ? 6.196 -13.059 -42.506 1.00 43.16 553 PRO D C 1
ATOM 9233 O O . PRO B 1 553 ? 5.707 -14.172 -42.533 1.00 43.42 553 PRO D O 1
ATOM 9237 N N . THR B 1 554 ? 6.514 -12.348 -43.595 1.00 43.28 554 THR D N 1
ATOM 9238 C CA . THR B 1 554 ? 6.238 -12.769 -44.998 1.00 43.66 554 THR D CA 1
ATOM 9239 C C . THR B 1 554 ? 7.533 -12.758 -45.820 1.00 43.85 554 THR D C 1
ATOM 9240 O O . THR B 1 554 ? 8.356 -11.845 -45.611 1.00 43.87 554 THR D O 1
ATOM 9244 N N . VAL B 1 555 ? 7.688 -13.729 -46.728 1.00 44.14 555 VAL D N 1
ATOM 9245 C CA . VAL B 1 555 ? 8.787 -13.781 -47.739 1.00 44.17 555 VAL D CA 1
ATOM 9246 C C . VAL B 1 555 ? 8.685 -12.527 -48.617 1.00 43.81 555 VAL D C 1
ATOM 9247 O O . VAL B 1 555 ? 7.576 -12.250 -49.117 1.00 43.78 555 VAL D O 1
ATOM 9251 N N . GLY B 1 556 ? 9.798 -11.804 -48.782 1.00 43.45 556 GLY D N 1
ATOM 9252 C CA . GLY B 1 556 ? 9.895 -10.602 -49.634 1.00 43.01 556 GLY D CA 1
ATOM 9253 C C . GLY B 1 556 ? 9.718 -9.312 -48.848 1.00 42.54 556 GLY D C 1
ATOM 9254 O O . GLY B 1 556 ? 9.800 -8.237 -49.475 1.00 42.34 556 GLY D O 1
ATOM 9255 N N . ASP B 1 557 ? 9.481 -9.404 -47.533 1.00 42.24 557 ASP D N 1
ATOM 9256 C CA . ASP B 1 557 ? 9.338 -8.235 -46.621 1.00 41.68 557 ASP D CA 1
ATOM 9257 C C . ASP B 1 557 ? 10.648 -7.439 -46.627 1.00 41.20 557 ASP D C 1
ATOM 9258 O O . ASP B 1 557 ? 11.702 -8.049 -46.375 1.00 41.51 557 ASP D O 1
ATOM 9263 N N . SER B 1 558 ? 10.574 -6.133 -46.908 1.00 40.53 558 SER D N 1
ATOM 9264 C CA . SER B 1 558 ? 11.735 -5.208 -47.003 1.00 40.05 558 SER D CA 1
ATOM 9265 C C . SER B 1 558 ? 11.819 -4.330 -45.748 1.00 39.60 558 SER D C 1
ATOM 9266 O O . SER B 1 558 ? 10.771 -3.817 -45.313 1.00 39.46 558 SER D O 1
ATOM 9269 N N . TRP B 1 559 ? 13.029 -4.185 -45.197 1.00 39.30 559 TRP D N 1
ATOM 9270 C CA . TRP B 1 559 ? 13.391 -3.228 -44.117 1.00 38.89 559 TRP D CA 1
ATOM 9271 C C . TRP B 1 559 ? 14.449 -2.255 -44.649 1.00 38.65 559 TRP D C 1
ATOM 9272 O O . TRP B 1 559 ? 15.341 -2.708 -45.394 1.00 38.87 559 TRP D O 1
ATOM 9283 N N . GLU B 1 560 ? 14.352 -0.976 -44.274 1.00 38.30 560 GLU D N 1
ATOM 9284 C CA . GLU B 1 560 ? 15.424 0.036 -44.468 1.00 38.15 560 GLU D CA 1
ATOM 9285 C C . GLU B 1 560 ? 15.712 0.704 -43.120 1.00 38.10 560 GLU D C 1
ATOM 9286 O O . GLU B 1 560 ? 14.862 1.488 -42.660 1.00 37.96 560 GLU D O 1
ATOM 9292 N N . ILE B 1 561 ? 16.860 0.385 -42.515 1.00 38.26 561 ILE D N 1
ATOM 9293 C CA . ILE B 1 561 ? 17.362 1.014 -41.257 1.00 38.30 561 ILE D CA 1
ATOM 9294 C C . ILE B 1 561 ? 18.233 2.214 -41.638 1.00 38.41 561 ILE D C 1
ATOM 9295 O O . ILE B 1 561 ? 19.353 1.995 -42.147 1.00 38.61 561 ILE D O 1
ATOM 9300 N N . GLU B 1 562 ? 17.725 3.428 -41.407 1.00 38.28 562 GLU D N 1
ATOM 9301 C CA . GLU B 1 562 ? 18.475 4.699 -41.581 1.00 38.43 562 GLU D CA 1
ATOM 9302 C C . GLU B 1 562 ? 19.233 4.999 -40.284 1.00 38.93 562 GLU D C 1
ATOM 9303 O O . GLU B 1 562 ? 18.569 5.252 -39.261 1.00 38.91 562 GLU D O 1
ATOM 9309 N N . VAL B 1 563 ? 20.568 4.953 -40.330 1.00 39.68 563 VAL D N 1
ATOM 9310 C CA . VAL B 1 563 ? 21.462 5.450 -39.242 1.00 40.49 563 VAL D CA 1
ATOM 9311 C C . VAL B 1 563 ? 21.720 6.935 -39.511 1.00 41.16 563 VAL D C 1
ATOM 9312 O O . VAL B 1 563 ? 22.689 7.250 -40.230 1.00 41.22 563 VAL D O 1
ATOM 9316 N N . PHE B 1 564 ? 20.857 7.804 -38.977 1.00 41.92 564 PHE D N 1
ATOM 9317 C CA . PHE B 1 564 ? 20.931 9.279 -39.136 1.00 42.72 564 PHE D CA 1
ATOM 9318 C C . PHE B 1 564 ? 21.971 9.841 -38.164 1.00 43.76 564 PHE D C 1
ATOM 9319 O O . PHE B 1 564 ? 22.029 9.368 -37.016 1.00 44.05 564 PHE D O 1
ATOM 9327 N N . GLY B 1 565 ? 22.742 10.835 -38.618 1.00 44.85 565 GLY D N 1
ATOM 9328 C CA . GLY B 1 565 ? 23.894 11.411 -37.897 1.00 46.08 565 GLY D CA 1
ATOM 9329 C C . GLY B 1 565 ? 25.181 11.167 -38.663 1.00 47.02 565 GLY D C 1
ATOM 9330 O O . GLY B 1 565 ? 25.115 10.505 -39.716 1.00 47.21 565 GLY D O 1
ATOM 9331 N N . GLN B 1 566 ? 26.314 11.662 -38.156 1.00 48.48 566 GLN D N 1
ATOM 9332 C CA . GLN B 1 566 ? 27.611 11.637 -38.885 1.00 49.55 566 GLN D CA 1
ATOM 9333 C C . GLN B 1 566 ? 28.766 11.268 -37.946 1.00 50.75 566 GLN D C 1
ATOM 9334 O O . GLN B 1 566 ? 28.586 11.337 -36.713 1.00 51.20 566 GLN D O 1
ATOM 9340 N N . SER B 1 567 ? 29.908 10.903 -38.537 1.00 51.87 567 SER D N 1
ATOM 9341 C CA . SER B 1 567 ? 31.222 10.720 -37.866 1.00 53.22 567 SER D CA 1
ATOM 9342 C C . SER B 1 567 ? 31.965 12.062 -37.840 1.00 54.47 567 SER D C 1
ATOM 9343 O O . SER B 1 567 ? 31.771 12.862 -38.779 1.00 54.17 567 SER D O 1
ATOM 9346 N N . GLN B 1 568 ? 32.784 12.283 -36.806 1.00 55.94 568 GLN D N 1
ATOM 9347 C CA . GLN B 1 568 ? 33.518 13.549 -36.529 1.00 57.29 568 GLN D CA 1
ATOM 9348 C C . GLN B 1 568 ? 32.531 14.624 -36.056 1.00 58.14 568 GLN D C 1
ATOM 9349 O O . GLN B 1 568 ? 31.344 14.556 -36.433 1.00 57.67 568 GLN D O 1
ATOM 9355 N N . PHE B 1 569 ? 33.014 15.570 -35.248 1.00 59.76 569 PHE D N 1
ATOM 9356 C CA . PHE B 1 569 ? 32.293 16.809 -34.850 1.00 60.79 569 PHE D CA 1
ATOM 9357 C C . PHE B 1 569 ? 33.301 17.940 -34.601 1.00 62.12 569 PHE D C 1
ATOM 9358 O O . PHE B 1 569 ? 32.995 18.857 -33.816 1.00 62.53 569 PHE D O 1
ATOM 9366 N N . ASN B 1 570 ? 34.462 17.880 -35.262 1.00 63.13 570 ASN D N 1
ATOM 9367 C CA . ASN B 1 570 ? 35.526 18.917 -35.183 1.00 64.28 570 ASN D CA 1
ATOM 9368 C C . ASN B 1 570 ? 35.117 20.091 -36.078 1.00 64.60 570 ASN D C 1
ATOM 9369 O O . ASN B 1 570 ? 34.438 19.851 -37.098 1.00 63.79 570 ASN D O 1
ATOM 9374 N N . ASN B 1 571 ? 35.513 21.310 -35.700 1.00 65.87 571 ASN D N 1
ATOM 9375 C CA . ASN B 1 571 ? 35.206 22.565 -36.437 1.00 66.35 571 ASN D CA 1
ATOM 9376 C C . ASN B 1 571 ? 36.021 22.610 -37.736 1.00 67.05 571 ASN D C 1
ATOM 9377 O O . ASN B 1 571 ? 36.864 21.715 -37.945 1.00 66.69 571 ASN D O 1
ATOM 9382 N N . GLY B 1 572 ? 35.763 23.617 -38.575 1.00 68.33 572 GLY D N 1
ATOM 9383 C CA . GLY B 1 572 ? 36.502 23.885 -39.823 1.00 69.23 572 GLY D CA 1
ATOM 9384 C C . GLY B 1 572 ? 36.044 23.006 -40.975 1.00 69.28 572 GLY D C 1
ATOM 9385 O O . GLY B 1 572 ? 36.901 22.636 -41.800 1.00 69.09 572 GLY D O 1
ATOM 9386 N N . THR B 1 573 ? 34.746 22.687 -41.040 1.00 69.91 573 THR D N 1
ATOM 9387 C CA . THR B 1 573 ? 34.102 22.003 -42.195 1.00 70.13 573 THR D CA 1
ATOM 9388 C C . THR B 1 573 ? 33.736 23.047 -43.258 1.00 71.35 573 THR D C 1
ATOM 9389 O O . THR B 1 573 ? 33.432 22.640 -44.396 1.00 70.85 573 THR D O 1
ATOM 9393 N N . ASP B 1 574 ? 33.761 24.336 -42.895 1.00 73.64 574 ASP D N 1
ATOM 9394 C CA . ASP B 1 574 ? 33.500 25.485 -43.806 1.00 75.11 574 ASP D CA 1
ATOM 9395 C C . ASP B 1 574 ? 34.823 26.160 -44.191 1.00 75.97 574 ASP D C 1
ATOM 9396 O O . ASP B 1 574 ? 34.766 27.192 -44.886 1.00 76.44 574 ASP D O 1
ATOM 9401 N N . SER B 1 575 ? 35.963 25.607 -43.761 1.00 76.51 575 SER D N 1
ATOM 9402 C CA . SER B 1 575 ? 37.322 26.125 -44.070 1.00 77.22 575 SER D CA 1
ATOM 9403 C C . SER B 1 575 ? 37.699 25.741 -45.506 1.00 76.98 575 SER D C 1
ATOM 9404 O O . SER B 1 575 ? 37.766 26.645 -46.358 1.00 77.25 575 SER D O 1
ATOM 9407 N N . GLU B 1 576 ? 37.896 24.445 -45.767 1.00 76.46 576 GLU D N 1
ATOM 9408 C CA . GLU B 1 576 ? 38.332 23.911 -47.087 1.00 76.00 576 GLU D CA 1
ATOM 9409 C C . GLU B 1 576 ? 37.111 23.698 -47.977 1.00 74.59 576 GLU D C 1
ATOM 9410 O O . GLU B 1 576 ? 36.030 23.387 -47.480 1.00 74.23 576 GLU D O 1
ATOM 9416 N N . PRO B 1 577 ? 37.236 23.853 -49.315 1.00 73.26 577 PRO D N 1
ATOM 9417 C CA . PRO B 1 577 ? 36.250 23.298 -50.239 1.00 72.09 577 PRO D CA 1
ATOM 9418 C C . PRO B 1 577 ? 36.327 21.765 -50.192 1.00 70.39 577 PRO D C 1
ATOM 9419 O O . PRO B 1 577 ? 37.431 21.251 -50.157 1.00 70.33 577 PRO D O 1
ATOM 9423 N N . LEU B 1 578 ? 35.178 21.082 -50.171 1.00 68.56 578 LEU D N 1
ATOM 9424 C CA . LEU B 1 578 ? 35.109 19.595 -50.170 1.00 67.15 578 LEU D CA 1
ATOM 9425 C C . LEU B 1 578 ? 35.713 19.079 -51.480 1.00 66.01 578 LEU D C 1
ATOM 9426 O O . LEU B 1 578 ? 35.243 19.503 -52.552 1.00 65.24 578 LEU D O 1
ATOM 9431 N N . MET B 1 579 ? 36.729 18.215 -51.382 1.00 65.28 579 MET D N 1
ATOM 9432 C CA . MET B 1 579 ? 37.429 17.594 -52.539 1.00 64.82 579 MET D CA 1
ATOM 9433 C C . MET B 1 579 ? 37.229 16.074 -52.490 1.00 64.05 579 MET D C 1
ATOM 9434 O O . MET B 1 579 ? 36.853 15.494 -53.531 1.00 64.11 579 MET D O 1
ATOM 9439 N N . ASN B 1 580 ? 37.479 15.463 -51.326 1.00 63.33 580 ASN D N 1
ATOM 9440 C CA . ASN B 1 580 ? 37.221 14.026 -51.043 1.00 62.65 580 ASN D CA 1
ATOM 9441 C C . ASN B 1 580 ? 35.789 13.889 -50.508 1.00 61.58 580 ASN D C 1
ATOM 9442 O O . ASN B 1 580 ? 35.560 14.251 -49.339 1.00 61.65 580 ASN D O 1
ATOM 9447 N N . LEU B 1 581 ? 34.861 13.394 -51.336 1.00 60.28 581 LEU D N 1
ATOM 9448 C CA . LEU B 1 581 ? 33.404 13.345 -51.024 1.00 59.49 581 LEU D CA 1
ATOM 9449 C C . LEU B 1 581 ? 33.133 12.361 -49.876 1.00 59.06 581 LEU D C 1
ATOM 9450 O O . LEU B 1 581 ? 32.138 12.572 -49.155 1.00 58.82 581 LEU D O 1
ATOM 9455 N N . ILE B 1 582 ? 33.981 11.340 -49.701 1.00 58.70 582 ILE D N 1
ATOM 9456 C CA . ILE B 1 582 ? 33.810 10.272 -48.669 1.00 58.54 582 ILE D CA 1
ATOM 9457 C C . ILE B 1 582 ? 34.429 10.736 -47.343 1.00 58.94 582 ILE D C 1
ATOM 9458 O O . ILE B 1 582 ? 33.671 10.878 -46.363 1.00 58.78 582 ILE D O 1
ATOM 9463 N N . ASP B 1 583 ? 35.747 10.964 -47.317 1.00 59.47 583 ASP D N 1
ATOM 9464 C CA . ASP B 1 583 ? 36.548 11.156 -46.074 1.00 59.80 583 ASP D CA 1
ATOM 9465 C C . ASP B 1 583 ? 36.787 12.645 -45.785 1.00 59.79 583 ASP D C 1
ATOM 9466 O O . ASP B 1 583 ? 37.428 12.937 -44.755 1.00 59.90 583 ASP D O 1
ATOM 9471 N N . GLY B 1 584 ? 36.295 13.550 -46.639 1.00 59.56 584 GLY D N 1
ATOM 9472 C CA . GLY B 1 584 ? 36.518 15.005 -46.515 1.00 59.97 584 GLY D CA 1
ATOM 9473 C C . GLY B 1 584 ? 35.789 15.603 -45.323 1.00 60.00 584 GLY D C 1
ATOM 9474 O O . GLY B 1 584 ? 34.871 14.942 -44.795 1.00 59.90 584 GLY D O 1
ATOM 9475 N N . ARG B 1 585 ? 36.182 16.814 -44.915 1.00 60.26 585 ARG D N 1
ATOM 9476 C CA . ARG B 1 585 ? 35.533 17.588 -43.823 1.00 60.59 585 ARG D CA 1
ATOM 9477 C C . ARG B 1 585 ? 34.145 18.032 -44.296 1.00 59.56 585 ARG D C 1
ATOM 9478 O O . ARG B 1 585 ? 34.074 18.959 -45.126 1.00 59.48 585 ARG D O 1
ATOM 9486 N N . ASN B 1 586 ? 33.090 17.388 -43.788 1.00 58.55 586 ASN D N 1
ATOM 9487 C CA . ASN B 1 586 ? 31.685 17.614 -44.220 1.00 57.63 586 ASN D CA 1
ATOM 9488 C C . ASN B 1 586 ? 30.782 17.738 -42.987 1.00 56.62 586 ASN D C 1
ATOM 9489 O O . ASN B 1 586 ? 31.110 17.128 -41.948 1.00 56.42 586 ASN D O 1
ATOM 9494 N N . THR B 1 587 ? 29.701 18.515 -43.106 1.00 55.38 587 THR D N 1
ATOM 9495 C CA . THR B 1 587 ? 28.563 18.546 -42.149 1.00 54.66 587 THR D CA 1
ATOM 9496 C C . THR B 1 587 ? 27.395 17.768 -42.765 1.00 53.20 587 THR D C 1
ATOM 9497 O O . THR B 1 587 ? 27.188 17.886 -43.993 1.00 53.05 587 THR D O 1
ATOM 9501 N N . GLY B 1 588 ? 26.672 17.005 -41.940 1.00 51.82 588 GLY D N 1
ATOM 9502 C CA . GLY B 1 588 ? 25.602 16.088 -42.376 1.00 50.43 588 GLY D CA 1
ATOM 9503 C C . GLY B 1 588 ? 26.153 14.714 -42.712 1.00 49.16 588 GLY D C 1
ATOM 9504 O O . GLY B 1 588 ? 27.392 14.573 -42.784 1.00 49.23 588 GLY D O 1
ATOM 9505 N N . GLY B 1 589 ? 25.265 13.738 -42.915 1.00 47.63 589 GLY D N 1
ATOM 9506 C CA . GLY B 1 589 ? 25.624 12.352 -43.270 1.00 46.38 589 GLY D CA 1
ATOM 9507 C C . GLY B 1 589 ? 24.641 11.348 -42.697 1.00 45.17 589 GLY D C 1
ATOM 9508 O O . GLY B 1 589 ? 23.769 11.756 -41.902 1.00 45.03 589 GLY D O 1
ATOM 9509 N N . ARG B 1 590 ? 24.784 10.080 -43.093 1.00 43.85 590 ARG D N 1
ATOM 9510 C CA . ARG B 1 590 ? 23.928 8.943 -42.661 1.00 42.83 590 ARG D CA 1
ATOM 9511 C C . ARG B 1 590 ? 24.423 7.652 -43.322 1.00 42.36 590 ARG D C 1
ATOM 9512 O O . ARG B 1 590 ? 25.152 7.744 -44.329 1.00 42.30 590 ARG D O 1
ATOM 9520 N N . ALA B 1 591 ? 24.029 6.502 -42.768 1.00 41.74 591 ALA D N 1
ATOM 9521 C CA . ALA B 1 591 ? 24.168 5.160 -43.382 1.00 41.04 591 ALA D CA 1
ATOM 9522 C C . ALA B 1 591 ? 22.770 4.566 -43.580 1.00 40.31 591 ALA D C 1
ATOM 9523 O O . ALA B 1 591 ? 21.975 4.603 -42.625 1.00 40.48 591 ALA D O 1
ATOM 9525 N N . VAL B 1 592 ? 22.485 4.056 -44.780 1.00 39.70 592 VAL D N 1
ATOM 9526 C CA . VAL B 1 592 ? 21.165 3.471 -45.162 1.00 39.38 592 VAL D CA 1
ATOM 9527 C C . VAL B 1 592 ? 21.348 1.962 -45.367 1.00 39.49 592 VAL D C 1
ATOM 9528 O O . VAL B 1 592 ? 21.992 1.577 -46.360 1.00 39.34 592 VAL D O 1
ATOM 9532 N N . ILE B 1 593 ? 20.801 1.151 -44.454 1.00 39.55 593 ILE D N 1
ATOM 9533 C CA . ILE B 1 593 ? 20.925 -0.338 -44.445 1.00 39.74 593 ILE D CA 1
ATOM 9534 C C . ILE B 1 593 ? 19.623 -0.947 -44.974 1.00 39.78 593 ILE D C 1
ATOM 9535 O O . ILE B 1 593 ? 18.571 -0.718 -44.348 1.00 39.54 593 ILE D O 1
ATOM 9540 N N . HIS B 1 594 ? 19.705 -1.704 -46.073 1.00 40.10 594 HIS D N 1
ATOM 9541 C CA . HIS B 1 594 ? 18.573 -2.453 -46.680 1.00 40.47 594 HIS D CA 1
ATOM 9542 C C . HIS B 1 594 ? 18.642 -3.917 -46.236 1.00 40.86 594 HIS D C 1
ATOM 9543 O O . HIS B 1 594 ? 19.746 -4.492 -46.272 1.00 40.79 594 HIS D O 1
ATOM 9550 N N . VAL B 1 595 ? 17.504 -4.476 -45.813 1.00 41.19 595 VAL D N 1
ATOM 9551 C CA . VAL B 1 595 ? 17.336 -5.913 -45.444 1.00 41.68 595 VAL D CA 1
ATOM 9552 C C . VAL B 1 595 ? 16.003 -6.390 -46.026 1.00 41.95 595 VAL D C 1
ATOM 9553 O O . VAL B 1 595 ? 14.978 -5.748 -45.734 1.00 41.81 595 VAL D O 1
ATOM 9557 N N . GLN B 1 596 ? 16.025 -7.455 -46.832 1.00 42.51 596 GLN D N 1
ATOM 9558 C CA . GLN B 1 596 ? 14.809 -8.121 -47.371 1.00 43.01 596 GLN D CA 1
ATOM 9559 C C . GLN B 1 596 ? 14.863 -9.611 -47.023 1.00 44.05 596 GLN D C 1
ATOM 9560 O O . GLN B 1 596 ? 15.918 -10.230 -47.257 1.00 44.47 596 GLN D O 1
ATOM 9566 N N . ARG B 1 597 ? 13.769 -10.156 -46.486 1.00 45.07 597 ARG D N 1
ATOM 9567 C CA . ARG B 1 597 ? 13.580 -11.621 -46.328 1.00 46.29 597 ARG D CA 1
ATOM 9568 C C . ARG B 1 597 ? 13.438 -12.227 -47.728 1.00 47.23 597 ARG D C 1
ATOM 9569 O O . ARG B 1 597 ? 12.503 -11.828 -48.449 1.00 47.24 597 ARG D O 1
ATOM 9577 N N . LYS B 1 598 ? 14.341 -13.142 -48.093 1.00 48.32 598 LYS D N 1
ATOM 9578 C CA . LYS B 1 598 ? 14.353 -13.839 -49.406 1.00 49.23 598 LYS D CA 1
ATOM 9579 C C . LYS B 1 598 ? 13.495 -15.105 -49.297 1.00 50.51 598 LYS D C 1
ATOM 9580 O O . LYS B 1 598 ? 12.837 -15.280 -48.252 1.00 50.60 598 LYS D O 1
ATOM 9586 N N . LYS B 1 599 ? 13.496 -15.947 -50.337 1.00 51.91 599 LYS D N 1
ATOM 9587 C CA . LYS B 1 599 ? 12.796 -17.261 -50.350 1.00 53.12 599 LYS D CA 1
ATOM 9588 C C . LYS B 1 599 ? 13.285 -18.084 -49.152 1.00 53.65 599 LYS D C 1
ATOM 9589 O O . LYS B 1 599 ? 12.441 -18.713 -48.484 1.00 53.65 599 LYS D O 1
ATOM 9595 N N . ASP B 1 600 ? 14.598 -18.057 -48.897 1.00 54.17 600 ASP D N 1
ATOM 9596 C CA . ASP B 1 600 ? 15.262 -18.652 -47.706 1.00 55.09 600 ASP D CA 1
ATOM 9597 C C . ASP B 1 600 ? 16.101 -17.568 -47.023 1.00 54.90 600 ASP D C 1
ATOM 9598 O O . ASP B 1 600 ? 16.902 -16.924 -47.725 1.00 54.80 600 ASP D O 1
ATOM 9603 N N . HIS B 1 601 ? 15.922 -17.377 -45.713 1.00 55.06 601 HIS D N 1
ATOM 9604 C CA . HIS B 1 601 ? 16.669 -16.388 -44.889 1.00 54.94 601 HIS D CA 1
ATOM 9605 C C . HIS B 1 601 ? 16.434 -14.977 -45.443 1.00 54.04 601 HIS D C 1
ATOM 9606 O O . HIS B 1 601 ? 15.459 -14.790 -46.196 1.00 54.07 601 HIS D O 1
ATOM 9613 N N . ALA B 1 602 ? 17.295 -14.026 -45.068 1.00 53.35 602 ALA D N 1
ATOM 9614 C CA . ALA B 1 602 ? 17.334 -12.638 -45.584 1.00 52.43 602 ALA D CA 1
ATOM 9615 C C . ALA B 1 602 ? 18.761 -12.315 -46.035 1.00 51.76 602 ALA D C 1
ATOM 9616 O O . ALA B 1 602 ? 19.698 -12.990 -45.567 1.00 51.91 602 ALA D O 1
ATOM 9618 N N . GLU B 1 603 ? 18.904 -11.330 -46.925 1.00 51.04 603 GLU D N 1
ATOM 9619 C CA . GLU B 1 603 ? 20.207 -10.749 -47.347 1.00 50.78 603 GLU D CA 1
ATOM 9620 C C . GLU B 1 603 ? 20.135 -9.232 -47.157 1.00 49.80 603 GLU D C 1
ATOM 9621 O O . GLU B 1 603 ? 19.009 -8.708 -47.071 1.00 49.92 603 GLU D O 1
ATOM 9627 N N . ALA B 1 604 ? 21.289 -8.567 -47.071 1.00 49.29 604 ALA D N 1
ATOM 9628 C CA . ALA B 1 604 ? 21.405 -7.122 -46.766 1.00 48.58 604 ALA D CA 1
ATOM 9629 C C . ALA B 1 604 ? 22.305 -6.427 -47.794 1.00 48.01 604 ALA D C 1
ATOM 9630 O O . ALA B 1 604 ? 22.915 -7.121 -48.627 1.00 48.47 604 ALA D O 1
ATOM 9632 N N . SER B 1 605 ? 22.356 -5.095 -47.721 1.00 47.35 605 SER D N 1
ATOM 9633 C CA . SER B 1 605 ? 23.164 -4.184 -48.573 1.00 46.73 605 SER D CA 1
ATOM 9634 C C . SER B 1 605 ? 22.973 -2.757 -48.050 1.00 46.13 605 SER D C 1
ATOM 9635 O O . SER B 1 605 ? 21.823 -2.420 -47.701 1.00 46.14 605 SER D O 1
ATOM 9638 N N . TRP B 1 606 ? 24.045 -1.962 -47.971 1.00 45.39 606 TRP D N 1
ATOM 9639 C CA . TRP B 1 606 ? 24.011 -0.630 -47.308 1.00 44.79 606 TRP D CA 1
ATOM 9640 C C . TRP B 1 606 ? 24.800 0.417 -48.104 1.00 44.37 606 TRP D C 1
ATOM 9641 O O . TRP B 1 606 ? 25.872 0.082 -48.643 1.00 44.72 606 TRP D O 1
ATOM 9652 N N . SER B 1 607 ? 24.256 1.637 -48.160 1.00 43.72 607 SER D N 1
ATOM 9653 C CA . SER B 1 607 ? 24.862 2.858 -48.752 1.00 43.24 607 SER D CA 1
ATOM 9654 C C . SER B 1 607 ? 25.096 3.887 -47.640 1.00 42.91 607 SER D C 1
ATOM 9655 O O . SER B 1 607 ? 24.686 3.616 -46.496 1.00 42.89 607 SER D O 1
ATOM 9658 N N . ALA B 1 608 ? 25.723 5.023 -47.965 1.00 42.65 608 ALA D N 1
ATOM 9659 C CA . ALA B 1 608 ? 26.059 6.102 -47.005 1.00 42.39 608 ALA D CA 1
ATOM 9660 C C . ALA B 1 608 ? 25.905 7.480 -47.659 1.00 42.17 608 ALA D C 1
ATOM 9661 O O . ALA B 1 608 ? 25.758 7.551 -48.895 1.00 41.88 608 ALA D O 1
ATOM 9663 N N . GLU B 1 609 ? 25.924 8.531 -46.833 1.00 42.16 609 GLU D N 1
ATOM 9664 C CA . GLU B 1 609 ? 25.940 9.956 -47.257 1.00 42.09 609 GLU D CA 1
ATOM 9665 C C . GLU B 1 609 ? 26.930 10.728 -46.379 1.00 42.40 609 GLU D C 1
ATOM 9666 O O . GLU B 1 609 ? 27.142 10.312 -45.221 1.00 42.26 609 GLU D O 1
ATOM 9672 N N . GLY B 1 610 ? 27.504 11.808 -46.920 1.00 42.80 610 GLY D N 1
ATOM 9673 C CA . GLY B 1 610 ? 28.414 12.731 -46.211 1.00 43.27 610 GLY D CA 1
ATOM 9674 C C . GLY B 1 610 ? 29.452 11.990 -45.385 1.00 43.48 610 GLY D C 1
ATOM 9675 O O . GLY B 1 610 ? 30.059 11.040 -45.913 1.00 43.27 610 GLY D O 1
ATOM 9676 N N . SER B 1 611 ? 29.649 12.411 -44.133 1.00 44.04 611 SER D N 1
ATOM 9677 C CA . SER B 1 611 ? 30.594 11.797 -43.164 1.00 44.63 611 SER D CA 1
ATOM 9678 C C . SER B 1 611 ? 29.900 10.627 -42.455 1.00 44.72 611 SER D C 1
ATOM 9679 O O . SER B 1 611 ? 29.376 10.829 -41.345 1.00 44.70 611 SER D O 1
ATOM 9682 N N . SER B 1 612 ? 29.901 9.449 -43.088 1.00 44.95 612 SER D N 1
ATOM 9683 C CA . SER B 1 612 ? 29.140 8.238 -42.673 1.00 45.15 612 SER D CA 1
ATOM 9684 C C . SER B 1 612 ? 29.380 7.931 -41.196 1.00 45.88 612 SER D C 1
ATOM 9685 O O . SER B 1 612 ? 30.516 7.972 -40.733 1.00 46.23 612 SER D O 1
ATOM 9688 N N . PRO B 1 613 ? 28.320 7.616 -40.415 1.00 46.45 613 PRO D N 1
ATOM 9689 C CA . PRO B 1 613 ? 28.489 7.133 -39.044 1.00 47.12 613 PRO D CA 1
ATOM 9690 C C . PRO B 1 613 ? 28.846 5.639 -38.967 1.00 47.78 613 PRO D C 1
ATOM 9691 O O . PRO B 1 613 ? 29.205 5.194 -37.892 1.00 48.13 613 PRO D O 1
ATOM 9695 N N . VAL B 1 614 ? 28.748 4.916 -40.091 1.00 48.19 614 VAL D N 1
ATOM 9696 C CA . VAL B 1 614 ? 28.952 3.438 -40.183 1.00 48.78 614 VAL D CA 1
ATOM 9697 C C . VAL B 1 614 ? 30.103 3.149 -41.157 1.00 49.43 614 VAL D C 1
ATOM 9698 O O . VAL B 1 614 ? 30.145 3.784 -42.228 1.00 49.22 614 VAL D O 1
ATOM 9702 N N . LEU B 1 615 ? 30.990 2.216 -40.788 1.00 50.68 615 LEU D N 1
ATOM 9703 C CA . LEU B 1 615 ? 32.143 1.750 -41.610 1.00 51.36 615 LEU D CA 1
ATOM 9704 C C . LEU B 1 615 ? 31.827 0.387 -42.238 1.00 51.97 615 LEU D C 1
ATOM 9705 O O . LEU B 1 615 ? 32.167 0.196 -43.421 1.00 52.36 615 LEU D O 1
ATOM 9710 N N . ASP B 1 616 ? 31.224 -0.524 -41.466 1.00 52.71 616 ASP D N 1
ATOM 9711 C CA . ASP B 1 616 ? 30.921 -1.923 -41.874 1.00 53.32 616 ASP D CA 1
ATOM 9712 C C . ASP B 1 616 ? 29.516 -2.304 -41.394 1.00 53.32 616 ASP D C 1
ATOM 9713 O O . ASP B 1 616 ? 29.039 -1.705 -40.409 1.00 53.47 616 ASP D O 1
ATOM 9718 N N . VAL B 1 617 ? 28.892 -3.269 -42.076 1.00 53.24 617 VAL D N 1
ATOM 9719 C CA . VAL B 1 617 ? 27.586 -3.883 -41.695 1.00 53.14 617 VAL D CA 1
ATOM 9720 C C . VAL B 1 617 ? 27.697 -5.400 -41.883 1.00 53.43 617 VAL D C 1
ATOM 9721 O O . VAL B 1 617 ? 28.093 -5.830 -42.986 1.00 53.52 617 VAL D O 1
ATOM 9725 N N . ARG B 1 618 ? 27.370 -6.166 -40.840 1.00 53.85 618 ARG D N 1
ATOM 9726 C CA . ARG B 1 618 ? 27.238 -7.646 -40.882 1.00 54.21 618 ARG D CA 1
ATOM 9727 C C . ARG B 1 618 ? 25.861 -8.020 -40.324 1.00 53.83 618 ARG D C 1
ATOM 9728 O O . ARG B 1 618 ? 25.307 -7.222 -39.542 1.00 53.25 618 ARG D O 1
ATOM 9736 N N . TYR B 1 619 ? 25.330 -9.178 -40.726 1.00 53.78 619 TYR D N 1
ATOM 9737 C CA . TYR B 1 619 ? 24.003 -9.686 -40.292 1.00 53.86 619 TYR D CA 1
ATOM 9738 C C . TYR B 1 619 ? 24.077 -11.198 -40.047 1.00 54.61 619 TYR D C 1
ATOM 9739 O O . TYR B 1 619 ? 25.043 -11.847 -40.495 1.00 54.75 619 TYR D O 1
ATOM 9748 N N . VAL B 1 620 ? 23.072 -11.723 -39.341 1.00 55.04 620 VAL D N 1
ATOM 9749 C CA . VAL B 1 620 ? 22.911 -13.168 -39.005 1.00 55.81 620 VAL D CA 1
ATOM 9750 C C . VAL B 1 620 ? 21.458 -13.560 -39.291 1.00 56.21 620 VAL D C 1
ATOM 9751 O O . VAL B 1 620 ? 20.580 -13.194 -38.486 1.00 56.35 620 VAL D O 1
ATOM 9755 N N . ALA B 1 621 ? 21.225 -14.260 -40.404 1.00 56.87 621 ALA D N 1
ATOM 9756 C CA . ALA B 1 621 ? 19.912 -14.813 -40.809 1.00 57.21 621 ALA D CA 1
ATOM 9757 C C . ALA B 1 621 ? 19.931 -16.334 -40.616 1.00 57.94 621 ALA D C 1
ATOM 9758 O O . ALA B 1 621 ? 20.241 -17.051 -41.587 1.00 58.30 621 ALA D O 1
ATOM 9760 N N . LYS B 1 622 ? 19.627 -16.796 -39.397 1.00 58.56 622 LYS D N 1
ATOM 9761 C CA . LYS B 1 622 ? 19.703 -18.227 -38.987 1.00 59.50 622 LYS D CA 1
ATOM 9762 C C . LYS B 1 622 ? 18.310 -18.873 -39.007 1.00 59.03 622 LYS D C 1
ATOM 9763 O O . LYS B 1 622 ? 18.235 -20.098 -38.789 1.00 59.75 622 LYS D O 1
ATOM 9769 N N . THR B 1 623 ? 17.255 -18.088 -39.244 1.00 57.75 623 THR D N 1
ATOM 9770 C CA . THR B 1 623 ? 15.878 -18.579 -39.524 1.00 57.05 623 THR D CA 1
ATOM 9771 C C . THR B 1 623 ? 15.322 -17.816 -40.730 1.00 55.70 623 THR D C 1
ATOM 9772 O O . THR B 1 623 ? 15.936 -16.805 -41.123 1.00 55.30 623 THR D O 1
ATOM 9776 N N . ASP B 1 624 ? 14.204 -18.288 -41.289 1.00 54.88 624 ASP D N 1
ATOM 9777 C CA . ASP B 1 624 ? 13.511 -17.648 -42.439 1.00 53.88 624 ASP D CA 1
ATOM 9778 C C . ASP B 1 624 ? 12.964 -16.281 -42.010 1.00 52.90 624 ASP D C 1
ATOM 9779 O O . ASP B 1 624 ? 12.973 -15.360 -42.848 1.00 52.37 624 ASP D O 1
ATOM 9784 N N . THR B 1 625 ? 12.531 -16.154 -40.750 1.00 52.38 625 THR D N 1
ATOM 9785 C CA . THR B 1 625 ? 11.788 -14.983 -40.210 1.00 51.57 625 THR D CA 1
ATOM 9786 C C . THR B 1 625 ? 12.737 -13.970 -39.554 1.00 51.02 625 THR D C 1
ATOM 9787 O O . THR B 1 625 ? 12.473 -12.759 -39.690 1.00 50.50 625 THR D O 1
ATOM 9791 N N . ASP B 1 626 ? 13.785 -14.439 -38.868 1.00 51.01 626 ASP D N 1
ATOM 9792 C CA . ASP B 1 626 ? 14.616 -13.620 -37.942 1.00 50.84 626 ASP D CA 1
ATOM 9793 C C . ASP B 1 626 ? 15.932 -13.215 -38.617 1.00 50.74 626 ASP D C 1
ATOM 9794 O O . ASP B 1 626 ? 16.587 -14.092 -39.213 1.00 51.19 626 ASP D O 1
ATOM 9799 N N . THR B 1 627 ? 16.296 -11.931 -38.509 1.00 50.29 627 THR D N 1
ATOM 9800 C CA . THR B 1 627 ? 17.557 -11.333 -39.031 1.00 50.03 627 THR D CA 1
ATOM 9801 C C . THR B 1 627 ? 18.135 -10.365 -37.990 1.00 49.89 627 THR D C 1
ATOM 9802 O O . THR B 1 627 ? 17.504 -9.315 -37.759 1.00 49.83 627 THR D O 1
ATOM 9806 N N . GLN B 1 628 ? 19.283 -10.703 -37.390 1.00 49.98 628 GLN D N 1
ATOM 9807 C CA . GLN B 1 628 ? 20.066 -9.786 -36.515 1.00 49.77 628 GLN D CA 1
ATOM 9808 C C . GLN B 1 628 ? 20.965 -8.912 -37.395 1.00 49.24 628 GLN D C 1
ATOM 9809 O O . GLN B 1 628 ? 21.642 -9.473 -38.276 1.00 49.20 628 GLN D O 1
ATOM 9815 N N . VAL B 1 629 ? 20.964 -7.596 -37.159 1.00 48.69 629 VAL D N 1
ATOM 9816 C CA . VAL B 1 629 ? 21.776 -6.594 -37.913 1.00 48.34 629 VAL D CA 1
ATOM 9817 C C . VAL B 1 629 ? 22.804 -5.981 -36.956 1.00 48.40 629 VAL D C 1
ATOM 9818 O O . VAL B 1 629 ? 22.391 -5.466 -35.899 1.00 48.31 629 VAL D O 1
ATOM 9822 N N . PHE B 1 630 ? 24.088 -6.051 -37.321 1.00 48.61 630 PHE D N 1
ATOM 9823 C CA . PHE B 1 630 ? 25.229 -5.421 -36.607 1.00 48.88 630 PHE D CA 1
ATOM 9824 C C . PHE B 1 630 ? 25.792 -4.289 -37.473 1.00 48.93 630 PHE D C 1
ATOM 9825 O O . PHE B 1 630 ? 25.800 -4.431 -38.712 1.00 48.75 630 PHE D O 1
ATOM 9833 N N . ILE B 1 631 ? 26.237 -3.199 -36.840 1.00 49.54 631 ILE D N 1
ATOM 9834 C CA . ILE B 1 631 ? 26.914 -2.053 -37.518 1.00 49.90 631 ILE D CA 1
ATOM 9835 C C . ILE B 1 631 ? 28.216 -1.737 -36.771 1.00 50.81 631 ILE D C 1
ATOM 9836 O O . ILE B 1 631 ? 28.200 -1.721 -35.524 1.00 50.74 631 ILE D O 1
ATOM 9841 N N . ARG B 1 632 ? 29.303 -1.527 -37.518 1.00 51.93 632 ARG D N 1
ATOM 9842 C CA . ARG B 1 632 ? 30.599 -1.031 -36.987 1.00 53.04 632 ARG D CA 1
ATOM 9843 C C . ARG B 1 632 ? 30.522 0.497 -36.933 1.00 52.98 632 ARG D C 1
ATOM 9844 O O . ARG B 1 632 ? 30.839 1.149 -37.948 1.00 52.51 632 ARG D O 1
ATOM 9852 N N . LEU B 1 633 ? 30.076 1.032 -35.794 1.00 53.55 633 LEU D N 1
ATOM 9853 C CA . LEU B 1 633 ? 29.874 2.487 -35.573 1.00 53.85 633 LEU D CA 1
ATOM 9854 C C . LEU B 1 633 ? 31.238 3.185 -35.649 1.00 54.21 633 LEU D C 1
ATOM 9855 O O . LEU B 1 633 ? 32.164 2.743 -34.942 1.00 54.79 633 LEU D O 1
ATOM 9860 N N . ALA B 1 634 ? 31.350 4.213 -36.498 1.00 54.15 634 ALA D N 1
ATOM 9861 C CA . ALA B 1 634 ? 32.603 4.934 -36.829 1.00 54.63 634 ALA D CA 1
ATOM 9862 C C . ALA B 1 634 ? 33.220 5.545 -35.567 1.00 55.32 634 ALA D C 1
ATOM 9863 O O . ALA B 1 634 ? 32.516 5.655 -34.548 1.00 55.27 634 ALA D O 1
ATOM 9865 N N . GLY B 1 635 ? 34.498 5.924 -35.642 1.00 55.91 635 GLY D N 1
ATOM 9866 C CA . GLY B 1 635 ? 35.189 6.690 -34.588 1.00 56.64 635 GLY D CA 1
ATOM 9867 C C . GLY B 1 635 ? 34.679 8.119 -34.539 1.00 56.79 635 GLY D C 1
ATOM 9868 O O . GLY B 1 635 ? 34.483 8.709 -35.621 1.00 56.38 635 GLY D O 1
ATOM 9869 N N . TRP B 1 636 ? 34.452 8.647 -33.332 1.00 57.43 636 TRP D N 1
ATOM 9870 C CA . TRP B 1 636 ? 34.001 10.042 -33.070 1.00 57.70 636 TRP D CA 1
ATOM 9871 C C . TRP B 1 636 ? 32.659 10.319 -33.759 1.00 56.44 636 TRP D C 1
ATOM 9872 O O . TRP B 1 636 ? 32.514 11.418 -34.332 1.00 56.50 636 TRP D O 1
ATOM 9883 N N . THR B 1 637 ? 31.720 9.369 -33.712 1.00 55.18 637 THR D N 1
ATOM 9884 C CA . THR B 1 637 ? 30.292 9.598 -34.065 1.00 54.04 637 THR D CA 1
ATOM 9885 C C . THR B 1 637 ? 29.537 9.826 -32.757 1.00 53.56 637 THR D C 1
ATOM 9886 O O . THR B 1 637 ? 29.263 8.887 -32.012 1.00 53.66 637 THR D O 1
ATOM 9890 N N . PRO B 1 638 ? 29.206 11.097 -32.433 1.00 52.71 638 PRO D N 1
ATOM 9891 C CA . PRO B 1 638 ? 28.748 11.466 -31.092 1.00 52.34 638 PRO D CA 1
ATOM 9892 C C . PRO B 1 638 ? 27.289 11.093 -30.785 1.00 51.01 638 PRO D C 1
ATOM 9893 O O . PRO B 1 638 ? 26.970 10.920 -29.624 1.00 51.10 638 PRO D O 1
ATOM 9897 N N . SER B 1 639 ? 26.446 10.992 -31.817 1.00 49.49 639 SER D N 1
ATOM 9898 C CA . SER B 1 639 ? 24.995 10.688 -31.700 1.00 48.42 639 SER D CA 1
ATOM 9899 C C . SER B 1 639 ? 24.444 10.246 -33.060 1.00 47.14 639 SER D C 1
ATOM 9900 O O . SER B 1 639 ? 24.438 11.075 -33.991 1.00 46.70 639 SER D O 1
ATOM 9903 N N . ALA B 1 640 ? 24.005 8.987 -33.160 1.00 46.15 640 ALA D N 1
ATOM 9904 C CA . ALA B 1 640 ? 23.406 8.385 -34.373 1.00 45.16 640 ALA D CA 1
ATOM 9905 C C . ALA B 1 640 ? 22.005 7.859 -34.044 1.00 44.22 640 ALA D C 1
ATOM 9906 O O . ALA B 1 640 ? 21.901 6.946 -33.202 1.00 44.27 640 ALA D O 1
ATOM 9908 N N . ALA B 1 641 ? 20.976 8.420 -34.689 1.00 43.18 641 ALA D N 1
ATOM 9909 C CA . ALA B 1 641 ? 19.548 8.067 -34.503 1.00 42.29 641 ALA D CA 1
ATOM 9910 C C . ALA B 1 641 ? 19.168 6.946 -35.477 1.00 41.42 641 ALA D C 1
ATOM 9911 O O . ALA B 1 641 ? 19.394 7.116 -36.690 1.00 41.28 641 ALA D O 1
ATOM 9913 N N . ILE B 1 642 ? 18.621 5.843 -34.957 1.00 40.86 642 ILE D N 1
ATOM 9914 C CA . ILE B 1 642 ? 18.139 4.681 -35.764 1.00 40.37 642 ILE D CA 1
ATOM 9915 C C . ILE B 1 642 ? 16.670 4.936 -36.119 1.00 39.67 642 ILE D C 1
ATOM 9916 O O . ILE B 1 642 ? 15.848 5.069 -35.191 1.00 39.65 642 ILE D O 1
ATOM 9921 N N . MET B 1 643 ? 16.366 5.009 -37.417 1.00 38.96 643 MET D N 1
ATOM 9922 C CA . MET B 1 643 ? 15.002 5.254 -37.956 1.00 38.44 643 MET D CA 1
ATOM 9923 C C . MET B 1 643 ? 14.746 4.256 -39.090 1.00 37.53 643 MET D C 1
ATOM 9924 O O . MET B 1 643 ? 15.647 4.074 -39.928 1.00 37.65 643 MET D O 1
ATOM 9929 N N . ILE B 1 644 ? 13.574 3.613 -39.085 1.00 36.49 644 ILE D N 1
ATOM 9930 C CA . ILE B 1 644 ? 13.293 2.378 -39.874 1.00 35.71 644 ILE D CA 1
ATOM 9931 C C . ILE B 1 644 ? 12.027 2.574 -40.717 1.00 35.12 644 ILE D C 1
ATOM 9932 O O . ILE B 1 644 ? 11.067 3.191 -40.218 1.00 34.97 644 ILE D O 1
ATOM 9937 N N . LYS B 1 645 ? 12.057 2.073 -41.956 1.00 34.76 645 LYS D N 1
ATOM 9938 C CA . LYS B 1 645 ? 10.881 1.882 -42.847 1.00 34.58 645 LYS D CA 1
ATOM 9939 C C . LYS B 1 645 ? 10.738 0.383 -43.127 1.00 34.62 645 LYS D C 1
ATOM 9940 O O . LYS B 1 645 ? 11.774 -0.309 -43.136 1.00 34.89 645 LYS D O 1
ATOM 9946 N N . SER B 1 646 ? 9.511 -0.101 -43.342 1.00 34.57 646 SER D N 1
ATOM 9947 C CA . SER B 1 646 ? 9.201 -1.547 -43.500 1.00 34.80 646 SER D CA 1
ATOM 9948 C C . SER B 1 646 ? 7.964 -1.751 -44.381 1.00 34.96 646 SER D C 1
ATOM 9949 O O . SER B 1 646 ? 7.029 -0.932 -44.293 1.00 35.20 646 SER D O 1
ATOM 9952 N N . THR B 1 647 ? 7.975 -2.819 -45.187 1.00 35.22 647 THR D N 1
ATOM 9953 C CA . THR B 1 647 ? 6.826 -3.319 -45.991 1.00 35.31 647 THR D CA 1
ATOM 9954 C C . THR B 1 647 ? 6.085 -4.411 -45.208 1.00 35.42 647 THR D C 1
ATOM 9955 O O . THR B 1 647 ? 5.007 -4.835 -45.668 1.00 35.55 647 THR D O 1
ATOM 9959 N N . ALA B 1 648 ? 6.652 -4.853 -44.080 1.00 35.46 648 ALA D N 1
ATOM 9960 C CA . ALA B 1 648 ? 6.134 -5.954 -43.235 1.00 35.64 648 ALA D CA 1
ATOM 9961 C C . ALA B 1 648 ? 4.786 -5.556 -42.620 1.00 35.64 648 ALA D C 1
ATOM 9962 O O . ALA B 1 648 ? 4.587 -4.357 -42.330 1.00 35.24 648 ALA D O 1
ATOM 9964 N N . LYS B 1 649 ? 3.898 -6.538 -42.434 1.00 35.95 649 LYS D N 1
ATOM 9965 C CA . LYS B 1 649 ? 2.534 -6.356 -41.870 1.00 35.93 649 LYS D CA 1
ATOM 9966 C C . LYS B 1 649 ? 2.656 -6.106 -40.364 1.00 35.63 649 LYS D C 1
ATOM 9967 O O . LYS B 1 649 ? 3.337 -6.903 -39.690 1.00 35.77 649 LYS D O 1
ATOM 9973 N N . ASP B 1 650 ? 2.030 -5.033 -39.868 1.00 35.15 650 ASP D N 1
ATOM 9974 C CA . ASP B 1 650 ? 2.073 -4.615 -38.441 1.00 34.97 650 ASP D CA 1
ATOM 9975 C C . ASP B 1 650 ? 0.915 -5.290 -37.691 1.00 35.12 650 ASP D C 1
ATOM 9976 O O . ASP B 1 650 ? 0.203 -6.106 -38.314 1.00 35.33 650 ASP D O 1
ATOM 9981 N N . ARG B 1 651 ? 0.743 -4.962 -36.407 1.00 35.08 651 ARG D N 1
ATOM 9982 C CA . ARG B 1 651 ? -0.186 -5.658 -35.474 1.00 35.15 651 ARG D CA 1
ATOM 9983 C C . ARG B 1 651 ? -1.645 -5.363 -35.846 1.00 35.00 651 ARG D C 1
ATOM 9984 O O . ARG B 1 651 ? -2.509 -6.193 -35.505 1.00 35.28 651 ARG D O 1
ATOM 9992 N N . PHE B 1 652 ? -1.912 -4.238 -36.518 1.00 34.69 652 PHE D N 1
ATOM 9993 C CA . PHE B 1 652 ? -3.259 -3.855 -37.023 1.00 34.63 652 PHE D CA 1
ATOM 9994 C C . PHE B 1 652 ? -3.737 -4.864 -38.076 1.00 35.18 652 PHE D C 1
ATOM 9995 O O . PHE B 1 652 ? -4.961 -5.033 -38.224 1.00 35.14 652 PHE D O 1
ATOM 10003 N N . VAL B 1 653 ? -2.799 -5.509 -38.779 1.00 35.86 653 VAL D N 1
ATOM 10004 C CA . VAL B 1 653 ? -3.058 -6.360 -39.980 1.00 36.51 653 VAL D CA 1
ATOM 10005 C C . VAL B 1 653 ? -3.107 -7.843 -39.579 1.00 37.25 653 VAL D C 1
ATOM 10006 O O . VAL B 1 653 ? -3.981 -8.560 -40.110 1.00 37.48 653 VAL D O 1
ATOM 10010 N N . THR B 1 654 ? -2.203 -8.293 -38.700 1.00 37.68 654 THR D N 1
ATOM 10011 C CA . THR B 1 654 ? -2.043 -9.726 -38.327 1.00 38.38 654 THR D CA 1
ATOM 10012 C C . THR B 1 654 ? -1.525 -9.851 -36.889 1.00 38.77 654 THR D C 1
ATOM 10013 O O . THR B 1 654 ? -0.818 -8.933 -36.432 1.00 38.44 654 THR D O 1
ATOM 10017 N N . GLY B 1 655 ? -1.869 -10.956 -36.217 1.00 39.56 655 GLY D N 1
ATOM 10018 C CA . GLY B 1 655 ? -1.393 -11.299 -34.862 1.00 40.00 655 GLY D CA 1
ATOM 10019 C C . GLY B 1 655 ? 0.094 -11.606 -34.859 1.00 40.49 655 GLY D C 1
ATOM 10020 O O . GLY B 1 655 ? 0.797 -11.101 -33.963 1.00 40.57 655 GLY D O 1
ATOM 10021 N N . ARG B 1 656 ? 0.551 -12.407 -35.826 1.00 41.13 656 ARG D N 1
ATOM 10022 C CA . ARG B 1 656 ? 1.984 -12.744 -36.046 1.00 41.77 656 ARG D CA 1
ATOM 10023 C C . ARG B 1 656 ? 2.596 -11.667 -36.955 1.00 41.13 656 ARG D C 1
ATOM 10024 O O . ARG B 1 656 ? 2.845 -11.954 -38.145 1.00 41.12 656 ARG D O 1
ATOM 10032 N N . CYS B 1 657 ? 2.822 -10.471 -36.398 1.00 40.41 657 CYS D N 1
ATOM 10033 C CA . CYS B 1 657 ? 3.163 -9.220 -37.130 1.00 39.69 657 CYS D CA 1
ATOM 10034 C C . CYS B 1 657 ? 4.679 -8.990 -37.157 1.00 39.33 657 CYS D C 1
ATOM 10035 O O . CYS B 1 657 ? 5.425 -9.828 -36.618 1.00 39.41 657 CYS D O 1
ATOM 10038 N N . ALA B 1 658 ? 5.101 -7.887 -37.783 1.00 38.96 658 ALA D N 1
ATOM 10039 C CA . ALA B 1 658 ? 6.498 -7.397 -37.824 1.00 38.68 658 ALA D CA 1
ATOM 10040 C C . ALA B 1 658 ? 6.950 -7.009 -36.411 1.00 38.57 658 ALA D C 1
ATOM 10041 O O . ALA B 1 658 ? 6.096 -6.579 -35.608 1.00 38.61 658 ALA D O 1
ATOM 10043 N N . ARG B 1 659 ? 8.246 -7.160 -36.130 1.00 38.46 659 ARG D N 1
ATOM 10044 C CA . ARG B 1 659 ? 8.881 -6.779 -34.841 1.00 38.63 659 ARG D CA 1
ATOM 10045 C C . ARG B 1 659 ? 10.264 -6.179 -35.106 1.00 38.74 659 ARG D C 1
ATOM 10046 O O . ARG B 1 659 ? 10.957 -6.668 -36.017 1.00 39.03 659 ARG D O 1
ATOM 10054 N N . VAL B 1 660 ? 10.631 -5.153 -34.336 1.00 38.77 660 VAL D N 1
ATOM 10055 C CA . VAL B 1 660 ? 12.039 -4.702 -34.144 1.00 39.03 660 VAL D CA 1
ATOM 10056 C C . VAL B 1 660 ? 12.423 -5.038 -32.700 1.00 39.68 660 VAL D C 1
ATOM 10057 O O . VAL B 1 660 ? 12.082 -4.251 -31.796 1.00 39.66 660 VAL D O 1
ATOM 10061 N N . ASP B 1 661 ? 13.061 -6.194 -32.495 1.00 40.44 661 ASP D N 1
ATOM 10062 C CA . ASP B 1 661 ? 13.599 -6.625 -31.178 1.00 41.10 661 ASP D CA 1
ATOM 10063 C C . ASP B 1 661 ? 14.879 -5.829 -30.921 1.00 41.64 661 ASP D C 1
ATOM 10064 O O . ASP B 1 661 ? 15.975 -6.361 -31.182 1.00 41.86 661 ASP D O 1
ATOM 10069 N N . ALA B 1 662 ? 14.725 -4.586 -30.459 1.00 42.08 662 ALA D N 1
ATOM 10070 C CA . ALA B 1 662 ? 15.823 -3.617 -30.240 1.00 42.75 662 ALA D CA 1
ATOM 10071 C C . ALA B 1 662 ? 16.787 -4.167 -29.183 1.00 43.76 662 ALA D C 1
ATOM 10072 O O . ALA B 1 662 ? 16.323 -4.506 -28.076 1.00 43.86 662 ALA D O 1
ATOM 10074 N N . LYS B 1 663 ? 18.071 -4.275 -29.538 1.00 44.68 663 LYS D N 1
ATOM 10075 C CA . LYS B 1 663 ? 19.185 -4.646 -28.624 1.00 45.84 663 LYS D CA 1
ATOM 10076 C C . LYS B 1 663 ? 20.033 -3.395 -28.372 1.00 46.22 663 LYS D C 1
ATOM 10077 O O . LYS B 1 663 ? 20.218 -3.036 -27.194 1.00 46.24 663 LYS D O 1
ATOM 10083 N N . MET B 1 664 ? 20.521 -2.772 -29.451 1.00 46.78 664 MET D N 1
ATOM 10084 C CA . MET B 1 664 ? 21.190 -1.443 -29.450 1.00 47.43 664 MET D CA 1
ATOM 10085 C C . MET B 1 664 ? 22.311 -1.439 -28.400 1.00 48.82 664 MET D C 1
ATOM 10086 O O . MET B 1 664 ? 22.406 -0.466 -27.624 1.00 48.93 664 MET D O 1
ATOM 10091 N N . ALA B 1 665 ? 23.133 -2.496 -28.393 1.00 50.23 665 ALA D N 1
ATOM 10092 C CA . ALA B 1 665 ? 24.158 -2.789 -27.363 1.00 51.49 665 ALA D CA 1
ATOM 10093 C C . ALA B 1 665 ? 25.492 -3.136 -28.031 1.00 52.41 665 ALA D C 1
ATOM 10094 O O . ALA B 1 665 ? 25.466 -3.678 -29.153 1.00 52.17 665 ALA D O 1
ATOM 10096 N N . LYS B 1 666 ? 26.608 -2.840 -27.355 1.00 53.97 666 LYS D N 1
ATOM 10097 C CA . LYS B 1 666 ? 27.983 -3.189 -27.807 1.00 55.22 666 LYS D CA 1
ATOM 10098 C C . LYS B 1 666 ? 28.100 -4.712 -27.907 1.00 55.84 666 LYS D C 1
ATOM 10099 O O . LYS B 1 666 ? 27.977 -5.384 -26.866 1.00 56.18 666 LYS D O 1
ATOM 10105 N N . ALA B 1 667 ? 28.316 -5.224 -29.122 1.00 56.18 667 ALA D N 1
ATOM 10106 C CA . ALA B 1 667 ? 28.422 -6.668 -29.433 1.00 56.84 667 ALA D CA 1
ATOM 10107 C C . ALA B 1 667 ? 29.135 -6.854 -30.777 1.00 57.04 667 ALA D C 1
ATOM 10108 O O . ALA B 1 667 ? 28.648 -6.301 -31.780 1.00 56.33 667 ALA D O 1
ATOM 10110 N N . THR B 1 668 ? 30.246 -7.597 -30.786 1.00 58.25 668 THR D N 1
ATOM 10111 C CA . THR B 1 668 ? 30.993 -7.985 -32.012 1.00 58.74 668 THR D CA 1
ATOM 10112 C C . THR B 1 668 ? 30.263 -9.154 -32.667 1.00 59.12 668 THR D C 1
ATOM 10113 O O . THR B 1 668 ? 29.983 -10.148 -32.002 1.00 59.32 668 THR D O 1
ATOM 10117 N N . PRO B 1 669 ? 29.921 -9.078 -33.974 1.00 59.63 669 PRO D N 1
ATOM 10118 C CA . PRO B 1 669 ? 29.203 -10.166 -34.635 1.00 60.32 669 PRO D CA 1
ATOM 10119 C C . PRO B 1 669 ? 30.075 -11.426 -34.724 1.00 61.72 669 PRO D C 1
ATOM 10120 O O . PRO B 1 669 ? 31.270 -11.297 -34.936 1.00 61.98 669 PRO D O 1
ATOM 10124 N N . ASP B 1 670 ? 29.454 -12.596 -34.548 1.00 63.07 670 ASP D N 1
ATOM 10125 C CA . ASP B 1 670 ? 30.112 -13.929 -34.617 1.00 64.18 670 ASP D CA 1
ATOM 10126 C C . ASP B 1 670 ? 30.851 -14.031 -35.957 1.00 63.99 670 ASP D C 1
ATOM 10127 O O . ASP B 1 670 ? 30.288 -13.575 -36.968 1.00 63.51 670 ASP D O 1
ATOM 10132 N N . SER B 1 671 ? 32.060 -14.604 -35.957 1.00 64.49 671 SER D N 1
ATOM 10133 C CA . SER B 1 671 ? 32.947 -14.756 -37.144 1.00 64.35 671 SER D CA 1
ATOM 10134 C C . SER B 1 671 ? 32.176 -15.340 -38.338 1.00 63.83 671 SER D C 1
ATOM 10135 O O . SER B 1 671 ? 32.552 -15.029 -39.484 1.00 63.42 671 SER D O 1
ATOM 10138 N N . GLY B 1 672 ? 31.141 -16.150 -38.080 1.00 63.69 672 GLY D N 1
ATOM 10139 C CA . GLY B 1 672 ? 30.284 -16.773 -39.109 1.00 63.36 672 GLY D CA 1
ATOM 10140 C C . GLY B 1 672 ? 29.191 -15.847 -39.625 1.00 62.60 672 GLY D C 1
ATOM 10141 O O . GLY B 1 672 ? 28.417 -16.297 -40.494 1.00 62.74 672 GLY D O 1
ATOM 10142 N N . SER B 1 673 ? 29.111 -14.610 -39.118 1.00 61.91 673 SER D N 1
ATOM 10143 C CA . SER B 1 673 ? 28.157 -13.561 -39.573 1.00 61.02 673 SER D CA 1
ATOM 10144 C C . SER B 1 673 ? 28.455 -13.185 -41.030 1.00 60.24 673 SER D C 1
ATOM 10145 O O . SER B 1 673 ? 29.641 -13.208 -41.416 1.00 59.93 673 SER D O 1
ATOM 10148 N N . HIS B 1 674 ? 27.415 -12.844 -41.798 1.00 59.42 674 HIS D N 1
ATOM 10149 C CA . HIS B 1 674 ? 27.497 -12.487 -43.241 1.00 58.86 674 HIS D CA 1
ATOM 10150 C C . HIS B 1 674 ? 27.686 -10.972 -43.379 1.00 57.51 674 HIS D C 1
ATOM 10151 O O . HIS B 1 674 ? 26.853 -10.225 -42.833 1.00 57.28 674 HIS D O 1
ATOM 10158 N N . ALA B 1 675 ? 28.737 -10.541 -44.083 1.00 56.53 675 ALA D N 1
ATOM 10159 C CA . ALA B 1 675 ? 29.048 -9.117 -44.354 1.00 55.47 675 ALA D CA 1
ATOM 10160 C C . ALA B 1 675 ? 28.075 -8.574 -45.408 1.00 54.45 675 ALA D C 1
ATOM 10161 O O . ALA B 1 675 ? 27.907 -9.230 -46.454 1.00 54.35 675 ALA D O 1
ATOM 10163 N N . ALA B 1 676 ? 27.460 -7.420 -45.133 1.00 53.37 676 ALA D N 1
ATOM 10164 C CA . ALA B 1 676 ? 26.529 -6.715 -46.045 1.00 52.32 676 ALA D CA 1
ATOM 10165 C C . ALA B 1 676 ? 27.335 -5.974 -47.110 1.00 51.40 676 ALA D C 1
ATOM 10166 O O . ALA B 1 676 ? 28.185 -5.150 -46.776 1.00 51.00 676 ALA D O 1
ATOM 10168 N N . PRO B 1 677 ? 27.110 -6.248 -48.418 1.00 50.53 677 PRO D N 1
ATOM 10169 C CA . PRO B 1 677 ? 27.826 -5.553 -49.489 1.00 49.92 677 PRO D CA 1
ATOM 10170 C C . PRO B 1 677 ? 27.573 -4.038 -49.488 1.00 49.09 677 PRO D C 1
ATOM 10171 O O . PRO B 1 677 ? 26.431 -3.636 -49.356 1.00 48.88 677 PRO D O 1
ATOM 10175 N N . GLN B 1 678 ? 28.640 -3.248 -49.642 1.00 48.45 678 GLN D N 1
ATOM 10176 C CA . GLN B 1 678 ? 28.590 -1.763 -49.729 1.00 47.74 678 GLN D CA 1
ATOM 10177 C C . GLN B 1 678 ? 28.186 -1.371 -51.153 1.00 46.95 678 GLN D C 1
ATOM 10178 O O . GLN B 1 678 ? 29.020 -1.527 -52.063 1.00 47.08 678 GLN D O 1
ATOM 10184 N N . ARG B 1 679 ? 26.947 -0.902 -51.336 1.00 46.23 679 ARG D N 1
ATOM 10185 C CA . ARG B 1 679 ? 26.382 -0.527 -52.660 1.00 45.85 679 ARG D CA 1
ATOM 10186 C C . ARG B 1 679 ? 25.403 0.640 -52.502 1.00 45.41 679 ARG D C 1
ATOM 10187 O O . ARG B 1 679 ? 24.766 0.734 -51.436 1.00 45.51 679 ARG D O 1
ATOM 10195 N N . PHE B 1 680 ? 25.289 1.476 -53.538 1.00 44.84 680 PHE D N 1
ATOM 10196 C CA . PHE B 1 680 ? 24.134 2.382 -53.773 1.00 44.71 680 PHE D CA 1
ATOM 10197 C C . PHE B 1 680 ? 23.747 2.294 -55.254 1.00 44.77 680 PHE D C 1
ATOM 10198 O O . PHE B 1 680 ? 24.467 1.644 -56.036 1.00 44.89 680 PHE D O 1
ATOM 10206 N N . SER B 1 681 ? 22.620 2.908 -55.615 1.00 44.83 681 SER D N 1
ATOM 10207 C CA . SER B 1 681 ? 21.989 2.795 -56.954 1.00 44.84 681 SER D CA 1
ATOM 10208 C C . SER B 1 681 ? 20.884 3.847 -57.097 1.00 44.64 681 SER D C 1
ATOM 10209 O O . SER B 1 681 ? 19.756 3.580 -56.646 1.00 44.63 681 SER D O 1
ATOM 10212 N N . LEU B 1 682 ? 21.219 5.002 -57.681 1.00 44.42 682 LEU D N 1
ATOM 10213 C CA . LEU B 1 682 ? 20.273 6.105 -57.998 1.00 44.39 682 LEU D CA 1
ATOM 10214 C C . LEU B 1 682 ? 20.094 6.170 -59.520 1.00 44.44 682 LEU D C 1
ATOM 10215 O O . LEU B 1 682 ? 21.078 6.497 -60.212 1.00 44.64 682 LEU D O 1
ATOM 10220 N N . HIS B 1 683 ? 18.893 5.856 -60.017 1.00 44.36 683 HIS D N 1
ATOM 10221 C CA . HIS B 1 683 ? 18.581 5.751 -61.468 1.00 44.71 683 HIS D CA 1
ATOM 10222 C C . HIS B 1 683 ? 17.132 6.172 -61.744 1.00 44.97 683 HIS D C 1
ATOM 10223 O O . HIS B 1 683 ? 16.465 6.655 -60.809 1.00 44.93 683 HIS D O 1
ATOM 10230 N N . ASN B 1 684 ? 16.687 6.015 -62.996 1.00 45.55 684 ASN D N 1
ATOM 10231 C CA . ASN B 1 684 ? 15.292 6.272 -63.448 1.00 46.03 684 ASN D CA 1
ATOM 10232 C C . ASN B 1 684 ? 14.749 5.059 -64.222 1.00 46.39 684 ASN D C 1
ATOM 10233 O O . ASN B 1 684 ? 13.662 5.188 -64.815 1.00 46.62 684 ASN D O 1
ATOM 10238 N N . GLY B 1 685 ? 15.477 3.936 -64.226 1.00 46.59 685 GLY D N 1
ATOM 10239 C CA . GLY B 1 685 ? 15.085 2.684 -64.905 1.00 47.08 685 GLY D CA 1
ATOM 10240 C C . GLY B 1 685 ? 15.762 2.528 -66.257 1.00 47.51 685 GLY D C 1
ATOM 10241 O O . GLY B 1 685 ? 15.661 1.428 -66.835 1.00 47.54 685 GLY D O 1
ATOM 10242 N N . LYS B 1 686 ? 16.430 3.583 -66.738 1.00 47.98 686 LYS D N 1
ATOM 10243 C CA . LYS B 1 686 ? 17.123 3.638 -68.055 1.00 48.49 686 LYS D CA 1
ATOM 10244 C C . LYS B 1 686 ? 18.607 3.965 -67.842 1.00 48.18 686 LYS D C 1
ATOM 10245 O O . LYS B 1 686 ? 19.458 3.175 -68.299 1.00 48.03 686 LYS D O 1
ATOM 10251 N N . ALA B 1 687 ? 18.893 5.093 -67.182 1.00 47.97 687 ALA D N 1
ATOM 10252 C CA . ALA B 1 687 ? 20.254 5.598 -66.882 1.00 47.80 687 ALA D CA 1
ATOM 10253 C C . ALA B 1 687 ? 20.357 5.947 -65.393 1.00 47.44 687 ALA D C 1
ATOM 10254 O O . ALA B 1 687 ? 19.304 6.070 -64.739 1.00 47.52 687 ALA D O 1
ATOM 10256 N N . GLY B 1 688 ? 21.583 6.102 -64.883 1.00 47.13 688 GLY D N 1
ATOM 10257 C CA . GLY B 1 688 ? 21.838 6.522 -63.493 1.00 46.72 688 GLY D CA 1
ATOM 10258 C C . GLY B 1 688 ? 23.266 6.265 -63.048 1.00 46.46 688 GLY D C 1
ATOM 10259 O O . GLY B 1 688 ? 24.146 6.096 -63.917 1.00 46.51 688 GLY D O 1
ATOM 10260 N N . VAL B 1 689 ? 23.476 6.238 -61.729 1.00 46.11 689 VAL D N 1
ATOM 10261 C CA . VAL B 1 689 ? 24.811 6.146 -61.067 1.00 45.87 689 VAL D CA 1
ATOM 10262 C C . VAL B 1 689 ? 24.692 5.194 -59.870 1.00 45.64 689 VAL D C 1
ATOM 10263 O O . VAL B 1 689 ? 23.571 5.047 -59.343 1.00 45.63 689 VAL D O 1
ATOM 10267 N N . GLY B 1 690 ? 25.803 4.562 -59.479 1.00 45.49 690 GLY D N 1
ATOM 10268 C CA . GLY B 1 690 ? 25.886 3.661 -58.312 1.00 45.41 690 GLY D CA 1
ATOM 10269 C C . GLY B 1 690 ? 27.323 3.441 -57.871 1.00 45.53 690 GLY D C 1
ATOM 10270 O O . GLY B 1 690 ? 28.210 4.156 -58.370 1.00 45.47 690 GLY D O 1
ATOM 10271 N N . ALA B 1 691 ? 27.542 2.487 -56.963 1.00 45.89 691 ALA D N 1
ATOM 10272 C CA . ALA B 1 691 ? 28.872 2.022 -56.503 1.00 46.36 691 ALA D CA 1
ATOM 10273 C C . ALA B 1 691 ? 28.755 0.562 -56.051 1.00 47.03 691 ALA D C 1
ATOM 10274 O O . ALA B 1 691 ? 27.676 0.192 -55.552 1.00 47.19 691 ALA D O 1
ATOM 10276 N N . ASN B 1 692 ? 29.810 -0.239 -56.237 1.00 47.84 692 ASN D N 1
ATOM 10277 C CA . ASN B 1 692 ? 29.822 -1.685 -55.879 1.00 48.58 692 ASN D CA 1
ATOM 10278 C C . ASN B 1 692 ? 30.801 -1.916 -54.720 1.00 49.11 692 ASN D C 1
ATOM 10279 O O . ASN B 1 692 ? 31.547 -0.977 -54.372 1.00 49.14 692 ASN D O 1
ATOM 10284 N N . GLU B 1 693 ? 30.786 -3.128 -54.156 1.00 49.81 693 GLU D N 1
ATOM 10285 C CA . GLU B 1 693 ? 31.561 -3.517 -52.944 1.00 50.28 693 GLU D CA 1
ATOM 10286 C C . GLU B 1 693 ? 33.051 -3.662 -53.283 1.00 50.92 693 GLU D C 1
ATOM 10287 O O . GLU B 1 693 ? 33.864 -3.665 -52.340 1.00 51.29 693 GLU D O 1
ATOM 10293 N N . GLN B 1 694 ? 33.392 -3.795 -54.570 1.00 51.55 694 GLN D N 1
ATOM 10294 C CA . GLN B 1 694 ? 34.797 -3.821 -55.061 1.00 52.12 694 GLN D CA 1
ATOM 10295 C C . GLN B 1 694 ? 35.382 -2.403 -55.003 1.00 51.91 694 GLN D C 1
ATOM 10296 O O . GLN B 1 694 ? 36.621 -2.281 -55.033 1.00 52.18 694 GLN D O 1
ATOM 10302 N N . GLY B 1 695 ? 34.522 -1.382 -54.919 1.00 51.38 695 GLY D N 1
ATOM 10303 C CA . GLY B 1 695 ? 34.909 0.030 -54.734 1.00 51.05 695 GLY D CA 1
ATOM 10304 C C . GLY B 1 695 ? 35.008 0.769 -56.056 1.00 50.76 695 GLY D C 1
ATOM 10305 O O . GLY B 1 695 ? 35.805 1.724 -56.135 1.00 50.58 695 GLY D O 1
ATOM 10306 N N . ASP B 1 696 ? 34.223 0.349 -57.053 1.00 50.67 696 ASP D N 1
ATOM 10307 C CA . ASP B 1 696 ? 34.138 0.990 -58.391 1.00 50.70 696 ASP D CA 1
ATOM 10308 C C . ASP B 1 696 ? 32.830 1.780 -58.486 1.00 50.43 696 ASP D C 1
ATOM 10309 O O . ASP B 1 696 ? 31.775 1.221 -58.121 1.00 50.23 696 ASP D O 1
ATOM 10314 N N . LEU B 1 697 ? 32.915 3.028 -58.954 1.00 50.34 697 LEU D N 1
ATOM 10315 C CA . LEU B 1 697 ? 31.756 3.850 -59.392 1.00 50.15 697 LEU D CA 1
ATOM 10316 C C . LEU B 1 697 ? 31.045 3.108 -60.530 1.00 50.07 697 LEU D C 1
ATOM 10317 O O . LEU B 1 697 ? 31.746 2.632 -61.444 1.00 50.31 697 LEU D O 1
ATOM 10322 N N . LEU B 1 698 ? 29.716 2.991 -60.456 1.00 50.02 698 LEU D N 1
ATOM 10323 C CA . LEU B 1 698 ? 28.860 2.427 -61.534 1.00 50.25 698 LEU D CA 1
ATOM 10324 C C . LEU B 1 698 ? 28.161 3.582 -62.257 1.00 50.57 698 LEU D C 1
ATOM 10325 O O . LEU B 1 698 ? 27.626 4.468 -61.563 1.00 50.72 698 LEU D O 1
ATOM 10330 N N . LEU B 1 699 ? 28.184 3.573 -63.594 1.00 50.93 699 LEU D N 1
ATOM 10331 C CA . LEU B 1 699 ? 27.415 4.505 -64.461 1.00 51.19 699 LEU D CA 1
ATOM 10332 C C . LEU B 1 699 ? 26.595 3.685 -65.461 1.00 51.52 699 LEU D C 1
ATOM 10333 O O . LEU B 1 699 ? 27.076 2.616 -65.887 1.00 51.32 699 LEU D O 1
ATOM 10338 N N . ALA B 1 700 ? 25.399 4.172 -65.802 1.00 51.99 700 ALA D N 1
ATOM 10339 C CA . ALA B 1 700 ? 24.488 3.581 -66.808 1.00 52.60 700 ALA D CA 1
ATOM 10340 C C . ALA B 1 700 ? 23.916 4.703 -67.681 1.00 53.33 700 ALA D C 1
ATOM 10341 O O . ALA B 1 700 ? 23.481 5.727 -67.122 1.00 53.07 700 ALA D O 1
ATOM 10343 N N . SER B 1 701 ? 23.941 4.510 -69.002 1.00 54.41 701 SER D N 1
ATOM 10344 C CA . SER B 1 701 ? 23.469 5.475 -70.029 1.00 55.29 701 SER D CA 1
ATOM 10345 C C . SER B 1 701 ? 23.439 4.780 -71.394 1.00 56.49 701 SER D C 1
ATOM 10346 O O . SER B 1 701 ? 24.010 3.677 -71.503 1.00 56.32 701 SER D O 1
ATOM 10349 N N . ARG B 1 702 ? 22.797 5.405 -72.388 1.00 58.26 702 ARG D N 1
ATOM 10350 C CA . ARG B 1 702 ? 22.677 4.875 -73.774 1.00 59.83 702 ARG D CA 1
ATOM 10351 C C . ARG B 1 702 ? 24.077 4.660 -74.362 1.00 61.11 702 ARG D C 1
ATOM 10352 O O . ARG B 1 702 ? 24.883 5.612 -74.336 1.00 61.26 702 ARG D O 1
ATOM 10360 N N . ALA B 1 703 ? 24.344 3.451 -74.867 1.00 62.54 703 ALA D N 1
ATOM 10361 C CA . ALA B 1 703 ? 25.589 3.082 -75.581 1.00 63.54 703 ALA D CA 1
ATOM 10362 C C . ALA B 1 703 ? 25.672 3.880 -76.887 1.00 64.94 703 ALA D C 1
ATOM 10363 O O . ALA B 1 703 ? 24.612 4.121 -77.497 1.00 65.30 703 ALA D O 1
ATOM 10365 N N . LEU B 1 704 ? 26.884 4.277 -77.288 1.00 66.31 704 LEU D N 1
ATOM 10366 C CA . LEU B 1 704 ? 27.145 5.039 -78.539 1.00 67.95 704 LEU D CA 1
ATOM 10367 C C . LEU B 1 704 ? 28.060 4.225 -79.461 1.00 69.19 704 LEU D C 1
ATOM 10368 O O . LEU B 1 704 ? 29.076 3.692 -78.972 1.00 68.57 704 LEU D O 1
ATOM 10373 N N . SER B 1 705 ? 27.696 4.139 -80.744 1.00 71.29 705 SER D N 1
ATOM 10374 C CA . SER B 1 705 ? 28.518 3.552 -81.835 1.00 73.04 705 SER D CA 1
ATOM 10375 C C . SER B 1 705 ? 29.612 4.549 -82.236 1.00 74.47 705 SER D C 1
ATOM 10376 O O . SER B 1 705 ? 29.299 5.748 -82.364 1.00 74.51 705 SER D O 1
ATOM 10379 N N . ALA B 1 706 ? 30.840 4.058 -82.439 1.00 76.43 706 ALA D N 1
ATOM 10380 C CA . ALA B 1 706 ? 32.044 4.852 -82.782 1.00 78.12 706 ALA D CA 1
ATOM 10381 C C . ALA B 1 706 ? 31.824 5.633 -84.085 1.00 80.23 706 ALA D C 1
ATOM 10382 O O . ALA B 1 706 ? 32.422 6.717 -84.226 1.00 80.12 706 ALA D O 1
ATOM 10384 N N . ASP B 1 707 ? 30.995 5.101 -84.993 1.00 82.81 707 ASP D N 1
ATOM 10385 C CA . ASP B 1 707 ? 30.744 5.650 -86.354 1.00 84.62 707 ASP D CA 1
ATOM 10386 C C . ASP B 1 707 ? 30.036 7.009 -86.267 1.00 85.55 707 ASP D C 1
ATOM 10387 O O . ASP B 1 707 ? 30.237 7.824 -87.189 1.00 86.38 707 ASP D O 1
ATOM 10392 N N . ASN B 1 708 ? 29.239 7.239 -85.216 1.00 86.01 708 ASN D N 1
ATOM 10393 C CA . ASN B 1 708 ? 28.448 8.485 -85.011 1.00 86.84 708 ASN D CA 1
ATOM 10394 C C . ASN B 1 708 ? 29.196 9.443 -84.071 1.00 86.65 708 ASN D C 1
ATOM 10395 O O . ASN B 1 708 ? 28.604 10.475 -83.704 1.00 86.51 708 ASN D O 1
ATOM 10400 N N . VAL B 1 709 ? 30.447 9.125 -83.715 1.00 86.82 709 VAL D N 1
ATOM 10401 C CA . VAL B 1 709 ? 31.314 9.942 -82.813 1.00 87.06 709 VAL D CA 1
ATOM 10402 C C . VAL B 1 709 ? 32.539 10.417 -83.604 1.00 87.38 709 VAL D C 1
ATOM 10403 O O . VAL B 1 709 ? 33.175 9.576 -84.270 1.00 87.49 709 VAL D O 1
ATOM 10407 N N . ASP B 1 710 ? 32.853 11.714 -83.523 1.00 87.46 710 ASP D N 1
ATOM 10408 C CA . ASP B 1 710 ? 34.096 12.317 -84.073 1.00 87.62 710 ASP D CA 1
ATOM 10409 C C . ASP B 1 710 ? 35.255 11.966 -83.131 1.00 86.86 710 ASP D C 1
ATOM 10410 O O . ASP B 1 710 ? 35.478 12.719 -82.166 1.00 86.81 710 ASP D O 1
ATOM 10415 N N . THR B 1 711 ? 35.961 10.866 -83.415 1.00 86.60 711 THR D N 1
ATOM 10416 C CA . THR B 1 711 ? 37.033 10.280 -82.561 1.00 86.26 711 THR D CA 1
ATOM 10417 C C . THR B 1 711 ? 38.309 11.133 -82.635 1.00 86.82 711 THR D C 1
ATOM 10418 O O . THR B 1 711 ? 39.192 10.928 -81.779 1.00 86.16 711 THR D O 1
ATOM 10422 N N . ARG B 1 712 ? 38.401 12.044 -83.612 1.00 88.20 712 ARG D N 1
ATOM 10423 C CA . ARG B 1 712 ? 39.601 12.882 -83.888 1.00 89.12 712 ARG D CA 1
ATOM 10424 C C . ARG B 1 712 ? 40.079 13.554 -82.594 1.00 89.13 712 ARG D C 1
ATOM 10425 O O . ARG B 1 712 ? 41.182 13.205 -82.130 1.00 88.33 712 ARG D O 1
ATOM 10433 N N . LYS B 1 713 ? 39.278 14.471 -82.036 1.00 90.00 713 LYS D N 1
ATOM 10434 C CA . LYS B 1 713 ? 39.612 15.246 -80.808 1.00 89.94 713 LYS D CA 1
ATOM 10435 C C . LYS B 1 713 ? 38.441 15.227 -79.830 1.00 88.65 713 LYS D C 1
ATOM 10436 O O . LYS B 1 713 ? 37.284 15.165 -80.241 1.00 88.30 713 LYS D O 1
ATOM 10442 N N . PRO B 1 714 ? 38.713 15.277 -78.505 1.00 87.32 714 PRO D N 1
ATOM 10443 C CA . PRO B 1 714 ? 37.717 15.728 -77.534 1.00 86.73 714 PRO D CA 1
ATOM 10444 C C . PRO B 1 714 ? 37.198 17.126 -77.908 1.00 85.98 714 PRO D C 1
ATOM 10445 O O . PRO B 1 714 ? 38.015 18.003 -78.127 1.00 86.28 714 PRO D O 1
ATOM 10449 N N . GLU B 1 715 ? 35.873 17.290 -77.992 1.00 84.84 715 GLU D N 1
ATOM 10450 C CA . GLU B 1 715 ? 35.202 18.576 -78.333 1.00 84.34 715 GLU D CA 1
ATOM 10451 C C . GLU B 1 715 ? 35.547 19.620 -77.265 1.00 83.20 715 GLU D C 1
ATOM 10452 O O . GLU B 1 715 ? 35.891 20.758 -77.640 1.00 83.26 715 GLU D O 1
ATOM 10458 N N . GLY B 1 716 ? 35.445 19.239 -75.988 1.00 81.61 716 GLY D N 1
ATOM 10459 C CA . GLY B 1 716 ? 35.756 20.106 -74.835 1.00 80.73 716 GLY D CA 1
ATOM 10460 C C . GLY B 1 716 ? 36.017 19.303 -73.572 1.00 79.26 716 GLY D C 1
ATOM 10461 O O . GLY B 1 716 ? 36.187 18.073 -73.674 1.00 78.51 716 GLY D O 1
ATOM 10462 N N . PHE B 1 717 ? 36.049 19.985 -72.423 1.00 78.63 717 PHE D N 1
ATOM 10463 C CA . PHE B 1 717 ? 36.310 19.402 -71.080 1.00 77.85 717 PHE D CA 1
ATOM 10464 C C . PHE B 1 717 ? 35.381 20.044 -70.044 1.00 76.92 717 PHE D C 1
ATOM 10465 O O . PHE B 1 717 ? 34.808 21.118 -70.325 1.00 76.84 717 PHE D O 1
ATOM 10473 N N . VAL B 1 718 ? 35.245 19.395 -68.884 1.00 75.32 718 VAL D N 1
ATOM 10474 C CA . VAL B 1 718 ? 34.574 19.946 -67.669 1.00 74.46 718 VAL D CA 1
ATOM 10475 C C . VAL B 1 718 ? 35.450 19.629 -66.451 1.00 73.13 718 VAL D C 1
ATOM 10476 O O . VAL B 1 718 ? 36.016 18.520 -66.402 1.00 72.00 718 VAL D O 1
ATOM 10480 N N . SER B 1 719 ? 35.572 20.583 -65.523 1.00 72.49 719 SER D N 1
ATOM 10481 C CA . SER B 1 719 ? 36.338 20.446 -64.256 1.00 71.65 719 SER D CA 1
ATOM 10482 C C . SER B 1 719 ? 35.616 19.458 -63.334 1.00 71.09 719 SER D C 1
ATOM 10483 O O . SER B 1 719 ? 34.451 19.722 -62.989 1.00 71.15 719 SER D O 1
ATOM 10486 N N . VAL B 1 720 ? 36.283 18.357 -62.971 1.00 70.68 720 VAL D N 1
ATOM 10487 C CA . VAL B 1 720 ? 35.750 17.297 -62.063 1.00 70.31 720 VAL D CA 1
ATOM 10488 C C . VAL B 1 720 ? 36.844 16.945 -61.048 1.00 70.20 720 VAL D C 1
ATOM 10489 O O . VAL B 1 720 ? 38.008 16.796 -61.468 1.00 70.23 720 VAL D O 1
ATOM 10493 N N . VAL B 1 721 ? 36.476 16.821 -59.768 1.00 70.33 721 VAL D N 1
ATOM 10494 C CA . VAL B 1 721 ? 37.398 16.467 -58.646 1.00 70.33 721 VAL D CA 1
ATOM 10495 C C . VAL B 1 721 ? 37.353 14.946 -58.450 1.00 69.94 721 VAL D C 1
ATOM 10496 O O . VAL B 1 721 ? 36.525 14.472 -57.645 1.00 69.53 721 VAL D O 1
ATOM 10500 N N . ILE B 1 722 ? 38.216 14.219 -59.167 1.00 70.10 722 ILE D N 1
ATOM 10501 C CA . ILE B 1 722 ? 38.284 12.726 -59.163 1.00 70.21 722 ILE D CA 1
ATOM 10502 C C . ILE B 1 722 ? 39.339 12.284 -58.140 1.00 70.22 722 ILE D C 1
ATOM 10503 O O . ILE B 1 722 ? 40.527 12.596 -58.345 1.00 70.30 722 ILE D O 1
ATOM 10508 N N . ASN B 1 723 ? 38.906 11.585 -57.084 1.00 70.35 723 ASN D N 1
ATOM 10509 C CA . ASN B 1 723 ? 39.768 11.056 -55.991 1.00 70.80 723 ASN D CA 1
ATOM 10510 C C . ASN B 1 723 ? 40.578 12.205 -55.374 1.00 71.57 723 ASN D C 1
ATOM 10511 O O . ASN B 1 723 ? 41.782 12.008 -55.114 1.00 71.61 723 ASN D O 1
ATOM 10516 N N . GLY B 1 724 ? 39.939 13.360 -55.158 1.00 72.65 724 GLY D N 1
ATOM 10517 C CA . GLY B 1 724 ? 40.515 14.511 -54.432 1.00 74.01 724 GLY D CA 1
ATOM 10518 C C . GLY B 1 724 ? 41.147 15.544 -55.352 1.00 74.99 724 GLY D C 1
ATOM 10519 O O . GLY B 1 724 ? 41.108 16.738 -54.996 1.00 75.47 724 GLY D O 1
ATOM 10520 N N . LYS B 1 725 ? 41.719 15.116 -56.484 1.00 75.95 725 LYS D N 1
ATOM 10521 C CA . LYS B 1 725 ? 42.501 15.979 -57.411 1.00 76.86 725 LYS D CA 1
ATOM 10522 C C . LYS B 1 725 ? 41.573 16.556 -58.487 1.00 76.57 725 LYS D C 1
ATOM 10523 O O . LYS B 1 725 ? 40.831 15.770 -59.108 1.00 76.09 725 LYS D O 1
ATOM 10529 N N . THR B 1 726 ? 41.620 17.878 -58.695 1.00 76.75 726 THR D N 1
ATOM 10530 C CA . THR B 1 726 ? 40.844 18.606 -59.737 1.00 76.82 726 THR D CA 1
ATOM 10531 C C . THR B 1 726 ? 41.475 18.324 -61.105 1.00 76.98 726 THR D C 1
ATOM 10532 O O . THR B 1 726 ? 42.646 18.707 -61.299 1.00 77.61 726 THR D O 1
ATOM 10536 N N . VAL B 1 727 ? 40.729 17.674 -62.004 1.00 76.67 727 VAL D N 1
ATOM 10537 C CA . VAL B 1 727 ? 41.199 17.263 -63.362 1.00 76.69 727 VAL D CA 1
ATOM 10538 C C . VAL B 1 727 ? 40.139 17.656 -64.398 1.00 76.72 727 VAL D C 1
ATOM 10539 O O . VAL B 1 727 ? 39.056 18.124 -63.991 1.00 76.70 727 VAL D O 1
ATOM 10543 N N . ALA B 1 728 ? 40.453 17.473 -65.684 1.00 76.73 728 ALA D N 1
ATOM 10544 C CA . ALA B 1 728 ? 39.575 17.777 -66.839 1.00 76.98 728 ALA D CA 1
ATOM 10545 C C . ALA B 1 728 ? 38.978 16.474 -67.385 1.00 76.74 728 ALA D C 1
ATOM 10546 O O . ALA B 1 728 ? 39.748 15.657 -67.928 1.00 76.51 728 ALA D O 1
ATOM 10548 N N . LEU B 1 729 ? 37.661 16.289 -67.239 1.00 76.67 729 LEU D N 1
ATOM 10549 C CA . LEU B 1 729 ? 36.917 15.140 -67.822 1.00 76.51 729 LEU D CA 1
ATOM 10550 C C . LEU B 1 729 ? 36.631 15.444 -69.290 1.00 76.48 729 LEU D C 1
ATOM 10551 O O . LEU B 1 729 ? 35.884 16.371 -69.596 1.00 76.12 729 LEU D O 1
ATOM 10556 N N . PRO B 1 730 ? 37.211 14.677 -70.242 1.00 76.57 730 PRO D N 1
ATOM 10557 C CA . PRO B 1 730 ? 37.042 14.961 -71.665 1.00 76.96 730 PRO D CA 1
ATOM 10558 C C . PRO B 1 730 ? 35.687 14.471 -72.190 1.00 77.19 730 PRO D C 1
ATOM 10559 O O . PRO B 1 730 ? 35.059 13.664 -71.528 1.00 76.71 730 PRO D O 1
ATOM 10563 N N . TYR B 1 731 ? 35.279 14.964 -73.361 1.00 77.84 731 TYR D N 1
ATOM 10564 C CA . TYR B 1 731 ? 34.043 14.537 -74.063 1.00 78.47 731 TYR D CA 1
ATOM 10565 C C . TYR B 1 731 ? 34.167 14.840 -75.561 1.00 79.46 731 TYR D C 1
ATOM 10566 O O . TYR B 1 731 ? 34.750 15.878 -75.925 1.00 80.17 731 TYR D O 1
ATOM 10575 N N . PHE B 1 732 ? 33.636 13.940 -76.394 1.00 80.55 732 PHE D N 1
ATOM 10576 C CA . PHE B 1 732 ? 33.698 13.989 -77.878 1.00 81.59 732 PHE D CA 1
ATOM 10577 C C . PHE B 1 732 ? 32.335 14.426 -78.428 1.00 82.42 732 PHE D C 1
ATOM 10578 O O . PHE B 1 732 ? 31.312 14.210 -77.750 1.00 82.24 732 PHE D O 1
ATOM 10586 N N . ALA B 1 733 ? 32.333 15.034 -79.618 1.00 83.77 733 ALA D N 1
ATOM 10587 C CA . ALA B 1 733 ? 31.125 15.511 -80.334 1.00 84.93 733 ALA D CA 1
ATOM 10588 C C . ALA B 1 733 ? 30.457 14.336 -81.057 1.00 85.38 733 ALA D C 1
ATOM 10589 O O . ALA B 1 733 ? 31.152 13.336 -81.332 1.00 84.33 733 ALA D O 1
ATOM 10591 N N . ILE B 1 734 ? 29.160 14.467 -81.355 1.00 86.68 734 ILE D N 1
ATOM 10592 C CA . ILE B 1 734 ? 28.334 13.443 -82.064 1.00 88.03 734 ILE D CA 1
ATOM 10593 C C . ILE B 1 734 ? 28.021 13.965 -83.472 1.00 89.10 734 ILE D C 1
ATOM 10594 O O . ILE B 1 734 ? 27.503 15.094 -83.578 1.00 88.71 734 ILE D O 1
ATOM 10599 N N . LYS B 1 735 ? 28.325 13.166 -84.502 1.00 90.33 735 LYS D N 1
ATOM 10600 C CA . LYS B 1 735 ? 28.081 13.495 -85.934 1.00 91.77 735 LYS D CA 1
ATOM 10601 C C . LYS B 1 735 ? 26.575 13.686 -86.152 1.00 92.11 735 LYS D C 1
ATOM 10602 O O . LYS B 1 735 ? 25.795 12.890 -85.591 1.00 92.20 735 LYS D O 1
ATOM 10608 N N . ALA B 1 736 ? 26.191 14.700 -86.934 1.00 92.17 736 ALA D N 1
ATOM 10609 C CA . ALA B 1 736 ? 24.785 15.035 -87.264 1.00 92.18 736 ALA D CA 1
ATOM 10610 C C . ALA B 1 736 ? 24.198 13.944 -88.167 1.00 92.08 736 ALA D C 1
ATOM 10611 O O . ALA B 1 736 ? 23.302 13.202 -87.766 1.00 91.54 736 ALA D O 1
ATOM 10614 N N . GLY C 1 46 ? -50.172 -28.532 28.862 1.00 94.30 46 GLY E N 1
ATOM 10615 C CA . GLY C 1 46 ? -49.052 -27.697 28.333 1.00 94.17 46 GLY E CA 1
ATOM 10616 C C . GLY C 1 46 ? -49.245 -26.219 28.633 1.00 93.94 46 GLY E C 1
ATOM 10617 O O . GLY C 1 46 ? -49.128 -25.410 27.691 1.00 93.66 46 GLY E O 1
ATOM 10618 N N . ASP C 1 47 ? -49.525 -25.878 29.896 1.00 94.03 47 ASP E N 1
ATOM 10619 C CA . ASP C 1 47 ? -49.742 -24.482 30.367 1.00 93.38 47 ASP E CA 1
ATOM 10620 C C . ASP C 1 47 ? -48.388 -23.769 30.466 1.00 93.04 47 ASP E C 1
ATOM 10621 O O . ASP C 1 47 ? -47.400 -24.430 30.842 1.00 93.07 47 ASP E O 1
ATOM 10626 N N . VAL C 1 48 ? -48.360 -22.471 30.142 1.00 92.76 48 VAL E N 1
ATOM 10627 C CA . VAL C 1 48 ? -47.132 -21.618 30.118 1.00 92.10 48 VAL E CA 1
ATOM 10628 C C . VAL C 1 48 ? -47.401 -20.343 30.916 1.00 91.25 48 VAL E C 1
ATOM 10629 O O . VAL C 1 48 ? -48.555 -19.985 31.138 1.00 91.45 48 VAL E O 1
ATOM 10633 N N . PRO C 1 49 ? -46.351 -19.623 31.380 1.00 89.99 49 PRO E N 1
ATOM 10634 C CA . PRO C 1 49 ? -46.521 -18.280 31.940 1.00 88.92 49 PRO E CA 1
ATOM 10635 C C . PRO C 1 49 ? -47.003 -17.284 30.872 1.00 87.67 49 PRO E C 1
ATOM 10636 O O . PRO C 1 49 ? -46.273 -17.057 29.920 1.00 87.59 49 PRO E O 1
ATOM 10640 N N . ILE C 1 50 ? -48.207 -16.724 31.048 1.00 86.24 50 ILE E N 1
ATOM 10641 C CA . ILE C 1 50 ? -48.868 -15.812 30.063 1.00 85.32 50 ILE E CA 1
ATOM 10642 C C . ILE C 1 50 ? -48.559 -14.348 30.411 1.00 83.40 50 ILE E C 1
ATOM 10643 O O . ILE C 1 50 ? -48.567 -13.518 29.480 1.00 82.49 50 ILE E O 1
ATOM 10648 N N . LEU C 1 51 ? -48.311 -14.042 31.691 1.00 82.17 51 LEU E N 1
ATOM 10649 C CA . LEU C 1 51 ? -47.990 -12.673 32.184 1.00 81.09 51 LEU E CA 1
ATOM 10650 C C . LEU C 1 51 ? -46.824 -12.741 33.178 1.00 80.29 51 LEU E C 1
ATOM 10651 O O . LEU C 1 51 ? -46.748 -13.727 33.937 1.00 80.38 51 LEU E O 1
ATOM 10656 N N . THR C 1 52 ? -45.955 -11.724 33.157 1.00 79.79 52 THR E N 1
ATOM 10657 C CA . THR C 1 52 ? -44.699 -11.626 33.954 1.00 79.55 52 THR E CA 1
ATOM 10658 C C . THR C 1 52 ? -44.517 -10.182 34.423 1.00 79.19 52 THR E C 1
ATOM 10659 O O . THR C 1 52 ? -45.280 -9.305 34.023 1.00 78.66 52 THR E O 1
ATOM 10663 N N . PRO C 1 53 ? -43.517 -9.881 35.288 1.00 78.92 53 PRO E N 1
ATOM 10664 C CA . PRO C 1 53 ? -43.243 -8.501 35.698 1.00 78.76 53 PRO E CA 1
ATOM 10665 C C . PRO C 1 53 ? -42.985 -7.550 34.517 1.00 78.53 53 PRO E C 1
ATOM 10666 O O . PRO C 1 53 ? -43.286 -6.379 34.644 1.00 78.92 53 PRO E O 1
ATOM 10670 N N . GLU C 1 54 ? -42.450 -8.078 33.409 1.00 78.01 54 GLU E N 1
ATOM 10671 C CA . GLU C 1 54 ? -42.114 -7.317 32.173 1.00 77.51 54 GLU E CA 1
ATOM 10672 C C . GLU C 1 54 ? -43.393 -6.786 31.511 1.00 77.00 54 GLU E C 1
ATOM 10673 O O . GLU C 1 54 ? -43.304 -5.757 30.812 1.00 76.15 54 GLU E O 1
ATOM 10679 N N . ASN C 1 55 ? -44.530 -7.462 31.712 1.00 77.01 55 ASN E N 1
ATOM 10680 C CA . ASN C 1 55 ? -45.859 -7.050 31.181 1.00 77.21 55 ASN E CA 1
ATOM 10681 C C . ASN C 1 55 ? -46.347 -5.805 31.934 1.00 77.92 55 ASN E C 1
ATOM 10682 O O . ASN C 1 55 ? -46.966 -4.935 31.288 1.00 77.32 55 ASN E O 1
ATOM 10687 N N . VAL C 1 56 ? -46.076 -5.726 33.243 1.00 78.93 56 VAL E N 1
ATOM 10688 C CA . VAL C 1 56 ? -46.415 -4.559 34.113 1.00 79.80 56 VAL E CA 1
ATOM 10689 C C . VAL C 1 56 ? -45.539 -3.365 33.706 1.00 80.49 56 VAL E C 1
ATOM 10690 O O . VAL C 1 56 ? -46.032 -2.223 33.783 1.00 80.54 56 VAL E O 1
ATOM 10694 N N . TYR C 1 57 ? -44.291 -3.620 33.295 1.00 81.52 57 TYR E N 1
ATOM 10695 C CA . TYR C 1 57 ? -43.305 -2.586 32.877 1.00 82.41 57 TYR E CA 1
ATOM 10696 C C . TYR C 1 57 ? -43.694 -2.001 31.513 1.00 83.15 57 TYR E C 1
ATOM 10697 O O . TYR C 1 57 ? -43.550 -0.777 31.335 1.00 82.89 57 TYR E O 1
ATOM 10706 N N . ALA C 1 58 ? -44.165 -2.848 30.590 1.00 84.80 58 ALA E N 1
ATOM 10707 C CA . ALA C 1 58 ? -44.453 -2.507 29.175 1.00 86.43 58 ALA E CA 1
ATOM 10708 C C . ALA C 1 58 ? -45.482 -1.373 29.093 1.00 88.24 58 ALA E C 1
ATOM 10709 O O . ALA C 1 58 ? -45.190 -0.363 28.424 1.00 88.18 58 ALA E O 1
ATOM 10711 N N . MET C 1 59 ? -46.635 -1.542 29.750 1.00 90.52 59 MET E N 1
ATOM 10712 C CA . MET C 1 59 ? -47.795 -0.605 29.704 1.00 92.19 59 MET E CA 1
ATOM 10713 C C . MET C 1 59 ? -47.388 0.770 30.233 1.00 92.73 59 MET E C 1
ATOM 10714 O O . MET C 1 59 ? -46.419 0.881 30.983 1.00 92.81 59 MET E O 1
ATOM 10719 N N . PRO C 1 60 ? -48.108 1.857 29.859 1.00 93.41 60 PRO E N 1
ATOM 10720 C CA . PRO C 1 60 ? -47.767 3.208 30.313 1.00 93.80 60 PRO E CA 1
ATOM 10721 C C . PRO C 1 60 ? -47.728 3.331 31.836 1.00 94.16 60 PRO E C 1
ATOM 10722 O O . PRO C 1 60 ? -48.552 2.729 32.521 1.00 94.21 60 PRO E O 1
ATOM 10726 N N . PRO C 1 61 ? -46.772 4.100 32.415 1.00 94.69 61 PRO E N 1
ATOM 10727 C CA . PRO C 1 61 ? -46.727 4.330 33.863 1.00 94.94 61 PRO E CA 1
ATOM 10728 C C . PRO C 1 61 ? -48.037 4.856 34.475 1.00 95.20 61 PRO E C 1
ATOM 10729 O O . PRO C 1 61 ? -48.243 4.643 35.658 1.00 94.53 61 PRO E O 1
ATOM 10733 N N . GLN C 1 62 ? -48.868 5.531 33.671 1.00 95.59 62 GLN E N 1
ATOM 10734 C CA . GLN C 1 62 ? -50.242 5.975 34.044 1.00 95.96 62 GLN E CA 1
ATOM 10735 C C . GLN C 1 62 ? -51.022 4.774 34.595 1.00 95.85 62 GLN E C 1
ATOM 10736 O O . GLN C 1 62 ? -51.702 4.928 35.630 1.00 95.60 62 GLN E O 1
ATOM 10742 N N . PHE C 1 63 ? -50.907 3.627 33.915 1.00 95.54 63 PHE E N 1
ATOM 10743 C CA . PHE C 1 63 ? -51.671 2.376 34.169 1.00 95.16 63 PHE E CA 1
ATOM 10744 C C . PHE C 1 63 ? -51.288 1.799 35.537 1.00 94.37 63 PHE E C 1
ATOM 10745 O O . PHE C 1 63 ? -52.193 1.584 36.364 1.00 94.24 63 PHE E O 1
ATOM 10753 N N . TRP C 1 64 ? -49.990 1.556 35.755 1.00 93.56 64 TRP E N 1
ATOM 10754 C CA . TRP C 1 64 ? -49.421 1.033 37.029 1.00 93.60 64 TRP E CA 1
ATOM 10755 C C . TRP C 1 64 ? -50.018 1.813 38.207 1.00 94.58 64 TRP E C 1
ATOM 10756 O O . TRP C 1 64 ? -50.652 1.184 39.078 1.00 94.72 64 TRP E O 1
ATOM 10767 N N . GLN C 1 65 ? -49.843 3.137 38.198 1.00 95.76 65 GLN E N 1
ATOM 10768 C CA . GLN C 1 65 ? -50.124 4.052 39.338 1.00 96.91 65 GLN E CA 1
ATOM 10769 C C . GLN C 1 65 ? -51.631 4.098 39.633 1.00 97.46 65 GLN E C 1
ATOM 10770 O O . GLN C 1 65 ? -51.998 3.949 40.816 1.00 96.74 65 GLN E O 1
ATOM 10776 N N . ASN C 1 66 ? -52.464 4.289 38.605 1.00 98.52 66 ASN E N 1
ATOM 10777 C CA . ASN C 1 66 ? -53.899 4.660 38.748 1.00 100.04 66 ASN E CA 1
ATOM 10778 C C . ASN C 1 66 ? -54.806 3.433 38.590 1.00 101.05 66 ASN E C 1
ATOM 10779 O O . ASN C 1 66 ? -55.597 3.171 39.518 1.00 101.38 66 ASN E O 1
ATOM 10784 N N . PHE C 1 67 ? -54.694 2.724 37.460 1.00 102.04 67 PHE E N 1
ATOM 10785 C CA . PHE C 1 67 ? -55.700 1.758 36.938 1.00 103.29 67 PHE E CA 1
ATOM 10786 C C . PHE C 1 67 ? -56.214 0.827 38.045 1.00 104.11 67 PHE E C 1
ATOM 10787 O O . PHE C 1 67 ? -55.419 0.043 38.600 1.00 103.52 67 PHE E O 1
ATOM 10795 N N . GLN C 1 68 ? -57.514 0.930 38.346 1.00 105.66 68 GLN E N 1
ATOM 10796 C CA . GLN C 1 68 ? -58.322 -0.089 39.073 1.00 106.57 68 GLN E CA 1
ATOM 10797 C C . GLN C 1 68 ? -59.149 -0.847 38.029 1.00 107.11 68 GLN E C 1
ATOM 10798 O O . GLN C 1 68 ? -59.735 -0.168 37.164 1.00 107.86 68 GLN E O 1
ATOM 10804 N N . GLY C 1 69 ? -59.204 -2.183 38.092 1.00 107.10 69 GLY E N 1
ATOM 10805 C CA . GLY C 1 69 ? -59.925 -2.983 37.081 1.00 107.22 69 GLY E CA 1
ATOM 10806 C C . GLY C 1 69 ? -60.084 -4.451 37.436 1.00 107.21 69 GLY E C 1
ATOM 10807 O O . GLY C 1 69 ? -59.672 -4.857 38.542 1.00 106.59 69 GLY E O 1
ATOM 10808 N N . LYS C 1 70 ? -60.682 -5.206 36.506 1.00 107.52 70 LYS E N 1
ATOM 10809 C CA . LYS C 1 70 ? -60.954 -6.666 36.586 1.00 107.52 70 LYS E CA 1
ATOM 10810 C C . LYS C 1 70 ? -60.318 -7.352 35.372 1.00 107.11 70 LYS E C 1
ATOM 10811 O O . LYS C 1 70 ? -60.556 -6.875 34.244 1.00 106.79 70 LYS E O 1
ATOM 10817 N N . LEU C 1 71 ? -59.551 -8.426 35.593 1.00 106.95 71 LEU E N 1
ATOM 10818 C CA . LEU C 1 71 ? -58.879 -9.217 34.525 1.00 107.24 71 LEU E CA 1
ATOM 10819 C C . LEU C 1 71 ? -59.460 -10.636 34.495 1.00 108.40 71 LEU E C 1
ATOM 10820 O O . LEU C 1 71 ? -59.408 -11.317 35.538 1.00 107.71 71 LEU E O 1
ATOM 10825 N N . TRP C 1 72 ? -59.979 -11.055 33.335 1.00 110.35 72 TRP E N 1
ATOM 10826 C CA . TRP C 1 72 ? -60.543 -12.409 33.081 1.00 112.31 72 TRP E CA 1
ATOM 10827 C C . TRP C 1 72 ? -59.662 -13.158 32.075 1.00 112.77 72 TRP E C 1
ATOM 10828 O O . TRP C 1 72 ? -59.200 -12.522 31.110 1.00 112.09 72 TRP E O 1
ATOM 10839 N N . ILE C 1 73 ? -59.460 -14.461 32.300 1.00 113.97 73 ILE E N 1
ATOM 10840 C CA . ILE C 1 73 ? -58.771 -15.409 31.372 1.00 114.94 73 ILE E CA 1
ATOM 10841 C C . ILE C 1 73 ? -59.731 -16.575 31.101 1.00 116.37 73 ILE E C 1
ATOM 10842 O O . ILE C 1 73 ? -59.885 -17.432 31.995 1.00 116.05 73 ILE E O 1
ATOM 10847 N N . GLY C 1 74 ? -60.359 -16.588 29.920 1.00 118.20 74 GLY E N 1
ATOM 10848 C CA . GLY C 1 74 ? -61.343 -17.605 29.499 1.00 119.74 74 GLY E CA 1
ATOM 10849 C C . GLY C 1 74 ? -60.796 -18.491 28.395 1.00 120.60 74 GLY E C 1
ATOM 10850 O O . GLY C 1 74 ? -59.632 -18.290 28.001 1.00 120.89 74 GLY E O 1
ATOM 10851 N N . ARG C 1 75 ? -61.604 -19.440 27.911 1.00 121.63 75 ARG E N 1
ATOM 10852 C CA . ARG C 1 75 ? -61.231 -20.359 26.803 1.00 122.15 75 ARG E CA 1
ATOM 10853 C C . ARG C 1 75 ? -61.412 -19.627 25.469 1.00 122.48 75 ARG E C 1
ATOM 10854 O O . ARG C 1 75 ? -62.324 -18.781 25.379 1.00 121.75 75 ARG E O 1
ATOM 10862 N N . ALA C 1 76 ? -60.578 -19.956 24.476 1.00 123.41 76 ALA E N 1
ATOM 10863 C CA . ALA C 1 76 ? -60.492 -19.266 23.166 1.00 124.95 76 ALA E CA 1
ATOM 10864 C C . ALA C 1 76 ? -61.784 -19.479 22.366 1.00 126.78 76 ALA E C 1
ATOM 10865 O O . ALA C 1 76 ? -62.439 -20.523 22.557 1.00 126.91 76 ALA E O 1
ATOM 10867 N N . GLY C 1 77 ? -62.118 -18.518 21.498 1.00 128.63 77 GLY E N 1
ATOM 10868 C CA . GLY C 1 77 ? -63.372 -18.480 20.719 1.00 130.33 77 GLY E CA 1
ATOM 10869 C C . GLY C 1 77 ? -64.557 -18.093 21.588 1.00 131.79 77 GLY E C 1
ATOM 10870 O O . GLY C 1 77 ? -65.676 -18.566 21.302 1.00 132.82 77 GLY E O 1
ATOM 10871 N N . SER C 1 78 ? -64.323 -17.254 22.603 1.00 132.33 78 SER E N 1
ATOM 10872 C CA . SER C 1 78 ? -65.308 -16.886 23.655 1.00 132.79 78 SER E CA 1
ATOM 10873 C C . SER C 1 78 ? -64.933 -15.552 24.309 1.00 132.85 78 SER E C 1
ATOM 10874 O O . SER C 1 78 ? -63.730 -15.291 24.472 1.00 132.17 78 SER E O 1
ATOM 10877 N N . ASP C 1 79 ? -65.939 -14.750 24.672 1.00 133.86 79 ASP E N 1
ATOM 10878 C CA . ASP C 1 79 ? -65.803 -13.587 25.589 1.00 134.11 79 ASP E CA 1
ATOM 10879 C C . ASP C 1 79 ? -65.598 -14.143 27.004 1.00 134.64 79 ASP E C 1
ATOM 10880 O O . ASP C 1 79 ? -66.502 -14.846 27.494 1.00 135.26 79 ASP E O 1
ATOM 10885 N N . ALA C 1 80 ? -64.449 -13.851 27.624 1.00 134.79 80 ALA E N 1
ATOM 10886 C CA . ALA C 1 80 ? -64.000 -14.436 28.912 1.00 134.81 80 ALA E CA 1
ATOM 10887 C C . ALA C 1 80 ? -64.731 -13.793 30.099 1.00 135.52 80 ALA E C 1
ATOM 10888 O O . ALA C 1 80 ? -64.593 -14.325 31.219 1.00 134.51 80 ALA E O 1
ATOM 10890 N N . ARG C 1 81 ? -65.483 -12.708 29.871 1.00 137.19 81 ARG E N 1
ATOM 10891 C CA . ARG C 1 81 ? -66.202 -11.938 30.925 1.00 138.71 81 ARG E CA 1
ATOM 10892 C C . ARG C 1 81 ? -67.519 -12.629 31.305 1.00 140.47 81 ARG E C 1
ATOM 10893 O O . ARG C 1 81 ? -68.384 -11.947 31.893 1.00 141.17 81 ARG E O 1
ATOM 10901 N N . GLN C 1 82 ? -67.665 -13.923 31.008 1.00 141.60 82 GLN E N 1
ATOM 10902 C CA . GLN C 1 82 ? -68.988 -14.586 30.869 1.00 142.40 82 GLN E CA 1
ATOM 10903 C C . GLN C 1 82 ? -69.078 -15.815 31.773 1.00 142.57 82 GLN E C 1
ATOM 10904 O O . GLN C 1 82 ? -68.081 -16.501 31.986 1.00 142.09 82 GLN E O 1
ATOM 10910 N N . PRO C 1 83 ? -70.274 -16.125 32.333 1.00 143.04 83 PRO E N 1
ATOM 10911 C CA . PRO C 1 83 ? -70.512 -17.393 33.026 1.00 143.12 83 PRO E CA 1
ATOM 10912 C C . PRO C 1 83 ? -70.151 -18.636 32.194 1.00 143.01 83 PRO E C 1
ATOM 10913 O O . PRO C 1 83 ? -70.655 -18.769 31.092 1.00 143.26 83 PRO E O 1
ATOM 10917 N N . GLY C 1 84 ? -69.286 -19.498 32.742 1.00 142.01 84 GLY E N 1
ATOM 10918 C CA . GLY C 1 84 ? -68.924 -20.811 32.172 1.00 141.55 84 GLY E CA 1
ATOM 10919 C C . GLY C 1 84 ? -67.789 -20.732 31.162 1.00 140.73 84 GLY E C 1
ATOM 10920 O O . GLY C 1 84 ? -67.437 -21.790 30.604 1.00 140.65 84 GLY E O 1
ATOM 10921 N N . ASN C 1 85 ? -67.230 -19.537 30.932 1.00 140.25 85 ASN E N 1
ATOM 10922 C CA . ASN C 1 85 ? -66.165 -19.287 29.922 1.00 139.61 85 ASN E CA 1
ATOM 10923 C C . ASN C 1 85 ? -64.784 -19.255 30.592 1.00 137.89 85 ASN E C 1
ATOM 10924 O O . ASN C 1 85 ? -63.787 -19.414 29.862 1.00 137.83 85 ASN E O 1
ATOM 10929 N N . GLN C 1 86 ? -64.725 -19.077 31.918 1.00 136.10 86 GLN E N 1
ATOM 10930 C CA . GLN C 1 86 ? -63.462 -18.859 32.677 1.00 134.00 86 GLN E CA 1
ATOM 10931 C C . GLN C 1 86 ? -62.691 -20.181 32.788 1.00 132.62 86 GLN E C 1
ATOM 10932 O O . GLN C 1 86 ? -63.279 -21.167 33.274 1.00 133.07 86 GLN E O 1
ATOM 10938 N N . ILE C 1 87 ? -61.424 -20.184 32.355 1.00 130.67 87 ILE E N 1
ATOM 10939 C CA . ILE C 1 87 ? -60.463 -21.324 32.480 1.00 129.35 87 ILE E CA 1
ATOM 10940 C C . ILE C 1 87 ? -59.597 -21.072 33.714 1.00 127.64 87 ILE E C 1
ATOM 10941 O O . ILE C 1 87 ? -59.524 -19.940 34.189 1.00 127.88 87 ILE E O 1
ATOM 10946 N N . PRO C 1 88 ? -58.921 -22.100 34.280 1.00 125.96 88 PRO E N 1
ATOM 10947 C CA . PRO C 1 88 ? -58.169 -21.925 35.524 1.00 125.13 88 PRO E CA 1
ATOM 10948 C C . PRO C 1 88 ? -56.860 -21.142 35.328 1.00 124.24 88 PRO E C 1
ATOM 10949 O O . PRO C 1 88 ? -56.188 -21.370 34.336 1.00 123.94 88 PRO E O 1
ATOM 10953 N N . VAL C 1 89 ? -56.543 -20.249 36.275 1.00 123.47 89 VAL E N 1
ATOM 10954 C CA . VAL C 1 89 ? -55.338 -19.362 36.269 1.00 122.31 89 VAL E CA 1
ATOM 10955 C C . VAL C 1 89 ? -54.554 -19.585 37.569 1.00 121.82 89 VAL E C 1
ATOM 10956 O O . VAL C 1 89 ? -55.166 -19.502 38.651 1.00 122.30 89 VAL E O 1
ATOM 10960 N N . PHE C 1 90 ? -53.247 -19.840 37.448 1.00 121.29 90 PHE E N 1
ATOM 10961 C CA . PHE C 1 90 ? -52.328 -20.232 38.550 1.00 121.36 90 PHE E CA 1
ATOM 10962 C C . PHE C 1 90 ? -51.324 -19.098 38.791 1.00 120.49 90 PHE E C 1
ATOM 10963 O O . PHE C 1 90 ? -50.746 -18.609 37.803 1.00 119.92 90 PHE E O 1
ATOM 10971 N N . LEU C 1 91 ? -51.119 -18.704 40.054 1.00 120.53 91 LEU E N 1
ATOM 10972 C CA . LEU C 1 91 ? -50.175 -17.620 40.448 1.00 120.67 91 LEU E CA 1
ATOM 10973 C C . LEU C 1 91 ? -48.857 -18.234 40.935 1.00 121.15 91 LEU E C 1
ATOM 10974 O O . LEU C 1 91 ? -48.825 -18.759 42.065 1.00 120.94 91 LEU E O 1
ATOM 10979 N N . ARG C 1 92 ? -47.810 -18.146 40.109 1.00 122.33 92 ARG E N 1
ATOM 10980 C CA . ARG C 1 92 ? -46.411 -18.501 40.470 1.00 123.51 92 ARG E CA 1
ATOM 10981 C C . ARG C 1 92 ? -45.799 -17.330 41.249 1.00 124.01 92 ARG E C 1
ATOM 10982 O O . ARG C 1 92 ? -45.985 -16.179 40.812 1.00 123.76 92 ARG E O 1
ATOM 10990 N N . ASP C 1 93 ? -45.108 -17.619 42.358 1.00 125.36 93 ASP E N 1
ATOM 10991 C CA . ASP C 1 93 ? -44.335 -16.630 43.159 1.00 126.55 93 ASP E CA 1
ATOM 10992 C C . ASP C 1 93 ? -42.858 -17.036 43.140 1.00 127.32 93 ASP E C 1
ATOM 10993 O O . ASP C 1 93 ? -42.565 -18.176 42.727 1.00 127.29 93 ASP E O 1
ATOM 10998 N N . ALA C 1 94 ? -41.968 -16.136 43.573 1.00 128.27 94 ALA E N 1
ATOM 10999 C CA . ALA C 1 94 ? -40.530 -16.416 43.794 1.00 128.82 94 ALA E CA 1
ATOM 11000 C C . ALA C 1 94 ? -40.397 -17.342 45.007 1.00 129.65 94 ALA E C 1
ATOM 11001 O O . ALA C 1 94 ? -40.746 -16.903 46.118 1.00 130.01 94 ALA E O 1
ATOM 11003 N N . ASN C 1 95 ? -39.934 -18.577 44.786 1.00 129.93 95 ASN E N 1
ATOM 11004 C CA . ASN C 1 95 ? -39.803 -19.645 45.816 1.00 130.03 95 ASN E CA 1
ATOM 11005 C C . ASN C 1 95 ? -41.199 -20.106 46.248 1.00 130.32 95 ASN E C 1
ATOM 11006 O O . ASN C 1 95 ? -41.317 -20.678 47.349 1.00 130.61 95 ASN E O 1
ATOM 11011 N N . GLY C 1 96 ? -42.205 -19.888 45.395 1.00 130.48 96 GLY E N 1
ATOM 11012 C CA . GLY C 1 96 ? -43.631 -20.028 45.740 1.00 130.75 96 GLY E CA 1
ATOM 11013 C C . GLY C 1 96 ? -44.283 -21.201 45.036 1.00 131.34 96 GLY E C 1
ATOM 11014 O O . GLY C 1 96 ? -43.747 -21.656 44.005 1.00 130.87 96 GLY E O 1
ATOM 11015 N N . ASN C 1 97 ? -45.411 -21.660 45.582 1.00 132.42 97 ASN E N 1
ATOM 11016 C CA . ASN C 1 97 ? -46.249 -22.745 45.010 1.00 133.56 97 ASN E CA 1
ATOM 11017 C C . ASN C 1 97 ? -47.106 -22.171 43.878 1.00 133.40 97 ASN E C 1
ATOM 11018 O O . ASN C 1 97 ? -47.206 -20.933 43.770 1.00 132.75 97 ASN E O 1
ATOM 11023 N N . LEU C 1 98 ? -47.694 -23.058 43.071 1.00 133.96 98 LEU E N 1
ATOM 11024 C CA . LEU C 1 98 ? -48.514 -22.709 41.876 1.00 133.80 98 LEU E CA 1
ATOM 11025 C C . LEU C 1 98 ? -49.811 -22.011 42.307 1.00 132.59 98 LEU E C 1
ATOM 11026 O O . LEU C 1 98 ? -50.191 -21.032 41.638 1.00 132.83 98 LEU E O 1
ATOM 11031 N N . ALA C 1 99 ? -50.471 -22.504 43.362 1.00 130.53 99 ALA E N 1
ATOM 11032 C CA . ALA C 1 99 ? -51.741 -21.967 43.909 1.00 128.19 99 ALA E CA 1
ATOM 11033 C C . ALA C 1 99 ? -52.773 -21.792 42.782 1.00 126.14 99 ALA E C 1
ATOM 11034 O O . ALA C 1 99 ? -52.673 -22.507 41.765 1.00 126.64 99 ALA E O 1
ATOM 11036 N N . GLN C 1 100 ? -53.745 -20.895 42.976 1.00 123.22 100 GLN E N 1
ATOM 11037 C CA . GLN C 1 100 ? -54.804 -20.528 41.995 1.00 121.35 100 GLN E CA 1
ATOM 11038 C C . GLN C 1 100 ? -55.513 -19.269 42.504 1.00 119.24 100 GLN E C 1
ATOM 11039 O O . GLN C 1 100 ? -55.551 -19.077 43.735 1.00 119.22 100 GLN E O 1
ATOM 11045 N N . ILE C 1 101 ? -56.060 -18.456 41.597 1.00 117.43 101 ILE E N 1
ATOM 11046 C CA . ILE C 1 101 ? -56.707 -17.151 41.929 1.00 116.64 101 ILE E CA 1
ATOM 11047 C C . ILE C 1 101 ? -58.105 -17.112 41.299 1.00 115.25 101 ILE E C 1
ATOM 11048 O O . ILE C 1 101 ? -58.231 -17.444 40.104 1.00 114.72 101 ILE E O 1
ATOM 11053 N N . THR C 1 102 ? -59.113 -16.740 42.097 1.00 114.09 102 THR E N 1
ATOM 11054 C CA . THR C 1 102 ? -60.545 -16.673 41.700 1.00 113.70 102 THR E CA 1
ATOM 11055 C C . THR C 1 102 ? -60.754 -15.464 40.783 1.00 113.15 102 THR E C 1
ATOM 11056 O O . THR C 1 102 ? -60.471 -14.333 41.228 1.00 112.96 102 THR E O 1
ATOM 11060 N N . GLN C 1 103 ? -61.228 -15.700 39.556 1.00 112.87 103 GLN E N 1
ATOM 11061 C CA . GLN C 1 103 ? -61.484 -14.641 38.545 1.00 112.60 103 GLN E CA 1
ATOM 11062 C C . GLN C 1 103 ? -62.865 -14.044 38.809 1.00 112.11 103 GLN E C 1
ATOM 11063 O O . GLN C 1 103 ? -63.773 -14.756 39.233 1.00 112.49 103 GLN E O 1
ATOM 11069 N N . PRO C 1 104 ? -63.078 -12.728 38.572 1.00 111.04 104 PRO E N 1
ATOM 11070 C CA . PRO C 1 104 ? -62.070 -11.859 37.962 1.00 110.04 104 PRO E CA 1
ATOM 11071 C C . PRO C 1 104 ? -60.872 -11.546 38.872 1.00 108.25 104 PRO E C 1
ATOM 11072 O O . PRO C 1 104 ? -61.043 -11.504 40.078 1.00 107.35 104 PRO E O 1
ATOM 11076 N N . ILE C 1 105 ? -59.698 -11.349 38.264 1.00 106.89 105 ILE E N 1
ATOM 11077 C CA . ILE C 1 105 ? -58.434 -10.942 38.947 1.00 105.92 105 ILE E CA 1
ATOM 11078 C C . ILE C 1 105 ? -58.463 -9.422 39.128 1.00 104.16 105 ILE E C 1
ATOM 11079 O O . ILE C 1 105 ? -58.410 -8.704 38.109 1.00 103.53 105 ILE E O 1
ATOM 11084 N N . THR C 1 106 ? -58.561 -8.963 40.379 1.00 102.62 106 THR E N 1
ATOM 11085 C CA . THR C 1 106 ? -58.619 -7.527 40.758 1.00 101.63 106 THR E CA 1
ATOM 11086 C C . THR C 1 106 ? -57.253 -6.891 40.475 1.00 100.11 106 THR E C 1
ATOM 11087 O O . THR C 1 106 ? -56.240 -7.456 40.932 1.00 99.07 106 THR E O 1
ATOM 11091 N N . LEU C 1 107 ? -57.235 -5.778 39.734 1.00 99.16 107 LEU E N 1
ATOM 11092 C CA . LEU C 1 107 ? -56.003 -5.025 39.372 1.00 98.01 107 LEU E CA 1
ATOM 11093 C C . LEU C 1 107 ? -56.003 -3.674 40.094 1.00 97.29 107 LEU E C 1
ATOM 11094 O O . LEU C 1 107 ? -57.035 -2.978 40.049 1.00 97.23 107 LEU E O 1
ATOM 11099 N N . ASN C 1 108 ? -54.880 -3.337 40.736 1.00 96.32 108 ASN E N 1
ATOM 11100 C CA . ASN C 1 108 ? -54.661 -2.053 41.455 1.00 95.71 108 ASN E CA 1
ATOM 11101 C C . ASN C 1 108 ? -53.157 -1.860 41.685 1.00 94.71 108 ASN E C 1
ATOM 11102 O O . ASN C 1 108 ? -52.399 -2.827 41.472 1.00 94.25 108 ASN E O 1
ATOM 11107 N N . LYS C 1 109 ? -52.757 -0.656 42.104 1.00 94.46 109 LYS E N 1
ATOM 11108 C CA . LYS C 1 109 ? -51.348 -0.278 42.405 1.00 94.01 109 LYS E CA 1
ATOM 11109 C C . LYS C 1 109 ? -50.754 -1.273 43.410 1.00 92.79 109 LYS E C 1
ATOM 11110 O O . LYS C 1 109 ? -49.621 -1.739 43.177 1.00 92.32 109 LYS E O 1
ATOM 11116 N N . GLY C 1 110 ? -51.499 -1.582 44.478 1.00 91.82 110 GLY E N 1
ATOM 11117 C CA . GLY C 1 110 ? -51.091 -2.507 45.554 1.00 91.00 110 GLY E CA 1
ATOM 11118 C C . GLY C 1 110 ? -50.749 -3.891 45.025 1.00 89.85 110 GLY E C 1
ATOM 11119 O O . GLY C 1 110 ? -49.748 -4.468 45.495 1.00 89.53 110 GLY E O 1
ATOM 11120 N N . ASN C 1 111 ? -51.551 -4.407 44.087 1.00 88.79 111 ASN E N 1
ATOM 11121 C CA . ASN C 1 111 ? -51.375 -5.750 43.468 1.00 87.96 111 ASN E CA 1
ATOM 11122 C C . ASN C 1 111 ? -50.141 -5.740 42.559 1.00 87.54 111 ASN E C 1
ATOM 11123 O O . ASN C 1 111 ? -49.279 -6.624 42.734 1.00 87.56 111 ASN E O 1
ATOM 11128 N N . PHE C 1 112 ? -50.072 -4.786 41.624 1.00 87.10 112 PHE E N 1
ATOM 11129 C CA . PHE C 1 112 ? -48.965 -4.636 40.640 1.00 86.62 112 PHE E CA 1
ATOM 11130 C C . PHE C 1 112 ? -47.625 -4.549 41.380 1.00 86.87 112 PHE E C 1
ATOM 11131 O O . PHE C 1 112 ? -46.674 -5.243 40.972 1.00 86.25 112 PHE E O 1
ATOM 11139 N N . ASP C 1 113 ? -47.562 -3.727 42.435 1.00 87.88 113 ASP E N 1
ATOM 11140 C CA . ASP C 1 113 ? -46.361 -3.547 43.297 1.00 88.50 113 ASP E CA 1
ATOM 11141 C C . ASP C 1 113 ? -45.928 -4.908 43.855 1.00 89.57 113 ASP E C 1
ATOM 11142 O O . ASP C 1 113 ? -44.734 -5.240 43.726 1.00 89.57 113 ASP E O 1
ATOM 11147 N N . GLN C 1 114 ? -46.868 -5.661 44.438 1.00 91.07 114 GLN E N 1
ATOM 11148 C CA . GLN C 1 114 ? -46.631 -6.997 45.053 1.00 91.98 114 GLN E CA 1
ATOM 11149 C C . GLN C 1 114 ? -46.237 -8.005 43.965 1.00 92.84 114 GLN E C 1
ATOM 11150 O O . GLN C 1 114 ? -45.308 -8.800 44.211 1.00 92.82 114 GLN E O 1
ATOM 11156 N N . PHE C 1 115 ? -46.926 -7.977 42.817 1.00 93.96 115 PHE E N 1
ATOM 11157 C CA . PHE C 1 115 ? -46.719 -8.897 41.665 1.00 94.57 115 PHE E CA 1
ATOM 11158 C C . PHE C 1 115 ? -45.278 -8.777 41.154 1.00 95.21 115 PHE E C 1
ATOM 11159 O O . PHE C 1 115 ? -44.631 -9.821 40.937 1.00 95.39 115 PHE E O 1
ATOM 11167 N N . VAL C 1 116 ? -44.800 -7.542 40.969 1.00 95.97 116 VAL E N 1
ATOM 11168 C CA . VAL C 1 116 ? -43.407 -7.219 40.529 1.00 96.71 116 VAL E CA 1
ATOM 11169 C C . VAL C 1 116 ? -42.423 -7.650 41.626 1.00 97.74 116 VAL E C 1
ATOM 11170 O O . VAL C 1 116 ? -41.353 -8.189 41.276 1.00 97.57 116 VAL E O 1
ATOM 11174 N N . LYS C 1 117 ? -42.781 -7.420 42.895 1.00 98.96 117 LYS E N 1
ATOM 11175 C CA . LYS C 1 117 ? -41.922 -7.648 44.092 1.00 99.33 117 LYS E CA 1
ATOM 11176 C C . LYS C 1 117 ? -41.453 -9.108 44.145 1.00 99.41 117 LYS E C 1
ATOM 11177 O O . LYS C 1 117 ? -40.243 -9.330 44.348 1.00 98.26 117 LYS E O 1
ATOM 11183 N N . ASP C 1 118 ? -42.382 -10.055 43.971 1.00 100.50 118 ASP E N 1
ATOM 11184 C CA . ASP C 1 118 ? -42.155 -11.516 44.146 1.00 101.32 118 ASP E CA 1
ATOM 11185 C C . ASP C 1 118 ? -41.766 -12.165 42.810 1.00 101.33 118 ASP E C 1
ATOM 11186 O O . ASP C 1 118 ? -41.902 -13.400 42.706 1.00 101.87 118 ASP E O 1
ATOM 11191 N N . ASN C 1 119 ? -41.313 -11.373 41.829 1.00 101.09 119 ASN E N 1
ATOM 11192 C CA . ASN C 1 119 ? -40.900 -11.846 40.478 1.00 100.70 119 ASN E CA 1
ATOM 11193 C C . ASN C 1 119 ? -41.943 -12.847 39.962 1.00 100.63 119 ASN E C 1
ATOM 11194 O O . ASN C 1 119 ? -41.551 -13.837 39.309 1.00 101.17 119 ASN E O 1
ATOM 11199 N N . ALA C 1 120 ? -43.223 -12.580 40.240 1.00 99.98 120 ALA E N 1
ATOM 11200 C CA . ALA C 1 120 ? -44.357 -13.521 40.080 1.00 99.24 120 ALA E CA 1
ATOM 11201 C C . ALA C 1 120 ? -44.735 -13.654 38.601 1.00 98.24 120 ALA E C 1
ATOM 11202 O O . ALA C 1 120 ? -44.208 -12.886 37.776 1.00 97.72 120 ALA E O 1
ATOM 11204 N N . ALA C 1 121 ? -45.623 -14.602 38.293 1.00 97.37 121 ALA E N 1
ATOM 11205 C CA . ALA C 1 121 ? -46.181 -14.847 36.943 1.00 96.60 121 ALA E CA 1
ATOM 11206 C C . ALA C 1 121 ? -47.537 -15.548 37.072 1.00 96.00 121 ALA E C 1
ATOM 11207 O O . ALA C 1 121 ? -47.749 -16.252 38.080 1.00 95.88 121 ALA E O 1
ATOM 11209 N N . LEU C 1 122 ? -48.418 -15.347 36.088 1.00 95.41 122 LEU E N 1
ATOM 11210 C CA . LEU C 1 122 ? -49.734 -16.031 35.983 1.00 95.76 122 LEU E CA 1
ATOM 11211 C C . LEU C 1 122 ? -49.634 -17.114 34.902 1.00 95.66 122 LEU E C 1
ATOM 11212 O O . LEU C 1 122 ? -49.290 -16.770 33.754 1.00 95.27 122 LEU E O 1
ATOM 11217 N N . ILE C 1 123 ? -49.899 -18.371 35.275 1.00 95.60 123 ILE E N 1
ATOM 11218 C CA . ILE C 1 123 ? -49.743 -19.577 34.405 1.00 95.52 123 ILE E CA 1
ATOM 11219 C C . ILE C 1 123 ? -51.133 -20.008 33.921 1.00 95.55 123 ILE E C 1
ATOM 11220 O O . ILE C 1 123 ? -52.046 -20.110 34.764 1.00 95.93 123 ILE E O 1
ATOM 11225 N N . ALA C 1 124 ? -51.279 -20.250 32.614 1.00 95.52 124 ALA E N 1
ATOM 11226 C CA . ALA C 1 124 ? -52.540 -20.670 31.957 1.00 96.08 124 ALA E CA 1
ATOM 11227 C C . ALA C 1 124 ? -52.243 -21.215 30.554 1.00 96.36 124 ALA E C 1
ATOM 11228 O O . ALA C 1 124 ? -51.066 -21.190 30.143 1.00 95.51 124 ALA E O 1
ATOM 11230 N N . ASN C 1 125 ? -53.278 -21.694 29.857 1.00 97.60 125 ASN E N 1
ATOM 11231 C CA . ASN C 1 125 ? -53.195 -22.214 28.465 1.00 98.41 125 ASN E CA 1
ATOM 11232 C C . ASN C 1 125 ? -52.872 -21.050 27.532 1.00 98.86 125 ASN E C 1
ATOM 11233 O O . ASN C 1 125 ? -53.638 -20.092 27.469 1.00 98.81 125 ASN E O 1
ATOM 11238 N N . PRO C 1 126 ? -51.742 -21.087 26.783 1.00 99.78 126 PRO E N 1
ATOM 11239 C CA . PRO C 1 126 ? -51.370 -19.991 25.883 1.00 100.04 126 PRO E CA 1
ATOM 11240 C C . PRO C 1 126 ? -52.498 -19.578 24.922 1.00 100.80 126 PRO E C 1
ATOM 11241 O O . PRO C 1 126 ? -52.634 -18.394 24.665 1.00 100.45 126 PRO E O 1
ATOM 11245 N N . SER C 1 127 ? -53.264 -20.551 24.415 1.00 102.22 127 SER E N 1
ATOM 11246 C CA . SER C 1 127 ? -54.510 -20.330 23.634 1.00 103.26 127 SER E CA 1
ATOM 11247 C C . SER C 1 127 ? -55.668 -20.083 24.608 1.00 103.89 127 SER E C 1
ATOM 11248 O O . SER C 1 127 ? -56.219 -21.071 25.136 1.00 104.62 127 SER E O 1
ATOM 11251 N N . HIS C 1 128 ? -56.003 -18.811 24.848 1.00 103.85 128 HIS E N 1
ATOM 11252 C CA . HIS C 1 128 ? -57.040 -18.373 25.821 1.00 103.87 128 HIS E CA 1
ATOM 11253 C C . HIS C 1 128 ? -57.722 -17.091 25.334 1.00 104.44 128 HIS E C 1
ATOM 11254 O O . HIS C 1 128 ? -57.114 -16.359 24.528 1.00 103.50 128 HIS E O 1
ATOM 11261 N N . ALA C 1 129 ? -58.946 -16.853 25.811 1.00 106.26 129 ALA E N 1
ATOM 11262 C CA . ALA C 1 129 ? -59.650 -15.551 25.764 1.00 107.03 129 ALA E CA 1
ATOM 11263 C C . ALA C 1 129 ? -59.166 -14.690 26.934 1.00 106.90 129 ALA E C 1
ATOM 11264 O O . ALA C 1 129 ? -58.803 -15.266 27.979 1.00 106.07 129 ALA E O 1
ATOM 11266 N N . MET C 1 130 ? -59.159 -13.366 26.760 1.00 107.32 130 MET E N 1
ATOM 11267 C CA . MET C 1 130 ? -58.797 -12.388 27.820 1.00 107.22 130 MET E CA 1
ATOM 11268 C C . MET C 1 130 ? -59.570 -11.085 27.589 1.00 107.77 130 MET E C 1
ATOM 11269 O O . MET C 1 130 ? -59.629 -10.628 26.428 1.00 107.27 130 MET E O 1
ATOM 11274 N N . ALA C 1 131 ? -60.146 -10.527 28.658 1.00 108.87 131 ALA E N 1
ATOM 11275 C CA . ALA C 1 131 ? -60.907 -9.256 28.656 1.00 110.10 131 ALA E CA 1
ATOM 11276 C C . ALA C 1 131 ? -60.557 -8.447 29.910 1.00 110.42 131 ALA E C 1
ATOM 11277 O O . ALA C 1 131 ? -60.371 -9.064 30.980 1.00 109.34 131 ALA E O 1
ATOM 11279 N N . LEU C 1 132 ? -60.476 -7.119 29.772 1.00 111.34 132 LEU E N 1
ATOM 11280 C CA . LEU C 1 132 ? -60.066 -6.178 30.850 1.00 112.04 132 LEU E CA 1
ATOM 11281 C C . LEU C 1 132 ? -61.144 -5.104 31.035 1.00 113.50 132 LEU E C 1
ATOM 11282 O O . LEU C 1 132 ? -61.406 -4.358 30.068 1.00 113.53 132 LEU E O 1
ATOM 11287 N N . GLU C 1 133 ? -61.743 -5.043 32.231 1.00 114.81 133 GLU E N 1
ATOM 11288 C CA . GLU C 1 133 ? -62.649 -3.949 32.677 1.00 116.25 133 GLU E CA 1
ATOM 11289 C C . GLU C 1 133 ? -61.892 -3.066 33.675 1.00 117.22 133 GLU E C 1
ATOM 11290 O O . GLU C 1 133 ? -60.772 -3.455 34.065 1.00 116.65 133 GLU E O 1
ATOM 11296 N N . ASP C 1 134 ? -62.482 -1.932 34.076 1.00 119.09 134 ASP E N 1
ATOM 11297 C CA . ASP C 1 134 ? -61.798 -0.869 34.866 1.00 119.78 134 ASP E CA 1
ATOM 11298 C C . ASP C 1 134 ? -62.689 -0.386 36.021 1.00 120.67 134 ASP E C 1
ATOM 11299 O O . ASP C 1 134 ? -62.929 0.835 36.102 1.00 120.61 134 ASP E O 1
ATOM 11304 N N . SER C 1 135 ? -63.142 -1.295 36.895 1.00 121.52 135 SER E N 1
ATOM 11305 C CA . SER C 1 135 ? -63.949 -0.998 38.112 1.00 122.30 135 SER E CA 1
ATOM 11306 C C . SER C 1 135 ? -65.308 -0.404 37.716 1.00 123.33 135 SER E C 1
ATOM 11307 O O . SER C 1 135 ? -66.341 -0.942 38.162 1.00 122.72 135 SER E O 1
ATOM 11310 N N . ASN C 1 136 ? -65.292 0.671 36.919 1.00 124.28 136 ASN E N 1
ATOM 11311 C CA . ASN C 1 136 ? -66.488 1.343 36.340 1.00 125.46 136 ASN E CA 1
ATOM 11312 C C . ASN C 1 136 ? -67.312 0.329 35.534 1.00 126.70 136 ASN E C 1
ATOM 11313 O O . ASN C 1 136 ? -68.550 0.474 35.504 1.00 127.73 136 ASN E O 1
ATOM 11318 N N . GLY C 1 137 ? -66.648 -0.654 34.913 1.00 126.96 137 GLY E N 1
ATOM 11319 C CA . GLY C 1 137 ? -67.278 -1.722 34.111 1.00 127.20 137 GLY E CA 1
ATOM 11320 C C . GLY C 1 137 ? -67.165 -1.460 32.617 1.00 127.39 137 GLY E C 1
ATOM 11321 O O . GLY C 1 137 ? -67.938 -2.077 31.856 1.00 128.08 137 GLY E O 1
ATOM 11322 N N . GLN C 1 138 ? -66.239 -0.584 32.208 1.00 126.49 138 GLN E N 1
ATOM 11323 C CA . GLN C 1 138 ? -65.924 -0.288 30.782 1.00 125.79 138 GLN E CA 1
ATOM 11324 C C . GLN C 1 138 ? -65.180 -1.486 30.181 1.00 125.06 138 GLN E C 1
ATOM 11325 O O . GLN C 1 138 ? -64.927 -2.457 30.921 1.00 124.66 138 GLN E O 1
ATOM 11331 N N . THR C 1 139 ? -64.850 -1.415 28.889 1.00 124.61 139 THR E N 1
ATOM 11332 C CA . THR C 1 139 ? -64.008 -2.407 28.167 1.00 123.88 139 THR E CA 1
ATOM 11333 C C . THR C 1 139 ? -62.734 -1.712 27.675 1.00 122.91 139 THR E C 1
ATOM 11334 O O . THR C 1 139 ? -62.857 -0.741 26.902 1.00 122.81 139 THR E O 1
ATOM 11338 N N . VAL C 1 140 ? -61.566 -2.193 28.113 1.00 121.82 140 VAL E N 1
ATOM 11339 C CA . VAL C 1 140 ? -60.228 -1.729 27.636 1.00 120.97 140 VAL E CA 1
ATOM 11340 C C . VAL C 1 140 ? -59.866 -2.566 26.405 1.00 120.53 140 VAL E C 1
ATOM 11341 O O . VAL C 1 140 ? -59.516 -1.972 25.366 1.00 120.89 140 VAL E O 1
ATOM 11345 N N . PHE C 1 141 ? -59.953 -3.894 26.533 1.00 119.89 141 PHE E N 1
ATOM 11346 C CA . PHE C 1 141 ? -59.823 -4.869 25.418 1.00 119.47 141 PHE E CA 1
ATOM 11347 C C . PHE C 1 141 ? -60.709 -6.088 25.706 1.00 119.16 141 PHE E C 1
ATOM 11348 O O . PHE C 1 141 ? -60.824 -6.489 26.881 1.00 118.31 141 PHE E O 1
ATOM 11356 N N . ASN C 1 142 ? -61.339 -6.628 24.656 1.00 119.13 142 ASN E N 1
ATOM 11357 C CA . ASN C 1 142 ? -62.166 -7.865 24.687 1.00 119.31 142 ASN E CA 1
ATOM 11358 C C . ASN C 1 142 ? -61.739 -8.751 23.511 1.00 118.85 142 ASN E C 1
ATOM 11359 O O . ASN C 1 142 ? -62.132 -8.442 22.368 1.00 119.33 142 ASN E O 1
ATOM 11364 N N . ILE C 1 143 ? -60.957 -9.800 23.787 1.00 117.89 143 ILE E N 1
ATOM 11365 C CA . ILE C 1 143 ? -60.325 -10.677 22.757 1.00 117.70 143 ILE E CA 1
ATOM 11366 C C . ILE C 1 143 ? -60.845 -12.103 22.935 1.00 118.07 143 ILE E C 1
ATOM 11367 O O . ILE C 1 143 ? -60.604 -12.723 23.969 1.00 117.45 143 ILE E O 1
ATOM 11372 N N . PRO C 1 144 ? -61.583 -12.658 21.942 1.00 118.80 144 PRO E N 1
ATOM 11373 C CA . PRO C 1 144 ? -62.044 -14.045 22.001 1.00 119.41 144 PRO E CA 1
ATOM 11374 C C . PRO C 1 144 ? -60.885 -15.053 21.981 1.00 119.63 144 PRO E C 1
ATOM 11375 O O . PRO C 1 144 ? -60.939 -16.003 22.732 1.00 119.40 144 PRO E O 1
ATOM 11379 N N . ASP C 1 145 ? -59.890 -14.829 21.115 1.00 120.17 145 ASP E N 1
ATOM 11380 C CA . ASP C 1 145 ? -58.650 -15.649 21.030 1.00 120.02 145 ASP E CA 1
ATOM 11381 C C . ASP C 1 145 ? -57.451 -14.715 20.827 1.00 119.01 145 ASP E C 1
ATOM 11382 O O . ASP C 1 145 ? -57.485 -13.893 19.888 1.00 118.71 145 ASP E O 1
ATOM 11387 N N . VAL C 1 146 ? -56.436 -14.838 21.689 1.00 117.76 146 VAL E N 1
ATOM 11388 C CA . VAL C 1 146 ? -55.176 -14.035 21.641 1.00 116.61 146 VAL E CA 1
ATOM 11389 C C . VAL C 1 146 ? -54.238 -14.628 20.579 1.00 116.48 146 VAL E C 1
ATOM 11390 O O . VAL C 1 146 ? -53.105 -14.127 20.457 1.00 115.93 146 VAL E O 1
ATOM 11394 N N . SER C 1 147 ? -54.700 -15.634 19.825 1.00 116.96 147 SER E N 1
ATOM 11395 C CA . SER C 1 147 ? -53.893 -16.435 18.867 1.00 117.12 147 SER E CA 1
ATOM 11396 C C . SER C 1 147 ? -53.785 -15.730 17.508 1.00 117.23 147 SER E C 1
ATOM 11397 O O . SER C 1 147 ? -52.765 -15.948 16.824 1.00 117.26 147 SER E O 1
ATOM 11400 N N . GLN C 1 148 ? -54.790 -14.934 17.122 1.00 117.53 148 GLN E N 1
ATOM 11401 C CA . GLN C 1 148 ? -54.799 -14.174 15.839 1.00 117.62 148 GLN E CA 1
ATOM 11402 C C . GLN C 1 148 ? -55.681 -12.933 15.970 1.00 117.75 148 GLN E C 1
ATOM 11403 O O . GLN C 1 148 ? -56.574 -12.889 16.814 1.00 117.99 148 GLN E O 1
ATOM 11409 N N . PRO C 1 149 ? -55.445 -11.884 15.144 1.00 117.73 149 PRO E N 1
ATOM 11410 C CA . PRO C 1 149 ? -56.166 -10.614 15.268 1.00 117.72 149 PRO E CA 1
ATOM 11411 C C . PRO C 1 149 ? -57.666 -10.735 14.958 1.00 117.96 149 PRO E C 1
ATOM 11412 O O . PRO C 1 149 ? -58.400 -9.903 15.461 1.00 117.03 149 PRO E O 1
ATOM 11416 N N . ILE C 1 167 ? -50.329 2.032 25.016 1.00 89.43 167 ILE E N 1
ATOM 11417 C CA . ILE C 1 167 ? -49.900 1.060 23.963 1.00 88.74 167 ILE E CA 1
ATOM 11418 C C . ILE C 1 167 ? -48.680 0.283 24.479 1.00 87.47 167 ILE E C 1
ATOM 11419 O O . ILE C 1 167 ? -48.724 -0.963 24.444 1.00 87.36 167 ILE E O 1
ATOM 11424 N N . GLY C 1 168 ? -47.643 0.991 24.941 1.00 85.98 168 GLY E N 1
ATOM 11425 C CA . GLY C 1 168 ? -46.504 0.414 25.682 1.00 84.58 168 GLY E CA 1
ATOM 11426 C C . GLY C 1 168 ? -45.160 0.829 25.106 1.00 83.15 168 GLY E C 1
ATOM 11427 O O . GLY C 1 168 ? -45.034 0.868 23.867 1.00 82.76 168 GLY E O 1
ATOM 11428 N N . GLU C 1 169 ? -44.193 1.117 25.985 1.00 81.91 169 GLU E N 1
ATOM 11429 C CA . GLU C 1 169 ? -42.790 1.476 25.638 1.00 80.65 169 GLU E CA 1
ATOM 11430 C C . GLU C 1 169 ? -41.837 0.573 26.431 1.00 78.85 169 GLU E C 1
ATOM 11431 O O . GLU C 1 169 ? -42.058 0.411 27.648 1.00 78.25 169 GLU E O 1
ATOM 11437 N N . ILE C 1 170 ? -40.824 0.011 25.761 1.00 77.24 170 ILE E N 1
ATOM 11438 C CA . ILE C 1 170 ? -39.844 -0.959 26.340 1.00 75.88 170 ILE E CA 1
ATOM 11439 C C . ILE C 1 170 ? -38.432 -0.420 26.111 1.00 74.50 170 ILE E C 1
ATOM 11440 O O . ILE C 1 170 ? -38.084 -0.048 24.992 1.00 74.17 170 ILE E O 1
ATOM 11445 N N . PRO C 1 171 ? -37.578 -0.356 27.161 1.00 72.99 171 PRO E N 1
ATOM 11446 C CA . PRO C 1 171 ? -36.277 0.311 27.063 1.00 72.15 171 PRO E CA 1
ATOM 11447 C C . PRO C 1 171 ? -35.195 -0.422 26.252 1.00 71.02 171 PRO E C 1
ATOM 11448 O O . PRO C 1 171 ? -34.379 0.258 25.656 1.00 70.73 171 PRO E O 1
ATOM 11452 N N . SER C 1 172 ? -35.198 -1.761 26.251 1.00 69.93 172 SER E N 1
ATOM 11453 C CA . SER C 1 172 ? -34.085 -2.602 25.731 1.00 68.84 172 SER E CA 1
ATOM 11454 C C . SER C 1 172 ? -34.606 -3.838 24.986 1.00 67.80 172 SER E C 1
ATOM 11455 O O . SER C 1 172 ? -35.763 -4.239 25.217 1.00 67.87 172 SER E O 1
ATOM 11458 N N . VAL C 1 173 ? -33.756 -4.406 24.123 1.00 66.58 173 VAL E N 1
ATOM 11459 C CA . VAL C 1 173 ? -33.967 -5.708 23.420 1.00 65.77 173 VAL E CA 1
ATOM 11460 C C . VAL C 1 173 ? -33.956 -6.833 24.463 1.00 65.82 173 VAL E C 1
ATOM 11461 O O . VAL C 1 173 ? -34.717 -7.806 24.283 1.00 65.76 173 VAL E O 1
ATOM 11465 N N . ASP C 1 174 ? -33.115 -6.707 25.497 1.00 65.86 174 ASP E N 1
ATOM 11466 C CA . ASP C 1 174 ? -33.041 -7.648 26.649 1.00 66.20 174 ASP E CA 1
ATOM 11467 C C . ASP C 1 174 ? -34.430 -7.774 27.285 1.00 66.05 174 ASP E C 1
ATOM 11468 O O . ASP C 1 174 ? -34.866 -8.916 27.529 1.00 65.96 174 ASP E O 1
ATOM 11473 N N . ASP C 1 175 ? -35.087 -6.637 27.536 1.00 65.72 175 ASP E N 1
ATOM 11474 C CA . ASP C 1 175 ? -36.443 -6.554 28.144 1.00 65.68 175 ASP E CA 1
ATOM 11475 C C . ASP C 1 175 ? -37.497 -6.991 27.119 1.00 65.93 175 ASP E C 1
ATOM 11476 O O . ASP C 1 175 ? -38.488 -7.624 27.538 1.00 66.47 175 ASP E O 1
ATOM 11481 N N . LEU C 1 176 ? -37.295 -6.670 25.835 1.00 65.70 176 LEU E N 1
ATOM 11482 C CA . LEU C 1 176 ? -38.223 -7.033 24.727 1.00 65.72 176 LEU E CA 1
ATOM 11483 C C . LEU C 1 176 ? -38.284 -8.559 24.583 1.00 65.90 176 LEU E C 1
ATOM 11484 O O . LEU C 1 176 ? -39.399 -9.088 24.404 1.00 66.03 176 LEU E O 1
ATOM 11489 N N . ARG C 1 177 ? -37.130 -9.231 24.657 1.00 65.98 177 ARG E N 1
ATOM 11490 C CA . ARG C 1 177 ? -37.002 -10.711 24.546 1.00 66.31 177 ARG E CA 1
ATOM 11491 C C . ARG C 1 177 ? -37.573 -11.395 25.797 1.00 66.98 177 ARG E C 1
ATOM 11492 O O . ARG C 1 177 ? -37.742 -12.630 25.751 1.00 67.31 177 ARG E O 1
ATOM 11500 N N . LYS C 1 178 ? -37.836 -10.637 26.869 1.00 67.39 178 LYS E N 1
ATOM 11501 C CA . LYS C 1 178 ? -38.381 -11.153 28.157 1.00 68.20 178 LYS E CA 1
ATOM 11502 C C . LYS C 1 178 ? -39.873 -10.813 28.294 1.00 68.54 178 LYS E C 1
ATOM 11503 O O . LYS C 1 178 ? -40.549 -11.494 29.090 1.00 68.61 178 LYS E O 1
ATOM 11509 N N . THR C 1 179 ? -40.366 -9.808 27.561 1.00 68.67 179 THR E N 1
ATOM 11510 C CA . THR C 1 179 ? -41.796 -9.393 27.545 1.00 69.04 179 THR E CA 1
ATOM 11511 C C . THR C 1 179 ? -42.582 -10.324 26.616 1.00 69.98 179 THR E C 1
ATOM 11512 O O . THR C 1 179 ? -42.242 -10.367 25.426 1.00 70.01 179 THR E O 1
ATOM 11516 N N . ARG C 1 180 ? -43.586 -11.033 27.143 1.00 71.03 180 ARG E N 1
ATOM 11517 C CA . ARG C 1 180 ? -44.551 -11.840 26.347 1.00 71.66 180 ARG E CA 1
ATOM 11518 C C . ARG C 1 180 ? -45.666 -10.914 25.864 1.00 72.02 180 ARG E C 1
ATOM 11519 O O . ARG C 1 180 ? -46.199 -10.137 26.653 1.00 72.03 180 ARG E O 1
ATOM 11527 N N . PRO C 1 181 ? -46.045 -10.941 24.563 1.00 72.32 181 PRO E N 1
ATOM 11528 C CA . PRO C 1 181 ? -47.153 -10.120 24.075 1.00 72.84 181 PRO E CA 1
ATOM 11529 C C . PRO C 1 181 ? -48.473 -10.495 24.766 1.00 73.76 181 PRO E C 1
ATOM 11530 O O . PRO C 1 181 ? -48.654 -11.660 25.074 1.00 74.10 181 PRO E O 1
ATOM 11534 N N . LEU C 1 182 ? -49.345 -9.510 24.999 1.00 74.43 182 LEU E N 1
ATOM 11535 C CA . LEU C 1 182 ? -50.710 -9.725 25.554 1.00 75.10 182 LEU E CA 1
ATOM 11536 C C . LEU C 1 182 ? -51.527 -10.564 24.565 1.00 75.93 182 LEU E C 1
ATOM 11537 O O . LEU C 1 182 ? -52.269 -11.456 25.023 1.00 76.06 182 LEU E O 1
ATOM 11542 N N . PHE C 1 183 ? -51.387 -10.284 23.265 1.00 76.31 183 PHE E N 1
ATOM 11543 C CA . PHE C 1 183 ? -52.131 -10.950 22.165 1.00 76.95 183 PHE E CA 1
ATOM 11544 C C . PHE C 1 183 ? -51.353 -10.831 20.848 1.00 76.91 183 PHE E C 1
ATOM 11545 O O . PHE C 1 183 ? -50.425 -10.000 20.762 1.00 76.46 183 PHE E O 1
ATOM 11553 N N . GLU C 1 184 ? -51.731 -11.648 19.858 1.00 77.32 184 GLU E N 1
ATOM 11554 C CA . GLU C 1 184 ? -51.184 -11.619 18.474 1.00 77.42 184 GLU E CA 1
ATOM 11555 C C . GLU C 1 184 ? -51.549 -10.274 17.835 1.00 77.34 184 GLU E C 1
ATOM 11556 O O . GLU C 1 184 ? -52.754 -10.030 17.623 1.00 77.75 184 GLU E O 1
ATOM 11562 N N . GLY C 1 185 ? -50.545 -9.437 17.554 1.00 76.71 185 GLY E N 1
ATOM 11563 C CA . GLY C 1 185 ? -50.718 -8.112 16.929 1.00 76.78 185 GLY E CA 1
ATOM 11564 C C . GLY C 1 185 ? -50.671 -6.975 17.939 1.00 76.44 185 GLY E C 1
ATOM 11565 O O . GLY C 1 185 ? -51.009 -5.839 17.551 1.00 76.13 185 GLY E O 1
ATOM 11566 N N . ALA C 1 186 ? -50.275 -7.258 19.186 1.00 76.24 186 ALA E N 1
ATOM 11567 C CA . ALA C 1 186 ? -50.045 -6.249 20.248 1.00 76.37 186 ALA E CA 1
ATOM 11568 C C . ALA C 1 186 ? -48.834 -5.391 19.863 1.00 76.20 186 ALA E C 1
ATOM 11569 O O . ALA C 1 186 ? -47.778 -5.976 19.552 1.00 75.66 186 ALA E O 1
ATOM 11571 N N . LYS C 1 187 ? -48.991 -4.062 19.866 1.00 76.47 187 LYS E N 1
ATOM 11572 C CA . LYS C 1 187 ? -47.945 -3.086 19.454 1.00 76.13 187 LYS E CA 1
ATOM 11573 C C . LYS C 1 187 ? -47.206 -2.566 20.692 1.00 75.18 187 LYS E C 1
ATOM 11574 O O . LYS C 1 187 ? -47.869 -2.344 21.725 1.00 75.56 187 LYS E O 1
ATOM 11580 N N . ILE C 1 188 ? -45.885 -2.387 20.581 1.00 73.98 188 ILE E N 1
ATOM 11581 C CA . ILE C 1 188 ? -45.021 -1.732 21.611 1.00 73.01 188 ILE E CA 1
ATOM 11582 C C . ILE C 1 188 ? -43.976 -0.866 20.898 1.00 71.60 188 ILE E C 1
ATOM 11583 O O . ILE C 1 188 ? -43.691 -1.135 19.714 1.00 70.83 188 ILE E O 1
ATOM 11588 N N . LYS C 1 189 ? -43.435 0.130 21.606 1.00 70.82 189 LYS E N 1
ATOM 11589 C CA . LYS C 1 189 ? -42.271 0.949 21.175 1.00 70.09 189 LYS E CA 1
ATOM 11590 C C . LYS C 1 189 ? -41.003 0.390 21.825 1.00 68.71 189 LYS E C 1
ATOM 11591 O O . LYS C 1 189 ? -41.021 0.178 23.054 1.00 68.66 189 LYS E O 1
ATOM 11597 N N . LEU C 1 190 ? -39.949 0.160 21.037 1.00 67.27 190 LEU E N 1
ATOM 11598 C CA . LEU C 1 190 ? -38.580 -0.075 21.563 1.00 66.30 190 LEU E CA 1
ATOM 11599 C C . LEU C 1 190 ? -37.850 1.272 21.587 1.00 65.82 190 LEU E C 1
ATOM 11600 O O . LEU C 1 190 ? -37.596 1.826 20.501 1.00 65.81 190 LEU E O 1
ATOM 11605 N N . LYS C 1 191 ? -37.579 1.788 22.790 1.00 65.29 191 LYS E N 1
ATOM 11606 C CA . LYS C 1 191 ? -36.884 3.080 23.039 1.00 64.59 191 LYS E CA 1
ATOM 11607 C C . LYS C 1 191 ? -35.537 3.077 22.306 1.00 62.90 191 LYS E C 1
ATOM 11608 O O . LYS C 1 191 ? -35.224 4.076 21.628 1.00 62.38 191 LYS E O 1
ATOM 11614 N N . SER C 1 192 ? -34.787 1.981 22.445 1.00 61.27 192 SER E N 1
ATOM 11615 C CA . SER C 1 192 ? -33.418 1.785 21.900 1.00 59.86 192 SER E CA 1
ATOM 11616 C C . SER C 1 192 ? -33.066 0.294 21.934 1.00 58.41 192 SER E C 1
ATOM 11617 O O . SER C 1 192 ? -33.603 -0.416 22.806 1.00 58.56 192 SER E O 1
ATOM 11620 N N . TRP C 1 193 ? -32.205 -0.158 21.018 1.00 56.98 193 TRP E N 1
ATOM 11621 C CA . TRP C 1 193 ? -31.661 -1.543 21.002 1.00 56.18 193 TRP E CA 1
ATOM 11622 C C . TRP C 1 193 ? -31.003 -1.817 22.357 1.00 56.16 193 TRP E C 1
ATOM 11623 O O . TRP C 1 193 ? -31.415 -2.781 23.033 1.00 56.23 193 TRP E O 1
ATOM 11634 N N . HIS C 1 194 ? -30.035 -0.974 22.730 1.00 56.43 194 HIS E N 1
ATOM 11635 C CA . HIS C 1 194 ? -29.277 -1.029 24.009 1.00 56.74 194 HIS E CA 1
ATOM 11636 C C . HIS C 1 194 ? -29.895 -0.064 25.018 1.00 57.48 194 HIS E C 1
ATOM 11637 O O . HIS C 1 194 ? -30.432 0.975 24.633 1.00 57.36 194 HIS E O 1
ATOM 11644 N N . PRO C 1 195 ? -29.837 -0.372 26.336 1.00 58.32 195 PRO E N 1
ATOM 11645 C CA . PRO C 1 195 ? -30.442 0.480 27.362 1.00 58.86 195 PRO E CA 1
ATOM 11646 C C . PRO C 1 195 ? -29.914 1.924 27.355 1.00 59.40 195 PRO E C 1
ATOM 11647 O O . PRO C 1 195 ? -28.711 2.106 27.423 1.00 59.18 195 PRO E O 1
ATOM 11651 N N . GLY C 1 196 ? -30.827 2.897 27.257 1.00 60.13 196 GLY E N 1
ATOM 11652 C CA . GLY C 1 196 ? -30.555 4.339 27.430 1.00 60.79 196 GLY E CA 1
ATOM 11653 C C . GLY C 1 196 ? -29.569 4.884 26.410 1.00 61.23 196 GLY E C 1
ATOM 11654 O O . GLY C 1 196 ? -28.748 5.737 26.801 1.00 61.76 196 GLY E O 1
ATOM 11655 N N . LEU C 1 197 ? -29.641 4.424 25.154 1.00 61.72 197 LEU E N 1
ATOM 11656 C CA . LEU C 1 197 ? -28.708 4.827 24.062 1.00 61.84 197 LEU E CA 1
ATOM 11657 C C . LEU C 1 197 ? -29.449 5.548 22.926 1.00 62.31 197 LEU E C 1
ATOM 11658 O O . LEU C 1 197 ? -28.758 6.008 21.995 1.00 62.50 197 LEU E O 1
ATOM 11663 N N . GLU C 1 198 ? -30.784 5.633 22.982 1.00 62.87 198 GLU E N 1
ATOM 11664 C CA . GLU C 1 198 ? -31.610 6.536 22.132 1.00 63.67 198 GLU E CA 1
ATOM 11665 C C . GLU C 1 198 ? -31.528 6.121 20.655 1.00 62.91 198 GLU E C 1
ATOM 11666 O O . GLU C 1 198 ? -31.959 6.920 19.799 1.00 62.31 198 GLU E O 1
ATOM 11672 N N . VAL C 1 199 ? -31.029 4.915 20.360 1.00 62.51 199 VAL E N 1
ATOM 11673 C CA . VAL C 1 199 ? -30.693 4.475 18.972 1.00 62.21 199 VAL E CA 1
ATOM 11674 C C . VAL C 1 199 ? -31.035 2.990 18.794 1.00 62.24 199 VAL E C 1
ATOM 11675 O O . VAL C 1 199 ? -30.940 2.232 19.781 1.00 62.08 199 VAL E O 1
ATOM 11679 N N . GLY C 1 200 ? -31.404 2.602 17.568 1.00 62.08 200 GLY E N 1
ATOM 11680 C CA . GLY C 1 200 ? -31.724 1.214 17.182 1.00 62.09 200 GLY E CA 1
ATOM 11681 C C . GLY C 1 200 ? -33.112 0.792 17.636 1.00 62.30 200 GLY E C 1
ATOM 11682 O O . GLY C 1 200 ? -33.369 -0.428 17.678 1.00 62.19 200 GLY E O 1
ATOM 11683 N N . GLY C 1 201 ? -33.977 1.759 17.956 1.00 62.71 201 GLY E N 1
ATOM 11684 C CA . GLY C 1 201 ? -35.356 1.526 18.427 1.00 62.93 201 GLY E CA 1
ATOM 11685 C C . GLY C 1 201 ? -36.352 1.542 17.279 1.00 63.10 201 GLY E C 1
ATOM 11686 O O . GLY C 1 201 ? -35.916 1.699 16.121 1.00 63.10 201 GLY E O 1
ATOM 11687 N N . GLY C 1 202 ? -37.642 1.387 17.591 1.00 63.44 202 GLY E N 1
ATOM 11688 C CA . GLY C 1 202 ? -38.742 1.393 16.606 1.00 63.52 202 GLY E CA 1
ATOM 11689 C C . GLY C 1 202 ? -40.012 0.777 17.168 1.00 63.92 202 GLY E C 1
ATOM 11690 O O . GLY C 1 202 ? -40.045 0.490 18.381 1.00 63.71 202 GLY E O 1
ATOM 11691 N N . GLU C 1 203 ? -41.019 0.585 16.310 1.00 64.69 203 GLU E N 1
ATOM 11692 C CA . GLU C 1 203 ? -42.337 -0.015 16.653 1.00 65.50 203 GLU E CA 1
ATOM 11693 C C . GLU C 1 203 ? -42.297 -1.514 16.334 1.00 65.26 203 GLU E C 1
ATOM 11694 O O . GLU C 1 203 ? -41.788 -1.872 15.254 1.00 65.01 203 GLU E O 1
ATOM 11700 N N . PHE C 1 204 ? -42.813 -2.351 17.242 1.00 65.37 204 PHE E N 1
ATOM 11701 C CA . PHE C 1 204 ? -42.780 -3.835 17.148 1.00 65.66 204 PHE E CA 1
ATOM 11702 C C . PHE C 1 204 ? -44.184 -4.412 17.355 1.00 66.32 204 PHE E C 1
ATOM 11703 O O . PHE C 1 204 ? -44.875 -3.999 18.306 1.00 66.59 204 PHE E O 1
ATOM 11711 N N . VAL C 1 205 ? -44.572 -5.351 16.486 1.00 67.04 205 VAL E N 1
ATOM 11712 C CA . VAL C 1 205 ? -45.874 -6.081 16.519 1.00 68.03 205 VAL E CA 1
ATOM 11713 C C . VAL C 1 205 ? -45.613 -7.500 17.042 1.00 68.26 205 VAL E C 1
ATOM 11714 O O . VAL C 1 205 ? -44.837 -8.232 16.399 1.00 68.20 205 VAL E O 1
ATOM 11718 N N . GLY C 1 206 ? -46.239 -7.863 18.167 1.00 68.95 206 GLY E N 1
ATOM 11719 C CA . GLY C 1 206 ? -46.033 -9.147 18.866 1.00 69.60 206 GLY E CA 1
ATOM 11720 C C . GLY C 1 206 ? -46.685 -10.311 18.139 1.00 70.29 206 GLY E C 1
ATOM 11721 O O . GLY C 1 206 ? -47.683 -10.083 17.425 1.00 70.37 206 GLY E O 1
ATOM 11722 N N . SER C 1 207 ? -46.144 -11.519 18.322 1.00 70.89 207 SER E N 1
ATOM 11723 C CA . SER C 1 207 ? -46.626 -12.776 17.690 1.00 71.81 207 SER E CA 1
ATOM 11724 C C . SER C 1 207 ? -46.246 -13.988 18.549 1.00 72.01 207 SER E C 1
ATOM 11725 O O . SER C 1 207 ? -45.163 -13.964 19.165 1.00 71.24 207 SER E O 1
ATOM 11728 N N . PHE C 1 208 ? -47.116 -15.003 18.574 1.00 73.16 208 PHE E N 1
ATOM 11729 C CA . PHE C 1 208 ? -46.908 -16.307 19.259 1.00 73.79 208 PHE E CA 1
ATOM 11730 C C . PHE C 1 208 ? -46.406 -17.350 18.254 1.00 74.01 208 PHE E C 1
ATOM 11731 O O . PHE C 1 208 ? -45.874 -18.387 18.695 1.00 73.91 208 PHE E O 1
ATOM 11739 N N . GLN C 1 209 ? -46.566 -17.079 16.952 1.00 74.36 209 GLN E N 1
ATOM 11740 C CA . GLN C 1 209 ? -46.060 -17.933 15.843 1.00 74.89 209 GLN E CA 1
ATOM 11741 C C . GLN C 1 209 ? -44.558 -18.128 16.031 1.00 74.63 209 GLN E C 1
ATOM 11742 O O . GLN C 1 209 ? -43.877 -17.220 16.501 1.00 74.84 209 GLN E O 1
ATOM 11748 N N . PRO C 1 210 ? -43.985 -19.303 15.680 1.00 74.58 210 PRO E N 1
ATOM 11749 C CA . PRO C 1 210 ? -42.560 -19.547 15.893 1.00 73.77 210 PRO E CA 1
ATOM 11750 C C . PRO C 1 210 ? -41.699 -18.891 14.802 1.00 72.33 210 PRO E C 1
ATOM 11751 O O . PRO C 1 210 ? -41.759 -19.332 13.668 1.00 73.06 210 PRO E O 1
ATOM 11755 N N . ALA C 1 211 ? -40.944 -17.851 15.173 1.00 70.29 211 ALA E N 1
ATOM 11756 C CA . ALA C 1 211 ? -39.951 -17.154 14.321 1.00 68.70 211 ALA E CA 1
ATOM 11757 C C . ALA C 1 211 ? -38.614 -17.082 15.067 1.00 67.37 211 ALA E C 1
ATOM 11758 O O . ALA C 1 211 ? -38.635 -16.869 16.295 1.00 67.02 211 ALA E O 1
ATOM 11760 N N . GLN C 1 212 ? -37.502 -17.256 14.347 1.00 66.24 212 GLN E N 1
ATOM 11761 C CA . GLN C 1 212 ? -36.128 -17.264 14.918 1.00 65.23 212 GLN E CA 1
ATOM 11762 C C . GLN C 1 212 ? -35.631 -15.820 15.060 1.00 63.23 212 GLN E C 1
ATOM 11763 O O . GLN C 1 212 ? -35.927 -14.998 14.168 1.00 62.39 212 GLN E O 1
ATOM 11769 N N . ASP C 1 213 ? -34.905 -15.538 16.148 1.00 61.51 213 ASP E N 1
ATOM 11770 C CA . ASP C 1 213 ? -34.293 -14.218 16.455 1.00 60.07 213 ASP E CA 1
ATOM 11771 C C . ASP C 1 213 ? -33.193 -13.935 15.426 1.00 59.31 213 ASP E C 1
ATOM 11772 O O . ASP C 1 213 ? -32.238 -14.733 15.362 1.00 59.67 213 ASP E O 1
ATOM 11777 N N . ASP C 1 214 ? -33.326 -12.850 14.653 1.00 58.48 214 ASP E N 1
ATOM 11778 C CA . ASP C 1 214 ? -32.327 -12.416 13.636 1.00 57.70 214 ASP E CA 1
ATOM 11779 C C . ASP C 1 214 ? -31.567 -11.180 14.140 1.00 57.09 214 ASP E C 1
ATOM 11780 O O . ASP C 1 214 ? -30.800 -10.605 13.343 1.00 56.90 214 ASP E O 1
ATOM 11785 N N . GLN C 1 215 ? -31.791 -10.781 15.400 1.00 56.87 215 GLN E N 1
ATOM 11786 C CA . GLN C 1 215 ? -30.978 -9.785 16.155 1.00 56.75 215 GLN E CA 1
ATOM 11787 C C . GLN C 1 215 ? -31.222 -8.359 15.641 1.00 56.43 215 GLN E C 1
ATOM 11788 O O . GLN C 1 215 ? -30.476 -7.460 16.070 1.00 56.06 215 GLN E O 1
ATOM 11794 N N . GLY C 1 216 ? -32.220 -8.151 14.774 1.00 56.45 216 GLY E N 1
ATOM 11795 C CA . GLY C 1 216 ? -32.468 -6.855 14.112 1.00 56.05 216 GLY E CA 1
ATOM 11796 C C . GLY C 1 216 ? -33.944 -6.594 13.875 1.00 56.09 216 GLY E C 1
ATOM 11797 O O . GLY C 1 216 ? -34.448 -5.576 14.376 1.00 55.93 216 GLY E O 1
ATOM 11798 N N . VAL C 1 217 ? -34.607 -7.478 13.125 1.00 56.55 217 VAL E N 1
ATOM 11799 C CA . VAL C 1 217 ? -36.027 -7.326 12.688 1.00 56.92 217 VAL E CA 1
ATOM 11800 C C . VAL C 1 217 ? -36.936 -8.167 13.595 1.00 57.26 217 VAL E C 1
ATOM 11801 O O . VAL C 1 217 ? -38.034 -7.681 13.920 1.00 57.67 217 VAL E O 1
ATOM 11805 N N . ILE C 1 218 ? -36.497 -9.369 13.987 1.00 57.25 218 ILE E N 1
ATOM 11806 C CA . ILE C 1 218 ? -37.285 -10.339 14.808 1.00 57.47 218 ILE E CA 1
ATOM 11807 C C . ILE C 1 218 ? -36.485 -10.683 16.071 1.00 57.52 218 ILE E C 1
ATOM 11808 O O . ILE C 1 218 ? -35.347 -11.166 15.933 1.00 57.21 218 ILE E O 1
ATOM 11813 N N . PHE C 1 219 ? -37.072 -10.427 17.246 1.00 57.91 219 PHE E N 1
ATOM 11814 C CA . PHE C 1 219 ? -36.497 -10.709 18.588 1.00 58.39 219 PHE E CA 1
ATOM 11815 C C . PHE C 1 219 ? -37.377 -11.741 19.301 1.00 59.31 219 PHE E C 1
ATOM 11816 O O . PHE C 1 219 ? -38.544 -11.423 19.601 1.00 59.22 219 PHE E O 1
ATOM 11824 N N . SER C 1 220 ? -36.825 -12.930 19.569 1.00 60.51 220 SER E N 1
ATOM 11825 C CA . SER C 1 220 ? -37.565 -14.137 20.026 1.00 61.51 220 SER E CA 1
ATOM 11826 C C . SER C 1 220 ? -37.359 -14.373 21.526 1.00 62.38 220 SER E C 1
ATOM 11827 O O . SER C 1 220 ? -36.217 -14.225 22.003 1.00 62.40 220 SER E O 1
ATOM 11830 N N . GLY C 1 221 ? -38.441 -14.730 22.224 1.00 63.62 221 GLY E N 1
ATOM 11831 C CA . GLY C 1 221 ? -38.423 -15.324 23.573 1.00 64.65 221 GLY E CA 1
ATOM 11832 C C . GLY C 1 221 ? -38.870 -16.775 23.520 1.00 65.83 221 GLY E C 1
ATOM 11833 O O . GLY C 1 221 ? -38.729 -17.391 22.443 1.00 65.65 221 GLY E O 1
ATOM 11834 N N . ASP C 1 222 ? -39.400 -17.299 24.629 1.00 67.23 222 ASP E N 1
ATOM 11835 C CA . ASP C 1 222 ? -39.915 -18.691 24.736 1.00 68.58 222 ASP E CA 1
ATOM 11836 C C . ASP C 1 222 ? -41.408 -18.700 24.384 1.00 68.43 222 ASP E C 1
ATOM 11837 O O . ASP C 1 222 ? -42.220 -18.286 25.237 1.00 68.23 222 ASP E O 1
ATOM 11842 N N . GLY C 1 223 ? -41.742 -19.150 23.170 1.00 68.29 223 GLY E N 1
ATOM 11843 C CA . GLY C 1 223 ? -43.126 -19.309 22.682 1.00 68.52 223 GLY E CA 1
ATOM 11844 C C . GLY C 1 223 ? -43.710 -18.007 22.158 1.00 68.24 223 GLY E C 1
ATOM 11845 O O . GLY C 1 223 ? -44.946 -17.940 22.006 1.00 68.73 223 GLY E O 1
ATOM 11846 N N . PHE C 1 224 ? -42.862 -17.010 21.882 1.00 67.60 224 PHE E N 1
ATOM 11847 C CA . PHE C 1 224 ? -43.263 -15.682 21.347 1.00 67.18 224 PHE E CA 1
ATOM 11848 C C . PHE C 1 224 ? -42.068 -15.010 20.661 1.00 66.53 224 PHE E C 1
ATOM 11849 O O . PHE C 1 224 ? -40.921 -15.463 20.855 1.00 66.47 224 PHE E O 1
ATOM 11857 N N . HIS C 1 225 ? -42.343 -13.955 19.888 1.00 65.77 225 HIS E N 1
ATOM 11858 C CA . HIS C 1 225 ? -41.326 -13.070 19.258 1.00 64.89 225 HIS E CA 1
ATOM 11859 C C . HIS C 1 225 ? -41.937 -11.693 18.967 1.00 64.10 225 HIS E C 1
ATOM 11860 O O . HIS C 1 225 ? -43.177 -11.565 19.032 1.00 63.72 225 HIS E O 1
ATOM 11867 N N . TRP C 1 226 ? -41.082 -10.713 18.660 1.00 63.26 226 TRP E N 1
ATOM 11868 C CA . TRP C 1 226 ? -41.458 -9.319 18.300 1.00 62.78 226 TRP E CA 1
ATOM 11869 C C . TRP C 1 226 ? -40.842 -8.965 16.944 1.00 63.25 226 TRP E C 1
ATOM 11870 O O . TRP C 1 226 ? -39.602 -8.991 16.842 1.00 62.95 226 TRP E O 1
ATOM 11881 N N . ARG C 1 227 ? -41.680 -8.639 15.957 1.00 64.49 227 ARG E N 1
ATOM 11882 C CA . ARG C 1 227 ? -41.259 -8.287 14.575 1.00 65.36 227 ARG E CA 1
ATOM 11883 C C . ARG C 1 227 ? -41.285 -6.761 14.415 1.00 65.31 227 ARG E C 1
ATOM 11884 O O . ARG C 1 227 ? -42.318 -6.148 14.751 1.00 65.40 227 ARG E O 1
ATOM 11892 N N . ARG C 1 228 ? -40.185 -6.183 13.919 1.00 65.19 228 ARG E N 1
ATOM 11893 C CA . ARG C 1 228 ? -40.018 -4.725 13.668 1.00 64.84 228 ARG E CA 1
ATOM 11894 C C . ARG C 1 228 ? -40.903 -4.310 12.487 1.00 65.02 228 ARG E C 1
ATOM 11895 O O . ARG C 1 228 ? -40.886 -5.019 11.461 1.00 64.61 228 ARG E O 1
ATOM 11903 N N . VAL C 1 229 ? -41.635 -3.200 12.631 1.00 65.77 229 VAL E N 1
ATOM 11904 C CA . VAL C 1 229 ? -42.402 -2.550 11.525 1.00 66.72 229 VAL E CA 1
ATOM 11905 C C . VAL C 1 229 ? -41.403 -1.731 10.701 1.00 66.96 229 VAL E C 1
ATOM 11906 O O . VAL C 1 229 ? -40.835 -0.770 11.258 1.00 66.78 229 VAL E O 1
ATOM 11910 N N . VAL C 1 230 ? -41.199 -2.104 9.434 1.00 67.62 230 VAL E N 1
ATOM 11911 C CA . VAL C 1 230 ? -40.206 -1.473 8.511 1.00 67.99 230 VAL E CA 1
ATOM 11912 C C . VAL C 1 230 ? -40.955 -0.922 7.292 1.00 68.66 230 VAL E C 1
ATOM 11913 O O . VAL C 1 230 ? -41.369 -1.725 6.432 1.00 68.66 230 VAL E O 1
ATOM 11917 N N . ASP C 1 231 ? -41.128 0.403 7.240 1.00 69.35 231 ASP E N 1
ATOM 11918 C CA . ASP C 1 231 ? -41.800 1.130 6.129 1.00 70.31 231 ASP E CA 1
ATOM 11919 C C . ASP C 1 231 ? -40.971 0.961 4.850 1.00 69.78 231 ASP E C 1
ATOM 11920 O O . ASP C 1 231 ? -41.572 0.721 3.783 1.00 70.34 231 ASP E O 1
ATOM 11925 N N . ASP C 1 232 ? -39.646 1.081 4.971 1.00 68.41 232 ASP E N 1
ATOM 11926 C CA . ASP C 1 232 ? -38.670 0.969 3.854 1.00 67.21 232 ASP E CA 1
ATOM 11927 C C . ASP C 1 232 ? -37.444 0.201 4.366 1.00 65.88 232 ASP E C 1
ATOM 11928 O O . ASP C 1 232 ? -36.775 0.705 5.291 1.00 65.75 232 ASP E O 1
ATOM 11933 N N . TYR C 1 233 ? -37.174 -0.972 3.782 1.00 64.58 233 TYR E N 1
ATOM 11934 C CA . TYR C 1 233 ? -36.100 -1.918 4.191 1.00 63.71 233 TYR E CA 1
ATOM 11935 C C . TYR C 1 233 ? -34.711 -1.310 3.956 1.00 62.44 233 TYR E C 1
ATOM 11936 O O . TYR C 1 233 ? -33.743 -1.800 4.573 1.00 62.27 233 TYR E O 1
ATOM 11945 N N . ASN C 1 234 ? -34.612 -0.288 3.098 1.00 61.37 234 ASN E N 1
ATOM 11946 C CA . ASN C 1 234 ? -33.331 0.360 2.707 1.00 60.01 234 ASN E CA 1
ATOM 11947 C C . ASN C 1 234 ? -32.985 1.500 3.677 1.00 58.58 234 ASN E C 1
ATOM 11948 O O . ASN C 1 234 ? -31.993 2.209 3.410 1.00 58.48 234 ASN E O 1
ATOM 11953 N N . ARG C 1 235 ? -33.758 1.670 4.757 1.00 57.31 235 ARG E N 1
ATOM 11954 C CA . ARG C 1 235 ? -33.501 2.667 5.834 1.00 56.27 235 ARG E CA 1
ATOM 11955 C C . ARG C 1 235 ? -33.085 1.945 7.122 1.00 54.02 235 ARG E C 1
ATOM 11956 O O . ARG C 1 235 ? -32.890 2.636 8.141 1.00 53.76 235 ARG E O 1
ATOM 11964 N N . LEU C 1 236 ? -32.958 0.614 7.081 1.00 51.83 236 LEU E N 1
ATOM 11965 C CA . LEU C 1 236 ? -32.367 -0.196 8.180 1.00 50.09 236 LEU E CA 1
ATOM 11966 C C . LEU C 1 236 ? -30.862 0.080 8.230 1.00 48.43 236 LEU E C 1
ATOM 11967 O O . LEU C 1 236 ? -30.256 0.236 7.152 1.00 48.34 236 LEU E O 1
ATOM 11972 N N . SER C 1 237 ? -30.294 0.149 9.437 1.00 46.94 237 SER E N 1
ATOM 11973 C CA . SER C 1 237 ? -28.839 0.315 9.690 1.00 45.76 237 SER E CA 1
ATOM 11974 C C . SER C 1 237 ? -28.384 -0.707 10.738 1.00 44.86 237 SER E C 1
ATOM 11975 O O . SER C 1 237 ? -29.240 -1.462 11.242 1.00 44.92 237 SER E O 1
ATOM 11978 N N . LEU C 1 238 ? -27.086 -0.720 11.049 1.00 43.67 238 LEU E N 1
ATOM 11979 C CA . LEU C 1 238 ? -26.479 -1.624 12.062 1.00 42.96 238 LEU E CA 1
ATOM 11980 C C . LEU C 1 238 ? -26.955 -1.236 13.467 1.00 42.46 238 LEU E C 1
ATOM 11981 O O . LEU C 1 238 ? -26.880 -2.098 14.359 1.00 42.36 238 LEU E O 1
ATOM 11986 N N . PHE C 1 239 ? -27.423 0.003 13.661 1.00 42.29 239 PHE E N 1
ATOM 11987 C CA . PHE C 1 239 ? -28.090 0.455 14.912 1.00 42.36 239 PHE E CA 1
ATOM 11988 C C . PHE C 1 239 ? -29.247 -0.499 15.231 1.00 42.38 239 PHE E C 1
ATOM 11989 O O . PHE C 1 239 ? -29.352 -0.948 16.389 1.00 42.44 239 PHE E O 1
ATOM 11997 N N . ASP C 1 240 ? -30.059 -0.814 14.216 1.00 42.38 240 ASP E N 1
ATOM 11998 C CA . ASP C 1 240 ? -31.262 -1.685 14.318 1.00 42.58 240 ASP E CA 1
ATOM 11999 C C . ASP C 1 240 ? -30.843 -3.124 14.650 1.00 42.66 240 ASP E C 1
ATOM 12000 O O . ASP C 1 240 ? -31.691 -3.862 15.187 1.00 42.73 240 ASP E O 1
ATOM 12005 N N . PHE C 1 241 ? -29.596 -3.502 14.337 1.00 42.60 241 PHE E N 1
ATOM 12006 C CA . PHE C 1 241 ? -29.004 -4.840 14.613 1.00 42.72 241 PHE E CA 1
ATOM 12007 C C . PHE C 1 241 ? -28.054 -4.768 15.820 1.00 42.83 241 PHE E C 1
ATOM 12008 O O . PHE C 1 241 ? -27.315 -5.744 16.058 1.00 42.63 241 PHE E O 1
ATOM 12016 N N . GLY C 1 242 ? -28.075 -3.651 16.558 1.00 43.18 242 GLY E N 1
ATOM 12017 C CA . GLY C 1 242 ? -27.463 -3.518 17.896 1.00 43.69 242 GLY E CA 1
ATOM 12018 C C . GLY C 1 242 ? -26.014 -3.062 17.859 1.00 44.04 242 GLY E C 1
ATOM 12019 O O . GLY C 1 242 ? -25.260 -3.450 18.771 1.00 44.33 242 GLY E O 1
ATOM 12020 N N . ALA C 1 243 ? -25.634 -2.254 16.865 1.00 44.36 243 ALA E N 1
ATOM 12021 C CA . ALA C 1 243 ? -24.301 -1.612 16.776 1.00 44.64 243 ALA E CA 1
ATOM 12022 C C . ALA C 1 243 ? -24.316 -0.320 17.599 1.00 45.08 243 ALA E C 1
ATOM 12023 O O . ALA C 1 243 ? -25.395 0.295 17.717 1.00 45.18 243 ALA E O 1
ATOM 12025 N N . ILE C 1 244 ? -23.161 0.057 18.154 1.00 45.50 244 ILE E N 1
ATOM 12026 C CA . ILE C 1 244 ? -22.970 1.305 18.951 1.00 45.92 244 ILE E CA 1
ATOM 12027 C C . ILE C 1 244 ? -21.872 2.134 18.276 1.00 46.06 244 ILE E C 1
ATOM 12028 O O . ILE C 1 244 ? -20.749 1.612 18.122 1.00 45.96 244 ILE E O 1
ATOM 12033 N N . ALA C 1 245 ? -22.195 3.372 17.885 1.00 46.36 245 ALA E N 1
ATOM 12034 C CA . ALA C 1 245 ? -21.276 4.325 17.218 1.00 46.71 245 ALA E CA 1
ATOM 12035 C C . ALA C 1 245 ? -20.418 5.036 18.274 1.00 47.30 245 ALA E C 1
ATOM 12036 O O . ALA C 1 245 ? -20.483 6.280 18.356 1.00 47.48 245 ALA E O 1
ATOM 12038 N N . ASP C 1 246 ? -19.647 4.265 19.051 1.00 47.83 246 ASP E N 1
ATOM 12039 C CA . ASP C 1 246 ? -18.771 4.763 20.148 1.00 48.38 246 ASP E CA 1
ATOM 12040 C C . ASP C 1 246 ? -17.298 4.464 19.834 1.00 48.46 246 ASP E C 1
ATOM 12041 O O . ASP C 1 246 ? -16.434 4.937 20.599 1.00 48.92 246 ASP E O 1
ATOM 12046 N N . GLY C 1 247 ? -17.026 3.701 18.767 1.00 48.25 247 GLY E N 1
ATOM 12047 C CA . GLY C 1 247 ? -15.669 3.375 18.288 1.00 48.25 247 GLY E CA 1
ATOM 12048 C C . GLY C 1 247 ? -14.888 2.527 19.277 1.00 48.46 247 GLY E C 1
ATOM 12049 O O . GLY C 1 247 ? -13.650 2.653 19.295 1.00 48.40 247 GLY E O 1
ATOM 12050 N N . LYS C 1 248 ? -15.574 1.691 20.065 1.00 48.90 248 LYS E N 1
ATOM 12051 C CA . LYS C 1 248 ? -14.935 0.777 21.052 1.00 49.53 248 LYS E CA 1
ATOM 12052 C C . LYS C 1 248 ? -15.699 -0.553 21.126 1.00 48.80 248 LYS E C 1
ATOM 12053 O O . LYS C 1 248 ? -15.042 -1.604 20.999 1.00 48.75 248 LYS E O 1
ATOM 12059 N N . THR C 1 249 ? -17.019 -0.513 21.346 1.00 47.91 249 THR E N 1
ATOM 12060 C CA . THR C 1 249 ? -17.896 -1.714 21.431 1.00 47.38 249 THR E CA 1
ATOM 12061 C C . THR C 1 249 ? -17.908 -2.435 20.079 1.00 46.73 249 THR E C 1
ATOM 12062 O O . THR C 1 249 ? -18.205 -1.778 19.064 1.00 46.62 249 THR E O 1
ATOM 12066 N N . ASP C 1 250 ? -17.614 -3.739 20.081 1.00 46.27 250 ASP E N 1
ATOM 12067 C CA . ASP C 1 250 ? -17.537 -4.584 18.860 1.00 45.82 250 ASP E CA 1
ATOM 12068 C C . ASP C 1 250 ? -18.914 -4.625 18.188 1.00 45.36 250 ASP E C 1
ATOM 12069 O O . ASP C 1 250 ? -19.868 -5.123 18.819 1.00 45.42 250 ASP E O 1
ATOM 12074 N N . SER C 1 251 ? -19.000 -4.116 16.955 1.00 44.93 251 SER E N 1
ATOM 12075 C CA . SER C 1 251 ? -20.224 -4.100 16.113 1.00 44.65 251 SER E CA 1
ATOM 12076 C C . SER C 1 251 ? -20.183 -5.251 15.096 1.00 44.50 251 SER E C 1
ATOM 12077 O O . SER C 1 251 ? -21.044 -5.269 14.197 1.00 44.57 251 SER E O 1
ATOM 12080 N N . ALA C 1 252 ? -19.233 -6.183 15.246 1.00 44.45 252 ALA E N 1
ATOM 12081 C CA . ALA C 1 252 ? -19.065 -7.381 14.387 1.00 44.40 252 ALA E CA 1
ATOM 12082 C C . ALA C 1 252 ? -20.277 -8.304 14.505 1.00 44.41 252 ALA E C 1
ATOM 12083 O O . ALA C 1 252 ? -20.720 -8.853 13.498 1.00 44.45 252 ALA E O 1
ATOM 12085 N N . PRO C 1 253 ? -20.845 -8.530 15.716 1.00 44.50 253 PRO E N 1
ATOM 12086 C CA . PRO C 1 253 ? -22.061 -9.334 15.851 1.00 44.47 253 PRO E CA 1
ATOM 12087 C C . PRO C 1 253 ? -23.237 -8.754 15.049 1.00 44.12 253 PRO E C 1
ATOM 12088 O O . PRO C 1 253 ? -23.972 -9.525 14.460 1.00 44.15 253 PRO E O 1
ATOM 12092 N N . ALA C 1 254 ? -23.373 -7.422 15.048 1.00 43.72 254 ALA E N 1
ATOM 12093 C CA . ALA C 1 254 ? -24.443 -6.667 14.352 1.00 43.54 254 ALA E CA 1
ATOM 12094 C C . ALA C 1 254 ? -24.271 -6.793 12.834 1.00 43.36 254 ALA E C 1
ATOM 12095 O O . ALA C 1 254 ? -25.287 -7.008 12.145 1.00 43.28 254 ALA E O 1
ATOM 12097 N N . ILE C 1 255 ? -23.036 -6.656 12.337 1.00 43.34 255 ILE E N 1
ATOM 12098 C CA . ILE C 1 255 ? -22.691 -6.768 10.887 1.00 43.30 255 ILE E CA 1
ATOM 12099 C C . ILE C 1 255 ? -23.041 -8.183 10.410 1.00 43.70 255 ILE E C 1
ATOM 12100 O O . ILE C 1 255 ? -23.752 -8.301 9.391 1.00 43.76 255 ILE E O 1
ATOM 12105 N N . LYS C 1 256 ? -22.562 -9.209 11.124 1.00 44.01 256 LYS E N 1
ATOM 12106 C CA . LYS C 1 256 ? -22.842 -10.643 10.834 1.00 44.46 256 LYS E CA 1
ATOM 12107 C C . LYS C 1 256 ? -24.359 -10.873 10.818 1.00 44.49 256 LYS E C 1
ATOM 12108 O O . LYS C 1 256 ? -24.840 -11.560 9.897 1.00 44.39 256 LYS E O 1
ATOM 12114 N N . ALA C 1 257 ? -25.076 -10.309 11.795 1.00 44.50 257 ALA E N 1
ATOM 12115 C CA . ALA C 1 257 ? -26.543 -10.434 11.963 1.00 44.66 257 ALA E CA 1
ATOM 12116 C C . ALA C 1 257 ? -27.273 -9.781 10.781 1.00 44.78 257 ALA E C 1
ATOM 12117 O O . ALA C 1 257 ? -28.234 -10.393 10.278 1.00 44.83 257 ALA E O 1
ATOM 12119 N N . MET C 1 258 ? -26.843 -8.585 10.364 1.00 45.20 258 MET E N 1
ATOM 12120 C CA . MET C 1 258 ? -27.489 -7.807 9.271 1.00 45.46 258 MET E CA 1
ATOM 12121 C C . MET C 1 258 ? -27.206 -8.478 7.922 1.00 46.54 258 MET E C 1
ATOM 12122 O O . MET C 1 258 ? -28.097 -8.432 7.050 1.00 46.67 258 MET E O 1
ATOM 12127 N N . TYR C 1 259 ? -26.020 -9.071 7.753 1.00 47.80 259 TYR E N 1
ATOM 12128 C CA . TYR C 1 259 ? -25.642 -9.845 6.542 1.00 48.98 259 TYR E CA 1
ATOM 12129 C C . TYR C 1 259 ? -26.554 -11.070 6.420 1.00 49.83 259 TYR E C 1
ATOM 12130 O O . TYR C 1 259 ? -27.207 -11.229 5.372 1.00 50.05 259 TYR E O 1
ATOM 12139 N N . GLN C 1 260 ? -26.586 -11.898 7.470 1.00 50.64 260 GLN E N 1
ATOM 12140 C CA A GLN C 1 260 ? -27.406 -13.141 7.521 0.50 51.39 260 GLN E CA 1
ATOM 12141 C CA B GLN C 1 260 ? -27.411 -13.136 7.543 0.50 51.39 260 GLN E CA 1
ATOM 12142 C C . GLN C 1 260 ? -28.862 -12.803 7.175 1.00 51.66 260 GLN E C 1
ATOM 12143 O O . GLN C 1 260 ? -29.449 -13.544 6.359 1.00 51.63 260 GLN E O 1
ATOM 12154 N N . TRP C 1 261 ? -29.399 -11.730 7.766 1.00 52.11 261 TRP E N 1
ATOM 12155 C CA . TRP C 1 261 ? -30.779 -11.234 7.518 1.00 52.82 261 TRP E CA 1
ATOM 12156 C C . TRP C 1 261 ? -30.968 -10.959 6.022 1.00 53.50 261 TRP E C 1
ATOM 12157 O O . TRP C 1 261 ? -31.890 -11.552 5.426 1.00 53.77 261 TRP E O 1
ATOM 12168 N N . SER C 1 262 ? -30.120 -10.094 5.453 1.00 54.05 262 SER E N 1
ATOM 12169 C CA . SER C 1 262 ? -30.192 -9.604 4.049 1.00 54.67 262 SER E CA 1
ATOM 12170 C C . SER C 1 262 ? -30.088 -10.776 3.064 1.00 55.70 262 SER E C 1
ATOM 12171 O O . SER C 1 262 ? -30.751 -10.715 2.011 1.00 56.05 262 SER E O 1
ATOM 12174 N N . GLN C 1 263 ? -29.279 -11.790 3.391 1.00 56.84 263 GLN E N 1
ATOM 12175 C CA . GLN C 1 263 ? -29.105 -13.028 2.581 1.00 58.12 263 GLN E CA 1
ATOM 12176 C C . GLN C 1 263 ? -30.406 -13.840 2.603 1.00 59.48 263 GLN E C 1
ATOM 12177 O O . GLN C 1 263 ? -30.911 -14.173 1.513 1.00 59.46 263 GLN E O 1
ATOM 12183 N N . GLN C 1 264 ? -30.918 -14.137 3.802 1.00 61.06 264 GLN E N 1
ATOM 12184 C CA . GLN C 1 264 ? -32.124 -14.981 4.032 1.00 62.41 264 GLN E CA 1
ATOM 12185 C C . GLN C 1 264 ? -33.369 -14.296 3.457 1.00 62.71 264 GLN E C 1
ATOM 12186 O O . GLN C 1 264 ? -34.154 -14.986 2.781 1.00 63.36 264 GLN E O 1
ATOM 12192 N N . SER C 1 265 ? -33.538 -12.996 3.716 1.00 63.00 265 SER E N 1
ATOM 12193 C CA . SER C 1 265 ? -34.708 -12.185 3.283 1.00 63.61 265 SER E CA 1
ATOM 12194 C C . SER C 1 265 ? -34.523 -11.683 1.843 1.00 63.72 265 SER E C 1
ATOM 12195 O O . SER C 1 265 ? -35.482 -11.095 1.306 1.00 63.82 265 SER E O 1
ATOM 12198 N N . ASP C 1 266 ? -33.342 -11.907 1.251 1.00 63.84 266 ASP E N 1
ATOM 12199 C CA . ASP C 1 266 ? -32.970 -11.479 -0.127 1.00 64.19 266 ASP E CA 1
ATOM 12200 C C . ASP C 1 266 ? -33.273 -9.983 -0.285 1.00 63.60 266 ASP E C 1
ATOM 12201 O O . ASP C 1 266 ? -34.016 -9.617 -1.223 1.00 63.33 266 ASP E O 1
ATOM 12206 N N . GLN C 1 267 ? -32.730 -9.159 0.619 1.00 62.92 267 GLN E N 1
ATOM 12207 C CA . GLN C 1 267 ? -32.796 -7.674 0.561 1.00 62.28 267 GLN E CA 1
ATOM 12208 C C . GLN C 1 267 ? -31.436 -7.148 0.109 1.00 61.23 267 GLN E C 1
ATOM 12209 O O . GLN C 1 267 ? -30.414 -7.491 0.701 1.00 60.80 267 GLN E O 1
ATOM 12215 N N . PRO C 1 268 ? -31.373 -6.298 -0.943 1.00 60.24 268 PRO E N 1
ATOM 12216 C CA . PRO C 1 268 ? -30.102 -5.965 -1.583 1.00 59.20 268 PRO E CA 1
ATOM 12217 C C . PRO C 1 268 ? -29.204 -4.999 -0.791 1.00 57.72 268 PRO E C 1
ATOM 12218 O O . PRO C 1 268 ? -28.030 -4.936 -1.114 1.00 57.88 268 PRO E O 1
ATOM 12222 N N . ILE C 1 269 ? -29.743 -4.281 0.205 1.00 56.09 269 ILE E N 1
ATOM 12223 C CA . ILE C 1 269 ? -28.974 -3.269 0.997 1.00 54.80 269 ILE E CA 1
ATOM 12224 C C . ILE C 1 269 ? -27.832 -3.969 1.744 1.00 53.21 269 ILE E C 1
ATOM 12225 O O . ILE C 1 269 ? -26.818 -3.299 2.029 1.00 52.92 269 ILE E O 1
ATOM 12230 N N . CYS C 1 270 ? -28.004 -5.253 2.071 1.00 51.74 270 CYS E N 1
ATOM 12231 C CA . CYS C 1 270 ? -26.954 -6.131 2.652 1.00 50.42 270 CYS E CA 1
ATOM 12232 C C . CYS C 1 270 ? -26.530 -5.571 4.019 1.00 48.80 270 CYS E C 1
ATOM 12233 O O . CYS C 1 270 ? -27.286 -5.790 4.985 1.00 49.04 270 CYS E O 1
ATOM 12236 N N . VAL C 1 271 ? -25.401 -4.855 4.104 1.00 46.65 271 VAL E N 1
ATOM 12237 C CA . VAL C 1 271 ? -24.876 -4.260 5.370 1.00 45.34 271 VAL E CA 1
ATOM 12238 C C . VAL C 1 271 ? -24.721 -2.746 5.172 1.00 43.96 271 VAL E C 1
ATOM 12239 O O . VAL C 1 271 ? -24.016 -2.342 4.228 1.00 43.72 271 VAL E O 1
ATOM 12243 N N . GLN C 1 272 ? -25.351 -1.953 6.045 1.00 42.51 272 GLN E N 1
ATOM 12244 C CA . GLN C 1 272 ? -25.430 -0.470 5.951 1.00 41.59 272 GLN E CA 1
ATOM 12245 C C . GLN C 1 272 ? -25.059 0.143 7.307 1.00 40.91 272 GLN E C 1
ATOM 12246 O O . GLN C 1 272 ? -25.849 -0.013 8.259 1.00 41.12 272 GLN E O 1
ATOM 12252 N N . PHE C 1 273 ? -23.906 0.815 7.387 1.00 39.95 273 PHE E N 1
ATOM 12253 C CA . PHE C 1 273 ? -23.452 1.564 8.588 1.00 39.41 273 PHE E CA 1
ATOM 12254 C C . PHE C 1 273 ? -24.191 2.896 8.670 1.00 39.26 273 PHE E C 1
ATOM 12255 O O . PHE C 1 273 ? -24.429 3.539 7.650 1.00 39.23 273 PHE E O 1
ATOM 12263 N N . PRO C 1 274 ? -24.572 3.354 9.883 1.00 39.21 274 PRO E N 1
ATOM 12264 C CA . PRO C 1 274 ? -24.933 4.752 10.093 1.00 39.34 274 PRO E CA 1
ATOM 12265 C C . PRO C 1 274 ? -23.655 5.594 10.232 1.00 39.28 274 PRO E C 1
ATOM 12266 O O . PRO C 1 274 ? -22.580 5.022 10.223 1.00 39.27 274 PRO E O 1
ATOM 12270 N N . ALA C 1 275 ? -23.793 6.918 10.343 1.00 39.39 275 ALA E N 1
ATOM 12271 C CA . ALA C 1 275 ? -22.665 7.863 10.521 1.00 39.44 275 ALA E CA 1
ATOM 12272 C C . ALA C 1 275 ? -22.031 7.641 11.900 1.00 39.61 275 ALA E C 1
ATOM 12273 O O . ALA C 1 275 ? -22.787 7.384 12.861 1.00 40.18 275 ALA E O 1
ATOM 12275 N N . GLY C 1 276 ? -20.698 7.719 11.985 1.00 39.49 276 GLY E N 1
ATOM 12276 C CA . GLY C 1 276 ? -19.929 7.581 13.239 1.00 39.50 276 GLY E CA 1
ATOM 12277 C C . GLY C 1 276 ? -18.794 6.579 13.111 1.00 39.23 276 GLY E C 1
ATOM 12278 O O . GLY C 1 276 ? -18.605 6.037 12.005 1.00 39.00 276 GLY E O 1
ATOM 12279 N N . THR C 1 277 ? -18.065 6.347 14.209 1.00 39.12 277 THR E N 1
ATOM 12280 C CA . THR C 1 277 ? -16.914 5.409 14.302 1.00 38.86 277 THR E CA 1
ATOM 12281 C C . THR C 1 277 ? -17.395 4.092 14.920 1.00 38.86 277 THR E C 1
ATOM 12282 O O . THR C 1 277 ? -18.138 4.151 15.917 1.00 38.96 277 THR E O 1
ATOM 12286 N N . PHE C 1 278 ? -16.977 2.957 14.347 1.00 38.90 278 PHE E N 1
ATOM 12287 C CA . PHE C 1 278 ? -17.399 1.588 14.747 1.00 38.89 278 PHE E CA 1
ATOM 12288 C C . PHE C 1 278 ? -16.176 0.674 14.871 1.00 39.49 278 PHE E C 1
ATOM 12289 O O . PHE C 1 278 ? -15.456 0.496 13.870 1.00 39.45 278 PHE E O 1
ATOM 12297 N N . PHE C 1 279 ? -15.957 0.109 16.062 1.00 40.29 279 PHE E N 1
ATOM 12298 C CA . PHE C 1 279 ? -14.963 -0.968 16.306 1.00 40.82 279 PHE E CA 1
ATOM 12299 C C . PHE C 1 279 ? -15.525 -2.276 15.744 1.00 41.03 279 PHE E C 1
ATOM 12300 O O . PHE C 1 279 ? -16.636 -2.670 16.148 1.00 40.99 279 PHE E O 1
ATOM 12308 N N . VAL C 1 280 ? -14.781 -2.913 14.835 1.00 41.41 280 VAL E N 1
ATOM 12309 C CA . VAL C 1 280 ? -15.183 -4.167 14.131 1.00 41.57 280 VAL E CA 1
ATOM 12310 C C . VAL C 1 280 ? -14.031 -5.171 14.222 1.00 42.12 280 VAL E C 1
ATOM 12311 O O . VAL C 1 280 ? -12.968 -4.903 13.625 1.00 41.86 280 VAL E O 1
ATOM 12315 N N . THR C 1 281 ? -14.240 -6.277 14.944 1.00 42.72 281 THR E N 1
ATOM 12316 C CA . THR C 1 281 ? -13.380 -7.490 14.899 1.00 43.47 281 THR E CA 1
ATOM 12317 C C . THR C 1 281 ? -13.637 -8.201 13.565 1.00 43.81 281 THR E C 1
ATOM 12318 O O . THR C 1 281 ? -14.771 -8.096 13.055 1.00 43.68 281 THR E O 1
ATOM 12322 N N . GLY C 1 282 ? -12.623 -8.883 13.025 1.00 44.39 282 GLY E N 1
ATOM 12323 C CA . GLY C 1 282 ? -12.692 -9.591 11.732 1.00 44.86 282 GLY E CA 1
ATOM 12324 C C . GLY C 1 282 ? -13.999 -10.350 11.566 1.00 45.30 282 GLY E C 1
ATOM 12325 O O . GLY C 1 282 ? -14.296 -11.201 12.426 1.00 45.76 282 GLY E O 1
ATOM 12326 N N . CYS C 1 283 ? -14.758 -10.036 10.511 1.00 45.74 283 CYS E N 1
ATOM 12327 C CA . CYS C 1 283 ? -16.003 -10.739 10.099 1.00 46.43 283 CYS E CA 1
ATOM 12328 C C . CYS C 1 283 ? -15.683 -11.709 8.955 1.00 47.52 283 CYS E C 1
ATOM 12329 O O . CYS C 1 283 ? -15.493 -11.237 7.815 1.00 47.09 283 CYS E O 1
ATOM 12332 N N . ASP C 1 284 ? -15.610 -13.009 9.259 1.00 49.20 284 ASP E N 1
ATOM 12333 C CA . ASP C 1 284 ? -15.363 -14.095 8.273 1.00 50.61 284 ASP E CA 1
ATOM 12334 C C . ASP C 1 284 ? -16.715 -14.677 7.847 1.00 51.74 284 ASP E C 1
ATOM 12335 O O . ASP C 1 284 ? -17.304 -15.443 8.636 1.00 52.13 284 ASP E O 1
ATOM 12340 N N . PHE C 1 285 ? -17.178 -14.329 6.642 1.00 52.80 285 PHE E N 1
ATOM 12341 C CA . PHE C 1 285 ? -18.510 -14.701 6.096 1.00 54.12 285 PHE E CA 1
ATOM 12342 C C . PHE C 1 285 ? -18.414 -16.062 5.400 1.00 56.02 285 PHE E C 1
ATOM 12343 O O . PHE C 1 285 ? -18.824 -16.179 4.226 1.00 56.47 285 PHE E O 1
ATOM 12351 N N . GLY C 1 286 ? -17.897 -17.060 6.123 1.00 58.19 286 GLY E N 1
ATOM 12352 C CA . GLY C 1 286 ? -17.644 -18.424 5.623 1.00 59.90 286 GLY E CA 1
ATOM 12353 C C . GLY C 1 286 ? -16.795 -18.416 4.366 1.00 61.08 286 GLY E C 1
ATOM 12354 O O . GLY C 1 286 ? -16.134 -17.393 4.098 1.00 60.96 286 GLY E O 1
ATOM 12355 N N . GLU C 1 287 ? -16.804 -19.530 3.632 1.00 63.05 287 GLU E N 1
ATOM 12356 C CA . GLU C 1 287 ? -16.102 -19.698 2.331 1.00 64.21 287 GLU E CA 1
ATOM 12357 C C . GLU C 1 287 ? -17.108 -19.998 1.213 1.00 64.49 287 GLU E C 1
ATOM 12358 O O . GLU C 1 287 ? -16.718 -19.862 0.035 1.00 64.33 287 GLU E O 1
ATOM 12364 N N . GLU C 1 288 ? -18.341 -20.391 1.557 1.00 64.78 288 GLU E N 1
ATOM 12365 C CA . GLU C 1 288 ? -19.403 -20.744 0.575 1.00 65.09 288 GLU E CA 1
ATOM 12366 C C . GLU C 1 288 ? -19.712 -19.516 -0.294 1.00 63.84 288 GLU E C 1
ATOM 12367 O O . GLU C 1 288 ? -19.856 -18.412 0.265 1.00 63.24 288 GLU E O 1
ATOM 12373 N N . GLN C 1 289 ? -19.791 -19.719 -1.614 1.00 63.40 289 GLN E N 1
ATOM 12374 C CA . GLN C 1 289 ? -19.947 -18.652 -2.641 1.00 62.55 289 GLN E CA 1
ATOM 12375 C C . GLN C 1 289 ? -21.360 -18.067 -2.579 1.00 61.99 289 GLN E C 1
ATOM 12376 O O . GLN C 1 289 ? -22.323 -18.831 -2.770 1.00 62.74 289 GLN E O 1
ATOM 12382 N N . ARG C 1 290 ? -21.463 -16.757 -2.340 1.00 61.29 290 ARG E N 1
ATOM 12383 C CA . ARG C 1 290 ? -22.736 -15.987 -2.336 1.00 61.00 290 ARG E CA 1
ATOM 12384 C C . ARG C 1 290 ? -22.849 -15.241 -3.668 1.00 60.12 290 ARG E C 1
ATOM 12385 O O . ARG C 1 290 ? -21.865 -15.254 -4.434 1.00 59.99 290 ARG E O 1
ATOM 12393 N N . ARG C 1 291 ? -24.004 -14.629 -3.940 1.00 59.38 291 ARG E N 1
ATOM 12394 C CA . ARG C 1 291 ? -24.235 -13.828 -5.171 1.00 58.79 291 ARG E CA 1
ATOM 12395 C C . ARG C 1 291 ? -23.729 -12.400 -4.936 1.00 57.15 291 ARG E C 1
ATOM 12396 O O . ARG C 1 291 ? -22.915 -11.926 -5.751 1.00 56.70 291 ARG E O 1
ATOM 12404 N N . PHE C 1 292 ? -24.177 -11.757 -3.851 1.00 55.77 292 PHE E N 1
ATOM 12405 C CA . PHE C 1 292 ? -23.886 -10.337 -3.520 1.00 54.48 292 PHE E CA 1
ATOM 12406 C C . PHE C 1 292 ? -23.193 -10.218 -2.159 1.00 52.68 292 PHE E C 1
ATOM 12407 O O . PHE C 1 292 ? -23.468 -11.028 -1.250 1.00 52.51 292 PHE E O 1
ATOM 12415 N N . PHE C 1 293 ? -22.315 -9.218 -2.039 1.00 50.70 293 PHE E N 1
ATOM 12416 C CA . PHE C 1 293 ? -21.879 -8.610 -0.756 1.00 49.55 293 PHE E CA 1
ATOM 12417 C C . PHE C 1 293 ? -21.777 -7.094 -0.941 1.00 48.59 293 PHE E C 1
ATOM 12418 O O . PHE C 1 293 ? -20.816 -6.632 -1.581 1.00 48.44 293 PHE E O 1
ATOM 12426 N N . ARG C 1 294 ? -22.747 -6.351 -0.404 1.00 48.00 294 ARG E N 1
ATOM 12427 C CA . ARG C 1 294 ? -22.738 -4.865 -0.369 1.00 47.59 294 ARG E CA 1
ATOM 12428 C C . ARG C 1 294 ? -22.437 -4.408 1.062 1.00 46.88 294 ARG E C 1
ATOM 12429 O O . ARG C 1 294 ? -23.116 -4.880 1.992 1.00 46.80 294 ARG E O 1
ATOM 12437 N N . ILE C 1 295 ? -21.441 -3.534 1.222 1.00 46.21 295 ILE E N 1
ATOM 12438 C CA . ILE C 1 295 ? -21.129 -2.827 2.498 1.00 45.93 295 ILE E CA 1
ATOM 12439 C C . ILE C 1 295 ? -21.054 -1.330 2.181 1.00 45.66 295 ILE E C 1
ATOM 12440 O O . ILE C 1 295 ? -20.404 -0.972 1.183 1.00 45.39 295 ILE E O 1
ATOM 12445 N N . SER C 1 296 ? -21.737 -0.493 2.965 1.00 45.85 296 SER E N 1
ATOM 12446 C CA . SER C 1 296 ? -21.863 0.965 2.709 1.00 46.10 296 SER E CA 1
ATOM 12447 C C . SER C 1 296 ? -21.880 1.743 4.026 1.00 46.72 296 SER E C 1
ATOM 12448 O O . SER C 1 296 ? -22.551 1.291 4.974 1.00 46.53 296 SER E O 1
ATOM 12451 N N . GLY C 1 297 ? -21.158 2.866 4.069 1.00 47.82 297 GLY E N 1
ATOM 12452 C CA . GLY C 1 297 ? -21.232 3.861 5.154 1.00 49.01 297 GLY E CA 1
ATOM 12453 C C . GLY C 1 297 ? -22.368 4.838 4.916 1.00 50.35 297 GLY E C 1
ATOM 12454 O O . GLY C 1 297 ? -23.098 4.662 3.919 1.00 49.85 297 GLY E O 1
ATOM 12455 N N . ALA C 1 298 ? -22.511 5.832 5.798 1.00 52.51 298 ALA E N 1
ATOM 12456 C CA . ALA C 1 298 ? -23.579 6.859 5.761 1.00 54.53 298 ALA E CA 1
ATOM 12457 C C . ALA C 1 298 ? -23.712 7.413 4.337 1.00 56.59 298 ALA E C 1
ATOM 12458 O O . ALA C 1 298 ? -22.739 8.024 3.844 1.00 57.21 298 ALA E O 1
ATOM 12460 N N . MET C 1 299 ? -24.871 7.194 3.707 1.00 59.01 299 MET E N 1
ATOM 12461 C CA . MET C 1 299 ? -25.177 7.614 2.313 1.00 60.99 299 MET E CA 1
ATOM 12462 C C . MET C 1 299 ? -25.492 9.116 2.293 1.00 62.63 299 MET E C 1
ATOM 12463 O O . MET C 1 299 ? -26.688 9.477 2.244 1.00 62.40 299 MET E O 1
ATOM 12468 N N . VAL C 1 300 ? -24.447 9.949 2.349 1.00 64.38 300 VAL E N 1
ATOM 12469 C CA . VAL C 1 300 ? -24.513 11.436 2.207 1.00 65.84 300 VAL E CA 1
ATOM 12470 C C . VAL C 1 300 ? -23.420 11.857 1.218 1.00 67.23 300 VAL E C 1
ATOM 12471 O O . VAL C 1 300 ? -22.256 11.458 1.431 1.00 68.17 300 VAL E O 1
ATOM 12475 N N . ASN C 1 301 ? -23.784 12.627 0.186 1.00 68.16 301 ASN E N 1
ATOM 12476 C CA . ASN C 1 301 ? -22.873 13.043 -0.915 1.00 68.67 301 ASN E CA 1
ATOM 12477 C C . ASN C 1 301 ? -21.719 13.869 -0.333 1.00 69.06 301 ASN E C 1
ATOM 12478 O O . ASN C 1 301 ? -21.931 15.064 -0.043 1.00 70.36 301 ASN E O 1
ATOM 12483 N N . PHE C 1 302 ? -20.550 13.245 -0.156 1.00 68.86 302 PHE E N 1
ATOM 12484 C CA . PHE C 1 302 ? -19.297 13.910 0.290 1.00 68.88 302 PHE E CA 1
ATOM 12485 C C . PHE C 1 302 ? -18.223 13.733 -0.789 1.00 68.13 302 PHE E C 1
ATOM 12486 O O . PHE C 1 302 ? -17.942 14.707 -1.512 1.00 68.56 302 PHE E O 1
ATOM 12494 N N . GLY C 1 303 ? -17.654 12.529 -0.903 1.00 66.71 303 GLY E N 1
ATOM 12495 C CA . GLY C 1 303 ? -16.577 12.222 -1.862 1.00 65.61 303 GLY E CA 1
ATOM 12496 C C . GLY C 1 303 ? -15.201 12.387 -1.242 1.00 64.71 303 GLY E C 1
ATOM 12497 O O . GLY C 1 303 ? -14.277 11.668 -1.673 1.00 64.73 303 GLY E O 1
ATOM 12498 N N . TYR C 1 304 ? -15.064 13.301 -0.273 1.00 63.14 304 TYR E N 1
ATOM 12499 C CA . TYR C 1 304 ? -13.799 13.569 0.462 1.00 61.61 304 TYR E CA 1
ATOM 12500 C C . TYR C 1 304 ? -13.750 12.695 1.720 1.00 59.61 304 TYR E C 1
ATOM 12501 O O . TYR C 1 304 ? -12.995 11.700 1.715 1.00 59.25 304 TYR E O 1
ATOM 12510 N N . PHE C 1 305 ? -14.531 13.043 2.749 1.00 57.03 305 PHE E N 1
ATOM 12511 C CA . PHE C 1 305 ? -14.541 12.351 4.064 1.00 55.17 305 PHE E CA 1
ATOM 12512 C C . PHE C 1 305 ? -15.903 11.707 4.294 1.00 53.23 305 PHE E C 1
ATOM 12513 O O . PHE C 1 305 ? -16.870 12.387 4.633 1.00 53.47 305 PHE E O 1
ATOM 12521 N N . PRO C 1 306 ? -16.016 10.374 4.087 1.00 50.71 306 PRO E N 1
ATOM 12522 C CA . PRO C 1 306 ? -17.191 9.618 4.518 1.00 49.57 306 PRO E CA 1
ATOM 12523 C C . PRO C 1 306 ? -17.543 9.883 5.989 1.00 48.53 306 PRO E C 1
ATOM 12524 O O . PRO C 1 306 ? -16.638 10.092 6.779 1.00 48.72 306 PRO E O 1
ATOM 12528 N N . ALA C 1 307 ? -18.836 9.847 6.321 1.00 47.22 307 ALA E N 1
ATOM 12529 C CA . ALA C 1 307 ? -19.362 10.100 7.683 1.00 46.39 307 ALA E CA 1
ATOM 12530 C C . ALA C 1 307 ? -19.287 8.824 8.535 1.00 45.12 307 ALA E C 1
ATOM 12531 O O . ALA C 1 307 ? -19.791 8.860 9.674 1.00 45.34 307 ALA E O 1
ATOM 12533 N N . THR C 1 308 ? -18.678 7.750 8.016 1.00 43.55 308 THR E N 1
ATOM 12534 C CA . THR C 1 308 ? -18.476 6.458 8.727 1.00 42.50 308 THR E CA 1
ATOM 12535 C C . THR C 1 308 ? -16.990 6.078 8.710 1.00 41.74 308 THR E C 1
ATOM 12536 O O . THR C 1 308 ? -16.420 5.979 7.602 1.00 41.28 308 THR E O 1
ATOM 12540 N N . THR C 1 309 ? -16.403 5.867 9.894 1.00 41.03 309 THR E N 1
ATOM 12541 C CA . THR C 1 309 ? -15.032 5.322 10.095 1.00 40.41 309 THR E CA 1
ATOM 12542 C C . THR C 1 309 ? -15.140 3.920 10.705 1.00 40.00 309 THR E C 1
ATOM 12543 O O . THR C 1 309 ? -16.019 3.719 11.565 1.00 39.81 309 THR E O 1
ATOM 12547 N N . ILE C 1 310 ? -14.286 2.991 10.262 1.00 39.74 310 ILE E N 1
ATOM 12548 C CA . ILE C 1 310 ? -14.098 1.646 10.883 1.00 39.88 310 ILE E CA 1
ATOM 12549 C C . ILE C 1 310 ? -12.724 1.620 11.559 1.00 40.17 310 ILE E C 1
ATOM 12550 O O . ILE C 1 310 ? -11.740 2.047 10.924 1.00 40.13 310 ILE E O 1
ATOM 12555 N N . VAL C 1 311 ? -12.678 1.136 12.802 1.00 40.68 311 VAL E N 1
ATOM 12556 C CA . VAL C 1 311 ? -11.428 0.781 13.538 1.00 41.29 311 VAL E CA 1
ATOM 12557 C C . VAL C 1 311 ? -11.531 -0.696 13.934 1.00 41.69 311 VAL E C 1
ATOM 12558 O O . VAL C 1 311 ? -12.652 -1.243 13.895 1.00 41.50 311 VAL E O 1
ATOM 12562 N N . SER C 1 312 ? -10.400 -1.319 14.269 1.00 42.42 312 SER E N 1
ATOM 12563 C CA . SER C 1 312 ? -10.296 -2.770 14.575 1.00 42.98 312 SER E CA 1
ATOM 12564 C C . SER C 1 312 ? -9.058 -3.034 15.442 1.00 43.74 312 SER E C 1
ATOM 12565 O O . SER C 1 312 ? -8.339 -2.065 15.758 1.00 43.96 312 SER E O 1
ATOM 12568 N N . ASP C 1 313 ? -8.833 -4.298 15.815 1.00 44.56 313 ASP E N 1
ATOM 12569 C CA . ASP C 1 313 ? -7.759 -4.722 16.755 1.00 45.53 313 ASP E CA 1
ATOM 12570 C C . ASP C 1 313 ? -6.525 -5.201 15.975 1.00 46.22 313 ASP E C 1
ATOM 12571 O O . ASP C 1 313 ? -5.493 -5.457 16.627 1.00 47.19 313 ASP E O 1
ATOM 12576 N N . GLY C 1 314 ? -6.626 -5.326 14.647 1.00 46.30 314 GLY E N 1
ATOM 12577 C CA . GLY C 1 314 ? -5.498 -5.668 13.758 1.00 46.87 314 GLY E CA 1
ATOM 12578 C C . GLY C 1 314 ? -5.127 -7.142 13.820 1.00 47.64 314 GLY E C 1
ATOM 12579 O O . GLY C 1 314 ? -3.978 -7.469 13.460 1.00 47.98 314 GLY E O 1
ATOM 12580 N N . GLN C 1 315 ? -6.060 -8.007 14.233 1.00 48.11 315 GLN E N 1
ATOM 12581 C CA . GLN C 1 315 ? -5.788 -9.435 14.553 1.00 48.90 315 GLN E CA 1
ATOM 12582 C C . GLN C 1 315 ? -6.150 -10.332 13.363 1.00 48.36 315 GLN E C 1
ATOM 12583 O O . GLN C 1 315 ? -5.365 -11.257 13.069 1.00 48.73 315 GLN E O 1
ATOM 12589 N N . SER C 1 316 ? -7.291 -10.081 12.716 1.00 47.38 316 SER E N 1
ATOM 12590 C CA . SER C 1 316 ? -7.708 -10.769 11.466 1.00 46.86 316 SER E CA 1
ATOM 12591 C C . SER C 1 316 ? -6.854 -10.257 10.310 1.00 46.10 316 SER E C 1
ATOM 12592 O O . SER C 1 316 ? -6.366 -9.130 10.357 1.00 46.05 316 SER E O 1
ATOM 12595 N N . PRO C 1 317 ? -6.621 -11.065 9.250 1.00 45.53 317 PRO E N 1
ATOM 12596 C CA . PRO C 1 317 ? -5.899 -10.588 8.070 1.00 45.00 317 PRO E CA 1
ATOM 12597 C C . PRO C 1 317 ? -6.692 -9.510 7.314 1.00 44.00 317 PRO E C 1
ATOM 12598 O O . PRO C 1 317 ? -6.074 -8.631 6.743 1.00 44.16 317 PRO E O 1
ATOM 12602 N N . PHE C 1 318 ? -8.026 -9.611 7.328 1.00 42.90 318 PHE E N 1
ATOM 12603 C CA . PHE C 1 318 ? -8.972 -8.610 6.767 1.00 41.84 318 PHE E CA 1
ATOM 12604 C C . PHE C 1 318 ? -10.148 -8.419 7.730 1.00 41.15 318 PHE E C 1
ATOM 12605 O O . PHE C 1 318 ? -10.534 -9.386 8.411 1.00 41.56 318 PHE E O 1
ATOM 12613 N N . VAL C 1 319 ? -10.700 -7.203 7.773 1.00 40.25 319 VAL E N 1
ATOM 12614 C CA . VAL C 1 319 ? -11.911 -6.858 8.575 1.00 39.73 319 VAL E CA 1
ATOM 12615 C C . VAL C 1 319 ? -13.109 -7.620 7.988 1.00 39.35 319 VAL E C 1
ATOM 12616 O O . VAL C 1 319 ? -13.954 -8.076 8.778 1.00 39.35 319 VAL E O 1
ATOM 12620 N N . PHE C 1 320 ? -13.160 -7.771 6.658 1.00 39.13 320 PHE E N 1
ATOM 12621 C CA . PHE C 1 320 ? -14.246 -8.466 5.916 1.00 38.90 320 PHE E CA 1
ATOM 12622 C C . PHE C 1 320 ? -13.654 -9.535 4.988 1.00 39.00 320 PHE E C 1
ATOM 12623 O O . PHE C 1 320 ? -13.070 -9.178 3.950 1.00 39.04 320 PHE E O 1
ATOM 12631 N N . GLU C 1 321 ? -13.805 -10.811 5.361 1.00 39.21 321 GLU E N 1
ATOM 12632 C CA . GLU C 1 321 ? -13.495 -11.991 4.507 1.00 39.25 321 GLU E CA 1
ATOM 12633 C C . GLU C 1 321 ? -14.782 -12.419 3.795 1.00 38.82 321 GLU E C 1
ATOM 12634 O O . GLU C 1 321 ? -15.642 -13.030 4.458 1.00 39.07 321 GLU E O 1
ATOM 12640 N N . VAL C 1 322 ? -14.906 -12.104 2.503 1.00 38.25 322 VAL E N 1
ATOM 12641 C CA . VAL C 1 322 ? -16.150 -12.321 1.706 1.00 38.02 322 VAL E CA 1
ATOM 12642 C C . VAL C 1 322 ? -15.864 -13.324 0.585 1.00 37.98 322 VAL E C 1
ATOM 12643 O O . VAL C 1 322 ? -14.682 -13.546 0.264 1.00 37.97 322 VAL E O 1
ATOM 12647 N N . SER C 1 323 ? -16.928 -13.909 0.033 1.00 38.05 323 SER E N 1
ATOM 12648 C CA . SER C 1 323 ? -16.911 -14.788 -1.164 1.00 38.34 323 SER E CA 1
ATOM 12649 C C . SER C 1 323 ? -18.204 -14.563 -1.955 1.00 38.25 323 SER E C 1
ATOM 12650 O O . SER C 1 323 ? -19.196 -15.268 -1.685 1.00 38.39 323 SER E O 1
ATOM 12653 N N . ALA C 1 324 ? -18.187 -13.591 -2.873 1.00 37.96 324 ALA E N 1
ATOM 12654 C CA . ALA C 1 324 ? -19.350 -13.159 -3.682 1.00 37.91 324 ALA E CA 1
ATOM 12655 C C . ALA C 1 324 ? -18.905 -12.829 -5.111 1.00 37.77 324 ALA E C 1
ATOM 12656 O O . ALA C 1 324 ? -17.748 -12.407 -5.292 1.00 37.65 324 ALA E O 1
ATOM 12658 N N . ARG C 1 325 ? -19.806 -13.012 -6.081 1.00 37.97 325 ARG E N 1
ATOM 12659 C CA . ARG C 1 325 ? -19.581 -12.696 -7.517 1.00 38.10 325 ARG E CA 1
ATOM 12660 C C . ARG C 1 325 ? -19.586 -11.174 -7.708 1.00 38.02 325 ARG E C 1
ATOM 12661 O O . ARG C 1 325 ? -18.727 -10.670 -8.455 1.00 37.92 325 ARG E O 1
ATOM 12669 N N . TRP C 1 326 ? -20.526 -10.482 -7.058 1.00 38.21 326 TRP E N 1
ATOM 12670 C CA . TRP C 1 326 ? -20.706 -9.006 -7.116 1.00 38.20 326 TRP E CA 1
ATOM 12671 C C . TRP C 1 326 ? -20.440 -8.407 -5.730 1.00 37.81 326 TRP E C 1
ATOM 12672 O O . TRP C 1 326 ? -21.125 -8.820 -4.774 1.00 37.93 326 TRP E O 1
ATOM 12683 N N . VAL C 1 327 ? -19.483 -7.478 -5.628 1.00 37.39 327 VAL E N 1
ATOM 12684 C CA . VAL C 1 327 ? -19.089 -6.808 -4.350 1.00 37.08 327 VAL E CA 1
ATOM 12685 C C . VAL C 1 327 ? -19.176 -5.289 -4.531 1.00 36.76 327 VAL E C 1
ATOM 12686 O O . VAL C 1 327 ? -18.732 -4.789 -5.584 1.00 36.68 327 VAL E O 1
ATOM 12690 N N . GLU C 1 328 ? -19.726 -4.596 -3.527 1.00 36.76 328 GLU E N 1
ATOM 12691 C CA . GLU C 1 328 ? -19.822 -3.113 -3.455 1.00 36.57 328 GLU E CA 1
ATOM 12692 C C . GLU C 1 328 ? -19.345 -2.645 -2.076 1.00 35.82 328 GLU E C 1
ATOM 12693 O O . GLU C 1 328 ? -19.963 -3.047 -1.074 1.00 35.96 328 GLU E O 1
ATOM 12699 N N . ILE C 1 329 ? -18.269 -1.855 -2.037 1.00 34.97 329 ILE E N 1
ATOM 12700 C CA . ILE C 1 329 ? -17.846 -1.048 -0.854 1.00 34.39 329 ILE E CA 1
ATOM 12701 C C . ILE C 1 329 ? -17.970 0.428 -1.241 1.00 33.80 329 ILE E C 1
ATOM 12702 O O . ILE C 1 329 ? -17.564 0.772 -2.368 1.00 33.64 329 ILE E O 1
ATOM 12707 N N . SER C 1 330 ? -18.501 1.269 -0.351 1.00 33.20 330 SER E N 1
ATOM 12708 C CA . SER C 1 330 ? -18.599 2.735 -0.573 1.00 32.85 330 SER E CA 1
ATOM 12709 C C . SER C 1 330 ? -18.752 3.491 0.751 1.00 32.58 330 SER E C 1
ATOM 12710 O O . SER C 1 330 ? -19.268 2.904 1.722 1.00 32.47 330 SER E O 1
ATOM 12713 N N . ASN C 1 331 ? -18.285 4.744 0.765 1.00 32.24 331 ASN E N 1
ATOM 12714 C CA . ASN C 1 331 ? -18.496 5.738 1.851 1.00 32.17 331 ASN E CA 1
ATOM 12715 C C . ASN C 1 331 ? -17.949 5.194 3.175 1.00 31.95 331 ASN E C 1
ATOM 12716 O O . ASN C 1 331 ? -18.677 5.273 4.181 1.00 32.26 331 ASN E O 1
ATOM 12721 N N . LEU C 1 332 ? -16.712 4.688 3.182 1.00 31.54 332 LEU E N 1
ATOM 12722 C CA . LEU C 1 332 ? -16.042 4.170 4.407 1.00 31.49 332 LEU E CA 1
ATOM 12723 C C . LEU C 1 332 ? -14.637 4.764 4.532 1.00 31.62 332 LEU E C 1
ATOM 12724 O O . LEU C 1 332 ? -13.942 4.868 3.507 1.00 31.63 332 LEU E O 1
ATOM 12729 N N . ILE C 1 333 ? -14.256 5.147 5.754 1.00 31.88 333 ILE E N 1
ATOM 12730 C CA . ILE C 1 333 ? -12.840 5.348 6.181 1.00 32.21 333 ILE E CA 1
ATOM 12731 C C . ILE C 1 333 ? -12.456 4.132 7.028 1.00 32.63 333 ILE E C 1
ATOM 12732 O O . ILE C 1 333 ? -13.175 3.858 8.005 1.00 32.80 333 ILE E O 1
ATOM 12737 N N . PHE C 1 334 ? -11.392 3.417 6.655 1.00 33.04 334 PHE E N 1
ATOM 12738 C CA . PHE C 1 334 ? -10.771 2.355 7.488 1.00 33.46 334 PHE E CA 1
ATOM 12739 C C . PHE C 1 334 ? -9.433 2.870 8.025 1.00 34.20 334 PHE E C 1
ATOM 12740 O O . PHE C 1 334 ? -8.518 3.128 7.219 1.00 34.05 334 PHE E O 1
ATOM 12748 N N . ASN C 1 335 ? -9.342 3.016 9.349 1.00 35.27 335 ASN E N 1
ATOM 12749 C CA . ASN C 1 335 ? -8.109 3.413 10.078 1.00 36.31 335 ASN E CA 1
ATOM 12750 C C . ASN C 1 335 ? -7.505 2.158 10.722 1.00 37.06 335 ASN E C 1
ATOM 12751 O O . ASN C 1 335 ? -8.035 1.713 11.756 1.00 37.43 335 ASN E O 1
ATOM 12756 N N . GLY C 1 336 ? -6.437 1.617 10.125 1.00 37.83 336 GLY E N 1
ATOM 12757 C CA . GLY C 1 336 ? -5.808 0.339 10.515 1.00 38.70 336 GLY E CA 1
ATOM 12758 C C . GLY C 1 336 ? -4.982 0.444 11.789 1.00 39.78 336 GLY E C 1
ATOM 12759 O O . GLY C 1 336 ? -4.759 -0.606 12.424 1.00 40.14 336 GLY E O 1
ATOM 12760 N N . ASN C 1 337 ? -4.518 1.651 12.137 1.00 40.65 337 ASN E N 1
ATOM 12761 C CA . ASN C 1 337 ? -3.777 1.959 13.391 1.00 41.72 337 ASN E CA 1
ATOM 12762 C C . ASN C 1 337 ? -2.440 1.201 13.433 1.00 42.88 337 ASN E C 1
ATOM 12763 O O . ASN C 1 337 ? -2.084 0.712 14.523 1.00 43.69 337 ASN E O 1
ATOM 12768 N N . THR C 1 338 ? -1.716 1.113 12.311 1.00 43.62 338 THR E N 1
ATOM 12769 C CA . THR C 1 338 ? -0.358 0.500 12.241 1.00 44.63 338 THR E CA 1
ATOM 12770 C C . THR C 1 338 ? 0.705 1.494 12.715 1.00 45.74 338 THR E C 1
ATOM 12771 O O . THR C 1 338 ? 1.777 1.037 13.160 1.00 46.23 338 THR E O 1
ATOM 12775 N N . ASP C 1 339 ? 0.429 2.795 12.589 1.00 46.53 339 ASP E N 1
ATOM 12776 C CA . ASP C 1 339 ? 1.346 3.890 13.005 1.00 47.58 339 ASP E CA 1
ATOM 12777 C C . ASP C 1 339 ? 1.641 3.765 14.506 1.00 48.51 339 ASP E C 1
ATOM 12778 O O . ASP C 1 339 ? 2.770 4.106 14.906 1.00 49.46 339 ASP E O 1
ATOM 12783 N N . THR C 1 340 ? 0.670 3.285 15.293 1.00 48.86 340 THR E N 1
ATOM 12784 C CA . THR C 1 340 ? 0.753 3.142 16.774 1.00 49.57 340 THR E CA 1
ATOM 12785 C C . THR C 1 340 ? 0.820 1.660 17.171 1.00 49.87 340 THR E C 1
ATOM 12786 O O . THR C 1 340 ? 1.595 1.341 18.094 1.00 50.62 340 THR E O 1
ATOM 12790 N N . LYS C 1 341 ? 0.034 0.798 16.514 1.00 49.62 341 LYS E N 1
ATOM 12791 C CA . LYS C 1 341 ? -0.087 -0.655 16.818 1.00 49.82 341 LYS E CA 1
ATOM 12792 C C . LYS C 1 341 ? 0.163 -1.452 15.539 1.00 48.89 341 LYS E C 1
ATOM 12793 O O . LYS C 1 341 ? -0.779 -1.965 14.937 1.00 48.15 341 LYS E O 1
ATOM 12799 N N . PRO C 1 342 ? 1.430 -1.574 15.077 1.00 48.46 342 PRO E N 1
ATOM 12800 C CA . PRO C 1 342 ? 1.737 -2.266 13.822 1.00 48.03 342 PRO E CA 1
ATOM 12801 C C . PRO C 1 342 ? 1.041 -3.630 13.691 1.00 47.56 342 PRO E C 1
ATOM 12802 O O . PRO C 1 342 ? 1.000 -4.366 14.660 1.00 47.93 342 PRO E O 1
ATOM 12806 N N . ASN C 1 343 ? 0.533 -3.930 12.492 1.00 46.82 343 ASN E N 1
ATOM 12807 C CA . ASN C 1 343 ? -0.364 -5.083 12.208 1.00 46.44 343 ASN E CA 1
ATOM 12808 C C . ASN C 1 343 ? -0.413 -5.327 10.694 1.00 45.81 343 ASN E C 1
ATOM 12809 O O . ASN C 1 343 ? 0.266 -4.585 9.953 1.00 45.71 343 ASN E O 1
ATOM 12814 N N . ARG C 1 344 ? -1.185 -6.331 10.262 1.00 45.29 344 ARG E N 1
ATOM 12815 C CA . ARG C 1 344 ? -1.321 -6.750 8.840 1.00 44.58 344 ARG E CA 1
ATOM 12816 C C . ARG C 1 344 ? -2.803 -6.902 8.474 1.00 43.02 344 ARG E C 1
ATOM 12817 O O . ARG C 1 344 ? -3.111 -7.769 7.634 1.00 42.93 344 ARG E O 1
ATOM 12825 N N . GLN C 1 345 ? -3.682 -6.082 9.062 1.00 41.63 345 GLN E N 1
ATOM 12826 C CA . GLN C 1 345 ? -5.152 -6.149 8.845 1.00 40.47 345 GLN E CA 1
ATOM 12827 C C . GLN C 1 345 ? -5.538 -5.256 7.661 1.00 39.47 345 GLN E C 1
ATOM 12828 O O . GLN C 1 345 ? -5.250 -4.044 7.713 1.00 39.31 345 GLN E O 1
ATOM 12834 N N . GLY C 1 346 ? -6.160 -5.849 6.637 1.00 38.50 346 GLY E N 1
ATOM 12835 C CA . GLY C 1 346 ? -6.765 -5.139 5.494 1.00 37.49 346 GLY E CA 1
ATOM 12836 C C . GLY C 1 346 ? -8.214 -4.790 5.778 1.00 36.65 346 GLY E C 1
ATOM 12837 O O . GLY C 1 346 ? -8.663 -5.051 6.909 1.00 36.67 346 GLY E O 1
ATOM 12838 N N . LEU C 1 347 ? -8.927 -4.225 4.797 1.00 35.70 347 LEU E N 1
ATOM 12839 C CA . LEU C 1 347 ? -10.373 -3.898 4.923 1.00 35.07 347 LEU E CA 1
ATOM 12840 C C . LEU C 1 347 ? -11.208 -5.080 4.415 1.00 34.91 347 LEU E C 1
ATOM 12841 O O . LEU C 1 347 ? -11.945 -5.667 5.232 1.00 34.82 347 LEU E O 1
ATOM 12846 N N . LEU C 1 348 ? -11.106 -5.410 3.123 1.00 34.65 348 LEU E N 1
ATOM 12847 C CA . LEU C 1 348 ? -11.902 -6.498 2.492 1.00 34.68 348 LEU E CA 1
ATOM 12848 C C . LEU C 1 348 ? -11.023 -7.344 1.566 1.00 34.95 348 LEU E C 1
ATOM 12849 O O . LEU C 1 348 ? -10.260 -6.764 0.771 1.00 34.90 348 LEU E O 1
ATOM 12854 N N . ARG C 1 349 ? -11.148 -8.670 1.678 1.00 35.31 349 ARG E N 1
ATOM 12855 C CA . ARG C 1 349 ? -10.677 -9.652 0.669 1.00 35.80 349 ARG E CA 1
ATOM 12856 C C . ARG C 1 349 ? -11.885 -10.419 0.128 1.00 35.76 349 ARG E C 1
ATOM 12857 O O . ARG C 1 349 ? -12.699 -10.887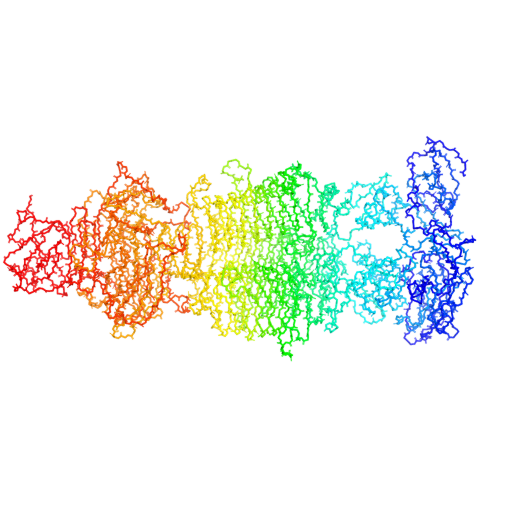 0.945 1.00 35.59 349 ARG E O 1
ATOM 12865 N N . ASN C 1 350 ? -11.975 -10.540 -1.199 1.00 35.96 350 ASN E N 1
ATOM 12866 C CA . ASN C 1 350 ? -12.969 -11.381 -1.915 1.00 36.43 350 ASN E CA 1
ATOM 12867 C C . ASN C 1 350 ? -12.213 -12.524 -2.599 1.00 37.14 350 ASN E C 1
ATOM 12868 O O . ASN C 1 350 ? -11.359 -12.228 -3.457 1.00 36.99 350 ASN E O 1
ATOM 12873 N N . THR C 1 351 ? -12.510 -13.773 -2.223 1.00 38.15 351 THR E N 1
ATOM 12874 C CA . THR C 1 351 ? -11.817 -14.995 -2.715 1.00 39.12 351 THR E CA 1
ATOM 12875 C C . THR C 1 351 ? -12.793 -15.905 -3.471 1.00 39.79 351 THR E C 1
ATOM 12876 O O . THR C 1 351 ? -12.437 -17.081 -3.690 1.00 40.51 351 THR E O 1
ATOM 12880 N N . CYS C 1 352 ? -13.956 -15.385 -3.879 1.00 39.99 352 CYS E N 1
ATOM 12881 C CA . CYS C 1 352 ? -14.941 -16.104 -4.732 1.00 40.56 352 CYS E CA 1
ATOM 12882 C C . CYS C 1 352 ? -14.301 -16.404 -6.087 1.00 40.69 352 CYS E C 1
ATOM 12883 O O . CYS C 1 352 ? -13.929 -15.482 -6.810 1.00 40.44 352 CYS E O 1
ATOM 12886 N N . PRO C 1 353 ? -14.135 -17.693 -6.464 1.00 41.14 353 PRO E N 1
ATOM 12887 C CA . PRO C 1 353 ? -13.457 -18.056 -7.708 1.00 41.23 353 PRO E CA 1
ATOM 12888 C C . PRO C 1 353 ? -14.399 -18.150 -8.918 1.00 41.10 353 PRO E C 1
ATOM 12889 O O . PRO C 1 353 ? -15.592 -18.326 -8.725 1.00 41.10 353 PRO E O 1
ATOM 12893 N N . GLY C 1 354 ? -13.835 -18.036 -10.125 1.00 40.74 354 GLY E N 1
ATOM 12894 C CA . GLY C 1 354 ? -14.557 -18.178 -11.405 1.00 40.51 354 GLY E CA 1
ATOM 12895 C C . GLY C 1 354 ? -15.248 -16.892 -11.827 1.00 39.65 354 GLY E C 1
ATOM 12896 O O . GLY C 1 354 ? -16.309 -16.984 -12.473 1.00 39.71 354 GLY E O 1
ATOM 12897 N N . GLY C 1 355 ? -14.667 -15.736 -11.488 1.00 38.75 355 GLY E N 1
ATOM 12898 C CA . GLY C 1 355 ? -15.171 -14.405 -11.880 1.00 38.00 355 GLY E CA 1
ATOM 12899 C C . GLY C 1 355 ? -15.624 -13.587 -10.682 1.00 37.24 355 GLY E C 1
ATOM 12900 O O . GLY C 1 355 ? -16.413 -14.114 -9.874 1.00 37.30 355 GLY E O 1
ATOM 12901 N N . GLN C 1 356 ? -15.158 -12.337 -10.586 1.00 36.40 356 GLN E N 1
ATOM 12902 C CA . GLN C 1 356 ? -15.572 -11.352 -9.550 1.00 35.65 356 GLN E CA 1
ATOM 12903 C C . GLN C 1 356 ? -15.905 -10.012 -10.213 1.00 34.80 356 GLN E C 1
ATOM 12904 O O . GLN C 1 356 ? -15.268 -9.672 -11.227 1.00 34.64 356 GLN E O 1
ATOM 12910 N N . PHE C 1 357 ? -16.877 -9.295 -9.645 1.00 34.24 357 PHE E N 1
ATOM 12911 C CA . PHE C 1 357 ? -17.232 -7.891 -9.974 1.00 33.74 357 PHE E CA 1
ATOM 12912 C C . PHE C 1 357 ? -17.042 -7.042 -8.714 1.00 33.16 357 PHE E C 1
ATOM 12913 O O . PHE C 1 357 ? -17.554 -7.443 -7.649 1.00 33.23 357 PHE E O 1
ATOM 12921 N N . PHE C 1 358 ? -16.325 -5.919 -8.829 1.00 32.47 358 PHE E N 1
ATOM 12922 C CA . PHE C 1 358 ? -16.040 -4.987 -7.707 1.00 32.00 358 PHE E CA 1
ATOM 12923 C C . PHE C 1 358 ? -16.474 -3.561 -8.071 1.00 32.01 358 PHE E C 1
ATOM 12924 O O . PHE C 1 358 ? -16.338 -3.155 -9.245 1.00 31.86 358 PHE E O 1
ATOM 12932 N N . ARG C 1 359 ? -16.993 -2.837 -7.072 1.00 32.08 359 ARG E N 1
ATOM 12933 C CA . ARG C 1 359 ? -17.381 -1.403 -7.148 1.00 32.11 359 ARG E CA 1
ATOM 12934 C C . ARG C 1 359 ? -16.936 -0.700 -5.861 1.00 31.54 359 ARG E C 1
ATOM 12935 O O . ARG C 1 359 ? -17.543 -0.973 -4.807 1.00 31.66 359 ARG E O 1
ATOM 12943 N N . GLY C 1 360 ? -15.910 0.151 -5.950 1.00 30.85 360 GLY E N 1
ATOM 12944 C CA . GLY C 1 360 ? -15.414 0.997 -4.845 1.00 30.54 360 GLY E CA 1
ATOM 12945 C C . GLY C 1 360 ? -15.657 2.468 -5.136 1.00 30.28 360 GLY E C 1
ATOM 12946 O O . GLY C 1 360 ? -15.372 2.896 -6.272 1.00 30.36 360 GLY E O 1
ATOM 12947 N N . ALA C 1 361 ? -16.178 3.221 -4.162 1.00 29.95 361 ALA E N 1
ATOM 12948 C CA . ALA C 1 361 ? -16.503 4.660 -4.311 1.00 29.86 361 ALA E CA 1
ATOM 12949 C C . ALA C 1 361 ? -16.420 5.365 -2.954 1.00 29.93 361 ALA E C 1
ATOM 12950 O O . ALA C 1 361 ? -17.066 4.888 -2.004 1.00 30.03 361 ALA E O 1
ATOM 12952 N N . CYS C 1 362 ? -15.654 6.459 -2.881 1.00 29.85 362 CYS E N 1
ATOM 12953 C CA . CYS C 1 362 ? -15.481 7.308 -1.671 1.00 29.98 362 CYS E CA 1
ATOM 12954 C C . CYS C 1 362 ? -14.904 6.461 -0.531 1.00 29.86 362 CYS E C 1
ATOM 12955 O O . CYS C 1 362 ? -15.619 6.236 0.465 1.00 30.06 362 CYS E O 1
ATOM 12958 N N . LEU C 1 363 ? -13.658 6.006 -0.688 1.00 29.65 363 LEU E N 1
ATOM 12959 C CA . LEU C 1 363 ? -12.939 5.149 0.292 1.00 29.58 363 LEU E CA 1
ATOM 12960 C C . LEU C 1 363 ? -11.662 5.862 0.749 1.00 29.72 363 LEU E C 1
ATOM 12961 O O . LEU C 1 363 ? -10.941 6.387 -0.116 1.00 29.79 363 LEU E O 1
ATOM 12966 N N . ARG C 1 364 ? -11.407 5.888 2.060 1.00 29.88 364 ARG E N 1
ATOM 12967 C CA . ARG C 1 364 ? -10.139 6.388 2.656 1.00 30.20 364 ARG E CA 1
ATOM 12968 C C . ARG C 1 364 ? -9.463 5.241 3.413 1.00 30.25 364 ARG E C 1
ATOM 12969 O O . ARG C 1 364 ? -10.140 4.593 4.232 1.00 30.38 364 ARG E O 1
ATOM 12977 N N . PHE C 1 365 ? -8.179 5.004 3.134 1.00 30.32 365 PHE E N 1
ATOM 12978 C CA . PHE C 1 365 ? -7.316 4.022 3.840 1.00 30.39 365 PHE E CA 1
ATOM 12979 C C . PHE C 1 365 ? -6.221 4.786 4.591 1.00 30.66 365 PHE E C 1
ATOM 12980 O O . PHE C 1 365 ? -5.285 5.288 3.941 1.00 30.58 365 PHE E O 1
ATOM 12988 N N . ASN C 1 366 ? -6.360 4.887 5.916 1.00 31.03 366 ASN E N 1
ATOM 12989 C CA . ASN C 1 366 ? -5.384 5.546 6.825 1.00 31.48 366 ASN E CA 1
ATOM 12990 C C . ASN C 1 366 ? -4.713 4.478 7.694 1.00 31.97 366 ASN E C 1
ATOM 12991 O O . ASN C 1 366 ? -5.438 3.761 8.403 1.00 31.94 366 ASN E O 1
ATOM 12996 N N . ASN C 1 367 ? -3.382 4.379 7.632 1.00 32.63 367 ASN E N 1
ATOM 12997 C CA . ASN C 1 367 ? -2.555 3.559 8.558 1.00 33.24 367 ASN E CA 1
ATOM 12998 C C . ASN C 1 367 ? -2.958 2.083 8.450 1.00 33.42 367 ASN E C 1
ATOM 12999 O O . ASN C 1 367 ? -3.047 1.417 9.500 1.00 33.73 367 ASN E O 1
ATOM 13004 N N . VAL C 1 368 ? -3.181 1.593 7.226 1.00 33.38 368 VAL E N 1
ATOM 13005 C CA . VAL C 1 368 ? -3.502 0.16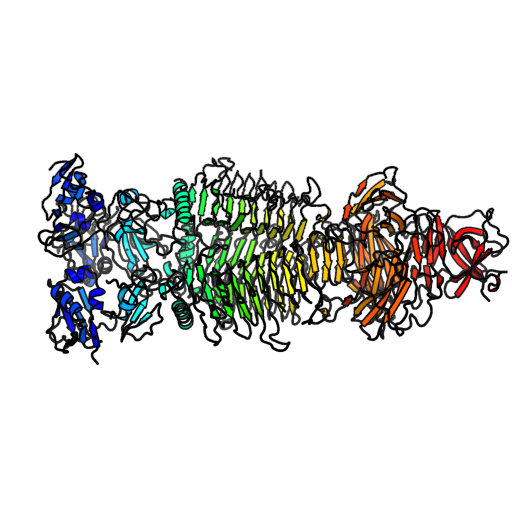4 6.937 1.00 33.50 368 VAL E CA 1
ATOM 13006 C C . VAL C 1 368 ? -2.179 -0.588 6.749 1.00 33.94 368 VAL E C 1
ATOM 13007 O O . VAL C 1 368 ? -1.382 -0.173 5.881 1.00 34.11 368 VAL E O 1
ATOM 13011 N N . GLY C 1 369 ? -1.954 -1.640 7.543 1.00 34.22 369 GLY E N 1
ATOM 13012 C CA . GLY C 1 369 ? -0.722 -2.453 7.526 1.00 34.65 369 GLY E CA 1
ATOM 13013 C C . GLY C 1 369 ? -0.834 -3.645 6.600 1.00 34.53 369 GLY E C 1
ATOM 13014 O O . GLY C 1 369 ? 0.201 -4.059 6.042 1.00 34.88 369 GLY E O 1
ATOM 13015 N N . GLY C 1 370 ? -2.040 -4.200 6.476 1.00 34.14 370 GLY E N 1
ATOM 13016 C CA . GLY C 1 370 ? -2.346 -5.294 5.539 1.00 33.91 370 GLY E CA 1
ATOM 13017 C C . GLY C 1 370 ? -2.657 -4.762 4.153 1.00 33.31 370 GLY E C 1
ATOM 13018 O O . GLY C 1 370 ? -2.490 -3.548 3.925 1.00 33.22 370 GLY E O 1
ATOM 13019 N N . THR C 1 371 ? -3.082 -5.654 3.258 1.00 32.94 371 THR E N 1
ATOM 13020 C CA . THR C 1 371 ? -3.623 -5.331 1.914 1.00 32.33 371 THR E CA 1
ATOM 13021 C C . THR C 1 371 ? -5.025 -4.740 2.097 1.00 31.78 371 THR E C 1
ATOM 13022 O O . THR C 1 371 ? -5.892 -5.468 2.601 1.00 31.69 371 THR E O 1
ATOM 13026 N N . ALA C 1 372 ? -5.230 -3.470 1.726 1.00 31.27 372 ALA E N 1
ATOM 13027 C CA . ALA C 1 372 ? -6.509 -2.740 1.909 1.00 30.87 372 ALA E CA 1
ATOM 13028 C C . ALA C 1 372 ? -7.633 -3.471 1.162 1.00 30.56 372 ALA E C 1
ATOM 13029 O O . ALA C 1 372 ? -8.673 -3.749 1.790 1.00 30.58 372 ALA E O 1
ATOM 13031 N N . LEU C 1 373 ? -7.420 -3.776 -0.123 1.00 30.30 373 LEU E N 1
ATOM 13032 C CA . LEU C 1 373 ? -8.381 -4.514 -0.989 1.00 30.14 373 LEU E CA 1
ATOM 13033 C C . LEU C 1 373 ? -7.648 -5.645 -1.718 1.00 30.34 373 LEU E C 1
ATOM 13034 O O . LEU C 1 373 ? -6.660 -5.349 -2.420 1.00 30.24 373 LEU E O 1
ATOM 13039 N N . SER C 1 374 ? -8.126 -6.883 -1.550 1.00 30.61 374 SER E N 1
ATOM 13040 C CA . SER C 1 374 ? -7.633 -8.106 -2.235 1.00 30.89 374 SER E CA 1
ATOM 13041 C C . SER C 1 374 ? -8.763 -8.703 -3.080 1.00 30.75 374 SER E C 1
ATOM 13042 O O . SER C 1 374 ? -9.783 -9.108 -2.494 1.00 30.80 374 SER E O 1
ATOM 13045 N N . LEU C 1 375 ? -8.583 -8.747 -4.404 1.00 30.73 375 LEU E N 1
ATOM 13046 C CA . LEU C 1 375 ? -9.577 -9.279 -5.376 1.00 30.87 375 LEU E CA 1
ATOM 13047 C C . LEU C 1 375 ? -8.960 -10.461 -6.134 1.00 31.36 375 LEU E C 1
ATOM 13048 O O . LEU C 1 375 ? -7.717 -10.529 -6.213 1.00 31.46 375 LEU E O 1
ATOM 13053 N N . LEU C 1 376 ? -9.805 -11.355 -6.659 1.00 31.75 376 LEU E N 1
ATOM 13054 C CA . LEU C 1 376 ? -9.396 -12.617 -7.336 1.00 32.31 376 LEU E CA 1
ATOM 13055 C C . LEU C 1 376 ? -10.261 -12.849 -8.581 1.00 32.35 376 LEU E C 1
ATOM 13056 O O . LEU C 1 376 ? -11.493 -12.734 -8.468 1.00 32.34 376 LEU E O 1
ATOM 13061 N N . ASP C 1 377 ? -9.632 -13.185 -9.713 1.00 32.58 377 ASP E N 1
ATOM 13062 C CA . ASP C 1 377 ? -10.306 -13.510 -11.001 1.00 32.83 377 ASP E CA 1
ATOM 13063 C C . ASP C 1 377 ? -11.303 -12.396 -11.342 1.00 32.68 377 ASP E C 1
ATOM 13064 O O . ASP C 1 377 ? -12.493 -12.701 -11.557 1.00 32.94 377 ASP E O 1
ATOM 13069 N N . THR C 1 378 ? -10.826 -11.150 -11.381 1.00 32.36 378 THR E N 1
ATOM 13070 C CA . THR C 1 378 ? -11.647 -9.932 -11.607 1.00 32.05 378 THR E CA 1
ATOM 13071 C C . THR C 1 378 ? -12.113 -9.899 -13.068 1.00 32.25 378 THR E C 1
ATOM 13072 O O . THR C 1 378 ? -11.248 -9.980 -13.963 1.00 32.37 378 THR E O 1
ATOM 13076 N N . LEU C 1 379 ? -13.428 -9.797 -13.291 1.00 32.43 379 LEU E N 1
ATOM 13077 C CA . LEU C 1 379 ? -14.046 -9.612 -14.634 1.00 32.60 379 LEU E CA 1
ATOM 13078 C C . LEU C 1 379 ? -14.293 -8.120 -14.887 1.00 32.29 379 LEU E C 1
ATOM 13079 O O . LEU C 1 379 ? -14.321 -7.720 -16.068 1.00 32.36 379 LEU E O 1
ATOM 13084 N N . ASP C 1 380 ? -14.477 -7.338 -13.819 1.00 32.00 380 ASP E N 1
ATOM 13085 C CA . ASP C 1 380 ? -14.777 -5.883 -13.881 1.00 31.75 380 ASP E CA 1
ATOM 13086 C C . ASP C 1 380 ? -14.576 -5.283 -12.485 1.00 31.35 380 ASP E C 1
ATOM 13087 O O . ASP C 1 380 ? -15.243 -5.750 -11.543 1.00 31.46 380 ASP E O 1
ATOM 13092 N N . CYS C 1 381 ? -13.680 -4.300 -12.363 1.00 30.87 381 CYS E N 1
ATOM 13093 C CA . CYS C 1 381 ? -13.359 -3.589 -11.096 1.00 30.52 381 CYS E CA 1
ATOM 13094 C C . CYS C 1 381 ? -13.311 -2.079 -11.351 1.00 30.15 381 CYS E C 1
ATOM 13095 O O . CYS C 1 381 ? -12.432 -1.638 -12.115 1.00 30.19 381 CYS E O 1
ATOM 13098 N N . LYS C 1 382 ? -14.234 -1.329 -10.743 1.00 29.81 382 LYS E N 1
ATOM 13099 C CA . LYS C 1 382 ? -14.269 0.157 -10.770 1.00 29.58 382 LYS E CA 1
ATOM 13100 C C . LYS C 1 382 ? -14.055 0.679 -9.347 1.00 29.36 382 LYS E C 1
ATOM 13101 O O . LYS C 1 382 ? -14.900 0.384 -8.480 1.00 29.41 382 LYS E O 1
ATOM 13107 N N . ILE C 1 383 ? -12.959 1.410 -9.125 1.00 29.04 383 ILE E N 1
ATOM 13108 C CA . ILE C 1 383 ? -12.621 2.059 -7.824 1.00 28.89 383 ILE E CA 1
ATOM 13109 C C . ILE C 1 383 ? -12.394 3.552 -8.093 1.00 28.89 383 ILE E C 1
ATOM 13110 O O . ILE C 1 383 ? -11.308 3.905 -8.599 1.00 28.93 383 ILE E O 1
ATOM 13115 N N . ASP C 1 384 ? -13.400 4.382 -7.792 1.00 28.89 384 ASP E N 1
ATOM 13116 C CA . ASP C 1 384 ? -13.401 5.854 -8.018 1.00 28.89 384 ASP E CA 1
ATOM 13117 C C . ASP C 1 384 ? -13.395 6.568 -6.661 1.00 29.09 384 ASP E C 1
ATOM 13118 O O . ASP C 1 384 ? -14.004 6.033 -5.717 1.00 29.15 384 ASP E O 1
ATOM 13123 N N . GLN C 1 385 ? -12.731 7.726 -6.574 1.00 29.32 385 GLN E N 1
ATOM 13124 C CA . GLN C 1 385 ? -12.660 8.582 -5.357 1.00 29.61 385 GLN E CA 1
ATOM 13125 C C . GLN C 1 385 ? -12.168 7.749 -4.167 1.00 29.45 385 GLN E C 1
ATOM 13126 O O . GLN C 1 385 ? -12.949 7.553 -3.220 1.00 29.55 385 GLN E O 1
ATOM 13132 N N . TRP C 1 386 ? -10.921 7.273 -4.215 1.00 29.34 386 TRP E N 1
ATOM 13133 C CA . TRP C 1 386 ? -10.290 6.507 -3.105 1.00 29.38 386 TRP E CA 1
ATOM 13134 C C . TRP C 1 386 ? -8.947 7.138 -2.728 1.00 29.85 386 TRP E C 1
ATOM 13135 O O . TRP C 1 386 ? -8.202 7.541 -3.636 1.00 29.89 386 TRP E O 1
ATOM 13146 N N . TYR C 1 387 ? -8.664 7.216 -1.425 1.00 30.45 387 TYR E N 1
ATOM 13147 C CA . TYR C 1 387 ? -7.488 7.913 -0.845 1.00 31.06 387 TYR E CA 1
ATOM 13148 C C . TYR C 1 387 ? -6.781 6.968 0.133 1.00 31.22 387 TYR E C 1
ATOM 13149 O O . TYR C 1 387 ? -7.468 6.258 0.887 1.00 31.22 387 TYR E O 1
ATOM 13158 N N . ALA C 1 388 ? -5.447 6.948 0.090 1.00 31.43 388 ALA E N 1
ATOM 13159 C CA . ALA C 1 388 ? -4.574 6.126 0.959 1.00 31.70 388 ALA E CA 1
ATOM 13160 C C . ALA C 1 388 ? -3.475 7.016 1.547 1.00 32.22 388 ALA E C 1
ATOM 13161 O O . ALA C 1 388 ? -2.761 7.666 0.758 1.00 32.05 388 ALA E O 1
ATOM 13163 N N . SER C 1 389 ? -3.360 7.051 2.879 1.00 32.82 389 SER E N 1
ATOM 13164 C CA . SER C 1 389 ? -2.341 7.837 3.624 1.00 33.42 389 SER E CA 1
ATOM 13165 C C . SER C 1 389 ? -1.680 6.960 4.692 1.00 33.97 389 SER E C 1
ATOM 13166 O O . SER C 1 389 ? -2.413 6.372 5.509 1.00 33.92 389 SER E O 1
ATOM 13169 N N . ALA C 1 390 ? -0.345 6.876 4.668 1.00 34.61 390 ALA E N 1
ATOM 13170 C CA . ALA C 1 390 ? 0.506 6.220 5.690 1.00 35.28 390 ALA E CA 1
ATOM 13171 C C . ALA C 1 390 ? 0.193 4.718 5.778 1.00 35.52 390 ALA E C 1
ATOM 13172 O O . ALA C 1 390 ? 0.289 4.160 6.887 1.00 35.93 390 ALA E O 1
ATOM 13174 N N . CYS C 1 391 ? -0.136 4.084 4.647 1.00 35.51 391 CYS E N 1
ATOM 13175 C CA . CYS C 1 391 ? -0.417 2.625 4.539 1.00 35.63 391 CYS E CA 1
ATOM 13176 C C . CYS C 1 391 ? 0.888 1.875 4.242 1.00 36.00 391 CYS E C 1
ATOM 13177 O O . CYS C 1 391 ? 1.520 2.179 3.212 1.00 35.95 391 CYS E O 1
ATOM 13180 N N . THR C 1 392 ? 1.263 0.927 5.108 1.00 36.44 392 THR E N 1
ATOM 13181 C CA . THR C 1 392 ? 2.548 0.177 5.043 1.00 36.73 392 THR E CA 1
ATOM 13182 C C . THR C 1 392 ? 2.379 -1.121 4.242 1.00 36.57 392 THR E C 1
ATOM 13183 O O . THR C 1 392 ? 3.413 -1.706 3.865 1.00 36.94 392 THR E O 1
ATOM 13187 N N . GLY C 1 393 ? 1.137 -1.553 3.999 1.00 36.10 393 GLY E N 1
ATOM 13188 C CA . GLY C 1 393 ? 0.819 -2.733 3.170 1.00 35.96 393 GLY E CA 1
ATOM 13189 C C . GLY C 1 393 ? 0.393 -2.333 1.768 1.00 35.54 393 GLY E C 1
ATOM 13190 O O . GLY C 1 393 ? 0.329 -1.119 1.492 1.00 35.63 393 GLY E O 1
ATOM 13191 N N . ASP C 1 394 ? 0.118 -3.321 0.910 1.00 35.23 394 ASP E N 1
ATOM 13192 C CA . ASP C 1 394 ? -0.467 -3.118 -0.443 1.00 34.55 394 ASP E CA 1
ATOM 13193 C C . ASP C 1 394 ? -1.829 -2.435 -0.277 1.00 33.82 394 ASP E C 1
ATOM 13194 O O . ASP C 1 394 ? -2.479 -2.668 0.761 1.00 33.97 394 ASP E O 1
ATOM 13199 N N . VAL C 1 395 ? -2.237 -1.606 -1.242 1.00 33.07 395 VAL E N 1
ATOM 13200 C CA . VAL C 1 395 ? -3.530 -0.858 -1.198 1.00 32.47 395 VAL E CA 1
ATOM 13201 C C . VAL C 1 395 ? -4.526 -1.548 -2.140 1.00 32.11 395 VAL E C 1
ATOM 13202 O O . VAL C 1 395 ? -5.447 -2.207 -1.626 1.00 32.21 395 VAL E O 1
ATOM 13206 N N . ILE C 1 396 ? -4.348 -1.423 -3.459 1.00 31.81 396 ILE E N 1
ATOM 13207 C CA . ILE C 1 396 ? -5.221 -2.079 -4.480 1.00 31.75 396 ILE E CA 1
ATOM 13208 C C . ILE C 1 396 ? -4.493 -3.320 -5.011 1.00 32.29 396 ILE E C 1
ATOM 13209 O O . ILE C 1 396 ? -3.551 -3.156 -5.814 1.00 32.38 396 ILE E O 1
ATOM 13214 N N . GLN C 1 397 ? -4.917 -4.510 -4.572 1.00 32.84 397 GLN E N 1
ATOM 13215 C CA . GLN C 1 397 ? -4.311 -5.819 -4.939 1.00 33.50 397 GLN E CA 1
ATOM 13216 C C . GLN C 1 397 ? -5.355 -6.671 -5.670 1.00 33.87 397 GLN E C 1
ATOM 13217 O O . GLN C 1 397 ? -6.483 -6.793 -5.155 1.00 33.62 397 GLN E O 1
ATOM 13223 N N . ALA C 1 398 ? -4.983 -7.239 -6.822 1.00 34.55 398 ALA E N 1
ATOM 13224 C CA . ALA C 1 398 ? -5.834 -8.129 -7.647 1.00 35.23 398 ALA E CA 1
ATOM 13225 C C . ALA C 1 398 ? -4.985 -9.271 -8.217 1.00 36.24 398 ALA E C 1
ATOM 13226 O O . ALA C 1 398 ? -3.982 -8.979 -8.897 1.00 36.28 398 ALA E O 1
ATOM 13228 N N . GLY C 1 399 ? -5.379 -10.518 -7.938 1.00 37.43 399 GLY E N 1
ATOM 13229 C CA . GLY C 1 399 ? -4.687 -11.743 -8.385 1.00 38.65 399 GLY E CA 1
ATOM 13230 C C . GLY C 1 399 ? -5.610 -12.648 -9.181 1.00 39.62 399 GLY E C 1
ATOM 13231 O O . GLY C 1 399 ? -6.725 -12.204 -9.517 1.00 39.37 399 GLY E O 1
ATOM 13232 N N . TRP C 1 400 ? -5.163 -13.876 -9.468 1.00 41.14 400 TRP E N 1
ATOM 13233 C CA . TRP C 1 400 ? -5.898 -14.877 -10.288 1.00 42.34 400 TRP E CA 1
ATOM 13234 C C . TRP C 1 400 ? -5.720 -16.284 -9.696 1.00 44.01 400 TRP E C 1
ATOM 13235 O O . TRP C 1 400 ? -4.735 -16.500 -8.962 1.00 43.98 400 TRP E O 1
ATOM 13246 N N . SER C 1 401 ? -6.648 -17.195 -10.013 1.00 45.98 401 SER E N 1
ATOM 13247 C CA . SER C 1 401 ? -6.735 -18.580 -9.472 1.00 47.90 401 SER E CA 1
ATOM 13248 C C . SER C 1 401 ? -5.879 -19.540 -10.306 1.00 49.68 401 SER E C 1
ATOM 13249 O O . SER C 1 401 ? -5.140 -20.344 -9.705 1.00 50.35 401 SER E O 1
ATOM 13252 N N . GLY C 1 402 ? -6.007 -19.471 -11.635 1.00 51.22 402 GLY E N 1
ATOM 13253 C CA . GLY C 1 402 ? -5.332 -20.365 -12.595 1.00 53.00 402 GLY E CA 1
ATOM 13254 C C . GLY C 1 402 ? -3.843 -20.467 -12.324 1.00 54.65 402 GLY E C 1
ATOM 13255 O O . GLY C 1 402 ? -3.118 -19.493 -12.601 1.00 54.17 402 GLY E O 1
ATOM 13256 N N . GLN C 1 403 ? -3.407 -21.622 -11.817 1.00 57.43 403 GLN E N 1
ATOM 13257 C CA . GLN C 1 403 ? -1.999 -21.909 -11.435 1.00 59.20 403 GLN E CA 1
ATOM 13258 C C . GLN C 1 403 ? -1.152 -22.028 -12.706 1.00 60.11 403 GLN E C 1
ATOM 13259 O O . GLN C 1 403 ? 0.079 -21.854 -12.614 1.00 60.56 403 GLN E O 1
ATOM 13265 N N . LYS C 1 404 ? -1.797 -22.317 -13.841 1.00 60.85 404 LYS E N 1
ATOM 13266 C CA . LYS C 1 404 ? -1.185 -22.291 -15.192 1.00 61.45 404 LYS E CA 1
ATOM 13267 C C . LYS C 1 404 ? -2.007 -21.371 -16.094 1.00 60.98 404 LYS E C 1
ATOM 13268 O O . LYS C 1 404 ? -3.167 -21.067 -15.742 1.00 61.15 404 LYS E O 1
ATOM 13274 N N . LYS C 1 405 ? -1.424 -20.958 -17.219 1.00 60.52 405 LYS E N 1
ATOM 13275 C CA . LYS C 1 405 ? -2.070 -20.050 -18.198 1.00 59.89 405 LYS E CA 1
ATOM 13276 C C . LYS C 1 405 ? -3.147 -20.803 -18.975 1.00 60.19 405 LYS E C 1
ATOM 13277 O O . LYS C 1 405 ? -3.069 -22.046 -19.055 1.00 61.04 405 LYS E O 1
ATOM 13283 N N . GLY C 1 406 ? -4.110 -20.058 -19.520 1.00 59.50 406 GLY E N 1
ATOM 13284 C CA . GLY C 1 406 ? -5.171 -20.579 -20.398 1.00 59.28 406 GLY E CA 1
ATOM 13285 C C . GLY C 1 406 ? -6.518 -19.967 -20.076 1.00 58.35 406 GLY E C 1
ATOM 13286 O O . GLY C 1 406 ? -7.168 -19.454 -21.008 1.00 58.49 406 GLY E O 1
ATOM 13287 N N . ASN C 1 407 ? -6.921 -20.011 -18.803 1.00 57.13 407 ASN E N 1
ATOM 13288 C CA . ASN C 1 407 ? -8.321 -19.747 -18.379 1.00 56.15 407 ASN E CA 1
ATOM 13289 C C . ASN C 1 407 ? -8.357 -18.569 -17.395 1.00 54.33 407 ASN E C 1
ATOM 13290 O O . ASN C 1 407 ? -8.709 -17.455 -17.839 1.00 54.49 407 ASN E O 1
ATOM 13295 N N . TRP C 1 408 ? -8.011 -18.797 -16.123 1.00 52.20 408 TRP E N 1
ATOM 13296 C CA . TRP C 1 408 ? -8.079 -17.786 -15.032 1.00 50.29 408 TRP E CA 1
ATOM 13297 C C . TRP C 1 408 ? -6.662 -17.360 -14.637 1.00 48.85 408 TRP E C 1
ATOM 13298 O O . TRP C 1 408 ? -6.263 -17.619 -13.486 1.00 48.66 408 TRP E O 1
ATOM 13309 N N . ASP C 1 409 ? -5.953 -16.701 -15.559 1.00 47.24 409 ASP E N 1
ATOM 13310 C CA . ASP C 1 409 ? -4.505 -16.376 -15.445 1.00 46.12 409 ASP E CA 1
ATOM 13311 C C . ASP C 1 409 ? -4.284 -14.859 -15.524 1.00 44.14 409 ASP E C 1
ATOM 13312 O O . ASP C 1 409 ? -3.131 -14.460 -15.769 1.00 43.75 409 ASP E O 1
ATOM 13317 N N . HIS C 1 410 ? -5.327 -14.044 -15.319 1.00 42.33 410 HIS E N 1
ATOM 13318 C CA . HIS C 1 410 ? -5.252 -12.560 -15.427 1.00 40.93 410 HIS E CA 1
ATOM 13319 C C . HIS C 1 410 ? -6.500 -11.882 -14.843 1.00 39.52 410 HIS E C 1
ATOM 13320 O O . HIS C 1 410 ? -7.470 -12.591 -14.507 1.00 39.91 410 HIS E O 1
ATOM 13327 N N . SER C 1 411 ? -6.449 -10.550 -14.735 1.00 37.69 411 SER E N 1
ATOM 13328 C CA . SER C 1 411 ? -7.574 -9.652 -14.359 1.00 36.27 411 SER E CA 1
ATOM 13329 C C . SER C 1 411 ? -8.037 -8.874 -15.597 1.00 35.06 411 SER E C 1
ATOM 13330 O O . SER C 1 411 ? -7.208 -8.654 -16.504 1.00 34.98 411 SER E O 1
ATOM 13333 N N . THR C 1 412 ? -9.309 -8.466 -15.621 1.00 33.76 412 THR E N 1
ATOM 13334 C CA . THR C 1 412 ? -9.967 -7.793 -16.774 1.00 32.87 412 THR E CA 1
ATOM 13335 C C . THR C 1 412 ? -10.766 -6.580 -16.282 1.00 31.85 412 THR E C 1
ATOM 13336 O O . THR C 1 412 ? -11.432 -6.697 -15.234 1.00 31.83 412 THR E O 1
ATOM 13340 N N . ALA C 1 413 ? -10.689 -5.468 -17.021 1.00 30.78 413 ALA E N 1
ATOM 13341 C CA . ALA C 1 413 ? -11.536 -4.259 -16.876 1.00 29.89 413 ALA E CA 1
ATOM 13342 C C . ALA C 1 413 ? -11.355 -3.627 -15.488 1.00 29.05 413 ALA E C 1
ATOM 13343 O O . ALA C 1 413 ? -12.370 -3.378 -14.809 1.00 28.89 413 ALA E O 1
ATOM 13345 N N . ILE C 1 414 ? -10.106 -3.358 -15.096 1.00 28.38 414 ILE E N 1
ATOM 13346 C CA . ILE C 1 414 ? -9.762 -2.564 -13.878 1.00 27.81 414 ILE E CA 1
ATOM 13347 C C . ILE C 1 414 ? -9.790 -1.081 -14.268 1.00 27.26 414 ILE E C 1
ATOM 13348 O O . ILE C 1 414 ? -8.979 -0.687 -15.126 1.00 27.06 414 ILE E O 1
ATOM 13353 N N . GLU C 1 415 ? -10.691 -0.296 -13.668 1.00 26.83 415 GLU E N 1
ATOM 13354 C CA . GLU C 1 415 ? -10.794 1.172 -13.887 1.00 26.49 415 GLU E CA 1
ATOM 13355 C C . GLU C 1 415 ? -10.569 1.895 -12.554 1.00 26.03 415 GLU E C 1
ATOM 13356 O O . GLU C 1 415 ? -11.483 1.864 -11.703 1.00 25.97 415 GLU E O 1
ATOM 13362 N N . LEU C 1 416 ? -9.391 2.505 -12.385 1.00 25.50 416 LEU E N 1
ATOM 13363 C CA . LEU C 1 416 ? -9.040 3.355 -11.215 1.00 25.24 416 LEU E CA 1
ATOM 13364 C C . LEU C 1 416 ? -9.117 4.822 -11.646 1.00 25.19 416 LEU E C 1
ATOM 13365 O O . LEU C 1 416 ? -8.483 5.169 -12.661 1.00 25.22 416 LEU E O 1
ATOM 13370 N N . SER C 1 417 ? -9.862 5.649 -10.907 1.00 25.06 417 SER E N 1
ATOM 13371 C CA . SER C 1 417 ? -10.092 7.077 -11.245 1.00 25.04 417 SER E CA 1
ATOM 13372 C C . SER C 1 417 ? -10.162 7.931 -9.978 1.00 25.06 417 SER E C 1
ATOM 13373 O O . SER C 1 417 ? -10.651 7.431 -8.949 1.00 25.06 417 SER E O 1
ATOM 13376 N N . ASN C 1 418 ? -9.674 9.173 -10.067 1.00 25.15 418 ASN E N 1
ATOM 13377 C CA . ASN C 1 418 ? -9.846 10.225 -9.032 1.00 25.34 418 ASN E CA 1
ATOM 13378 C C . ASN C 1 418 ? -9.374 9.673 -7.685 1.00 25.38 418 ASN E C 1
ATOM 13379 O O . ASN C 1 418 ? -10.201 9.572 -6.768 1.00 25.47 418 ASN E O 1
ATOM 13384 N N . PHE C 1 419 ? -8.095 9.307 -7.583 1.00 25.48 419 PHE E N 1
ATOM 13385 C CA . PHE C 1 419 ? -7.496 8.736 -6.350 1.00 25.74 419 PHE E CA 1
ATOM 13386 C C . PHE C 1 419 ? -6.232 9.511 -5.968 1.00 26.37 419 PHE E C 1
ATOM 13387 O O . PHE C 1 419 ? -5.691 10.257 -6.809 1.00 26.38 419 PHE E O 1
ATOM 13395 N N . ASN C 1 420 ? -5.799 9.332 -4.717 1.00 27.09 420 ASN E N 1
ATOM 13396 C CA . ASN C 1 420 ? -4.584 9.965 -4.145 1.00 27.87 420 ASN E CA 1
ATOM 13397 C C . ASN C 1 420 ? -3.994 9.036 -3.079 1.00 28.54 420 ASN E C 1
ATOM 13398 O O . ASN C 1 420 ? -4.590 8.931 -1.990 1.00 28.57 420 ASN E O 1
ATOM 13403 N N . ALA C 1 421 ? -2.872 8.383 -3.396 1.00 29.44 421 ALA E N 1
ATOM 13404 C CA . ALA C 1 421 ? -2.036 7.612 -2.448 1.00 30.38 421 ALA E CA 1
ATOM 13405 C C . ALA C 1 421 ? -0.868 8.495 -1.996 1.00 31.44 421 ALA E C 1
ATOM 13406 O O . ALA C 1 421 ? -0.166 9.041 -2.867 1.00 31.52 421 ALA E O 1
ATOM 13408 N N . GLN C 1 422 ? -0.679 8.627 -0.680 1.00 32.67 422 GLN E N 1
ATOM 13409 C CA . GLN C 1 422 ? 0.246 9.602 -0.045 1.00 33.54 422 GLN E CA 1
ATOM 13410 C C . GLN C 1 422 ? 0.985 8.908 1.107 1.00 34.17 422 GLN E C 1
ATOM 13411 O O . GLN C 1 422 ? 0.307 8.315 1.961 1.00 34.20 422 GLN E O 1
ATOM 13417 N N . HIS C 1 423 ? 2.319 8.965 1.121 1.00 34.90 423 HIS E N 1
ATOM 13418 C CA . HIS C 1 423 ? 3.179 8.532 2.257 1.00 35.70 423 HIS E CA 1
ATOM 13419 C C . HIS C 1 423 ? 2.991 7.037 2.548 1.00 35.99 423 HIS E C 1
ATOM 13420 O O . HIS C 1 423 ? 3.006 6.664 3.735 1.00 36.26 423 HIS E O 1
ATOM 13427 N N . CYS C 1 424 ? 2.845 6.211 1.507 1.00 36.24 424 CYS E N 1
ATOM 13428 C CA . CYS C 1 424 ? 2.677 4.735 1.614 1.00 36.61 424 CYS E CA 1
ATOM 13429 C C . CYS C 1 424 ? 4.036 4.049 1.432 1.00 37.43 424 CYS E C 1
ATOM 13430 O O . CYS C 1 424 ? 4.571 4.084 0.304 1.00 37.22 424 CYS E O 1
ATOM 13433 N N . LYS C 1 425 ? 4.553 3.440 2.506 1.00 38.50 425 LYS E N 1
ATOM 13434 C CA . LYS C 1 425 ? 5.943 2.918 2.607 1.00 39.40 425 LYS E CA 1
ATOM 13435 C C . LYS C 1 425 ? 5.920 1.430 2.972 1.00 39.34 425 LYS E C 1
ATOM 13436 O O . LYS C 1 425 ? 5.305 1.085 3.996 1.00 39.40 425 LYS E O 1
ATOM 13442 N N . GLY C 1 426 ? 6.588 0.596 2.169 1.00 39.20 426 GLY E N 1
ATOM 13443 C CA . GLY C 1 426 ? 6.736 -0.854 2.403 1.00 39.23 426 GLY E CA 1
ATOM 13444 C C . GLY C 1 426 ? 5.995 -1.667 1.358 1.00 38.57 426 GLY E C 1
ATOM 13445 O O . GLY C 1 426 ? 6.630 -2.532 0.724 1.00 38.97 426 GLY E O 1
ATOM 13446 N N . GLY C 1 427 ? 4.700 -1.390 1.179 1.00 37.61 427 GLY E N 1
ATOM 13447 C CA . GLY C 1 427 ? 3.811 -2.128 0.260 1.00 36.79 427 GLY E CA 1
ATOM 13448 C C . GLY C 1 427 ? 3.678 -1.441 -1.088 1.00 35.84 427 GLY E C 1
ATOM 13449 O O . GLY C 1 427 ? 4.166 -0.301 -1.228 1.00 35.74 427 GLY E O 1
ATOM 13450 N N . LYS C 1 428 ? 3.035 -2.123 -2.041 1.00 34.97 428 LYS E N 1
ATOM 13451 C CA . LYS C 1 428 ? 2.729 -1.626 -3.409 1.00 34.04 428 LYS E CA 1
ATOM 13452 C C . LYS C 1 428 ? 1.352 -0.953 -3.402 1.00 33.01 428 LYS E C 1
ATOM 13453 O O . LYS C 1 428 ? 0.373 -1.635 -3.053 1.00 32.79 428 LYS E O 1
ATOM 13459 N N . VAL C 1 429 ? 1.279 0.323 -3.789 1.00 32.21 429 VAL E N 1
ATOM 13460 C CA . VAL C 1 429 ? 0.001 1.094 -3.883 1.00 31.41 429 VAL E CA 1
ATOM 13461 C C . VAL C 1 429 ? -0.912 0.382 -4.891 1.00 30.74 429 VAL E C 1
ATOM 13462 O O . VAL C 1 429 ? -2.110 0.229 -4.593 1.00 30.46 429 VAL E O 1
ATOM 13466 N N . LEU C 1 430 ? -0.357 -0.049 -6.029 1.00 30.35 430 LEU E N 1
ATOM 13467 C CA . LEU C 1 430 ? -1.071 -0.826 -7.077 1.00 29.99 430 LEU E CA 1
ATOM 13468 C C . LEU C 1 430 ? -0.366 -2.173 -7.281 1.00 30.14 430 LEU E C 1
ATOM 13469 O O . LEU C 1 430 ? 0.675 -2.198 -7.964 1.00 30.38 430 LEU E O 1
ATOM 13474 N N . ASN C 1 431 ? -0.912 -3.247 -6.704 1.00 30.03 431 ASN E N 1
ATOM 13475 C CA . ASN C 1 431 ? -0.468 -4.645 -6.950 1.00 30.10 431 ASN E CA 1
ATOM 13476 C C . ASN C 1 431 ? -1.420 -5.263 -7.982 1.00 29.85 431 ASN E C 1
ATOM 13477 O O . ASN C 1 431 ? -2.324 -6.022 -7.579 1.00 29.88 431 ASN E O 1
ATOM 13482 N N . LEU C 1 432 ? -1.218 -4.932 -9.262 1.00 29.59 432 LEU E N 1
ATOM 13483 C CA . LEU C 1 432 ? -2.170 -5.216 -10.371 1.00 29.38 432 LEU E CA 1
ATOM 13484 C C . LEU C 1 432 ? -1.427 -5.754 -11.594 1.00 29.48 432 LEU E C 1
ATOM 13485 O O . LEU C 1 432 ? -1.500 -5.165 -12.671 1.00 29.27 432 LEU E O 1
ATOM 13490 N N . PRO C 1 433 ? -0.701 -6.891 -11.478 1.00 29.79 433 PRO E N 1
ATOM 13491 C CA . PRO C 1 433 ? -0.107 -7.540 -12.648 1.00 29.94 433 PRO E CA 1
ATOM 13492 C C . PRO C 1 433 ? -1.177 -8.184 -13.544 1.00 29.92 433 PRO E C 1
ATOM 13493 O O . PRO C 1 433 ? -2.211 -8.571 -13.034 1.00 29.89 433 PRO E O 1
ATOM 13497 N N . ARG C 1 434 ? -0.907 -8.260 -14.851 1.00 30.01 434 ARG E N 1
ATOM 13498 C CA . ARG C 1 434 ? -1.775 -8.911 -15.869 1.00 30.19 434 ARG E CA 1
ATOM 13499 C C . ARG C 1 434 ? -3.203 -8.356 -15.789 1.00 29.86 434 ARG E C 1
ATOM 13500 O O . ARG C 1 434 ? -4.143 -9.160 -15.630 1.00 30.07 434 ARG E O 1
ATOM 13508 N N . CYS C 1 435 ? -3.361 -7.036 -15.902 1.00 29.43 435 CYS E N 1
ATOM 13509 C CA . CYS C 1 435 ? -4.679 -6.350 -15.982 1.00 29.03 435 CYS E CA 1
ATOM 13510 C C . CYS C 1 435 ? -4.929 -5.911 -17.429 1.00 28.55 435 CYS E C 1
ATOM 13511 O O . CYS C 1 435 ? -4.284 -4.944 -17.876 1.00 28.50 435 CYS E O 1
ATOM 13514 N N . SER C 1 436 ? -5.816 -6.624 -18.131 1.00 28.19 436 SER E N 1
ATOM 13515 C CA . SER C 1 436 ? -6.193 -6.382 -19.549 1.00 27.75 436 SER E CA 1
ATOM 13516 C C . SER C 1 436 ? -7.389 -5.424 -19.610 1.00 27.06 436 SER E C 1
ATOM 13517 O O . SER C 1 436 ? -8.154 -5.369 -18.625 1.00 26.94 436 SER E O 1
ATOM 13520 N N . GLN C 1 437 ? -7.536 -4.701 -20.726 1.00 26.48 437 GLN E N 1
ATOM 13521 C CA . GLN C 1 437 ? -8.655 -3.755 -20.992 1.00 26.01 437 GLN E CA 1
ATOM 13522 C C . GLN C 1 437 ? -8.880 -2.859 -19.765 1.00 25.41 437 GLN E C 1
ATOM 13523 O O . GLN C 1 437 ? -10.048 -2.665 -19.379 1.00 25.49 437 GLN E O 1
ATOM 13529 N N . SER C 1 438 ? -7.800 -2.328 -19.182 1.00 24.71 438 SER E N 1
ATOM 13530 C CA . SER C 1 438 ? -7.809 -1.555 -17.912 1.00 24.11 438 SER E CA 1
ATOM 13531 C C . SER C 1 438 ? -7.543 -0.070 -18.188 1.00 23.49 438 SER E C 1
ATOM 13532 O O . SER C 1 438 ? -7.037 0.246 -19.286 1.00 23.47 438 SER E O 1
ATOM 13535 N N . LEU C 1 439 ? -7.889 0.798 -17.228 1.00 22.85 439 LEU E N 1
ATOM 13536 C CA . LEU C 1 439 ? -7.825 2.280 -17.356 1.00 22.37 439 LEU E CA 1
ATOM 13537 C C . LEU C 1 439 ? -7.412 2.921 -16.024 1.00 22.14 439 LEU E C 1
ATOM 13538 O O . LEU C 1 439 ? -7.898 2.468 -14.968 1.00 22.13 439 LEU E O 1
ATOM 13543 N N . ILE C 1 440 ? -6.561 3.950 -16.091 1.00 21.95 440 ILE E N 1
ATOM 13544 C CA . ILE C 1 440 ? -6.273 4.906 -14.978 1.00 21.85 440 ILE E CA 1
ATOM 13545 C C . ILE C 1 440 ? -6.630 6.314 -15.472 1.00 21.90 440 ILE E C 1
ATOM 13546 O O . ILE C 1 440 ? -6.188 6.678 -16.578 1.00 21.92 440 ILE E O 1
ATOM 13551 N N . HIS C 1 441 ? -7.396 7.067 -14.678 1.00 22.04 441 HIS E N 1
ATOM 13552 C CA . HIS C 1 441 ? -7.876 8.435 -15.011 1.00 22.19 441 HIS E CA 1
ATOM 13553 C C . HIS C 1 441 ? -7.725 9.357 -13.795 1.00 22.48 441 HIS E C 1
ATOM 13554 O O . HIS C 1 441 ? -8.457 9.153 -12.813 1.00 22.47 441 HIS E O 1
ATOM 13561 N N . ASN C 1 442 ? -6.823 10.341 -13.875 1.00 22.89 442 ASN E N 1
ATOM 13562 C CA . ASN C 1 442 ? -6.659 11.422 -12.863 1.00 23.31 442 ASN E CA 1
ATOM 13563 C C . ASN C 1 442 ? -6.295 10.783 -11.517 1.00 23.59 442 ASN E C 1
ATOM 13564 O O . ASN C 1 442 ? -7.145 10.780 -10.606 1.00 23.63 442 ASN E O 1
ATOM 13569 N N . GLY C 1 443 ? -5.072 10.253 -11.418 1.00 24.07 443 GLY E N 1
ATOM 13570 C CA . GLY C 1 443 ? -4.521 9.609 -10.209 1.00 24.50 443 GLY E CA 1
ATOM 13571 C C . GLY C 1 443 ? -3.236 10.281 -9.754 1.00 25.07 443 GLY E C 1
ATOM 13572 O O . GLY C 1 443 ? -2.456 10.716 -10.625 1.00 25.20 443 GLY E O 1
ATOM 13573 N N . TRP C 1 444 ? -3.027 10.366 -8.437 1.00 25.70 444 TRP E N 1
ATOM 13574 C CA . TRP C 1 444 ? -1.839 10.990 -7.795 1.00 26.34 444 TRP E CA 1
ATOM 13575 C C . TRP C 1 444 ? -1.237 10.016 -6.779 1.00 26.91 444 TRP E C 1
ATOM 13576 O O . TRP C 1 444 ? -1.945 9.657 -5.825 1.00 27.08 444 TRP E O 1
ATOM 13587 N N . ILE C 1 445 ? 0.017 9.606 -6.987 1.00 27.59 445 ILE E N 1
ATOM 13588 C CA . ILE C 1 445 ? 0.828 8.838 -5.997 1.00 28.24 445 ILE E CA 1
ATOM 13589 C C . ILE C 1 445 ? 2.036 9.703 -5.621 1.00 29.17 445 ILE E C 1
ATOM 13590 O O . ILE C 1 445 ? 2.882 9.951 -6.502 1.00 29.31 445 ILE E O 1
ATOM 13595 N N . GLU C 1 446 ? 2.095 10.152 -4.364 1.00 30.10 446 GLU E N 1
ATOM 13596 C CA . GLU C 1 446 ? 3.121 11.098 -3.851 1.00 31.04 446 GLU E CA 1
ATOM 13597 C C . GLU C 1 446 ? 3.769 10.524 -2.588 1.00 31.68 446 GLU E C 1
ATOM 13598 O O . GLU C 1 446 ? 3.031 10.002 -1.733 1.00 31.93 446 GLU E O 1
ATOM 13604 N N . HIS C 1 447 ? 5.096 10.633 -2.478 1.00 32.29 447 HIS E N 1
ATOM 13605 C CA . HIS C 1 447 ? 5.887 10.253 -1.277 1.00 32.89 447 HIS E CA 1
ATOM 13606 C C . HIS C 1 447 ? 5.647 8.776 -0.934 1.00 33.05 447 HIS E C 1
ATOM 13607 O O . HIS C 1 447 ? 5.585 8.456 0.264 1.00 33.30 447 HIS E O 1
ATOM 13614 N N . CYS C 1 448 ? 5.522 7.915 -1.949 1.00 33.15 448 CYS E N 1
ATOM 13615 C CA . CYS C 1 448 ? 5.290 6.453 -1.801 1.00 33.50 448 CYS E CA 1
ATOM 13616 C C . CYS C 1 448 ? 6.541 5.686 -2.249 1.00 33.97 448 CYS E C 1
ATOM 13617 O O . CYS C 1 448 ? 7.080 6.014 -3.322 1.00 33.98 448 CYS E O 1
ATOM 13620 N N . ASP C 1 449 ? 6.982 4.709 -1.450 1.00 34.52 449 ASP E N 1
ATOM 13621 C CA . ASP C 1 449 ? 8.144 3.830 -1.760 1.00 34.83 449 ASP E CA 1
ATOM 13622 C C . ASP C 1 449 ? 7.893 3.106 -3.087 1.00 34.21 449 ASP E C 1
ATOM 13623 O O . ASP C 1 449 ? 8.774 3.173 -3.967 1.00 34.32 449 ASP E O 1
ATOM 13628 N N . ASN C 1 450 ? 6.733 2.454 -3.218 1.00 33.53 450 ASN E N 1
ATOM 13629 C CA . ASN C 1 450 ? 6.391 1.559 -4.357 1.00 33.03 450 ASN E CA 1
ATOM 13630 C C . ASN C 1 450 ? 5.028 1.946 -4.925 1.00 32.13 450 ASN E C 1
ATOM 13631 O O . ASN C 1 450 ? 3.997 1.504 -4.421 1.00 32.02 450 ASN E O 1
ATOM 13636 N N . PRO C 1 451 ? 4.977 2.805 -5.971 1.00 31.37 451 PRO E N 1
ATOM 13637 C CA . PRO C 1 451 ? 3.752 3.015 -6.746 1.00 30.70 451 PRO E CA 1
ATOM 13638 C C . PRO C 1 451 ? 3.090 1.687 -7.142 1.00 30.25 451 PRO E C 1
ATOM 13639 O O . PRO C 1 451 ? 1.877 1.634 -7.204 1.00 30.08 451 PRO E O 1
ATOM 13643 N N . GLY C 1 452 ? 3.905 0.661 -7.404 1.00 30.11 452 GLY E N 1
ATOM 13644 C CA . GLY C 1 452 ? 3.472 -0.748 -7.440 1.00 29.86 452 GLY E CA 1
ATOM 13645 C C . GLY C 1 452 ? 3.800 -1.431 -8.754 1.00 29.57 452 GLY E C 1
ATOM 13646 O O . GLY C 1 452 ? 4.800 -1.044 -9.398 1.00 29.58 452 GLY E O 1
ATOM 13647 N N . ASP C 1 453 ? 2.977 -2.417 -9.126 1.00 29.15 453 ASP E N 1
ATOM 13648 C CA . ASP C 1 453 ? 3.210 -3.363 -10.249 1.00 29.00 453 ASP E CA 1
ATOM 13649 C C . ASP C 1 453 ? 1.982 -3.361 -11.166 1.00 28.50 453 ASP E C 1
ATOM 13650 O O . ASP C 1 453 ? 0.893 -3.745 -10.691 1.00 28.52 453 ASP E O 1
ATOM 13655 N N . ILE C 1 454 ? 2.158 -2.942 -12.424 1.00 27.99 454 ILE E N 1
ATOM 13656 C CA . ILE C 1 454 ? 1.136 -3.060 -13.508 1.00 27.55 454 ILE E CA 1
ATOM 13657 C C . ILE C 1 454 ? 1.776 -3.768 -14.710 1.00 27.49 454 ILE E C 1
ATOM 13658 O O . ILE C 1 454 ? 1.364 -3.492 -15.856 1.00 27.36 454 ILE E O 1
ATOM 13663 N N . SER C 1 455 ? 2.728 -4.670 -14.445 1.00 27.55 455 SER E N 1
ATOM 13664 C CA . SER C 1 455 ? 3.488 -5.444 -15.463 1.00 27.54 455 SER E CA 1
ATOM 13665 C C . SER C 1 455 ? 2.545 -6.402 -16.201 1.00 27.26 455 SER E C 1
ATOM 13666 O O . SER C 1 455 ? 1.559 -6.855 -15.584 1.00 27.29 455 SER E O 1
ATOM 13669 N N . ASN C 1 456 ? 2.839 -6.681 -17.477 1.00 26.95 456 ASN E N 1
ATOM 13670 C CA . ASN C 1 456 ? 2.092 -7.631 -18.347 1.00 26.73 456 ASN E CA 1
ATOM 13671 C C . ASN C 1 456 ? 0.630 -7.179 -18.473 1.00 26.08 456 ASN E C 1
ATOM 13672 O O . ASN C 1 456 ? -0.245 -8.050 -18.657 1.00 26.18 456 ASN E O 1
ATOM 13677 N N . GLY C 1 457 ? 0.383 -5.866 -18.403 1.00 25.23 457 GLY E N 1
ATOM 13678 C CA . GLY C 1 457 ? -0.969 -5.272 -18.408 1.00 24.48 457 GLY E CA 1
ATOM 13679 C C . GLY C 1 457 ? -1.335 -4.680 -19.758 1.00 23.79 457 GLY E C 1
ATOM 13680 O O . GLY C 1 457 ? -0.514 -4.772 -20.692 1.00 23.85 457 GLY E O 1
ATOM 13681 N N . GLN C 1 458 ? -2.540 -4.112 -19.848 1.00 23.02 458 GLN E N 1
ATOM 13682 C CA . GLN C 1 458 ? -3.039 -3.314 -21.001 1.00 22.51 458 GLN E CA 1
ATOM 13683 C C . GLN C 1 458 ? -3.827 -2.128 -20.433 1.00 21.96 458 GLN E C 1
ATOM 13684 O O . GLN C 1 458 ? -4.985 -2.333 -20.012 1.00 21.96 458 GLN E O 1
ATOM 13690 N N . TRP C 1 459 ? -3.206 -0.945 -20.406 1.00 21.39 459 TRP E N 1
ATOM 13691 C CA . TRP C 1 459 ? -3.655 0.224 -19.604 1.00 20.95 459 TRP E CA 1
ATOM 13692 C C . TRP C 1 459 ? -3.766 1.477 -20.476 1.00 20.59 459 TRP E C 1
ATOM 13693 O O . TRP C 1 459 ? -2.742 1.873 -21.067 1.00 20.65 459 TRP E O 1
ATOM 13704 N N . ILE C 1 460 ? -4.958 2.078 -20.531 1.00 20.23 460 ILE E N 1
ATOM 13705 C CA . ILE C 1 460 ? -5.136 3.528 -20.835 1.00 19.95 460 ILE E CA 1
ATOM 13706 C C . ILE C 1 460 ? -4.798 4.282 -19.546 1.00 19.80 460 ILE E C 1
ATOM 13707 O O . ILE C 1 460 ? -5.446 3.998 -18.524 1.00 19.84 460 ILE E O 1
ATOM 13712 N N . ILE C 1 461 ? -3.813 5.184 -19.583 1.00 19.64 461 ILE E N 1
ATOM 13713 C CA . ILE C 1 461 ? -3.390 5.988 -18.396 1.00 19.54 461 ILE E CA 1
ATOM 13714 C C . ILE C 1 461 ? -3.456 7.477 -18.757 1.00 19.57 461 ILE E C 1
ATOM 13715 O O . ILE C 1 461 ? -2.522 7.972 -19.414 1.00 19.64 461 ILE E O 1
ATOM 13720 N N . ASP C 1 462 ? -4.534 8.150 -18.342 1.00 19.59 462 ASP E N 1
ATOM 13721 C CA . ASP C 1 462 ? -4.733 9.616 -18.492 1.00 19.66 462 ASP E CA 1
ATOM 13722 C C . ASP C 1 462 ? -4.438 10.303 -17.157 1.00 19.94 462 ASP E C 1
ATOM 13723 O O . ASP C 1 462 ? -5.061 9.918 -16.149 1.00 19.97 462 ASP E O 1
ATOM 13728 N N . ALA C 1 463 ? -3.532 11.285 -17.164 1.00 20.32 463 ALA E N 1
ATOM 13729 C CA . ALA C 1 463 ? -3.284 12.224 -16.047 1.00 20.74 463 ALA E CA 1
ATOM 13730 C C . ALA C 1 463 ? -2.916 11.457 -14.771 1.00 21.11 463 ALA E C 1
ATOM 13731 O O . ALA C 1 463 ? -3.529 11.725 -13.718 1.00 21.19 463 ALA E O 1
ATOM 13733 N N . LEU C 1 464 ? -1.953 10.534 -14.861 1.00 21.58 464 LEU E N 1
ATOM 13734 C CA . LEU C 1 464 ? -1.312 9.898 -13.679 1.00 22.05 464 LEU E CA 1
ATOM 13735 C C . LEU C 1 464 ? -0.140 10.780 -13.239 1.00 22.84 464 LEU E C 1
ATOM 13736 O O . LEU C 1 464 ? 0.688 11.131 -14.101 1.00 22.87 464 LEU E O 1
ATOM 13741 N N . SER C 1 465 ? -0.088 11.129 -11.952 1.00 23.82 465 SER E N 1
ATOM 13742 C CA . SER C 1 465 ? 1.017 11.897 -11.323 1.00 24.81 465 SER E CA 1
ATOM 13743 C C . SER C 1 465 ? 1.789 10.988 -10.362 1.00 25.74 465 SER E C 1
ATOM 13744 O O . SER C 1 465 ? 1.143 10.346 -9.511 1.00 25.73 465 SER E O 1
ATOM 13747 N N . LEU C 1 466 ? 3.116 10.928 -10.517 1.00 26.98 466 LEU E N 1
ATOM 13748 C CA . LEU C 1 466 ? 4.067 10.327 -9.544 1.00 28.09 466 LEU E CA 1
ATOM 13749 C C . LEU C 1 466 ? 5.054 11.415 -9.101 1.00 29.37 466 LEU E C 1
ATOM 13750 O O . LEU C 1 466 ? 5.830 11.890 -9.958 1.00 29.56 466 LEU E O 1
ATOM 13755 N N . GLU C 1 467 ? 5.006 11.810 -7.824 1.00 30.75 467 GLU E N 1
ATOM 13756 C CA . GLU C 1 467 ? 5.905 12.836 -7.229 1.00 32.09 467 GLU E CA 1
ATOM 13757 C C . GLU C 1 467 ? 6.652 12.232 -6.036 1.00 32.87 467 GLU E C 1
ATOM 13758 O O . GLU C 1 467 ? 5.982 11.699 -5.132 1.00 32.84 467 GLU E O 1
ATOM 13764 N N . ASP C 1 468 ? 7.986 12.319 -6.047 1.00 33.71 468 ASP E N 1
ATOM 13765 C CA . ASP C 1 468 ? 8.875 11.922 -4.923 1.00 34.50 468 ASP E CA 1
ATOM 13766 C C . ASP C 1 468 ? 8.572 10.473 -4.525 1.00 34.81 468 ASP E C 1
ATOM 13767 O O . ASP C 1 468 ? 8.356 10.216 -3.325 1.00 35.09 468 ASP E O 1
ATOM 13772 N N . CYS C 1 469 ? 8.549 9.566 -5.503 1.00 34.95 469 CYS E N 1
ATOM 13773 C CA . CYS C 1 469 ? 8.421 8.101 -5.292 1.00 35.20 469 CYS E CA 1
ATOM 13774 C C . CYS C 1 469 ? 9.812 7.466 -5.378 1.00 35.89 469 CYS E C 1
ATOM 13775 O O . CYS C 1 469 ? 10.498 7.691 -6.394 1.00 35.80 469 CYS E O 1
ATOM 13778 N N . LYS C 1 470 ? 10.208 6.721 -4.341 1.00 36.79 470 LYS E N 1
ATOM 13779 C CA . LYS C 1 470 ? 11.566 6.131 -4.197 1.00 37.60 470 LYS E CA 1
ATOM 13780 C C . LYS C 1 470 ? 11.872 5.239 -5.404 1.00 37.19 470 LYS E C 1
ATOM 13781 O O . LYS C 1 470 ? 12.927 5.446 -6.034 1.00 37.62 470 LYS E O 1
ATOM 13787 N N . ASN C 1 471 ? 10.976 4.294 -5.707 1.00 36.51 471 ASN E N 1
ATOM 13788 C CA . ASN C 1 471 ? 11.156 3.260 -6.761 1.00 36.12 471 ASN E CA 1
ATOM 13789 C C . ASN C 1 471 ? 10.157 3.510 -7.885 1.00 35.24 471 ASN E C 1
ATOM 13790 O O . ASN C 1 471 ? 9.105 4.105 -7.658 1.00 34.77 471 ASN E O 1
ATOM 13795 N N . PRO C 1 472 ? 10.451 3.066 -9.130 1.00 34.82 472 PRO E N 1
ATOM 13796 C CA . PRO C 1 472 ? 9.532 3.265 -10.250 1.00 34.20 472 PRO E CA 1
ATOM 13797 C C . PRO C 1 472 ? 8.245 2.437 -10.130 1.00 33.70 472 PRO E C 1
ATOM 13798 O O . PRO C 1 472 ? 8.244 1.432 -9.435 1.00 33.57 472 PRO E O 1
ATOM 13802 N N . LEU C 1 473 ? 7.183 2.893 -10.800 1.00 33.11 473 LEU E N 1
ATOM 13803 C CA . LEU C 1 473 ? 5.991 2.063 -11.106 1.00 32.64 473 LEU E CA 1
ATOM 13804 C C . LEU C 1 473 ? 6.447 0.965 -12.071 1.00 32.44 473 LEU E C 1
ATOM 13805 O O . LEU C 1 473 ? 6.838 1.303 -13.205 1.00 32.22 473 LEU E O 1
ATOM 13810 N N . ILE C 1 474 ? 6.452 -0.288 -11.610 1.00 32.35 474 ILE E N 1
ATOM 13811 C CA . ILE C 1 474 ? 6.896 -1.468 -12.408 1.00 32.27 474 ILE E CA 1
ATOM 13812 C C . ILE C 1 474 ? 5.810 -1.762 -13.449 1.00 31.70 474 ILE E C 1
ATOM 13813 O O . ILE C 1 474 ? 4.675 -2.085 -13.044 1.00 31.42 474 ILE E O 1
ATOM 13818 N N . ALA C 1 475 ? 6.150 -1.624 -14.734 1.00 31.38 475 ALA E N 1
ATOM 13819 C CA . ALA C 1 475 ? 5.243 -1.825 -15.889 1.00 31.01 475 ALA E CA 1
ATOM 13820 C C . ALA C 1 475 ? 5.943 -2.684 -16.950 1.00 30.92 475 ALA E C 1
ATOM 13821 O O . ALA C 1 475 ? 5.829 -2.359 -18.148 1.00 30.60 475 ALA E O 1
ATOM 13823 N N . TRP C 1 476 ? 6.627 -3.750 -16.517 1.00 31.16 476 TRP E N 1
ATOM 13824 C CA . TRP C 1 476 ? 7.389 -4.684 -17.391 1.00 31.23 476 TRP E CA 1
ATOM 13825 C C . TRP C 1 476 ? 6.429 -5.396 -18.352 1.00 30.59 476 TRP E C 1
ATOM 13826 O O . TRP C 1 476 ? 5.462 -6.011 -17.867 1.00 30.26 476 TRP E O 1
ATOM 13837 N N . HIS C 1 477 ? 6.693 -5.304 -19.660 1.00 30.06 477 HIS E N 1
ATOM 13838 C CA . HIS C 1 477 ? 5.931 -5.980 -20.747 1.00 29.63 477 HIS E CA 1
ATOM 13839 C C . HIS C 1 477 ? 4.481 -5.479 -20.783 1.00 28.76 477 HIS E C 1
ATOM 13840 O O . HIS C 1 477 ? 3.632 -6.193 -21.353 1.00 28.82 477 HIS E O 1
ATOM 13847 N N . SER C 1 478 ? 4.205 -4.301 -20.212 1.00 27.84 478 SER E N 1
ATOM 13848 C CA . SER C 1 478 ? 2.838 -3.731 -20.084 1.00 27.08 478 SER E CA 1
ATOM 13849 C C . SER C 1 478 ? 2.518 -2.871 -21.311 1.00 26.39 478 SER E C 1
ATOM 13850 O O . SER C 1 478 ? 3.362 -2.032 -21.690 1.00 26.33 478 SER E O 1
ATOM 13853 N N . ARG C 1 479 ? 1.336 -3.081 -21.895 1.00 25.81 479 ARG E N 1
ATOM 13854 C CA . ARG C 1 479 ? 0.858 -2.407 -23.131 1.00 25.32 479 ARG E CA 1
ATOM 13855 C C . ARG C 1 479 ? 0.213 -1.066 -22.751 1.00 24.66 479 ARG E C 1
ATOM 13856 O O . ARG C 1 479 ? -1.029 -1.014 -22.644 1.00 24.49 479 ARG E O 1
ATOM 13864 N N . LEU C 1 480 ? 1.030 -0.023 -22.557 1.00 24.10 480 LEU E N 1
ATOM 13865 C CA . LEU C 1 480 ? 0.590 1.306 -22.045 1.00 23.60 480 LEU E CA 1
ATOM 13866 C C . LEU C 1 480 ? 0.129 2.198 -23.205 1.00 23.31 480 LEU E C 1
ATOM 13867 O O . LEU C 1 480 ? 0.759 2.161 -24.279 1.00 23.35 480 LEU E O 1
ATOM 13872 N N . ASN C 1 481 ? -0.926 2.982 -22.967 1.00 22.97 481 ASN E N 1
ATOM 13873 C CA . ASN C 1 481 ? -1.512 3.971 -23.912 1.00 22.77 481 ASN E CA 1
ATOM 13874 C C . ASN C 1 481 ? -1.818 5.240 -23.104 1.00 22.61 481 ASN E C 1
ATOM 13875 O O . ASN C 1 481 ? -2.940 5.340 -22.566 1.00 22.61 481 ASN E O 1
ATOM 13880 N N . THR C 1 482 ? -0.845 6.154 -22.995 1.00 22.49 482 THR E N 1
ATOM 13881 C CA . THR C 1 482 ? -0.790 7.196 -21.932 1.00 22.43 482 THR E CA 1
ATOM 13882 C C . THR C 1 482 ? -0.946 8.609 -22.508 1.00 22.40 482 THR E C 1
ATOM 13883 O O . THR C 1 482 ? -0.630 8.813 -23.699 1.00 22.48 482 THR E O 1
ATOM 13887 N N . ARG C 1 483 ? -1.398 9.540 -21.659 1.00 22.36 483 ARG E N 1
ATOM 13888 C CA . ARG C 1 483 ? -1.460 11.002 -21.928 1.00 22.34 483 ARG E CA 1
ATOM 13889 C C . ARG C 1 483 ? -1.205 11.778 -20.631 1.00 22.60 483 ARG E C 1
ATOM 13890 O O . ARG C 1 483 ? -1.826 11.430 -19.606 1.00 22.50 483 ARG E O 1
ATOM 13898 N N . GLN C 1 484 ? -0.346 12.801 -20.694 1.00 23.01 484 GLN E N 1
ATOM 13899 C CA . GLN C 1 484 ? -0.121 13.795 -19.610 1.00 23.42 484 GLN E CA 1
ATOM 13900 C C . GLN C 1 484 ? 0.298 13.063 -18.327 1.00 23.87 484 GLN E C 1
ATOM 13901 O O . GLN C 1 484 ? -0.378 13.229 -17.290 1.00 23.85 484 GLN E O 1
ATOM 13907 N N . THR C 1 485 ? 1.375 12.274 -18.400 1.00 24.49 485 THR E N 1
ATOM 13908 C CA . THR C 1 485 ? 2.028 11.634 -17.227 1.00 25.09 485 THR E CA 1
ATOM 13909 C C . THR C 1 485 ? 2.937 12.669 -16.557 1.00 25.90 485 THR E C 1
ATOM 13910 O O . THR C 1 485 ? 3.866 13.159 -17.229 1.00 26.05 485 THR E O 1
ATOM 13914 N N . ASN C 1 486 ? 2.665 12.984 -15.288 1.00 26.76 486 ASN E N 1
ATOM 13915 C CA . ASN C 1 486 ? 3.412 13.982 -14.479 1.00 27.65 486 ASN E CA 1
ATOM 13916 C C . ASN C 1 486 ? 4.417 13.240 -13.590 1.00 28.58 486 ASN E C 1
ATOM 13917 O O . ASN C 1 486 ? 3.983 12.611 -12.607 1.00 28.72 486 ASN E O 1
ATOM 13922 N N . LEU C 1 487 ? 5.705 13.305 -13.939 1.00 29.73 487 LEU E N 1
ATOM 13923 C CA . LEU C 1 487 ? 6.825 12.674 -13.189 1.00 30.69 487 LEU E CA 1
ATOM 13924 C C . LEU C 1 487 ? 7.682 13.776 -12.558 1.00 31.64 487 LEU E C 1
ATOM 13925 O O . LEU C 1 487 ? 8.304 14.543 -13.319 1.00 31.84 487 LEU E O 1
ATOM 13930 N N . GLN C 1 488 ? 7.698 13.852 -11.221 1.00 32.60 488 GLN E N 1
ATOM 13931 C CA . GLN C 1 488 ? 8.441 14.875 -10.434 1.00 33.50 488 GLN E CA 1
ATOM 13932 C C . GLN C 1 488 ? 9.314 14.187 -9.380 1.00 34.14 488 GLN E C 1
ATOM 13933 O O . GLN C 1 488 ? 8.937 13.091 -8.920 1.00 34.20 488 GLN E O 1
ATOM 13939 N N . SER C 1 489 ? 10.431 14.826 -9.018 1.00 34.88 489 SER E N 1
ATOM 13940 C CA . SER C 1 489 ? 11.318 14.464 -7.881 1.00 35.54 489 SER E CA 1
ATOM 13941 C C . SER C 1 489 ? 11.832 13.026 -8.036 1.00 35.77 489 SER E C 1
ATOM 13942 O O . SER C 1 489 ? 11.748 12.253 -7.061 1.00 36.02 489 SER E O 1
ATOM 13945 N N . GLY C 1 490 ? 12.335 12.681 -9.225 1.00 35.99 490 GLY E N 1
ATOM 13946 C CA . GLY C 1 490 ? 13.029 11.407 -9.499 1.00 36.31 490 GLY E CA 1
ATOM 13947 C C . GLY C 1 490 ? 12.087 10.219 -9.633 1.00 36.13 490 GLY E C 1
ATOM 13948 O O . GLY C 1 490 ? 12.596 9.081 -9.650 1.00 36.50 490 GLY E O 1
ATOM 13949 N N . SER C 1 491 ? 10.772 10.454 -9.729 1.00 35.83 491 SER E N 1
ATOM 13950 C CA . SER C 1 491 ? 9.744 9.412 -9.997 1.00 35.48 491 SER E CA 1
ATOM 13951 C C . SER C 1 491 ? 9.781 9.047 -11.484 1.00 35.50 491 SER E C 1
ATOM 13952 O O . SER C 1 491 ? 10.081 9.943 -12.299 1.00 35.60 491 SER E O 1
ATOM 13955 N N . TRP C 1 492 ? 9.496 7.785 -11.824 1.00 35.56 492 TRP E N 1
ATOM 13956 C CA . TRP C 1 492 ? 9.444 7.301 -13.231 1.00 35.51 492 TRP E CA 1
ATOM 13957 C C . TRP C 1 492 ? 8.647 5.995 -13.334 1.00 35.28 492 TRP E C 1
ATOM 13958 O O . TRP C 1 492 ? 8.371 5.375 -12.285 1.00 35.17 492 TRP E O 1
ATOM 13969 N N . ILE C 1 493 ? 8.274 5.623 -14.563 1.00 34.96 493 ILE E N 1
ATOM 13970 C CA . ILE C 1 493 ? 7.588 4.342 -14.911 1.00 34.82 493 ILE E CA 1
ATOM 13971 C C . ILE C 1 493 ? 8.599 3.447 -15.637 1.00 35.13 493 ILE E C 1
ATOM 13972 O O . ILE C 1 493 ? 9.148 3.891 -16.664 1.00 35.20 493 ILE E O 1
ATOM 13977 N N . ASP C 1 494 ? 8.838 2.244 -15.109 1.00 35.55 494 ASP E N 1
ATOM 13978 C CA . ASP C 1 494 ? 9.717 1.213 -15.723 1.00 35.85 494 ASP E CA 1
ATOM 13979 C C . ASP C 1 494 ? 8.860 0.360 -16.667 1.00 35.95 494 ASP E C 1
ATOM 13980 O O . ASP C 1 494 ? 8.184 -0.568 -16.178 1.00 35.90 494 ASP E O 1
ATOM 13985 N N . ASN C 1 495 ? 8.885 0.682 -17.965 1.00 36.10 495 ASN E N 1
ATOM 13986 C CA . ASN C 1 495 ? 8.117 -0.014 -19.033 1.00 36.26 495 ASN E CA 1
ATOM 13987 C C . ASN C 1 495 ? 9.077 -0.890 -19.850 1.00 37.03 495 ASN E C 1
ATOM 13988 O O . ASN C 1 495 ? 8.823 -1.083 -21.055 1.00 36.68 495 ASN E O 1
ATOM 13993 N N . SER C 1 496 ? 10.127 -1.417 -19.208 1.00 38.31 496 SER E N 1
ATOM 13994 C CA . SER C 1 496 ? 11.201 -2.237 -19.833 1.00 39.43 496 SER E CA 1
ATOM 13995 C C . SER C 1 496 ? 10.724 -3.688 -20.000 1.00 40.38 496 SER E C 1
ATOM 13996 O O . SER C 1 496 ? 9.534 -3.953 -19.739 1.00 40.16 496 SER E O 1
ATOM 13999 N N . GLU C 1 497 ? 11.617 -4.588 -20.427 1.00 41.93 497 GLU E N 1
ATOM 14000 C CA . GLU C 1 497 ? 11.304 -6.013 -20.722 1.00 43.17 497 GLU E CA 1
ATOM 14001 C C . GLU C 1 497 ? 12.053 -6.929 -19.747 1.00 44.17 497 GLU E C 1
ATOM 14002 O O . GLU C 1 497 ? 12.595 -7.957 -20.199 1.00 45.00 497 GLU E O 1
ATOM 14008 N N . GLN C 1 498 ? 12.072 -6.574 -18.458 1.00 44.70 498 GLN E N 1
ATOM 14009 C CA . GLN C 1 498 ? 12.624 -7.420 -17.366 1.00 45.46 498 GLN E CA 1
ATOM 14010 C C . GLN C 1 498 ? 11.544 -8.414 -16.924 1.00 45.62 498 GLN E C 1
ATOM 14011 O O . GLN C 1 498 ? 10.348 -8.106 -17.102 1.00 45.14 498 GLN E O 1
ATOM 14017 N N . GLY C 1 499 ? 11.958 -9.562 -16.380 1.00 46.10 499 GLY E N 1
ATOM 14018 C CA . GLY C 1 499 ? 11.058 -10.598 -15.838 1.00 46.40 499 GLY E CA 1
ATOM 14019 C C . GLY C 1 499 ? 10.303 -11.334 -16.933 1.00 46.58 499 GLY E C 1
ATOM 14020 O O . GLY C 1 499 ? 10.653 -11.167 -18.119 1.00 46.50 499 GLY E O 1
ATOM 14021 N N . ASP C 1 500 ? 9.292 -12.113 -16.540 1.00 46.97 500 ASP E N 1
ATOM 14022 C CA . ASP C 1 500 ? 8.514 -13.018 -17.426 1.00 47.52 500 ASP E CA 1
ATOM 14023 C C . ASP C 1 500 ? 7.542 -12.196 -18.280 1.00 46.77 500 ASP E C 1
ATOM 14024 O O . ASP C 1 500 ? 6.839 -11.338 -17.709 1.00 46.63 500 ASP E O 1
ATOM 14029 N N . ARG C 1 501 ? 7.513 -12.448 -19.595 1.00 46.45 501 ARG E N 1
ATOM 14030 C CA . ARG C 1 501 ? 6.468 -11.937 -20.525 1.00 45.72 501 ARG E CA 1
ATOM 14031 C C . ARG C 1 501 ? 5.281 -12.906 -20.484 1.00 45.30 501 ARG E C 1
ATOM 14032 O O . ARG C 1 501 ? 5.498 -14.111 -20.721 1.00 45.86 501 ARG E O 1
ATOM 14040 N N . TRP C 1 502 ? 4.081 -12.401 -20.184 1.00 44.25 502 TRP E N 1
ATOM 14041 C CA . TRP C 1 502 ? 2.836 -13.208 -20.081 1.00 43.83 502 TRP E CA 1
ATOM 14042 C C . TRP C 1 502 ? 2.339 -13.567 -21.485 1.00 43.57 502 TRP E C 1
ATOM 14043 O O . TRP C 1 502 ? 2.113 -14.764 -21.741 1.00 44.22 502 TRP E O 1
ATOM 14054 N N . LEU C 1 503 ? 2.178 -12.563 -22.352 1.00 42.86 503 LEU E N 1
ATOM 14055 C CA . LEU C 1 503 ? 1.658 -12.713 -23.739 1.00 42.53 503 LEU E CA 1
ATOM 14056 C C . LEU C 1 503 ? 2.831 -12.919 -24.701 1.00 42.39 503 LEU E C 1
ATOM 14057 O O . LEU C 1 503 ? 3.974 -12.996 -24.220 1.00 42.75 503 LEU E O 1
ATOM 14062 N N . SER C 1 504 ? 2.550 -13.026 -26.004 1.00 41.91 504 SER E N 1
ATOM 14063 C CA . SER C 1 504 ? 3.562 -13.210 -27.077 1.00 41.78 504 SER E CA 1
ATOM 14064 C C . SER C 1 504 ? 4.333 -11.901 -27.284 1.00 41.14 504 SER E C 1
ATOM 14065 O O . SER C 1 504 ? 3.846 -10.845 -26.831 1.00 40.98 504 SER E O 1
ATOM 14068 N N . ALA C 1 505 ? 5.490 -11.978 -27.946 1.00 40.76 505 ALA E N 1
ATOM 14069 C CA . ALA C 1 505 ? 6.369 -10.828 -28.267 1.00 40.14 505 ALA E CA 1
ATOM 14070 C C . ALA C 1 505 ? 5.652 -9.865 -29.223 1.00 39.38 505 ALA E C 1
ATOM 14071 O O . ALA C 1 505 ? 6.009 -8.672 -29.231 1.00 39.00 505 ALA E O 1
ATOM 14073 N N . TRP C 1 506 ? 4.678 -10.369 -29.992 1.00 39.07 506 TRP E N 1
ATOM 14074 C CA . TRP C 1 506 ? 3.917 -9.611 -31.022 1.00 38.56 506 TRP E CA 1
ATOM 14075 C C . TRP C 1 506 ? 2.896 -8.668 -30.374 1.00 37.67 506 TRP E C 1
ATOM 14076 O O . TRP C 1 506 ? 2.389 -7.786 -31.090 1.00 37.58 506 TRP E O 1
ATOM 14087 N N . GLU C 1 507 ? 2.590 -8.856 -29.086 1.00 37.04 507 GLU E N 1
ATOM 14088 C CA . GLU C 1 507 ? 1.587 -8.047 -28.342 1.00 36.23 507 GLU E CA 1
ATOM 14089 C C . GLU C 1 507 ? 2.269 -6.856 -27.658 1.00 35.18 507 GLU E C 1
ATOM 14090 O O . GLU C 1 507 ? 1.550 -5.912 -27.284 1.00 34.89 507 GLU E O 1
ATOM 14096 N N . MET C 1 508 ? 3.599 -6.892 -27.518 1.00 34.50 508 MET E N 1
ATOM 14097 C CA . MET C 1 508 ? 4.388 -5.894 -26.746 1.00 33.78 508 MET E CA 1
ATOM 14098 C C . MET C 1 508 ? 4.361 -4.537 -27.456 1.00 33.08 508 MET E C 1
ATOM 14099 O O . MET C 1 508 ? 4.070 -4.502 -28.670 1.00 33.11 508 MET E O 1
ATOM 14104 N N . GLY C 1 509 ? 4.643 -3.469 -26.701 1.00 32.31 509 GLY E N 1
ATOM 14105 C CA . GLY C 1 509 ? 4.682 -2.077 -27.186 1.00 31.61 509 GLY E CA 1
ATOM 14106 C C . GLY C 1 509 ? 3.794 -1.168 -26.354 1.00 30.95 509 GLY E C 1
ATOM 14107 O O . GLY C 1 509 ? 2.734 -1.632 -25.896 1.00 30.86 509 GLY E O 1
ATOM 14108 N N . SER C 1 510 ? 4.229 0.078 -26.155 1.00 30.32 510 SER E N 1
ATOM 14109 C CA . SER C 1 510 ? 3.461 1.183 -25.527 1.00 29.71 510 SER E CA 1
ATOM 14110 C C . SER C 1 510 ? 3.464 2.405 -26.452 1.00 29.30 510 SER E C 1
ATOM 14111 O O . SER C 1 510 ? 4.364 2.497 -27.313 1.00 29.33 510 SER E O 1
ATOM 14114 N N . THR C 1 511 ? 2.483 3.296 -26.279 1.00 28.83 511 THR E N 1
ATOM 14115 C CA . THR C 1 511 ? 2.361 4.595 -26.996 1.00 28.53 511 THR E CA 1
ATOM 14116 C C . THR C 1 511 ? 2.113 5.704 -25.968 1.00 28.33 511 THR E C 1
ATOM 14117 O O . THR C 1 511 ? 1.084 5.642 -25.269 1.00 28.44 511 THR E O 1
ATOM 14121 N N . ARG C 1 512 ? 3.025 6.674 -25.887 1.00 28.17 512 ARG E N 1
ATOM 14122 C CA . ARG C 1 512 ? 2.945 7.827 -24.953 1.00 27.99 512 ARG E CA 1
ATOM 14123 C C . ARG C 1 512 ? 2.696 9.101 -25.768 1.00 27.62 512 ARG E C 1
ATOM 14124 O O . ARG C 1 512 ? 3.609 9.512 -26.510 1.00 27.62 512 ARG E O 1
ATOM 14132 N N . VAL C 1 513 ? 1.492 9.673 -25.650 1.00 27.20 513 VAL E N 1
ATOM 14133 C CA . VAL C 1 513 ? 1.082 10.953 -26.301 1.00 26.94 513 VAL E CA 1
ATOM 14134 C C . VAL C 1 513 ? 1.209 12.073 -25.263 1.00 26.75 513 VAL E C 1
ATOM 14135 O O . VAL C 1 513 ? 0.330 12.165 -24.389 1.00 26.77 513 VAL E O 1
ATOM 14139 N N . GLU C 1 514 ? 2.267 12.882 -25.358 1.00 26.59 514 GLU E N 1
ATOM 14140 C CA . GLU C 1 514 ? 2.515 14.047 -24.467 1.00 26.47 514 GLU E CA 1
ATOM 14141 C C . GLU C 1 514 ? 2.361 15.338 -25.277 1.00 26.44 514 GLU E C 1
ATOM 14142 O O . GLU C 1 514 ? 2.508 15.285 -26.515 1.00 26.37 514 GLU E O 1
ATOM 14148 N N . SER C 1 515 ? 2.071 16.446 -24.591 1.00 26.44 515 SER E N 1
ATOM 14149 C CA . SER C 1 515 ? 2.001 17.818 -25.159 1.00 26.55 515 SER E CA 1
ATOM 14150 C C . SER C 1 515 ? 3.305 18.141 -25.903 1.00 26.57 515 SER E C 1
ATOM 14151 O O . SER C 1 515 ? 3.234 18.801 -26.956 1.00 26.60 515 SER E O 1
ATOM 14154 N N . TYR C 1 516 ? 4.442 17.666 -25.383 1.00 26.56 516 TYR E N 1
ATOM 14155 C CA . TYR C 1 516 ? 5.810 17.987 -25.873 1.00 26.66 516 TYR E CA 1
ATOM 14156 C C . TYR C 1 516 ? 6.288 16.969 -26.919 1.00 26.65 516 TYR E C 1
ATOM 14157 O O . TYR C 1 516 ? 7.383 17.190 -27.480 1.00 26.96 516 TYR E O 1
ATOM 14166 N N . GLY C 1 517 ? 5.526 15.900 -27.179 1.00 26.42 517 GLY E N 1
ATOM 14167 C CA . GLY C 1 517 ? 5.876 14.917 -28.224 1.00 26.35 517 GLY E CA 1
ATOM 14168 C C . GLY C 1 517 ? 5.170 13.581 -28.064 1.00 26.26 517 GLY E C 1
ATOM 14169 O O . GLY C 1 517 ? 4.531 13.355 -27.016 1.00 26.32 517 GLY E O 1
ATOM 14170 N N . VAL C 1 518 ? 5.308 12.719 -29.077 1.00 26.15 518 VAL E N 1
ATOM 14171 C CA . VAL C 1 518 ? 4.673 11.370 -29.164 1.00 26.05 518 VAL E CA 1
ATOM 14172 C C . VAL C 1 518 ? 5.784 10.325 -29.327 1.00 26.21 518 VAL E C 1
ATOM 14173 O O . VAL C 1 518 ? 6.625 10.489 -30.235 1.00 26.28 518 VAL E O 1
ATOM 14177 N N . ALA C 1 519 ? 5.788 9.299 -28.470 1.00 26.35 519 ALA E N 1
ATOM 14178 C CA . ALA C 1 519 ? 6.752 8.173 -28.486 1.00 26.57 519 ALA E CA 1
ATOM 14179 C C . ALA C 1 519 ? 5.990 6.865 -28.728 1.00 26.84 519 ALA E C 1
ATOM 14180 O O . ALA C 1 519 ? 5.209 6.463 -27.844 1.00 26.97 519 ALA E O 1
ATOM 14182 N N . ILE C 1 520 ? 6.208 6.238 -29.889 1.00 27.16 520 ILE E N 1
ATOM 14183 C CA . ILE C 1 520 ? 5.482 5.012 -30.341 1.00 27.46 520 ILE E CA 1
ATOM 14184 C C . ILE C 1 520 ? 6.456 3.828 -30.321 1.00 27.89 520 ILE E C 1
ATOM 14185 O O . ILE C 1 520 ? 7.283 3.729 -31.243 1.00 27.90 520 ILE E O 1
ATOM 14190 N N . ASP C 1 521 ? 6.354 2.958 -29.312 1.00 28.41 521 ASP E N 1
ATOM 14191 C CA . ASP C 1 521 ? 7.123 1.686 -29.244 1.00 29.00 521 ASP E CA 1
ATOM 14192 C C . ASP C 1 521 ? 6.407 0.667 -30.140 1.00 29.12 521 ASP E C 1
ATOM 14193 O O . ASP C 1 521 ? 5.880 -0.331 -29.609 1.00 29.46 521 ASP E O 1
ATOM 14198 N N . GLY C 1 522 ? 6.377 0.932 -31.449 1.00 28.99 522 GLY E N 1
ATOM 14199 C CA . GLY C 1 522 ? 5.591 0.167 -32.435 1.00 29.04 522 GLY E CA 1
ATOM 14200 C C . GLY C 1 522 ? 5.466 0.900 -33.760 1.00 29.00 522 GLY E C 1
ATOM 14201 O O . GLY C 1 522 ? 6.231 1.860 -33.985 1.00 28.96 522 GLY E O 1
ATOM 14202 N N . SER C 1 523 ? 4.524 0.469 -34.604 1.00 29.05 523 SER E N 1
ATOM 14203 C CA . SER C 1 523 ? 4.361 0.926 -36.009 1.00 29.13 523 SER E CA 1
ATOM 14204 C C . SER C 1 523 ? 3.693 2.304 -36.054 1.00 29.09 523 SER E C 1
ATOM 14205 O O . SER C 1 523 ? 2.939 2.636 -35.121 1.00 28.95 523 SER E O 1
ATOM 14208 N N . LEU C 1 524 ? 3.976 3.070 -37.111 1.00 29.33 524 LEU E N 1
ATOM 14209 C CA . LEU C 1 524 ? 3.229 4.297 -37.499 1.00 29.41 524 LEU E CA 1
ATOM 14210 C C . LEU C 1 524 ? 2.867 4.197 -38.983 1.00 29.73 524 LEU E C 1
ATOM 14211 O O . LEU C 1 524 ? 3.679 3.656 -39.754 1.00 29.73 524 LEU E O 1
ATOM 14216 N N . LYS C 1 525 ? 1.680 4.684 -39.350 1.00 30.14 525 LYS E N 1
ATOM 14217 C CA . LYS C 1 525 ? 1.226 4.841 -40.757 1.00 30.60 525 LYS E CA 1
ATOM 14218 C C . LYS C 1 525 ? 0.310 6.066 -40.839 1.00 30.75 525 LYS E C 1
ATOM 14219 O O . LYS C 1 525 ? -0.425 6.318 -39.864 1.00 30.74 525 LYS E O 1
ATOM 14225 N N . TYR C 1 526 ? 0.364 6.796 -41.955 1.00 31.11 526 TYR E N 1
ATOM 14226 C CA . TYR C 1 526 ? -0.447 8.015 -42.208 1.00 31.40 526 TYR E CA 1
ATOM 14227 C C . TYR C 1 526 ? -0.724 8.153 -43.709 1.00 31.91 526 TYR E C 1
ATOM 14228 O O . TYR C 1 526 ? 0.080 7.645 -44.519 1.00 32.00 526 TYR E O 1
ATOM 14237 N N . ASN C 1 527 ? -1.826 8.826 -44.059 1.00 32.41 527 ASN E N 1
ATOM 14238 C CA . ASN C 1 527 ? -2.215 9.125 -45.463 1.00 33.08 527 ASN E CA 1
ATOM 14239 C C . ASN C 1 527 ? -1.072 9.880 -46.147 1.00 33.28 527 ASN E C 1
ATOM 14240 O O . ASN C 1 527 ? -0.635 9.436 -47.226 1.00 33.63 527 ASN E O 1
ATOM 14245 N N . TYR C 1 528 ? -0.606 10.973 -45.537 1.00 33.34 528 TYR E N 1
ATOM 14246 C CA . TYR C 1 528 ? 0.488 11.826 -46.070 1.00 33.52 528 TYR E CA 1
ATOM 14247 C C . TYR C 1 528 ? 1.124 12.641 -44.939 1.00 33.39 528 TYR E C 1
ATOM 14248 O O . TYR C 1 528 ? 0.412 13.022 -43.989 1.00 33.44 528 TYR E O 1
ATOM 14257 N N . LEU C 1 529 ? 2.432 12.891 -45.053 1.00 33.41 529 LEU E N 1
ATOM 14258 C CA . LEU C 1 529 ? 3.211 13.770 -44.141 1.00 33.42 529 LEU E CA 1
ATOM 14259 C C . LEU C 1 529 ? 3.229 15.188 -44.718 1.00 33.73 529 LEU E C 1
ATOM 14260 O O . LEU C 1 529 ? 3.702 15.357 -45.858 1.00 33.79 529 LEU E O 1
ATOM 14265 N N . THR C 1 530 ? 2.727 16.160 -43.955 1.00 34.15 530 THR E N 1
ATOM 14266 C CA . THR C 1 530 ? 2.781 17.611 -44.279 1.00 34.57 530 THR E CA 1
ATOM 14267 C C . THR C 1 530 ? 3.690 18.293 -43.250 1.00 34.78 530 THR E C 1
ATOM 14268 O O . THR C 1 530 ? 4.400 17.570 -42.519 1.00 34.41 530 THR E O 1
ATOM 14272 N N . SER C 1 531 ? 3.678 19.627 -43.209 1.00 35.49 531 SER E N 1
ATOM 14273 C CA . SER C 1 531 ? 4.467 20.444 -42.253 1.00 35.79 531 SER E CA 1
ATOM 14274 C C . SER C 1 531 ? 3.559 21.446 -41.537 1.00 36.40 531 SER E C 1
ATOM 14275 O O . SER C 1 531 ? 2.555 21.889 -42.131 1.00 36.68 531 SER E O 1
ATOM 14278 N N . ARG C 1 532 ? 3.931 21.780 -40.300 1.00 36.97 532 ARG E N 1
ATOM 14279 C CA . ARG C 1 532 ? 3.325 22.855 -39.475 1.00 37.56 532 ARG E CA 1
ATOM 14280 C C . ARG C 1 532 ? 3.672 24.218 -40.087 1.00 38.24 532 ARG E C 1
ATOM 14281 O O . ARG C 1 532 ? 2.964 25.200 -39.784 1.00 38.47 532 ARG E O 1
ATOM 14289 N N . TRP C 1 533 ? 4.712 24.266 -40.929 1.00 38.75 533 TRP E N 1
ATOM 14290 C CA . TRP C 1 533 ? 5.285 25.506 -41.515 1.00 39.46 533 TRP E CA 1
ATOM 14291 C C . TRP C 1 533 ? 5.333 25.395 -43.043 1.00 40.13 533 TRP E C 1
ATOM 14292 O O . TRP C 1 533 ? 6.234 24.703 -43.558 1.00 39.92 533 TRP E O 1
ATOM 14303 N N . LEU C 1 534 ? 4.390 26.051 -43.729 1.00 41.40 534 LEU E N 1
ATOM 14304 C CA . LEU C 1 534 ? 4.348 26.177 -45.211 1.00 42.45 534 LEU E CA 1
ATOM 14305 C C . LEU C 1 534 ? 4.769 27.601 -45.594 1.00 43.91 534 LEU E C 1
ATOM 14306 O O . LEU C 1 534 ? 4.079 28.551 -45.174 1.00 44.48 534 LEU E O 1
ATOM 14311 N N . LEU C 1 535 ? 5.872 27.735 -46.341 1.00 45.26 535 LEU E N 1
ATOM 14312 C CA . LEU C 1 535 ? 6.430 29.032 -46.811 1.00 46.68 535 LEU E CA 1
ATOM 14313 C C . LEU C 1 535 ? 6.055 29.240 -48.281 1.00 47.87 535 LEU E C 1
ATOM 14314 O O . LEU C 1 535 ? 6.153 28.270 -49.059 1.00 47.73 535 LEU E O 1
ATOM 14319 N N . GLU C 1 536 ? 5.666 30.467 -48.638 1.00 49.52 536 GLU E N 1
ATOM 14320 C CA . GLU C 1 536 ? 5.224 30.854 -50.003 1.00 50.80 536 GLU E CA 1
ATOM 14321 C C . GLU C 1 536 ? 6.060 32.046 -50.485 1.00 51.75 536 GLU E C 1
ATOM 14322 O O . GLU C 1 536 ? 6.318 32.957 -49.672 1.00 52.25 536 GLU E O 1
ATOM 14328 N N . ASN C 1 537 ? 6.470 32.020 -51.756 1.00 52.33 537 ASN E N 1
ATOM 14329 C CA . ASN C 1 537 ? 7.089 33.164 -52.478 1.00 53.09 537 ASN E CA 1
ATOM 14330 C C . ASN C 1 537 ? 6.415 33.277 -53.850 1.00 53.93 537 ASN E C 1
ATOM 14331 O O . ASN C 1 537 ? 6.922 32.664 -54.812 1.00 53.24 537 ASN E O 1
ATOM 14336 N N . ASN C 1 538 ? 5.304 34.020 -53.920 1.00 55.46 538 ASN E N 1
ATOM 14337 C CA . ASN C 1 538 ? 4.566 34.327 -55.176 1.00 56.82 538 ASN E CA 1
ATOM 14338 C C . ASN C 1 538 ? 5.080 35.658 -55.743 1.00 57.67 538 ASN E C 1
ATOM 14339 O O . ASN C 1 538 ? 4.252 36.497 -56.151 1.00 58.18 538 ASN E O 1
ATOM 14344 N N . THR C 1 539 ? 6.405 35.832 -55.760 1.00 58.12 539 THR E N 1
ATOM 14345 C CA . THR C 1 539 ? 7.132 36.923 -56.462 1.00 59.11 539 THR E CA 1
ATOM 14346 C C . THR C 1 539 ? 8.175 36.288 -57.386 1.00 59.31 539 THR E C 1
ATOM 14347 O O . THR C 1 539 ? 8.433 35.076 -57.243 1.00 59.01 539 THR E O 1
ATOM 14351 N N . SER C 1 540 ? 8.749 37.084 -58.289 1.00 59.99 540 SER E N 1
ATOM 14352 C CA . SER C 1 540 ? 9.870 36.689 -59.180 1.00 59.77 540 SER E CA 1
ATOM 14353 C C . SER C 1 540 ? 11.193 36.720 -58.404 1.00 59.38 540 SER E C 1
ATOM 14354 O O . SER C 1 540 ? 12.101 35.947 -58.765 1.00 59.26 540 SER E O 1
ATOM 14357 N N . GLN C 1 541 ? 11.289 37.572 -57.377 1.00 59.37 541 GLN E N 1
ATOM 14358 C CA . GLN C 1 541 ? 12.544 37.852 -56.627 1.00 59.19 541 GLN E CA 1
ATOM 14359 C C . GLN C 1 541 ? 12.676 36.891 -55.449 1.00 57.77 541 GLN E C 1
ATOM 14360 O O . GLN C 1 541 ? 11.699 36.631 -54.750 1.00 57.93 541 GLN E O 1
ATOM 14366 N N . PRO C 1 542 ? 13.885 36.336 -55.193 1.00 56.28 542 PRO E N 1
ATOM 14367 C CA . PRO C 1 542 ? 14.134 35.551 -53.983 1.00 55.18 542 PRO E CA 1
ATOM 14368 C C . PRO C 1 542 ? 13.952 36.374 -52.698 1.00 54.35 542 PRO E C 1
ATOM 14369 O O . PRO C 1 542 ? 14.228 37.559 -52.723 1.00 54.84 542 PRO E O 1
ATOM 14373 N N . VAL C 1 543 ? 13.503 35.725 -51.619 1.00 53.02 543 VAL E N 1
ATOM 14374 C CA . VAL C 1 543 ? 13.263 36.352 -50.284 1.00 52.36 543 VAL E CA 1
ATOM 14375 C C . VAL C 1 543 ? 14.051 35.573 -49.225 1.00 51.32 543 VAL E C 1
ATOM 14376 O O . VAL C 1 543 ? 14.031 34.326 -49.270 1.00 50.85 543 VAL E O 1
ATOM 14380 N N . TRP C 1 544 ? 14.711 36.290 -48.310 1.00 50.73 544 TRP E N 1
ATOM 14381 C CA . TRP C 1 544 ? 15.426 35.720 -47.136 1.00 49.67 544 TRP E CA 1
ATOM 14382 C C . TRP C 1 544 ? 14.437 35.530 -45.980 1.00 48.74 544 TRP E C 1
ATOM 14383 O O . TRP C 1 544 ? 13.971 36.545 -45.427 1.00 48.91 544 TRP E O 1
ATOM 14394 N N . TYR C 1 545 ? 14.130 34.273 -45.649 1.00 47.46 545 TYR E N 1
ATOM 14395 C CA . TYR C 1 545 ? 13.380 33.864 -44.433 1.00 46.49 545 TYR E CA 1
ATOM 14396 C C . TYR C 1 545 ? 14.372 33.352 -43.386 1.00 45.79 545 TYR E C 1
ATOM 14397 O O . TYR C 1 545 ? 15.386 32.739 -43.772 1.00 45.35 545 TYR E O 1
ATOM 14406 N N . GLU C 1 546 ? 14.093 33.615 -42.107 1.00 45.38 546 GLU E N 1
ATOM 14407 C CA . GLU C 1 546 ? 14.681 32.868 -40.965 1.00 44.85 546 GLU E CA 1
ATOM 14408 C C . GLU C 1 546 ? 13.740 31.700 -40.651 1.00 44.18 546 GLU E C 1
ATOM 14409 O O . GLU C 1 546 ? 12.584 31.967 -40.266 1.00 44.14 546 GLU E O 1
ATOM 14415 N N . LEU C 1 547 ? 14.205 30.462 -40.842 1.00 43.54 547 LEU E N 1
ATOM 14416 C CA . LEU C 1 547 ? 13.402 29.236 -40.584 1.00 42.93 547 LEU E CA 1
ATOM 14417 C C . LEU C 1 547 ? 13.134 29.123 -39.081 1.00 42.68 547 LEU E C 1
ATOM 14418 O O . LEU C 1 547 ? 11.971 29.319 -38.678 1.00 42.66 547 LEU E O 1
ATOM 14423 N N . ALA C 1 548 ? 14.173 28.842 -38.290 1.00 42.43 548 ALA E N 1
ATOM 14424 C CA . ALA C 1 548 ? 14.065 28.588 -36.835 1.00 42.37 548 ALA E CA 1
ATOM 14425 C C . ALA C 1 548 ? 15.427 28.753 -36.155 1.00 42.52 548 ALA E C 1
ATOM 14426 O O . ALA C 1 548 ? 16.449 28.809 -36.866 1.00 42.54 548 ALA E O 1
ATOM 14428 N N . ASN C 1 549 ? 15.416 28.841 -34.822 1.00 42.64 549 ASN E N 1
ATOM 14429 C CA . ASN C 1 549 ? 16.609 28.662 -33.953 1.00 42.85 549 ASN E CA 1
ATOM 14430 C C . ASN C 1 549 ? 16.606 27.219 -33.438 1.00 42.61 549 ASN E C 1
ATOM 14431 O O . ASN C 1 549 ? 15.587 26.804 -32.850 1.00 42.37 549 ASN E O 1
ATOM 14436 N N . LEU C 1 550 ? 17.701 26.489 -33.668 1.00 42.61 550 LEU E N 1
ATOM 14437 C CA . LEU C 1 550 ? 17.898 25.094 -33.194 1.00 42.39 550 LEU E CA 1
ATOM 14438 C C . LEU C 1 550 ? 18.671 25.127 -31.872 1.00 42.53 550 LEU E C 1
ATOM 14439 O O . LEU C 1 550 ? 19.751 25.746 -31.844 1.00 42.76 550 LEU E O 1
ATOM 14444 N N . TYR C 1 551 ? 18.133 24.494 -30.826 1.00 42.31 551 TYR E N 1
ATOM 14445 C CA . TYR C 1 551 ? 18.836 24.254 -29.539 1.00 42.52 551 TYR E CA 1
ATOM 14446 C C . TYR C 1 551 ? 19.394 22.826 -29.538 1.00 42.44 551 TYR E C 1
ATOM 14447 O O . TYR C 1 551 ? 18.594 21.872 -29.539 1.00 42.26 551 TYR E O 1
ATOM 14456 N N . SER C 1 552 ? 20.725 22.695 -29.548 1.00 42.72 552 SER E N 1
ATOM 14457 C CA . SER C 1 552 ? 21.472 21.410 -29.523 1.00 42.72 552 SER E CA 1
ATOM 14458 C C . SER C 1 552 ? 22.051 21.190 -28.126 1.00 43.31 552 SER E C 1
ATOM 14459 O O . SER C 1 552 ? 23.104 21.733 -27.802 1.00 43.68 552 SER E O 1
ATOM 14462 N N . PRO C 1 553 ? 21.384 20.403 -27.248 1.00 43.41 553 PRO E N 1
ATOM 14463 C CA . PRO C 1 553 ? 21.817 20.273 -25.855 1.00 43.88 553 PRO E CA 1
ATOM 14464 C C . PRO C 1 553 ? 23.136 19.514 -25.617 1.00 44.18 553 PRO E C 1
ATOM 14465 O O . PRO C 1 553 ? 23.658 19.628 -24.523 1.00 44.41 553 PRO E O 1
ATOM 14469 N N . THR C 1 554 ? 23.640 18.776 -26.613 1.00 44.34 554 THR E N 1
ATOM 14470 C CA . THR C 1 554 ? 24.911 18.000 -26.529 1.00 44.72 554 THR E CA 1
ATOM 14471 C C . THR C 1 554 ? 25.787 18.303 -27.752 1.00 44.90 554 THR E C 1
ATOM 14472 O O . THR C 1 554 ? 25.227 18.458 -28.855 1.00 44.32 554 THR E O 1
ATOM 14476 N N . VAL C 1 555 ? 27.108 18.379 -27.553 1.00 45.62 555 VAL E N 1
ATOM 14477 C CA . VAL C 1 555 ? 28.121 18.576 -28.634 1.00 46.04 555 VAL E CA 1
ATOM 14478 C C . VAL C 1 555 ? 28.063 17.361 -29.567 1.00 45.52 555 VAL E C 1
ATOM 14479 O O . VAL C 1 555 ? 28.191 16.229 -29.062 1.00 45.22 555 VAL E O 1
ATOM 14483 N N . GLY C 1 556 ? 27.873 17.600 -30.869 1.00 45.22 556 GLY E N 1
ATOM 14484 C CA . GLY C 1 556 ? 27.823 16.555 -31.909 1.00 44.99 556 GLY E CA 1
ATOM 14485 C C . GLY C 1 556 ? 26.421 16.338 -32.452 1.00 44.47 556 GLY E C 1
ATOM 14486 O O . GLY C 1 556 ? 26.302 15.671 -33.499 1.00 44.44 556 GLY E O 1
ATOM 14487 N N . ASP C 1 557 ? 25.397 16.867 -31.769 1.00 44.14 557 ASP E N 1
ATOM 14488 C CA . ASP C 1 557 ? 23.966 16.762 -32.167 1.00 43.43 557 ASP E CA 1
ATOM 14489 C C . ASP C 1 557 ? 23.811 17.244 -33.613 1.00 42.91 557 ASP E C 1
ATOM 14490 O O . ASP C 1 557 ? 24.257 18.369 -33.908 1.00 42.96 557 ASP E O 1
ATOM 14495 N N . SER C 1 558 ? 23.207 16.411 -34.468 1.00 42.27 558 SER E N 1
ATOM 14496 C CA . SER C 1 558 ? 22.992 16.668 -35.917 1.00 41.72 558 SER E CA 1
ATOM 14497 C C . SER C 1 558 ? 21.513 16.975 -36.173 1.00 40.78 558 SER E C 1
ATOM 14498 O O . SER C 1 558 ? 20.655 16.261 -35.621 1.00 40.55 558 SER E O 1
ATOM 14501 N N . TRP C 1 559 ? 21.246 18.011 -36.973 1.00 40.13 559 TRP E N 1
ATOM 14502 C CA . TRP C 1 559 ? 19.910 18.351 -37.527 1.00 39.38 559 TRP E CA 1
ATOM 14503 C C . TRP C 1 559 ? 19.966 18.234 -39.052 1.00 39.08 559 TRP E C 1
ATOM 14504 O O . TRP C 1 559 ? 21.035 18.515 -39.629 1.00 39.16 559 TRP E O 1
ATOM 14515 N N . GLU C 1 560 ? 18.856 17.823 -39.668 1.00 38.67 560 GLU E N 1
ATOM 14516 C CA . GLU C 1 560 ? 18.643 17.884 -41.136 1.00 38.56 560 GLU E CA 1
ATOM 14517 C C . GLU C 1 560 ? 17.267 18.500 -41.405 1.00 38.36 560 GLU E C 1
ATOM 14518 O O . GLU C 1 560 ? 16.254 17.849 -41.076 1.00 38.19 560 GLU E O 1
ATOM 14524 N N . ILE C 1 561 ? 17.246 19.710 -41.971 1.00 38.38 561 ILE E N 1
ATOM 14525 C CA . ILE C 1 561 ? 16.008 20.452 -42.353 1.00 38.34 561 ILE E CA 1
ATOM 14526 C C . ILE C 1 561 ? 15.733 20.189 -43.837 1.00 38.41 561 ILE E C 1
ATOM 14527 O O . ILE C 1 561 ? 16.444 20.767 -44.684 1.00 38.49 561 ILE E O 1
ATOM 14532 N N . GLU C 1 562 ? 14.748 19.334 -44.123 1.00 38.41 562 GLU E N 1
ATOM 14533 C CA . GLU C 1 562 ? 14.224 19.079 -45.490 1.00 38.56 562 GLU E CA 1
ATOM 14534 C C . GLU C 1 562 ? 13.229 20.191 -45.835 1.00 38.82 562 GLU E C 1
ATOM 14535 O O . GLU C 1 562 ? 12.145 20.226 -45.220 1.00 38.66 562 GLU E O 1
ATOM 14541 N N . VAL C 1 563 ? 13.603 21.080 -46.759 1.00 39.24 563 VAL E N 1
ATOM 14542 C CA . VAL C 1 563 ? 12.681 22.079 -47.376 1.00 39.55 563 VAL E CA 1
ATOM 14543 C C . VAL C 1 563 ? 12.000 21.387 -48.561 1.00 39.66 563 VAL E C 1
ATOM 14544 O O . VAL C 1 563 ? 12.470 21.557 -49.703 1.00 39.58 563 VAL E O 1
ATOM 14548 N N . PHE C 1 564 ? 10.953 20.605 -48.281 1.00 39.77 564 PHE E N 1
ATOM 14549 C CA . PHE C 1 564 ? 10.162 19.859 -49.293 1.00 40.13 564 PHE E CA 1
ATOM 14550 C C . PHE C 1 564 ? 9.354 20.855 -50.131 1.00 40.78 564 PHE E C 1
ATOM 14551 O O . PHE C 1 564 ? 8.888 21.867 -49.576 1.00 41.03 564 PHE E O 1
ATOM 14559 N N . GLY C 1 565 ? 9.190 20.556 -51.423 1.00 41.50 565 GLY E N 1
ATOM 14560 C CA . GLY C 1 565 ? 8.552 21.439 -52.418 1.00 42.41 565 GLY E CA 1
ATOM 14561 C C . GLY C 1 565 ? 9.571 21.967 -53.412 1.00 43.07 565 GLY E C 1
ATOM 14562 O O . GLY C 1 565 ? 10.779 21.734 -53.199 1.00 42.86 565 GLY E O 1
ATOM 14563 N N . GLN C 1 566 ? 9.108 22.660 -54.457 1.00 43.95 566 GLN E N 1
ATOM 14564 C CA . GLN C 1 566 ? 9.955 23.127 -55.586 1.00 44.70 566 GLN E CA 1
ATOM 14565 C C . GLN C 1 566 ? 9.627 24.582 -55.936 1.00 45.58 566 GLN E C 1
ATOM 14566 O O . GLN C 1 566 ? 8.535 25.057 -55.566 1.00 45.65 566 GLN E O 1
ATOM 14572 N N . SER C 1 567 ? 10.551 25.244 -56.638 1.00 46.30 567 SER E N 1
ATOM 14573 C CA . SER C 1 567 ? 10.336 26.537 -57.336 1.00 47.27 567 SER E CA 1
ATOM 14574 C C . SER C 1 567 ? 9.754 26.251 -58.725 1.00 48.06 567 SER E C 1
ATOM 14575 O O . SER C 1 567 ? 10.044 25.168 -59.269 1.00 47.66 567 SER E O 1
ATOM 14578 N N . GLN C 1 568 ? 8.966 27.189 -59.262 1.00 49.32 568 GLN E N 1
ATOM 14579 C CA . GLN C 1 568 ? 8.226 27.084 -60.552 1.00 50.30 568 GLN E CA 1
ATOM 14580 C C . GLN C 1 568 ? 6.973 26.221 -60.355 1.00 50.80 568 GLN E C 1
ATOM 14581 O O . GLN C 1 568 ? 7.042 25.228 -59.601 1.00 50.35 568 GLN E O 1
ATOM 14587 N N . PHE C 1 569 ? 5.871 26.601 -61.011 1.00 51.89 569 PHE E N 1
ATOM 14588 C CA . PHE C 1 569 ? 4.586 25.853 -61.039 1.00 52.43 569 PHE E CA 1
ATOM 14589 C C . PHE C 1 569 ? 3.892 26.046 -62.395 1.00 53.24 569 PHE E C 1
ATOM 14590 O O . PHE C 1 569 ? 2.649 25.962 -62.446 1.00 53.46 569 PHE E O 1
ATOM 14598 N N . ASN C 1 570 ? 4.667 26.276 -63.461 1.00 53.98 570 ASN E N 1
ATOM 14599 C CA . ASN C 1 570 ? 4.149 26.481 -64.841 1.00 55.14 570 ASN E CA 1
ATOM 14600 C C . ASN C 1 570 ? 4.127 25.130 -65.564 1.00 55.31 570 ASN E C 1
ATOM 14601 O O . ASN C 1 570 ? 5.012 24.292 -65.292 1.00 54.71 570 ASN E O 1
ATOM 14606 N N . ASN C 1 571 ? 3.144 24.936 -66.449 1.00 56.09 571 ASN E N 1
ATOM 14607 C CA . ASN C 1 571 ? 2.892 23.666 -67.181 1.00 56.39 571 ASN E CA 1
ATOM 14608 C C . ASN C 1 571 ? 4.015 23.421 -68.197 1.00 56.62 571 ASN E C 1
ATOM 14609 O O . ASN C 1 571 ? 4.873 24.309 -68.366 1.00 56.44 571 ASN E O 1
ATOM 14614 N N . GLY C 1 572 ? 3.999 22.250 -68.840 1.00 57.07 572 GLY E N 1
ATOM 14615 C CA . GLY C 1 572 ? 4.937 21.863 -69.910 1.00 57.59 572 GLY E CA 1
ATOM 14616 C C . GLY C 1 572 ? 6.275 21.373 -69.379 1.00 57.59 572 GLY E C 1
ATOM 14617 O O . GLY C 1 572 ? 7.276 21.542 -70.101 1.00 57.83 572 GLY E O 1
ATOM 14618 N N . THR C 1 573 ? 6.304 20.774 -68.182 1.00 57.78 573 THR E N 1
ATOM 14619 C CA . THR C 1 573 ? 7.508 20.114 -67.601 1.00 57.69 573 THR E CA 1
ATOM 14620 C C . THR C 1 573 ? 7.760 18.784 -68.321 1.00 57.98 573 THR E C 1
ATOM 14621 O O . THR C 1 573 ? 8.922 18.338 -68.335 1.00 57.03 573 THR E O 1
ATOM 14625 N N . ASP C 1 574 ? 6.707 18.186 -68.890 1.00 59.14 574 ASP E N 1
ATOM 14626 C CA . ASP C 1 574 ? 6.760 16.909 -69.655 1.00 60.08 574 ASP E CA 1
ATOM 14627 C C . ASP C 1 574 ? 6.409 17.181 -71.126 1.00 60.89 574 ASP E C 1
ATOM 14628 O O . ASP C 1 574 ? 5.857 16.272 -71.779 1.00 60.93 574 ASP E O 1
ATOM 14633 N N . SER C 1 575 ? 6.727 18.382 -71.624 1.00 61.53 575 SER E N 1
ATOM 14634 C CA . SER C 1 575 ? 6.584 18.793 -73.048 1.00 62.19 575 SER E CA 1
ATOM 14635 C C . SER C 1 575 ? 7.946 18.756 -73.755 1.00 62.21 575 SER E C 1
ATOM 14636 O O . SER C 1 575 ? 7.955 18.777 -75.001 1.00 62.57 575 SER E O 1
ATOM 14639 N N . GLU C 1 576 ? 9.046 18.718 -72.993 1.00 61.80 576 GLU E N 1
ATOM 14640 C CA . GLU C 1 576 ? 10.433 18.588 -73.518 1.00 61.72 576 GLU E CA 1
ATOM 14641 C C . GLU C 1 576 ? 11.232 17.666 -72.600 1.00 61.02 576 GLU E C 1
ATOM 14642 O O . GLU C 1 576 ? 10.908 17.538 -71.422 1.00 60.72 576 GLU E O 1
ATOM 14648 N N . PRO C 1 577 ? 12.296 16.995 -73.101 1.00 60.89 577 PRO E N 1
ATOM 14649 C CA . PRO C 1 577 ? 13.163 16.183 -72.249 1.00 60.55 577 PRO E CA 1
ATOM 14650 C C . PRO C 1 577 ? 14.028 17.063 -71.335 1.00 60.00 577 PRO E C 1
ATOM 14651 O O . PRO C 1 577 ? 14.384 18.152 -71.750 1.00 60.09 577 PRO E O 1
ATOM 14655 N N . LEU C 1 578 ? 14.338 16.579 -70.127 1.00 59.45 578 LEU E N 1
ATOM 14656 C CA . LEU C 1 578 ? 15.233 17.273 -69.162 1.00 59.08 578 LEU E CA 1
ATOM 14657 C C . LEU C 1 578 ? 16.681 17.151 -69.652 1.00 59.01 578 LEU E C 1
ATOM 14658 O O . LEU C 1 578 ? 17.168 16.009 -69.778 1.00 58.77 578 LEU E O 1
ATOM 14663 N N . MET C 1 579 ? 17.327 18.290 -69.923 1.00 58.88 579 MET E N 1
ATOM 14664 C CA . MET C 1 579 ? 18.728 18.382 -70.416 1.00 58.70 579 MET E CA 1
ATOM 14665 C C . MET C 1 579 ? 19.614 19.027 -69.344 1.00 58.07 579 MET E C 1
ATOM 14666 O O . MET C 1 579 ? 20.741 18.533 -69.136 1.00 57.70 579 MET E O 1
ATOM 14671 N N . ASN C 1 580 ? 19.124 20.093 -68.703 1.00 57.98 580 ASN E N 1
ATOM 14672 C CA . ASN C 1 580 ? 19.785 20.785 -67.565 1.00 57.98 580 ASN E CA 1
ATOM 14673 C C . ASN C 1 580 ? 19.157 20.277 -66.261 1.00 57.38 580 ASN E C 1
ATOM 14674 O O . ASN C 1 580 ? 17.994 20.634 -65.992 1.00 57.16 580 ASN E O 1
ATOM 14679 N N . LEU C 1 581 ? 19.900 19.480 -65.485 1.00 56.82 581 LEU E N 1
ATOM 14680 C CA . LEU C 1 581 ? 19.380 18.744 -64.298 1.00 56.51 581 LEU E CA 1
ATOM 14681 C C . LEU C 1 581 ? 19.033 19.719 -63.161 1.00 56.20 581 LEU E C 1
ATOM 14682 O O . LEU C 1 581 ? 18.201 19.346 -62.311 1.00 55.83 581 LEU E O 1
ATOM 14687 N N . ILE C 1 582 ? 19.618 20.922 -63.157 1.00 56.10 582 ILE E N 1
ATOM 14688 C CA . ILE C 1 582 ? 19.423 21.952 -62.091 1.00 55.89 582 ILE E CA 1
ATOM 14689 C C . ILE C 1 582 ? 18.275 22.893 -62.485 1.00 56.02 582 ILE E C 1
ATOM 14690 O O . ILE C 1 582 ? 17.285 22.957 -61.728 1.00 55.21 582 ILE E O 1
ATOM 14695 N N . ASP C 1 583 ? 18.406 23.591 -63.620 1.00 56.50 583 ASP E N 1
ATOM 14696 C CA . ASP C 1 583 ? 17.530 24.726 -64.025 1.00 56.77 583 ASP E CA 1
ATOM 14697 C C . ASP C 1 583 ? 16.516 24.290 -65.093 1.00 56.65 583 ASP E C 1
ATOM 14698 O O . ASP C 1 583 ? 15.843 25.179 -65.651 1.00 56.54 583 ASP E O 1
ATOM 14703 N N . GLY C 1 584 ? 16.397 22.986 -65.361 1.00 56.42 584 GLY E N 1
ATOM 14704 C CA . GLY C 1 584 ? 15.477 22.443 -66.380 1.00 56.43 584 GLY E CA 1
ATOM 14705 C C . GLY C 1 584 ? 14.029 22.516 -65.931 1.00 56.28 584 GLY E C 1
ATOM 14706 O O . GLY C 1 584 ? 13.793 22.674 -64.717 1.00 55.85 584 GLY E O 1
ATOM 14707 N N . ARG C 1 585 ? 13.093 22.414 -66.880 1.00 56.80 585 ARG E N 1
ATOM 14708 C CA . ARG C 1 585 ? 11.631 22.322 -66.615 1.00 57.11 585 ARG E CA 1
ATOM 14709 C C . ARG C 1 585 ? 11.353 20.980 -65.930 1.00 56.35 585 ARG E C 1
ATOM 14710 O O . ARG C 1 585 ? 11.175 19.972 -66.645 1.00 56.46 585 ARG E O 1
ATOM 14718 N N . ASN C 1 586 ? 11.336 20.973 -64.595 1.00 55.32 586 ASN E N 1
ATOM 14719 C CA . ASN C 1 586 ? 11.271 19.744 -63.762 1.00 54.32 586 ASN E CA 1
ATOM 14720 C C . ASN C 1 586 ? 10.010 19.783 -62.894 1.00 53.61 586 ASN E C 1
ATOM 14721 O O . ASN C 1 586 ? 9.532 20.894 -62.593 1.00 53.68 586 ASN E O 1
ATOM 14726 N N . THR C 1 587 ? 9.497 18.603 -62.533 1.00 52.57 587 THR E N 1
ATOM 14727 C CA . THR C 1 587 ? 8.445 18.396 -61.502 1.00 51.74 587 THR E CA 1
ATOM 14728 C C . THR C 1 587 ? 9.068 17.614 -60.341 1.00 50.50 587 THR E C 1
ATOM 14729 O O . THR C 1 587 ? 9.758 16.609 -60.609 1.00 50.40 587 THR E O 1
ATOM 14733 N N . GLY C 1 588 ? 8.829 18.067 -59.106 1.00 49.36 588 GLY E N 1
ATOM 14734 C CA . GLY C 1 588 ? 9.483 17.552 -57.889 1.00 48.27 588 GLY E CA 1
ATOM 14735 C C . GLY C 1 588 ? 10.710 18.373 -57.541 1.00 47.40 588 GLY E C 1
ATOM 14736 O O . GLY C 1 588 ? 11.267 19.019 -58.452 1.00 47.51 588 GLY E O 1
ATOM 14737 N N . GLY C 1 589 ? 11.115 18.353 -56.269 1.00 46.26 589 GLY E N 1
ATOM 14738 C CA . GLY C 1 589 ? 12.293 19.090 -55.777 1.00 45.32 589 GLY E CA 1
ATOM 14739 C C . GLY C 1 589 ? 12.301 19.211 -54.264 1.00 44.33 589 GLY E C 1
ATOM 14740 O O . GLY C 1 589 ? 11.244 18.988 -53.641 1.00 44.13 589 GLY E O 1
ATOM 14741 N N . ARG C 1 590 ? 13.464 19.548 -53.703 1.00 43.35 590 ARG E N 1
ATOM 14742 C CA . ARG C 1 590 ? 13.674 19.781 -52.250 1.00 42.72 590 ARG E CA 1
ATOM 14743 C C . ARG C 1 590 ? 15.070 20.373 -52.030 1.00 42.51 590 ARG E C 1
ATOM 14744 O O . ARG C 1 590 ? 15.922 20.244 -52.933 1.00 42.63 590 ARG E O 1
ATOM 14752 N N . ALA C 1 591 ? 15.276 21.010 -50.875 1.00 42.13 591 ALA E N 1
ATOM 14753 C CA . ALA C 1 591 ? 16.599 21.391 -50.330 1.00 41.99 591 ALA E CA 1
ATOM 14754 C C . ALA C 1 591 ? 16.791 20.672 -48.992 1.00 41.55 591 ALA E C 1
ATOM 14755 O O . ALA C 1 591 ? 15.801 20.541 -48.246 1.00 41.70 591 ALA E O 1
ATOM 14757 N N . VAL C 1 592 ? 18.010 20.204 -48.718 1.00 41.17 592 VAL E N 1
ATOM 14758 C CA . VAL C 1 592 ? 18.352 19.421 -47.495 1.00 41.05 592 VAL E CA 1
ATOM 14759 C C . VAL C 1 592 ? 19.482 20.152 -46.763 1.00 41.33 592 VAL E C 1
ATOM 14760 O O . VAL C 1 592 ? 20.646 20.013 -47.183 1.00 41.44 592 VAL E O 1
ATOM 14764 N N . ILE C 1 593 ? 19.136 20.913 -45.721 1.00 41.49 593 ILE E N 1
ATOM 14765 C CA . ILE C 1 593 ? 20.090 21.707 -44.891 1.00 41.88 593 ILE E CA 1
ATOM 14766 C C . ILE C 1 593 ? 20.579 20.824 -43.739 1.00 42.22 593 ILE E C 1
ATOM 14767 O O . ILE C 1 593 ? 19.737 20.394 -42.931 1.00 42.20 593 ILE E O 1
ATOM 14772 N N . HIS C 1 594 ? 21.888 20.569 -43.680 1.00 42.78 594 HIS E N 1
ATOM 14773 C CA . HIS C 1 594 ? 22.563 19.824 -42.585 1.00 43.31 594 HIS E CA 1
ATOM 14774 C C . HIS C 1 594 ? 23.144 20.827 -41.583 1.00 43.70 594 HIS E C 1
ATOM 14775 O O . HIS C 1 594 ? 23.839 21.759 -42.022 1.00 43.90 594 HIS E O 1
ATOM 14782 N N . VAL C 1 595 ? 22.842 20.643 -40.296 1.00 44.08 595 VAL E N 1
ATOM 14783 C CA . VAL C 1 595 ? 23.381 21.446 -39.159 1.00 44.58 595 VAL E CA 1
ATOM 14784 C C . VAL C 1 595 ? 23.866 20.465 -38.089 1.00 45.18 595 VAL E C 1
ATOM 14785 O O . VAL C 1 595 ? 23.060 19.617 -37.667 1.00 45.01 595 VAL E O 1
ATOM 14789 N N . GLN C 1 596 ? 25.132 20.567 -37.682 1.00 46.25 596 GLN E N 1
ATOM 14790 C CA . GLN C 1 596 ? 25.684 19.823 -36.520 1.00 47.22 596 GLN E CA 1
ATOM 14791 C C . GLN C 1 596 ? 26.329 20.819 -35.555 1.00 48.43 596 GLN E C 1
ATOM 14792 O O . GLN C 1 596 ? 27.043 21.724 -36.029 1.00 48.86 596 GLN E O 1
ATOM 14798 N N . ARG C 1 597 ? 26.072 20.654 -34.255 1.00 49.64 597 ARG E N 1
ATOM 14799 C CA . ARG C 1 597 ? 26.807 21.354 -33.171 1.00 50.98 597 ARG E CA 1
ATOM 14800 C C . ARG C 1 597 ? 28.193 20.711 -33.050 1.00 52.43 597 ARG E C 1
ATOM 14801 O O . ARG C 1 597 ? 28.258 19.519 -32.694 1.00 52.12 597 ARG E O 1
ATOM 14809 N N . LYS C 1 598 ? 29.248 21.477 -33.344 1.00 54.31 598 LYS E N 1
ATOM 14810 C CA . LYS C 1 598 ? 30.666 21.033 -33.275 1.00 55.62 598 LYS E CA 1
ATOM 14811 C C . LYS C 1 598 ? 31.191 21.311 -31.860 1.00 57.06 598 LYS E C 1
ATOM 14812 O O . LYS C 1 598 ? 30.380 21.738 -31.011 1.00 56.72 598 LYS E O 1
ATOM 14818 N N . LYS C 1 599 ? 32.485 21.072 -31.615 1.00 58.88 599 LYS E N 1
ATOM 14819 C CA . LYS C 1 599 ? 33.154 21.343 -30.311 1.00 60.61 599 LYS E CA 1
ATOM 14820 C C . LYS C 1 599 ? 32.818 22.769 -29.859 1.00 61.07 599 LYS E C 1
ATOM 14821 O O . LYS C 1 599 ? 32.434 22.944 -28.687 1.00 60.85 599 LYS E O 1
ATOM 14827 N N . ASP C 1 600 ? 32.971 23.739 -30.766 1.00 61.78 600 ASP E N 1
ATOM 14828 C CA . ASP C 1 600 ? 32.565 25.159 -30.589 1.00 62.53 600 ASP E CA 1
ATOM 14829 C C . ASP C 1 600 ? 31.432 25.470 -31.569 1.00 61.91 600 ASP E C 1
ATOM 14830 O O . ASP C 1 600 ? 31.631 25.249 -32.778 1.00 61.99 600 ASP E O 1
ATOM 14835 N N . HIS C 1 601 ? 30.296 25.962 -31.064 1.00 61.53 601 HIS E N 1
ATOM 14836 C CA . HIS C 1 601 ? 29.169 26.497 -31.875 1.00 60.85 601 HIS E CA 1
ATOM 14837 C C . HIS C 1 601 ? 28.652 25.390 -32.806 1.00 59.42 601 HIS E C 1
ATOM 14838 O O . HIS C 1 601 ? 28.726 24.209 -32.406 1.00 59.28 601 HIS E O 1
ATOM 14845 N N . ALA C 1 602 ? 28.148 25.753 -33.990 1.00 58.10 602 ALA E N 1
ATOM 14846 C CA . ALA C 1 602 ? 27.657 24.818 -35.029 1.00 56.82 602 ALA E CA 1
ATOM 14847 C C . ALA C 1 602 ? 28.184 25.247 -36.402 1.00 56.01 602 ALA E C 1
ATOM 14848 O O . ALA C 1 602 ? 28.510 26.439 -36.572 1.00 56.39 602 ALA E O 1
ATOM 14850 N N . GLU C 1 603 ? 28.276 24.292 -37.330 1.00 54.70 603 GLU E N 1
ATOM 14851 C CA . GLU C 1 603 ? 28.586 24.520 -38.767 1.00 53.75 603 GLU E CA 1
ATOM 14852 C C . GLU C 1 603 ? 27.487 23.846 -39.591 1.00 51.96 603 GLU E C 1
ATOM 14853 O O . GLU C 1 603 ? 26.792 22.975 -39.036 1.00 51.30 603 GLU E O 1
ATOM 14859 N N . ALA C 1 604 ? 27.320 24.255 -40.851 1.00 50.63 604 ALA E N 1
ATOM 14860 C CA . ALA C 1 604 ? 26.227 23.796 -41.738 1.00 49.41 604 ALA E CA 1
ATOM 14861 C C . ALA C 1 604 ? 26.752 23.543 -43.154 1.00 48.63 604 ALA E C 1
ATOM 14862 O O . ALA C 1 604 ? 27.877 23.971 -43.468 1.00 49.29 604 ALA E O 1
ATOM 14864 N N . SER C 1 605 ? 25.945 22.841 -43.951 1.00 47.24 605 SER E N 1
ATOM 14865 C CA . SER C 1 605 ? 26.107 22.597 -45.408 1.00 46.49 605 SER E CA 1
ATOM 14866 C C . SER C 1 605 ? 24.753 22.121 -45.939 1.00 45.41 605 SER E C 1
ATOM 14867 O O . SER C 1 605 ? 23.920 21.711 -45.104 1.00 45.16 605 SER E O 1
ATOM 14870 N N . TRP C 1 606 ? 24.519 22.180 -47.252 1.00 44.39 606 TRP E N 1
ATOM 14871 C CA . TRP C 1 606 ? 23.192 21.837 -47.829 1.00 43.59 606 TRP E CA 1
ATOM 14872 C C . TRP C 1 606 ? 23.307 21.378 -49.287 1.00 42.98 606 TRP E C 1
ATOM 14873 O O . TRP C 1 606 ? 24.227 21.832 -49.992 1.00 43.05 606 TRP E O 1
ATOM 14884 N N . SER C 1 607 ? 22.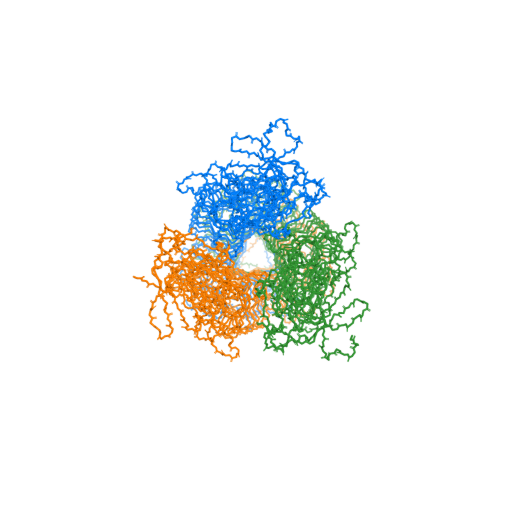382 20.504 -49.694 1.00 42.18 607 SER E N 1
ATOM 14885 C CA . SER C 1 607 ? 22.199 19.989 -51.076 1.00 41.69 607 SER E CA 1
ATOM 14886 C C . SER C 1 607 ? 20.772 20.299 -51.536 1.00 41.12 607 SER E C 1
ATOM 14887 O O . SER C 1 607 ? 19.999 20.839 -50.723 1.00 40.98 607 SER E O 1
ATOM 14890 N N . ALA C 1 608 ? 20.440 19.961 -52.785 1.00 40.82 608 ALA E N 1
ATOM 14891 C CA . ALA C 1 608 ? 19.096 20.140 -53.380 1.00 40.70 608 ALA E CA 1
ATOM 14892 C C . ALA C 1 608 ? 18.756 18.951 -54.286 1.00 40.44 608 ALA E C 1
ATOM 14893 O O . ALA C 1 608 ? 19.635 18.095 -54.509 1.00 40.34 608 ALA E O 1
ATOM 14895 N N . GLU C 1 609 ? 17.512 18.906 -54.770 1.00 40.18 609 GLU E N 1
ATOM 14896 C CA . GLU C 1 609 ? 17.026 17.929 -55.781 1.00 40.14 609 GLU E CA 1
ATOM 14897 C C . GLU C 1 609 ? 16.091 18.652 -56.755 1.00 40.28 609 GLU E C 1
ATOM 14898 O O . GLU C 1 609 ? 15.412 19.602 -56.317 1.00 40.56 609 GLU E O 1
ATOM 14904 N N . GLY C 1 610 ? 16.066 18.216 -58.019 1.00 40.24 610 GLY E N 1
ATOM 14905 C CA . GLY C 1 610 ? 15.197 18.764 -59.080 1.00 40.52 610 GLY E CA 1
ATOM 14906 C C . GLY C 1 610 ? 15.209 20.284 -59.094 1.00 40.68 610 GLY E C 1
ATOM 14907 O O . GLY C 1 610 ? 16.305 20.864 -59.005 1.00 40.57 610 GLY E O 1
ATOM 14908 N N . SER C 1 611 ? 14.031 20.908 -59.193 1.00 40.92 611 SER E N 1
ATOM 14909 C CA . SER C 1 611 ? 13.839 22.383 -59.187 1.00 41.22 611 SER E CA 1
ATOM 14910 C C . SER C 1 611 ? 13.838 22.891 -57.739 1.00 41.28 611 SER E C 1
ATOM 14911 O O . SER C 1 611 ? 12.748 22.967 -57.143 1.00 41.39 611 SER E O 1
ATOM 14914 N N . SER C 1 612 ? 15.018 23.228 -57.204 1.00 41.29 612 SER E N 1
ATOM 14915 C CA . SER C 1 612 ? 15.249 23.560 -55.771 1.00 41.34 612 SER E CA 1
ATOM 14916 C C . SER C 1 612 ? 14.371 24.732 -55.338 1.00 41.99 612 SER E C 1
ATOM 14917 O O . SER C 1 612 ? 14.253 25.720 -56.062 1.00 42.33 612 SER E O 1
ATOM 14920 N N . PRO C 1 613 ? 13.735 24.666 -54.144 1.00 42.26 613 PRO E N 1
ATOM 14921 C CA . PRO C 1 613 ? 13.007 25.809 -53.594 1.00 42.74 613 PRO E CA 1
ATOM 14922 C C . PRO C 1 613 ? 13.927 26.835 -52.912 1.00 43.22 613 PRO E C 1
ATOM 14923 O O . PRO C 1 613 ? 13.455 27.916 -52.608 1.00 43.54 613 PRO E O 1
ATOM 14927 N N . VAL C 1 614 ? 15.201 26.481 -52.700 1.00 43.53 614 VAL E N 1
ATOM 14928 C CA . VAL C 1 614 ? 16.213 27.299 -51.962 1.00 44.08 614 VAL E CA 1
ATOM 14929 C C . VAL C 1 614 ? 17.409 27.574 -52.884 1.00 44.82 614 VAL E C 1
ATOM 14930 O O . VAL C 1 614 ? 17.898 26.618 -53.516 1.00 44.79 614 VAL E O 1
ATOM 14934 N N . LEU C 1 615 ? 17.859 28.833 -52.945 1.00 46.04 615 LEU E N 1
ATOM 14935 C CA . LEU C 1 615 ? 19.039 29.281 -53.739 1.00 46.84 615 LEU E CA 1
ATOM 14936 C C . LEU C 1 615 ? 20.284 29.331 -52.848 1.00 47.30 615 LEU E C 1
ATOM 14937 O O . LEU C 1 615 ? 21.383 29.063 -53.369 1.00 47.32 615 LEU E O 1
ATOM 14942 N N . ASP C 1 616 ? 20.121 29.688 -51.570 1.00 48.17 616 ASP E N 1
ATOM 14943 C CA . ASP C 1 616 ? 21.245 29.961 -50.635 1.00 48.95 616 ASP E CA 1
ATOM 14944 C C . ASP C 1 616 ? 20.816 29.663 -49.194 1.00 49.18 616 ASP E C 1
ATOM 14945 O O . ASP C 1 616 ? 19.616 29.811 -48.884 1.00 48.99 616 ASP E O 1
ATOM 14950 N N . VAL C 1 617 ? 21.778 29.263 -48.357 1.00 49.67 617 VAL E N 1
ATOM 14951 C CA . VAL C 1 617 ? 21.600 29.025 -46.894 1.00 50.10 617 VAL E CA 1
ATOM 14952 C C . VAL C 1 617 ? 22.747 29.717 -46.150 1.00 50.76 617 VAL E C 1
ATOM 14953 O O . VAL C 1 617 ? 23.917 29.453 -46.487 1.00 50.73 617 VAL E O 1
ATOM 14957 N N . ARG C 1 618 ? 22.409 30.583 -45.191 1.00 51.62 618 ARG E N 1
ATOM 14958 C CA . ARG C 1 618 ? 23.351 31.174 -44.203 1.00 52.59 618 ARG E CA 1
ATOM 14959 C C . ARG C 1 618 ? 22.856 30.812 -42.799 1.00 52.74 618 ARG E C 1
ATOM 14960 O O . ARG C 1 618 ? 21.643 30.556 -42.649 1.00 52.42 618 ARG E O 1
ATOM 14968 N N . TYR C 1 619 ? 23.761 30.780 -41.816 1.00 53.26 619 TYR E N 1
ATOM 14969 C CA . TYR C 1 619 ? 23.458 30.420 -40.407 1.00 53.53 619 TYR E CA 1
ATOM 14970 C C . TYR C 1 619 ? 24.178 31.380 -39.452 1.00 54.43 619 TYR E C 1
ATOM 14971 O O . TYR C 1 619 ? 25.287 31.846 -39.776 1.00 54.73 619 TYR E O 1
ATOM 14980 N N . VAL C 1 620 ? 23.546 31.667 -38.310 1.00 55.25 620 VAL E N 1
ATOM 14981 C CA . VAL C 1 620 ? 24.127 32.446 -37.176 1.00 56.46 620 VAL E CA 1
ATOM 14982 C C . VAL C 1 620 ? 24.217 31.507 -35.966 1.00 56.94 620 VAL E C 1
ATOM 14983 O O . VAL C 1 620 ? 23.157 31.069 -35.478 1.00 56.73 620 VAL E O 1
ATOM 14987 N N . ALA C 1 621 ? 25.441 31.200 -35.524 1.00 57.83 621 ALA E N 1
ATOM 14988 C CA . ALA C 1 621 ? 25.745 30.327 -34.367 1.00 58.33 621 ALA E CA 1
ATOM 14989 C C . ALA C 1 621 ? 26.680 31.076 -33.411 1.00 59.43 621 ALA E C 1
ATOM 14990 O O . ALA C 1 621 ? 27.907 30.930 -33.553 1.00 59.85 621 ALA E O 1
ATOM 14992 N N . LYS C 1 622 ? 26.111 31.864 -32.492 1.00 60.48 622 LYS E N 1
ATOM 14993 C CA . LYS C 1 622 ? 26.856 32.731 -31.534 1.00 61.67 622 LYS E CA 1
ATOM 14994 C C . LYS C 1 622 ? 26.828 32.114 -30.130 1.00 61.20 622 LYS E C 1
ATOM 14995 O O . LYS C 1 622 ? 27.355 32.753 -29.199 1.00 61.81 622 LYS E O 1
ATOM 15001 N N . THR C 1 623 ? 26.247 30.919 -29.993 1.00 60.03 623 THR E N 1
ATOM 15002 C CA . THR C 1 623 ? 26.237 30.110 -28.746 1.00 59.45 623 THR E CA 1
ATOM 15003 C C . THR C 1 623 ? 26.643 28.675 -29.096 1.00 58.33 623 THR E C 1
ATOM 15004 O O . THR C 1 623 ? 26.467 28.285 -30.267 1.00 58.03 623 THR E O 1
ATOM 15008 N N . ASP C 1 624 ? 27.176 27.931 -28.123 1.00 57.55 624 ASP E N 1
ATOM 15009 C CA . ASP C 1 624 ? 27.506 26.488 -28.265 1.00 56.64 624 ASP E CA 1
ATOM 15010 C C . ASP C 1 624 ? 26.224 25.711 -28.594 1.00 55.13 624 ASP E C 1
ATOM 15011 O O . ASP C 1 624 ? 26.308 24.748 -29.373 1.00 54.67 624 ASP E O 1
ATOM 15016 N N . THR C 1 625 ? 25.083 26.146 -28.045 1.00 53.91 625 THR E N 1
ATOM 15017 C CA . THR C 1 625 ? 23.790 25.408 -28.027 1.00 52.36 625 THR E CA 1
ATOM 15018 C C . THR C 1 625 ? 22.834 25.909 -29.120 1.00 50.89 625 THR E C 1
ATOM 15019 O O . THR C 1 625 ? 22.029 25.089 -29.597 1.00 50.23 625 THR E O 1
ATOM 15023 N N . ASP C 1 626 ? 22.915 27.189 -29.502 1.00 50.04 626 ASP E N 1
ATOM 15024 C CA . ASP C 1 626 ? 21.911 27.878 -30.361 1.00 48.99 626 ASP E CA 1
ATOM 15025 C C . ASP C 1 626 ? 22.469 28.075 -31.776 1.00 48.34 626 ASP E C 1
ATOM 15026 O O . ASP C 1 626 ? 23.657 28.430 -31.900 1.00 48.72 626 ASP E O 1
ATOM 15031 N N . THR C 1 627 ? 21.626 27.862 -32.794 1.00 47.41 627 THR E N 1
ATOM 15032 C CA . THR C 1 627 ? 21.944 28.043 -34.237 1.00 46.96 627 THR E CA 1
ATOM 15033 C C . THR C 1 627 ? 20.696 28.543 -34.977 1.00 46.57 627 THR E C 1
ATOM 15034 O O . THR C 1 627 ? 19.726 27.766 -35.076 1.00 45.90 627 THR E O 1
ATOM 15038 N N . GLN C 1 628 ? 20.721 29.789 -35.468 1.00 46.72 628 GLN E N 1
ATOM 15039 C CA . GLN C 1 628 ? 19.672 30.356 -36.361 1.00 46.39 628 GLN E CA 1
ATOM 15040 C C . GLN C 1 628 ? 19.992 29.952 -37.802 1.00 45.65 628 GLN E C 1
ATOM 15041 O O . GLN C 1 628 ? 21.150 30.135 -38.215 1.00 45.59 628 GLN E O 1
ATOM 15047 N N . VAL C 1 629 ? 18.999 29.425 -38.524 1.00 45.08 629 VAL E N 1
ATOM 15048 C CA . VAL C 1 629 ? 19.125 28.944 -39.933 1.00 44.71 629 VAL E CA 1
ATOM 15049 C C . VAL C 1 629 ? 18.255 29.838 -40.824 1.00 44.68 629 VAL E C 1
ATOM 15050 O O . VAL C 1 629 ? 17.042 29.936 -40.555 1.00 44.32 629 VAL E O 1
ATOM 15054 N N . PHE C 1 630 ? 18.865 30.475 -41.830 1.00 45.03 630 PHE E N 1
ATOM 15055 C CA . PHE C 1 630 ? 18.197 31.346 -42.834 1.00 45.43 630 PHE E CA 1
ATOM 15056 C C . PHE C 1 630 ? 18.267 30.679 -44.212 1.00 45.41 630 PHE E C 1
ATOM 15057 O O . PHE C 1 630 ? 19.320 30.095 -44.534 1.00 45.07 630 PHE E O 1
ATOM 15065 N N . ILE C 1 631 ? 17.187 30.776 -44.996 1.00 45.84 631 ILE E N 1
ATOM 15066 C CA . ILE C 1 631 ? 17.110 30.255 -46.394 1.00 46.21 631 ILE E CA 1
ATOM 15067 C C . ILE C 1 631 ? 16.716 31.400 -47.335 1.00 47.02 631 ILE E C 1
ATOM 15068 O O . ILE C 1 631 ? 15.836 32.201 -46.963 1.00 46.83 631 ILE E O 1
ATOM 15073 N N . ARG C 1 632 ? 17.370 31.479 -48.498 1.00 48.07 632 ARG E N 1
ATOM 15074 C CA . ARG C 1 632 ? 16.985 32.374 -49.621 1.00 49.27 632 ARG E CA 1
ATOM 15075 C C . ARG C 1 632 ? 15.963 31.623 -50.481 1.00 49.26 632 ARG E C 1
ATOM 15076 O O . ARG C 1 632 ? 16.379 30.869 -51.386 1.00 49.01 632 ARG E O 1
ATOM 15084 N N . LEU C 1 633 ? 14.676 31.801 -50.176 1.00 49.58 633 LEU E N 1
ATOM 15085 C CA . LEU C 1 633 ? 13.555 31.086 -50.839 1.00 49.73 633 LEU E CA 1
ATOM 15086 C C . LEU C 1 633 ? 13.466 31.563 -52.293 1.00 50.07 633 LEU E C 1
ATOM 15087 O O . LEU C 1 633 ? 13.285 32.776 -52.506 1.00 50.29 633 LEU E O 1
ATOM 15092 N N . ALA C 1 634 ? 13.613 30.636 -53.245 1.00 49.99 634 ALA E N 1
ATOM 15093 C CA . ALA C 1 634 ? 13.666 30.898 -54.703 1.00 50.18 634 ALA E CA 1
ATOM 15094 C C . ALA C 1 634 ? 12.385 31.604 -55.159 1.00 50.43 634 ALA E C 1
ATOM 15095 O O . ALA C 1 634 ? 11.339 31.428 -54.500 1.00 50.39 634 ALA E O 1
ATOM 15097 N N . GLY C 1 635 ? 12.477 32.377 -56.245 1.00 50.64 635 GLY E N 1
ATOM 15098 C CA . GLY C 1 635 ? 11.324 33.017 -56.905 1.00 51.03 635 GLY E CA 1
ATOM 15099 C C . GLY C 1 635 ? 10.327 31.979 -57.388 1.00 50.90 635 GLY E C 1
ATOM 15100 O O . GLY C 1 635 ? 10.768 30.899 -57.829 1.00 50.54 635 GLY E O 1
ATOM 15101 N N . TRP C 1 636 ? 9.032 32.286 -57.289 1.00 51.32 636 TRP E N 1
ATOM 15102 C CA . TRP C 1 636 ? 7.908 31.408 -57.711 1.00 51.43 636 TRP E CA 1
ATOM 15103 C C . TRP C 1 636 ? 8.002 30.047 -57.007 1.00 50.37 636 TRP E C 1
ATOM 15104 O O . TRP C 1 636 ? 7.914 29.015 -57.702 1.00 50.15 636 TRP E O 1
ATOM 15115 N N . THR C 1 637 ? 8.184 30.055 -55.683 1.00 49.31 637 THR E N 1
ATOM 15116 C CA . THR C 1 637 ? 8.039 28.870 -54.795 1.00 48.12 637 THR E CA 1
ATOM 15117 C C . THR C 1 637 ? 6.670 28.955 -54.126 1.00 47.71 637 THR E C 1
ATOM 15118 O O . THR C 1 637 ? 6.504 29.658 -53.132 1.00 47.57 637 THR E O 1
ATOM 15122 N N . PRO C 1 638 ? 5.649 28.240 -54.651 1.00 47.26 638 PRO E N 1
ATOM 15123 C CA . PRO C 1 638 ? 4.259 28.458 -54.242 1.00 47.12 638 PRO E CA 1
ATOM 15124 C C . PRO C 1 638 ? 3.907 27.872 -52.866 1.00 46.04 638 PRO E C 1
ATOM 15125 O O . PRO C 1 638 ? 2.948 28.330 -52.266 1.00 45.87 638 PRO E O 1
ATOM 15129 N N . SER C 1 639 ? 4.675 26.878 -52.411 1.00 44.84 639 SER E N 1
ATOM 15130 C CA . SER C 1 639 ? 4.482 26.173 -51.118 1.00 44.10 639 SER E CA 1
ATOM 15131 C C . SER C 1 639 ? 5.694 25.282 -50.831 1.00 43.23 639 SER E C 1
ATOM 15132 O O . SER C 1 639 ? 5.954 24.364 -51.637 1.00 43.31 639 SER E O 1
ATOM 15135 N N . ALA C 1 640 ? 6.407 25.559 -49.734 1.00 42.24 640 ALA E N 1
ATOM 15136 C CA . ALA C 1 640 ? 7.582 24.794 -49.257 1.00 41.18 640 ALA E CA 1
ATOM 15137 C C . ALA C 1 640 ? 7.326 24.322 -47.823 1.00 40.44 640 ALA E C 1
ATOM 15138 O O . ALA C 1 640 ? 7.145 25.185 -46.944 1.00 40.63 640 ALA E O 1
ATOM 15140 N N . ALA C 1 641 ? 7.309 23.003 -47.607 1.00 39.50 641 ALA E N 1
ATOM 15141 C CA . ALA C 1 641 ? 7.046 22.353 -46.301 1.00 38.82 641 ALA E CA 1
ATOM 15142 C C . ALA C 1 641 ? 8.374 22.087 -45.583 1.00 38.23 641 ALA E C 1
ATOM 15143 O O . ALA C 1 641 ? 9.288 21.527 -46.220 1.00 38.13 641 ALA E O 1
ATOM 15145 N N . ILE C 1 642 ? 8.466 22.478 -44.308 1.00 37.76 642 ILE E N 1
ATOM 15146 C CA . ILE C 1 642 ? 9.666 22.284 -43.438 1.00 37.31 642 ILE E CA 1
ATOM 15147 C C . ILE C 1 642 ? 9.469 21.005 -42.614 1.00 36.82 642 ILE E C 1
ATOM 15148 O O . ILE C 1 642 ? 8.579 20.990 -41.741 1.00 36.67 642 ILE E O 1
ATOM 15153 N N . MET C 1 643 ? 10.277 19.979 -42.893 1.00 36.51 643 MET E N 1
ATOM 15154 C CA . MET C 1 643 ? 10.269 18.672 -42.183 1.00 36.22 643 MET E CA 1
ATOM 15155 C C . MET C 1 643 ? 11.684 18.393 -41.671 1.00 35.90 643 MET E C 1
ATOM 15156 O O . MET C 1 643 ? 12.615 18.403 -42.494 1.00 36.12 643 MET E O 1
ATOM 15161 N N . ILE C 1 644 ? 11.834 18.159 -40.366 1.00 35.58 644 ILE E N 1
ATOM 15162 C CA . ILE C 1 644 ? 13.159 18.115 -39.680 1.00 35.47 644 ILE E CA 1
ATOM 15163 C C . ILE C 1 644 ? 13.393 16.711 -39.114 1.00 35.24 644 ILE E C 1
ATOM 15164 O O . ILE C 1 644 ? 12.427 16.102 -38.623 1.00 35.13 644 ILE E O 1
ATOM 15169 N N . LYS C 1 645 ? 14.634 16.224 -39.218 1.00 35.31 645 LYS E N 1
ATOM 15170 C CA . LYS C 1 645 ? 15.168 15.049 -38.478 1.00 35.26 645 LYS E CA 1
ATOM 15171 C C . LYS C 1 645 ? 16.230 15.553 -37.495 1.00 35.51 645 LYS E C 1
ATOM 15172 O O . LYS C 1 645 ? 16.869 16.580 -37.801 1.00 35.76 645 LYS E O 1
ATOM 15178 N N . SER C 1 646 ? 16.413 14.866 -36.364 1.00 35.63 646 SER E N 1
ATOM 15179 C CA . SER C 1 646 ? 17.377 15.257 -35.303 1.00 35.98 646 SER E CA 1
ATOM 15180 C C . SER C 1 646 ? 17.861 14.032 -34.521 1.00 36.23 646 SER E C 1
ATOM 15181 O O . SER C 1 646 ? 17.034 13.145 -34.230 1.00 36.17 646 SER E O 1
ATOM 15184 N N . THR C 1 647 ? 19.156 14.010 -34.189 1.00 36.71 647 THR E N 1
ATOM 15185 C CA . THR C 1 647 ? 19.799 13.034 -33.268 1.00 37.01 647 THR E CA 1
ATOM 15186 C C . THR C 1 647 ? 19.727 13.563 -31.831 1.00 37.30 647 THR E C 1
ATOM 15187 O O . THR C 1 647 ? 20.111 12.815 -30.912 1.00 37.57 647 THR E O 1
ATOM 15191 N N . ALA C 1 648 ? 19.269 14.807 -31.651 1.00 37.35 648 ALA E N 1
ATOM 15192 C CA . ALA C 1 648 ? 19.256 15.530 -30.358 1.00 37.70 648 ALA E CA 1
ATOM 15193 C C . ALA C 1 648 ? 18.207 14.920 -29.420 1.00 37.75 648 ALA E C 1
ATOM 15194 O O . ALA C 1 648 ? 17.154 14.459 -29.912 1.00 37.34 648 ALA E O 1
ATOM 15196 N N . LYS C 1 649 ? 18.498 14.931 -28.115 1.00 38.13 649 LYS E N 1
ATOM 15197 C CA . LYS C 1 649 ? 17.649 14.351 -27.039 1.00 38.06 649 LYS E CA 1
ATOM 15198 C C . LYS C 1 649 ? 16.373 15.186 -26.888 1.00 37.58 649 LYS E C 1
ATOM 15199 O O . LYS C 1 649 ? 16.491 16.420 -26.744 1.00 37.70 649 LYS E O 1
ATOM 15205 N N . ASP C 1 650 ? 15.209 14.529 -26.899 1.00 36.95 650 ASP E N 1
ATOM 15206 C CA . ASP C 1 650 ? 13.874 15.176 -26.781 1.00 36.53 650 ASP E CA 1
ATOM 15207 C C . ASP C 1 650 ? 13.478 15.237 -25.299 1.00 36.30 650 ASP E C 1
ATOM 15208 O O . ASP C 1 650 ? 14.306 14.858 -24.448 1.00 36.45 650 ASP E O 1
ATOM 15213 N N . ARG C 1 651 ? 12.260 15.703 -25.011 1.00 35.96 651 ARG E N 1
ATOM 15214 C CA . ARG C 1 651 ? 11.779 16.022 -23.640 1.00 35.96 651 ARG E CA 1
ATOM 15215 C C . ARG C 1 651 ? 11.546 14.730 -22.840 1.00 35.94 651 ARG E C 1
ATOM 15216 O O . ARG C 1 651 ? 11.563 14.803 -21.597 1.00 36.06 651 ARG E O 1
ATOM 15224 N N . PHE C 1 652 ? 11.343 13.593 -23.515 1.00 35.91 652 PHE E N 1
ATOM 15225 C CA . PHE C 1 652 ? 11.190 12.253 -22.884 1.00 35.98 652 PHE E CA 1
ATOM 15226 C C . PHE C 1 652 ? 12.504 11.833 -22.210 1.00 36.88 652 PHE E C 1
ATOM 15227 O O . PHE C 1 652 ? 12.448 11.075 -21.222 1.00 36.90 652 PHE E O 1
ATOM 15235 N N . VAL C 1 653 ? 13.642 12.307 -22.732 1.00 38.03 653 VAL E N 1
ATOM 15236 C CA . VAL C 1 653 ? 15.017 11.922 -22.287 1.00 39.06 653 VAL E CA 1
ATOM 15237 C C . VAL C 1 653 ? 15.494 12.882 -21.188 1.00 39.94 653 VAL E C 1
ATOM 15238 O O . VAL C 1 653 ? 15.956 12.384 -20.143 1.00 40.28 653 VAL E O 1
ATOM 15242 N N . THR C 1 654 ? 15.412 14.196 -21.427 1.00 40.57 654 THR E N 1
ATOM 15243 C CA . THR C 1 654 ? 15.998 15.251 -20.554 1.00 41.38 654 THR E CA 1
ATOM 15244 C C . THR C 1 654 ? 15.085 16.483 -20.505 1.00 41.62 654 THR E C 1
ATOM 15245 O O . THR C 1 654 ? 14.280 16.660 -21.436 1.00 41.35 654 THR E O 1
ATOM 15249 N N . GLY C 1 655 ? 15.229 17.299 -19.455 1.00 42.35 655 GLY E N 1
ATOM 15250 C CA . GLY C 1 655 ? 14.493 18.563 -19.262 1.00 42.77 655 GLY E CA 1
ATOM 15251 C C . GLY C 1 655 ? 15.050 19.671 -20.140 1.00 43.34 655 GLY E C 1
ATOM 15252 O O . GLY C 1 655 ? 14.249 20.401 -20.746 1.00 43.28 655 GLY E O 1
ATOM 15253 N N . ARG C 1 656 ? 16.380 19.790 -20.198 1.00 43.97 656 ARG E N 1
ATOM 15254 C CA . ARG C 1 656 ? 17.115 20.717 -21.101 1.00 44.27 656 ARG E CA 1
ATOM 15255 C C . ARG C 1 656 ? 17.264 20.025 -22.463 1.00 43.36 656 ARG E C 1
ATOM 15256 O O . ARG C 1 656 ? 18.397 19.642 -22.819 1.00 43.55 656 ARG E O 1
ATOM 15264 N N . CYS C 1 657 ? 16.149 19.859 -23.182 1.00 42.21 657 CYS E N 1
ATOM 15265 C CA . CYS C 1 657 ? 16.031 19.019 -24.406 1.00 41.42 657 CYS E CA 1
ATOM 15266 C C . CYS C 1 657 ? 16.206 19.868 -25.671 1.00 41.00 657 CYS E C 1
ATOM 15267 O O . CYS C 1 657 ? 16.338 21.101 -25.552 1.00 41.06 657 CYS E O 1
ATOM 15270 N N . ALA C 1 658 ? 16.207 19.207 -26.833 1.00 40.32 658 ALA E N 1
ATOM 15271 C CA . ALA C 1 658 ? 16.251 19.825 -28.178 1.00 39.85 658 ALA E CA 1
ATOM 15272 C C . ALA C 1 658 ? 14.992 20.671 -28.394 1.00 39.44 658 ALA E C 1
ATOM 15273 O O . ALA C 1 658 ? 13.918 20.267 -27.908 1.00 39.12 658 ALA E O 1
ATOM 15275 N N . ARG C 1 659 ? 15.131 21.799 -29.095 1.00 39.22 659 ARG E N 1
ATOM 15276 C CA . ARG C 1 659 ? 14.005 22.686 -29.491 1.00 38.94 659 ARG E CA 1
ATOM 15277 C C . ARG C 1 659 ? 14.174 23.105 -30.953 1.00 38.84 659 ARG E C 1
ATOM 15278 O O . ARG C 1 659 ? 15.328 23.228 -31.405 1.00 38.94 659 ARG E O 1
ATOM 15286 N N . VAL C 1 660 ? 13.054 23.299 -31.651 1.00 38.78 660 VAL E N 1
ATOM 15287 C CA . VAL C 1 660 ? 12.957 24.079 -32.920 1.00 38.86 660 VAL E CA 1
ATOM 15288 C C . VAL C 1 660 ? 12.101 25.312 -32.614 1.00 39.26 660 VAL E C 1
ATOM 15289 O O . VAL C 1 660 ? 10.862 25.173 -32.562 1.00 39.16 660 VAL E O 1
ATOM 15293 N N . ASP C 1 661 ? 12.749 26.454 -32.369 1.00 39.76 661 ASP E N 1
ATOM 15294 C CA . ASP C 1 661 ? 12.082 27.763 -32.138 1.00 40.09 661 ASP E CA 1
ATOM 15295 C C . ASP C 1 661 ? 11.735 28.355 -33.506 1.00 40.45 661 ASP E C 1
ATOM 15296 O O . ASP C 1 661 ? 12.532 29.158 -34.028 1.00 40.71 661 ASP E O 1
ATOM 15301 N N . ALA C 1 662 ? 10.599 27.939 -34.069 1.00 40.83 662 ALA E N 1
ATOM 15302 C CA . ALA C 1 662 ? 10.122 28.338 -35.413 1.00 41.57 662 ALA E CA 1
ATOM 15303 C C . ALA C 1 662 ? 9.864 29.848 -35.441 1.00 42.56 662 ALA E C 1
ATOM 15304 O O . ALA C 1 662 ? 9.057 30.332 -34.620 1.00 42.55 662 ALA E O 1
ATOM 15306 N N . LYS C 1 663 ? 10.550 30.558 -36.343 1.00 43.42 663 LYS E N 1
ATOM 15307 C CA . LYS C 1 663 ? 10.301 31.987 -36.665 1.00 44.44 663 LYS E CA 1
ATOM 15308 C C . LYS C 1 663 ? 9.500 32.050 -37.970 1.00 44.66 663 LYS E C 1
ATOM 15309 O O . LYS C 1 663 ? 8.427 32.679 -37.970 1.00 44.96 663 LYS E O 1
ATOM 15315 N N . MET C 1 664 ? 10.006 31.406 -39.028 1.00 45.00 664 MET E N 1
ATOM 15316 C CA . MET C 1 664 ? 9.366 31.334 -40.371 1.00 45.55 664 MET E CA 1
ATOM 15317 C C . MET C 1 664 ? 8.956 32.746 -40.812 1.00 46.70 664 MET E C 1
ATOM 15318 O O . MET C 1 664 ? 7.844 32.905 -41.356 1.00 46.62 664 MET E O 1
ATOM 15323 N N . ALA C 1 665 ? 9.836 33.726 -40.583 1.00 48.02 665 ALA E N 1
ATOM 15324 C CA . ALA C 1 665 ? 9.604 35.168 -40.825 1.00 49.16 665 ALA E CA 1
ATOM 15325 C C . ALA C 1 665 ? 10.649 35.700 -41.812 1.00 49.98 665 ALA E C 1
ATOM 15326 O O . ALA C 1 665 ? 11.805 35.236 -41.761 1.00 49.20 665 ALA E O 1
ATOM 15328 N N . LYS C 1 666 ? 10.244 36.640 -42.672 1.00 51.73 666 LYS E N 1
ATOM 15329 C CA . LYS C 1 666 ? 11.135 37.339 -43.636 1.00 53.12 666 LYS E CA 1
ATOM 15330 C C . LYS C 1 666 ? 12.185 38.120 -42.839 1.00 54.01 666 LYS E C 1
ATOM 15331 O O . LYS C 1 666 ? 11.787 38.977 -42.028 1.00 54.17 666 LYS E O 1
ATOM 15337 N N . ALA C 1 667 ? 13.467 37.811 -43.044 1.00 54.92 667 ALA E N 1
ATOM 15338 C CA . ALA C 1 667 ? 14.607 38.392 -42.297 1.00 56.17 667 ALA E CA 1
ATOM 15339 C C . ALA C 1 667 ? 15.916 38.090 -43.034 1.00 57.20 667 ALA E C 1
ATOM 15340 O O . ALA C 1 667 ? 16.212 36.898 -43.241 1.00 56.72 667 ALA E O 1
ATOM 15342 N N . THR C 1 668 ? 16.661 39.134 -43.416 1.00 59.10 668 THR E N 1
ATOM 15343 C CA . THR C 1 668 ? 17.993 39.032 -44.070 1.00 60.27 668 THR E CA 1
ATOM 15344 C C . THR C 1 668 ? 19.027 38.611 -43.029 1.00 61.31 668 THR E C 1
ATOM 15345 O O . THR C 1 668 ? 19.042 39.154 -41.926 1.00 61.57 668 THR E O 1
ATOM 15349 N N . PRO C 1 669 ? 19.919 37.640 -43.342 1.00 62.23 669 PRO E N 1
ATOM 15350 C CA . PRO C 1 669 ? 20.992 37.251 -42.424 1.00 63.15 669 PRO E CA 1
ATOM 15351 C C . PRO C 1 669 ? 21.834 38.465 -41.995 1.00 64.78 669 PRO E C 1
ATOM 15352 O O . PRO C 1 669 ? 22.189 39.258 -42.850 1.00 64.75 669 PRO E O 1
ATOM 15356 N N . ASP C 1 670 ? 22.140 38.564 -40.697 1.00 66.41 670 ASP E N 1
ATOM 15357 C CA . ASP C 1 670 ? 22.616 39.809 -40.031 1.00 67.96 670 ASP E CA 1
ATOM 15358 C C . ASP C 1 670 ? 24.146 39.901 -40.102 1.00 68.01 670 ASP E C 1
ATOM 15359 O O . ASP C 1 670 ? 24.789 39.843 -39.036 1.00 67.92 670 ASP E O 1
ATOM 15364 N N . SER C 1 671 ? 24.701 40.051 -41.310 1.00 68.07 671 SER E N 1
ATOM 15365 C CA . SER C 1 671 ? 26.134 40.352 -41.583 1.00 68.33 671 SER E CA 1
ATOM 15366 C C . SER C 1 671 ? 27.054 39.250 -41.036 1.00 67.73 671 SER E C 1
ATOM 15367 O O . SER C 1 671 ? 27.760 38.623 -41.848 1.00 67.50 671 SER E O 1
ATOM 15370 N N . GLY C 1 672 ? 27.056 39.036 -39.714 1.00 67.30 672 GLY E N 1
ATOM 15371 C CA . GLY C 1 672 ? 27.911 38.056 -39.015 1.00 66.60 672 GLY E CA 1
ATOM 15372 C C . GLY C 1 672 ? 27.564 36.612 -39.350 1.00 65.25 672 GLY E C 1
ATOM 15373 O O . GLY C 1 672 ? 28.352 35.724 -38.967 1.00 65.41 672 GLY E O 1
ATOM 15374 N N . SER C 1 673 ? 26.428 36.377 -40.019 1.00 63.79 673 SER E N 1
ATOM 15375 C CA . SER C 1 673 ? 25.976 35.050 -40.517 1.00 62.45 673 SER E CA 1
ATOM 15376 C C . SER C 1 673 ? 27.051 34.431 -41.421 1.00 61.69 673 SER E C 1
ATOM 15377 O O . SER C 1 673 ? 27.649 35.179 -42.218 1.00 61.95 673 SER E O 1
ATOM 15380 N N . HIS C 1 674 ? 27.273 33.117 -41.303 1.00 60.52 674 HIS E N 1
ATOM 15381 C CA . HIS C 1 674 ? 28.235 32.333 -42.124 1.00 59.75 674 HIS E CA 1
ATOM 15382 C C . HIS C 1 674 ? 27.473 31.586 -43.224 1.00 58.56 674 HIS E C 1
ATOM 15383 O O . HIS C 1 674 ? 26.450 30.951 -42.903 1.00 58.25 674 HIS E O 1
ATOM 15390 N N . ALA C 1 675 ? 27.957 31.661 -44.467 1.00 57.80 675 ALA E N 1
ATOM 15391 C CA . ALA C 1 675 ? 27.386 30.964 -45.643 1.00 56.72 675 ALA E CA 1
ATOM 15392 C C . ALA C 1 675 ? 27.543 29.451 -45.460 1.00 55.61 675 ALA E C 1
ATOM 15393 O O . ALA C 1 675 ? 28.669 29.009 -45.163 1.00 55.73 675 ALA E O 1
ATOM 15395 N N . ALA C 1 676 ? 26.450 28.698 -45.615 1.00 54.40 676 ALA E N 1
ATOM 15396 C CA . ALA C 1 676 ? 26.438 27.217 -45.611 1.00 53.46 676 ALA E CA 1
ATOM 15397 C C . ALA C 1 676 ? 26.895 26.724 -46.982 1.00 52.84 676 ALA E C 1
ATOM 15398 O O . ALA C 1 676 ? 26.244 27.014 -47.983 1.00 52.52 676 ALA E O 1
ATOM 15400 N N . PRO C 1 677 ? 28.031 25.992 -47.077 1.00 52.57 677 PRO E N 1
ATOM 15401 C CA . PRO C 1 677 ? 28.528 25.495 -48.361 1.00 52.51 677 PRO E CA 1
ATOM 15402 C C . PRO C 1 677 ? 27.515 24.612 -49.106 1.00 52.38 677 PRO E C 1
ATOM 15403 O O . PRO C 1 677 ? 26.904 23.767 -48.478 1.00 52.64 677 PRO E O 1
ATOM 15407 N N . GLN C 1 678 ? 27.377 24.827 -50.417 1.00 52.53 678 GLN E N 1
ATOM 15408 C CA . GLN C 1 678 ? 26.530 24.002 -51.320 1.00 52.39 678 GLN E CA 1
ATOM 15409 C C . GLN C 1 678 ? 27.295 22.716 -51.647 1.00 52.44 678 GLN E C 1
ATOM 15410 O O . GLN C 1 678 ? 28.238 22.787 -52.456 1.00 52.64 678 GLN E O 1
ATOM 15416 N N . ARG C 1 679 ? 26.922 21.596 -51.017 1.00 52.44 679 ARG E N 1
ATOM 15417 C CA . ARG C 1 679 ? 27.585 20.274 -51.189 1.00 52.39 679 ARG E CA 1
ATOM 15418 C C . ARG C 1 679 ? 26.552 19.147 -51.088 1.00 51.92 679 ARG E C 1
ATOM 15419 O O . ARG C 1 679 ? 25.586 19.299 -50.316 1.00 51.79 679 ARG E O 1
ATOM 15427 N N . PHE C 1 680 ? 26.775 18.055 -51.825 1.00 51.55 680 PHE E N 1
ATOM 15428 C CA . PHE C 1 680 ? 26.134 16.731 -51.609 1.00 51.54 680 PHE E CA 1
ATOM 15429 C C . PHE C 1 680 ? 27.205 15.645 -51.752 1.00 51.66 680 PHE E C 1
ATOM 15430 O O . PHE C 1 680 ? 28.282 15.926 -52.315 1.00 51.90 680 PHE E O 1
ATOM 15438 N N . SER C 1 681 ? 26.915 14.443 -51.247 1.00 51.31 681 SER E N 1
ATOM 15439 C CA . SER C 1 681 ? 27.888 13.329 -51.101 1.00 51.15 681 SER E CA 1
ATOM 15440 C C . SER C 1 681 ? 27.143 11.997 -50.951 1.00 50.58 681 SER E C 1
ATOM 15441 O O . SER C 1 681 ? 26.754 11.664 -49.817 1.00 50.41 681 SER E O 1
ATOM 15444 N N . LEU C 1 682 ? 26.952 11.280 -52.064 1.00 50.06 682 LEU E N 1
ATOM 15445 C CA . LEU C 1 682 ? 26.283 9.952 -52.126 1.00 49.66 682 LEU E CA 1
ATOM 15446 C C . LEU C 1 682 ? 27.328 8.890 -52.494 1.00 49.75 682 LEU E C 1
ATOM 15447 O O . LEU C 1 682 ? 27.855 8.954 -53.619 1.00 49.76 682 LEU E O 1
ATOM 15452 N N . HIS C 1 683 ? 27.612 7.959 -51.577 1.00 50.09 683 HIS E N 1
ATOM 15453 C CA . HIS C 1 683 ? 28.676 6.926 -51.714 1.00 50.55 683 HIS E CA 1
ATOM 15454 C C . HIS C 1 683 ? 28.287 5.642 -50.969 1.00 50.83 683 HIS E C 1
ATOM 15455 O O . HIS C 1 683 ? 27.186 5.602 -50.387 1.00 50.40 683 HIS E O 1
ATOM 15462 N N . ASN C 1 684 ? 29.162 4.630 -51.016 1.00 51.63 684 ASN E N 1
ATOM 15463 C CA . ASN C 1 684 ? 29.035 3.347 -50.272 1.00 52.20 684 ASN E CA 1
ATOM 15464 C C . ASN C 1 684 ? 30.202 3.190 -49.286 1.00 53.15 684 ASN E C 1
ATOM 15465 O O . ASN C 1 684 ? 30.263 2.138 -48.619 1.00 53.70 684 ASN E O 1
ATOM 15470 N N . GLY C 1 685 ? 31.092 4.186 -49.202 1.00 53.82 685 GLY E N 1
ATOM 15471 C CA . GLY C 1 685 ? 32.276 4.184 -48.319 1.00 54.39 685 GLY E CA 1
ATOM 15472 C C . GLY C 1 685 ? 33.561 3.876 -49.073 1.00 55.03 685 GLY E C 1
ATOM 15473 O O . GLY C 1 685 ? 34.634 3.940 -48.443 1.00 55.50 685 GLY E O 1
ATOM 15474 N N . LYS C 1 686 ? 33.462 3.553 -50.369 1.00 55.32 686 LYS E N 1
ATOM 15475 C CA . LYS C 1 686 ? 34.614 3.234 -51.258 1.00 55.85 686 LYS E CA 1
ATOM 15476 C C . LYS C 1 686 ? 34.578 4.147 -52.490 1.00 55.45 686 LYS E C 1
ATOM 15477 O O . LYS C 1 686 ? 35.574 4.862 -52.722 1.00 55.61 686 LYS E O 1
ATOM 15483 N N . ALA C 1 687 ? 33.475 4.108 -53.245 1.00 54.96 687 ALA E N 1
ATOM 15484 C CA . ALA C 1 687 ? 33.226 4.920 -54.460 1.00 54.71 687 ALA E CA 1
ATOM 15485 C C . ALA C 1 687 ? 31.941 5.735 -54.276 1.00 53.94 687 ALA E C 1
ATOM 15486 O O . ALA C 1 687 ? 31.140 5.378 -53.392 1.00 53.72 687 ALA E O 1
ATOM 15488 N N . GLY C 1 688 ? 31.750 6.784 -55.082 1.00 53.37 688 GLY E N 1
ATOM 15489 C CA . GLY C 1 688 ? 30.514 7.589 -55.069 1.00 52.95 688 GLY E CA 1
ATOM 15490 C C . GLY C 1 688 ? 30.586 8.814 -55.963 1.00 52.80 688 GLY E C 1
ATOM 15491 O O . GLY C 1 688 ? 31.521 8.907 -56.781 1.00 53.03 688 GLY E O 1
ATOM 15492 N N . VAL C 1 689 ? 29.606 9.709 -55.806 1.00 52.65 689 VAL E N 1
ATOM 15493 C CA . VAL C 1 689 ? 29.446 10.985 -56.567 1.00 52.67 689 VAL E CA 1
ATOM 15494 C C . VAL C 1 689 ? 29.077 12.088 -55.568 1.00 52.78 689 VAL E C 1
ATOM 15495 O O . VAL C 1 689 ? 28.482 11.762 -54.520 1.00 52.49 689 VAL E O 1
ATOM 15499 N N . GLY C 1 690 ? 29.423 13.340 -55.879 1.00 53.26 690 GLY E N 1
ATOM 15500 C CA . GLY C 1 690 ? 29.123 14.514 -55.035 1.00 53.57 690 GLY E CA 1
ATOM 15501 C C . GLY C 1 690 ? 29.246 15.815 -55.807 1.00 54.03 690 GLY E C 1
ATOM 15502 O O . GLY C 1 690 ? 29.456 15.760 -57.032 1.00 54.19 690 GLY E O 1
ATOM 15503 N N . ALA C 1 691 ? 29.106 16.945 -55.109 1.00 54.68 691 ALA E N 1
ATOM 15504 C CA . ALA C 1 691 ? 29.360 18.313 -55.619 1.00 55.25 691 ALA E CA 1
ATOM 15505 C C . ALA C 1 691 ? 29.978 19.151 -54.495 1.00 55.96 691 ALA E C 1
ATOM 15506 O O . ALA C 1 691 ? 29.792 18.781 -53.320 1.00 56.08 691 ALA E O 1
ATOM 15508 N N . ASN C 1 692 ? 30.701 20.220 -54.844 1.00 57.09 692 ASN E N 1
ATOM 15509 C CA . ASN C 1 692 ? 31.333 21.149 -53.867 1.00 57.97 692 ASN E CA 1
ATOM 15510 C C . ASN C 1 692 ? 30.874 22.582 -54.164 1.00 58.51 692 ASN E C 1
ATOM 15511 O O . ASN C 1 692 ? 30.274 22.808 -55.237 1.00 58.03 692 ASN E O 1
ATOM 15516 N N . GLU C 1 693 ? 31.149 23.504 -53.235 1.00 59.59 693 GLU E N 1
ATOM 15517 C CA . GLU C 1 693 ? 30.658 24.911 -53.248 1.00 60.22 693 GLU E CA 1
ATOM 15518 C C . GLU C 1 693 ? 31.275 25.691 -54.418 1.00 61.10 693 GLU E C 1
ATOM 15519 O O . GLU C 1 693 ? 30.669 26.700 -54.830 1.00 61.22 693 GLU E O 1
ATOM 15525 N N . GLN C 1 694 ? 32.430 25.248 -54.928 1.00 61.89 694 GLN E N 1
ATOM 15526 C CA . GLN C 1 694 ? 33.123 25.858 -56.098 1.00 62.48 694 GLN E CA 1
ATOM 15527 C C . GLN C 1 694 ? 32.288 25.633 -57.365 1.00 62.16 694 GLN E C 1
ATOM 15528 O O . GLN C 1 694 ? 32.364 26.482 -58.273 1.00 62.34 694 GLN E O 1
ATOM 15534 N N . GLY C 1 695 ? 31.518 24.540 -57.411 1.00 61.94 695 GLY E N 1
ATOM 15535 C CA . GLY C 1 695 ? 30.635 24.171 -58.535 1.00 61.89 695 GLY E CA 1
ATOM 15536 C C . GLY C 1 695 ? 31.225 23.060 -59.387 1.00 62.02 695 GLY E C 1
ATOM 15537 O O . GLY C 1 695 ? 30.983 23.066 -60.610 1.00 61.74 695 GLY E O 1
ATOM 15538 N N . ASP C 1 696 ? 31.958 22.132 -58.763 1.00 62.37 696 ASP E N 1
ATOM 15539 C CA . ASP C 1 696 ? 32.592 20.961 -59.424 1.00 62.77 696 ASP E CA 1
ATOM 15540 C C . ASP C 1 696 ? 31.873 19.680 -58.991 1.00 62.54 696 ASP E C 1
ATOM 15541 O O . ASP C 1 696 ? 31.643 19.514 -57.778 1.00 62.50 696 ASP E O 1
ATOM 15546 N N . LEU C 1 697 ? 31.544 18.814 -59.954 1.00 62.16 697 LEU E N 1
ATOM 15547 C CA . LEU C 1 697 ? 31.148 17.401 -59.714 1.00 61.82 697 LEU E CA 1
ATOM 15548 C C . LEU C 1 697 ? 32.331 16.683 -59.054 1.00 62.28 697 LEU E C 1
ATOM 15549 O O . LEU C 1 697 ? 33.467 16.884 -59.521 1.00 62.48 697 LEU E O 1
ATOM 15554 N N . LEU C 1 698 ? 32.073 15.907 -57.998 1.00 62.82 698 LEU E N 1
ATOM 15555 C CA . LEU C 1 698 ? 33.078 15.044 -57.318 1.00 63.12 698 LEU E CA 1
ATOM 15556 C C . LEU C 1 698 ? 32.834 13.592 -57.740 1.00 63.16 698 LEU E C 1
ATOM 15557 O O . LEU C 1 698 ? 31.656 13.187 -57.791 1.00 62.48 698 LEU E O 1
ATOM 15562 N N . LEU C 1 699 ? 33.903 12.851 -58.043 1.00 63.86 699 LEU E N 1
ATOM 15563 C CA . LEU C 1 699 ? 33.856 11.394 -58.343 1.00 64.21 699 LEU E CA 1
ATOM 15564 C C . LEU C 1 699 ? 34.891 10.672 -57.476 1.00 64.90 699 LEU E C 1
ATOM 15565 O O . LEU C 1 699 ? 36.010 11.198 -57.320 1.00 64.95 699 LEU E O 1
ATOM 15570 N N . ALA C 1 700 ? 34.506 9.523 -56.917 1.00 65.66 700 ALA E N 1
ATOM 15571 C CA . ALA C 1 700 ? 35.378 8.608 -56.146 1.00 66.83 700 ALA E CA 1
ATOM 15572 C C . ALA C 1 700 ? 35.246 7.199 -56.732 1.00 68.06 700 ALA E C 1
ATOM 15573 O O . ALA C 1 700 ? 34.101 6.740 -56.914 1.00 67.97 700 ALA E O 1
ATOM 15575 N N . SER C 1 701 ? 36.379 6.562 -57.039 1.00 69.50 701 SER E N 1
ATOM 15576 C CA . SER C 1 701 ? 36.474 5.192 -57.610 1.00 70.24 701 SER E CA 1
ATOM 15577 C C . SER C 1 701 ? 37.924 4.703 -57.522 1.00 71.68 701 SER E C 1
ATOM 15578 O O . SER C 1 701 ? 38.801 5.523 -57.185 1.00 72.11 701 SER E O 1
ATOM 15581 N N . ARG C 1 702 ? 38.163 3.422 -57.814 1.00 73.48 702 ARG E N 1
ATOM 15582 C CA . ARG C 1 702 ? 39.515 2.801 -57.783 1.00 75.24 702 ARG E CA 1
ATOM 15583 C C . ARG C 1 702 ? 40.410 3.483 -58.824 1.00 76.74 702 ARG E C 1
ATOM 15584 O O . ARG C 1 702 ? 40.002 3.548 -60.001 1.00 76.25 702 ARG E O 1
ATOM 15592 N N . ALA C 1 703 ? 41.576 3.973 -58.393 1.00 78.66 703 ALA E N 1
ATOM 15593 C CA . ALA C 1 703 ? 42.633 4.545 -59.260 1.00 80.28 703 ALA E CA 1
ATOM 15594 C C . ALA C 1 703 ? 43.236 3.428 -60.118 1.00 81.91 703 ALA E C 1
ATOM 15595 O O . ALA C 1 703 ? 43.446 2.322 -59.581 1.00 82.44 703 ALA E O 1
ATOM 15597 N N . LEU C 1 704 ? 43.495 3.710 -61.399 1.00 83.49 704 LEU E N 1
ATOM 15598 C CA . LEU C 1 704 ? 44.104 2.756 -62.366 1.00 85.12 704 LEU E CA 1
ATOM 15599 C C . LEU C 1 704 ? 45.509 3.233 -62.746 1.00 86.51 704 LEU E C 1
ATOM 15600 O O . LEU C 1 704 ? 45.708 4.457 -62.878 1.00 86.41 704 LEU E O 1
ATOM 15605 N N . SER C 1 705 ? 46.435 2.287 -62.921 1.00 88.46 705 SER E N 1
ATOM 15606 C CA . SER C 1 705 ? 47.782 2.510 -63.506 1.00 89.95 705 SER E CA 1
ATOM 15607 C C . SER C 1 705 ? 47.647 2.598 -65.030 1.00 90.35 705 SER E C 1
ATOM 15608 O O . SER C 1 705 ? 46.933 1.751 -65.604 1.00 89.75 705 SER E O 1
ATOM 15611 N N . ALA C 1 706 ? 48.303 3.585 -65.650 1.00 91.34 706 ALA E N 1
ATOM 15612 C CA . ALA C 1 706 ? 48.346 3.790 -67.118 1.00 92.14 706 ALA E CA 1
ATOM 15613 C C . ALA C 1 706 ? 48.881 2.526 -67.806 1.00 93.23 706 ALA E C 1
ATOM 15614 O O . ALA C 1 706 ? 48.501 2.284 -68.969 1.00 92.95 706 ALA E O 1
ATOM 15616 N N . ASP C 1 707 ? 49.725 1.757 -67.106 1.00 94.25 707 ASP E N 1
ATOM 15617 C CA . ASP C 1 707 ? 50.337 0.485 -67.580 1.00 95.23 707 ASP E CA 1
ATOM 15618 C C . ASP C 1 707 ? 49.250 -0.533 -67.948 1.00 95.32 707 ASP E C 1
ATOM 15619 O O . ASP C 1 707 ? 49.445 -1.260 -68.942 1.00 95.79 707 ASP E O 1
ATOM 15624 N N . ASN C 1 708 ? 48.158 -0.587 -67.177 1.00 95.12 708 ASN E N 1
ATOM 15625 C CA . ASN C 1 708 ? 47.093 -1.622 -67.294 1.00 95.19 708 ASN E CA 1
ATOM 15626 C C . ASN C 1 708 ? 46.003 -1.177 -68.280 1.00 94.63 708 ASN E C 1
ATOM 15627 O O . ASN C 1 708 ? 45.046 -1.952 -68.466 1.00 94.59 708 ASN E O 1
ATOM 15632 N N . VAL C 1 709 ? 46.147 -0.001 -68.904 1.00 94.42 709 VAL E N 1
ATOM 15633 C CA . VAL C 1 709 ? 45.127 0.602 -69.816 1.00 94.10 709 VAL E CA 1
ATOM 15634 C C . VAL C 1 709 ? 45.681 0.633 -71.247 1.00 94.02 709 VAL E C 1
ATOM 15635 O O . VAL C 1 709 ? 46.837 1.065 -71.423 1.00 94.10 709 VAL E O 1
ATOM 15639 N N . ASP C 1 710 ? 44.877 0.191 -72.221 1.00 93.71 710 ASP E N 1
ATOM 15640 C CA . ASP C 1 710 ? 45.116 0.382 -73.678 1.00 93.43 710 ASP E CA 1
ATOM 15641 C C . ASP C 1 710 ? 44.939 1.875 -73.983 1.00 92.62 710 ASP E C 1
ATOM 15642 O O . ASP C 1 710 ? 43.804 2.288 -74.294 1.00 91.71 710 ASP E O 1
ATOM 15647 N N . THR C 1 711 ? 46.030 2.642 -73.897 1.00 92.71 711 THR E N 1
ATOM 15648 C CA . THR C 1 711 ? 46.036 4.125 -73.756 1.00 92.71 711 THR E CA 1
ATOM 15649 C C . THR C 1 711 ? 45.845 4.836 -75.104 1.00 93.09 711 THR E C 1
ATOM 15650 O O . THR C 1 711 ? 45.434 6.012 -75.078 1.00 92.66 711 THR E O 1
ATOM 15654 N N . ARG C 1 712 ? 46.128 4.170 -76.228 1.00 94.14 712 ARG E N 1
ATOM 15655 C CA . ARG C 1 712 ? 46.309 4.836 -77.550 1.00 95.02 712 ARG E CA 1
ATOM 15656 C C . ARG C 1 712 ? 44.963 5.234 -78.174 1.00 94.94 712 ARG E C 1
ATOM 15657 O O . ARG C 1 712 ? 44.974 6.168 -79.000 1.00 94.82 712 ARG E O 1
ATOM 15665 N N . LYS C 1 713 ? 43.854 4.578 -77.812 1.00 95.31 713 LYS E N 1
ATOM 15666 C CA . LYS C 1 713 ? 42.527 4.824 -78.443 1.00 95.48 713 LYS E CA 1
ATOM 15667 C C . LYS C 1 713 ? 41.401 4.492 -77.464 1.00 94.85 713 LYS E C 1
ATOM 15668 O O . LYS C 1 713 ? 41.485 3.500 -76.743 1.00 94.78 713 LYS E O 1
ATOM 15674 N N . PRO C 1 714 ? 40.320 5.308 -77.398 1.00 93.92 714 PRO E N 1
ATOM 15675 C CA . PRO C 1 714 ? 39.135 4.956 -76.613 1.00 93.01 714 PRO E CA 1
ATOM 15676 C C . PRO C 1 714 ? 38.418 3.715 -77.172 1.00 92.16 714 PRO E C 1
ATOM 15677 O O . PRO C 1 714 ? 38.228 3.648 -78.374 1.00 91.97 714 PRO E O 1
ATOM 15681 N N . GLU C 1 715 ? 38.048 2.778 -76.290 1.00 90.77 715 GLU E N 1
ATOM 15682 C CA . GLU C 1 715 ? 37.354 1.506 -76.636 1.00 89.83 715 GLU E CA 1
ATOM 15683 C C . GLU C 1 715 ? 35.971 1.825 -77.215 1.00 88.62 715 GLU E C 1
ATOM 15684 O O . GLU C 1 715 ? 35.613 1.226 -78.248 1.00 89.13 715 GLU E O 1
ATOM 15690 N N . GLY C 1 716 ? 35.227 2.723 -76.564 1.00 86.95 716 GLY E N 1
ATOM 15691 C CA . GLY C 1 716 ? 33.869 3.131 -76.977 1.00 85.78 716 GLY E CA 1
ATOM 15692 C C . GLY C 1 716 ? 33.409 4.387 -76.259 1.00 84.19 716 GLY E C 1
ATOM 15693 O O . GLY C 1 716 ? 34.213 4.961 -75.497 1.00 83.12 716 GLY E O 1
ATOM 15694 N N . PHE C 1 717 ? 32.156 4.792 -76.491 1.00 83.34 717 PHE E N 1
ATOM 15695 C CA . PHE C 1 717 ? 31.529 6.013 -75.919 1.00 82.65 717 PHE E CA 1
ATOM 15696 C C . PHE C 1 717 ? 30.107 5.695 -75.441 1.00 81.65 717 PHE E C 1
ATOM 15697 O O . PHE C 1 717 ? 29.551 4.656 -75.849 1.00 81.31 717 PHE E O 1
ATOM 15705 N N . VAL C 1 718 ? 29.547 6.573 -74.601 1.00 80.79 718 VAL E N 1
ATOM 15706 C CA . VAL C 1 718 ? 28.131 6.523 -74.120 1.00 80.12 718 VAL E CA 1
ATOM 15707 C C . VAL C 1 718 ? 27.535 7.933 -74.213 1.00 78.92 718 VAL E C 1
ATOM 15708 O O . VAL C 1 718 ? 28.275 8.905 -73.963 1.00 78.50 718 VAL E O 1
ATOM 15712 N N . SER C 1 719 ? 26.249 8.029 -74.568 1.00 78.00 719 SER E N 1
ATOM 15713 C CA . SER C 1 719 ? 25.505 9.301 -74.763 1.00 77.25 719 SER E CA 1
ATOM 15714 C C . SER C 1 719 ? 25.208 9.943 -73.402 1.00 76.72 719 SER E C 1
ATOM 15715 O O . SER C 1 719 ? 24.308 9.444 -72.700 1.00 76.80 719 SER E O 1
ATOM 15718 N N . VAL C 1 720 ? 25.942 11.006 -73.053 1.00 76.21 720 VAL E N 1
ATOM 15719 C CA . VAL C 1 720 ? 25.801 11.769 -71.776 1.00 75.47 720 VAL E CA 1
ATOM 15720 C C . VAL C 1 720 ? 25.465 13.227 -72.112 1.00 74.80 720 VAL E C 1
ATOM 15721 O O . VAL C 1 720 ? 26.126 13.791 -73.003 1.00 74.71 720 VAL E O 1
ATOM 15725 N N . VAL C 1 721 ? 24.485 13.809 -71.413 1.00 74.29 721 VAL E N 1
ATOM 15726 C CA . VAL C 1 721 ? 24.121 15.254 -71.515 1.00 74.06 721 VAL E CA 1
ATOM 15727 C C . VAL C 1 721 ? 24.925 16.020 -70.459 1.00 73.90 721 VAL E C 1
ATOM 15728 O O . VAL C 1 721 ? 24.442 16.137 -69.315 1.00 73.77 721 VAL E O 1
ATOM 15732 N N . ILE C 1 722 ? 26.111 16.509 -70.835 1.00 74.14 722 ILE E N 1
ATOM 15733 C CA . ILE C 1 722 ? 27.021 17.301 -69.953 1.00 73.96 722 ILE E CA 1
ATOM 15734 C C . ILE C 1 722 ? 26.599 18.773 -70.037 1.00 73.77 722 ILE E C 1
ATOM 15735 O O . ILE C 1 722 ? 26.442 19.280 -71.164 1.00 73.59 722 ILE E O 1
ATOM 15740 N N . ASN C 1 723 ? 26.414 19.416 -68.880 1.00 74.00 723 ASN E N 1
ATOM 15741 C CA . ASN C 1 723 ? 25.822 20.774 -68.736 1.00 74.12 723 ASN E CA 1
ATOM 15742 C C . ASN C 1 723 ? 24.449 20.782 -69.421 1.00 74.62 723 ASN E C 1
ATOM 15743 O O . ASN C 1 723 ? 23.478 20.341 -68.776 1.00 75.55 723 ASN E O 1
ATOM 15748 N N . GLY C 1 724 ? 24.376 21.235 -70.678 1.00 74.83 724 GLY E N 1
ATOM 15749 C CA . GLY C 1 724 ? 23.116 21.374 -71.436 1.00 75.36 724 GLY E CA 1
ATOM 15750 C C . GLY C 1 724 ? 23.063 20.506 -72.685 1.00 75.84 724 GLY E C 1
ATOM 15751 O O . GLY C 1 724 ? 21.939 20.235 -73.148 1.00 75.30 724 GLY E O 1
ATOM 15752 N N . LYS C 1 725 ? 24.219 20.084 -73.216 1.00 76.97 725 LYS E N 1
ATOM 15753 C CA . LYS C 1 725 ? 24.351 19.458 -74.562 1.00 78.00 725 LYS E CA 1
ATOM 15754 C C . LYS C 1 725 ? 24.526 17.940 -74.442 1.00 77.97 725 LYS E C 1
ATOM 15755 O O . LYS C 1 725 ? 25.331 17.507 -73.595 1.00 77.73 725 LYS E O 1
ATOM 15761 N N . THR C 1 726 ? 23.816 17.177 -75.283 1.00 78.07 726 THR E N 1
ATOM 15762 C CA . THR C 1 726 ? 24.022 15.718 -75.494 1.00 78.07 726 THR E CA 1
ATOM 15763 C C . THR C 1 726 ? 25.393 15.522 -76.149 1.00 77.92 726 THR E C 1
ATOM 15764 O O . THR C 1 726 ? 25.683 16.234 -77.130 1.00 78.08 726 THR E O 1
ATOM 15768 N N . VAL C 1 727 ? 26.188 14.585 -75.628 1.00 77.93 727 VAL E N 1
ATOM 15769 C CA . VAL C 1 727 ? 27.658 14.496 -75.870 1.00 78.02 727 VAL E CA 1
ATOM 15770 C C . VAL C 1 727 ? 28.108 13.040 -75.681 1.00 78.01 727 VAL E C 1
ATOM 15771 O O . VAL C 1 727 ? 27.388 12.284 -74.999 1.00 77.85 727 VAL E O 1
ATOM 15775 N N . ALA C 1 728 ? 29.245 12.666 -76.279 1.00 78.13 728 ALA E N 1
ATOM 15776 C CA . ALA C 1 728 ? 29.856 11.317 -76.195 1.00 78.12 728 ALA E CA 1
ATOM 15777 C C . ALA C 1 728 ? 30.918 11.296 -75.088 1.00 77.93 728 ALA E C 1
ATOM 15778 O O . ALA C 1 728 ? 31.892 12.069 -75.189 1.00 77.48 728 ALA E O 1
ATOM 15780 N N . LEU C 1 729 ? 30.729 10.444 -74.072 1.00 78.10 729 LEU E N 1
ATOM 15781 C CA . LEU C 1 729 ? 31.680 10.237 -72.944 1.00 78.38 729 LEU E CA 1
ATOM 15782 C C . LEU C 1 729 ? 32.583 9.050 -73.268 1.00 78.83 729 LEU E C 1
ATOM 15783 O O . LEU C 1 729 ? 32.095 7.936 -73.442 1.00 78.37 729 LEU E O 1
ATOM 15788 N N . PRO C 1 730 ? 33.921 9.240 -73.334 1.00 79.61 730 PRO E N 1
ATOM 15789 C CA . PRO C 1 730 ? 34.838 8.165 -73.711 1.00 80.24 730 PRO E CA 1
ATOM 15790 C C . PRO C 1 730 ? 35.252 7.261 -72.541 1.00 80.41 730 PRO E C 1
ATOM 15791 O O . PRO C 1 730 ? 35.135 7.679 -71.403 1.00 80.20 730 PRO E O 1
ATOM 15795 N N . TYR C 1 731 ? 35.726 6.053 -72.860 1.00 81.03 731 TYR E N 1
ATOM 15796 C CA . TYR C 1 731 ? 36.376 5.107 -71.916 1.00 81.68 731 TYR E CA 1
ATOM 15797 C C . TYR C 1 731 ? 37.395 4.257 -72.680 1.00 83.52 731 TYR E C 1
ATOM 15798 O O . TYR C 1 731 ? 37.088 3.806 -73.801 1.00 83.35 731 TYR E O 1
ATOM 15807 N N . PHE C 1 732 ? 38.574 4.060 -72.083 1.00 86.09 732 PHE E N 1
ATOM 15808 C CA . PHE C 1 732 ? 39.688 3.243 -72.632 1.00 88.41 732 PHE E CA 1
ATOM 15809 C C . PHE C 1 732 ? 39.625 1.849 -72.004 1.00 89.99 732 PHE E C 1
ATOM 15810 O O . PHE C 1 732 ? 39.126 1.719 -70.868 1.00 90.12 732 PHE E O 1
ATOM 15818 N N . ALA C 1 733 ? 40.105 0.839 -72.733 1.00 91.69 733 ALA E N 1
ATOM 15819 C CA . ALA C 1 733 ? 40.070 -0.584 -72.327 1.00 92.85 733 ALA E CA 1
ATOM 15820 C C . ALA C 1 733 ? 41.140 -0.851 -71.263 1.00 93.79 733 ALA E C 1
ATOM 15821 O O . ALA C 1 733 ? 42.126 -0.091 -71.202 1.00 93.20 733 ALA E O 1
ATOM 15823 N N . ILE C 1 734 ? 40.932 -1.901 -70.463 1.00 95.25 734 ILE E N 1
ATOM 15824 C CA . ILE C 1 734 ? 41.897 -2.438 -69.458 1.00 96.42 734 ILE E CA 1
ATOM 15825 C C . ILE C 1 734 ? 42.376 -3.804 -69.963 1.00 97.27 734 ILE E C 1
ATOM 15826 O O . ILE C 1 734 ? 41.513 -4.612 -70.358 1.00 97.15 734 ILE E O 1
ATOM 15831 N N . LYS C 1 735 ? 43.689 -4.053 -69.947 1.00 98.27 735 LYS E N 1
ATOM 15832 C CA . LYS C 1 735 ? 44.299 -5.321 -70.433 1.00 99.50 735 LYS E CA 1
ATOM 15833 C C . LYS C 1 735 ? 44.814 -6.136 -69.241 1.00 99.30 735 LYS E C 1
ATOM 15834 O O . LYS C 1 735 ? 44.627 -5.763 -68.082 1.00 98.49 735 LYS E O 1
#

Solvent-accessible surface area: 76158 Å² total; per-residue (Å²): 101,104,65,137,53,38,64,210,50,26,48,55,3,18,28,10,35,17,9,126,9,37,65,96,74,47,50,81,27,28,102,8,86,10,26,0,0,152,36,63,33,32,0,61,95,120,75,21,78,30,62,1,4,65,80,39,59,148,40,75,45,40,97,46,126,37,46,14,68,26,45,97,48,68,13,46,100,29,27,166,47,91,4,2,12,11,0,63,43,58,4,0,3,0,6,32,30,87,130,38,95,11,51,45,50,26,68,32,0,27,109,152,139,10,108,2,58,1,0,86,50,0,62,126,4,22,3,67,62,29,28,9,87,10,84,4,78,0,27,47,88,49,77,132,38,8,27,32,50,0,44,1,9,39,104,133,36,161,39,22,68,0,9,14,0,28,27,135,50,16,1,4,113,13,56,28,142,62,82,11,129,10,17,0,39,17,5,14,2,30,46,66,19,160,60,52,2,1,75,3,0,91,10,0,5,92,10,4,65,135,57,127,42,43,0,3,0,10,0,22,43,28,55,0,41,0,36,27,1,96,18,19,166,112,112,52,144,68,1,7,0,0,0,10,89,20,64,5,7,4,50,10,20,0,29,0,22,17,63,14,145,26,75,14,0,0,28,2,3,0,85,24,0,15,0,9,19,1,18,0,38,6,29,11,96,93,142,110,25,204,1,0,2,0,76,3,64,4,43,26,0,1,42,2,63,4,35,18,0,24,0,38,28,0,11,6,32,0,0,14,4,39,0,1,55,21,0,21,0,43,27,0,31,0,39,41,1,66,11,26,0,0,34,2,17,76,46,46,85,178,176,48,89,39,48,40,0,14,1,0,16,0,16,23,5,36,0,39,92,2,102,62,14,82,0,0,28,1,26,60,0,6,20,0,4,1,47,3,0,25,0,31,62,0,33,42,0,3,24,0,10,16,0,12,0,3,0,10,4,0,2,0,41,72,6,159,57,24,0,39,0,73,14,4,24,5,2,3,4,5,23,8,71,82,80,69,9,122,32,12,45,45,121,94,56,131,111,60,43,47,29,73,39,28,20,4,0,90,6,6,6,45,0,8,0,2,21,6,1,2,12,21,20,9,4,3,5,94,26,58,10,106,7,86,59,70,118,32,37,41,18,26,2,4,17,0,18,1,5,50,51,0,3,6,2,12,1,13,0,4,0,1,13,76,27,43,49,21,7,63,88,71,46,4,57,71,2,23,124,24,116,7,5,8,5,22,0,19,0,22,2,1,26,1,124,84,82,4,12,1,2,2,11,1,56,8,11,17,0,2,85,47,0,71,7,26,18,144,60,61,24,27,1,32,0,11,0,76,0,4,12,99,0,11,12,0,0,4,11,4,44,0,1,0,74,2,63,40,92,36,35,111,5,6,42,12,34,38,106,32,51,154,33,110,17,101,105,64,10,88,52,3,12,20,5,12,10,24,1,0,36,100,0,0,1,0,0,0,47,76,3,0,1,0,12,6,7,114,78,45,59,53,116,73,2,34,62,196,149,26,84,9,4,5,4,0,0,7,56,39,120,48,2,0,2,1,37,12,27,67,109,166,59,164,143,106,32,102,75,138,70,29,62,209,52,28,46,54,4,15,19,10,48,16,8,128,9,35,30,96,111,39,53,87,45,25,106,5,95,10,25,0,0,126,34,64,14,30,0,62,94,130,72,20,71,30,57,0,8,61,78,51,69,138,41,96,19,25,69,25,96,41,47,24,71,24,42,90,47,66,12,38,97,30,26,160,43,97,2,0,14,13,0,65,45,50,3,0,5,0,7,30,31,86,125,42,73,27,36,39,77,29,72,29,0,35,114,148,129,108,4,98,4,68,1,0,84,52,0,64,133,4,17,2,56,49,30,27,8,108,11,101,0,78,0,24,48,89,60,72,132,46,8,25,23,78,0,48,1,5,39,113,129,35,171,52,26,73,0,9,14,0,26,30,142,47,18,2,4,106,15,75,30,146,61,87,15,143,9,18,0,37,17,5,13,2,31,42,69,13,164,62,54,3,0,70,4,0,88,10,0,8,110,14,4,62,142,55,126,42,40,0,3,0,9,1,21,42,27,62,0,42,0,36,29,0,92,12,15,161,123,117,62,148,35,1,2,0,0,0,9,82,27,72,15,15,6,50,11,18,0,31,0,22,16,60,14,147,23,76,14,0,0,26,0,6,0,79,26,0,11,2,14,25,1,22,0,39,5,40,12,98,105,154,114,31,203,1,0,0,0,79,3,60,3,62,36,0,1,35,1,54,4,39,19,0,36,0,39,29,0,8,6,31,0,0,13,4,41,1,2,56,20,0,26,0,48,35,0,28,2,50,39,1,61,14,27,0,0,35,0,16,72,42,21,179,162,129,26,130,80,9,51,0,16,0,0,17,0,14,27,5,39,0,43,92,1,92,67,9,85,0,0,28,1,25,49,0,6,21,0,5,1,47,4,0,28,0,30,57,0,32,45,0,4,20,0,10,20,0,16,0,3,0,10,3,0,1,0,37,72,4,160,54,24,0,42,0,70,16,3,25,3,2,3,5,4,21,14,72,88,83,67,7,120,31,18,50,46,134,103,57,130,109,25,48,45,23,69,38,30,16,2,0,91,6,6,5,46,0,8,0,2,22,7,1,2,7,17,15,9,8,3,5,105,27,58,10,104,8,82,56,68,114,33,35,41,14,30,2,2,14,0,16,1,8,57,51,0,2,7,2,10,2,16,0,3,1,1,10,81,21,42,55,25,4,48,81,87,49,4,59,60,4,24,120,19,120,11,3,7,5,22,0,23,0,23,1,1,26,1,110,82,75,4,14,1,3,2,10,1,53,7,13,17,0,2,78,61,3,70,5,15,7,157,63,68,30,31,2,45,1,17,0,77,0,3,11,97,0,11,14,0,0,3,9,5,46,0,1,0,79,2,64,45,85,39,38,114,5,5,44,12,36,41,111,30,49,153,36,108,13,110,115,56,7,90,54,6,14,24,5,14,11,22,1,0,36,102,0,0,0,0,0,0,48,90,4,1,1,0,12,9,8,112,87,36,63,56,117,77,2,28,55,178,133,26,108,9,2,4,4,0,0,7,74,26,141,54,2,0,2,2,39,12,28,63,108,168,112,74,47,63,5,17,27,13,34,17,8,117,12,36,51,108,106,46,58,48,29,22,101,4,79,12,32,0,0,175,39,70,21,39,0,70,78,122,80,41,81,26,80,2,51,48,95,46,53,168,38,123,123,60,111,44,134,30,39,22,74,21,38,73,50,62,15,47,105,32,29,156,52,86,3,1,10,32,0,68,43,55,4,0,2,0,9,27,38,88,124,45,68,30,71,39,66,25,70,29,1,49,107,151,160,8,93,4,59,4,1,91,53,0,64,130,4,17,2,70,57,23,29,8,107,8,98,5,80,0,32,47,82,61,71,140,40,6,26,31,64,0,31,0,9,40,122,140,37,160,41,25,77,0,8,38,0,28,25,140,54,18,13,2,88,8,63,34,149,67,87,14,128,6,17,0,37,18,4,15,1,30,44,76,24,162,54,52,1,1,79,4,0,85,12,0,6,91,12,4,58,140,54,119,44,50,0,4,0,8,1,19,39,27,54,0,42,0,36,24,1,100,17,43,160,107,106,78,152,67,1,7,0,0,0,8,81,16,67,18,3,6,49,10,18,0,31,0,22,13,63,11,146,26,73,14,0,0,28,3,7,0,85,28,0,23,1,16,23,2,20,0,38,3,39,11,100,99,155,116,30,204,0,0,1,0,74,2,62,4,64,36,1,2,42,2,28,4,39,20,0,38,0,36,24,0,12,7,32,0,0,14,5,36,1,3,57,20,1,28,0,42,24,0,27,1,41,41,1,70,10,28,0,0,36,1,16,72,47,22,192,180,105,75,118,79,9,51,0,19,1,1,16,0,14,23,5,40,0,38,92,1,103,60,8,84,0,0,26,1,24,34,0,6,20,0,4,1,48,2,0,26,0,26,62,1,24,39,0,3,19,0,10,18,0,12,0,2,0,10,4,0,1,0,44,72,4,149,56,21,0,41,0,69,16,3,26,3,2,2,4,6,20,8,75,82,81,68,9,123,32,14,47,43,127,98,62,101,95,27,48,44,25,65,38,28,17,3,0,83,6,6,5,45,0,8,1,2,18,7,1,2,7,24,15,7,8,3,4,95,24,58,10,102,5,83,65,67,120,37,35,44,18,28,1,3,14,0,17,2,8,55,49,0,4,4,2,11,2,16,0,4,1,0,11,81,22,39,56,17,6,44,98,86,45,4,59,58,0,23,121,19,123,10,3,9,6,23,0,21,0,20,2,0,22,1,129,89,71,4,14,0,2,2,10,0,55,7,8,17,0,2,81,49,0,67,7,14,4,112,63,62,22,32,2,47,1,4,0,82,0,4,11,97,0,8,11,0,0,1,10,3,41,0,1,0,80,3,60,41,89,44,34,110,5,5,40,11,36,41,110,32,50,151,36,98,14,103,112,40,5,86,53,4,14,32,4,13,9,24,1,0,35,101,0,0,1,0,0,0,44,84,4,0,2,0,10,6,9,107,85,38,58,55,141,75,9,26,65,199,129,16,77,10,3,4,5,0,0,8,53,31,155,55,6,0,3,0,34,14,23,60,173

Secondary structure (DSSP, 8-state):
--EEE-GGGSPTT-EEEE-HHHHHTS-HHHHHH--EEEEEE-TTS-TTSTT-BPPEEEE-TTS-EEEEPSSEEE-HHHHHHHHHTT-EEEE-SS-EEEEEETTS-EEEEES-TT----EEES-HHHHTT---SSTT-EEEES-SSTT---S-EEEEEE-S-----SSSEEEETTEEEEE--S-GGG--GGGGT--TTSSSB-HHHHHHHHHHHHHHT-TT-EE--SEEEE---EE--SS-EEEEEEE---S--SSS-SEEEE--S-SSEEEEE-EEEEEEEEEEEE--TTTS----EEEEE---S-EEEEEEEEEEES--S-SEEEESEEEEEEEEEEEES--S-SEEEE---SSSSSSSSEE-EEEEEEEEES--SSEEEE-TTEESEEEEEEEEES-SEEEE-TT-EEEEEEEEEES-SS-EE-TT-EEEEES-EEETT--EE-S--S---S-GGG---EEEETTEEEEEEEEEEEEE--S-EEEE-SSS-EEEEEEEEE--STT-EEEEEEES-S---S-TTTSPP--TTTSS-S-EEEEEEEEE-SSSEEEEEEEEES-SEEEEEEE--SSSEEEEEEEEPTTEEEEEEEEEE-S--TTT-SS--EEEEEEEE-PPPTTPEEPPB-EEEE-SSSEEEE-TTS-EEEE--EE-GGGB--SS--EEEEEEETTEEEEEEEB-B--/--EEEE-HHHHHHS-HHHHHH--EEEEEE-SSS-TTSTTTBPP-EEE-TT------PSSEEE-HHHHHHHHHTT-EEEE-SS-EEEEE-SS---SEEES-TT----EES-HHHHTTPPPSSTT-EEEES-SSTT---S-EEEEEE-S-----SSSEEE-SS-EEEE--S-GGG--TTTTT--TTSSSB-HHHHHHHHHHHHHTT-TT-EE--SEEEE---EE--SSPEEEEEEE----S-SSS-SEEEE--S-SSEEEEE-EEEEEEEEEEEE--TTTS----EEEEE---S-EEEEEEEEEEES--S-SEEEESEEEEEEEEEEEES--S-SEEEE---SSSSSSSSEE-EEEEEEEEES--SSEEEE--SEESEEEEEEEEES-SEEEE-TT-EEEEEEEEEES-SS-EE-TT-EEEEE--EEETT--EE-S--S--SS-GGG---EEEETTEEEEEEEEEEEEE--S-EEEE-SSS-EEEEEEEEE--STT-EEEEEEES-S---S-TTSS---STTTSS-S-EEEEEEEEE-SSSEEEEEEEEES-SEEEEEEE--SSSEEEEEEEEPTTEEEEEEEEEE-S--TTT-SS--EEEEEEEE----SSPEEPPB-EEEESSSSEEEE-TTS-EEEE--EE-GGGB-TTS--EEEEEEETTEEEEEEEB-B-/--GGGSPTT-EEEE-HHHHHTS-HHHHHH--EEEEEE-SSS-TTSTT-BPP-EEE-SS---EE--SSEEE-HHHHHHHHHTT-EEEE-SS-EEEEEESSS-EEEEES-TT----EES-HHHHTT---SSTT-EEEES-SSTT---S-EEEEEE-S-----SSSEEE-SS-EEEE--S-GGG--GGGGT--SSSSSB-HHHHHHHHHHHHHHT-TT-EE--SEEEE---EE--SS-EEEEEEE---S--SSS-SEEEE--S-SSEEEEE-EEEEEEEEEEEE--TTTS----EEEEE---S-EEEEEEEEEEES--S-SEEEESEEEEEEEEEEEES--S-SEEEE----TGGG-SSEE-EEEEEEEEES--SSEEEE--SEESEEEEEEEEES-SEEEE-TT-EEEEEEEEEES-SSPEE-TT-EEEEE--EEETT--EE-S--S--SS-GGG---EEEETTEEEEEEEEEEEEE--S-EEEE-SSS-EEEEEEEEE--STT-EEEEEEES-S---S-TTTS----TTTS--S-EEEEEEEEE-SSSEEEEEEEEES-SEEEEEEE--SSSEEEEEEEE-TTEEEEEEEEEE-S--TTT-SS--EEEEEEEE-PPPTT-EE--B-EEEE-SSSEEEE-TTS-EEEE--EE-GGGEETTS--EEEEEEETTEEEEEEEBEEP-